Protein 2ODF (pdb70)

Organism: Agrobacterium fabrum (strain C58 / ATCC 33970) (NCBI:txid176299)

B-factor: mean 30.16, std 9.43, range [5.62, 86.73]

CATH classification: 3.40.630.40

Radius of gyration: 50.32 Å; Cα contacts (8 Å, |Δi|>4): 4072; chains: 8; bounding box: 111×157×95 Å

Foldseek 3Di:
DQADPVLDAFKDKDLLVFPFQEAEEEAQQELDDGPVCPCLPDDPVCSPDCQFGFALFVVLSVLLCVLRSYMYMYTHGTQCLARLLADLPDCSRNDQADQPGGRNSSPPDDPVSSVVSCVRHRCVRLVVLQVSLVVCVVVVGAHEYEYTGEDEQDDPNDGDQAFKEKEDDPDCLLVVLLVVLCVPPPGRYYYQPPHYVVVSRCSSCVSRCVVVVHHYIYMYGHNVQRNDNVSSNVVSVVVSVRSVVSVVVSVD/DLCVVQADVVLPAFKDKDLLVFPFQEAEEEQQQELADGVVCPCLPDDPVCSPDCQFGFPLQNVLSVLLCVLRSYMYMYGHGTCCLARLLADLVDCSRNDQADVPGGRNSSPPDDPVSSVSCCVRHRPVRLVVLQVSLVVCVVVVGRHEYEYTGEDEDPDPVAAAKEKEDDPQCQLVVLLVVLCVPPPGRYYYQPPHYVVVSRCSSCVSRCPVVPHHYIYIYGHSVQSVDSVSSNVVSVVVSVSSVVSVVVSD/DADVVLPAFKDKPLLVFPFQEAEEEAQQELDDGPVLPQLPDDPVCSPDCQFGFAQQNVLSVLLCVLRVYMYMYTHGTCCLARLLADLVDCSRNDQDDQHGGRNSSPPDDPVSSVVSCVRHRCVSLVVLQVSLVVCVVVVGAHEYEYTGEDEQAHPRRGDQQFKEKEDDPDCLLVVLLVVLCVVPPHHYYYQPPHYVVVSRCSSCVSRCPVVVHHYIYMYGHNVQRVDNVSSNVVSVVVSVSSVVSVVVD/DADPVLDAFKDKDLLVFPFQEAEEEQQAELADGVVLPPLPDDPVCSPDCLFGFPQFNVLSVLLCVLRSYMYMYGHGTCCCARLLADLVDCSGNDCARVPGGRNSSPPDDPVSSVVSCVRHRPVRLVVLQVSLVVCVVVVHAHEYEYTGEDEQDDPRDGDQAFKEKEDDPLCLLVVLLVVLCVVPPGHYYYQPPHYVVVSRCSSCVSHCPVVVHHYIYMYGHNVQRVDNVSSNVVSVVVSVSSVVSVVVSD/DLADPVLDAFKDKDLLVFPFQEAEEEQQQELADGPVCPCLPDDPVCSPDCQFGFPLQNVLSVLLCVLRSYMYMYGHGTCCLARLLADLPDCSRNDCDDQPGGRNSSPPQDPVSSVVSCVRHRVVRLVVLQVSVVVCVVVVGAHEYEYTGEDEQADPNDGNQQFKEKEDDPDCLLVVLLVVLCPPPPHHYYYQPPHYVVVSRCSSCVSHCPVVPHHYIYMYGHNVQRVDNVSSNVVSVVVSVSSVVSVVVSD/DQADPVLDAFKDKDLLVFPFQEAEEEQQQELAAGPVQPPLPDDPVCSPDCQWGFAQQNVLSVLLCVLRSYMYMYTHGTQCLARLLADLVDCSRNDQADPVGGRNSSPPDDPVSSVSSCVRHRCVRLVVLQVSLVVCVVVVGAHAYEYTGEDEQDDPNDGDQQFKEKEDDPQCLLVVLLVVLCVPPPGRYYYQPPHYVVVSRCSSCVSRCPVVPHHYIYMYGHNVQRNDNVSSNVVSVVVSVRSVSSVVVSD/DADPVLDAFKDKDLLVFPFQEAEEEEQAELDDGPVCPCLPDDVVCSPDVQFGFPLFVLLSVLLCVLRSYMYMYTHGTCCCARLLADLVDCSGNPQADPVGGRNNSPPDDPVSSCVSCVRHRPVRLVSLQVSLVVCVVVVGHHEYEYTGEDEQADPRHGDQAFKEKEDDPDCLLVVLLVVLCVVPPGRYYYQPPHYVVVSRCSSCVSRCPVVVHHYIYMYGHNVQRNDNVSSNVVSVVCSVSSVVSVVVSD/DQADPVLDAFKDKDLLVFPFQEAEEEQQAELADGPVCPCLPDDPDCSPDCLFGFALFNVLSVLLCVLRSYMYMYTHGTQCLARLLDDLVDCSGNPQADVVGGRNSSPPDDPVSSCVSCVRHRCVRLVSLQVSLVVCVVVVGHHEYEYTGEDEQADPRRGDQAFKEKEDDPDCLLVVLLVVLCPPPPGRYDYQPPHYVVRSRCSSCVSHPVVVVHHYIYMYGHNVQRNDDVSSNVVSVVVSVSSVVSVVVSD

Secondary structure (DSSP, 8-state):
--S-TTT--SEEEESTT---SEEEEETT---PPPGGGTTTT--HHHHTSTTSS-TTHHHHHHHHHHHHT--EEEE-S-TTT--TTS-TTSTTSS-SEETTEE-GGGTT--HHHHHHHIIIIIHHHHHHHHHHHHHHHHTT---EEEEEEEE-SEETTEE----EEEE-SS--HHHHHHHHHTTT-SS-EEET-S--GGGTTTHHHHHHTGGGT-EEEEEEEEGGGGSSHHHHHHHHHHHHHHHHHHHHHHH-/-HHHHHS-TTT--SEEEESTT---SEEEEETT---PPPGGGTTTT--HHHHTSTTTS-TTHHHHHHHHHHHHT-EEEEE-S-TTT--TTS-TTSTTTS-SEETTEE-GGGTT--HHHHHHHIIIIIHHHHHHHHHHHHHHHHTT---EEEEEEEE--------SEEEE-SS--HHHHHHHHHTTT-SS-EEET-S--GGGTTTHHHHHHTGGGT--EEEEEEEGGGSSSHHHHHHHHHHHHHHHHHHHHHH-/---TTT--SEEEESTT---SEEEEETT---PPPGGGTTTT--HHHHTSTTTS-TTHHHHHHHHHHHTT-EEEEESS-TTT--TTS-TTSGGGS-SEETTEE-GGGTT--HHHHHHHIIIIIHHHHHHHHHHHHHHHHTT---EEEEEEEE-SEETTEE---SEEEE-SS--HHHHHHHHHTTT-SS-EEET-S--GGGTTTHHHHHHTTTTT-EEEEEEEEGGGGSSHHHHHHHHHHHHHHHHHHHHH-/---TTT--SEEEESTT---SEEEEETT---PPPGGGTTTT--HHHHTSTTTS-TTHHHHHHHHHHHHT-EEEEE-S-TTT--TTS-TTSTTSS-SEETTEE-GGGTT--HHHHHHHIIIIIHHHHHHHHHHHHHHHHTT---EEEEEEEE-SEETTEE---SEEEE-SS--HHHHHHHHHTTT-SS-EEET-S--GGGTTTHHHHHHTGGGT-EEEEEEEEGGGGSSHHHHHHHHHHHHHHHHHHHHHH-/--S-TTT--SEEEESTT---SEEEEETT---PPPGGGTTTT--HHHHTSTTTS-TTHHHHHHHHHHHTT-EEEEE-S-TTT--TTS-TTSTTSS-SEETTEE-GGGSS--HHHHHHHIIIIIHHHHHHHHHHHHHHHHTT---EEEEEEEE-SEETTEE----EEEE-SS--HHHHHHHHHTTT-SS-EEET-S--GGGTTTHHHHHHTTTTT--EEEEEEEGGGGSSHHHHHHHHHHHHHHHHHHHHHH-/--S-TTT--SEEEESTT---SEEEEETT---PPPGGGTTTT--HHHHTSTTTS-TTHHHHHHHHHHHTT-EEEEE-S-TTT--TTS-TTSTTSS-SEETTEE-GGGTT--HHHHHHHIIIIIHHHHHHHHHHHHHHHHTT---EEEEEEEE-SEETTEE----EEEE-SS--HHHHHHHHHTTT-SS-EEET-S--GGGTTTHHHHHHTTTTT-EEEEEEEEGGGGSSHHHHHHHHHHHHHHHHHHHHHH-/---TTT--SEEEESTT---SEEEEETT---PPPGGGTTTT--TTGGGSTTT--TTHHHHHHHHHHHHT-EEEEE-S-TTT--TTS-TTSTTSS-SEETTEE-GGGTT--HHHHHHHIIIIIHHHHHHHHHHHHHHHHTT---EEEEEEEE-SEETTEE---SEEEE-SS--HHHHHHHHHTTT-SS-EEET-S--GGGTTTHHHHHHTTTTT--EEEEEEEGGGGSSHHHHHHHHHHHHHHHHHHHHHH-/--S-TTT--SEEEESTT---SEEEEETT---PPPGGGTTTT--HHHHTSTTSS-TTHHHHHHHHHHHHT-EEEEE-S-TTT--TTS-TTSTTSS-SEETTEE-GGGTT--HHHHHHHIIIIIHHHHHHHHHHHHHHHHTT---EEEEEEEE-SEETTEEP--SEEEE-SS--HHHHHHHHHTTT-SS-EEET-S--GGGT--HHHHHHTGGGT-EEEEEEEEGGGGSSHHHHHHHHHHHHHHHHHHHHHH-

Sequence (2006 aa):
RFFTEAEGKAVGVENAAAKGDVLLVCEHASATIPQKYGTLGLSADVLSSHAAWDPGALAVARLLSEKFHATLVYQRFSRLVYDCNRPPESPSAMPVKSEIYDIPGNFDLDEAERFARTSALYVPFHDRVSEIIAERQAAGRKVVVVTIHSFTPVYHGRFREVEIGILHDNDSRLADAMLAGAEGASLTVRRNDPYGPEDGVTHTLRLHALPDGLLNVMIEIRNDLIANEGEQAAIAGFLHELMGKALSSIEETVRSRFFTEAEGKAVGVENAAAKGDVLLVCEHASATIPQKYGTLGLSADVLSSHAAWDPGALAVARLLSEKFHATLVYQRFSRLVYDCNRPPESPSAMPVKSEIYDIPGNFDLDEAERFARTSALYVPFHDRVSEIIAERQAAGRKVVVVTIHSFTPVYFREVEIGILHDNDSRLADAMLAGAEGASLTVRRNDPYGPEDGVTHTLRLHALPDGLLNVMIEIRNDLIANEGEQAAIAGFLHELMGKALSSIEFFTEAEGKAVGVENAAAKGDVLLVCEHASATIPQKYGTLGLSADVLSSHAAWDPGALAVARLLSEKFHATLVYQRFSRLVYDCNRPPESPSAMPVKSEIYDIPGNFDLDEAERFARTSALYVPFHDRVSEIIAERQAAGRKVVVVTIHSFTPVYHGRFREVEIGILHDNDSRLADAMLAGAEGASLTVRRNDPYGPEDGVTHTLRLHALPDGLLNVMIEIRNDLIANEGEQAAIAGFLHELMGKALSSIFFTEAEGKAVGVENAAAKGDVLLVCEHASATIPQKYGTLGLSADVLSSHAAWDPGALAVARLLSEKFHATLVYQRFSRLVYDCNRPPESPSAMPVKSEIYDIPGNFDLDEAERFARTSALYVPFHDRVSEIIAERQAAGRKVVVVTIHSFTPVYHGRFREVEIGILHDNDSRLADAMLAGAEGASLTVRRNDPYGPEDGVTHTLRLHALPDGLLNVMIEIRNDLIANEGEQAAIAGFLHELMGKALSSIERFFTEAEGKAVGVENAAAKGDVLLVCEHASATIPQKYGTLGLSADVLSSHAAWDPGALAVARLLSEKFHATLVYQRFSRLVYDCNRPPESPSAMPVKSEIYDIPGNFDLDEAERFARTSALYVPFHDRVSEIIAERQAAGRKVVVVTIHSFTPVYHGRFREVEIGILHDNDSRLADAMLAGAEGASLTVRRNDPYGPEDGVTHTLRLHALPDGLLNVMIEIRNDLIANEGEQAAIAGFLHELMGKALSSIERFFTEAEGKAVGVENAAAKGDVLLVCEHASATIPQKYGTLGLSADVLSSHAAWDPGALAVARLLSEKFHATLVYQRFSRLVYDCNRPPESPSAMPVKSEIYDIPGNFDLDEAERFARTSALYVPFHDRVSEIIAERQAAGRKVVVVTIHSFTPVYHGRFREVEIGILHDNDSRLADAMLAGAEGASLTVRRNDPYGPEDGVTHTLRLHALPDGLLNVMIEIRNDLIANEGEQAAIAGFLHELMGKALSSIEFFTEAEGKAVGVENAAAKGDVLLVCEHASATIPQKYGTLGLSADVLSSHAAWDPGALAVARLLSEKFHATLVYQRFSRLVYDCNRPPESPSAMPVKSEIYDIPGNFDLDEAERFARTSALYVPFHDRVSEIIAERQAAGRKVVVVTIHSFTPVYHGRFREVEIGILHDNDSRLADAMLAGAEGASLTVRRNDPYGPEDGVTHTLRLHALPDGLLNVMIEIRNDLIANEGEQAAIAGFLHELMGKALSSIERFFTEAEGKAVGVENAAAKGDVLLVCEHASATIPQKYGTLGLSADVLSSHAAWDPGALAVARLLSEKFHATLVYQRFSRLVYDCNRPPESPSAMPVKSEIYDIPGNFDLDEAERFARTSALYVPFHDRVSEIIAERQAAGRKVVVVTIHSFTPVYHGRFREVEIGILHDNDSRLADAMLAGAEGASLTVRRNDPYGPEDGVTHTLRLHALPDGLLNVMIEIRNDLIANEGEQAAIAGFLHELMGKALSSIE

Structure (mmCIF, N/CA/C/O backbone):
data_2ODF
#
_entry.id   2ODF
#
_cell.length_a   110.523
_cell.length_b   89.765
_cell.length_c   120.365
_cell.angle_alpha   90.00
_cell.angle_beta   91.35
_cell.angle_gamma   90.00
#
_symmetry.space_group_name_H-M   'P 1 21 1'
#
loop_
_entity.id
_entity.type
_entity.pdbx_description
1 polymer 'Hypothetical protein Atu2144'
2 non-polymer 'SULFATE ION'
3 water water
#
loop_
_atom_site.group_PDB
_atom_site.id
_atom_site.type_symbol
_atom_site.label_atom_id
_atom_site.label_alt_id
_atom_site.label_comp_id
_atom_site.label_asym_id
_atom_site.label_entity_id
_atom_site.label_seq_id
_atom_site.pdbx_PDB_ins_code
_atom_site.Cartn_x
_atom_site.Cartn_y
_atom_site.Cartn_z
_atom_site.occupancy
_atom_site.B_iso_or_equiv
_atom_site.auth_seq_id
_atom_site.auth_comp_id
_atom_site.auth_asym_id
_atom_site.auth_atom_id
_atom_site.pdbx_PDB_model_num
ATOM 1 N N . ARG A 1 6 ? 21.089 90.890 3.070 1.00 40.53 6 ARG A N 1
ATOM 2 C CA . ARG A 1 6 ? 20.345 91.569 4.182 1.00 39.50 6 ARG A CA 1
ATOM 3 C C . ARG A 1 6 ? 19.223 92.448 3.609 1.00 38.42 6 ARG A C 1
ATOM 4 O O . ARG A 1 6 ? 18.698 92.186 2.509 1.00 39.67 6 ARG A O 1
ATOM 12 N N . PHE A 1 7 ? 18.855 93.486 4.356 1.00 35.72 7 PHE A N 1
ATOM 13 C CA . PHE A 1 7 ? 17.719 94.304 4.020 1.00 33.05 7 PHE A CA 1
ATOM 14 C C . PHE A 1 7 ? 18.036 95.265 2.884 1.00 31.00 7 PHE A C 1
ATOM 15 O O . PHE A 1 7 ? 17.238 95.402 1.951 1.00 31.06 7 PHE A O 1
ATOM 23 N N . PHE A 1 8 ? 19.187 95.930 2.988 1.00 29.66 8 PHE A N 1
ATOM 24 C CA . PHE A 1 8 ? 19.630 96.947 2.030 1.00 28.66 8 PHE A CA 1
ATOM 25 C C . PHE A 1 8 ? 20.879 96.507 1.274 1.00 28.45 8 PHE A C 1
ATOM 26 O O . PHE A 1 8 ? 21.777 95.877 1.841 1.00 28.54 8 PHE A O 1
ATOM 34 N N . THR A 1 9 ? 20.959 96.887 0.009 1.00 28.13 9 THR A N 1
ATOM 35 C CA . THR A 1 9 ? 22.223 96.803 -0.721 1.00 28.90 9 THR A CA 1
ATOM 36 C C . THR A 1 9 ? 23.162 97.888 -0.185 1.00 29.56 9 THR A C 1
ATOM 37 O O . THR A 1 9 ? 22.712 98.868 0.426 1.00 28.80 9 THR A O 1
ATOM 41 N N . GLU A 1 10 ? 24.461 97.727 -0.413 1.00 30.34 10 GLU A N 1
ATOM 42 C CA . GLU A 1 10 ? 25.425 98.799 -0.108 1.00 30.77 10 GLU A CA 1
ATOM 43 C C . GLU A 1 10 ? 25.044 100.123 -0.759 1.00 29.81 10 GLU A C 1
ATOM 44 O O . GLU A 1 10 ? 24.976 101.135 -0.078 1.00 29.52 10 GLU A O 1
ATOM 50 N N . ALA A 1 11 ? 24.782 100.111 -2.070 1.00 29.05 11 ALA A N 1
ATOM 51 C CA . ALA A 1 11 ? 24.476 101.329 -2.809 1.00 28.78 11 ALA A CA 1
ATOM 52 C C . ALA A 1 11 ? 23.202 102.045 -2.320 1.00 28.42 11 ALA A C 1
ATOM 53 O O . ALA A 1 11 ? 23.072 103.256 -2.480 1.00 27.47 11 ALA A O 1
ATOM 55 N N . GLU A 1 12 ? 22.274 101.296 -1.738 1.00 27.01 12 GLU A N 1
ATOM 56 C CA . GLU A 1 12 ? 21.009 101.857 -1.273 1.00 26.80 12 GLU A CA 1
ATOM 57 C C . GLU A 1 12 ? 21.152 102.764 -0.076 1.00 26.73 12 GLU A C 1
ATOM 58 O O . GLU A 1 12 ? 20.277 103.615 0.172 1.00 27.35 12 GLU A O 1
ATOM 64 N N . GLY A 1 13 ? 22.226 102.559 0.674 1.00 26.57 13 GLY A N 1
ATOM 65 C CA . GLY A 1 13 ? 22.513 103.362 1.856 1.00 25.86 13 GLY A CA 1
ATOM 66 C C . GLY A 1 13 ? 21.648 102.982 3.034 1.00 24.99 13 GLY A C 1
ATOM 67 O O . GLY A 1 13 ? 21.263 101.811 3.205 1.00 25.29 13 GLY A O 1
ATOM 68 N N . LYS A 1 14 ? 21.327 103.997 3.840 1.00 23.38 14 LYS A N 1
ATOM 69 C CA . LYS A 1 14 ? 20.730 103.821 5.131 1.00 22.57 14 LYS A CA 1
ATOM 70 C C . LYS A 1 14 ? 19.242 104.258 5.165 1.00 21.01 14 LYS A C 1
ATOM 71 O O . LYS A 1 14 ? 18.798 105.069 4.366 1.00 20.32 14 LYS A O 1
ATOM 77 N N . ALA A 1 15 ? 18.465 103.661 6.065 1.00 20.07 15 ALA A N 1
ATOM 78 C CA . ALA A 1 15 ? 17.042 103.983 6.209 1.00 19.72 15 ALA A CA 1
ATOM 79 C C . ALA A 1 15 ? 16.770 105.476 6.439 1.00 18.75 15 ALA A C 1
ATOM 80 O O . ALA A 1 15 ? 15.838 106.021 5.911 1.00 18.89 15 ALA A O 1
ATOM 82 N N . VAL A 1 16 ? 17.596 106.114 7.252 1.00 19.06 16 VAL A N 1
ATOM 83 C CA . VAL A 1 16 ? 17.305 107.447 7.790 1.00 19.15 16 VAL A CA 1
ATOM 84 C C . VAL A 1 16 ? 18.265 108.475 7.208 1.00 19.10 16 VAL A C 1
ATOM 85 O O . VAL A 1 16 ? 19.454 108.243 7.170 1.00 18.34 16 VAL A O 1
ATOM 89 N N . GLY A 1 17 ? 17.713 109.565 6.675 1.00 19.13 17 GLY A N 1
ATOM 90 C CA . GLY A 1 17 ? 18.486 110.715 6.244 1.00 19.37 17 GLY A CA 1
ATOM 91 C C . GLY A 1 17 ? 18.397 111.839 7.253 1.00 19.17 17 GLY A C 1
ATOM 92 O O . GLY A 1 17 ? 17.355 112.034 7.890 1.00 17.80 17 GLY A O 1
ATOM 93 N N . VAL A 1 18 ? 19.498 112.551 7.457 1.00 19.58 18 VAL A N 1
ATOM 94 C CA . VAL A 1 18 ? 19.459 113.732 8.324 1.00 19.89 18 VAL A CA 1
ATOM 95 C C . VAL A 1 18 ? 20.220 114.824 7.601 1.00 20.85 18 VAL A C 1
ATOM 96 O O . VAL A 1 18 ? 21.322 114.581 7.121 1.00 19.74 18 VAL A O 1
ATOM 100 N N . GLU A 1 19 ? 19.598 115.981 7.493 1.00 20.36 19 GLU A N 1
ATOM 101 C CA . GLU A 1 19 ? 20.194 117.131 6.879 1.00 21.82 19 GLU A CA 1
ATOM 102 C C . GLU A 1 19 ? 20.201 118.301 7.848 1.00 21.67 19 GLU A C 1
ATOM 103 O O . GLU A 1 19 ? 19.345 118.427 8.661 1.00 20.87 19 GLU A O 1
ATOM 109 N N . ASN A 1 20 ? 21.245 119.101 7.776 1.00 22.56 20 ASN A N 1
ATOM 110 C CA . ASN A 1 20 ? 21.387 120.212 8.691 1.00 23.05 20 ASN A CA 1
ATOM 111 C C . ASN A 1 20 ? 21.423 119.714 10.141 1.00 22.21 20 ASN A C 1
ATOM 112 O O . ASN A 1 20 ? 20.853 120.296 10.983 1.00 21.87 20 ASN A O 1
ATOM 117 N N . ALA A 1 21 ? 22.127 118.614 10.377 1.00 22.84 21 ALA A N 1
ATOM 118 C CA . ALA A 1 21 ? 22.235 117.988 11.711 1.00 23.13 21 ALA A CA 1
ATOM 119 C C . ALA A 1 21 ? 22.646 119.003 12.783 1.00 23.91 21 ALA A C 1
ATOM 120 O O . ALA A 1 21 ? 22.092 119.047 13.899 1.00 23.67 21 ALA A O 1
ATOM 122 N N . ALA A 1 22 ? 23.596 119.857 12.433 1.00 23.78 22 ALA A N 1
ATOM 123 C CA . ALA A 1 22 ? 24.081 120.860 13.356 1.00 24.56 22 ALA A CA 1
ATOM 124 C C . ALA A 1 22 ? 23.388 122.220 13.213 1.00 24.47 22 ALA A C 1
ATOM 125 O O . ALA A 1 22 ? 23.965 123.216 13.536 1.00 26.19 22 ALA A O 1
ATOM 127 N N . ALA A 1 23 ? 22.141 122.270 12.769 1.00 24.62 23 ALA A N 1
ATOM 128 C CA . ALA A 1 23 ? 21.413 123.545 12.700 1.00 24.45 23 ALA A CA 1
ATOM 129 C C . ALA A 1 23 ? 21.207 124.178 14.089 1.00 24.28 23 ALA A C 1
ATOM 130 O O . ALA A 1 23 ? 21.049 123.485 15.088 1.00 23.45 23 ALA A O 1
ATOM 132 N N . LYS A 1 24 ? 21.178 125.503 14.112 1.00 24.36 24 LYS A N 1
ATOM 133 C CA . LYS A 1 24 ? 20.947 126.285 15.326 1.00 24.69 24 LYS A CA 1
ATOM 134 C C . LYS A 1 24 ? 19.472 126.494 15.615 1.00 24.49 24 LYS A C 1
ATOM 135 O O . LYS A 1 24 ? 19.126 126.995 16.676 1.00 24.34 24 LYS A O 1
ATOM 141 N N . GLY A 1 25 ? 18.613 126.206 14.640 1.00 24.12 25 GLY A N 1
ATOM 142 C CA . GLY A 1 25 ? 17.181 126.500 14.752 1.00 23.48 25 GLY A CA 1
ATOM 143 C C . GLY A 1 25 ? 16.420 125.635 15.747 1.00 22.80 25 GLY A C 1
ATOM 144 O O . GLY A 1 25 ? 16.753 124.475 15.938 1.00 22.23 25 GLY A O 1
ATOM 145 N N . ASP A 1 26 ? 15.385 126.213 16.363 1.00 22.54 26 ASP A N 1
ATOM 146 C CA . ASP A 1 26 ? 14.527 125.497 17.313 1.00 21.89 26 ASP A CA 1
ATOM 147 C C . ASP A 1 26 ? 13.632 124.436 16.627 1.00 21.08 26 ASP A C 1
ATOM 148 O O . ASP A 1 26 ? 13.254 123.438 17.250 1.00 21.40 26 ASP A O 1
ATOM 153 N N . VAL A 1 27 ? 13.286 124.637 15.356 1.00 20.26 27 VAL A N 1
ATOM 154 C CA . VAL A 1 27 ? 12.397 123.711 14.656 1.00 19.21 27 VAL A CA 1
ATOM 155 C C . VAL A 1 27 ? 13.137 122.408 14.238 1.00 18.61 27 VAL A C 1
ATOM 156 O O . VAL A 1 27 ? 14.267 122.445 13.749 1.00 18.22 27 VAL A O 1
ATOM 160 N N . LEU A 1 28 ? 12.511 121.264 14.512 1.00 17.62 28 LEU A N 1
ATOM 161 C CA . LEU A 1 28 ? 13.003 119.952 14.058 1.00 17.12 28 LEU A CA 1
ATOM 162 C C . LEU A 1 28 ? 11.991 119.422 13.060 1.00 16.44 28 LEU A C 1
ATOM 163 O O . LEU A 1 28 ? 10.830 119.120 13.417 1.00 15.02 28 LEU A O 1
ATOM 168 N N . LEU A 1 29 ? 12.408 119.386 11.798 1.00 15.76 29 LEU A N 1
ATOM 169 C CA . LEU A 1 29 ? 11.560 118.972 10.709 1.00 15.50 29 LEU A CA 1
ATOM 170 C C . LEU A 1 29 ? 11.667 117.462 10.535 1.00 15.53 29 LEU A C 1
ATOM 171 O O . LEU A 1 29 ? 12.778 116.901 10.596 1.00 14.65 29 LEU A O 1
ATOM 176 N N . VAL A 1 30 ? 10.508 116.827 10.334 1.00 14.30 30 VAL A N 1
ATOM 177 C CA . VAL A 1 30 ? 10.379 115.364 10.183 1.00 15.11 30 VAL A CA 1
ATOM 178 C C . VAL A 1 30 ? 9.513 115.048 8.954 1.00 15.66 30 VAL A C 1
ATOM 179 O O . VAL A 1 30 ? 8.416 115.593 8.797 1.00 16.52 30 VAL A O 1
ATOM 183 N N . CYS A 1 31 ? 10.004 114.171 8.093 1.00 15.63 31 CYS A N 1
ATOM 184 C CA . CYS A 1 31 ? 9.296 113.806 6.869 1.00 15.29 31 CYS A CA 1
ATOM 185 C C . CYS A 1 31 ? 9.313 112.292 6.674 1.00 15.49 31 CYS A C 1
ATOM 186 O O . CYS A 1 31 ? 10.248 111.734 6.095 1.00 15.26 31 CYS A O 1
ATOM 189 N N . GLU A 1 32 ? 8.271 111.633 7.190 1.00 15.45 32 GLU A N 1
ATOM 190 C CA . GLU A 1 32 ? 8.150 110.176 7.137 1.00 16.30 32 GLU A CA 1
ATOM 191 C C . GLU A 1 32 ? 7.887 109.644 5.708 1.00 16.88 32 GLU A C 1
ATOM 192 O O . GLU A 1 32 ? 8.343 108.554 5.350 1.00 16.76 32 GLU A O 1
ATOM 198 N N . HIS A 1 33 ? 7.208 110.439 4.883 1.00 17.07 33 HIS A N 1
ATOM 199 C CA . HIS A 1 33 ? 6.825 110.001 3.533 1.00 16.66 33 HIS A CA 1
ATOM 200 C C . HIS A 1 33 ? 7.639 110.658 2.438 1.00 16.21 33 HIS A C 1
ATOM 201 O O . HIS A 1 33 ? 7.149 110.871 1.332 1.00 15.83 33 HIS A O 1
ATOM 208 N N . ALA A 1 34 ? 8.913 110.894 2.742 1.00 15.92 34 ALA A N 1
ATOM 209 C CA . ALA A 1 34 ? 9.830 111.680 1.940 1.00 16.08 34 ALA A CA 1
ATOM 210 C C . ALA A 1 34 ? 10.195 111.013 0.621 1.00 16.00 34 ALA A C 1
ATOM 211 O O . ALA A 1 34 ? 10.454 111.703 -0.368 1.00 16.72 34 ALA A O 1
ATOM 213 N N . SER A 1 35 ? 10.248 109.681 0.623 1.00 15.63 35 SER A N 1
ATOM 214 C CA . SER A 1 35 ? 10.881 108.942 -0.478 1.00 16.70 35 SER A CA 1
ATOM 215 C C . SER A 1 35 ? 10.076 107.758 -0.973 1.00 16.79 35 SER A C 1
ATOM 216 O O . SER A 1 35 ? 9.522 106.998 -0.196 1.00 17.35 35 SER A O 1
ATOM 219 N N . ALA A 1 36 ? 10.054 107.606 -2.290 1.00 17.26 36 ALA A N 1
ATOM 220 C CA . ALA A 1 36 ? 9.305 106.564 -2.973 1.00 17.30 36 ALA A CA 1
ATOM 221 C C . ALA A 1 36 ? 10.148 105.307 -3.225 1.00 17.65 36 ALA A C 1
ATOM 222 O O . ALA A 1 36 ? 9.626 104.311 -3.749 1.00 17.76 36 ALA A O 1
ATOM 224 N N . THR A 1 37 ? 11.419 105.340 -2.821 1.00 17.36 37 THR A N 1
ATOM 225 C CA . THR A 1 37 ? 12.356 104.261 -3.085 1.00 17.95 37 THR A CA 1
ATOM 226 C C . THR A 1 37 ? 11.917 102.924 -2.436 1.00 18.29 37 THR A C 1
ATOM 227 O O . THR A 1 37 ? 11.552 102.869 -1.268 1.00 17.82 37 THR A O 1
ATOM 231 N N . ILE A 1 38 ? 11.922 101.875 -3.245 1.00 19.27 38 ILE A N 1
ATOM 232 C CA . ILE A 1 38 ? 11.641 100.513 -2.788 1.00 19.30 38 ILE A CA 1
ATOM 233 C C . ILE A 1 38 ? 12.998 99.820 -2.709 1.00 19.83 38 ILE A C 1
ATOM 234 O O . ILE A 1 38 ? 13.735 99.789 -3.710 1.00 19.15 38 ILE A O 1
ATOM 239 N N . PRO A 1 39 ? 13.341 99.246 -1.536 1.00 19.28 39 PRO A N 1
ATOM 240 C CA . PRO A 1 39 ? 14.580 98.489 -1.457 1.00 19.74 39 PRO A CA 1
ATOM 241 C C . PRO A 1 39 ? 14.599 97.393 -2.520 1.00 19.30 39 PRO A C 1
ATOM 242 O O . PRO A 1 39 ? 13.555 96.832 -2.832 1.00 17.68 39 PRO A O 1
ATOM 246 N N . GLN A 1 40 ? 15.778 97.151 -3.077 1.00 20.85 40 GLN A N 1
ATOM 247 C CA . GLN A 1 40 ? 15.978 96.222 -4.186 1.00 22.42 40 GLN A CA 1
ATOM 248 C C . GLN A 1 40 ? 15.335 94.875 -3.866 1.00 22.58 40 GLN A C 1
ATOM 249 O O . GLN A 1 40 ? 14.669 94.295 -4.707 1.00 23.61 40 GLN A O 1
ATOM 255 N N . LYS A 1 41 ? 15.481 94.399 -2.636 1.00 22.83 41 LYS A N 1
ATOM 256 C CA . LYS A 1 41 ? 14.970 93.076 -2.293 1.00 23.29 41 LYS A CA 1
ATOM 257 C C . LYS A 1 41 ? 13.467 92.902 -2.601 1.00 21.96 41 LYS A C 1
ATOM 258 O O . LYS A 1 41 ? 13.010 91.787 -2.831 1.00 21.18 41 LYS A O 1
ATOM 264 N N . TYR A 1 42 ? 12.708 93.996 -2.625 1.00 20.72 42 TYR A N 1
ATOM 265 C CA . TYR A 1 42 ? 11.260 93.918 -2.812 1.00 20.56 42 TYR A CA 1
ATOM 266 C C . TYR A 1 42 ? 10.812 93.988 -4.248 1.00 19.92 42 TYR A C 1
ATOM 267 O O . TYR A 1 42 ? 9.656 93.751 -4.530 1.00 19.73 42 TYR A O 1
ATOM 276 N N . GLY A 1 43 ? 11.717 94.312 -5.166 1.00 20.64 43 GLY A N 1
ATOM 277 C CA . GLY A 1 43 ? 11.333 94.498 -6.546 1.00 20.39 43 GLY A CA 1
ATOM 278 C C . GLY A 1 43 ? 10.258 95.551 -6.692 1.00 20.35 43 GLY A C 1
ATOM 279 O O . GLY A 1 43 ? 10.416 96.640 -6.189 1.00 20.69 43 GLY A O 1
ATOM 280 N N . THR A 1 44 ? 9.169 95.215 -7.385 1.00 20.16 44 THR A N 1
ATOM 281 C CA . THR A 1 44 ? 8.042 96.125 -7.603 1.00 20.46 44 THR A CA 1
ATOM 282 C C . THR A 1 44 ? 6.943 96.045 -6.514 1.00 19.87 44 THR A C 1
ATOM 283 O O . THR A 1 44 ? 5.929 96.706 -6.620 1.00 19.51 44 THR A O 1
ATOM 287 N N . LEU A 1 45 ? 7.124 95.195 -5.507 1.00 20.00 45 LEU A N 1
ATOM 288 C CA . LEU A 1 45 ? 6.023 94.802 -4.599 1.00 19.95 45 LEU A CA 1
ATOM 289 C C . LEU A 1 45 ? 4.774 94.279 -5.324 1.00 19.46 45 LEU A C 1
ATOM 290 O O . LEU A 1 45 ? 3.686 94.249 -4.758 1.00 18.01 45 LEU A O 1
ATOM 295 N N . GLY A 1 46 ? 4.950 93.863 -6.577 1.00 19.94 46 GLY A N 1
ATOM 296 C CA . GLY A 1 46 ? 3.842 93.424 -7.408 1.00 20.36 46 GLY A CA 1
ATOM 297 C C . GLY A 1 46 ? 2.994 94.540 -7.972 1.00 20.92 46 GLY A C 1
ATOM 298 O O . GLY A 1 46 ? 1.886 94.282 -8.445 1.00 20.35 46 GLY A O 1
ATOM 299 N N . LEU A 1 47 ? 3.524 95.773 -7.968 1.00 21.28 47 LEU A N 1
ATOM 300 C CA . LEU A 1 47 ? 2.794 96.957 -8.442 1.00 21.94 47 LEU A CA 1
ATOM 301 C C . LEU A 1 47 ? 3.270 97.444 -9.812 1.00 22.51 47 LEU A C 1
ATOM 302 O O . LEU A 1 47 ? 4.406 97.192 -10.241 1.00 21.29 47 LEU A O 1
ATOM 307 N N . SER A 1 48 ? 2.375 98.150 -10.488 1.00 23.61 48 SER A N 1
ATOM 308 C CA . SER A 1 48 ? 2.675 98.729 -11.793 1.00 24.90 48 SER A CA 1
ATOM 309 C C . SER A 1 48 ? 3.599 99.934 -11.669 1.00 25.82 48 SER A C 1
ATOM 310 O O . SER A 1 48 ? 3.643 100.590 -10.634 1.00 26.41 48 SER A O 1
ATOM 313 N N . ALA A 1 49 ? 4.337 100.218 -12.736 1.00 26.26 49 ALA A N 1
ATOM 314 C CA . ALA A 1 49 ? 5.213 101.390 -12.791 1.00 26.13 49 ALA A CA 1
ATOM 315 C C . ALA A 1 49 ? 4.460 102.693 -12.444 1.00 26.11 49 ALA A C 1
ATOM 316 O O . ALA A 1 49 ? 4.986 103.538 -11.710 1.00 26.28 49 ALA A O 1
ATOM 318 N N . ASP A 1 50 ? 3.229 102.842 -12.932 1.00 26.21 50 ASP A N 1
ATOM 319 C CA . ASP A 1 50 ? 2.381 103.990 -12.583 1.00 26.93 50 ASP A CA 1
ATOM 320 C C . ASP A 1 50 ? 2.084 104.110 -11.087 1.00 26.40 50 ASP A C 1
ATOM 321 O O . ASP A 1 50 ? 2.121 105.203 -10.540 1.00 27.20 50 ASP A O 1
ATOM 326 N N . VAL A 1 51 ? 1.726 103.011 -10.436 1.00 25.51 51 VAL A N 1
ATOM 327 C CA . VAL A 1 51 ? 1.395 103.072 -9.016 1.00 24.75 51 VAL A CA 1
ATOM 328 C C . VAL A 1 51 ? 2.687 103.378 -8.253 1.00 23.82 51 VAL A C 1
ATOM 329 O O . VAL A 1 51 ? 2.674 104.132 -7.283 1.00 24.45 51 VAL A O 1
ATOM 333 N N . LEU A 1 52 ? 3.805 102.836 -8.714 1.00 22.84 52 LEU A N 1
ATOM 334 C CA . LEU A 1 52 ? 5.084 103.021 -8.005 1.00 23.47 52 LEU A CA 1
ATOM 335 C C . LEU A 1 52 ? 5.598 104.458 -8.095 1.00 23.90 52 LEU A C 1
ATOM 336 O O . LEU A 1 52 ? 6.368 104.899 -7.244 1.00 23.23 52 LEU A O 1
ATOM 341 N N . SER A 1 53 ? 5.165 105.173 -9.135 1.00 24.62 53 SER A N 1
ATOM 342 C CA . SER A 1 53 ? 5.563 106.578 -9.339 1.00 24.95 53 SER A CA 1
ATOM 343 C C . SER A 1 53 ? 4.473 107.530 -8.828 1.00 25.22 53 SER A C 1
ATOM 344 O O . SER A 1 53 ? 4.550 108.763 -9.007 1.00 26.14 53 SER A O 1
ATOM 347 N N . SER A 1 54 ? 3.467 106.970 -8.165 1.00 24.72 54 SER A N 1
ATOM 348 C CA . SER A 1 54 ? 2.331 107.757 -7.701 1.00 24.56 54 SER A CA 1
ATOM 349 C C . SER A 1 54 ? 2.476 108.095 -6.232 1.00 23.95 54 SER A C 1
ATOM 350 O O . SER A 1 54 ? 3.432 107.697 -5.587 1.00 22.24 54 SER A O 1
ATOM 353 N N . HIS A 1 55 ? 1.472 108.805 -5.725 1.00 24.28 55 HIS A N 1
ATOM 354 C CA . HIS A 1 55 ? 1.348 109.110 -4.300 1.00 23.48 55 HIS A CA 1
ATOM 355 C C . HIS A 1 55 ? 1.150 107.899 -3.385 1.00 23.07 55 HIS A C 1
ATOM 356 O O . HIS A 1 55 ? 1.221 108.072 -2.173 1.00 23.35 55 HIS A O 1
ATOM 363 N N . ALA A 1 56 ? 0.901 106.684 -3.928 1.00 21.83 56 ALA A N 1
ATOM 364 C CA . ALA A 1 56 ? 0.890 105.462 -3.100 1.00 20.70 56 ALA A CA 1
ATOM 365 C C . ALA A 1 56 ? 2.244 105.254 -2.395 1.00 19.23 56 ALA A C 1
ATOM 366 O O . ALA A 1 56 ? 2.293 104.791 -1.253 1.00 18.73 56 ALA A O 1
ATOM 368 N N . ALA A 1 57 ? 3.323 105.598 -3.102 1.00 18.75 57 ALA A N 1
ATOM 369 C CA . ALA A 1 57 ? 4.691 105.321 -2.672 1.00 18.53 57 ALA A CA 1
ATOM 370 C C . ALA A 1 57 ? 5.342 106.401 -1.829 1.00 18.18 57 ALA A C 1
ATOM 371 O O . ALA A 1 57 ? 6.327 106.118 -1.158 1.00 18.20 57 ALA A O 1
ATOM 373 N N . TRP A 1 58 ? 4.819 107.618 -1.864 1.00 17.76 58 TRP A N 1
ATOM 374 C CA . TRP A 1 58 ? 5.417 108.747 -1.160 1.00 18.45 58 TRP A CA 1
ATOM 375 C C . TRP A 1 58 ? 4.460 109.937 -1.123 1.00 18.25 58 TRP A C 1
ATOM 376 O O . TRP A 1 58 ? 3.373 109.886 -1.701 1.00 18.75 58 TRP A O 1
ATOM 387 N N . ASP A 1 59 ? 4.849 110.978 -0.395 1.00 17.12 59 ASP A N 1
ATOM 388 C CA . ASP A 1 59 ? 4.159 112.280 -0.422 1.00 17.51 59 ASP A CA 1
ATOM 389 C C . ASP A 1 59 ? 4.943 113.153 -1.399 1.00 17.29 59 ASP A C 1
ATOM 390 O O . ASP A 1 59 ? 5.976 113.751 -1.029 1.00 17.26 59 ASP A O 1
ATOM 395 N N . PRO A 1 60 ? 4.465 113.254 -2.652 1.00 17.77 60 PRO A N 1
ATOM 396 C CA . PRO A 1 60 ? 5.175 114.097 -3.620 1.00 18.09 60 PRO A CA 1
ATOM 397 C C . PRO A 1 60 ? 5.233 115.540 -3.157 1.00 18.10 60 PRO A C 1
ATOM 398 O O . PRO A 1 60 ? 4.231 116.075 -2.665 1.00 18.60 60 PRO A O 1
ATOM 402 N N . GLY A 1 61 ? 6.409 116.137 -3.273 1.00 18.41 61 GLY A N 1
ATOM 403 C CA . GLY A 1 61 ? 6.613 117.528 -2.899 1.00 18.19 61 GLY A CA 1
ATOM 404 C C . GLY A 1 61 ? 7.061 117.721 -1.460 1.00 18.15 61 GLY A C 1
ATOM 405 O O . GLY A 1 61 ? 7.632 118.737 -1.149 1.00 16.66 61 GLY A O 1
ATOM 406 N N . ALA A 1 62 ? 6.757 116.762 -0.582 1.00 17.00 62 ALA A N 1
ATOM 407 C CA . ALA A 1 62 ? 6.912 116.972 0.861 1.00 17.04 62 ALA A CA 1
ATOM 408 C C . ALA A 1 62 ? 8.377 117.132 1.304 1.00 16.25 62 ALA A C 1
ATOM 409 O O . ALA A 1 62 ? 8.690 118.027 2.086 1.00 16.50 62 ALA A O 1
ATOM 411 N N . LEU A 1 63 ? 9.269 116.263 0.836 1.00 15.24 63 LEU A N 1
ATOM 412 C CA . LEU A 1 63 ? 10.690 116.367 1.161 1.00 15.26 63 LEU A CA 1
ATOM 413 C C . LEU A 1 63 ? 11.271 117.665 0.561 1.00 15.52 63 LEU A C 1
ATOM 414 O O . LEU A 1 63 ? 12.114 118.317 1.168 1.00 14.53 63 LEU A O 1
ATOM 419 N N . ALA A 1 64 ? 10.772 118.046 -0.614 1.00 15.46 64 ALA A N 1
ATOM 420 C CA . ALA A 1 64 ? 11.295 119.203 -1.326 1.00 16.75 64 ALA A CA 1
ATOM 421 C C . ALA A 1 64 ? 10.975 120.450 -0.528 1.00 16.96 64 ALA A C 1
ATOM 422 O O . ALA A 1 64 ? 11.848 121.302 -0.330 1.00 18.68 64 ALA A O 1
ATOM 424 N N . VAL A 1 65 ? 9.714 120.537 -0.078 1.00 17.98 65 VAL A N 1
ATOM 425 C CA . VAL A 1 65 ? 9.252 121.608 0.798 1.00 18.10 65 VAL A CA 1
ATOM 426 C C . VAL A 1 65 ? 9.996 121.584 2.125 1.00 18.27 65 VAL A C 1
ATOM 427 O O . VAL A 1 65 ? 10.429 122.615 2.597 1.00 17.65 65 VAL A O 1
ATOM 431 N N . ALA A 1 66 ? 10.150 120.396 2.715 1.00 18.37 66 ALA A N 1
ATOM 432 C CA . ALA A 1 66 ? 10.911 120.236 3.971 1.00 17.83 66 ALA A CA 1
ATOM 433 C C . ALA A 1 66 ? 12.362 120.727 3.884 1.00 17.75 66 ALA A C 1
ATOM 434 O O . ALA A 1 66 ? 12.872 121.335 4.823 1.00 16.98 66 ALA A O 1
ATOM 436 N N . ARG A 1 67 ? 13.010 120.432 2.783 1.00 17.55 67 ARG A N 1
ATOM 437 C CA . ARG A 1 67 ? 14.339 120.938 2.537 1.00 17.81 67 ARG A CA 1
ATOM 438 C C . ARG A 1 67 ? 14.396 122.465 2.506 1.00 17.33 67 ARG A C 1
ATOM 439 O O . ARG A 1 67 ? 15.247 123.042 3.092 1.00 17.29 67 ARG A O 1
ATOM 447 N N . LEU A 1 68 ? 13.426 123.051 1.830 1.00 17.46 68 LEU A N 1
ATOM 448 C CA . LEU A 1 68 ? 13.367 124.508 1.716 1.00 17.82 68 LEU A CA 1
ATOM 449 C C . LEU A 1 68 ? 13.125 125.119 3.077 1.00 18.07 68 LEU A C 1
ATOM 450 O O . LEU A 1 68 ? 13.769 126.102 3.431 1.00 18.12 68 LEU A O 1
ATOM 455 N N . LEU A 1 69 ? 12.218 124.534 3.853 1.00 18.07 69 LEU A N 1
ATOM 456 C CA . LEU A 1 69 ? 12.015 124.936 5.254 1.00 18.28 69 LEU A CA 1
ATOM 457 C C . LEU A 1 69 ? 13.235 124.744 6.166 1.00 18.31 69 LEU A C 1
ATOM 458 O O . LEU A 1 69 ? 13.436 125.496 7.103 1.00 18.00 69 LEU A O 1
ATOM 463 N N . SER A 1 70 ? 14.044 123.730 5.896 1.00 18.88 70 SER A N 1
ATOM 464 C CA . SER A 1 70 ? 15.276 123.487 6.640 1.00 19.93 70 SER A CA 1
ATOM 465 C C . SER A 1 70 ? 16.264 124.676 6.482 1.00 20.67 70 SER A C 1
ATOM 466 O O . SER A 1 70 ? 16.898 125.102 7.459 1.00 20.88 70 SER A O 1
ATOM 469 N N . GLU A 1 71 ? 16.340 125.206 5.270 1.00 22.17 71 GLU A N 1
ATOM 470 C CA . GLU A 1 71 ? 17.118 126.415 4.928 1.00 23.90 71 GLU A CA 1
ATOM 471 C C . GLU A 1 71 ? 16.500 127.645 5.613 1.00 23.95 71 GLU A C 1
ATOM 472 O O . GLU A 1 71 ? 17.183 128.372 6.318 1.00 24.33 71 GLU A O 1
ATOM 478 N N . LYS A 1 72 ? 15.204 127.857 5.424 1.00 23.07 72 LYS A N 1
ATOM 479 C CA . LYS A 1 72 ? 14.546 129.046 5.961 1.00 23.57 72 LYS A CA 1
ATOM 480 C C . LYS A 1 72 ? 14.525 129.106 7.491 1.00 23.45 72 LYS A C 1
ATOM 481 O O . LYS A 1 72 ? 14.717 130.168 8.059 1.00 22.36 72 LYS A O 1
ATOM 487 N N . PHE A 1 73 ? 14.296 127.973 8.152 1.00 22.46 73 PHE A N 1
ATOM 488 C CA . PHE A 1 73 ? 14.271 127.930 9.614 1.00 22.28 73 PHE A CA 1
ATOM 489 C C . PHE A 1 73 ? 15.602 127.585 10.268 1.00 22.34 73 PHE A C 1
ATOM 490 O O . PHE A 1 73 ? 15.670 127.528 11.511 1.00 23.38 73 PHE A O 1
ATOM 498 N N . HIS A 1 74 ? 16.644 127.350 9.465 1.00 21.42 74 HIS A N 1
ATOM 499 C CA . HIS A 1 74 ? 17.938 126.837 9.954 1.00 21.95 74 HIS A CA 1
ATOM 500 C C . HIS A 1 74 ? 17.663 125.649 10.860 1.00 21.48 74 HIS A C 1
ATOM 501 O O . HIS A 1 74 ? 18.047 125.600 12.030 1.00 21.82 74 HIS A O 1
ATOM 508 N N . ALA A 1 75 ? 16.972 124.683 10.281 1.00 20.02 75 ALA A N 1
ATOM 509 C CA . ALA A 1 75 ? 16.388 123.593 11.059 1.00 19.91 75 ALA A CA 1
ATOM 510 C C . ALA A 1 75 ? 16.826 122.225 10.529 1.00 19.41 75 ALA A C 1
ATOM 511 O O . ALA A 1 75 ? 16.736 121.940 9.341 1.00 19.19 75 ALA A O 1
ATOM 513 N N . THR A 1 76 ? 17.271 121.382 11.445 1.00 19.09 76 THR A N 1
ATOM 514 C CA . THR A 1 76 ? 17.521 119.982 11.168 1.00 18.05 76 THR A CA 1
ATOM 515 C C . THR A 1 76 ? 16.284 119.295 10.559 1.00 18.35 76 THR A C 1
ATOM 516 O O . THR A 1 76 ? 15.127 119.560 10.936 1.00 16.79 76 THR A O 1
ATOM 520 N N . LEU A 1 77 ? 16.561 118.410 9.610 1.00 17.21 77 LEU A N 1
ATOM 521 C CA . LEU A 1 77 ? 15.530 117.645 8.917 1.00 17.70 77 LEU A CA 1
ATOM 522 C C . LEU A 1 77 ? 15.896 116.180 9.003 1.00 17.26 77 LEU A C 1
ATOM 523 O O . LEU A 1 77 ? 16.985 115.807 8.592 1.00 18.23 77 LEU A O 1
ATOM 528 N N . VAL A 1 78 ? 14.989 115.385 9.550 1.00 17.61 78 VAL A N 1
ATOM 529 C CA . VAL A 1 78 ? 15.110 113.929 9.599 1.00 17.39 78 VAL A CA 1
ATOM 530 C C . VAL A 1 78 ? 14.062 113.350 8.685 1.00 17.60 78 VAL A C 1
ATOM 531 O O . VAL A 1 78 ? 12.878 113.681 8.799 1.00 16.70 78 VAL A O 1
ATOM 535 N N . TYR A 1 79 ? 14.497 112.484 7.772 1.00 17.54 79 TYR A N 1
ATOM 536 C CA . TYR A 1 79 ? 13.594 111.937 6.786 1.00 18.08 79 TYR A CA 1
ATOM 537 C C . TYR A 1 79 ? 13.895 110.448 6.527 1.00 18.08 79 TYR A C 1
ATOM 538 O O . TYR A 1 79 ? 15.014 109.956 6.749 1.00 17.87 79 TYR A O 1
ATOM 547 N N . GLN A 1 80 ? 12.853 109.758 6.100 1.00 18.42 80 GLN A N 1
ATOM 548 C CA . GLN A 1 80 ? 12.907 108.341 5.762 1.00 18.80 80 GLN A CA 1
ATOM 549 C C . GLN A 1 80 ? 13.269 108.211 4.298 1.00 18.93 80 GLN A C 1
ATOM 550 O O . GLN A 1 80 ? 12.664 108.878 3.442 1.00 19.72 80 GLN A O 1
ATOM 556 N N . ARG A 1 81 ? 14.272 107.386 4.003 1.00 18.88 81 ARG A N 1
ATOM 557 C CA . ARG A 1 81 ? 14.774 107.239 2.632 1.00 18.56 81 ARG A CA 1
ATOM 558 C C . ARG A 1 81 ? 14.074 106.161 1.782 1.00 18.50 81 ARG A C 1
ATOM 559 O O . ARG A 1 81 ? 14.378 106.032 0.612 1.00 17.74 81 ARG A O 1
ATOM 567 N N . PHE A 1 82 ? 13.140 105.411 2.370 1.00 17.73 82 PHE A N 1
ATOM 568 C CA . PHE A 1 82 ? 12.388 104.379 1.667 1.00 17.80 82 PHE A CA 1
ATOM 569 C C . PHE A 1 82 ? 10.898 104.502 1.863 1.00 17.10 82 PHE A C 1
ATOM 570 O O . PHE A 1 82 ? 10.430 105.137 2.824 1.00 16.57 82 PHE A O 1
ATOM 578 N N . SER A 1 83 ? 10.165 103.890 0.925 1.00 16.68 83 SER A N 1
ATOM 579 C CA . SER A 1 83 ? 8.743 104.090 0.759 1.00 16.79 83 SER A CA 1
ATOM 580 C C . SER A 1 83 ? 7.899 103.632 1.926 1.00 17.02 83 SER A C 1
ATOM 581 O O . SER A 1 83 ? 8.153 102.553 2.534 1.00 17.47 83 SER A O 1
ATOM 584 N N . ARG A 1 84 ? 6.861 104.428 2.176 1.00 16.77 84 ARG A N 1
ATOM 585 C CA . ARG A 1 84 ? 5.803 104.112 3.136 1.00 17.13 84 ARG A CA 1
ATOM 586 C C . ARG A 1 84 ? 5.064 102.809 2.760 1.00 17.23 84 ARG A C 1
ATOM 587 O O . ARG A 1 84 ? 4.298 102.272 3.575 1.00 16.66 84 ARG A O 1
ATOM 595 N N . LEU A 1 85 ? 5.210 102.368 1.509 1.00 17.57 85 LEU A N 1
ATOM 596 C CA . LEU A 1 85 ? 4.625 101.074 1.102 1.00 17.60 85 LEU A CA 1
ATOM 597 C C . LEU A 1 85 ? 5.276 99.894 1.799 1.00 17.41 85 LEU A C 1
ATOM 598 O O . LEU A 1 85 ? 4.595 98.887 2.048 1.00 17.64 85 LEU A O 1
ATOM 603 N N . VAL A 1 86 ? 6.567 100.007 2.119 1.00 16.54 86 VAL A N 1
ATOM 604 C CA . VAL A 1 86 ? 7.278 98.967 2.829 1.00 17.44 86 VAL A CA 1
ATOM 605 C C . VAL A 1 86 ? 6.992 99.065 4.339 1.00 17.72 86 VAL A C 1
ATOM 606 O O . VAL A 1 86 ? 6.618 98.085 4.987 1.00 17.41 86 VAL A O 1
ATOM 610 N N . TYR A 1 87 ? 7.120 100.267 4.885 1.00 17.13 87 TYR A N 1
ATOM 611 C CA . TYR A 1 87 ? 6.726 100.520 6.271 1.00 16.62 87 TYR A CA 1
ATOM 612 C C . TYR A 1 87 ? 6.345 101.994 6.377 1.00 16.57 87 TYR A C 1
ATOM 613 O O . TYR A 1 87 ? 7.175 102.876 6.078 1.00 17.86 87 TYR A O 1
ATOM 622 N N . ASP A 1 88 ? 5.109 102.259 6.797 1.00 16.22 88 ASP A N 1
ATOM 623 C CA . ASP A 1 88 ? 4.643 103.627 7.020 1.00 15.71 88 ASP A CA 1
ATOM 624 C C . ASP A 1 88 ? 5.105 104.063 8.401 1.00 15.50 88 ASP A C 1
ATOM 625 O O . ASP A 1 88 ? 4.520 103.690 9.412 1.00 14.59 88 ASP A O 1
ATOM 630 N N . CYS A 1 89 ? 6.181 104.842 8.435 1.00 15.87 89 CYS A N 1
ATOM 631 C CA . CYS A 1 89 ? 6.795 105.215 9.710 1.00 16.21 89 CYS A CA 1
ATOM 632 C C . CYS A 1 89 ? 5.911 106.116 10.573 1.00 16.75 89 CYS A C 1
ATOM 633 O O . CYS A 1 89 ? 6.227 106.345 11.739 1.00 18.05 89 CYS A O 1
ATOM 636 N N . ASN A 1 90 ? 4.809 106.612 10.019 1.00 16.03 90 ASN A N 1
ATOM 637 C CA . ASN A 1 90 ? 3.824 107.339 10.813 1.00 16.76 90 ASN A CA 1
ATOM 638 C C . ASN A 1 90 ? 2.739 106.396 11.344 1.00 15.50 90 ASN A C 1
ATOM 639 O O . ASN A 1 90 ? 1.650 106.838 11.633 1.00 15.37 90 ASN A O 1
ATOM 644 N N . ARG A 1 91 ? 3.045 105.101 11.457 1.00 15.82 91 ARG A N 1
ATOM 645 C CA . ARG A 1 91 ? 2.125 104.100 12.015 1.00 16.49 91 ARG A CA 1
ATOM 646 C C . ARG A 1 91 ? 2.880 103.116 12.924 1.00 16.29 91 ARG A C 1
ATOM 647 O O . ARG A 1 91 ? 3.994 102.727 12.593 1.00 15.11 91 ARG A O 1
ATOM 655 N N . PRO A 1 92 ? 2.281 102.717 14.058 1.00 16.29 92 PRO A N 1
ATOM 656 C CA . PRO A 1 92 ? 2.901 101.687 14.871 1.00 17.06 92 PRO A CA 1
ATOM 657 C C . PRO A 1 92 ? 2.718 100.301 14.224 1.00 18.04 92 PRO A C 1
ATOM 658 O O . PRO A 1 92 ? 1.805 100.120 13.392 1.00 16.57 92 PRO A O 1
ATOM 662 N N . PRO A 1 93 ? 3.591 99.336 14.561 1.00 19.02 93 PRO A N 1
ATOM 663 C CA . PRO A 1 93 ? 3.540 98.058 13.897 1.00 20.42 93 PRO A CA 1
ATOM 664 C C . PRO A 1 93 ? 2.263 97.250 14.138 1.00 22.14 93 PRO A C 1
ATOM 665 O O . PRO A 1 93 ? 1.984 96.360 13.349 1.00 22.77 93 PRO A O 1
ATOM 669 N N . GLU A 1 94 ? 1.501 97.599 15.177 1.00 23.52 94 GLU A N 1
ATOM 670 C CA . GLU A 1 94 ? 0.184 97.020 15.475 1.00 23.96 94 GLU A CA 1
ATOM 671 C C . GLU A 1 94 ? -0.894 97.484 14.480 1.00 24.77 94 GLU A C 1
ATOM 672 O O . GLU A 1 94 ? -1.898 96.799 14.289 1.00 25.65 94 GLU A O 1
ATOM 678 N N . SER A 1 95 ? -0.699 98.636 13.833 1.00 22.93 95 SER A N 1
ATOM 679 C CA . SER A 1 95 ? -1.701 99.157 12.897 1.00 22.33 95 SER A CA 1
ATOM 680 C C . SER A 1 95 ? -1.687 98.424 11.557 1.00 21.48 95 SER A C 1
ATOM 681 O O . SER A 1 95 ? -0.618 98.166 11.014 1.00 20.43 95 SER A O 1
ATOM 684 N N . PRO A 1 96 ? -2.877 98.126 10.991 1.00 21.34 96 PRO A N 1
ATOM 685 C CA . PRO A 1 96 ? -2.911 97.559 9.641 1.00 21.60 96 PRO A CA 1
ATOM 686 C C . PRO A 1 96 ? -2.333 98.463 8.570 1.00 20.78 96 PRO A C 1
ATOM 687 O O . PRO A 1 96 ? -1.965 97.989 7.494 1.00 21.21 96 PRO A O 1
ATOM 691 N N . SER A 1 97 ? -2.266 99.765 8.834 1.00 20.04 97 SER A N 1
ATOM 692 C CA . SER A 1 97 ? -1.726 100.698 7.849 1.00 19.00 97 SER A CA 1
ATOM 693 C C . SER A 1 97 ? -0.205 100.734 7.880 1.00 17.27 97 SER A C 1
ATOM 694 O O . SER A 1 97 ? 0.383 101.331 7.014 1.00 17.00 97 SER A O 1
ATOM 697 N N . ALA A 1 98 ? 0.448 100.103 8.850 1.00 16.53 98 ALA A N 1
ATOM 698 C CA . ALA A 1 98 ? 1.921 100.150 8.902 1.00 17.04 98 ALA A CA 1
ATOM 699 C C . ALA A 1 98 ? 2.570 99.492 7.676 1.00 17.08 98 ALA A C 1
ATOM 700 O O . ALA A 1 98 ? 3.611 99.953 7.165 1.00 16.62 98 ALA A O 1
ATOM 702 N N . MET A 1 99 ? 1.963 98.401 7.269 1.00 17.13 99 MET A N 1
ATOM 703 C CA . MET A 1 99 ? 2.393 97.617 6.156 1.00 16.79 99 MET A CA 1
ATOM 704 C C . MET A 1 99 ? 1.154 97.310 5.369 1.00 17.75 99 MET A C 1
ATOM 705 O O . MET A 1 99 ? 0.551 96.325 5.580 1.00 16.79 99 MET A O 1
ATOM 710 N N . PRO A 1 100 ? 0.720 98.266 4.567 1.00 19.24 100 PRO A N 1
ATOM 711 C CA . PRO A 1 100 ? -0.649 98.202 4.086 1.00 20.55 100 PRO A CA 1
ATOM 712 C C . PRO A 1 100 ? -0.887 97.182 2.966 1.00 21.02 100 PRO A C 1
ATOM 713 O O . PRO A 1 100 ? -0.110 97.108 2.010 1.00 20.66 100 PRO A O 1
ATOM 717 N N . VAL A 1 101 ? -1.978 96.434 3.087 1.00 22.09 101 VAL A N 1
ATOM 718 C CA . VAL A 1 101 ? -2.332 95.443 2.071 1.00 23.54 101 VAL A CA 1
ATOM 719 C C . VAL A 1 101 ? -2.913 96.067 0.779 1.00 24.48 101 VAL A C 1
ATOM 720 O O . VAL A 1 101 ? -2.874 95.438 -0.285 1.00 22.91 101 VAL A O 1
ATOM 724 N N . LYS A 1 102 ? -3.399 97.300 0.882 1.00 26.50 102 LYS A N 1
ATOM 725 C CA . LYS A 1 102 ? -3.973 98.030 -0.246 1.00 27.59 102 LYS A CA 1
ATOM 726 C C . LYS A 1 102 ? -3.546 99.509 -0.180 1.00 27.72 102 LYS A C 1
ATOM 727 O O . LYS A 1 102 ? -3.334 100.025 0.906 1.00 26.79 102 LYS A O 1
ATOM 733 N N . SER A 1 103 ? -3.364 100.141 -1.342 1.00 28.33 103 SER A N 1
ATOM 734 C CA . SER A 1 103 ? -3.341 101.608 -1.466 1.00 29.72 103 SER A CA 1
ATOM 735 C C . SER A 1 103 ? -4.517 102.008 -2.341 1.00 30.46 103 SER A C 1
ATOM 736 O O . SER A 1 103 ? -4.474 101.839 -3.570 1.00 30.96 103 SER A O 1
ATOM 739 N N . GLU A 1 104 ? -5.571 102.507 -1.699 1.00 31.69 104 GLU A N 1
ATOM 740 C CA . GLU A 1 104 ? -6.797 102.936 -2.367 1.00 32.37 104 GLU A CA 1
ATOM 741 C C . GLU A 1 104 ? -7.417 101.751 -3.106 1.00 32.17 104 GLU A C 1
ATOM 742 O O . GLU A 1 104 ? -7.783 100.766 -2.472 1.00 32.46 104 GLU A O 1
ATOM 748 N N . ILE A 1 105 ? -7.507 101.811 -4.431 1.00 32.00 105 ILE A N 1
ATOM 749 C CA . ILE A 1 105 ? -8.059 100.680 -5.193 1.00 31.94 105 ILE A CA 1
ATOM 750 C C . ILE A 1 105 ? -7.004 99.616 -5.552 1.00 31.51 105 ILE A C 1
ATOM 751 O O . ILE A 1 105 ? -7.339 98.589 -6.151 1.00 31.89 105 ILE A O 1
ATOM 756 N N . TYR A 1 106 ? -5.747 99.848 -5.175 1.00 30.29 106 TYR A N 1
ATOM 757 C CA . TYR A 1 106 ? -4.640 98.980 -5.589 1.00 28.91 106 TYR A CA 1
ATOM 758 C C . TYR A 1 106 ? -4.198 98.000 -4.518 1.00 27.79 106 TYR A C 1
ATOM 759 O O . TYR A 1 106 ? -3.709 98.405 -3.476 1.00 26.62 106 TYR A O 1
ATOM 768 N N . ASP A 1 107 ? -4.389 96.709 -4.802 1.00 26.14 107 ASP A N 1
ATOM 769 C CA . ASP A 1 107 ? -3.827 95.636 -4.020 1.00 24.78 107 ASP A CA 1
ATOM 770 C C . ASP A 1 107 ? -2.289 95.623 -4.112 1.00 22.99 107 ASP A C 1
ATOM 771 O O . ASP A 1 107 ? -1.706 95.925 -5.160 1.00 23.08 107 ASP A O 1
ATOM 776 N N . ILE A 1 108 ? -1.632 95.308 -2.997 1.00 21.49 108 ILE A N 1
ATOM 777 C CA . ILE A 1 108 ? -0.168 95.276 -2.941 1.00 20.97 108 ILE A CA 1
ATOM 778 C C . ILE A 1 108 ? 0.311 93.857 -2.646 1.00 20.12 108 ILE A C 1
ATOM 779 O O . ILE A 1 108 ? 0.463 93.494 -1.466 1.00 19.83 108 ILE A O 1
ATOM 784 N N . PRO A 1 109 ? 0.543 93.047 -3.699 1.00 19.32 109 PRO A N 1
ATOM 785 C CA . PRO A 1 109 ? 0.974 91.658 -3.445 1.00 19.43 109 PRO A CA 1
ATOM 786 C C . PRO A 1 109 ? 2.179 91.532 -2.536 1.00 18.92 109 PRO A C 1
ATOM 787 O O . PRO A 1 109 ? 2.242 90.600 -1.736 1.00 19.77 109 PRO A O 1
ATOM 791 N N . GLY A 1 110 ? 3.106 92.488 -2.615 1.00 18.42 110 GLY A N 1
ATOM 792 C CA . GLY A 1 110 ? 4.266 92.491 -1.752 1.00 17.76 110 GLY A CA 1
ATOM 793 C C . GLY A 1 110 ? 3.951 92.630 -0.287 1.00 17.04 110 GLY A C 1
ATOM 794 O O . GLY A 1 110 ? 4.808 92.351 0.542 1.00 17.61 110 GLY A O 1
ATOM 795 N N . ASN A 1 111 ? 2.737 93.070 0.035 1.00 17.14 111 ASN A N 1
ATOM 796 C CA . ASN A 1 111 ? 2.297 93.192 1.429 1.00 17.54 111 ASN A CA 1
ATOM 797 C C . ASN A 1 111 ? 1.242 92.185 1.860 1.00 17.62 111 ASN A C 1
ATOM 798 O O . ASN A 1 111 ? 0.626 92.316 2.937 1.00 18.57 111 ASN A O 1
ATOM 803 N N . PHE A 1 112 ? 1.047 91.166 1.047 1.00 17.47 112 PHE A N 1
ATOM 804 C CA . PHE A 1 112 ? 0.079 90.135 1.346 1.00 17.89 112 PHE A CA 1
ATOM 805 C C . PHE A 1 112 ? 0.425 89.391 2.615 1.00 18.10 112 PHE A C 1
ATOM 806 O O . PHE A 1 112 ? 1.476 88.892 2.724 1.00 17.56 112 PHE A O 1
ATOM 814 N N . ASP A 1 113 ? -0.506 89.370 3.549 1.00 19.20 113 ASP A N 1
ATOM 815 C CA . ASP A 1 113 ? -0.440 88.551 4.740 1.00 19.09 113 ASP A CA 1
ATOM 816 C C . ASP A 1 113 ? 0.994 88.270 5.209 1.00 19.39 113 ASP A C 1
ATOM 817 O O . ASP A 1 113 ? 1.482 87.209 5.110 1.00 19.12 113 ASP A O 1
ATOM 822 N N . LEU A 1 114 ? 1.663 89.289 5.691 1.00 18.18 114 LEU A N 1
ATOM 823 C CA . LEU A 1 114 ? 3.069 89.223 5.943 1.00 18.59 114 LEU A CA 1
ATOM 824 C C . LEU A 1 114 ? 3.399 88.290 7.117 1.00 18.29 114 LEU A C 1
ATOM 825 O O . LEU A 1 114 ? 2.808 88.386 8.136 1.00 18.13 114 LEU A O 1
ATOM 830 N N . ASP A 1 115 ? 4.397 87.461 6.952 1.00 17.63 115 ASP A N 1
ATOM 831 C CA . ASP A 1 115 ? 4.761 86.542 8.019 1.00 19.04 115 ASP A CA 1
ATOM 832 C C . ASP A 1 115 ? 5.590 87.241 9.095 1.00 18.66 115 ASP A C 1
ATOM 833 O O . ASP A 1 115 ? 5.969 88.420 8.976 1.00 17.43 115 ASP A O 1
ATOM 838 N N . GLU A 1 116 ? 5.797 86.526 10.187 1.00 18.34 116 GLU A N 1
ATOM 839 C CA . GLU A 1 116 ? 6.411 87.125 11.342 1.00 18.37 116 GLU A CA 1
ATOM 840 C C . GLU A 1 116 ? 7.835 87.595 11.082 1.00 17.87 116 GLU A C 1
ATOM 841 O O . GLU A 1 116 ? 8.209 88.677 11.552 1.00 18.42 116 GLU A O 1
ATOM 847 N N . ALA A 1 117 ? 8.616 86.835 10.317 1.00 16.89 117 ALA A N 1
ATOM 848 C CA . ALA A 1 117 ? 9.985 87.268 10.044 1.00 17.62 117 ALA A CA 1
ATOM 849 C C . ALA A 1 117 ? 9.976 88.572 9.229 1.00 17.13 117 ALA A C 1
ATOM 850 O O . ALA A 1 117 ? 10.839 89.429 9.418 1.00 17.27 117 ALA A O 1
ATOM 852 N N . GLU A 1 118 ? 9.014 88.703 8.324 1.00 17.05 118 GLU A N 1
ATOM 853 C CA . GLU A 1 118 ? 8.982 89.865 7.412 1.00 17.52 118 GLU A CA 1
ATOM 854 C C . GLU A 1 118 ? 8.517 91.158 8.117 1.00 17.26 118 GLU A C 1
ATOM 855 O O . GLU A 1 118 ? 9.081 92.234 7.882 1.00 18.14 118 GLU A O 1
ATOM 861 N N . ARG A 1 119 ? 7.504 91.053 8.974 1.00 16.75 119 ARG A N 1
ATOM 862 C CA . ARG A 1 119 ? 7.079 92.150 9.824 1.00 17.27 119 ARG A CA 1
ATOM 863 C C . ARG A 1 119 ? 8.210 92.601 10.742 1.00 16.79 119 ARG A C 1
ATOM 864 O O . ARG A 1 119 ? 8.444 93.800 10.899 1.00 17.38 119 ARG A O 1
ATOM 872 N N . PHE A 1 120 ? 8.931 91.652 11.315 1.00 16.17 120 PHE A N 1
ATOM 873 C CA . PHE A 1 120 ? 10.036 92.007 12.172 1.00 16.35 120 PHE A CA 1
ATOM 874 C C . PHE A 1 120 ? 11.119 92.718 11.328 1.00 16.12 120 PHE A C 1
ATOM 875 O O . PHE A 1 120 ? 11.625 93.727 11.744 1.00 15.35 120 PHE A O 1
ATOM 883 N N . ALA A 1 121 ? 11.453 92.159 10.169 1.00 15.54 121 ALA A N 1
ATOM 884 C CA . ALA A 1 121 ? 12.492 92.697 9.300 1.00 16.32 121 ALA A CA 1
ATOM 885 C C . ALA A 1 121 ? 12.243 94.178 8.996 1.00 16.78 121 ALA A C 1
ATOM 886 O O . ALA A 1 121 ? 13.136 95.026 9.179 1.00 16.08 121 ALA A O 1
ATOM 888 N N . ARG A 1 122 ? 11.013 94.496 8.583 1.00 17.16 122 ARG A N 1
ATOM 889 C CA . ARG A 1 122 ? 10.664 95.878 8.227 1.00 17.13 122 ARG A CA 1
ATOM 890 C C . ARG A 1 122 ? 10.638 96.783 9.436 1.00 16.71 122 ARG A C 1
ATOM 891 O O . ARG A 1 122 ? 11.092 97.900 9.381 1.00 15.92 122 ARG A O 1
ATOM 899 N N . THR A 1 123 ? 10.077 96.293 10.536 1.00 17.55 123 THR A N 1
ATOM 900 C CA . THR A 1 123 ? 10.019 97.056 11.769 1.00 16.59 123 THR A CA 1
ATOM 901 C C . THR A 1 123 ? 11.416 97.430 12.284 1.00 16.51 123 THR A C 1
ATOM 902 O O . THR A 1 123 ? 11.661 98.563 12.719 1.00 16.91 123 THR A O 1
ATOM 906 N N . SER A 1 124 ? 12.338 96.482 12.194 1.00 16.34 124 SER A N 1
ATOM 907 C CA . SER A 1 124 ? 13.700 96.648 12.688 1.00 16.45 124 SER A CA 1
ATOM 908 C C . SER A 1 124 ? 14.561 97.559 11.841 1.00 16.42 124 SER A C 1
ATOM 909 O O . SER A 1 124 ? 15.432 98.227 12.371 1.00 16.90 124 SER A O 1
ATOM 912 N N . ALA A 1 125 ? 14.348 97.509 10.539 1.00 16.58 125 ALA A N 1
ATOM 913 C CA . ALA A 1 125 ? 15.220 98.146 9.545 1.00 16.97 125 ALA A CA 1
ATOM 914 C C . ALA A 1 125 ? 14.773 99.560 9.200 1.00 16.82 125 ALA A C 1
ATOM 915 O O . ALA A 1 125 ? 15.620 100.416 8.931 1.00 17.54 125 ALA A O 1
ATOM 917 N N . LEU A 1 126 ? 13.452 99.789 9.200 1.00 16.70 126 LEU A N 1
ATOM 918 C CA . LEU A 1 126 ? 12.878 101.062 8.790 1.00 16.76 126 LEU A CA 1
ATOM 919 C C . LEU A 1 126 ? 12.282 101.859 9.922 1.00 16.38 126 LEU A C 1
ATOM 920 O O . LEU A 1 126 ? 12.610 103.013 10.045 1.00 16.67 126 LEU A O 1
ATOM 925 N N . TYR A 1 127 ? 11.430 101.246 10.755 1.00 15.21 127 TYR A N 1
ATOM 926 C CA . TYR A 1 127 ? 10.617 101.994 11.705 1.00 15.02 127 TYR A CA 1
ATOM 927 C C . TYR A 1 127 ? 11.399 102.375 12.948 1.00 15.45 127 TYR A C 1
ATOM 928 O O . TYR A 1 127 ? 11.430 103.557 13.335 1.00 14.00 127 TYR A O 1
ATOM 937 N N . VAL A 1 128 ? 12.079 101.399 13.548 1.00 15.15 128 VAL A N 1
ATOM 938 C CA . VAL A 1 128 ? 12.787 101.662 14.798 1.00 16.37 128 VAL A CA 1
ATOM 939 C C . VAL A 1 128 ? 13.981 102.615 14.574 1.00 15.94 128 VAL A C 1
ATOM 940 O O . VAL A 1 128 ? 14.154 103.545 15.352 1.00 18.68 128 VAL A O 1
ATOM 944 N N . PRO A 1 129 ? 14.820 102.400 13.541 1.00 16.35 129 PRO A N 1
ATOM 945 C CA . PRO A 1 129 ? 15.912 103.342 13.295 1.00 16.53 129 PRO A CA 1
ATOM 946 C C . PRO A 1 129 ? 15.441 104.780 13.087 1.00 16.53 129 PRO A C 1
ATOM 947 O O . PRO A 1 129 ? 16.029 105.689 13.672 1.00 17.92 129 PRO A O 1
ATOM 951 N N . PHE A 1 130 ? 14.347 104.972 12.358 1.00 15.53 130 PHE A N 1
ATOM 952 C CA . PHE A 1 130 ? 13.809 106.282 12.091 1.00 16.12 130 PHE A CA 1
ATOM 953 C C . PHE A 1 130 ? 13.423 107.003 13.399 1.00 16.56 130 PHE A C 1
ATOM 954 O O . PHE A 1 130 ? 13.924 108.097 13.681 1.00 16.94 130 PHE A O 1
ATOM 962 N N . HIS A 1 131 ? 12.577 106.383 14.187 1.00 16.92 131 HIS A N 1
ATOM 963 C CA . HIS A 1 131 ? 12.144 106.951 15.411 1.00 17.11 131 HIS A CA 1
ATOM 964 C C . HIS A 1 131 ? 13.234 107.077 16.447 1.00 18.06 131 HIS A C 1
ATOM 965 O O . HIS A 1 131 ? 13.231 107.983 17.197 1.00 18.62 131 HIS A O 1
ATOM 972 N N . ASP A 1 132 ? 14.165 106.150 16.463 1.00 17.71 132 ASP A N 1
ATOM 973 C CA . ASP A 1 132 ? 15.264 106.202 17.390 1.00 18.41 132 ASP A CA 1
ATOM 974 C C . ASP A 1 132 ? 16.131 107.455 17.110 1.00 18.29 132 ASP A C 1
ATOM 975 O O . ASP A 1 132 ? 16.634 108.049 17.979 1.00 17.85 132 ASP A O 1
ATOM 980 N N . ARG A 1 133 ? 16.313 107.771 15.858 1.00 19.27 133 ARG A N 1
ATOM 981 C CA . ARG A 1 133 ? 17.154 108.878 15.503 1.00 19.14 133 ARG A CA 1
ATOM 982 C C . ARG A 1 133 ? 16.473 110.182 15.880 1.00 19.14 133 ARG A C 1
ATOM 983 O O . ARG A 1 133 ? 17.078 111.040 16.369 1.00 17.96 133 ARG A O 1
ATOM 991 N N . VAL A 1 134 ? 15.185 110.285 15.628 1.00 18.46 134 VAL A N 1
ATOM 992 C CA . VAL A 1 134 ? 14.424 111.445 16.015 1.00 18.04 134 VAL A CA 1
ATOM 993 C C . VAL A 1 134 ? 14.534 111.608 17.523 1.00 18.19 134 VAL A C 1
ATOM 994 O O . VAL A 1 134 ? 14.875 112.619 18.011 1.00 19.58 134 VAL A O 1
ATOM 998 N N . SER A 1 135 ? 14.301 110.546 18.250 1.00 18.47 135 SER A N 1
ATOM 999 C CA . SER A 1 135 ? 14.423 110.571 19.680 1.00 19.54 135 SER A CA 1
ATOM 1000 C C . SER A 1 135 ? 15.830 110.970 20.190 1.00 20.07 135 SER A C 1
ATOM 1001 O O . SER A 1 135 ? 15.980 111.654 21.156 1.00 19.80 135 SER A O 1
ATOM 1004 N N . GLU A 1 136 ? 16.845 110.485 19.527 1.00 21.09 136 GLU A N 1
ATOM 1005 C CA . GLU A 1 136 ? 18.231 110.769 19.928 1.00 21.59 136 GLU A CA 1
ATOM 1006 C C . GLU A 1 136 ? 18.549 112.268 19.781 1.00 20.52 136 GLU A C 1
ATOM 1007 O O . GLU A 1 136 ? 19.150 112.880 20.675 1.00 19.56 136 GLU A O 1
ATOM 1013 N N . ILE A 1 137 ? 18.088 112.848 18.675 1.00 20.36 137 ILE A N 1
ATOM 1014 C CA . ILE A 1 137 ? 18.264 114.263 18.387 1.00 20.20 137 ILE A CA 1
ATOM 1015 C C . ILE A 1 137 ? 17.509 115.115 19.416 1.00 19.84 137 ILE A C 1
ATOM 1016 O O . ILE A 1 137 ? 18.048 116.088 19.962 1.00 19.33 137 ILE A O 1
ATOM 1021 N N . ILE A 1 138 ? 16.259 114.775 19.668 1.00 19.78 138 ILE A N 1
ATOM 1022 C CA . ILE A 1 138 ? 15.481 115.490 20.687 1.00 20.07 138 ILE A CA 1
ATOM 1023 C C . ILE A 1 138 ? 16.134 115.415 22.083 1.00 21.33 138 ILE A C 1
ATOM 1024 O O . ILE A 1 138 ? 16.240 116.451 22.767 1.00 20.91 138 ILE A O 1
ATOM 1029 N N . ALA A 1 139 ? 16.587 114.225 22.496 1.00 21.63 139 ALA A N 1
ATOM 1030 C CA . ALA A 1 139 ? 17.256 114.074 23.786 1.00 23.29 139 ALA A CA 1
ATOM 1031 C C . ALA A 1 139 ? 18.499 114.975 23.848 1.00 24.44 139 ALA A C 1
ATOM 1032 O O . ALA A 1 139 ? 18.755 115.642 24.836 1.00 25.17 139 ALA A O 1
ATOM 1034 N N . GLU A 1 140 ? 19.258 115.001 22.768 1.00 25.42 140 GLU A N 1
ATOM 1035 C CA . GLU A 1 140 ? 20.468 115.773 22.717 1.00 26.52 140 GLU A CA 1
ATOM 1036 C C . GLU A 1 140 ? 20.141 117.279 22.845 1.00 26.39 140 GLU A C 1
ATOM 1037 O O . GLU A 1 140 ? 20.747 118.001 23.660 1.00 26.24 140 GLU A O 1
ATOM 1043 N N . ARG A 1 141 ? 19.174 117.746 22.063 1.00 26.10 141 ARG A N 1
ATOM 1044 C CA . ARG A 1 141 ? 18.719 119.151 22.168 1.00 26.39 141 ARG A CA 1
ATOM 1045 C C . ARG A 1 141 ? 18.309 119.495 23.616 1.00 26.66 141 ARG A C 1
ATOM 1046 O O . ARG A 1 141 ? 18.664 120.551 24.174 1.00 26.68 141 ARG A O 1
ATOM 1054 N N . GLN A 1 142 ? 17.572 118.598 24.249 1.00 27.34 142 GLN A N 1
ATOM 1055 C CA . GLN A 1 142 ? 17.078 118.883 25.586 1.00 28.62 142 GLN A CA 1
ATOM 1056 C C . GLN A 1 142 ? 18.223 118.960 26.591 1.00 29.11 142 GLN A C 1
ATOM 1057 O O . GLN A 1 142 ? 18.183 119.773 27.532 1.00 28.80 142 GLN A O 1
ATOM 1063 N N . ALA A 1 143 ? 19.251 118.143 26.361 1.00 28.96 143 ALA A N 1
ATOM 1064 C CA . ALA A 1 143 ? 20.448 118.141 27.196 1.00 29.06 143 ALA A CA 1
ATOM 1065 C C . ALA A 1 143 ? 21.254 119.461 27.100 1.00 29.25 143 ALA A C 1
ATOM 1066 O O . ALA A 1 143 ? 21.968 119.822 28.033 1.00 29.86 143 ALA A O 1
ATOM 1068 N N . ALA A 1 144 ? 21.143 120.156 25.970 1.00 28.48 144 ALA A N 1
ATOM 1069 C CA . ALA A 1 144 ? 21.782 121.438 25.762 1.00 28.55 144 ALA A CA 1
ATOM 1070 C C . ALA A 1 144 ? 20.856 122.590 26.152 1.00 28.70 144 ALA A C 1
ATOM 1071 O O . ALA A 1 144 ? 21.182 123.760 25.910 1.00 29.06 144 ALA A O 1
ATOM 1073 N N . GLY A 1 145 ? 19.706 122.251 26.735 1.00 28.57 145 GLY A N 1
ATOM 1074 C CA . GLY A 1 145 ? 18.705 123.219 27.146 1.00 28.34 145 GLY A CA 1
ATOM 1075 C C . GLY A 1 145 ? 17.950 123.925 26.039 1.00 28.21 145 GLY A C 1
ATOM 1076 O O . GLY A 1 145 ? 17.339 124.969 26.286 1.00 28.34 145 GLY A O 1
ATOM 1077 N N . ARG A 1 146 ? 17.938 123.373 24.846 1.00 27.48 146 ARG A N 1
ATOM 1078 C CA . ARG A 1 146 ? 17.408 124.051 23.692 1.00 27.32 146 ARG A CA 1
ATOM 1079 C C . ARG A 1 146 ? 15.944 123.791 23.523 1.00 26.74 146 ARG A C 1
ATOM 1080 O O . ARG A 1 146 ? 15.479 122.756 23.829 1.00 26.84 146 ARG A O 1
ATOM 1088 N N . LYS A 1 147 ? 15.238 124.763 23.009 1.00 25.94 147 LYS A N 1
ATOM 1089 C CA . LYS A 1 147 ? 13.857 124.596 22.603 1.00 24.97 147 LYS A CA 1
ATOM 1090 C C . LYS A 1 147 ? 13.794 123.631 21.404 1.00 23.47 147 LYS A C 1
ATOM 1091 O O . LYS A 1 147 ? 14.670 123.650 20.534 1.00 23.29 147 LYS A O 1
ATOM 1097 N N . VAL A 1 148 ? 12.815 122.728 21.423 1.00 21.59 148 VAL A N 1
ATOM 1098 C CA . VAL A 1 148 ? 12.521 121.843 20.284 1.00 20.98 148 VAL A CA 1
ATOM 1099 C C . VAL A 1 148 ? 11.063 121.998 19.883 1.00 18.94 148 VAL A C 1
ATOM 1100 O O . VAL A 1 148 ? 10.177 121.947 20.738 1.00 19.18 148 VAL A O 1
ATOM 1104 N N . VAL A 1 149 ? 10.830 122.262 18.602 1.00 17.64 149 VAL A N 1
ATOM 1105 C CA . VAL A 1 149 ? 9.492 122.411 18.053 1.00 17.41 149 VAL A CA 1
ATOM 1106 C C . VAL A 1 149 ? 9.399 121.340 16.955 1.00 16.86 149 VAL A C 1
ATOM 1107 O O . VAL A 1 149 ? 10.141 121.373 15.958 1.00 15.55 149 VAL A O 1
ATOM 1111 N N . VAL A 1 150 ? 8.519 120.367 17.162 1.00 16.31 150 VAL A N 1
ATOM 1112 C CA . VAL A 1 150 ? 8.466 119.198 16.270 1.00 16.72 150 VAL A CA 1
ATOM 1113 C C . VAL A 1 150 ? 7.495 119.488 15.160 1.00 16.07 150 VAL A C 1
ATOM 1114 O O . VAL A 1 150 ? 6.313 119.667 15.399 1.00 16.61 150 VAL A O 1
ATOM 1118 N N . VAL A 1 151 ? 7.988 119.493 13.927 1.00 16.18 151 VAL A N 1
ATOM 1119 C CA . VAL A 1 151 ? 7.147 119.867 12.800 1.00 16.75 151 VAL A CA 1
ATOM 1120 C C . VAL A 1 151 ? 7.269 118.774 11.768 1.00 16.98 151 VAL A C 1
ATOM 1121 O O . VAL A 1 151 ? 8.355 118.556 11.246 1.00 17.44 151 VAL A O 1
ATOM 1125 N N . THR A 1 152 ? 6.174 118.077 11.488 1.00 16.88 152 THR A N 1
ATOM 1126 C CA . THR A 1 152 ? 6.167 117.075 10.419 1.00 17.09 152 THR A CA 1
ATOM 1127 C C . THR A 1 152 ? 5.532 117.633 9.130 1.00 16.90 152 THR A C 1
ATOM 1128 O O . THR A 1 152 ? 4.600 118.456 9.157 1.00 16.07 152 THR A O 1
ATOM 1132 N N . ILE A 1 153 ? 6.071 117.183 8.001 1.00 15.90 153 ILE A N 1
ATOM 1133 C CA . ILE A 1 153 ? 5.680 117.704 6.685 1.00 16.64 153 ILE A CA 1
ATOM 1134 C C . ILE A 1 153 ? 5.153 116.587 5.805 1.00 16.62 153 ILE A C 1
ATOM 1135 O O . ILE A 1 153 ? 5.859 115.600 5.531 1.00 16.92 153 ILE A O 1
ATOM 1140 N N . HIS A 1 154 ? 3.923 116.768 5.334 1.00 16.26 154 HIS A N 1
ATOM 1141 C CA . HIS A 1 154 ? 3.203 115.782 4.547 1.00 16.96 154 HIS A CA 1
ATOM 1142 C C . HIS A 1 154 ? 2.537 116.462 3.337 1.00 16.73 154 HIS A C 1
ATOM 1143 O O . HIS A 1 154 ? 2.280 117.684 3.354 1.00 16.90 154 HIS A O 1
ATOM 1150 N N . SER A 1 155 ? 2.236 115.670 2.312 1.00 16.91 155 SER A N 1
ATOM 1151 C CA . SER A 1 155 ? 1.339 116.111 1.245 1.00 17.07 155 SER A CA 1
ATOM 1152 C C . SER A 1 155 ? 0.238 115.102 1.052 1.00 18.04 155 SER A C 1
ATOM 1153 O O . SER A 1 155 ? 0.348 113.915 1.459 1.00 17.61 155 SER A O 1
ATOM 1156 N N . PHE A 1 156 ? -0.847 115.584 0.459 1.00 19.06 156 PHE A N 1
ATOM 1157 C CA . PHE A 1 156 ? -2.024 114.786 0.245 1.00 19.91 156 PHE A CA 1
ATOM 1158 C C . PHE A 1 156 ? -2.568 114.998 -1.149 1.00 20.73 156 PHE A C 1
ATOM 1159 O O . PHE A 1 156 ? -2.367 116.032 -1.783 1.00 20.27 156 PHE A O 1
ATOM 1167 N N . THR A 1 157 ? -3.226 113.960 -1.625 1.00 21.67 157 THR A N 1
ATOM 1168 C CA . THR A 1 157 ? -3.751 113.900 -2.974 1.00 22.66 157 THR A CA 1
ATOM 1169 C C . THR A 1 157 ? -5.030 114.766 -3.101 1.00 22.81 157 THR A C 1
ATOM 1170 O O . THR A 1 157 ? -5.862 114.799 -2.202 1.00 22.37 157 THR A O 1
ATOM 1174 N N . PRO A 1 158 ? -5.166 115.518 -4.208 1.00 23.95 158 PRO A N 1
ATOM 1175 C CA . PRO A 1 158 ? -6.356 116.370 -4.353 1.00 25.42 158 PRO A CA 1
ATOM 1176 C C . PRO A 1 158 ? -7.702 115.643 -4.473 1.00 26.45 158 PRO A C 1
ATOM 1177 O O . PRO A 1 158 ? -8.705 116.195 -4.070 1.00 27.37 158 PRO A O 1
ATOM 1181 N N . VAL A 1 159 ? -7.730 114.446 -5.057 1.00 28.39 159 VAL A N 1
ATOM 1182 C CA . VAL A 1 159 ? -8.975 113.662 -5.141 1.00 29.89 159 VAL A CA 1
ATOM 1183 C C . VAL A 1 159 ? -8.868 112.427 -4.242 1.00 31.80 159 VAL A C 1
ATOM 1184 O O . VAL A 1 159 ? -7.922 111.641 -4.377 1.00 31.91 159 VAL A O 1
ATOM 1188 N N . TYR A 1 160 ? -9.834 112.279 -3.338 1.00 34.51 160 TYR A N 1
ATOM 1189 C CA . TYR A 1 160 ? -9.898 111.148 -2.417 1.00 36.09 160 TYR A CA 1
ATOM 1190 C C . TYR A 1 160 ? -11.330 110.604 -2.394 1.00 37.28 160 TYR A C 1
ATOM 1191 O O . TYR A 1 160 ? -12.272 111.339 -2.093 1.00 37.95 160 TYR A O 1
ATOM 1200 N N . HIS A 1 161 ? -11.479 109.332 -2.764 1.00 38.48 161 HIS A N 1
ATOM 1201 C CA . HIS A 1 161 ? -12.780 108.644 -2.758 1.00 38.63 161 HIS A CA 1
ATOM 1202 C C . HIS A 1 161 ? -13.887 109.456 -3.425 1.00 38.54 161 HIS A C 1
ATOM 1203 O O . HIS A 1 161 ? -14.942 109.684 -2.833 1.00 39.09 161 HIS A O 1
ATOM 1210 N N . GLY A 1 162 ? -13.625 109.933 -4.642 1.00 38.35 162 GLY A N 1
ATOM 1211 C CA . GLY A 1 162 ? -14.654 110.596 -5.465 1.00 37.58 162 GLY A CA 1
ATOM 1212 C C . GLY A 1 162 ? -14.988 112.018 -5.067 1.00 37.34 162 GLY A C 1
ATOM 1213 O O . GLY A 1 162 ? -15.903 112.644 -5.617 1.00 37.35 162 GLY A O 1
ATOM 1214 N N . ARG A 1 163 ? -14.235 112.529 -4.102 1.00 36.99 163 ARG A N 1
ATOM 1215 C CA . ARG A 1 163 ? -14.408 113.859 -3.580 1.00 36.41 163 ARG A CA 1
ATOM 1216 C C . ARG A 1 163 ? -13.127 114.623 -3.909 1.00 35.15 163 ARG A C 1
ATOM 1217 O O . ARG A 1 163 ? -12.016 114.104 -3.746 1.00 34.72 163 ARG A O 1
ATOM 1225 N N . PHE A 1 164 ? -13.300 115.838 -4.407 1.00 33.29 164 PHE A N 1
ATOM 1226 C CA . PHE A 1 164 ? -12.220 116.779 -4.573 1.00 32.66 164 PHE A CA 1
ATOM 1227 C C . PHE A 1 164 ? -12.056 117.557 -3.253 1.00 31.69 164 PHE A C 1
ATOM 1228 O O . PHE A 1 164 ? -13.038 118.036 -2.684 1.00 31.16 164 PHE A O 1
ATOM 1236 N N . ARG A 1 165 ? -10.819 117.664 -2.772 1.00 30.34 165 ARG A N 1
ATOM 1237 C CA . ARG A 1 165 ? -10.541 118.313 -1.505 1.00 29.75 165 ARG A CA 1
ATOM 1238 C C . ARG A 1 165 ? -10.202 119.780 -1.714 1.00 28.85 165 ARG A C 1
ATOM 1239 O O . ARG A 1 165 ? -9.220 120.125 -2.350 1.00 28.81 165 ARG A O 1
ATOM 1247 N N . GLU A 1 166 ? -11.071 120.650 -1.226 1.00 27.96 166 GLU A N 1
ATOM 1248 C CA . GLU A 1 166 ? -10.844 122.076 -1.388 1.00 27.67 166 GLU A CA 1
ATOM 1249 C C . GLU A 1 166 ? -9.828 122.595 -0.341 1.00 25.70 166 GLU A C 1
ATOM 1250 O O . GLU A 1 166 ? -9.250 123.673 -0.525 1.00 24.42 166 GLU A O 1
ATOM 1256 N N . VAL A 1 167 ? -9.577 121.817 0.722 1.00 23.99 167 VAL A N 1
ATOM 1257 C CA . VAL A 1 167 ? -8.542 122.191 1.714 1.00 23.30 167 VAL A CA 1
ATOM 1258 C C . VAL A 1 167 ? -7.180 122.175 1.043 1.00 22.17 167 VAL A C 1
ATOM 1259 O O . VAL A 1 167 ? -6.872 121.275 0.235 1.00 20.74 167 VAL A O 1
ATOM 1263 N N . GLU A 1 168 ? -6.386 123.209 1.335 1.00 20.34 168 GLU A N 1
ATOM 1264 C CA . GLU A 1 168 ? -5.107 123.397 0.669 1.00 19.92 168 GLU A CA 1
ATOM 1265 C C . GLU A 1 168 ? -3.953 123.120 1.628 1.00 18.74 168 GLU A C 1
ATOM 1266 O O . GLU A 1 168 ? -3.010 122.442 1.275 1.00 18.54 168 GLU A O 1
ATOM 1272 N N . ILE A 1 169 ? -4.084 123.643 2.839 1.00 18.74 169 ILE A N 1
ATOM 1273 C CA . ILE A 1 169 ? -3.158 123.409 3.922 1.00 18.06 169 ILE A CA 1
ATOM 1274 C C . ILE A 1 169 ? -3.979 122.911 5.104 1.00 17.42 169 ILE A C 1
ATOM 1275 O O . ILE A 1 169 ? -4.874 123.608 5.581 1.00 16.68 169 ILE A O 1
ATOM 1280 N N . GLY A 1 170 ? -3.636 121.716 5.607 1.00 17.13 170 GLY A N 1
ATOM 1281 C CA . GLY A 1 170 ? -4.125 121.255 6.889 1.00 16.98 170 GLY A CA 1
ATOM 1282 C C . GLY A 1 170 ? -3.119 121.484 8.006 1.00 16.85 170 GLY A C 1
ATOM 1283 O O . GLY A 1 170 ? -1.913 121.234 7.838 1.00 17.93 170 GLY A O 1
ATOM 1284 N N . ILE A 1 171 ? -3.628 121.974 9.132 1.00 17.14 171 ILE A N 1
ATOM 1285 C CA . ILE A 1 171 ? -2.861 122.203 10.350 1.00 17.01 171 ILE A CA 1
ATOM 1286 C C . ILE A 1 171 ? -3.326 121.104 11.323 1.00 16.85 171 ILE A C 1
ATOM 1287 O O . ILE A 1 171 ? -4.410 121.164 11.900 1.00 17.47 171 ILE A O 1
ATOM 1292 N N . LEU A 1 172 ? -2.499 120.083 11.480 1.00 17.27 172 LEU A N 1
ATOM 1293 C CA . LEU A 1 172 ? -2.888 118.896 12.241 1.00 16.70 172 LEU A CA 1
ATOM 1294 C C . LEU A 1 172 ? -2.234 118.870 13.621 1.00 17.08 172 LEU A C 1
ATOM 1295 O O . LEU A 1 172 ? -1.094 119.320 13.814 1.00 17.24 172 LEU A O 1
ATOM 1300 N N . HIS A 1 173 ? -2.962 118.349 14.595 1.00 17.47 173 HIS A N 1
ATOM 1301 C CA . HIS A 1 173 ? -2.446 118.298 15.950 1.00 16.85 173 HIS A CA 1
ATOM 1302 C C . HIS A 1 173 ? -3.177 117.225 16.717 1.00 16.93 173 HIS A C 1
ATOM 1303 O O . HIS A 1 173 ? -4.244 116.794 16.307 1.00 16.36 173 HIS A O 1
ATOM 1310 N N . ASP A 1 174 ? -2.565 116.787 17.814 1.00 17.56 174 ASP A N 1
ATOM 1311 C CA . ASP A 1 174 ? -3.152 115.829 18.743 1.00 18.44 174 ASP A CA 1
ATOM 1312 C C . ASP A 1 174 ? -3.598 116.611 19.999 1.00 19.01 174 ASP A C 1
ATOM 1313 O O . ASP A 1 174 ? -4.122 117.739 19.884 1.00 19.40 174 ASP A O 1
ATOM 1318 N N . ASN A 1 175 ? -3.354 116.072 21.189 1.00 19.95 175 ASN A N 1
ATOM 1319 C CA . ASN A 1 175 ? -3.881 116.665 22.427 1.00 20.26 175 ASN A CA 1
ATOM 1320 C C . ASN A 1 175 ? -3.209 117.971 22.859 1.00 20.53 175 ASN A C 1
ATOM 1321 O O . ASN A 1 175 ? -3.617 118.591 23.863 1.00 21.48 175 ASN A O 1
ATOM 1326 N N . ASP A 1 176 ? -2.174 118.385 22.121 1.00 19.11 176 ASP A N 1
ATOM 1327 C CA . ASP A 1 176 ? -1.556 119.669 22.291 1.00 19.39 176 ASP A CA 1
ATOM 1328 C C . ASP A 1 176 ? -1.828 120.538 21.073 1.00 18.99 176 ASP A C 1
ATOM 1329 O O . ASP A 1 176 ? -1.238 120.324 19.990 1.00 19.20 176 ASP A O 1
ATOM 1334 N N . SER A 1 177 ? -2.689 121.532 21.248 1.00 18.07 177 SER A N 1
ATOM 1335 C CA . SER A 1 177 ? -3.089 122.406 20.128 1.00 18.43 177 SER A CA 1
ATOM 1336 C C . SER A 1 177 ? -2.384 123.760 20.055 1.00 17.89 177 SER A C 1
ATOM 1337 O O . SER A 1 177 ? -2.794 124.610 19.268 1.00 17.34 177 SER A O 1
ATOM 1340 N N . ARG A 1 178 ? -1.357 123.975 20.871 1.00 17.89 178 ARG A N 1
ATOM 1341 C CA . ARG A 1 178 ? -0.835 125.323 21.078 1.00 17.80 178 ARG A CA 1
ATOM 1342 C C . ARG A 1 178 ? -0.292 125.922 19.770 1.00 17.45 178 ARG A C 1
ATOM 1343 O O . ARG A 1 178 ? -0.700 127.004 19.360 1.00 16.91 178 ARG A O 1
ATOM 1351 N N . LEU A 1 179 ? 0.647 125.240 19.136 1.00 16.85 179 LEU A N 1
ATOM 1352 C CA . LEU A 1 179 ? 1.185 125.742 17.864 1.00 17.47 179 LEU A CA 1
ATOM 1353 C C . LEU A 1 179 ? 0.120 125.786 16.784 1.00 17.57 179 LEU A C 1
ATOM 1354 O O . LEU A 1 179 ? 0.031 126.756 16.036 1.00 17.34 179 LEU A O 1
ATOM 1359 N N . ALA A 1 180 ? -0.701 124.747 16.705 1.00 18.25 180 ALA A N 1
ATOM 1360 C CA . ALA A 1 180 ? -1.746 124.680 15.703 1.00 18.33 180 ALA A CA 1
ATOM 1361 C C . ALA A 1 180 ? -2.684 125.883 15.822 1.00 18.47 180 ALA A C 1
ATOM 1362 O O . ALA A 1 180 ? -3.024 126.511 14.825 1.00 18.42 180 ALA A O 1
ATOM 1364 N N . ASP A 1 181 ? -3.138 126.149 17.046 1.00 19.47 181 ASP A N 1
ATOM 1365 C CA . ASP A 1 181 ? -4.039 127.268 17.328 1.00 19.48 181 ASP A CA 1
ATOM 1366 C C . ASP A 1 181 ? -3.430 128.582 16.865 1.00 19.56 181 ASP A C 1
ATOM 1367 O O . ASP A 1 181 ? -4.112 129.396 16.256 1.00 19.65 181 ASP A O 1
ATOM 1372 N N . ALA A 1 182 ? -2.159 128.798 17.192 1.00 19.25 182 ALA A N 1
ATOM 1373 C CA . ALA A 1 182 ? -1.437 129.993 16.795 1.00 19.51 182 ALA A CA 1
ATOM 1374 C C . ALA A 1 182 ? -1.377 130.114 15.264 1.00 20.04 182 ALA A C 1
ATOM 1375 O O . ALA A 1 182 ? -1.572 131.204 14.719 1.00 20.71 182 ALA A O 1
ATOM 1377 N N . MET A 1 183 ? -1.092 129.012 14.574 1.00 19.49 183 MET A N 1
ATOM 1378 C CA . MET A 1 183 ? -1.006 129.008 13.107 1.00 18.61 183 MET A CA 1
ATOM 1379 C C . MET A 1 183 ? -2.381 129.192 12.446 1.00 19.95 183 MET A C 1
ATOM 1380 O O . MET A 1 183 ? -2.521 129.918 11.435 1.00 19.94 183 MET A O 1
ATOM 1385 N N . LEU A 1 184 ? -3.407 128.571 13.010 1.00 19.72 184 LEU A N 1
ATOM 1386 C CA . LEU A 1 184 ? -4.719 128.709 12.434 1.00 20.53 184 LEU A CA 1
ATOM 1387 C C . LEU A 1 184 ? -5.234 130.159 12.602 1.00 21.89 184 LEU A C 1
ATOM 1388 O O . LEU A 1 184 ? -5.886 130.697 11.717 1.00 20.72 184 LEU A O 1
ATOM 1393 N N . ALA A 1 185 ? -4.910 130.780 13.732 1.00 22.28 185 ALA A N 1
ATOM 1394 C CA . ALA A 1 185 ? -5.320 132.175 13.976 1.00 23.03 185 ALA A CA 1
ATOM 1395 C C . ALA A 1 185 ? -4.554 133.097 13.045 1.00 23.35 185 ALA A C 1
ATOM 1396 O O . ALA A 1 185 ? -5.101 134.050 12.488 1.00 24.10 185 ALA A O 1
ATOM 1398 N N . GLY A 1 186 ? -3.286 132.780 12.851 1.00 22.92 186 GLY A N 1
ATOM 1399 C CA . GLY A 1 186 ? -2.441 133.532 11.955 1.00 23.12 186 GLY A CA 1
ATOM 1400 C C . GLY A 1 186 ? -2.812 133.378 10.497 1.00 22.78 186 GLY A C 1
ATOM 1401 O O . GLY A 1 186 ? -2.452 134.206 9.679 1.00 22.45 186 GLY A O 1
ATOM 1402 N N . ALA A 1 187 ? -3.527 132.322 10.170 1.00 22.52 187 ALA A N 1
ATOM 1403 C CA . ALA A 1 187 ? -3.893 132.046 8.800 1.00 22.55 187 ALA A CA 1
ATOM 1404 C C . ALA A 1 187 ? -5.238 132.649 8.454 1.00 22.44 187 ALA A C 1
ATOM 1405 O O . ALA A 1 187 ? -5.676 132.528 7.305 1.00 22.78 187 ALA A O 1
ATOM 1407 N N . GLU A 1 188 ? -5.919 133.291 9.408 1.00 23.10 188 GLU A N 1
ATOM 1408 C CA . GLU A 1 188 ? -7.155 134.007 9.072 1.00 22.84 188 GLU A CA 1
ATOM 1409 C C . GLU A 1 188 ? -6.797 135.084 8.046 1.00 21.86 188 GLU A C 1
ATOM 1410 O O . GLU A 1 188 ? -5.875 135.850 8.254 1.00 21.59 188 GLU A O 1
ATOM 1416 N N . GLY A 1 189 ? -7.511 135.066 6.925 1.00 21.59 189 GLY A N 1
ATOM 1417 C CA . GLY A 1 189 ? -7.345 136.040 5.852 1.00 21.52 189 GLY A CA 1
ATOM 1418 C C . GLY A 1 189 ? -6.342 135.608 4.798 1.00 21.07 189 GLY A C 1
ATOM 1419 O O . GLY A 1 189 ? -6.107 136.330 3.850 1.00 20.24 189 GLY A O 1
ATOM 1420 N N . ALA A 1 190 ? -5.720 134.441 4.958 1.00 20.14 190 ALA A N 1
ATOM 1421 C CA . ALA A 1 190 ? -4.725 133.990 3.987 1.00 19.64 190 ALA A CA 1
ATOM 1422 C C . ALA A 1 190 ? -5.458 133.624 2.700 1.00 18.52 190 ALA A C 1
ATOM 1423 O O . ALA A 1 190 ? -6.626 133.253 2.742 1.00 18.91 190 ALA A O 1
ATOM 1425 N N . SER A 1 191 ? -4.768 133.693 1.577 1.00 19.49 191 SER A N 1
ATOM 1426 C CA . SER A 1 191 ? -5.333 133.298 0.276 1.00 19.89 191 SER A CA 1
ATOM 1427 C C . SER A 1 191 ? -5.561 131.780 0.152 1.00 20.12 191 SER A C 1
ATOM 1428 O O . SER A 1 191 ? -6.385 131.350 -0.635 1.00 19.70 191 SER A O 1
ATOM 1431 N N . LEU A 1 192 ? -4.814 130.985 0.922 1.00 20.00 192 LEU A N 1
ATOM 1432 C CA . LEU A 1 192 ? -4.982 129.539 0.928 1.00 20.05 192 LEU A CA 1
ATOM 1433 C C . LEU A 1 192 ? -6.122 129.152 1.841 1.00 20.05 192 LEU A C 1
ATOM 1434 O O . LEU A 1 192 ? -6.371 129.841 2.821 1.00 20.52 192 LEU A O 1
ATOM 1439 N N . THR A 1 193 ? -6.810 128.063 1.507 1.00 20.15 193 THR A N 1
ATOM 1440 C CA . THR A 1 193 ? -7.777 127.405 2.377 1.00 20.03 193 THR A CA 1
ATOM 1441 C C . THR A 1 193 ? -7.016 126.542 3.375 1.00 20.59 193 THR A C 1
ATOM 1442 O O . THR A 1 193 ? -6.409 125.520 3.010 1.00 17.65 193 THR A O 1
ATOM 1446 N N . VAL A 1 194 ? -7.064 126.990 4.624 1.00 20.58 194 VAL A N 1
ATOM 1447 C CA . VAL A 1 194 ? -6.275 126.446 5.725 1.00 21.27 194 VAL A CA 1
ATOM 1448 C C . VAL A 1 194 ? -7.239 125.957 6.780 1.00 21.76 194 VAL A C 1
ATOM 1449 O O . VAL A 1 194 ? -8.113 126.703 7.210 1.00 22.01 194 VAL A O 1
ATOM 1453 N N . ARG A 1 195 ? -7.133 124.688 7.168 1.00 21.47 195 ARG A N 1
ATOM 1454 C CA . ARG A 1 195 ? -8.110 124.096 8.067 1.00 21.99 195 ARG A CA 1
ATOM 1455 C C . ARG A 1 195 ? -7.459 123.189 9.102 1.00 21.90 195 ARG A C 1
ATOM 1456 O O . ARG A 1 195 ? -6.414 122.606 8.849 1.00 21.10 195 ARG A O 1
ATOM 1464 N N . ARG A 1 196 ? -8.100 123.104 10.264 1.00 21.07 196 ARG A N 1
ATOM 1465 C CA . ARG A 1 196 ? -7.638 122.320 11.387 1.00 20.89 196 ARG A CA 1
ATOM 1466 C C . ARG A 1 196 ? -8.015 120.860 11.155 1.00 20.85 196 ARG A C 1
ATOM 1467 O O . ARG A 1 196 ? -9.184 120.547 10.849 1.00 20.44 196 ARG A O 1
ATOM 1475 N N . ASN A 1 197 ? -7.041 119.983 11.336 1.00 20.68 197 ASN A N 1
ATOM 1476 C CA . ASN A 1 197 ? -7.241 118.541 11.236 1.00 20.88 197 ASN A CA 1
ATOM 1477 C C . ASN A 1 197 ? -8.107 118.156 10.049 1.00 21.03 197 ASN A C 1
ATOM 1478 O O . ASN A 1 197 ? -9.103 117.451 10.188 1.00 19.99 197 ASN A O 1
ATOM 1483 N N . ASP A 1 198 ? -7.658 118.589 8.880 1.00 22.18 198 ASP A N 1
ATOM 1484 C CA . ASP A 1 198 ? -8.348 118.378 7.634 1.00 23.17 198 ASP A CA 1
ATOM 1485 C C . ASP A 1 198 ? -7.238 118.409 6.601 1.00 24.14 198 ASP A C 1
ATOM 1486 O O . ASP A 1 198 ? -6.535 119.402 6.526 1.00 23.73 198 ASP A O 1
ATOM 1491 N N . PRO A 1 199 ? -7.095 117.351 5.770 1.00 25.25 199 PRO A N 1
ATOM 1492 C CA . PRO A 1 199 ? -8.010 116.243 5.485 1.00 26.48 199 PRO A CA 1
ATOM 1493 C C . PRO A 1 199 ? -7.989 115.071 6.452 1.00 27.01 199 PRO A C 1
ATOM 1494 O O . PRO A 1 199 ? -8.801 114.149 6.315 1.00 26.74 199 PRO A O 1
ATOM 1498 N N . TYR A 1 200 ? -7.048 115.084 7.386 1.00 27.24 200 TYR A N 1
ATOM 1499 C CA . TYR A 1 200 ? -6.971 114.044 8.378 1.00 28.40 200 TYR A CA 1
ATOM 1500 C C . TYR A 1 200 ? -6.702 114.673 9.728 1.00 28.81 200 TYR A C 1
ATOM 1501 O O . TYR A 1 200 ? -6.211 115.789 9.808 1.00 28.48 200 TYR A O 1
ATOM 1510 N N . GLY A 1 201 ? -7.034 113.934 10.781 1.00 29.60 201 GLY A N 1
ATOM 1511 C CA . GLY A 1 201 ? -6.739 114.330 12.153 1.00 30.50 201 GLY A CA 1
ATOM 1512 C C . GLY A 1 201 ? -6.359 113.115 12.991 1.00 31.20 201 GLY A C 1
ATOM 1513 O O . GLY A 1 201 ? -6.244 111.990 12.464 1.00 30.24 201 GLY A O 1
ATOM 1514 N N . PRO A 1 202 ? -6.150 113.327 14.303 1.00 32.32 202 PRO A N 1
ATOM 1515 C CA . PRO A 1 202 ? -5.751 112.218 15.185 1.00 33.26 202 PRO A CA 1
ATOM 1516 C C . PRO A 1 202 ? -6.753 111.057 15.171 1.00 33.73 202 PRO A C 1
ATOM 1517 O O . PRO A 1 202 ? -6.386 109.909 15.431 1.00 33.96 202 PRO A O 1
ATOM 1521 N N . GLU A 1 203 ? -7.991 111.357 14.802 1.00 34.66 203 GLU A N 1
ATOM 1522 C CA . GLU A 1 203 ? -9.014 110.337 14.643 1.00 35.66 203 GLU A CA 1
ATOM 1523 C C . GLU A 1 203 ? -8.656 109.296 13.586 1.00 35.20 203 GLU A C 1
ATOM 1524 O O . GLU A 1 203 ? -9.095 108.157 13.685 1.00 35.38 203 GLU A O 1
ATOM 1530 N N . ASP A 1 204 ? -7.849 109.692 12.594 1.00 34.14 204 ASP A N 1
ATOM 1531 C CA . ASP A 1 204 ? -7.447 108.827 11.473 1.00 32.77 204 ASP A CA 1
ATOM 1532 C C . ASP A 1 204 ? -6.136 108.065 11.688 1.00 31.84 204 ASP A C 1
ATOM 1533 O O . ASP A 1 204 ? -5.673 107.346 10.805 1.00 32.30 204 ASP A O 1
ATOM 1538 N N . GLY A 1 205 ? -5.539 108.202 12.863 1.00 29.95 205 GLY A N 1
ATOM 1539 C CA . GLY A 1 205 ? -4.269 107.543 13.147 1.00 28.46 205 GLY A CA 1
ATOM 1540 C C . GLY A 1 205 ? -3.076 108.221 12.479 1.00 26.89 205 GLY A C 1
ATOM 1541 O O . GLY A 1 205 ? -2.017 107.622 12.323 1.00 28.04 205 GLY A O 1
ATOM 1542 N N . VAL A 1 206 ? -3.199 109.493 12.117 1.00 24.39 206 VAL A N 1
ATOM 1543 C CA . VAL A 1 206 ? -2.092 110.145 11.427 1.00 22.79 206 VAL A CA 1
ATOM 1544 C C . VAL A 1 206 ? -1.191 110.988 12.344 1.00 21.13 206 VAL A C 1
ATOM 1545 O O . VAL A 1 206 ? -0.279 111.620 11.844 1.00 19.79 206 VAL A O 1
ATOM 1549 N N . THR A 1 207 ? -1.432 110.997 13.655 1.00 19.18 207 THR A N 1
ATOM 1550 C CA . THR A 1 207 ? -0.571 111.766 14.568 1.00 19.03 207 THR A CA 1
ATOM 1551 C C . THR A 1 207 ? 0.399 110.885 15.378 1.00 18.05 207 THR A C 1
ATOM 1552 O O . THR A 1 207 ? 0.889 111.299 16.417 1.00 17.36 207 THR A O 1
ATOM 1556 N N . HIS A 1 208 ? 0.731 109.694 14.865 1.00 17.30 208 HIS A N 1
ATOM 1557 C CA . HIS A 1 208 ? 1.654 108.776 15.574 1.00 16.41 208 HIS A CA 1
ATOM 1558 C C . HIS A 1 208 ? 2.972 109.416 15.941 1.00 15.69 208 HIS A C 1
ATOM 1559 O O . HIS A 1 208 ? 3.405 109.385 17.100 1.00 14.96 208 HIS A O 1
ATOM 1566 N N . THR A 1 209 ? 3.658 109.987 14.957 1.00 16.23 209 THR A N 1
ATOM 1567 C CA . THR A 1 209 ? 4.948 110.635 15.185 1.00 15.56 209 THR A CA 1
ATOM 1568 C C . THR A 1 209 ? 4.892 111.736 16.284 1.00 15.03 209 THR A C 1
ATOM 1569 O O . THR A 1 209 ? 5.800 111.862 17.110 1.00 14.64 209 THR A O 1
ATOM 1573 N N . LEU A 1 210 ? 3.835 112.533 16.278 1.00 14.09 210 LEU A N 1
ATOM 1574 C CA . LEU A 1 210 ? 3.606 113.528 17.329 1.00 15.47 210 LEU A CA 1
ATOM 1575 C C . LEU A 1 210 ? 3.435 112.825 18.713 1.00 14.52 210 LEU A C 1
ATOM 1576 O O . LEU A 1 210 ? 4.027 113.244 19.716 1.00 15.39 210 LEU A O 1
ATOM 1581 N N . ARG A 1 211 ? 2.650 111.760 18.735 1.00 15.52 211 ARG A N 1
ATOM 1582 C CA . ARG A 1 211 ? 2.451 110.957 19.947 1.00 16.26 211 ARG A CA 1
ATOM 1583 C C . ARG A 1 211 ? 3.756 110.360 20.479 1.00 16.82 211 ARG A C 1
ATOM 1584 O O . ARG A 1 211 ? 3.930 110.285 21.697 1.00 16.57 211 ARG A O 1
ATOM 1592 N N . LEU A 1 212 ? 4.670 109.951 19.593 1.00 17.08 212 LEU A N 1
ATOM 1593 C CA . LEU A 1 212 ? 5.955 109.384 20.020 1.00 17.38 212 LEU A CA 1
ATOM 1594 C C . LEU A 1 212 ? 6.954 110.402 20.541 1.00 17.32 212 LEU A C 1
ATOM 1595 O O . LEU A 1 212 ? 7.690 110.119 21.487 1.00 17.67 212 LEU A O 1
ATOM 1600 N N . HIS A 1 213 ? 7.002 111.575 19.928 1.00 17.34 213 HIS A N 1
ATOM 1601 C CA . HIS A 1 213 ? 8.132 112.493 20.121 1.00 17.66 213 HIS A CA 1
ATOM 1602 C C . HIS A 1 213 ? 7.814 113.850 20.744 1.00 18.54 213 HIS A C 1
ATOM 1603 O O . HIS A 1 213 ? 8.678 114.413 21.407 1.00 20.46 213 HIS A O 1
ATOM 1610 N N . ALA A 1 214 ? 6.641 114.416 20.455 1.00 18.07 214 ALA A N 1
ATOM 1611 C CA . ALA A 1 214 ? 6.282 115.746 20.944 1.00 18.03 214 ALA A CA 1
ATOM 1612 C C . ALA A 1 214 ? 5.544 115.684 22.282 1.00 17.65 214 ALA A C 1
ATOM 1613 O O . ALA A 1 214 ? 5.931 116.331 23.263 1.00 17.27 214 ALA A O 1
ATOM 1615 N N . LEU A 1 215 ? 4.482 114.904 22.324 1.00 17.12 215 LEU A N 1
ATOM 1616 C CA . LEU A 1 215 ? 3.580 114.921 23.488 1.00 17.82 215 LEU A CA 1
ATOM 1617 C C . LEU A 1 215 ? 4.266 114.448 24.791 1.00 17.48 215 LEU A C 1
ATOM 1618 O O . LEU A 1 215 ? 4.080 115.060 25.847 1.00 18.41 215 LEU A O 1
ATOM 1623 N N . PRO A 1 216 ? 5.076 113.372 24.723 1.00 18.33 216 PRO A N 1
ATOM 1624 C CA . PRO A 1 216 ? 5.664 112.877 25.976 1.00 19.06 216 PRO A CA 1
ATOM 1625 C C . PRO A 1 216 ? 6.627 113.847 26.633 1.00 19.33 216 PRO A C 1
ATOM 1626 O O . PRO A 1 216 ? 6.880 113.713 27.818 1.00 19.05 216 PRO A O 1
ATOM 1630 N N . ASP A 1 217 ? 7.138 114.835 25.882 1.00 19.62 217 ASP A N 1
ATOM 1631 C CA . ASP A 1 217 ? 8.057 115.804 26.418 1.00 19.98 217 ASP A CA 1
ATOM 1632 C C . ASP A 1 217 ? 7.477 117.230 26.450 1.00 19.29 217 ASP A C 1
ATOM 1633 O O . ASP A 1 217 ? 8.203 118.160 26.711 1.00 18.50 217 ASP A O 1
ATOM 1638 N N . GLY A 1 218 ? 6.191 117.398 26.155 1.00 18.64 218 GLY A N 1
ATOM 1639 C CA . GLY A 1 218 ? 5.533 118.709 26.246 1.00 18.68 218 GLY A CA 1
ATOM 1640 C C . GLY A 1 218 ? 5.957 119.724 25.208 1.00 18.80 218 GLY A C 1
ATOM 1641 O O . GLY A 1 218 ? 5.820 120.944 25.395 1.00 18.40 218 GLY A O 1
ATOM 1642 N N . LEU A 1 219 ? 6.474 119.219 24.088 1.00 18.10 219 LEU A N 1
ATOM 1643 C CA . LEU A 1 219 ? 7.072 120.056 23.075 1.00 17.42 219 LEU A CA 1
ATOM 1644 C C . LEU A 1 219 ? 6.001 120.626 22.145 1.00 17.67 219 LEU A C 1
ATOM 1645 O O . LEU A 1 219 ? 5.035 119.931 21.787 1.00 16.27 219 LEU A O 1
ATOM 1650 N N . LEU A 1 220 ? 6.187 121.881 21.743 1.00 16.77 220 LEU A N 1
ATOM 1651 C CA . LEU A 1 220 ? 5.344 122.465 20.727 1.00 17.47 220 LEU A CA 1
ATOM 1652 C C . LEU A 1 220 ? 5.469 121.600 19.476 1.00 17.17 220 LEU A C 1
ATOM 1653 O O . LEU A 1 220 ? 6.547 121.065 19.158 1.00 16.49 220 LEU A O 1
ATOM 1658 N N . ASN A 1 221 ? 4.375 121.467 18.752 1.00 16.97 221 ASN A N 1
ATOM 1659 C CA . ASN A 1 221 ? 4.380 120.589 17.616 1.00 16.67 221 ASN A CA 1
ATOM 1660 C C . ASN A 1 221 ? 3.235 120.831 16.679 1.00 16.05 221 ASN A C 1
ATOM 1661 O O . ASN A 1 221 ? 2.204 121.330 17.062 1.00 17.04 221 ASN A O 1
ATOM 1666 N N . VAL A 1 222 ? 3.424 120.433 15.442 1.00 16.43 222 VAL A N 1
ATOM 1667 C CA . VAL A 1 222 ? 2.347 120.481 14.477 1.00 16.00 222 VAL A CA 1
ATOM 1668 C C . VAL A 1 222 ? 2.680 119.542 13.328 1.00 15.58 222 VAL A C 1
ATOM 1669 O O . VAL A 1 222 ? 3.829 119.255 13.029 1.00 15.71 222 VAL A O 1
ATOM 1673 N N . MET A 1 223 ? 1.643 119.089 12.661 1.00 15.76 223 MET A N 1
ATOM 1674 C CA . MET A 1 223 ? 1.787 118.316 11.447 1.00 15.44 223 MET A CA 1
ATOM 1675 C C . MET A 1 223 ? 1.148 119.136 10.351 1.00 15.43 223 MET A C 1
ATOM 1676 O O . MET A 1 223 ? 0.026 119.591 10.495 1.00 16.24 223 MET A O 1
ATOM 1681 N N . ILE A 1 224 ? 1.901 119.363 9.281 1.00 16.37 224 ILE A N 1
ATOM 1682 C CA . ILE A 1 224 ? 1.471 120.187 8.182 1.00 16.79 224 ILE A CA 1
ATOM 1683 C C . ILE A 1 224 ? 1.180 119.296 6.963 1.00 16.27 224 ILE A C 1
ATOM 1684 O O . ILE A 1 224 ? 2.038 118.545 6.507 1.00 17.19 224 ILE A O 1
ATOM 1689 N N . GLU A 1 225 ? -0.029 119.424 6.446 1.00 16.77 225 GLU A N 1
ATOM 1690 C CA . GLU A 1 225 ? -0.480 118.757 5.239 1.00 17.10 225 GLU A CA 1
ATOM 1691 C C . GLU A 1 225 ? -0.619 119.796 4.117 1.00 17.23 225 GLU A C 1
ATOM 1692 O O . GLU A 1 225 ? -1.249 120.829 4.312 1.00 18.50 225 GLU A O 1
ATOM 1698 N N . ILE A 1 226 ? -0.036 119.507 2.958 1.00 16.89 226 ILE A N 1
ATOM 1699 C CA . ILE A 1 226 ? -0.095 120.375 1.789 1.00 17.26 226 ILE A CA 1
ATOM 1700 C C . ILE A 1 226 ? -0.696 119.597 0.635 1.00 17.52 226 ILE A C 1
ATOM 1701 O O . ILE A 1 226 ? -0.203 118.517 0.284 1.00 18.84 226 ILE A O 1
ATOM 1706 N N . ARG A 1 227 ? -1.736 120.125 -0.007 1.00 18.29 227 ARG A N 1
ATOM 1707 C CA . ARG A 1 227 ? -2.318 119.423 -1.150 1.00 18.88 227 ARG A CA 1
ATOM 1708 C C . ARG A 1 227 ? -1.271 119.352 -2.272 1.00 19.37 227 ARG A C 1
ATOM 1709 O O . ARG A 1 227 ? -0.652 120.364 -2.617 1.00 19.77 227 ARG A O 1
ATOM 1717 N N . ASN A 1 228 ? -1.047 118.162 -2.846 1.00 19.14 228 ASN A N 1
ATOM 1718 C CA . ASN A 1 228 ? 0.233 117.955 -3.546 1.00 19.58 228 ASN A CA 1
ATOM 1719 C C . ASN A 1 228 ? 0.361 118.717 -4.869 1.00 19.33 228 ASN A C 1
ATOM 1720 O O . ASN A 1 228 ? 1.464 118.983 -5.307 1.00 18.41 228 ASN A O 1
ATOM 1725 N N . ASP A 1 229 ? -0.768 119.092 -5.470 1.00 20.49 229 ASP A N 1
ATOM 1726 C CA . ASP A 1 229 ? -0.756 119.941 -6.682 1.00 20.85 229 ASP A CA 1
ATOM 1727 C C . ASP A 1 229 ? -0.150 121.325 -6.471 1.00 21.45 229 ASP A C 1
ATOM 1728 O O . ASP A 1 229 ? 0.319 121.953 -7.424 1.00 22.56 229 ASP A O 1
ATOM 1733 N N . LEU A 1 230 ? -0.110 121.779 -5.223 1.00 21.35 230 LEU A N 1
ATOM 1734 C CA . LEU A 1 230 ? 0.428 123.081 -4.886 1.00 21.42 230 LEU A CA 1
ATOM 1735 C C . LEU A 1 230 ? 1.946 123.049 -4.793 1.00 21.00 230 LEU A C 1
ATOM 1736 O O . LEU A 1 230 ? 2.594 124.084 -4.702 1.00 20.45 230 LEU A O 1
ATOM 1741 N N . ILE A 1 231 ? 2.530 121.861 -4.788 1.00 21.36 231 ILE A N 1
ATOM 1742 C CA . ILE A 1 231 ? 3.980 121.762 -4.640 1.00 21.33 231 ILE A CA 1
ATOM 1743 C C . ILE A 1 231 ? 4.593 120.836 -5.667 1.00 22.12 231 ILE A C 1
ATOM 1744 O O . ILE A 1 231 ? 5.489 120.032 -5.356 1.00 21.53 231 ILE A O 1
ATOM 1749 N N . ALA A 1 232 ? 4.147 120.991 -6.911 1.00 22.78 232 ALA A N 1
ATOM 1750 C CA . ALA A 1 232 ? 4.504 120.037 -7.960 1.00 23.51 232 ALA A CA 1
ATOM 1751 C C . ALA A 1 232 ? 5.801 120.371 -8.698 1.00 24.33 232 ALA A C 1
ATOM 1752 O O . ALA A 1 232 ? 6.343 119.511 -9.378 1.00 25.18 232 ALA A O 1
ATOM 1754 N N . ASN A 1 233 ? 6.304 121.596 -8.587 1.00 23.84 233 ASN A N 1
ATOM 1755 C CA . ASN A 1 233 ? 7.596 121.956 -9.171 1.00 24.59 233 ASN A CA 1
ATOM 1756 C C . ASN A 1 233 ? 8.385 122.841 -8.217 1.00 24.56 233 ASN A C 1
ATOM 1757 O O . ASN A 1 233 ? 7.896 123.178 -7.143 1.00 23.91 233 ASN A O 1
ATOM 1762 N N . GLU A 1 234 ? 9.605 123.196 -8.594 1.00 24.93 234 GLU A N 1
ATOM 1763 C CA . GLU A 1 234 ? 10.475 123.971 -7.720 1.00 25.89 234 GLU A CA 1
ATOM 1764 C C . GLU A 1 234 ? 9.935 125.339 -7.328 1.00 25.34 234 GLU A C 1
ATOM 1765 O O . GLU A 1 234 ? 10.095 125.740 -6.194 1.00 25.19 234 GLU A O 1
ATOM 1771 N N . GLY A 1 235 ? 9.320 126.058 -8.261 1.00 25.49 235 GLY A N 1
ATOM 1772 C CA . GLY A 1 235 ? 8.772 127.395 -7.954 1.00 24.88 235 GLY A CA 1
ATOM 1773 C C . GLY A 1 235 ? 7.633 127.353 -6.957 1.00 24.17 235 GLY A C 1
ATOM 1774 O O . GLY A 1 235 ? 7.597 128.156 -6.007 1.00 24.76 235 GLY A O 1
ATOM 1775 N N . GLU A 1 236 ? 6.723 126.402 -7.162 1.00 23.92 236 GLU A N 1
ATOM 1776 C CA . GLU A 1 236 ? 5.571 126.179 -6.272 1.00 23.98 236 GLU A CA 1
ATOM 1777 C C . GLU A 1 236 ? 6.04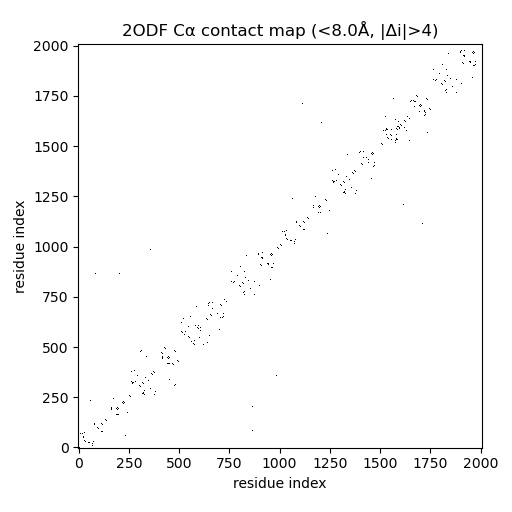4 125.760 -4.904 1.00 22.91 236 GLU A C 1
ATOM 1778 O O . GLU A 1 236 ? 5.498 126.204 -3.895 1.00 23.65 236 GLU A O 1
ATOM 1784 N N . GLN A 1 237 ? 7.050 124.899 -4.867 1.00 22.00 237 GLN A N 1
ATOM 1785 C CA . GLN A 1 237 ? 7.660 124.469 -3.600 1.00 21.71 237 GLN A CA 1
ATOM 1786 C C . GLN A 1 237 ? 8.238 125.641 -2.817 1.00 21.06 237 GLN A C 1
ATOM 1787 O O . GLN A 1 237 ? 7.967 125.809 -1.603 1.00 20.20 237 GLN A O 1
ATOM 1793 N N . ALA A 1 238 ? 9.003 126.475 -3.513 1.00 20.91 238 ALA A N 1
ATOM 1794 C CA . ALA A 1 238 ? 9.597 127.681 -2.909 1.00 20.88 238 ALA A CA 1
ATOM 1795 C C . ALA A 1 238 ? 8.511 128.615 -2.382 1.00 20.50 238 ALA A C 1
ATOM 1796 O O . ALA A 1 238 ? 8.629 129.173 -1.284 1.00 20.82 238 ALA A O 1
ATOM 1798 N N . ALA A 1 239 ? 7.462 128.798 -3.175 1.00 19.87 239 ALA A N 1
ATOM 1799 C CA . ALA A 1 239 ? 6.352 129.654 -2.798 1.00 19.35 239 ALA A CA 1
ATOM 1800 C C . ALA A 1 239 ? 5.689 129.159 -1.502 1.00 18.96 239 ALA A C 1
ATOM 1801 O O . ALA A 1 239 ? 5.575 129.878 -0.529 1.00 18.05 239 ALA A O 1
ATOM 1803 N N . ILE A 1 240 ? 5.248 127.916 -1.505 1.00 18.39 240 ILE A N 1
ATOM 1804 C CA . ILE A 1 240 ? 4.571 127.337 -0.346 1.00 18.86 240 ILE A CA 1
ATOM 1805 C C . ILE A 1 240 ? 5.492 127.308 0.881 1.00 19.13 240 ILE A C 1
ATOM 1806 O O . ILE A 1 240 ? 5.029 127.558 2.022 1.00 19.38 240 ILE A O 1
ATOM 1811 N N . ALA A 1 241 ? 6.779 127.021 0.671 1.00 19.24 241 ALA A N 1
ATOM 1812 C CA . ALA A 1 241 ? 7.760 127.061 1.772 1.00 19.16 241 ALA A CA 1
ATOM 1813 C C . ALA A 1 241 ? 7.872 128.459 2.401 1.00 19.59 241 ALA A C 1
ATOM 1814 O O . ALA A 1 241 ? 8.022 128.594 3.619 1.00 17.77 241 ALA A O 1
ATOM 1816 N N . GLY A 1 242 ? 7.821 129.501 1.568 1.00 19.66 242 GLY A N 1
ATOM 1817 C CA . GLY A 1 242 ? 7.809 130.874 2.083 1.00 19.42 242 GLY A CA 1
ATOM 1818 C C . GLY A 1 242 ? 6.536 131.204 2.839 1.00 19.32 242 GLY A C 1
ATOM 1819 O O . GLY A 1 242 ? 6.592 131.831 3.899 1.00 20.75 242 GLY A O 1
ATOM 1820 N N . PHE A 1 243 ? 5.389 130.797 2.307 1.00 19.30 243 PHE A N 1
ATOM 1821 C CA . PHE A 1 243 ? 4.124 131.001 2.996 1.00 19.44 243 PHE A CA 1
ATOM 1822 C C . PHE A 1 243 ? 4.168 130.423 4.410 1.00 19.52 243 PHE A C 1
ATOM 1823 O O . PHE A 1 243 ? 3.730 131.047 5.370 1.00 19.60 243 PHE A O 1
ATOM 1831 N N . LEU A 1 244 ? 4.664 129.190 4.510 1.00 19.53 244 LEU A N 1
ATOM 1832 C CA . LEU A 1 244 ? 4.661 128.455 5.769 1.00 19.28 244 LEU A CA 1
ATOM 1833 C C . LEU A 1 244 ? 5.719 128.992 6.726 1.00 19.42 244 LEU A C 1
ATOM 1834 O O . LEU A 1 244 ? 5.507 128.989 7.927 1.00 18.86 244 LEU A O 1
ATOM 1839 N N . HIS A 1 245 ? 6.848 129.456 6.191 1.00 20.54 245 HIS A N 1
ATOM 1840 C CA . HIS A 1 245 ? 7.866 130.100 7.003 1.00 21.04 245 HIS A CA 1
ATOM 1841 C C . HIS A 1 245 ? 7.300 131.376 7.647 1.00 21.27 245 HIS A C 1
ATOM 1842 O O . HIS A 1 245 ? 7.495 131.613 8.834 1.00 20.28 245 HIS A O 1
ATOM 1849 N N . GLU A 1 246 ? 6.566 132.163 6.867 1.00 21.92 246 GLU A N 1
ATOM 1850 C CA . GLU A 1 246 ? 5.904 133.369 7.386 1.00 21.92 246 GLU A CA 1
ATOM 1851 C C . GLU A 1 246 ? 4.905 133.038 8.486 1.00 21.60 246 GLU A C 1
ATOM 1852 O O . GLU A 1 246 ? 5.006 133.582 9.569 1.00 22.06 246 GLU A O 1
ATOM 1858 N N . LEU A 1 247 ? 3.978 132.123 8.193 1.00 20.77 247 LEU A N 1
ATOM 1859 C CA . LEU A 1 247 ? 2.925 131.676 9.107 1.00 20.42 247 LEU A CA 1
ATOM 1860 C C . LEU A 1 247 ? 3.431 131.066 10.416 1.00 20.28 247 LEU A C 1
ATOM 1861 O O . LEU A 1 247 ? 3.026 131.482 11.512 1.00 17.64 247 LEU A O 1
ATOM 1866 N N . MET A 1 248 ? 4.319 130.078 10.307 1.00 20.60 248 MET A N 1
ATOM 1867 C CA . MET A 1 248 ? 4.804 129.408 11.493 1.00 20.82 248 MET A CA 1
ATOM 1868 C C . MET A 1 248 ? 5.788 130.279 12.276 1.00 20.85 248 MET A C 1
ATOM 1869 O O . MET A 1 248 ? 5.753 130.278 13.496 1.00 20.50 248 MET A O 1
ATOM 1874 N N . GLY A 1 249 ? 6.628 131.062 11.601 1.00 22.46 249 GLY A N 1
ATOM 1875 C CA . GLY A 1 249 ? 7.507 131.996 12.307 1.00 23.06 249 GLY A CA 1
ATOM 1876 C C . GLY A 1 249 ? 6.742 133.012 13.154 1.00 23.72 249 GLY A C 1
ATOM 1877 O O . GLY A 1 249 ? 7.066 133.228 14.319 1.00 23.63 249 GLY A O 1
ATOM 1878 N N . LYS A 1 250 ? 5.717 133.627 12.566 1.00 24.31 250 LYS A N 1
ATOM 1879 C CA . LYS A 1 250 ? 4.877 134.565 13.300 1.00 24.80 250 LYS A CA 1
ATOM 1880 C C . LYS A 1 250 ? 4.161 133.874 14.440 1.00 24.03 250 LYS A C 1
ATOM 1881 O O . LYS A 1 250 ? 4.060 134.436 15.541 1.00 23.34 250 LYS A O 1
ATOM 1887 N N . ALA A 1 251 ? 3.693 132.644 14.186 1.00 23.16 251 ALA A N 1
ATOM 1888 C CA . ALA A 1 251 ? 2.973 131.862 15.183 1.00 22.95 251 ALA A CA 1
ATOM 1889 C C . ALA A 1 251 ? 3.845 131.630 16.401 1.00 22.24 251 ALA A C 1
ATOM 1890 O O . ALA A 1 251 ? 3.401 131.802 17.538 1.00 21.96 251 ALA A O 1
ATOM 1892 N N . LEU A 1 252 ? 5.093 131.230 16.157 1.00 22.15 252 LEU A N 1
ATOM 1893 C CA . LEU A 1 252 ? 6.012 130.913 17.243 1.00 22.79 252 LEU A CA 1
ATOM 1894 C C . LEU A 1 252 ? 6.332 132.162 18.050 1.00 23.93 252 LEU A C 1
ATOM 1895 O O . LEU A 1 252 ? 6.449 132.108 19.282 1.00 24.53 252 LEU A O 1
ATOM 1900 N N . SER A 1 253 ? 6.445 133.290 17.353 1.00 25.24 253 SER A N 1
ATOM 1901 C CA . SER A 1 253 ? 6.672 134.567 18.034 1.00 25.85 253 SER A CA 1
ATOM 1902 C C . SER A 1 253 ? 5.503 134.983 18.911 1.00 26.15 253 SER A C 1
ATOM 1903 O O . SER A 1 253 ? 5.713 135.519 19.988 1.00 26.15 253 SER A O 1
ATOM 1906 N N . SER A 1 254 ? 4.278 134.766 18.453 1.00 27.07 254 SER A N 1
ATOM 1907 C CA . SER A 1 254 ? 3.125 135.074 19.277 1.00 28.81 254 SER A CA 1
ATOM 1908 C C . SER A 1 254 ? 3.087 134.240 20.535 1.00 29.24 254 SER A C 1
ATOM 1909 O O . SER A 1 254 ? 2.657 134.738 21.565 1.00 28.42 254 SER A O 1
ATOM 1912 N N . ILE A 1 255 ? 3.505 132.973 20.450 1.00 30.43 255 ILE A N 1
ATOM 1913 C CA . ILE A 1 255 ? 3.400 132.045 21.579 1.00 32.22 255 ILE A CA 1
ATOM 1914 C C . ILE A 1 255 ? 4.411 132.375 22.654 1.00 33.71 255 ILE A C 1
ATOM 1915 O O . ILE A 1 255 ? 4.159 132.153 23.831 1.00 33.94 255 ILE A O 1
ATOM 1920 N N . GLU A 1 256 ? 5.563 132.889 22.257 1.00 35.82 256 GLU A N 1
ATOM 1921 C CA . GLU A 1 256 ? 6.594 133.197 23.242 1.00 38.34 256 GLU A CA 1
ATOM 1922 C C . GLU A 1 256 ? 6.283 134.492 24.012 1.00 39.67 256 GLU A C 1
ATOM 1923 O O . GLU A 1 256 ? 6.883 134.745 25.068 1.00 40.86 256 GLU A O 1
ATOM 1929 N N . GLU A 1 257 ? 5.354 135.303 23.493 1.00 41.06 257 GLU A N 1
ATOM 1930 C CA . GLU A 1 257 ? 4.841 136.467 24.221 1.00 41.96 257 GLU A CA 1
ATOM 1931 C C . GLU A 1 257 ? 4.201 136.007 25.530 1.00 42.87 257 GLU A C 1
ATOM 1932 O O . GLU A 1 257 ? 4.180 136.759 26.508 1.00 44.10 257 GLU A O 1
ATOM 1938 N N . THR B 1 2 ? 21.666 71.684 65.453 1.00 56.51 2 THR B N 1
ATOM 1939 C CA . THR B 1 2 ? 22.200 72.891 64.740 1.00 56.59 2 THR B CA 1
ATOM 1940 C C . THR B 1 2 ? 22.803 72.494 63.377 1.00 56.25 2 THR B C 1
ATOM 1941 O O . THR B 1 2 ? 22.464 73.088 62.344 1.00 55.94 2 THR B O 1
ATOM 1945 N N . VAL B 1 3 ? 23.660 71.475 63.361 1.00 55.91 3 VAL B N 1
ATOM 1946 C CA . VAL B 1 3 ? 24.151 70.932 62.090 1.00 55.66 3 VAL B CA 1
ATOM 1947 C C . VAL B 1 3 ? 22.955 70.384 61.292 1.00 55.35 3 VAL B C 1
ATOM 1948 O O . VAL B 1 3 ? 22.748 70.767 60.136 1.00 55.21 3 VAL B O 1
ATOM 1952 N N . ARG B 1 4 ? 22.165 69.513 61.925 1.00 54.74 4 ARG B N 1
ATOM 1953 C CA . ARG B 1 4 ? 20.982 68.927 61.275 1.00 54.60 4 ARG B CA 1
ATOM 1954 C C . ARG B 1 4 ? 20.010 70.004 60.772 1.00 53.55 4 ARG B C 1
ATOM 1955 O O . ARG B 1 4 ? 19.502 69.906 59.654 1.00 53.50 4 ARG B O 1
ATOM 1963 N N . SER B 1 5 ? 19.786 71.035 61.596 1.00 52.56 5 SER B N 1
ATOM 1964 C CA . SER B 1 5 ? 18.916 72.171 61.256 1.00 51.36 5 SER B CA 1
ATOM 1965 C C . SER B 1 5 ? 19.317 72.839 59.952 1.00 50.16 5 SER B C 1
ATOM 1966 O O . SER B 1 5 ? 18.454 73.234 59.166 1.00 50.21 5 SER B O 1
ATOM 1969 N N . ARG B 1 6 ? 20.625 72.968 59.726 1.00 48.49 6 ARG B N 1
ATOM 1970 C CA . ARG B 1 6 ? 21.130 73.596 58.498 1.00 46.86 6 ARG B CA 1
ATOM 1971 C C . ARG B 1 6 ? 20.894 72.694 57.268 1.00 45.04 6 ARG B C 1
ATOM 1972 O O . ARG B 1 6 ? 20.495 73.173 56.203 1.00 45.13 6 ARG B O 1
ATOM 1980 N N . PHE B 1 7 ? 21.065 71.385 57.450 1.00 41.84 7 PHE B N 1
ATOM 1981 C CA . PHE B 1 7 ? 21.123 70.422 56.340 1.00 40.44 7 PHE B CA 1
ATOM 1982 C C . PHE B 1 7 ? 19.780 69.735 56.008 1.00 38.77 7 PHE B C 1
ATOM 1983 O O . PHE B 1 7 ? 19.493 69.439 54.850 1.00 37.88 7 PHE B O 1
ATOM 1991 N N . PHE B 1 8 ? 18.982 69.459 57.040 1.00 37.71 8 PHE B N 1
ATOM 1992 C CA . PHE B 1 8 ? 17.715 68.742 56.891 1.00 37.25 8 PHE B CA 1
ATOM 1993 C C . PHE B 1 8 ? 16.526 69.645 57.167 1.00 36.88 8 PHE B C 1
ATOM 1994 O O . PHE B 1 8 ? 16.665 70.631 57.875 1.00 37.66 8 PHE B O 1
ATOM 2002 N N . THR B 1 9 ? 15.368 69.281 56.617 1.00 36.90 9 THR B N 1
ATOM 2003 C CA . THR B 1 9 ? 14.065 69.832 57.039 1.00 37.45 9 THR B CA 1
ATOM 2004 C C . THR B 1 9 ? 13.617 69.124 58.318 1.00 37.45 9 THR B C 1
ATOM 2005 O O . THR B 1 9 ? 14.092 68.034 58.618 1.00 36.94 9 THR B O 1
ATOM 2009 N N . GLU B 1 10 ? 12.704 69.717 59.041 1.00 38.44 10 GLU B N 1
ATOM 2010 C CA . GLU B 1 10 ? 12.142 69.097 60.244 1.00 38.29 10 GLU B CA 1
ATOM 2011 C C . GLU B 1 10 ? 11.496 67.733 59.952 1.00 38.08 10 GLU B C 1
ATOM 2012 O O . GLU B 1 10 ? 11.765 66.749 60.655 1.00 37.76 10 GLU B O 1
ATOM 2018 N N . ALA B 1 11 ? 10.641 67.712 58.939 1.00 37.34 11 ALA B N 1
ATOM 2019 C CA . ALA B 1 11 ? 9.899 66.503 58.582 1.00 36.65 11 ALA B CA 1
ATOM 2020 C C . ALA B 1 11 ? 10.817 65.295 58.356 1.00 36.04 11 ALA B C 1
ATOM 2021 O O . ALA B 1 11 ? 10.523 64.180 58.793 1.00 36.05 11 ALA B O 1
ATOM 2023 N N . GLU B 1 12 ? 11.915 65.497 57.645 1.00 34.98 12 GLU B N 1
ATOM 2024 C CA . GLU B 1 12 ? 12.736 64.350 57.260 1.00 34.29 12 GLU B CA 1
ATOM 2025 C C . GLU B 1 12 ? 13.621 63.817 58.399 1.00 33.54 12 GLU B C 1
ATOM 2026 O O . GLU B 1 12 ? 14.201 62.747 58.247 1.00 33.93 12 GLU B O 1
ATOM 2032 N N . GLY B 1 13 ? 13.714 64.543 59.515 1.00 32.50 13 GLY B N 1
ATOM 2033 C CA . GLY B 1 13 ? 14.289 63.998 60.749 1.00 32.69 13 GLY B CA 1
ATOM 2034 C C . GLY B 1 13 ? 15.805 64.047 60.842 1.00 32.06 13 GLY B C 1
ATOM 2035 O O . GLY B 1 13 ? 16.425 64.967 60.319 1.00 32.34 13 GLY B O 1
ATOM 2036 N N . LYS B 1 14 ? 16.382 63.056 61.529 1.00 31.52 14 LYS B N 1
ATOM 2037 C CA . LYS B 1 14 ? 17.820 62.991 61.834 1.00 30.99 14 LYS B CA 1
ATOM 2038 C C . LYS B 1 14 ? 18.561 62.021 60.912 1.00 29.31 14 LYS B C 1
ATOM 2039 O O . LYS B 1 14 ? 17.964 61.092 60.371 1.00 27.83 14 LYS B O 1
ATOM 2045 N N . ALA B 1 15 ? 19.864 62.215 60.743 1.00 27.60 15 ALA B N 1
ATOM 2046 C CA . ALA B 1 15 ? 20.660 61.303 59.910 1.00 26.77 15 ALA B CA 1
ATOM 2047 C C . ALA B 1 15 ? 20.675 59.867 60.456 1.00 25.37 15 ALA B C 1
ATOM 2048 O O . ALA B 1 15 ? 20.705 58.911 59.702 1.00 24.59 15 ALA B O 1
ATOM 2050 N N . VAL B 1 16 ? 20.674 59.732 61.776 1.00 25.10 16 VAL B N 1
ATOM 2051 C CA . VAL B 1 16 ? 20.906 58.451 62.416 1.00 24.35 16 VAL B CA 1
ATOM 2052 C C . VAL B 1 16 ? 19.658 57.960 63.104 1.00 23.50 16 VAL B C 1
ATOM 2053 O O . VAL B 1 16 ? 19.077 58.668 63.909 1.00 23.30 16 VAL B O 1
ATOM 2057 N N . GLY B 1 17 ? 19.275 56.732 62.791 1.00 23.71 17 GLY B N 1
ATOM 2058 C CA . GLY B 1 17 ? 18.256 56.004 63.550 1.00 23.67 17 GLY B CA 1
ATOM 2059 C C . GLY B 1 17 ? 18.900 55.020 64.504 1.00 23.49 17 GLY B C 1
ATOM 2060 O O . GLY B 1 17 ? 19.895 54.357 64.169 1.00 23.02 17 GLY B O 1
ATOM 2061 N N . VAL B 1 18 ? 18.329 54.919 65.704 1.00 23.13 18 VAL B N 1
ATOM 2062 C CA . VAL B 1 18 ? 18.721 53.891 66.644 1.00 23.06 18 VAL B CA 1
ATOM 2063 C C . VAL B 1 18 ? 17.455 53.243 67.166 1.00 24.24 18 VAL B C 1
ATOM 2064 O O . VAL B 1 18 ? 16.486 53.927 67.565 1.00 22.81 18 VAL B O 1
ATOM 2068 N N . GLU B 1 19 ? 17.435 51.921 67.115 1.00 24.73 19 GLU B N 1
ATOM 2069 C CA . GLU B 1 19 ? 16.307 51.208 67.662 1.00 26.68 19 GLU B CA 1
ATOM 2070 C C . GLU B 1 19 ? 16.840 50.336 68.759 1.00 26.95 19 GLU B C 1
ATOM 2071 O O . GLU B 1 19 ? 17.965 49.816 68.655 1.00 25.54 19 GLU B O 1
ATOM 2077 N N . ASN B 1 20 ? 16.092 50.274 69.840 1.00 27.02 20 ASN B N 1
ATOM 2078 C CA . ASN B 1 20 ? 16.434 49.421 70.929 1.00 27.67 20 ASN B CA 1
ATOM 2079 C C . ASN B 1 20 ? 17.740 49.893 71.537 1.00 27.41 20 ASN B C 1
ATOM 2080 O O . ASN B 1 20 ? 18.594 49.130 71.762 1.00 26.43 20 ASN B O 1
ATOM 2085 N N . ALA B 1 21 ? 17.861 51.178 71.793 1.00 26.60 21 ALA B N 1
ATOM 2086 C CA . ALA B 1 21 ? 19.111 51.795 72.269 1.00 26.37 21 ALA B CA 1
ATOM 2087 C C . ALA B 1 21 ? 19.620 51.232 73.589 1.00 26.05 21 ALA B C 1
ATOM 2088 O O . ALA B 1 21 ? 20.808 50.994 73.743 1.00 25.72 21 ALA B O 1
ATOM 2090 N N . ALA B 1 22 ? 18.729 51.035 74.552 1.00 25.66 22 ALA B N 1
ATOM 2091 C CA . ALA B 1 22 ? 19.150 50.533 75.851 1.00 26.15 22 ALA B CA 1
ATOM 2092 C C . ALA B 1 22 ? 19.039 49.002 75.929 1.00 26.48 22 ALA B C 1
ATOM 2093 O O . ALA B 1 22 ? 18.697 48.485 76.969 1.00 28.61 22 ALA B O 1
ATOM 2095 N N . ALA B 1 23 ? 19.350 48.276 74.857 1.00 26.33 23 ALA B N 1
ATOM 2096 C CA . ALA B 1 23 ? 19.226 46.807 74.866 1.00 25.84 23 ALA B CA 1
ATOM 2097 C C . ALA B 1 23 ? 20.307 46.111 75.705 1.00 25.62 23 ALA B C 1
ATOM 2098 O O . ALA B 1 23 ? 21.422 46.603 75.825 1.00 25.68 23 ALA B O 1
ATOM 2100 N N . LYS B 1 24 ? 19.966 44.948 76.260 1.00 25.71 24 LYS B N 1
ATOM 2101 C CA . LYS B 1 24 ? 20.928 44.136 77.007 1.00 25.76 24 LYS B CA 1
ATOM 2102 C C . LYS B 1 24 ? 21.860 43.309 76.127 1.00 26.01 24 LYS B C 1
ATOM 2103 O O . LYS B 1 24 ? 22.909 42.849 76.600 1.00 26.62 24 LYS B O 1
ATOM 2109 N N . GLY B 1 25 ? 21.484 43.112 74.868 1.00 25.21 25 GLY B N 1
ATOM 2110 C CA . GLY B 1 25 ? 22.168 42.143 74.005 1.00 24.37 25 GLY B CA 1
ATOM 2111 C C . GLY B 1 25 ? 23.591 42.562 73.700 1.00 23.56 25 GLY B C 1
ATOM 2112 O O . GLY B 1 25 ? 23.866 43.744 73.590 1.00 22.75 25 GLY B O 1
ATOM 2113 N N . ASP B 1 26 ? 24.477 41.575 73.592 1.00 23.21 26 ASP B N 1
ATOM 2114 C CA . ASP B 1 26 ? 25.892 41.786 73.299 1.00 23.52 26 ASP B CA 1
ATOM 2115 C C . ASP B 1 26 ? 26.116 42.232 71.843 1.00 22.37 26 ASP B C 1
ATOM 2116 O O . ASP B 1 26 ? 27.086 42.925 71.531 1.00 22.27 26 ASP B O 1
ATOM 2121 N N . VAL B 1 27 ? 25.248 41.766 70.946 1.00 21.54 27 VAL B N 1
ATOM 2122 C CA . VAL B 1 27 ? 25.366 42.082 69.528 1.00 21.43 27 VAL B CA 1
ATOM 2123 C C . VAL B 1 27 ? 24.952 43.544 69.295 1.00 21.51 27 VAL B C 1
ATOM 2124 O O . VAL B 1 27 ? 23.903 43.989 69.774 1.00 21.87 27 VAL B O 1
ATOM 2128 N N . LEU B 1 28 ? 25.780 44.287 68.562 1.00 20.83 28 LEU B N 1
ATOM 2129 C CA . LEU B 1 28 ? 25.416 45.628 68.092 1.00 20.24 28 LEU B CA 1
ATOM 2130 C C . LEU B 1 28 ? 25.280 45.597 66.588 1.00 20.03 28 LEU B C 1
ATOM 2131 O O . LEU B 1 28 ? 26.263 45.384 65.874 1.00 19.57 28 LEU B O 1
ATOM 2136 N N . LEU B 1 29 ? 24.053 45.814 66.119 1.00 19.28 29 LEU B N 1
ATOM 2137 C CA . LEU B 1 29 ? 23.739 45.772 64.716 1.00 19.05 29 LEU B CA 1
ATOM 2138 C C . LEU B 1 29 ? 23.848 47.144 64.071 1.00 18.59 29 LEU B C 1
ATOM 2139 O O . LEU B 1 29 ? 23.389 48.155 64.607 1.00 18.02 29 LEU B O 1
ATOM 2144 N N . VAL B 1 30 ? 24.493 47.165 62.909 1.00 18.92 30 VAL B N 1
ATOM 2145 C CA . VAL B 1 30 ? 24.767 48.403 62.191 1.00 19.14 30 VAL B CA 1
ATOM 2146 C C . VAL B 1 30 ? 24.337 48.213 60.754 1.00 19.03 30 VAL B C 1
ATOM 2147 O O . VAL B 1 30 ? 24.711 47.222 60.113 1.00 19.15 30 VAL B O 1
ATOM 2151 N N . CYS B 1 31 ? 23.574 49.162 60.225 1.00 19.92 31 CYS B N 1
ATOM 2152 C CA . CYS B 1 31 ? 23.104 49.068 58.848 1.00 19.91 31 CYS B CA 1
ATOM 2153 C C . CYS B 1 31 ? 23.293 50.395 58.096 1.00 20.51 31 CYS B C 1
ATOM 2154 O O . CYS B 1 31 ? 22.449 51.293 58.166 1.00 20.58 31 CYS B O 1
ATOM 2157 N N . GLU B 1 32 ? 24.419 50.505 57.386 1.00 20.58 32 GLU B N 1
ATOM 2158 C CA . GLU B 1 32 ? 24.823 51.734 56.691 1.00 21.28 32 GLU B CA 1
ATOM 2159 C C . GLU B 1 32 ? 23.954 52.052 55.478 1.00 21.78 32 GLU B C 1
ATOM 2160 O O . GLU B 1 32 ? 23.721 53.223 55.156 1.00 21.55 32 GLU B O 1
ATOM 2166 N N . HIS B 1 33 ? 23.500 51.007 54.798 1.00 21.65 33 HIS B N 1
ATOM 2167 C CA . HIS B 1 33 ? 22.750 51.184 53.560 1.00 22.30 33 HIS B CA 1
ATOM 2168 C C . HIS B 1 33 ? 21.276 50.904 53.782 1.00 21.93 33 HIS B C 1
ATOM 2169 O O . HIS B 1 33 ? 20.606 50.365 52.920 1.00 22.61 33 HIS B O 1
ATOM 2176 N N . ALA B 1 34 ? 20.780 51.294 54.952 1.00 21.51 34 ALA B N 1
ATOM 2177 C CA . ALA B 1 34 ? 19.419 50.971 55.379 1.00 22.25 34 ALA B CA 1
ATOM 2178 C C . ALA B 1 34 ? 18.331 51.679 54.565 1.00 22.60 34 ALA B C 1
ATOM 2179 O O . ALA B 1 34 ? 17.264 51.117 54.360 1.00 23.83 34 ALA B O 1
ATOM 2181 N N . SER B 1 35 ? 18.592 52.899 54.111 1.00 22.87 35 SER B N 1
ATOM 2182 C CA . SER B 1 35 ? 17.536 53.785 53.626 1.00 23.37 35 SER B CA 1
ATOM 2183 C C . SER B 1 35 ? 17.849 54.414 52.272 1.00 23.81 35 SER B C 1
ATOM 2184 O O . SER B 1 35 ? 18.983 54.810 52.004 1.00 22.80 35 SER B O 1
ATOM 2187 N N . ALA B 1 36 ? 16.813 54.529 51.446 1.00 23.76 36 ALA B N 1
ATOM 2188 C CA . ALA B 1 36 ? 16.914 55.133 50.124 1.00 24.21 36 ALA B CA 1
ATOM 2189 C C . ALA B 1 36 ? 16.605 56.640 50.087 1.00 24.19 36 ALA B C 1
ATOM 2190 O O . ALA B 1 36 ? 16.733 57.300 49.049 1.00 25.32 36 ALA B O 1
ATOM 2192 N N . THR B 1 37 ? 16.203 57.201 51.211 1.00 24.57 37 THR B N 1
ATOM 2193 C CA . THR B 1 37 ? 15.768 58.569 51.261 1.00 24.81 37 THR B CA 1
ATOM 2194 C C . THR B 1 37 ? 16.854 59.578 50.852 1.00 25.26 37 THR B C 1
ATOM 2195 O O . THR B 1 37 ? 17.977 59.570 51.359 1.00 24.07 37 THR B O 1
ATOM 2199 N N . ILE B 1 38 ? 16.480 60.460 49.934 1.00 26.54 38 ILE B N 1
ATOM 2200 C CA . ILE B 1 38 ? 17.302 61.589 49.552 1.00 26.71 38 ILE B CA 1
ATOM 2201 C C . ILE B 1 38 ? 16.819 62.803 50.321 1.00 27.38 38 ILE B C 1
ATOM 2202 O O . ILE B 1 38 ? 15.617 63.106 50.311 1.00 28.00 38 ILE B O 1
ATOM 2207 N N . PRO B 1 39 ? 17.733 63.512 51.004 1.00 27.21 39 PRO B N 1
ATOM 2208 C CA . PRO B 1 39 ? 17.315 64.727 51.695 1.00 28.22 39 PRO B CA 1
ATOM 2209 C C . PRO B 1 39 ? 16.725 65.725 50.708 1.00 28.94 39 PRO B C 1
ATOM 2210 O O . PRO B 1 39 ? 17.152 65.762 49.557 1.00 27.69 39 PRO B O 1
ATOM 2214 N N . GLN B 1 40 ? 15.754 66.510 51.163 1.00 30.58 40 GLN B N 1
ATOM 2215 C CA . GLN B 1 40 ? 14.975 67.406 50.278 1.00 31.22 40 GLN B CA 1
ATOM 2216 C C . GLN B 1 40 ? 15.840 68.365 49.469 1.00 31.55 40 GLN B C 1
ATOM 2217 O O . GLN B 1 40 ? 15.554 68.639 48.307 1.00 31.59 40 GLN B O 1
ATOM 2223 N N . LYS B 1 41 ? 16.903 68.845 50.101 1.00 32.08 41 LYS B N 1
ATOM 2224 C CA . LYS B 1 41 ? 17.916 69.698 49.488 1.00 32.42 41 LYS B CA 1
ATOM 2225 C C . LYS B 1 41 ? 18.439 69.215 48.130 1.00 31.93 41 LYS B C 1
ATOM 2226 O O . LYS B 1 41 ? 18.797 70.044 47.290 1.00 32.63 41 LYS B O 1
ATOM 2232 N N . TYR B 1 42 ? 18.510 67.902 47.915 1.00 30.94 42 TYR B N 1
ATOM 2233 C CA . TYR B 1 42 ? 19.054 67.360 46.657 1.00 31.11 42 TYR B CA 1
ATOM 2234 C C . TYR B 1 42 ? 17.976 66.880 45.686 1.00 30.63 42 TYR B C 1
ATOM 2235 O O . TYR B 1 42 ? 18.275 66.497 44.551 1.00 31.16 42 TYR B O 1
ATOM 2244 N N . GLY B 1 43 ? 16.723 66.907 46.122 1.00 30.36 43 GLY B N 1
ATOM 2245 C CA . GLY B 1 43 ? 15.627 66.437 45.292 1.00 30.51 43 GLY B CA 1
ATOM 2246 C C . GLY B 1 43 ? 15.870 65.020 44.820 1.00 30.35 43 GLY B C 1
ATOM 2247 O O . GLY B 1 43 ? 15.959 64.091 45.618 1.00 30.02 43 GLY B O 1
ATOM 2248 N N . THR B 1 44 ? 16.027 64.869 43.511 1.00 30.26 44 THR B N 1
ATOM 2249 C CA . THR B 1 44 ? 16.247 63.588 42.904 1.00 30.10 44 THR B CA 1
ATOM 2250 C C . THR B 1 44 ? 17.721 63.265 42.751 1.00 29.91 44 THR B C 1
ATOM 2251 O O . THR B 1 44 ? 18.037 62.186 42.272 1.00 29.78 44 THR B O 1
ATOM 2255 N N . LEU B 1 45 ? 18.612 64.208 43.083 1.00 30.30 45 LEU B N 1
ATOM 2256 C CA . LEU B 1 45 ? 20.046 64.060 42.810 1.00 30.56 45 LEU B CA 1
ATOM 2257 C C . LEU B 1 45 ? 20.322 63.914 41.291 1.00 31.12 45 LEU B C 1
ATOM 2258 O O . LEU B 1 45 ? 21.395 63.439 40.865 1.00 31.28 45 LEU B O 1
ATOM 2263 N N . GLY B 1 46 ? 19.349 64.347 40.480 1.00 31.15 46 GLY B N 1
ATOM 2264 C CA . GLY B 1 46 ? 19.411 64.219 39.035 1.00 31.13 46 GLY B CA 1
ATOM 2265 C C . GLY B 1 46 ? 19.216 62.813 38.510 1.00 31.28 46 GLY B C 1
ATOM 2266 O O . GLY B 1 46 ? 19.571 62.525 37.376 1.00 31.33 46 GLY B O 1
ATOM 2267 N N . LEU B 1 47 ? 18.665 61.927 39.336 1.00 31.66 47 LEU B N 1
ATOM 2268 C CA . LEU B 1 47 ? 18.489 60.529 38.961 1.00 31.70 47 LEU B CA 1
ATOM 2269 C C . LEU B 1 47 ? 17.039 60.238 38.623 1.00 31.87 47 LEU B C 1
ATOM 2270 O O . LEU B 1 47 ? 16.132 60.901 39.134 1.00 31.08 47 LEU B O 1
ATOM 2275 N N . SER B 1 48 ? 16.842 59.197 37.812 1.00 32.70 48 SER B N 1
ATOM 2276 C CA . SER B 1 48 ? 15.507 58.742 37.445 1.00 33.47 48 SER B CA 1
ATOM 2277 C C . SER B 1 48 ? 14.848 58.070 38.648 1.00 34.05 48 SER B C 1
ATOM 2278 O O . SER B 1 48 ? 15.532 57.465 39.481 1.00 33.62 48 SER B O 1
ATOM 2281 N N . ALA B 1 49 ? 13.520 58.161 38.725 1.00 34.77 49 ALA B N 1
ATOM 2282 C CA . ALA B 1 49 ? 12.759 57.542 39.827 1.00 34.56 49 ALA B CA 1
ATOM 2283 C C . ALA B 1 49 ? 13.035 56.046 39.920 1.00 34.85 49 ALA B C 1
ATOM 2284 O O . ALA B 1 49 ? 13.053 55.466 41.010 1.00 35.98 49 ALA B O 1
ATOM 2286 N N . ASP B 1 50 ? 13.276 55.415 38.776 1.00 34.50 50 ASP B N 1
ATOM 2287 C CA . ASP B 1 50 ? 13.631 54.013 38.749 1.00 33.69 50 ASP B CA 1
ATOM 2288 C C . ASP B 1 50 ? 14.967 53.778 39.461 1.00 33.14 50 ASP B C 1
ATOM 2289 O O . ASP B 1 50 ? 15.102 52.847 40.245 1.00 32.82 50 ASP B O 1
ATOM 2294 N N . VAL B 1 51 ? 15.966 54.604 39.174 1.00 32.49 51 VAL B N 1
ATOM 2295 C CA . VAL B 1 51 ? 17.271 54.407 39.787 1.00 31.91 51 VAL B CA 1
ATOM 2296 C C . VAL B 1 51 ? 17.143 54.649 41.292 1.00 31.27 51 VAL B C 1
ATOM 2297 O O . VAL B 1 51 ? 17.672 53.889 42.085 1.00 31.60 51 VAL B O 1
ATOM 2301 N N . LEU B 1 52 ? 16.385 55.670 41.671 1.00 31.32 52 LEU B N 1
ATOM 2302 C CA . LEU B 1 52 ? 16.192 56.025 43.081 1.00 30.93 52 LEU B CA 1
ATOM 2303 C C . LEU B 1 52 ? 15.475 54.967 43.914 1.00 31.70 52 LEU B C 1
ATOM 2304 O O . LEU B 1 52 ? 15.525 55.014 45.149 1.00 31.72 52 LEU B O 1
ATOM 2309 N N . SER B 1 53 ? 14.805 54.022 43.256 1.00 32.12 53 SER B N 1
ATOM 2310 C CA . SER B 1 53 ? 14.135 52.917 43.960 1.00 32.36 53 SER B CA 1
ATOM 2311 C C . SER B 1 53 ? 14.886 51.600 43.787 1.00 32.19 53 SER B C 1
ATOM 2312 O O . SER B 1 53 ? 14.366 50.546 44.134 1.00 33.75 53 SER B O 1
ATOM 2315 N N . SER B 1 54 ? 16.103 51.644 43.249 1.00 31.77 54 SER B N 1
ATOM 2316 C CA . SER B 1 54 ? 16.891 50.431 42.994 1.00 31.12 54 SER B CA 1
ATOM 2317 C C . SER B 1 54 ? 17.987 50.255 44.034 1.00 31.08 54 SER B C 1
ATOM 2318 O O . SER B 1 54 ? 18.194 51.119 44.880 1.00 30.59 54 SER B O 1
ATOM 2321 N N . HIS B 1 55 ? 18.745 49.171 43.905 1.00 30.96 55 HIS B N 1
ATOM 2322 C CA . HIS B 1 55 ? 19.840 48.898 44.809 1.00 31.40 55 HIS B CA 1
ATOM 2323 C C . HIS B 1 55 ? 20.971 49.934 44.737 1.00 31.21 55 HIS B C 1
ATOM 2324 O O . HIS B 1 55 ? 21.897 49.899 45.547 1.00 32.57 55 HIS B O 1
ATOM 2331 N N . ALA B 1 56 ? 20.913 50.844 43.768 1.00 30.27 56 ALA B N 1
ATOM 2332 C CA . ALA B 1 56 ? 21.831 51.976 43.742 1.00 28.97 56 ALA B CA 1
ATOM 2333 C C . ALA B 1 56 ? 21.644 52.846 44.978 1.00 28.12 56 ALA B C 1
ATOM 2334 O O . ALA B 1 56 ? 22.620 53.400 45.484 1.00 27.41 56 ALA B O 1
ATOM 2336 N N . ALA B 1 57 ? 20.401 52.943 45.466 1.00 26.37 57 ALA B N 1
ATOM 2337 C CA . ALA B 1 57 ? 20.019 53.898 46.500 1.00 26.30 57 ALA B CA 1
ATOM 2338 C C . ALA B 1 57 ? 20.105 53.362 47.920 1.00 25.54 57 ALA B C 1
ATOM 2339 O O . ALA B 1 57 ? 20.133 54.136 48.889 1.00 25.49 57 ALA B O 1
ATOM 2341 N N . TRP B 1 58 ? 20.089 52.044 48.041 1.00 25.78 58 TRP B N 1
ATOM 2342 C CA . TRP B 1 58 ? 20.000 51.386 49.324 1.00 26.38 58 TRP B CA 1
ATOM 2343 C C . TRP B 1 58 ? 20.220 49.893 49.135 1.00 26.58 58 TRP B C 1
ATOM 2344 O O . TRP B 1 58 ? 20.318 49.399 48.002 1.00 27.68 58 TRP B O 1
ATOM 2355 N N . ASP B 1 59 ? 20.336 49.183 50.252 1.00 26.49 59 ASP B N 1
ATOM 2356 C CA . ASP B 1 59 ? 20.415 47.735 50.258 1.00 26.22 59 ASP B CA 1
ATOM 2357 C C . ASP B 1 59 ? 19.000 47.224 50.551 1.00 25.69 59 ASP B C 1
ATOM 2358 O O . ASP B 1 59 ? 18.611 47.151 51.718 1.00 25.63 59 ASP B O 1
ATOM 2363 N N . PRO B 1 60 ? 18.220 46.878 49.509 1.00 26.11 60 PRO B N 1
ATOM 2364 C CA . PRO B 1 60 ? 16.862 46.394 49.804 1.00 25.87 60 PRO B CA 1
ATOM 2365 C C . PRO B 1 60 ? 16.829 45.127 50.668 1.00 25.31 60 PRO B C 1
ATOM 2366 O O . PRO B 1 60 ? 17.618 44.175 50.481 1.00 25.70 60 PRO B O 1
ATOM 2370 N N . GLY B 1 61 ? 15.946 45.160 51.650 1.00 25.11 61 GLY B N 1
ATOM 2371 C CA . GLY B 1 61 ? 15.781 44.065 52.611 1.00 24.41 61 GLY B CA 1
ATOM 2372 C C . GLY B 1 61 ? 16.753 44.053 53.778 1.00 24.19 61 GLY B C 1
ATOM 2373 O O . GLY B 1 61 ? 16.516 43.354 54.768 1.00 23.39 61 GLY B O 1
ATOM 2374 N N . ALA B 1 62 ? 17.849 44.810 53.672 1.00 23.55 62 ALA B N 1
ATOM 2375 C CA . ALA B 1 62 ? 18.880 44.838 54.733 1.00 23.23 62 ALA B CA 1
ATOM 2376 C C . ALA B 1 62 ? 18.352 45.306 56.092 1.00 22.85 62 ALA B C 1
ATOM 2377 O O . ALA B 1 62 ? 18.547 44.648 57.103 1.00 21.90 62 ALA B O 1
ATOM 2379 N N . LEU B 1 63 ? 17.672 46.438 56.093 1.00 22.89 63 LEU B N 1
ATOM 2380 C CA . LEU B 1 63 ? 17.112 47.002 57.299 1.00 22.91 63 LEU B CA 1
ATOM 2381 C C . LEU B 1 63 ? 16.039 46.120 57.906 1.00 23.16 63 LEU B C 1
ATOM 2382 O O . LEU B 1 63 ? 16.003 45.925 59.125 1.00 23.54 63 LEU B O 1
ATOM 2387 N N . ALA B 1 64 ? 15.157 45.604 57.055 1.00 23.86 64 ALA B N 1
ATOM 2388 C CA . ALA B 1 64 ? 14.131 44.625 57.461 1.00 23.77 64 ALA B CA 1
ATOM 2389 C C . ALA B 1 64 ? 14.726 43.447 58.209 1.00 22.97 64 ALA B C 1
ATOM 2390 O O . ALA B 1 64 ? 14.287 43.118 59.283 1.00 23.25 64 ALA B O 1
ATOM 2392 N N . VAL B 1 65 ? 15.721 42.788 57.624 1.00 24.07 65 VAL B N 1
ATOM 2393 C CA . VAL B 1 65 ? 16.407 41.693 58.306 1.00 24.36 65 VAL B CA 1
ATOM 2394 C C . VAL B 1 65 ? 17.098 42.168 59.591 1.00 24.36 65 VAL B C 1
ATOM 2395 O O . VAL B 1 65 ? 17.011 41.508 60.629 1.00 23.66 65 VAL B O 1
ATOM 2399 N N . ALA B 1 66 ? 17.747 43.331 59.544 1.00 24.29 66 ALA B N 1
ATOM 2400 C CA . ALA B 1 66 ? 18.443 43.842 60.721 1.00 24.05 66 ALA B CA 1
ATOM 2401 C C . ALA B 1 66 ? 17.464 44.012 61.875 1.00 24.15 66 ALA B C 1
ATOM 2402 O O . ALA B 1 66 ? 17.791 43.691 63.035 1.00 23.80 66 ALA B O 1
ATOM 2404 N N . ARG B 1 67 ? 16.279 44.481 61.551 1.00 24.19 67 ARG B N 1
ATOM 2405 C CA . ARG B 1 67 ? 15.238 44.723 62.540 1.00 25.59 67 ARG B CA 1
ATOM 2406 C C . ARG B 1 67 ? 14.733 43.428 63.190 1.00 25.34 67 ARG B C 1
ATOM 2407 O O . ARG B 1 67 ? 14.504 43.368 64.362 1.00 25.54 67 ARG B O 1
ATOM 2415 N N . LEU B 1 68 ? 14.599 42.396 62.385 1.00 25.53 68 LEU B N 1
ATOM 2416 C CA . LEU B 1 68 ? 14.288 41.094 62.896 1.00 25.69 68 LEU B CA 1
ATOM 2417 C C . LEU B 1 68 ? 15.388 40.513 63.762 1.00 25.65 68 LEU B C 1
ATOM 2418 O O . LEU B 1 68 ? 15.123 39.951 64.786 1.00 25.84 68 LEU B O 1
ATOM 2423 N N . LEU B 1 69 ? 16.618 40.658 63.323 1.00 24.58 69 LEU B N 1
ATOM 2424 C CA . LEU B 1 69 ? 17.771 40.320 64.147 1.00 24.60 69 LEU B CA 1
ATOM 2425 C C . LEU B 1 69 ? 17.824 41.134 65.442 1.00 24.07 69 LEU B C 1
ATOM 2426 O O . LEU B 1 69 ? 18.221 40.602 66.469 1.00 24.06 69 LEU B O 1
ATOM 2431 N N . SER B 1 70 ? 17.443 42.415 65.402 1.00 24.31 70 SER B N 1
ATOM 2432 C CA . SER B 1 70 ? 17.412 43.256 66.613 1.00 25.56 70 SER B CA 1
ATOM 2433 C C . SER B 1 70 ? 16.479 42.633 67.677 1.00 26.29 70 SER B C 1
ATOM 2434 O O . SER B 1 70 ? 16.788 42.625 68.881 1.00 25.52 70 SER B O 1
ATOM 2437 N N . GLU B 1 71 ? 15.342 42.120 67.229 1.00 27.66 71 GLU B N 1
ATOM 2438 C CA . GLU B 1 71 ? 14.415 41.455 68.155 1.00 28.37 71 GLU B CA 1
ATOM 2439 C C . GLU B 1 71 ? 14.924 40.096 68.621 1.00 28.12 71 GLU B C 1
ATOM 2440 O O . GLU B 1 71 ? 14.840 39.802 69.803 1.00 28.23 71 GLU B O 1
ATOM 2446 N N . LYS B 1 72 ? 15.465 39.288 67.712 1.00 28.15 72 LYS B N 1
ATOM 2447 C CA . LYS B 1 72 ? 15.956 37.945 68.051 1.00 28.38 72 LYS B CA 1
ATOM 2448 C C . LYS B 1 72 ? 17.154 37.966 69.012 1.00 28.48 72 LYS B C 1
ATOM 2449 O O . LYS B 1 72 ? 17.269 37.090 69.888 1.00 28.44 72 LYS B O 1
ATOM 2455 N N . PHE B 1 73 ? 18.036 38.955 68.851 1.00 26.78 73 PHE B N 1
ATOM 2456 C CA . PHE B 1 73 ? 19.234 39.088 69.683 1.00 26.80 73 PHE B CA 1
ATOM 2457 C C . PHE B 1 73 ? 19.089 40.023 70.870 1.00 26.37 73 PHE B C 1
ATOM 2458 O O . PHE B 1 73 ? 20.049 40.166 71.659 1.00 27.39 73 PHE B O 1
ATOM 2466 N N . HIS B 1 74 ? 17.925 40.665 71.012 1.00 25.60 74 HIS B N 1
ATOM 2467 C CA . HIS B 1 74 ? 17.738 41.744 71.985 1.00 25.77 74 HIS B CA 1
ATOM 2468 C C . HIS B 1 74 ? 18.832 42.801 71.839 1.00 24.99 74 HIS B C 1
ATOM 2469 O O . HIS B 1 74 ? 19.487 43.165 72.802 1.00 23.40 74 HIS B O 1
ATOM 2476 N N . ALA B 1 75 ? 19.004 43.278 70.605 1.00 23.92 75 ALA B N 1
ATOM 2477 C CA . ALA B 1 75 ? 20.189 44.008 70.208 1.00 23.39 75 ALA B CA 1
ATOM 2478 C C . ALA B 1 75 ? 19.803 45.394 69.744 1.00 23.41 75 ALA B C 1
ATOM 2479 O O . ALA B 1 75 ? 18.758 45.591 69.106 1.00 24.26 75 ALA B O 1
ATOM 2481 N N . THR B 1 76 ? 20.660 46.345 70.077 1.00 22.26 76 THR B N 1
ATOM 2482 C CA . THR B 1 76 ? 20.582 47.690 69.548 1.00 21.77 76 THR B CA 1
ATOM 2483 C C . THR B 1 76 ? 20.903 47.648 68.059 1.00 21.37 76 THR B C 1
ATOM 2484 O O . THR B 1 76 ? 21.767 46.875 67.614 1.00 21.46 76 THR B O 1
ATOM 2488 N N . LEU B 1 77 ? 20.174 48.463 67.306 1.00 21.44 77 LEU B N 1
ATOM 2489 C CA . LEU B 1 77 ? 20.377 48.629 65.865 1.00 20.40 77 LEU B CA 1
ATOM 2490 C C . LEU B 1 77 ? 20.554 50.104 65.533 1.00 20.07 77 LEU B C 1
ATOM 2491 O O . LEU B 1 77 ? 19.654 50.915 65.768 1.00 20.16 77 LEU B O 1
ATOM 2496 N N . VAL B 1 78 ? 21.698 50.428 64.936 1.00 19.84 78 VAL B N 1
ATOM 2497 C CA . VAL B 1 78 ? 21.993 51.751 64.423 1.00 19.76 78 VAL B CA 1
ATOM 2498 C C . VAL B 1 78 ? 21.964 51.709 62.913 1.00 20.43 78 VAL B C 1
ATOM 2499 O O . VAL B 1 78 ? 22.648 50.877 62.319 1.00 19.62 78 VAL B O 1
ATOM 2503 N N . TYR B 1 79 ? 21.189 52.620 62.307 1.00 20.74 79 TYR B N 1
ATOM 2504 C CA . TYR B 1 79 ? 21.054 52.666 60.852 1.00 21.30 79 TYR B CA 1
ATOM 2505 C C . TYR B 1 79 ? 21.061 54.082 60.288 1.00 21.27 79 TYR B C 1
ATOM 2506 O O . TYR B 1 79 ? 20.743 55.063 60.977 1.00 21.20 79 TYR B O 1
ATOM 2515 N N . GLN B 1 80 ? 21.504 54.184 59.041 1.00 21.95 80 GLN B N 1
ATOM 2516 C CA . GLN B 1 80 ? 21.563 55.461 58.346 1.00 22.09 80 GLN B CA 1
ATOM 2517 C C . GLN B 1 80 ? 20.213 55.703 57.666 1.00 22.12 80 GLN B C 1
ATOM 2518 O O . GLN B 1 80 ? 19.687 54.819 57.021 1.00 22.70 80 GLN B O 1
ATOM 2524 N N . ARG B 1 81 ? 19.650 56.890 57.846 1.00 22.45 81 ARG B N 1
ATOM 2525 C CA . ARG B 1 81 ? 18.307 57.192 57.364 1.00 22.57 81 ARG B CA 1
ATOM 2526 C C . ARG B 1 81 ? 18.251 57.819 55.960 1.00 23.21 81 ARG B C 1
ATOM 2527 O O . ARG B 1 81 ? 17.166 58.094 55.450 1.00 24.12 81 ARG B O 1
ATOM 2535 N N . PHE B 1 82 ? 19.417 58.042 55.346 1.00 22.91 82 PHE B N 1
ATOM 2536 C CA . PHE B 1 82 ? 19.512 58.675 54.038 1.00 21.91 82 PHE B CA 1
ATOM 2537 C C . PHE B 1 82 ? 20.412 57.841 53.162 1.00 21.59 82 PHE B C 1
ATOM 2538 O O . PHE B 1 82 ? 21.252 57.047 53.635 1.00 21.28 82 PHE B O 1
ATOM 2546 N N . SER B 1 83 ? 20.225 58.006 51.861 1.00 21.32 83 SER B N 1
ATOM 2547 C CA . SER B 1 83 ? 20.850 57.169 50.879 1.00 20.87 83 SER B CA 1
ATOM 2548 C C . SER B 1 83 ? 22.384 57.262 50.806 1.00 21.12 83 SER B C 1
ATOM 2549 O O . SER B 1 83 ? 22.961 58.348 50.893 1.00 20.63 83 SER B O 1
ATOM 2552 N N . ARG B 1 84 ? 23.000 56.116 50.542 1.00 21.32 84 ARG B N 1
ATOM 2553 C CA . ARG B 1 84 ? 24.412 55.989 50.272 1.00 22.11 84 ARG B CA 1
ATOM 2554 C C . ARG B 1 84 ? 24.866 56.779 49.015 1.00 22.56 84 ARG B C 1
ATOM 2555 O O . ARG B 1 84 ? 26.068 56.964 48.787 1.00 21.12 84 ARG B O 1
ATOM 2563 N N . LEU B 1 85 ? 23.903 57.203 48.197 1.00 23.13 85 LEU B N 1
ATOM 2564 C CA . LEU B 1 85 ? 24.201 58.048 47.037 1.00 23.40 85 LEU B CA 1
ATOM 2565 C C . LEU B 1 85 ? 24.635 59.450 47.437 1.00 22.84 85 LEU B C 1
ATOM 2566 O O . LEU B 1 85 ? 25.410 60.099 46.726 1.00 23.17 85 LEU B O 1
ATOM 2571 N N . VAL B 1 86 ? 24.086 59.951 48.541 1.00 22.62 86 VAL B N 1
ATOM 2572 C CA . VAL B 1 86 ? 24.405 61.293 49.013 1.00 21.75 86 VAL B CA 1
ATOM 2573 C C . VAL B 1 86 ? 25.751 61.222 49.760 1.00 21.33 86 VAL B C 1
ATOM 2574 O O . VAL B 1 86 ? 26.633 62.041 49.521 1.00 21.86 86 VAL B O 1
ATOM 2578 N N . TYR B 1 87 ? 25.878 60.251 50.654 1.00 20.91 87 TYR B N 1
ATOM 2579 C CA . TYR B 1 87 ? 27.160 59.876 51.281 1.00 20.64 87 TYR B CA 1
ATOM 2580 C C . TYR B 1 87 ? 27.101 58.413 51.669 1.00 20.20 87 TYR B C 1
ATOM 2581 O O . TYR B 1 87 ? 26.249 58.018 52.454 1.00 20.34 87 TYR B O 1
ATOM 2590 N N . ASP B 1 88 ? 27.996 57.607 51.124 1.00 20.13 88 ASP B N 1
ATOM 2591 C CA . ASP B 1 88 ? 28.094 56.210 51.489 1.00 20.49 88 ASP B CA 1
ATOM 2592 C C . ASP B 1 88 ? 28.877 56.077 52.805 1.00 20.08 88 ASP B C 1
ATOM 2593 O O . ASP B 1 88 ? 30.109 56.169 52.814 1.00 19.21 88 ASP B O 1
ATOM 2598 N N . CYS B 1 89 ? 28.142 55.872 53.905 1.00 20.67 89 CYS B N 1
ATOM 2599 C CA . CYS B 1 89 ? 28.728 55.812 55.264 1.00 20.23 89 CYS B CA 1
ATOM 2600 C C . CYS B 1 89 ? 29.699 54.665 55.526 1.00 20.47 89 CYS B C 1
ATOM 2601 O O . CYS B 1 89 ? 30.431 54.678 56.542 1.00 20.17 89 CYS B O 1
ATOM 2604 N N . ASN B 1 90 ? 29.740 53.691 54.617 1.00 19.81 90 ASN B N 1
ATOM 2605 C CA . ASN B 1 90 ? 30.763 52.655 54.639 1.00 20.09 90 ASN B CA 1
ATOM 2606 C C . ASN B 1 90 ? 31.995 53.000 53.780 1.00 20.12 90 ASN B C 1
ATOM 2607 O O . ASN B 1 90 ? 32.721 52.105 53.342 1.00 19.69 90 ASN B O 1
ATOM 2612 N N . ARG B 1 91 ? 32.236 54.298 53.571 1.00 20.67 91 ARG B N 1
ATOM 2613 C CA . ARG B 1 91 ? 33.409 54.786 52.874 1.00 20.81 91 ARG B CA 1
ATOM 2614 C C . ARG B 1 91 ? 33.946 56.032 53.573 1.00 20.68 91 ARG B C 1
ATOM 2615 O O . ARG B 1 91 ? 33.154 56.871 54.034 1.00 20.00 91 ARG B O 1
ATOM 2623 N N . PRO B 1 92 ? 35.275 56.160 53.655 1.00 21.12 92 PRO B N 1
ATOM 2624 C CA . PRO B 1 92 ? 35.866 57.421 54.142 1.00 21.70 92 PRO B CA 1
ATOM 2625 C C . PRO B 1 92 ? 35.847 58.490 53.072 1.00 22.13 92 PRO B C 1
ATOM 2626 O O . PRO B 1 92 ? 35.795 58.150 51.885 1.00 21.90 92 PRO B O 1
ATOM 2630 N N . PRO B 1 93 ? 35.866 59.785 53.467 1.00 23.30 93 PRO B N 1
ATOM 2631 C CA . PRO B 1 93 ? 35.722 60.869 52.493 1.00 24.30 93 PRO B CA 1
ATOM 2632 C C . PRO B 1 93 ? 36.790 60.898 51.399 1.00 25.16 93 PRO B C 1
ATOM 2633 O O . PRO B 1 93 ? 36.522 61.411 50.319 1.00 25.18 93 PRO B O 1
ATOM 2637 N N . GLU B 1 94 ? 37.946 60.303 51.647 1.00 25.86 94 GLU B N 1
ATOM 2638 C CA . GLU B 1 94 ? 39.024 60.209 50.687 1.00 27.05 94 GLU B CA 1
ATOM 2639 C C . GLU B 1 94 ? 38.605 59.341 49.510 1.00 27.55 94 GLU B C 1
ATOM 2640 O O . GLU B 1 94 ? 39.054 59.519 48.415 1.00 27.38 94 GLU B O 1
ATOM 2646 N N . SER B 1 95 ? 37.752 58.378 49.768 1.00 27.47 95 SER B N 1
ATOM 2647 C CA . SER B 1 95 ? 37.372 57.419 48.731 1.00 27.97 95 SER B CA 1
ATOM 2648 C C . SER B 1 95 ? 36.506 58.053 47.640 1.00 28.20 95 SER B C 1
ATOM 2649 O O . SER B 1 95 ? 35.572 58.811 47.932 1.00 27.85 95 SER B O 1
ATOM 2652 N N . PRO B 1 96 ? 36.764 57.685 46.373 1.00 28.91 96 PRO B N 1
ATOM 2653 C CA . PRO B 1 96 ? 35.911 58.147 45.276 1.00 28.83 96 PRO B CA 1
ATOM 2654 C C . PRO B 1 96 ? 34.442 57.700 45.421 1.00 28.66 96 PRO B C 1
ATOM 2655 O O . PRO B 1 96 ? 33.546 58.348 44.883 1.00 29.29 96 PRO B O 1
ATOM 2659 N N . SER B 1 97 ? 34.197 56.628 46.163 1.00 27.92 97 SER B N 1
ATOM 2660 C CA . SER B 1 97 ? 32.837 56.102 46.330 1.00 27.27 97 SER B CA 1
ATOM 2661 C C . SER B 1 97 ? 32.095 56.627 47.585 1.00 25.68 97 SER B C 1
ATOM 2662 O O . SER B 1 97 ? 30.969 56.225 47.859 1.00 23.76 97 SER B O 1
ATOM 2665 N N . ALA B 1 98 ? 32.724 57.526 48.339 1.00 24.42 98 ALA B N 1
ATOM 2666 C CA . ALA B 1 98 ? 32.036 58.201 49.432 1.00 24.43 98 ALA B CA 1
ATOM 2667 C C . ALA B 1 98 ? 30.875 59.027 48.883 1.00 23.82 98 ALA B C 1
ATOM 2668 O O . ALA B 1 98 ? 29.764 58.960 49.385 1.00 23.14 98 ALA B O 1
ATOM 2670 N N . MET B 1 99 ? 31.158 59.828 47.867 1.00 23.85 99 MET B N 1
ATOM 2671 C CA . MET B 1 99 ? 30.153 60.662 47.226 1.00 23.64 99 MET B CA 1
ATOM 2672 C C . MET B 1 99 ? 30.263 60.387 45.713 1.00 24.76 99 MET B C 1
ATOM 2673 O O . MET B 1 99 ? 30.849 61.181 44.968 1.00 24.30 99 MET B O 1
ATOM 2678 N N . PRO B 1 100 ? 29.702 59.255 45.276 1.00 25.16 100 PRO B N 1
ATOM 2679 C CA . PRO B 1 100 ? 30.037 58.687 43.974 1.00 26.42 100 PRO B CA 1
ATOM 2680 C C . PRO B 1 100 ? 29.440 59.449 42.784 1.00 27.37 100 PRO B C 1
ATOM 2681 O O . PRO B 1 100 ? 28.285 59.909 42.851 1.00 28.21 100 PRO B O 1
ATOM 2685 N N . VAL B 1 101 ? 30.239 59.602 41.721 1.00 27.89 101 VAL B N 1
ATOM 2686 C CA . VAL B 1 101 ? 29.802 60.295 40.509 1.00 27.96 101 VAL B CA 1
ATOM 2687 C C . VAL B 1 101 ? 29.090 59.341 39.555 1.00 28.39 101 VAL B C 1
ATOM 2688 O O . VAL B 1 101 ? 28.421 59.782 38.617 1.00 27.27 101 VAL B O 1
ATOM 2692 N N . LYS B 1 102 ? 29.225 58.044 39.811 1.00 29.95 102 LYS B N 1
ATOM 2693 C CA . LYS B 1 102 ? 28.556 57.015 39.021 1.00 31.41 102 LYS B CA 1
ATOM 2694 C C . LYS B 1 102 ? 28.214 55.845 39.935 1.00 32.25 102 LYS B C 1
ATOM 2695 O O . LYS B 1 102 ? 28.909 55.596 40.915 1.00 32.00 102 LYS B O 1
ATOM 2701 N N . SER B 1 103 ? 27.131 55.152 39.619 1.00 33.34 103 SER B N 1
ATOM 2702 C CA . SER B 1 103 ? 26.807 53.869 40.233 1.00 34.56 103 SER B CA 1
ATOM 2703 C C . SER B 1 103 ? 26.518 52.898 39.108 1.00 35.44 103 SER B C 1
ATOM 2704 O O . SER B 1 103 ? 25.514 53.053 38.411 1.00 35.64 103 SER B O 1
ATOM 2707 N N . GLU B 1 104 ? 27.400 51.921 38.921 1.00 36.64 104 GLU B N 1
ATOM 2708 C CA . GLU B 1 104 ? 27.316 51.013 37.777 1.00 37.03 104 GLU B CA 1
ATOM 2709 C C . GLU B 1 104 ? 27.224 51.827 36.481 1.00 37.11 104 GLU B C 1
ATOM 2710 O O . GLU B 1 104 ? 28.094 52.664 36.222 1.00 36.85 104 GLU B O 1
ATOM 2716 N N . ILE B 1 105 ? 26.164 51.642 35.693 1.00 36.96 105 ILE B N 1
ATOM 2717 C CA . ILE B 1 105 ? 26.070 52.325 34.400 1.00 37.09 105 ILE B CA 1
ATOM 2718 C C . ILE B 1 105 ? 25.526 53.757 34.495 1.00 36.72 105 ILE B C 1
ATOM 2719 O O . ILE B 1 105 ? 25.512 54.487 33.494 1.00 36.94 105 ILE B O 1
ATOM 2724 N N . TYR B 1 106 ? 25.125 54.178 35.695 1.00 36.29 106 TYR B N 1
ATOM 2725 C CA . TYR B 1 106 ? 24.402 55.445 35.874 1.00 35.71 106 TYR B CA 1
ATOM 2726 C C . TYR B 1 106 ? 25.240 56.585 36.442 1.00 35.13 106 TYR B C 1
ATOM 2727 O O . TYR B 1 106 ? 25.819 56.462 37.525 1.00 34.54 106 TYR B O 1
ATOM 2736 N N . ASP B 1 107 ? 25.281 57.709 35.733 1.00 33.85 107 ASP B N 1
ATOM 2737 C CA . ASP B 1 107 ? 25.912 58.904 36.291 1.00 33.13 107 ASP B CA 1
ATOM 2738 C C . ASP B 1 107 ? 25.017 59.449 37.421 1.00 31.91 107 ASP B C 1
ATOM 2739 O O . ASP B 1 107 ? 23.796 59.223 37.425 1.00 30.46 107 ASP B O 1
ATOM 2744 N N . ILE B 1 108 ? 25.615 60.154 38.383 1.00 30.01 108 ILE B N 1
ATOM 2745 C CA . ILE B 1 108 ? 24.848 60.781 39.461 1.00 29.41 108 ILE B CA 1
ATOM 2746 C C . ILE B 1 108 ? 25.111 62.285 39.342 1.00 28.55 108 ILE B C 1
ATOM 2747 O O . ILE B 1 108 ? 26.063 62.808 39.954 1.00 26.51 108 ILE B O 1
ATOM 2752 N N . PRO B 1 109 ? 24.293 62.988 38.522 1.00 27.70 109 PRO B N 1
ATOM 2753 C CA . PRO B 1 109 ? 24.586 64.393 38.267 1.00 27.46 109 PRO B CA 1
ATOM 2754 C C . PRO B 1 109 ? 24.576 65.264 39.522 1.00 26.65 109 PRO B C 1
ATOM 2755 O O . PRO B 1 109 ? 25.300 66.231 39.576 1.00 25.56 109 PRO B O 1
ATOM 2759 N N . GLY B 1 110 ? 23.782 64.909 40.528 1.00 26.20 110 GLY B N 1
ATOM 2760 C CA . GLY B 1 110 ? 23.788 65.639 41.792 1.00 25.72 110 GLY B CA 1
ATOM 2761 C C . GLY B 1 110 ? 25.115 65.517 42.538 1.00 25.48 110 GLY B C 1
ATOM 2762 O O . GLY B 1 110 ? 25.358 66.258 43.492 1.00 24.22 110 GLY B O 1
ATOM 2763 N N . ASN B 1 111 ? 25.959 64.580 42.096 1.00 24.93 111 ASN B N 1
ATOM 2764 C CA . ASN B 1 111 ? 27.284 64.392 42.656 1.00 25.69 111 ASN B CA 1
ATOM 2765 C C . ASN B 1 111 ? 28.440 64.867 41.774 1.00 26.60 111 ASN B C 1
ATOM 2766 O O . ASN B 1 111 ? 29.595 64.677 42.130 1.00 26.62 111 ASN B O 1
ATOM 2771 N N . PHE B 1 112 ? 28.137 65.521 40.657 1.00 28.04 112 PHE B N 1
ATOM 2772 C CA . PHE B 1 112 ? 29.196 66.009 39.758 1.00 28.76 112 PHE B CA 1
ATOM 2773 C C . PHE B 1 112 ? 30.037 67.106 40.380 1.00 29.17 112 PHE B C 1
ATOM 2774 O O . PHE B 1 112 ? 29.496 68.100 40.832 1.00 29.74 112 PHE B O 1
ATOM 2782 N N . ASP B 1 113 ? 31.354 66.921 40.384 1.00 30.22 113 ASP B N 1
ATOM 2783 C CA . ASP B 1 113 ? 32.295 67.991 40.707 1.00 29.69 113 ASP B CA 1
ATOM 2784 C C . ASP B 1 113 ? 31.853 68.791 41.935 1.00 29.13 113 ASP B C 1
ATOM 2785 O O . ASP B 1 113 ? 31.673 70.000 41.881 1.00 29.02 113 ASP B O 1
ATOM 2790 N N . LEU B 1 114 ? 31.663 68.096 43.049 1.00 28.61 114 LEU B N 1
ATOM 2791 C CA . LEU B 1 114 ? 31.241 68.746 44.277 1.00 27.49 114 LEU B CA 1
ATOM 2792 C C . LEU B 1 114 ? 32.368 69.656 44.809 1.00 27.01 114 LEU B C 1
ATOM 2793 O O . LEU B 1 114 ? 33.534 69.267 44.828 1.00 26.18 114 LEU B O 1
ATOM 2798 N N . ASP B 1 115 ? 32.008 70.866 45.215 1.00 26.22 115 ASP B N 1
ATOM 2799 C CA . ASP B 1 115 ? 32.971 71.789 45.766 1.00 26.56 115 ASP B CA 1
ATOM 2800 C C . ASP B 1 115 ? 33.200 71.469 47.237 1.00 25.70 115 ASP B C 1
ATOM 2801 O O . ASP B 1 115 ? 32.532 70.603 47.824 1.00 24.16 115 ASP B O 1
ATOM 2806 N N . GLU B 1 116 ? 34.145 72.183 47.818 1.00 25.13 116 GLU B N 1
ATOM 2807 C CA . GLU B 1 116 ? 34.607 71.873 49.160 1.00 25.38 116 GLU B CA 1
ATOM 2808 C C . GLU B 1 116 ? 33.532 72.082 50.207 1.00 24.77 116 GLU B C 1
ATOM 2809 O O . GLU B 1 116 ? 33.417 71.289 51.157 1.00 23.92 116 GLU B O 1
ATOM 2815 N N . ALA B 1 117 ? 32.716 73.118 50.017 1.00 24.33 117 ALA B N 1
ATOM 2816 C CA . ALA B 1 117 ? 31.648 73.408 50.968 1.00 24.40 117 ALA B CA 1
ATOM 2817 C C . ALA B 1 117 ? 30.657 72.260 51.018 1.00 24.11 117 ALA B C 1
ATOM 2818 O O . ALA B 1 117 ? 30.210 71.868 52.106 1.00 25.04 117 ALA B O 1
ATOM 2820 N N . GLU B 1 118 ? 30.348 71.692 49.855 1.00 24.23 118 GLU B N 1
ATOM 2821 C CA . GLU B 1 118 ? 29.345 70.629 49.741 1.00 23.68 118 GLU B CA 1
ATOM 2822 C C . GLU B 1 118 ? 29.866 69.289 50.268 1.00 23.23 118 GLU B C 1
ATOM 2823 O O . GLU B 1 118 ? 29.149 68.572 50.955 1.00 21.44 118 GLU B O 1
ATOM 2829 N N . ARG B 1 119 ? 31.123 68.970 49.964 1.00 22.80 119 ARG B N 1
ATOM 2830 C CA . ARG B 1 119 ? 31.735 67.749 50.499 1.00 22.91 119 ARG B CA 1
ATOM 2831 C C . ARG B 1 119 ? 31.749 67.825 52.027 1.00 22.26 119 ARG B C 1
ATOM 2832 O O . ARG B 1 119 ? 31.388 66.871 52.708 1.00 22.12 119 ARG B O 1
ATOM 2840 N N . PHE B 1 120 ? 32.122 68.972 52.556 1.00 21.73 120 PHE B N 1
ATOM 2841 C CA . PHE B 1 120 ? 32.114 69.151 53.993 1.00 21.55 120 PHE B CA 1
ATOM 2842 C C . PHE B 1 120 ? 30.702 68.981 54.561 1.00 20.95 120 PHE B C 1
ATOM 2843 O O . PHE B 1 120 ? 30.511 68.295 55.561 1.00 19.46 120 PHE B O 1
ATOM 2851 N N . ALA B 1 121 ? 29.728 69.602 53.905 1.00 21.17 121 ALA B N 1
ATOM 2852 C CA . ALA B 1 121 ? 28.326 69.571 54.355 1.00 21.52 121 ALA B CA 1
ATOM 2853 C C . ALA B 1 121 ? 27.852 68.130 54.567 1.00 20.76 121 ALA B C 1
ATOM 2854 O O . ALA B 1 121 ? 27.257 67.793 55.598 1.00 20.74 121 ALA B O 1
ATOM 2856 N N . ARG B 1 122 ? 28.126 67.280 53.593 1.00 21.22 122 ARG B N 1
ATOM 2857 C CA . ARG B 1 122 ? 27.659 65.906 53.666 1.00 21.31 122 ARG B CA 1
ATOM 2858 C C . ARG B 1 122 ? 28.468 65.077 54.654 1.00 20.77 122 ARG B C 1
ATOM 2859 O O . ARG B 1 122 ? 27.919 64.225 55.354 1.00 21.57 122 ARG B O 1
ATOM 2867 N N . THR B 1 123 ? 29.774 65.297 54.682 1.00 20.45 123 THR B N 1
ATOM 2868 C CA . THR B 1 123 ? 30.642 64.664 55.664 1.00 20.18 123 THR B CA 1
ATOM 2869 C C . THR B 1 123 ? 30.176 64.993 57.083 1.00 19.39 123 THR B C 1
ATOM 2870 O O . THR B 1 123 ? 30.072 64.110 57.918 1.00 17.65 123 THR B O 1
ATOM 2874 N N . SER B 1 124 ? 29.862 66.264 57.329 1.00 19.31 124 SER B N 1
ATOM 2875 C CA . SER B 1 124 ? 29.440 66.735 58.641 1.00 19.61 124 SER B CA 1
ATOM 2876 C C . SER B 1 124 ? 28.016 66.279 59.049 1.00 19.30 124 SER B C 1
ATOM 2877 O O . SER B 1 124 ? 27.761 65.970 60.211 1.00 19.34 124 SER B O 1
ATOM 2880 N N . ALA B 1 125 ? 27.091 66.263 58.102 1.00 18.88 125 ALA B N 1
ATOM 2881 C CA . ALA B 1 125 ? 25.669 65.998 58.431 1.00 19.01 125 ALA B CA 1
ATOM 2882 C C . ALA B 1 125 ? 25.332 64.502 58.449 1.00 18.73 125 ALA B C 1
ATOM 2883 O O . ALA B 1 125 ? 24.525 64.060 59.266 1.00 18.26 125 ALA B O 1
ATOM 2885 N N . LEU B 1 126 ? 25.947 63.723 57.556 1.00 18.64 126 LEU B N 1
ATOM 2886 C CA . LEU B 1 126 ? 25.630 62.304 57.439 1.00 19.48 126 LEU B CA 1
ATOM 2887 C C . LEU B 1 126 ? 26.682 61.348 58.020 1.00 19.32 126 LEU B C 1
ATOM 2888 O O . LEU B 1 126 ? 26.372 60.463 58.807 1.00 20.63 126 LEU B O 1
ATOM 2893 N N . TYR B 1 127 ? 27.919 61.498 57.607 1.00 18.54 127 TYR B N 1
ATOM 2894 C CA . TYR B 1 127 ? 28.942 60.490 57.886 1.00 18.31 127 TYR B CA 1
ATOM 2895 C C . TYR B 1 127 ? 29.409 60.524 59.349 1.00 17.64 127 TYR B C 1
ATOM 2896 O O . TYR B 1 127 ? 29.349 59.519 60.056 1.00 16.98 127 TYR B O 1
ATOM 2905 N N . VAL B 1 128 ? 29.834 61.692 59.809 1.00 18.61 128 VAL B N 1
ATOM 2906 C CA . VAL B 1 128 ? 30.423 61.801 61.152 1.00 18.48 128 VAL B CA 1
ATOM 2907 C C . VAL B 1 128 ? 29.410 61.494 62.266 1.00 18.65 128 VAL B C 1
ATOM 2908 O O . VAL B 1 128 ? 29.763 60.795 63.231 1.00 18.91 128 VAL B O 1
ATOM 2912 N N . PRO B 1 129 ? 28.180 62.015 62.176 1.00 18.50 129 PRO B N 1
ATOM 2913 C CA . PRO B 1 129 ? 27.149 61.670 63.185 1.00 18.98 129 PRO B CA 1
ATOM 2914 C C . PRO B 1 129 ? 26.824 60.204 63.310 1.00 18.93 129 PRO B C 1
ATOM 2915 O O . PRO B 1 129 ? 26.609 59.718 64.447 1.00 19.24 129 PRO B O 1
ATOM 2919 N N . PHE B 1 130 ? 26.766 59.525 62.170 1.00 17.81 130 PHE B N 1
ATOM 2920 C CA . PHE B 1 130 ? 26.523 58.087 62.103 1.00 18.07 130 PHE B CA 1
ATOM 2921 C C . PHE B 1 130 ? 27.599 57.327 62.870 1.00 17.73 130 PHE B C 1
ATOM 2922 O O . PHE B 1 130 ? 27.280 56.578 63.786 1.00 17.63 130 PHE B O 1
ATOM 2930 N N . HIS B 1 131 ? 28.871 57.534 62.530 1.00 17.38 131 HIS B N 1
ATOM 2931 C CA . HIS B 1 131 ? 29.925 56.790 63.182 1.00 17.59 131 HIS B CA 1
ATOM 2932 C C . HIS B 1 131 ? 30.205 57.227 64.599 1.00 17.48 131 HIS B C 1
ATOM 2933 O O . HIS B 1 131 ? 30.603 56.403 65.408 1.00 18.12 131 HIS B O 1
ATOM 2940 N N . ASP B 1 132 ? 30.017 58.517 64.897 1.00 17.58 132 ASP B N 1
ATOM 2941 C CA . ASP B 1 132 ? 30.127 58.995 66.267 1.00 17.83 132 ASP B CA 1
ATOM 2942 C C . ASP B 1 132 ? 29.112 58.279 67.146 1.00 17.61 132 ASP B C 1
ATOM 2943 O O . ASP B 1 132 ? 29.436 57.892 68.245 1.00 18.40 132 ASP B O 1
ATOM 2948 N N . ARG B 1 133 ? 27.893 58.099 66.659 1.00 18.04 133 ARG B N 1
ATOM 2949 C CA . ARG B 1 133 ? 26.870 57.415 67.465 1.00 18.10 133 ARG B CA 1
ATOM 2950 C C . ARG B 1 133 ? 27.282 55.969 67.758 1.00 17.89 133 ARG B C 1
ATOM 2951 O O . ARG B 1 133 ? 27.183 55.503 68.893 1.00 17.25 133 ARG B O 1
ATOM 2959 N N . VAL B 1 134 ? 27.717 55.242 66.726 1.00 17.92 134 VAL B N 1
ATOM 2960 C CA . VAL B 1 134 ? 28.196 53.859 66.916 1.00 17.62 134 VAL B CA 1
ATOM 2961 C C . VAL B 1 134 ? 29.329 53.805 67.944 1.00 17.85 134 VAL B C 1
ATOM 2962 O O . VAL B 1 134 ? 29.306 52.998 68.860 1.00 16.91 134 VAL B O 1
ATOM 2966 N N . SER B 1 135 ? 30.315 54.667 67.767 1.00 18.65 135 SER B N 1
ATOM 2967 C CA . SER B 1 135 ? 31.407 54.795 68.696 1.00 19.41 135 SER B CA 1
ATOM 2968 C C . SER B 1 135 ? 30.989 55.084 70.138 1.00 20.46 135 SER B C 1
ATOM 2969 O O . SER B 1 135 ? 31.527 54.476 71.045 1.00 19.83 135 SER B O 1
ATOM 2972 N N . GLU B 1 136 ? 30.065 56.033 70.336 1.00 21.16 136 GLU B N 1
ATOM 2973 C CA . GLU B 1 136 ? 29.542 56.349 71.674 1.00 22.09 136 GLU B CA 1
ATOM 2974 C C . GLU B 1 136 ? 28.939 55.126 72.357 1.00 21.66 136 GLU B C 1
ATOM 2975 O O . GLU B 1 136 ? 29.198 54.864 73.537 1.00 21.44 136 GLU B O 1
ATOM 2981 N N . ILE B 1 137 ? 28.134 54.383 71.601 1.00 21.05 137 ILE B N 1
ATOM 2982 C CA . ILE B 1 137 ? 27.459 53.199 72.134 1.00 21.14 137 ILE B CA 1
ATOM 2983 C C . ILE B 1 137 ? 28.497 52.186 72.552 1.00 20.84 137 ILE B C 1
ATOM 2984 O O . ILE B 1 137 ? 28.478 51.706 73.685 1.00 20.87 137 ILE B O 1
ATOM 2989 N N . ILE B 1 138 ? 29.447 51.922 71.655 1.00 20.23 138 ILE B N 1
ATOM 2990 C CA . ILE B 1 138 ? 30.531 50.984 71.933 1.00 20.62 138 ILE B CA 1
ATOM 2991 C C . ILE B 1 138 ? 31.364 51.403 73.147 1.00 20.96 138 ILE B C 1
ATOM 2992 O O . ILE B 1 138 ? 31.635 50.562 74.015 1.00 21.19 138 ILE B O 1
ATOM 2997 N N . ALA B 1 139 ? 31.749 52.679 73.212 1.00 21.54 139 ALA B N 1
ATOM 2998 C CA . ALA B 1 139 ? 32.535 53.199 74.339 1.00 22.31 139 ALA B CA 1
ATOM 2999 C C . ALA B 1 139 ? 31.813 53.048 75.667 1.00 23.02 139 ALA B C 1
ATOM 3000 O O . ALA B 1 139 ? 32.417 52.665 76.681 1.00 23.08 139 ALA B O 1
ATOM 3002 N N . GLU B 1 140 ? 30.527 53.364 75.674 1.00 24.28 140 GLU B N 1
ATOM 3003 C CA . GLU B 1 140 ? 29.697 53.241 76.895 1.00 25.65 140 GLU B CA 1
ATOM 3004 C C . GLU B 1 140 ? 29.673 51.839 77.429 1.00 25.11 140 GLU B C 1
ATOM 3005 O O . GLU B 1 140 ? 29.820 51.609 78.621 1.00 25.47 140 GLU B O 1
ATOM 3011 N N . ARG B 1 141 ? 29.444 50.894 76.534 1.00 25.51 141 ARG B N 1
ATOM 3012 C CA . ARG B 1 141 ? 29.291 49.497 76.916 1.00 25.72 141 ARG B CA 1
ATOM 3013 C C . ARG B 1 141 ? 30.591 48.928 77.405 1.00 26.05 141 ARG B C 1
ATOM 3014 O O . ARG B 1 141 ? 30.620 48.187 78.370 1.00 24.94 141 ARG B O 1
ATOM 3022 N N . GLN B 1 142 ? 31.672 49.307 76.752 1.00 26.90 142 GLN B N 1
ATOM 3023 C CA . GLN B 1 142 ? 32.987 48.936 77.220 1.00 28.59 142 GLN B CA 1
ATOM 3024 C C . GLN B 1 142 ? 33.266 49.480 78.610 1.00 28.58 142 GLN B C 1
ATOM 3025 O O . GLN B 1 142 ? 33.780 48.755 79.439 1.00 29.40 142 GLN B O 1
ATOM 3031 N N . ALA B 1 143 ? 32.866 50.713 78.875 1.00 28.99 143 ALA B N 1
ATOM 3032 C CA . ALA B 1 143 ? 32.955 51.293 80.223 1.00 29.11 143 ALA B CA 1
ATOM 3033 C C . ALA B 1 143 ? 32.156 50.526 81.303 1.00 29.52 143 ALA B C 1
ATOM 3034 O O . ALA B 1 143 ? 32.605 50.442 82.458 1.00 30.36 143 ALA B O 1
ATOM 3036 N N . ALA B 1 144 ? 30.997 49.965 80.931 1.00 28.95 144 ALA B N 1
ATOM 3037 C CA . ALA B 1 144 ? 30.179 49.126 81.828 1.00 28.41 144 ALA B CA 1
ATOM 3038 C C . ALA B 1 144 ? 30.693 47.692 81.945 1.00 28.02 144 ALA B C 1
ATOM 3039 O O . ALA B 1 144 ? 30.070 46.875 82.610 1.00 28.86 144 ALA B O 1
ATOM 3041 N N . GLY B 1 145 ? 31.797 47.385 81.267 1.00 27.92 145 GLY B N 1
ATOM 3042 C CA . GLY B 1 145 ? 32.413 46.063 81.261 1.00 27.73 145 GLY B CA 1
ATOM 3043 C C . GLY B 1 145 ? 31.688 45.067 80.385 1.00 27.50 145 GLY B C 1
ATOM 3044 O O . GLY B 1 145 ? 31.821 43.855 80.570 1.00 26.99 145 GLY B O 1
ATOM 3045 N N . ARG B 1 146 ? 30.904 45.566 79.430 1.00 26.87 146 ARG B N 1
ATOM 3046 C CA . ARG B 1 146 ? 30.071 44.686 78.592 1.00 26.69 146 ARG B CA 1
ATOM 3047 C C . ARG B 1 146 ? 30.776 44.166 77.348 1.00 26.62 146 ARG B C 1
ATOM 3048 O O . ARG B 1 146 ? 31.624 44.836 76.790 1.00 25.97 146 ARG B O 1
ATOM 3056 N N . LYS B 1 147 ? 30.383 42.966 76.932 1.00 27.02 147 LYS B N 1
ATOM 3057 C CA . LYS B 1 147 ? 30.773 42.394 75.647 1.00 26.93 147 LYS B CA 1
ATOM 3058 C C . LYS B 1 147 ? 30.064 43.159 74.544 1.00 26.38 147 LYS B C 1
ATOM 3059 O O . LYS B 1 147 ? 28.884 43.499 74.683 1.00 26.77 147 LYS B O 1
ATOM 3065 N N . VAL B 1 148 ? 30.801 43.484 73.482 1.00 24.68 148 VAL B N 1
ATOM 3066 C CA . VAL B 1 148 ? 30.206 44.072 72.296 1.00 23.69 148 VAL B CA 1
ATOM 3067 C C . VAL B 1 148 ? 30.670 43.295 71.090 1.00 22.73 148 VAL B C 1
ATOM 3068 O O . VAL B 1 148 ? 31.868 43.104 70.885 1.00 23.45 148 VAL B O 1
ATOM 3072 N N . VAL B 1 149 ? 29.713 42.886 70.274 1.00 21.72 149 VAL B N 1
ATOM 3073 C CA . VAL B 1 149 ? 29.971 42.174 69.041 1.00 21.18 149 VAL B CA 1
ATOM 3074 C C . VAL B 1 149 ? 29.413 43.039 67.925 1.00 20.23 149 VAL B C 1
ATOM 3075 O O . VAL B 1 149 ? 28.216 43.307 67.900 1.00 18.92 149 VAL B O 1
ATOM 3079 N N . VAL B 1 150 ? 30.281 43.514 67.032 1.00 19.71 150 VAL B N 1
ATOM 3080 C CA . VAL B 1 150 ? 29.860 44.428 65.962 1.00 19.88 150 VAL B CA 1
ATOM 3081 C C . VAL B 1 150 ? 29.434 43.629 64.746 1.00 19.59 150 VAL B C 1
ATOM 3082 O O . VAL B 1 150 ? 30.226 42.867 64.179 1.00 19.70 150 VAL B O 1
ATOM 3086 N N . VAL B 1 151 ? 28.198 43.845 64.306 1.00 19.61 151 VAL B N 1
ATOM 3087 C CA . VAL B 1 151 ? 27.633 43.103 63.196 1.00 20.61 151 VAL B CA 1
ATOM 3088 C C . VAL B 1 151 ? 26.936 44.012 62.185 1.00 20.83 151 VAL B C 1
ATOM 3089 O O . VAL B 1 151 ? 25.945 44.668 62.505 1.00 21.48 151 VAL B O 1
ATOM 3093 N N . THR B 1 152 ? 27.456 44.064 60.970 1.00 21.21 152 THR B N 1
ATOM 3094 C CA . THR B 1 152 ? 26.827 44.865 59.935 1.00 21.92 152 THR B CA 1
ATOM 3095 C C . THR B 1 152 ? 26.000 43.985 58.996 1.00 22.30 152 THR B C 1
ATOM 3096 O O . THR B 1 152 ? 26.315 42.808 58.735 1.00 21.79 152 THR B O 1
ATOM 3100 N N . ILE B 1 153 ? 24.912 44.563 58.502 1.00 22.66 153 ILE B N 1
ATOM 3101 C CA . ILE B 1 153 ? 23.967 43.828 57.701 1.00 22.95 153 ILE B CA 1
ATOM 3102 C C . ILE B 1 153 ? 23.844 44.560 56.367 1.00 22.65 153 ILE B C 1
ATOM 3103 O O . ILE B 1 153 ? 23.424 45.726 56.336 1.00 20.57 153 ILE B O 1
ATOM 3108 N N . HIS B 1 154 ? 24.219 43.859 55.290 1.00 23.46 154 HIS B N 1
ATOM 3109 C CA . HIS B 1 154 ? 24.084 44.361 53.913 1.00 23.99 154 HIS B CA 1
ATOM 3110 C C . HIS B 1 154 ? 23.330 43.387 53.019 1.00 24.33 154 HIS B C 1
ATOM 3111 O O . HIS B 1 154 ? 23.188 42.208 53.343 1.00 24.53 154 HIS B O 1
ATOM 3118 N N . SER B 1 155 ? 22.858 43.891 51.886 1.00 24.61 155 SER B N 1
ATOM 3119 C CA . SER B 1 155 ? 22.405 42.997 50.812 1.00 26.38 155 SER B CA 1
ATOM 3120 C C . SER B 1 155 ? 23.078 43.391 49.501 1.00 27.74 155 SER B C 1
ATOM 3121 O O . SER B 1 155 ? 23.604 44.510 49.373 1.00 27.50 155 SER B O 1
ATOM 3124 N N . PHE B 1 156 ? 23.066 42.474 48.537 1.00 29.50 156 PHE B N 1
ATOM 3125 C CA . PHE B 1 156 ? 23.666 42.726 47.227 1.00 30.53 156 PHE B CA 1
ATOM 3126 C C . PHE B 1 156 ? 22.877 42.084 46.074 1.00 32.06 156 PHE B C 1
ATOM 3127 O O . PHE B 1 156 ? 22.177 41.077 46.241 1.00 31.74 156 PHE B O 1
ATOM 3135 N N . THR B 1 157 ? 23.027 42.687 44.904 1.00 33.75 157 THR B N 1
ATOM 3136 C CA . THR B 1 157 ? 22.339 42.266 43.699 1.00 35.25 157 THR B CA 1
ATOM 3137 C C . THR B 1 157 ? 23.151 41.096 43.127 1.00 35.97 157 THR B C 1
ATOM 3138 O O . THR B 1 157 ? 24.384 41.150 43.116 1.00 35.68 157 THR B O 1
ATOM 3142 N N . PRO B 1 158 ? 22.482 39.999 42.719 1.00 37.10 158 PRO B N 1
ATOM 3143 C CA . PRO B 1 158 ? 23.246 38.875 42.161 1.00 37.88 158 PRO B CA 1
ATOM 3144 C C . PRO B 1 158 ? 24.211 39.295 41.043 1.00 38.43 158 PRO B C 1
ATOM 3145 O O . PRO B 1 158 ? 23.878 40.131 40.218 1.00 38.06 158 PRO B O 1
ATOM 3149 N N . VAL B 1 159 ? 25.413 38.735 41.059 1.00 39.86 159 VAL B N 1
ATOM 3150 C CA . VAL B 1 159 ? 26.430 39.032 40.038 1.00 40.73 159 VAL B CA 1
ATOM 3151 C C . VAL B 1 159 ? 26.339 38.037 38.878 1.00 41.69 159 VAL B C 1
ATOM 3152 O O . VAL B 1 159 ? 26.450 38.449 37.717 1.00 41.87 159 VAL B O 1
ATOM 3156 N N . TYR B 1 160 ? 26.132 36.758 39.233 1.00 42.74 160 TYR B N 1
ATOM 3157 C CA . TYR B 1 160 ? 26.165 35.562 38.358 1.00 43.39 160 TYR B CA 1
ATOM 3158 C C . TYR B 1 160 ? 27.563 34.943 38.221 1.00 43.47 160 TYR B C 1
ATOM 3159 O O . TYR B 1 160 ? 28.453 35.158 39.066 1.00 43.35 160 TYR B O 1
ATOM 3168 N N . PHE B 1 164 ? 26.176 29.628 37.526 1.00 48.29 164 PHE B N 1
ATOM 3169 C CA . PHE B 1 164 ? 25.830 30.000 38.893 1.00 47.81 164 PHE B CA 1
ATOM 3170 C C . PHE B 1 164 ? 26.635 29.188 39.940 1.00 47.56 164 PHE B C 1
ATOM 3171 O O . PHE B 1 164 ? 27.842 29.014 39.782 1.00 48.16 164 PHE B O 1
ATOM 3179 N N . ARG B 1 165 ? 25.992 28.699 40.997 1.00 46.47 165 ARG B N 1
ATOM 3180 C CA . ARG B 1 165 ? 26.697 28.358 42.234 1.00 45.42 165 ARG B CA 1
ATOM 3181 C C . ARG B 1 165 ? 27.113 29.630 42.989 1.00 44.68 165 ARG B C 1
ATOM 3182 O O . ARG B 1 165 ? 27.966 29.573 43.882 1.00 45.02 165 ARG B O 1
ATOM 3184 N N . GLU B 1 166 ? 26.509 30.768 42.647 1.00 43.17 166 GLU B N 1
ATOM 3185 C CA . GLU B 1 166 ? 26.868 32.041 43.270 1.00 42.03 166 GLU B CA 1
ATOM 3186 C C . GLU B 1 166 ? 26.570 32.023 44.776 1.00 40.98 166 GLU B C 1
ATOM 3187 O O . GLU B 1 166 ? 25.597 31.412 45.222 1.00 40.83 166 GLU B O 1
ATOM 3193 N N . VAL B 1 167 ? 27.442 32.681 45.544 1.00 39.56 167 VAL B N 1
ATOM 3194 C CA . VAL B 1 167 ? 27.248 32.919 46.985 1.00 38.39 167 VAL B CA 1
ATOM 3195 C C . VAL B 1 167 ? 25.852 33.448 47.296 1.00 37.07 167 VAL B C 1
ATOM 3196 O O . VAL B 1 167 ? 25.324 34.286 46.570 1.00 36.28 167 VAL B O 1
ATOM 3200 N N . GLU B 1 168 ? 25.262 32.950 48.376 1.00 36.01 168 GLU B N 1
ATOM 3201 C CA . GLU B 1 168 ? 23.957 33.439 48.839 1.00 35.57 168 GLU B CA 1
ATOM 3202 C C . GLU B 1 168 ? 24.111 34.292 50.107 1.00 34.35 168 GLU B C 1
ATOM 3203 O O . GLU B 1 168 ? 23.524 35.374 50.210 1.00 34.34 168 GLU B O 1
ATOM 3209 N N . ILE B 1 169 ? 24.896 33.782 51.056 1.00 33.34 169 ILE B N 1
ATOM 3210 C CA . ILE B 1 169 ? 25.285 34.517 52.258 1.00 32.81 169 ILE B CA 1
ATOM 3211 C C . ILE B 1 169 ? 26.803 34.705 52.285 1.00 32.09 169 ILE B C 1
ATOM 3212 O O . ILE B 1 169 ? 27.566 33.737 52.377 1.00 32.11 169 ILE B O 1
ATOM 3217 N N . GLY B 1 170 ? 27.241 35.957 52.187 1.00 31.39 170 GLY B N 1
ATOM 3218 C CA . GLY B 1 170 ? 28.654 36.294 52.317 1.00 30.59 170 GLY B CA 1
ATOM 3219 C C . GLY B 1 170 ? 29.015 36.564 53.772 1.00 30.05 170 GLY B C 1
ATOM 3220 O O . GLY B 1 170 ? 28.322 37.320 54.479 1.00 29.85 170 GLY B O 1
ATOM 3221 N N . ILE B 1 171 ? 30.095 35.947 54.226 1.00 28.97 171 ILE B N 1
ATOM 3222 C CA . ILE B 1 171 ? 30.602 36.168 55.568 1.00 28.90 171 ILE B CA 1
ATOM 3223 C C . ILE B 1 171 ? 31.875 36.986 55.401 1.00 28.45 171 ILE B C 1
ATOM 3224 O O . ILE B 1 171 ? 32.930 36.444 55.068 1.00 28.07 171 ILE B O 1
ATOM 3229 N N . LEU B 1 172 ? 31.762 38.297 55.602 1.00 27.82 172 LEU B N 1
ATOM 3230 C CA . LEU B 1 172 ? 32.886 39.206 55.336 1.00 27.44 172 LEU B CA 1
ATOM 3231 C C . LEU B 1 172 ? 33.573 39.638 56.613 1.00 27.08 172 LEU B C 1
ATOM 3232 O O . LEU B 1 172 ? 32.941 39.795 57.674 1.00 26.45 172 LEU B O 1
ATOM 3237 N N . HIS B 1 173 ? 34.876 39.841 56.506 1.00 26.32 173 HIS B N 1
ATOM 3238 C CA . HIS B 1 173 ? 35.685 40.212 57.649 1.00 27.00 173 HIS B CA 1
ATOM 3239 C C . HIS B 1 173 ? 36.992 40.850 57.194 1.00 26.98 173 HIS B C 1
ATOM 3240 O O . HIS B 1 173 ? 37.388 40.737 56.027 1.00 26.70 173 HIS B O 1
ATOM 3247 N N . ASP B 1 174 ? 37.648 41.508 58.137 1.00 27.29 174 ASP B N 1
ATOM 3248 C CA . ASP B 1 174 ? 38.940 42.136 57.920 1.00 27.81 174 ASP B CA 1
ATOM 3249 C C . ASP B 1 174 ? 39.997 41.273 58.620 1.00 27.99 174 ASP B C 1
ATOM 3250 O O . ASP B 1 174 ? 39.844 40.054 58.687 1.00 28.07 174 ASP B O 1
ATOM 3255 N N . ASN B 1 175 ? 41.048 41.866 59.182 1.00 28.90 175 ASN B N 1
ATOM 3256 C CA . ASN B 1 175 ? 42.116 41.061 59.791 1.00 28.88 175 ASN B CA 1
ATOM 3257 C C . ASN B 1 175 ? 41.632 40.106 60.897 1.00 29.12 175 ASN B C 1
ATOM 3258 O O . ASN B 1 175 ? 42.165 39.010 61.051 1.00 29.91 175 ASN B O 1
ATOM 3263 N N . ASP B 1 176 ? 40.565 40.474 61.603 1.00 28.72 176 ASP B N 1
ATOM 3264 C CA . ASP B 1 176 ? 40.054 39.646 62.687 1.00 28.38 176 ASP B CA 1
ATOM 3265 C C . ASP B 1 176 ? 38.975 38.703 62.143 1.00 28.66 176 ASP B C 1
ATOM 3266 O O . ASP B 1 176 ? 37.818 39.104 61.950 1.00 28.15 176 ASP B O 1
ATOM 3271 N N . SER B 1 177 ? 39.375 37.448 61.910 1.00 28.23 177 SER B N 1
ATOM 3272 C CA . SER B 1 177 ? 38.517 36.430 61.321 1.00 27.58 177 SER B CA 1
ATOM 3273 C C . SER B 1 177 ? 37.757 35.566 62.323 1.00 27.60 177 SER B C 1
ATOM 3274 O O . SER B 1 177 ? 37.116 34.607 61.911 1.00 28.32 177 SER B O 1
ATOM 3277 N N . ARG B 1 178 ? 37.834 35.860 63.621 1.00 27.15 178 ARG B N 1
ATOM 3278 C CA . ARG B 1 178 ? 37.312 34.929 64.634 1.00 26.81 178 ARG B CA 1
ATOM 3279 C C . ARG B 1 178 ? 35.838 34.576 64.456 1.00 26.86 178 ARG B C 1
ATOM 3280 O O . ARG B 1 178 ? 35.501 33.404 64.269 1.00 26.56 178 ARG B O 1
ATOM 3288 N N . LEU B 1 179 ? 34.958 35.573 64.516 1.00 26.14 179 LEU B N 1
ATOM 3289 C CA . LEU B 1 179 ? 33.519 35.305 64.351 1.00 26.16 179 LEU B CA 1
ATOM 3290 C C . LEU B 1 179 ? 33.220 34.720 62.978 1.00 26.01 179 LEU B C 1
ATOM 3291 O O . LEU B 1 179 ? 32.424 33.785 62.853 1.00 25.42 179 LEU B O 1
ATOM 3296 N N . ALA B 1 180 ? 33.839 35.296 61.952 1.00 26.23 180 ALA B N 1
ATOM 3297 C CA . ALA B 1 180 ? 33.718 34.804 60.572 1.00 27.15 180 ALA B CA 1
ATOM 3298 C C . ALA B 1 180 ? 34.048 33.311 60.469 1.00 27.82 180 ALA B C 1
ATOM 3299 O O . ALA B 1 180 ? 33.286 32.529 59.856 1.00 28.08 180 ALA B O 1
ATOM 3301 N N . ASP B 1 181 ? 35.180 32.924 61.056 1.00 28.97 181 ASP B N 1
ATOM 3302 C CA . ASP B 1 181 ? 35.617 31.500 61.092 1.00 29.32 181 ASP B CA 1
ATOM 3303 C C . ASP B 1 181 ? 34.589 30.586 61.778 1.00 29.75 181 ASP B C 1
ATOM 3304 O O . ASP B 1 181 ? 34.285 29.488 61.303 1.00 30.19 181 ASP B O 1
ATOM 3309 N N . ALA B 1 182 ? 34.083 31.012 62.923 1.00 29.53 182 ALA B N 1
ATOM 3310 C CA . ALA B 1 182 ? 33.105 30.219 63.657 1.00 29.36 182 ALA B CA 1
ATOM 3311 C C . ALA B 1 182 ? 31.796 30.018 62.847 1.00 29.73 182 ALA B C 1
ATOM 3312 O O . ALA B 1 182 ? 31.229 28.918 62.824 1.00 29.40 182 ALA B O 1
ATOM 3314 N N . MET B 1 183 ? 31.342 31.067 62.163 1.00 29.87 183 MET B N 1
ATOM 3315 C CA . MET B 1 183 ? 30.094 31.024 61.394 1.00 29.30 183 MET B CA 1
ATOM 3316 C C . MET B 1 183 ? 30.273 30.156 60.147 1.00 31.02 183 MET B C 1
ATOM 3317 O O . MET B 1 183 ? 29.361 29.400 59.764 1.00 31.04 183 MET B O 1
ATOM 3322 N N . LEU B 1 184 ? 31.448 30.248 59.526 1.00 32.26 184 LEU B N 1
ATOM 3323 C CA . LEU B 1 184 ? 31.750 29.459 58.326 1.00 33.72 184 LEU B CA 1
ATOM 3324 C C . LEU B 1 184 ? 31.878 27.971 58.647 1.00 34.90 184 LEU B C 1
ATOM 3325 O O . LEU B 1 184 ? 31.367 27.136 57.918 1.00 36.32 184 LEU B O 1
ATOM 3330 N N . ALA B 1 185 ? 32.562 27.652 59.735 1.00 36.27 185 ALA B N 1
ATOM 3331 C CA . ALA B 1 185 ? 32.624 26.279 60.228 1.00 36.80 185 ALA B CA 1
ATOM 3332 C C . ALA B 1 185 ? 31.224 25.795 60.592 1.00 37.98 185 ALA B C 1
ATOM 3333 O O . ALA B 1 185 ? 30.883 24.625 60.392 1.00 38.06 185 ALA B O 1
ATOM 3335 N N . GLY B 1 186 ? 30.410 26.699 61.130 1.00 38.55 186 GLY B N 1
ATOM 3336 C CA . GLY B 1 186 ? 29.041 26.367 61.524 1.00 38.94 186 GLY B CA 1
ATOM 3337 C C . GLY B 1 186 ? 28.081 26.228 60.362 1.00 39.30 186 GLY B C 1
ATOM 3338 O O . GLY B 1 186 ? 26.999 25.682 60.519 1.00 38.93 186 GLY B O 1
ATOM 3339 N N . ALA B 1 187 ? 28.459 26.742 59.197 1.00 40.40 187 ALA B N 1
ATOM 3340 C CA . ALA B 1 187 ? 27.596 26.673 58.028 1.00 41.75 187 ALA B CA 1
ATOM 3341 C C . ALA B 1 187 ? 27.912 25.433 57.190 1.00 42.75 187 ALA B C 1
ATOM 3342 O O . ALA B 1 187 ? 27.365 25.276 56.106 1.00 43.11 187 ALA B O 1
ATOM 3344 N N . GLU B 1 188 ? 28.820 24.583 57.682 1.00 44.14 188 GLU B N 1
ATOM 3345 C CA . GLU B 1 188 ? 29.061 23.254 57.099 1.00 44.88 188 GLU B CA 1
ATOM 3346 C C . GLU B 1 188 ? 27.742 22.505 56.962 1.00 45.17 188 GLU B C 1
ATOM 3347 O O . GLU B 1 188 ? 27.068 22.237 57.960 1.00 45.46 188 GLU B O 1
ATOM 3353 N N . GLY B 1 189 ? 27.366 22.191 55.729 1.00 45.28 189 GLY B N 1
ATOM 3354 C CA . GLY B 1 189 ? 26.150 21.428 55.470 1.00 45.15 189 GLY B CA 1
ATOM 3355 C C . GLY B 1 189 ? 24.854 22.223 55.481 1.00 45.26 189 GLY B C 1
ATOM 3356 O O . GLY B 1 189 ? 23.764 21.637 55.508 1.00 45.45 189 GLY B O 1
ATOM 3357 N N . ALA B 1 190 ? 24.961 23.550 55.454 1.00 44.66 190 ALA B N 1
ATOM 3358 C CA . ALA B 1 190 ? 23.796 24.420 55.313 1.00 44.10 190 ALA B CA 1
ATOM 3359 C C . ALA B 1 190 ? 23.242 24.308 53.898 1.00 43.54 190 ALA B C 1
ATOM 3360 O O . ALA B 1 190 ? 23.982 24.020 52.958 1.00 43.03 190 ALA B O 1
ATOM 3362 N N . SER B 1 191 ? 21.945 24.544 53.744 1.00 42.99 191 SER B N 1
ATOM 3363 C CA . SER B 1 191 ? 21.332 24.542 52.412 1.00 42.97 191 SER B CA 1
ATOM 3364 C C . SER B 1 191 ? 21.748 25.757 51.597 1.00 42.65 191 SER B C 1
ATOM 3365 O O . SER B 1 191 ? 21.812 25.699 50.358 1.00 43.20 191 SER B O 1
ATOM 3368 N N . LEU B 1 192 ? 22.037 26.850 52.300 1.00 41.75 192 LEU B N 1
ATOM 3369 C CA . LEU B 1 192 ? 22.437 28.096 51.662 1.00 40.46 192 LEU B CA 1
ATOM 3370 C C . LEU B 1 192 ? 23.918 28.068 51.277 1.00 39.21 192 LEU B C 1
ATOM 3371 O O . LEU B 1 192 ? 24.725 27.471 51.975 1.00 38.40 192 LEU B O 1
ATOM 3376 N N . THR B 1 193 ? 24.251 28.687 50.142 1.00 38.35 193 THR B N 1
ATOM 3377 C CA . THR B 1 193 ? 25.635 28.868 49.720 1.00 38.21 193 THR B CA 1
ATOM 3378 C C . THR B 1 193 ? 26.292 30.013 50.521 1.00 37.68 193 THR B C 1
ATOM 3379 O O . THR B 1 193 ? 26.107 31.203 50.204 1.00 37.24 193 THR B O 1
ATOM 3383 N N . VAL B 1 194 ? 27.066 29.636 51.535 1.00 37.05 194 VAL B N 1
ATOM 3384 C CA . VAL B 1 194 ? 27.704 30.584 52.447 1.00 37.04 194 VAL B CA 1
ATOM 3385 C C . VAL B 1 194 ? 29.203 30.655 52.135 1.00 37.32 194 VAL B C 1
ATOM 3386 O O . VAL B 1 194 ? 29.905 29.635 52.138 1.00 37.49 194 VAL B O 1
ATOM 3390 N N . ARG B 1 195 ? 29.689 31.860 51.858 1.00 36.90 195 ARG B N 1
ATOM 3391 C CA . ARG B 1 195 ? 31.051 32.056 51.370 1.00 36.83 195 ARG B CA 1
ATOM 3392 C C . ARG B 1 195 ? 31.790 33.161 52.120 1.00 36.18 195 ARG B C 1
ATOM 3393 O O . ARG B 1 195 ? 31.189 34.138 52.557 1.00 35.67 195 ARG B O 1
ATOM 3401 N N . ARG B 1 196 ? 33.103 32.999 52.208 1.00 35.51 196 ARG B N 1
ATOM 3402 C CA . ARG B 1 196 ? 33.980 33.909 52.919 1.00 35.42 196 ARG B CA 1
ATOM 3403 C C . ARG B 1 196 ? 34.386 35.029 51.979 1.00 35.16 196 ARG B C 1
ATOM 3404 O O . ARG B 1 196 ? 34.851 34.761 50.871 1.00 34.97 196 ARG B O 1
ATOM 3412 N N . ASN B 1 197 ? 34.212 36.281 52.409 1.00 34.14 197 ASN B N 1
ATOM 3413 C CA . ASN B 1 197 ? 34.657 37.442 51.624 1.00 33.65 197 ASN B CA 1
ATOM 3414 C C . ASN B 1 197 ? 34.267 37.352 50.134 1.00 33.44 197 ASN B C 1
ATOM 3415 O O . ASN B 1 197 ? 35.087 37.509 49.209 1.00 33.03 197 ASN B O 1
ATOM 3420 N N . ASP B 1 198 ? 32.976 37.134 49.933 1.00 32.83 198 ASP B N 1
ATOM 3421 C CA . ASP B 1 198 ? 32.376 37.070 48.616 1.00 32.80 198 ASP B CA 1
ATOM 3422 C C . ASP B 1 198 ? 30.965 37.521 48.813 1.00 31.10 198 ASP B C 1
ATOM 3423 O O . ASP B 1 198 ? 30.307 37.012 49.696 1.00 31.03 198 ASP B O 1
ATOM 3428 N N . PRO B 1 199 ? 30.478 38.467 48.000 1.00 30.76 199 PRO B N 1
ATOM 3429 C CA . PRO B 1 199 ? 31.028 39.068 46.778 1.00 30.86 199 PRO B CA 1
ATOM 3430 C C . PRO B 1 199 ? 32.169 40.100 46.922 1.00 31.24 199 PRO B C 1
ATOM 3431 O O . PRO B 1 199 ? 32.761 40.487 45.910 1.00 31.44 199 PRO B O 1
ATOM 3435 N N . TYR B 1 200 ? 32.456 40.571 48.137 1.00 31.12 200 TYR B N 1
ATOM 3436 C CA . TYR B 1 200 ? 33.492 41.575 48.333 1.00 30.62 200 TYR B CA 1
ATOM 3437 C C . TYR B 1 200 ? 34.329 41.204 49.524 1.00 30.30 200 TYR B C 1
ATOM 3438 O O . TYR B 1 200 ? 33.962 40.314 50.280 1.00 30.29 200 TYR B O 1
ATOM 3447 N N . GLY B 1 201 ? 35.455 41.896 49.677 1.00 29.96 201 GLY B N 1
ATOM 3448 C CA . GLY B 1 201 ? 36.378 41.711 50.801 1.00 29.84 201 GLY B CA 1
ATOM 3449 C C . GLY B 1 201 ? 37.019 43.030 51.219 1.00 29.43 201 GLY B C 1
ATOM 3450 O O . GLY B 1 201 ? 36.695 44.092 50.655 1.00 29.15 201 GLY B O 1
ATOM 3451 N N . PRO B 1 202 ? 37.937 42.982 52.208 1.00 29.56 202 PRO B N 1
ATOM 3452 C CA . PRO B 1 202 ? 38.536 44.205 52.779 1.00 29.85 202 PRO B CA 1
ATOM 3453 C C . PRO B 1 202 ? 39.325 45.018 51.765 1.00 30.29 202 PRO B C 1
ATOM 3454 O O . PRO B 1 202 ? 39.341 46.251 51.827 1.00 29.16 202 PRO B O 1
ATOM 3458 N N . GLU B 1 203 ? 39.897 44.325 50.778 1.00 30.87 203 GLU B N 1
ATOM 3459 C CA . GLU B 1 203 ? 40.589 44.973 49.658 1.00 31.23 203 GLU B CA 1
ATOM 3460 C C . GLU B 1 203 ? 39.668 45.903 48.854 1.00 31.19 203 GLU B C 1
ATOM 3461 O O . GLU B 1 203 ? 40.144 46.862 48.231 1.00 31.66 203 GLU B O 1
ATOM 3467 N N . ASP B 1 204 ? 38.357 45.653 48.883 1.00 30.09 204 ASP B N 1
ATOM 3468 C CA . ASP B 1 204 ? 37.385 46.488 48.129 1.00 29.69 204 ASP B CA 1
ATOM 3469 C C . ASP B 1 204 ? 36.779 47.691 48.870 1.00 29.15 204 ASP B C 1
ATOM 3470 O O . ASP B 1 204 ? 35.865 48.339 48.364 1.00 29.45 204 ASP B O 1
ATOM 3475 N N . GLY B 1 205 ? 37.298 48.000 50.050 1.00 28.56 205 GLY B N 1
ATOM 3476 C CA . GLY B 1 205 ? 36.781 49.134 50.839 1.00 28.05 205 GLY B CA 1
ATOM 3477 C C . GLY B 1 205 ? 35.491 48.850 51.578 1.00 27.24 205 GLY B C 1
ATOM 3478 O O . GLY B 1 205 ? 34.917 49.761 52.194 1.00 27.63 205 GLY B O 1
ATOM 3479 N N . VAL B 1 206 ? 35.018 47.595 51.575 1.00 26.48 206 VAL B N 1
ATOM 3480 C CA . VAL B 1 206 ? 33.722 47.325 52.204 1.00 25.08 206 VAL B CA 1
ATOM 3481 C C . VAL B 1 206 ? 33.755 47.033 53.710 1.00 24.15 206 VAL B C 1
ATOM 3482 O O . VAL B 1 206 ? 32.696 46.918 54.302 1.00 23.49 206 VAL B O 1
ATOM 3486 N N . THR B 1 207 ? 34.939 46.899 54.328 1.00 23.88 207 THR B N 1
ATOM 3487 C CA . THR B 1 207 ? 35.022 46.684 55.770 1.00 22.91 207 THR B CA 1
ATOM 3488 C C . THR B 1 207 ? 35.295 47.970 56.583 1.00 21.46 207 THR B C 1
ATOM 3489 O O . THR B 1 207 ? 35.692 47.889 57.731 1.00 20.52 207 THR B O 1
ATOM 3493 N N . HIS B 1 208 ? 35.060 49.132 55.992 1.00 21.19 208 HIS B N 1
ATOM 3494 C CA . HIS B 1 208 ? 35.327 50.441 56.632 1.00 20.71 208 HIS B CA 1
ATOM 3495 C C . HIS B 1 208 ? 34.717 50.538 58.036 1.00 20.03 208 HIS B C 1
ATOM 3496 O O . HIS B 1 208 ? 35.402 50.867 59.011 1.00 19.10 208 HIS B O 1
ATOM 3503 N N . THR B 1 209 ? 33.439 50.196 58.146 1.00 19.12 209 THR B N 1
ATOM 3504 C CA . THR B 1 209 ? 32.738 50.243 59.442 1.00 19.41 209 THR B CA 1
ATOM 3505 C C . THR B 1 209 ? 33.379 49.308 60.474 1.00 19.13 209 THR B C 1
ATOM 3506 O O . THR B 1 209 ? 33.571 49.701 61.612 1.00 19.47 209 THR B O 1
ATOM 3510 N N . LEU B 1 210 ? 33.784 48.102 60.055 1.00 18.96 210 LEU B N 1
ATOM 3511 C CA . LEU B 1 210 ? 34.507 47.182 60.935 1.00 19.00 210 LEU B CA 1
ATOM 3512 C C . LEU B 1 210 ? 35.869 47.732 61.375 1.00 18.63 210 LEU B C 1
ATOM 3513 O O . LEU B 1 210 ? 36.246 47.610 62.529 1.00 17.59 210 LEU B O 1
ATOM 3518 N N . ARG B 1 211 ? 36.600 48.342 60.440 1.00 19.16 211 ARG B N 1
ATOM 3519 C CA . ARG B 1 211 ? 37.878 48.970 60.726 1.00 19.56 211 ARG B CA 1
ATOM 3520 C C . ARG B 1 211 ? 37.734 50.118 61.717 1.00 19.74 211 ARG B C 1
ATOM 3521 O O . ARG B 1 211 ? 38.562 50.278 62.615 1.00 18.32 211 ARG B O 1
ATOM 3529 N N . LEU B 1 212 ? 36.679 50.915 61.567 1.00 19.33 212 LEU B N 1
ATOM 3530 C CA . LEU B 1 212 ? 36.456 52.000 62.490 1.00 19.44 212 LEU B CA 1
ATOM 3531 C C . LEU B 1 212 ? 36.100 51.554 63.893 1.00 19.97 212 LEU B C 1
ATOM 3532 O O . LEU B 1 212 ? 36.565 52.162 64.852 1.00 20.19 212 LEU B O 1
ATOM 3537 N N . HIS B 1 213 ? 35.244 50.532 64.013 1.00 20.50 213 HIS B N 1
ATOM 3538 C CA . HIS B 1 213 ? 34.544 50.260 65.264 1.00 20.14 213 HIS B CA 1
ATOM 3539 C C . HIS B 1 213 ? 34.936 48.962 65.987 1.00 20.64 213 HIS B C 1
ATOM 3540 O O . HIS B 1 213 ? 34.779 48.864 67.206 1.00 20.59 213 HIS B O 1
ATOM 3547 N N . ALA B 1 214 ? 35.414 47.949 65.273 1.00 20.86 214 ALA B N 1
ATOM 3548 C CA . ALA B 1 214 ? 35.664 46.670 65.937 1.00 21.75 214 ALA B CA 1
ATOM 3549 C C . ALA B 1 214 ? 37.156 46.461 66.162 1.00 23.00 214 ALA B C 1
ATOM 3550 O O . ALA B 1 214 ? 37.596 46.097 67.248 1.00 23.44 214 ALA B O 1
ATOM 3552 N N . LEU B 1 215 ? 37.940 46.743 65.133 1.00 24.56 215 LEU B N 1
ATOM 3553 C CA . LEU B 1 215 ? 39.356 46.406 65.144 1.00 24.91 215 LEU B CA 1
ATOM 3554 C C . LEU B 1 215 ? 40.175 47.115 66.209 1.00 25.31 215 LEU B C 1
ATOM 3555 O O . LEU B 1 215 ? 40.999 46.467 66.841 1.00 25.45 215 LEU B O 1
ATOM 3560 N N . PRO B 1 216 ? 39.946 48.427 66.436 1.00 26.56 216 PRO B N 1
ATOM 3561 C CA . PRO B 1 216 ? 40.705 49.100 67.494 1.00 26.79 216 PRO B CA 1
ATOM 3562 C C . PRO B 1 216 ? 40.660 48.463 68.894 1.00 27.89 216 PRO B C 1
ATOM 3563 O O . PRO B 1 216 ? 41.667 48.539 69.601 1.00 28.49 216 PRO B O 1
ATOM 3567 N N . ASP B 1 217 ? 39.542 47.855 69.303 1.00 27.90 217 ASP B N 1
ATOM 3568 C CA . ASP B 1 217 ? 39.463 47.240 70.641 1.00 27.33 217 ASP B CA 1
ATOM 3569 C C . ASP B 1 217 ? 39.461 45.718 70.547 1.00 26.31 217 ASP B C 1
ATOM 3570 O O . ASP B 1 217 ? 39.260 45.041 71.554 1.00 27.56 217 ASP B O 1
ATOM 3575 N N . GLY B 1 218 ? 39.663 45.174 69.357 1.00 25.29 218 GLY B N 1
ATOM 3576 C CA . GLY B 1 218 ? 39.641 43.743 69.155 1.00 24.98 218 GLY B CA 1
ATOM 3577 C C . GLY B 1 218 ? 38.288 43.118 69.441 1.00 24.48 218 GLY B C 1
ATOM 3578 O O . GLY B 1 218 ? 38.223 42.039 70.001 1.00 24.22 218 GLY B O 1
ATOM 3579 N N . LEU B 1 219 ? 37.204 43.782 69.039 1.00 23.71 219 LEU B N 1
ATOM 3580 C CA . LEU B 1 219 ? 35.867 43.234 69.252 1.00 23.54 219 LEU B CA 1
ATOM 3581 C C . LEU B 1 219 ? 35.590 42.195 68.187 1.00 22.99 219 LEU B C 1
ATOM 3582 O O . LEU B 1 219 ? 35.990 42.358 67.046 1.00 23.17 219 LEU B O 1
ATOM 3587 N N . LEU B 1 220 ? 34.940 41.103 68.581 1.00 22.04 220 LEU B N 1
ATOM 3588 C CA . LEU B 1 220 ? 34.371 40.156 67.641 1.00 22.13 220 LEU B CA 1
ATOM 3589 C C . LEU B 1 220 ? 33.465 40.922 66.683 1.00 21.72 220 LEU B C 1
ATOM 3590 O O . LEU B 1 220 ? 32.740 41.850 67.082 1.00 21.24 220 LEU B O 1
ATOM 3595 N N . ASN B 1 221 ? 33.512 40.564 65.418 1.00 21.54 221 ASN B N 1
ATOM 3596 C CA . ASN B 1 221 ? 32.830 41.354 64.419 1.00 21.46 221 ASN B CA 1
ATOM 3597 C C . ASN B 1 221 ? 32.659 40.584 63.152 1.00 21.77 221 ASN B C 1
ATOM 3598 O O . ASN B 1 221 ? 33.419 39.679 62.849 1.00 22.32 221 ASN B O 1
ATOM 3603 N N . VAL B 1 222 ? 31.647 40.945 62.406 1.00 22.06 222 VAL B N 1
ATOM 3604 C CA . VAL B 1 222 ? 31.426 40.305 61.134 1.00 22.13 222 VAL B CA 1
ATOM 3605 C C . VAL B 1 222 ? 30.556 41.209 60.305 1.00 21.88 222 VAL B C 1
ATOM 3606 O O . VAL B 1 222 ? 29.776 42.002 60.850 1.00 21.07 222 VAL B O 1
ATOM 3610 N N . MET B 1 223 ? 30.732 41.129 58.989 1.00 21.18 223 MET B N 1
ATOM 3611 C CA . MET B 1 223 ? 29.822 41.766 58.040 1.00 21.20 223 MET B CA 1
ATOM 3612 C C . MET B 1 223 ? 29.059 40.669 57.305 1.00 22.11 223 MET B C 1
ATOM 3613 O O . MET B 1 223 ? 29.665 39.708 56.829 1.00 22.76 223 MET B O 1
ATOM 3618 N N . ILE B 1 224 ? 27.740 40.811 57.208 1.00 22.76 224 ILE B N 1
ATOM 3619 C CA . ILE B 1 224 ? 26.895 39.806 56.552 1.00 23.13 224 ILE B CA 1
ATOM 3620 C C . ILE B 1 224 ? 26.350 40.393 55.268 1.00 23.25 224 ILE B C 1
ATOM 3621 O O . ILE B 1 224 ? 25.726 41.435 55.286 1.00 22.46 224 ILE B O 1
ATOM 3626 N N . GLU B 1 225 ? 26.621 39.719 54.156 1.00 24.22 225 GLU B N 1
ATOM 3627 C CA . GLU B 1 225 ? 26.095 40.103 52.847 1.00 25.19 225 GLU B CA 1
ATOM 3628 C C . GLU B 1 225 ? 25.021 39.107 52.432 1.00 26.55 225 GLU B C 1
ATOM 3629 O O . GLU B 1 225 ? 25.302 37.910 52.271 1.00 26.49 225 GLU B O 1
ATOM 3635 N N . ILE B 1 226 ? 23.802 39.615 52.255 1.00 27.55 226 ILE B N 1
ATOM 3636 C CA . ILE B 1 226 ? 22.653 38.780 51.905 1.00 28.04 226 ILE B CA 1
ATOM 3637 C C . ILE B 1 226 ? 22.255 39.081 50.468 1.00 28.64 226 ILE B C 1
ATOM 3638 O O . ILE B 1 226 ? 21.914 40.220 50.135 1.00 27.75 226 ILE B O 1
ATOM 3643 N N . ARG B 1 227 ? 22.269 38.062 49.605 1.00 29.62 227 ARG B N 1
ATOM 3644 C CA . ARG B 1 227 ? 21.860 38.281 48.217 1.00 30.49 227 ARG B CA 1
ATOM 3645 C C . ARG B 1 227 ? 20.410 38.721 48.253 1.00 30.80 227 ARG B C 1
ATOM 3646 O O . ARG B 1 227 ? 19.611 38.081 48.916 1.00 30.84 227 ARG B O 1
ATOM 3654 N N . ASN B 1 228 ? 20.082 39.806 47.556 1.00 31.48 228 ASN B N 1
ATOM 3655 C CA . ASN B 1 228 ? 18.812 40.505 47.806 1.00 32.62 228 ASN B CA 1
ATOM 3656 C C . ASN B 1 228 ? 17.584 39.800 47.246 1.00 33.44 228 ASN B C 1
ATOM 3657 O O . ASN B 1 228 ? 16.453 40.135 47.610 1.00 33.67 228 ASN B O 1
ATOM 3662 N N . ASP B 1 229 ? 17.816 38.812 46.387 1.00 34.52 229 ASP B N 1
ATOM 3663 C CA . ASP B 1 229 ? 16.732 37.973 45.858 1.00 35.13 229 ASP B CA 1
ATOM 3664 C C . ASP B 1 229 ? 16.233 36.966 46.886 1.00 35.37 229 ASP B C 1
ATOM 3665 O O . ASP B 1 229 ? 15.173 36.362 46.696 1.00 36.57 229 ASP B O 1
ATOM 3670 N N . LEU B 1 230 ? 16.981 36.783 47.973 1.00 34.97 230 LEU B N 1
ATOM 3671 C CA . LEU B 1 230 ? 16.594 35.876 49.050 1.00 34.54 230 LEU B CA 1
ATOM 3672 C C . LEU B 1 230 ? 15.812 36.531 50.202 1.00 34.17 230 LEU B C 1
ATOM 3673 O O . LEU B 1 230 ? 15.436 35.852 51.162 1.00 33.55 230 LEU B O 1
ATOM 3678 N N . ILE B 1 231 ? 15.597 37.845 50.117 1.00 34.49 231 ILE B N 1
ATOM 3679 C CA . ILE B 1 231 ? 14.929 38.611 51.190 1.00 34.55 231 ILE B CA 1
ATOM 3680 C C . ILE B 1 231 ? 13.945 39.583 50.565 1.00 35.07 231 ILE B C 1
ATOM 3681 O O . ILE B 1 231 ? 13.764 40.706 51.041 1.00 34.80 231 ILE B O 1
ATOM 3686 N N . ALA B 1 232 ? 13.306 39.119 49.489 1.00 35.86 232 ALA B N 1
ATOM 3687 C CA . ALA B 1 232 ? 12.361 39.919 48.700 1.00 35.88 232 ALA B CA 1
ATOM 3688 C C . ALA B 1 232 ? 11.058 40.205 49.444 1.00 36.14 232 ALA B C 1
ATOM 3689 O O . ALA B 1 232 ? 10.383 41.185 49.158 1.00 36.33 232 ALA B O 1
ATOM 3691 N N . ASN B 1 233 ? 10.715 39.365 50.413 1.00 36.31 233 ASN B N 1
ATOM 3692 C CA . ASN B 1 233 ? 9.455 39.516 51.141 1.00 36.30 233 ASN B CA 1
ATOM 3693 C C . ASN B 1 233 ? 9.605 39.234 52.625 1.00 36.01 233 ASN B C 1
ATOM 3694 O O . ASN B 1 233 ? 10.615 38.691 53.059 1.00 34.89 233 ASN B O 1
ATOM 3699 N N . GLU B 1 234 ? 8.563 39.557 53.387 1.00 36.21 234 GLU B N 1
ATOM 3700 C CA . GLU B 1 234 ? 8.599 39.416 54.835 1.00 36.77 234 GLU B CA 1
ATOM 3701 C C . GLU B 1 234 ? 8.852 37.985 55.294 1.00 36.69 234 GLU B C 1
ATOM 3702 O O . GLU B 1 234 ? 9.601 37.764 56.236 1.00 36.77 234 GLU B O 1
ATOM 3708 N N . GLY B 1 235 ? 8.233 37.010 54.629 1.00 36.52 235 GLY B N 1
ATOM 3709 C CA . GLY B 1 235 ? 8.437 35.613 54.962 1.00 36.01 235 GLY B CA 1
ATOM 3710 C C . GLY B 1 235 ? 9.875 35.179 54.766 1.00 35.75 235 GLY B C 1
ATOM 3711 O O . GLY B 1 235 ? 10.466 34.568 55.647 1.00 35.41 235 GLY B O 1
ATOM 3712 N N . GLU B 1 236 ? 10.441 35.508 53.609 1.00 35.80 236 GLU B N 1
ATOM 3713 C CA . GLU B 1 236 ? 11.852 35.225 53.315 1.00 35.85 236 GLU B CA 1
ATOM 3714 C C . GLU B 1 236 ? 12.809 35.941 54.277 1.00 35.05 236 GLU B C 1
ATOM 3715 O O . GLU B 1 236 ? 13.832 35.394 54.682 1.00 34.96 236 GLU B O 1
ATOM 3721 N N . GLN B 1 237 ? 12.481 37.189 54.585 1.00 34.29 237 GLN B N 1
ATOM 3722 C CA . GLN B 1 237 ? 13.220 37.971 55.560 1.00 33.35 237 GLN B CA 1
ATOM 3723 C C . GLN B 1 237 ? 13.266 37.261 56.899 1.0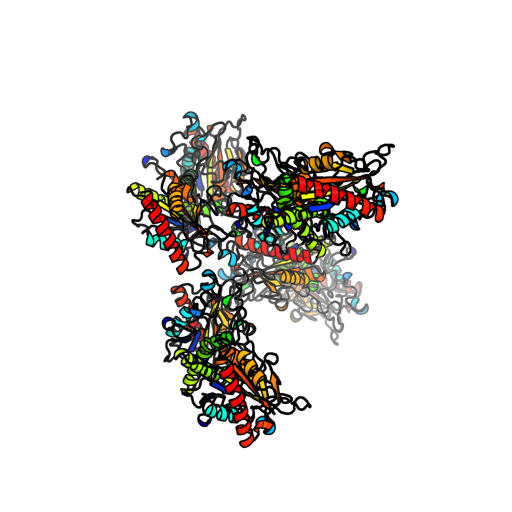0 32.90 237 GLN B C 1
ATOM 3724 O O . GLN B 1 237 ? 14.332 37.134 57.509 1.00 32.78 237 GLN B O 1
ATOM 3730 N N . ALA B 1 238 ? 12.104 36.785 57.348 1.00 32.51 238 ALA B N 1
ATOM 3731 C CA . ALA B 1 238 ? 12.009 36.039 58.607 1.00 31.97 238 ALA B CA 1
ATOM 3732 C C . ALA B 1 238 ? 12.825 34.754 58.553 1.00 31.47 238 ALA B C 1
ATOM 3733 O O . ALA B 1 238 ? 13.507 34.391 59.523 1.00 30.44 238 ALA B O 1
ATOM 3735 N N . ALA B 1 239 ? 12.770 34.075 57.408 1.00 31.24 239 ALA B N 1
ATOM 3736 C CA . ALA B 1 239 ? 13.484 32.803 57.233 1.00 31.33 239 ALA B CA 1
ATOM 3737 C C . ALA B 1 239 ? 14.991 33.014 57.316 1.00 31.11 239 ALA B C 1
ATOM 3738 O O . ALA B 1 239 ? 15.687 32.298 58.031 1.00 31.06 239 ALA B O 1
ATOM 3740 N N . ILE B 1 240 ? 15.487 34.000 56.570 1.00 31.38 240 ILE B N 1
ATOM 3741 C CA . ILE B 1 240 ? 16.914 34.340 56.578 1.00 30.97 240 ILE B CA 1
ATOM 3742 C C . ILE B 1 240 ? 17.366 34.845 57.946 1.00 30.38 240 ILE B C 1
ATOM 3743 O O . ILE B 1 240 ? 18.421 34.449 58.421 1.00 30.75 240 ILE B O 1
ATOM 3748 N N . ALA B 1 241 ? 16.555 35.677 58.593 1.00 30.17 241 ALA B N 1
ATOM 3749 C CA . ALA B 1 241 ? 16.902 36.208 59.917 1.00 30.22 241 ALA B CA 1
ATOM 3750 C C . ALA B 1 241 ? 17.017 35.067 60.920 1.00 30.27 241 ALA B C 1
ATOM 3751 O O . ALA B 1 241 ? 17.959 35.019 61.720 1.00 29.86 241 ALA B O 1
ATOM 3753 N N . GLY B 1 242 ? 16.074 34.124 60.844 1.00 30.54 242 GLY B N 1
ATOM 3754 C CA . GLY B 1 242 ? 16.188 32.846 61.562 1.00 30.33 242 GLY B CA 1
ATOM 3755 C C . GLY B 1 242 ? 17.483 32.104 61.296 1.00 29.79 242 GLY B C 1
ATOM 3756 O O . GLY B 1 242 ? 18.173 31.737 62.221 1.00 30.45 242 GLY B O 1
ATOM 3757 N N . PHE B 1 243 ? 17.814 31.879 60.032 1.00 30.43 243 PHE B N 1
ATOM 3758 C CA . PHE B 1 243 ? 19.061 31.188 59.678 1.00 30.67 243 PHE B CA 1
ATOM 3759 C C . PHE B 1 243 ? 20.286 31.889 60.317 1.00 30.50 243 PHE B C 1
ATOM 3760 O O . PHE B 1 243 ? 21.133 31.245 60.944 1.00 31.24 243 PHE B O 1
ATOM 3768 N N . LEU B 1 244 ? 20.353 33.208 60.189 1.00 30.03 244 LEU B N 1
ATOM 3769 C CA . LEU B 1 244 ? 21.506 33.977 60.693 1.00 30.25 244 LEU B CA 1
ATOM 3770 C C . LEU B 1 244 ? 21.564 34.024 62.218 1.00 30.19 244 LEU B C 1
ATOM 3771 O O . LEU B 1 244 ? 22.647 33.990 62.807 1.00 30.82 244 LEU B O 1
ATOM 3776 N N . HIS B 1 245 ? 20.410 34.093 62.860 1.00 30.85 245 HIS B N 1
ATOM 3777 C CA . HIS B 1 245 ? 20.365 34.092 64.319 1.00 31.57 245 HIS B CA 1
ATOM 3778 C C . HIS B 1 245 ? 20.949 32.803 64.914 1.00 31.99 245 HIS B C 1
ATOM 3779 O O . HIS B 1 245 ? 21.717 32.830 65.878 1.00 32.15 245 HIS B O 1
ATOM 3786 N N . GLU B 1 246 ? 20.529 31.680 64.353 1.00 32.60 246 GLU B N 1
ATOM 3787 C CA . GLU B 1 246 ? 21.024 30.375 64.743 1.00 33.13 246 GLU B CA 1
ATOM 3788 C C . GLU B 1 246 ? 22.503 30.223 64.418 1.00 32.53 246 GLU B C 1
ATOM 3789 O O . GLU B 1 246 ? 23.299 29.815 65.281 1.00 32.96 246 GLU B O 1
ATOM 3795 N N . LEU B 1 247 ? 22.873 30.577 63.193 1.00 32.13 247 LEU B N 1
ATOM 3796 C CA . LEU B 1 247 ? 24.261 30.479 62.767 1.00 31.58 247 LEU B CA 1
ATOM 3797 C C . LEU B 1 247 ? 25.192 31.335 63.608 1.00 31.21 247 LEU B C 1
ATOM 3798 O O . LEU B 1 247 ? 26.197 30.830 64.116 1.00 30.30 247 LEU B O 1
ATOM 3803 N N . MET B 1 248 ? 24.872 32.624 63.751 1.00 31.00 248 MET B N 1
ATOM 3804 C CA . MET B 1 248 ? 25.724 33.530 64.532 1.00 30.90 248 MET B CA 1
ATOM 3805 C C . MET B 1 248 ? 25.635 33.190 66.011 1.00 31.11 248 MET B C 1
ATOM 3806 O O . MET B 1 248 ? 26.642 33.189 66.736 1.00 30.81 248 MET B O 1
ATOM 3811 N N . GLY B 1 249 ? 24.426 32.872 66.462 1.00 31.64 249 GLY B N 1
ATOM 3812 C CA . GLY B 1 249 ? 24.201 32.554 67.875 1.00 32.08 249 GLY B CA 1
ATOM 3813 C C . GLY B 1 249 ? 25.016 31.358 68.337 1.00 32.39 249 GLY B C 1
ATOM 3814 O O . GLY B 1 249 ? 25.687 31.411 69.376 1.00 31.70 249 GLY B O 1
ATOM 3815 N N . LYS B 1 250 ? 24.972 30.286 67.557 1.00 32.76 250 LYS B N 1
ATOM 3816 C CA . LYS B 1 250 ? 25.797 29.109 67.840 1.00 33.71 250 LYS B CA 1
ATOM 3817 C C . LYS B 1 250 ? 27.297 29.389 67.696 1.00 33.38 250 LYS B C 1
ATOM 3818 O O . LYS B 1 250 ? 28.082 28.902 68.493 1.00 34.07 250 LYS B O 1
ATOM 3824 N N . ALA B 1 251 ? 27.678 30.168 66.683 1.00 33.31 251 ALA B N 1
ATOM 3825 C CA . ALA B 1 251 ? 29.069 30.597 66.476 1.00 33.09 251 ALA B CA 1
ATOM 3826 C C . ALA B 1 251 ? 29.635 31.258 67.733 1.00 32.89 251 ALA B C 1
ATOM 3827 O O . ALA B 1 251 ? 30.728 30.899 68.198 1.00 32.38 251 ALA B O 1
ATOM 3829 N N . LEU B 1 252 ? 28.872 32.201 68.291 1.00 32.81 252 LEU B N 1
ATOM 3830 C CA . LEU B 1 252 ? 29.296 32.979 69.457 1.00 33.45 252 LEU B CA 1
ATOM 3831 C C . LEU B 1 252 ? 29.464 32.104 70.685 1.00 34.38 252 LEU B C 1
ATOM 3832 O O . LEU B 1 252 ? 30.410 32.273 71.471 1.00 34.18 252 LEU B O 1
ATOM 3837 N N . SER B 1 253 ? 28.518 31.187 70.859 1.00 35.80 253 SER B N 1
ATOM 3838 C CA . SER B 1 253 ? 28.560 30.242 71.970 1.00 37.33 253 SER B CA 1
ATOM 3839 C C . SER B 1 253 ? 29.792 29.367 71.915 1.00 38.24 253 SER B C 1
ATOM 3840 O O . SER B 1 253 ? 30.442 29.154 72.935 1.00 38.78 253 SER B O 1
ATOM 3843 N N . SER B 1 254 ? 30.115 28.875 70.725 1.00 39.63 254 SER B N 1
ATOM 3844 C CA . SER B 1 254 ? 31.269 28.009 70.554 1.00 41.40 254 SER B CA 1
ATOM 3845 C C . SER B 1 254 ? 32.606 28.754 70.712 1.00 42.69 254 SER B C 1
ATOM 3846 O O . SER B 1 254 ? 33.603 28.147 71.104 1.00 43.02 254 SER B O 1
ATOM 3849 N N . ILE B 1 255 ? 32.630 30.057 70.424 1.00 43.87 255 ILE B N 1
ATOM 3850 C CA . ILE B 1 255 ? 33.812 30.896 70.693 1.00 44.72 255 ILE B CA 1
ATOM 3851 C C . ILE B 1 255 ? 33.928 31.211 72.188 1.00 45.70 255 ILE B C 1
ATOM 3852 O O . ILE B 1 255 ? 35.009 31.555 72.660 1.00 46.55 255 ILE B O 1
ATOM 3857 N N . GLU B 1 256 ? 32.804 31.115 72.904 1.00 47.16 256 GLU B N 1
ATOM 3858 C CA . GLU B 1 256 ? 32.675 31.377 74.353 1.00 47.51 256 GLU B CA 1
ATOM 3859 C C . GLU B 1 256 ? 31.889 32.657 74.588 1.00 48.27 256 GLU B C 1
ATOM 3860 O O . GLU B 1 256 ? 30.853 32.643 75.263 1.00 49.48 256 GLU B O 1
ATOM 3866 N N . PHE C 1 7 ? -9.846 20.240 43.189 1.00 29.25 7 PHE C N 1
ATOM 3867 C CA . PHE C 1 7 ? -9.288 21.599 42.863 1.00 29.54 7 PHE C CA 1
ATOM 3868 C C . PHE C 1 7 ? -8.734 22.274 44.112 1.00 29.21 7 PHE C C 1
ATOM 3869 O O . PHE C 1 7 ? -7.600 22.745 44.102 1.00 29.91 7 PHE C O 1
ATOM 3877 N N . PHE C 1 8 ? -9.544 22.336 45.167 1.00 29.27 8 PHE C N 1
ATOM 3878 C CA . PHE C 1 8 ? -9.134 22.933 46.442 1.00 30.10 8 PHE C CA 1
ATOM 3879 C C . PHE C 1 8 ? -9.045 21.871 47.541 1.00 30.86 8 PHE C C 1
ATOM 3880 O O . PHE C 1 8 ? -9.825 20.920 47.549 1.00 30.22 8 PHE C O 1
ATOM 3888 N N . THR C 1 9 ? -8.118 22.069 48.474 1.00 31.72 9 THR C N 1
ATOM 3889 C CA . THR C 1 9 ? -8.172 21.383 49.756 1.00 32.99 9 THR C CA 1
ATOM 3890 C C . THR C 1 9 ? -9.295 22.000 50.580 1.00 34.20 9 THR C C 1
ATOM 3891 O O . THR C 1 9 ? -9.698 23.139 50.325 1.00 34.20 9 THR C O 1
ATOM 3895 N N . GLU C 1 10 ? -9.797 21.259 51.574 1.00 35.01 10 GLU C N 1
ATOM 3896 C CA . GLU C 1 10 ? -10.824 21.801 52.479 1.00 35.24 10 GLU C CA 1
ATOM 3897 C C . GLU C 1 10 ? -10.344 23.052 53.243 1.00 35.03 10 GLU C C 1
ATOM 3898 O O . GLU C 1 10 ? -11.124 23.986 53.431 1.00 34.91 10 GLU C O 1
ATOM 3904 N N . ALA C 1 11 ? -9.072 23.064 53.661 1.00 34.44 11 ALA C N 1
ATOM 3905 C CA . ALA C 1 11 ? -8.480 24.212 54.382 1.00 34.10 11 ALA C CA 1
ATOM 3906 C C . ALA C 1 11 ? -8.333 25.467 53.515 1.00 33.94 11 ALA C C 1
ATOM 3907 O O . ALA C 1 11 ? -8.295 26.577 54.042 1.00 33.99 11 ALA C O 1
ATOM 3909 N N . GLU C 1 12 ? -8.205 25.276 52.201 1.00 33.01 12 GLU C N 1
ATOM 3910 C CA . GLU C 1 12 ? -8.063 26.391 51.255 1.00 32.45 12 GLU C CA 1
ATOM 3911 C C . GLU C 1 12 ? -9.321 27.228 51.102 1.00 32.15 12 GLU C C 1
ATOM 3912 O O . GLU C 1 12 ? -9.238 28.422 50.811 1.00 33.33 12 GLU C O 1
ATOM 3918 N N . GLY C 1 13 ? -10.477 26.614 51.288 1.00 32.13 13 GLY C N 1
ATOM 3919 C CA . GLY C 1 13 ? -11.729 27.348 51.286 1.00 31.44 13 GLY C CA 1
ATOM 3920 C C . GLY C 1 13 ? -12.348 27.416 49.910 1.00 31.17 13 GLY C C 1
ATOM 3921 O O . GLY C 1 13 ? -12.118 26.529 49.074 1.00 31.15 13 GLY C O 1
ATOM 3922 N N . LYS C 1 14 ? -13.138 28.474 49.699 1.00 30.01 14 LYS C N 1
ATOM 3923 C CA . LYS C 1 14 ? -13.858 28.728 48.456 1.00 29.75 14 LYS C CA 1
ATOM 3924 C C . LYS C 1 14 ? -13.114 29.722 47.554 1.00 27.89 14 LYS C C 1
ATOM 3925 O O . LYS C 1 14 ? -12.327 30.531 48.036 1.00 26.35 14 LYS C O 1
ATOM 3931 N N . ALA C 1 15 ? -13.393 29.671 46.252 1.00 26.63 15 ALA C N 1
ATOM 3932 C CA . ALA C 1 15 ? -12.824 30.621 45.299 1.00 26.61 15 ALA C CA 1
ATOM 3933 C C . ALA C 1 15 ? -13.211 32.066 45.624 1.00 25.76 15 ALA C C 1
ATOM 3934 O O . ALA C 1 15 ? -12.369 32.955 45.587 1.00 25.67 15 ALA C O 1
ATOM 3936 N N . VAL C 1 16 ? -14.491 32.283 45.931 1.00 25.56 16 VAL C N 1
ATOM 3937 C CA . VAL C 1 16 ? -15.048 33.633 46.085 1.00 25.25 16 VAL C CA 1
ATOM 3938 C C . VAL C 1 16 ? -15.171 34.064 47.543 1.00 25.54 16 VAL C C 1
ATOM 3939 O O . VAL C 1 16 ? -15.778 33.369 48.375 1.00 24.33 16 VAL C O 1
ATOM 3943 N N . GLY C 1 17 ? -14.590 35.216 47.861 1.00 25.38 17 GLY C N 1
ATOM 3944 C CA . GLY C 1 17 ? -14.798 35.834 49.144 1.00 25.37 17 GLY C CA 1
ATOM 3945 C C . GLY C 1 17 ? -15.811 36.952 48.999 1.00 25.53 17 GLY C C 1
ATOM 3946 O O . GLY C 1 17 ? -15.826 37.673 48.004 1.00 24.73 17 GLY C O 1
ATOM 3947 N N . VAL C 1 18 ? -16.684 37.082 49.985 1.00 25.86 18 VAL C N 1
ATOM 3948 C CA . VAL C 1 18 ? -17.621 38.206 50.025 1.00 25.78 18 VAL C CA 1
ATOM 3949 C C . VAL C 1 18 ? -17.653 38.743 51.435 1.00 26.41 18 VAL C C 1
ATOM 3950 O O . VAL C 1 18 ? -17.942 38.003 52.386 1.00 26.10 18 VAL C O 1
ATOM 3954 N N . GLU C 1 19 ? -17.395 40.034 51.583 1.00 26.77 19 GLU C N 1
ATOM 3955 C CA . GLU C 1 19 ? -17.511 40.681 52.870 1.00 28.10 19 GLU C CA 1
ATOM 3956 C C . GLU C 1 19 ? -18.635 41.707 52.869 1.00 27.86 19 GLU C C 1
ATOM 3957 O O . GLU C 1 19 ? -18.977 42.282 51.831 1.00 27.12 19 GLU C O 1
ATOM 3963 N N . ASN C 1 20 ? -19.270 41.843 54.011 1.00 28.44 20 ASN C N 1
ATOM 3964 C CA . ASN C 1 20 ? -20.334 42.802 54.156 1.00 29.04 20 ASN C CA 1
ATOM 3965 C C . ASN C 1 20 ? -21.447 42.519 53.185 1.00 28.70 20 ASN C C 1
ATOM 3966 O O . ASN C 1 20 ? -21.967 43.399 52.565 1.00 28.14 20 ASN C O 1
ATOM 3971 N N . ALA C 1 21 ? -21.778 41.253 53.039 1.00 28.62 21 ALA C N 1
ATOM 3972 C CA . ALA C 1 21 ? -22.716 40.846 52.018 1.00 29.10 21 ALA C CA 1
ATOM 3973 C C . ALA C 1 21 ? -24.064 41.557 52.038 1.00 29.08 21 ALA C C 1
ATOM 3974 O O . ALA C 1 21 ? -24.602 41.855 51.045 1.00 30.29 21 ALA C O 1
ATOM 3976 N N . ALA C 1 22 ? -24.610 41.748 53.206 1.00 29.53 22 ALA C N 1
ATOM 3977 C CA . ALA C 1 22 ? -25.912 42.391 53.399 1.00 30.09 22 ALA C CA 1
ATOM 3978 C C . ALA C 1 22 ? -25.762 43.889 53.626 1.00 30.37 22 ALA C C 1
ATOM 3979 O O . ALA C 1 22 ? -26.426 44.443 54.483 1.00 30.78 22 ALA C O 1
ATOM 3981 N N . ALA C 1 23 ? -24.867 44.551 52.879 1.00 30.66 23 ALA C N 1
ATOM 3982 C CA . ALA C 1 23 ? -24.599 45.969 53.090 1.00 30.36 23 ALA C CA 1
ATOM 3983 C C . ALA C 1 23 ? -25.697 46.836 52.495 1.00 30.28 23 ALA C C 1
ATOM 3984 O O . ALA C 1 23 ? -26.271 46.504 51.473 1.00 29.49 23 ALA C O 1
ATOM 3986 N N . LYS C 1 24 ? -25.975 47.964 53.148 1.00 31.12 24 LYS C N 1
ATOM 3987 C CA . LYS C 1 24 ? -26.909 48.962 52.623 1.00 31.64 24 LYS C CA 1
ATOM 3988 C C . LYS C 1 24 ? -26.365 49.850 51.478 1.00 31.62 24 LYS C C 1
ATOM 3989 O O . LYS C 1 24 ? -27.149 50.460 50.733 1.00 31.84 24 LYS C O 1
ATOM 3995 N N . GLY C 1 25 ? -25.037 49.917 51.327 1.00 31.37 25 GLY C N 1
ATOM 3996 C CA . GLY C 1 25 ? -24.413 50.840 50.341 1.00 30.69 25 GLY C CA 1
ATOM 3997 C C . GLY C 1 25 ? -24.770 50.560 48.902 1.00 30.11 25 GLY C C 1
ATOM 3998 O O . GLY C 1 25 ? -25.048 49.413 48.550 1.00 30.01 25 GLY C O 1
ATOM 3999 N N . ASP C 1 26 ? -24.738 51.605 48.065 1.00 29.43 26 ASP C N 1
ATOM 4000 C CA . ASP C 1 26 ? -25.056 51.489 46.639 1.00 29.25 26 ASP C CA 1
ATOM 4001 C C . ASP C 1 26 ? -23.838 50.990 45.878 1.00 28.25 26 ASP C C 1
ATOM 4002 O O . ASP C 1 26 ? -23.974 50.460 44.775 1.00 28.80 26 ASP C O 1
ATOM 4007 N N . VAL C 1 27 ? -22.658 51.211 46.452 1.00 27.21 27 VAL C N 1
ATOM 4008 C CA . VAL C 1 27 ? -21.393 50.810 45.847 1.00 26.55 27 VAL C CA 1
ATOM 4009 C C . VAL C 1 27 ? -21.174 49.321 46.086 1.00 26.08 27 VAL C C 1
ATOM 4010 O O . VAL C 1 27 ? -21.211 48.855 47.235 1.00 26.09 27 VAL C O 1
ATOM 4014 N N . LEU C 1 28 ? -20.929 48.599 44.998 1.00 25.34 28 LEU C N 1
ATOM 4015 C CA . LEU C 1 28 ? -20.499 47.197 45.034 1.00 24.56 28 LEU C CA 1
ATOM 4016 C C . LEU C 1 28 ? -19.004 47.116 44.651 1.00 24.19 28 LEU C C 1
ATOM 4017 O O . LEU C 1 28 ? -18.649 47.352 43.485 1.00 24.51 28 LEU C O 1
ATOM 4022 N N . LEU C 1 29 ? -18.145 46.807 45.629 1.00 23.45 29 LEU C N 1
ATOM 4023 C CA . LEU C 1 29 ? -16.698 46.753 45.411 1.00 22.93 29 LEU C CA 1
ATOM 4024 C C . LEU C 1 29 ? -16.320 45.370 44.892 1.00 23.19 29 LEU C C 1
ATOM 4025 O O . LEU C 1 29 ? -16.846 44.349 45.378 1.00 23.05 29 LEU C O 1
ATOM 4030 N N . VAL C 1 30 ? -15.413 45.335 43.920 1.00 22.33 30 VAL C N 1
ATOM 4031 C CA . VAL C 1 30 ? -14.938 44.078 43.331 1.00 22.06 30 VAL C CA 1
ATOM 4032 C C . VAL C 1 30 ? -13.407 44.111 43.235 1.00 21.95 30 VAL C C 1
ATOM 4033 O O . VAL C 1 30 ? -12.825 45.108 42.787 1.00 21.19 30 VAL C O 1
ATOM 4037 N N . CYS C 1 31 ? -12.765 43.022 43.650 1.00 21.40 31 CYS C N 1
ATOM 4038 C CA . CYS C 1 31 ? -11.313 42.949 43.673 1.00 21.25 31 CYS C CA 1
ATOM 4039 C C . CYS C 1 31 ? -10.848 41.604 43.112 1.00 21.10 31 CYS C C 1
ATOM 4040 O O . CYS C 1 31 ? -10.738 40.615 43.833 1.00 19.09 31 CYS C O 1
ATOM 4043 N N . GLU C 1 32 ? -10.613 41.586 41.796 1.00 20.90 32 GLU C N 1
ATOM 4044 C CA . GLU C 1 32 ? -10.298 40.369 41.098 1.00 21.14 32 GLU C CA 1
ATOM 4045 C C . GLU C 1 32 ? -8.919 39.834 41.445 1.00 20.88 32 GLU C C 1
ATOM 4046 O O . GLU C 1 32 ? -8.687 38.624 41.391 1.00 20.52 32 GLU C O 1
ATOM 4052 N N . HIS C 1 33 ? -7.996 40.754 41.747 1.00 21.29 33 HIS C N 1
ATOM 4053 C CA . HIS C 1 33 ? -6.609 40.405 41.991 1.00 20.78 33 HIS C CA 1
ATOM 4054 C C . HIS C 1 33 ? -6.249 40.556 43.478 1.00 20.97 33 HIS C C 1
ATOM 4055 O O . HIS C 1 33 ? -5.142 40.971 43.796 1.00 20.96 33 HIS C O 1
ATOM 4062 N N . ALA C 1 34 ? -7.179 40.151 44.357 1.00 20.02 34 ALA C N 1
ATOM 4063 C CA . ALA C 1 34 ? -7.059 40.398 45.796 1.00 20.32 34 ALA C CA 1
ATOM 4064 C C . ALA C 1 34 ? -5.998 39.542 46.447 1.00 20.12 34 ALA C C 1
ATOM 4065 O O . ALA C 1 34 ? -5.379 39.967 47.422 1.00 20.83 34 ALA C O 1
ATOM 4067 N N . SER C 1 35 ? -5.758 38.344 45.913 1.00 20.11 35 SER C N 1
ATOM 4068 C CA . SER C 1 35 ? -4.977 37.348 46.632 1.00 21.32 35 SER C CA 1
ATOM 4069 C C . SER C 1 35 ? -3.899 36.658 45.804 1.00 21.44 35 SER C C 1
ATOM 4070 O O . SER C 1 35 ? -4.117 36.295 44.653 1.00 20.39 35 SER C O 1
ATOM 4073 N N . ALA C 1 36 ? -2.749 36.446 46.428 1.00 22.41 36 ALA C N 1
ATOM 4074 C CA . ALA C 1 36 ? -1.620 35.736 45.813 1.00 22.51 36 ALA C CA 1
ATOM 4075 C C . ALA C 1 36 ? -1.673 34.211 45.964 1.00 22.97 36 ALA C C 1
ATOM 4076 O O . ALA C 1 36 ? -0.814 33.515 45.420 1.00 23.59 36 ALA C O 1
ATOM 4078 N N . THR C 1 37 ? -2.677 33.679 46.665 1.00 23.38 37 THR C N 1
ATOM 4079 C CA . THR C 1 37 ? -2.704 32.253 47.030 1.00 24.09 37 THR C CA 1
ATOM 4080 C C . THR C 1 37 ? -2.771 31.319 45.834 1.00 24.19 37 THR C C 1
ATOM 4081 O O . THR C 1 37 ? -3.609 31.463 44.939 1.00 23.52 37 THR C O 1
ATOM 4085 N N . ILE C 1 38 ? -1.855 30.361 45.816 1.00 24.48 38 ILE C N 1
ATOM 4086 C CA . ILE C 1 38 ? -1.904 29.296 44.847 1.00 24.98 38 ILE C CA 1
ATOM 4087 C C . ILE C 1 38 ? -2.544 28.078 45.480 1.00 25.53 38 ILE C C 1
ATOM 4088 O O . ILE C 1 38 ? -2.103 27.637 46.542 1.00 25.98 38 ILE C O 1
ATOM 4093 N N . PRO C 1 39 ? -3.580 27.506 44.839 1.00 25.62 39 PRO C N 1
ATOM 4094 C CA . PRO C 1 39 ? -4.059 26.259 45.399 1.00 26.17 39 PRO C CA 1
ATOM 4095 C C . PRO C 1 39 ? -2.947 25.218 45.486 1.00 26.64 39 PRO C C 1
ATOM 4096 O O . PRO C 1 39 ? -2.102 25.157 44.613 1.00 25.13 39 PRO C O 1
ATOM 4100 N N . GLN C 1 40 ? -2.961 24.425 46.558 1.00 27.46 40 GLN C N 1
ATOM 4101 C CA . GLN C 1 40 ? -1.940 23.398 46.821 1.00 28.31 40 GLN C CA 1
ATOM 4102 C C . GLN C 1 40 ? -1.638 22.537 45.590 1.00 28.11 40 GLN C C 1
ATOM 4103 O O . GLN C 1 40 ? -0.487 22.184 45.315 1.00 28.02 40 GLN C O 1
ATOM 4109 N N . LYS C 1 41 ? -2.703 22.189 44.882 1.00 28.32 41 LYS C N 1
ATOM 4110 C CA . LYS C 1 41 ? -2.662 21.462 43.604 1.00 28.84 41 LYS C CA 1
ATOM 4111 C C . LYS C 1 41 ? -1.632 21.957 42.591 1.00 28.12 41 LYS C C 1
ATOM 4112 O O . LYS C 1 41 ? -1.099 21.155 41.825 1.00 27.30 41 LYS C O 1
ATOM 4118 N N . TYR C 1 42 ? -1.353 23.259 42.580 1.00 27.38 42 TYR C N 1
ATOM 4119 C CA . TYR C 1 42 ? -0.451 23.869 41.574 1.00 27.60 42 TYR C CA 1
ATOM 4120 C C . TYR C 1 42 ? 0.997 24.069 42.027 1.00 27.67 42 TYR C C 1
ATOM 4121 O O . TYR C 1 42 ? 1.864 24.460 41.228 1.00 27.69 42 TYR C O 1
ATOM 4130 N N . GLY C 1 43 ? 1.268 23.781 43.293 1.00 27.85 43 GLY C N 1
ATOM 4131 C CA . GLY C 1 43 ? 2.613 23.958 43.834 1.00 28.01 43 GLY C CA 1
ATOM 4132 C C . GLY C 1 43 ? 3.062 25.393 43.664 1.00 27.79 43 GLY C C 1
ATOM 4133 O O . GLY C 1 43 ? 2.386 26.320 44.112 1.00 28.39 43 GLY C O 1
ATOM 4134 N N . THR C 1 44 ? 4.177 25.572 42.966 1.00 27.71 44 THR C N 1
ATOM 4135 C CA . THR C 1 44 ? 4.784 26.887 42.789 1.00 27.45 44 THR C CA 1
ATOM 4136 C C . THR C 1 44 ? 4.533 27.445 41.387 1.00 26.78 44 THR C C 1
ATOM 4137 O O . THR C 1 44 ? 5.059 28.493 41.045 1.00 25.13 44 THR C O 1
ATOM 4141 N N . LEU C 1 45 ? 3.780 26.701 40.577 1.00 27.11 45 LEU C N 1
ATOM 4142 C CA . LEU C 1 45 ? 3.627 26.982 39.145 1.00 27.10 45 LEU C CA 1
ATOM 4143 C C . LEU C 1 45 ? 4.965 27.125 38.421 1.00 27.23 45 LEU C C 1
ATOM 4144 O O . LEU C 1 45 ? 5.039 27.790 37.389 1.00 27.15 45 LEU C O 1
ATOM 4149 N N . GLY C 1 46 ? 6.012 26.488 38.947 1.00 27.82 46 GLY C N 1
ATOM 4150 C CA . GLY C 1 46 ? 7.346 26.615 38.393 1.00 28.10 46 GLY C CA 1
ATOM 4151 C C . GLY C 1 46 ? 8.000 27.968 38.622 1.00 28.50 46 GLY C C 1
ATOM 4152 O O . GLY C 1 46 ? 8.949 28.329 37.924 1.00 28.16 46 GLY C O 1
ATOM 4153 N N . LEU C 1 47 ? 7.500 28.726 39.596 1.00 28.61 47 LEU C N 1
ATOM 4154 C CA . LEU C 1 47 ? 7.991 30.076 39.852 1.00 29.11 47 LEU C CA 1
ATOM 4155 C C . LEU C 1 47 ? 8.883 30.130 41.114 1.00 29.96 47 LEU C C 1
ATOM 4156 O O . LEU C 1 47 ? 8.744 29.285 42.012 1.00 29.68 47 LEU C O 1
ATOM 4161 N N . SER C 1 48 ? 9.801 31.113 41.153 1.00 31.44 48 SER C N 1
ATOM 4162 C CA . SER C 1 48 ? 10.544 31.522 42.372 1.00 32.14 48 SER C CA 1
ATOM 4163 C C . SER C 1 48 ? 9.611 32.021 43.440 1.00 32.46 48 SER C C 1
ATOM 4164 O O . SER C 1 48 ? 8.568 32.594 43.114 1.00 32.76 48 SER C O 1
ATOM 4167 N N . ALA C 1 49 ? 10.036 31.908 44.702 1.00 32.59 49 ALA C N 1
ATOM 4168 C CA . ALA C 1 49 ? 9.304 32.502 45.826 1.00 32.96 49 ALA C CA 1
ATOM 4169 C C . ALA C 1 49 ? 9.220 34.021 45.682 1.00 32.93 49 ALA C C 1
ATOM 4170 O O . ALA C 1 49 ? 8.240 34.638 46.076 1.00 33.16 49 ALA C O 1
ATOM 4172 N N . ASP C 1 50 ? 10.270 34.595 45.110 1.00 33.25 50 ASP C N 1
ATOM 4173 C CA . ASP C 1 50 ? 10.348 35.997 44.723 1.00 33.13 50 ASP C CA 1
ATOM 4174 C C . ASP C 1 50 ? 9.196 36.441 43.796 1.00 32.82 50 ASP C C 1
ATOM 4175 O O . ASP C 1 50 ? 8.496 37.430 44.074 1.00 32.68 50 ASP C O 1
ATOM 4180 N N . VAL C 1 51 ? 9.008 35.718 42.694 1.00 31.50 51 VAL C N 1
ATOM 4181 C CA . VAL C 1 51 ? 7.924 36.038 41.755 1.00 30.98 51 VAL C CA 1
ATOM 4182 C C . VAL C 1 51 ? 6.550 35.784 42.370 1.00 30.04 51 VAL C C 1
ATOM 4183 O O . VAL C 1 51 ? 5.608 36.563 42.162 1.00 29.98 51 VAL C O 1
ATOM 4187 N N . LEU C 1 52 ? 6.456 34.720 43.158 1.00 29.79 52 LEU C N 1
ATOM 4188 C CA . LEU C 1 52 ? 5.210 34.350 43.833 1.00 30.04 52 LEU C CA 1
ATOM 4189 C C . LEU C 1 52 ? 4.710 35.386 44.849 1.00 29.74 52 LEU C C 1
ATOM 4190 O O . LEU C 1 52 ? 3.510 35.407 45.151 1.00 28.83 52 LEU C O 1
ATOM 4195 N N . SER C 1 53 ? 5.609 36.240 45.349 1.00 29.79 53 SER C N 1
ATOM 4196 C CA . SER C 1 53 ? 5.241 37.338 46.255 1.00 30.05 53 SER C CA 1
ATOM 4197 C C . SER C 1 53 ? 5.110 38.684 45.548 1.00 30.29 53 SER C C 1
ATOM 4198 O O . SER C 1 53 ? 4.719 39.680 46.160 1.00 31.63 53 SER C O 1
ATOM 4201 N N . SER C 1 54 ? 5.415 38.711 44.259 1.00 28.51 54 SER C N 1
ATOM 4202 C CA . SER C 1 54 ? 5.498 39.936 43.513 1.00 27.56 54 SER C CA 1
ATOM 4203 C C . SER C 1 54 ? 4.138 40.295 42.963 1.00 27.00 54 SER C C 1
ATOM 4204 O O . SER C 1 54 ? 3.165 39.542 43.093 1.00 26.24 54 SER C O 1
ATOM 4207 N N . HIS C 1 55 ? 4.083 41.431 42.298 1.00 26.56 55 HIS C N 1
ATOM 4208 C CA . HIS C 1 55 ? 2.840 41.884 41.691 1.00 25.88 55 HIS C CA 1
ATOM 4209 C C . HIS C 1 55 ? 2.341 40.979 40.551 1.00 25.17 55 HIS C C 1
ATOM 4210 O O . HIS C 1 55 ? 1.225 41.160 40.064 1.00 24.70 55 HIS C O 1
ATOM 4217 N N . ALA C 1 56 ? 3.156 40.015 40.126 1.00 24.35 56 ALA C N 1
ATOM 4218 C CA . ALA C 1 56 ? 2.705 39.004 39.166 1.00 24.36 56 ALA C CA 1
ATOM 4219 C C . ALA C 1 56 ? 1.544 38.168 39.709 1.00 23.67 56 ALA C C 1
ATOM 4220 O O . ALA C 1 56 ? 0.689 37.713 38.942 1.00 23.71 56 ALA C O 1
ATOM 4222 N N . ALA C 1 57 ? 1.511 37.967 41.025 1.00 23.42 57 ALA C N 1
ATOM 4223 C CA . ALA C 1 57 ? 0.612 36.990 41.646 1.00 23.21 57 ALA C CA 1
ATOM 4224 C C . ALA C 1 57 ? -0.658 37.635 42.181 1.00 23.36 57 ALA C C 1
ATOM 4225 O O . ALA C 1 57 ? -1.667 36.941 42.358 1.00 22.91 57 ALA C O 1
ATOM 4227 N N . TRP C 1 58 ? -0.572 38.945 42.456 1.00 23.13 58 TRP C N 1
ATOM 4228 C CA . TRP C 1 58 ? -1.662 39.733 43.031 1.00 23.68 58 TRP C CA 1
ATOM 4229 C C . TRP C 1 58 ? -1.395 41.231 42.928 1.00 23.15 58 TRP C C 1
ATOM 4230 O O . TRP C 1 58 ? -0.335 41.631 42.482 1.00 23.83 58 TRP C O 1
ATOM 4241 N N . ASP C 1 59 ? -2.380 42.040 43.328 1.00 23.04 59 ASP C N 1
ATOM 4242 C CA . ASP C 1 59 ? -2.251 43.490 43.413 1.00 22.99 59 ASP C CA 1
ATOM 4243 C C . ASP C 1 59 ? -1.974 43.799 44.878 1.00 23.47 59 ASP C C 1
ATOM 4244 O O . ASP C 1 59 ? -2.929 43.893 45.671 1.00 22.90 59 ASP C O 1
ATOM 4249 N N . PRO C 1 60 ? -0.682 43.968 45.260 1.00 23.60 60 PRO C N 1
ATOM 4250 C CA . PRO C 1 60 ? -0.399 44.298 46.659 1.00 23.49 60 PRO C CA 1
ATOM 4251 C C . PRO C 1 60 ? -1.215 45.498 47.127 1.00 23.58 60 PRO C C 1
ATOM 4252 O O . PRO C 1 60 ? -1.255 46.506 46.441 1.00 24.15 60 PRO C O 1
ATOM 4256 N N . GLY C 1 61 ? -1.910 45.368 48.255 1.00 23.23 61 GLY C N 1
ATOM 4257 C CA . GLY C 1 61 ? -2.574 46.521 48.854 1.00 23.10 61 GLY C CA 1
ATOM 4258 C C . GLY C 1 61 ? -4.001 46.750 48.378 1.00 23.02 61 GLY C C 1
ATOM 4259 O O . GLY C 1 61 ? -4.757 47.483 49.031 1.00 23.23 61 GLY C O 1
ATOM 4260 N N . ALA C 1 62 ? -4.376 46.132 47.251 1.00 22.52 62 ALA C N 1
ATOM 4261 C CA . ALA C 1 62 ? -5.699 46.335 46.662 1.00 22.05 62 ALA C CA 1
ATOM 4262 C C . ALA C 1 62 ? -6.851 45.856 47.574 1.00 21.92 62 ALA C C 1
ATOM 4263 O O . ALA C 1 62 ? -7.833 46.594 47.779 1.00 20.68 62 ALA C O 1
ATOM 4265 N N . LEU C 1 63 ? -6.731 44.637 48.089 1.00 21.66 63 LEU C N 1
ATOM 4266 C CA . LEU C 1 63 ? -7.721 44.080 49.006 1.00 22.08 63 LEU C CA 1
ATOM 4267 C C . LEU C 1 63 ? -7.787 44.852 50.327 1.00 21.88 63 LEU C C 1
ATOM 4268 O O . LEU C 1 63 ? -8.870 45.116 50.810 1.00 22.08 63 LEU C O 1
ATOM 4273 N N . ALA C 1 64 ? -6.616 45.157 50.898 1.00 21.78 64 ALA C N 1
ATOM 4274 C CA . ALA C 1 64 ? -6.486 46.018 52.062 1.00 22.74 64 ALA C CA 1
ATOM 4275 C C . ALA C 1 64 ? -7.296 47.311 51.885 1.00 23.06 64 ALA C C 1
ATOM 4276 O O . ALA C 1 64 ? -8.115 47.645 52.732 1.00 22.98 64 ALA C O 1
ATOM 4278 N N . VAL C 1 65 ? -7.086 48.031 50.788 1.00 23.85 65 VAL C N 1
ATOM 4279 C CA . VAL C 1 65 ? -7.839 49.277 50.522 1.00 24.16 65 VAL C CA 1
ATOM 4280 C C . VAL C 1 65 ? -9.354 49.024 50.286 1.00 24.38 65 VAL C C 1
ATOM 4281 O O . VAL C 1 65 ? -10.222 49.773 50.787 1.00 23.84 65 VAL C O 1
ATOM 4285 N N . ALA C 1 66 ? -9.667 47.972 49.524 1.00 24.31 66 ALA C N 1
ATOM 4286 C CA . ALA C 1 66 ? -11.049 47.594 49.232 1.00 24.79 66 ALA C CA 1
ATOM 4287 C C . ALA C 1 66 ? -11.857 47.358 50.528 1.00 25.43 66 ALA C C 1
ATOM 4288 O O . ALA C 1 66 ? -13.010 47.773 50.635 1.00 25.01 66 ALA C O 1
ATOM 4290 N N . ARG C 1 67 ? -11.206 46.697 51.482 1.00 24.93 67 ARG C N 1
ATOM 4291 C CA . ARG C 1 67 ? -11.758 46.417 52.808 1.00 25.64 67 ARG C CA 1
ATOM 4292 C C . ARG C 1 67 ? -12.020 47.688 53.609 1.00 26.05 67 ARG C C 1
ATOM 4293 O O . ARG C 1 67 ? -13.056 47.831 54.256 1.00 25.30 67 ARG C O 1
ATOM 4301 N N . LEU C 1 68 ? -11.082 48.618 53.562 1.00 26.24 68 LEU C N 1
ATOM 4302 C CA . LEU C 1 68 ? -11.310 49.912 54.182 1.00 26.55 68 LEU C CA 1
ATOM 4303 C C . LEU C 1 68 ? -12.472 50.646 53.503 1.00 26.76 68 LEU C C 1
ATOM 4304 O O . LEU C 1 68 ? -13.348 51.192 54.163 1.00 27.21 68 LEU C O 1
ATOM 4309 N N . LEU C 1 69 ? -12.504 50.630 52.182 1.00 27.41 69 LEU C N 1
ATOM 4310 C CA . LEU C 1 69 ? -13.600 51.230 51.433 1.00 27.36 69 LEU C CA 1
ATOM 4311 C C . LEU C 1 69 ? -14.971 50.546 51.667 1.00 27.39 69 LEU C C 1
ATOM 4312 O O . LEU C 1 69 ? -16.026 51.190 51.596 1.00 26.44 69 LEU C O 1
ATOM 4317 N N . SER C 1 70 ? -14.954 49.243 51.914 1.00 27.81 70 SER C N 1
ATOM 4318 C CA . SER C 1 70 ? -16.171 48.520 52.294 1.00 28.61 70 SER C CA 1
ATOM 4319 C C . SER C 1 70 ? -16.777 49.143 53.556 1.00 29.00 70 SER C C 1
ATOM 4320 O O . SER C 1 70 ? -17.978 49.350 53.642 1.00 29.04 70 SER C O 1
ATOM 4323 N N . GLU C 1 71 ? -15.928 49.422 54.537 1.00 30.99 71 GLU C N 1
ATOM 4324 C CA . GLU C 1 71 ? -16.380 50.045 55.789 1.00 31.13 71 GLU C CA 1
ATOM 4325 C C . GLU C 1 71 ? -16.914 51.458 55.524 1.00 31.21 71 GLU C C 1
ATOM 4326 O O . GLU C 1 71 ? -18.003 51.816 55.967 1.00 31.10 71 GLU C O 1
ATOM 4332 N N . LYS C 1 72 ? -16.153 52.240 54.766 1.00 30.71 72 LYS C N 1
ATOM 4333 C CA . LYS C 1 72 ? -16.436 53.657 54.567 1.00 30.65 72 LYS C CA 1
ATOM 4334 C C . LYS C 1 72 ? -17.682 53.895 53.746 1.00 30.52 72 LYS C C 1
ATOM 4335 O O . LYS C 1 72 ? -18.452 54.802 54.031 1.00 31.16 72 LYS C O 1
ATOM 4341 N N . PHE C 1 73 ? -17.882 53.079 52.722 1.00 29.87 73 PHE C N 1
ATOM 4342 C CA . PHE C 1 73 ? -19.064 53.190 51.895 1.00 29.97 73 PHE C CA 1
ATOM 4343 C C . PHE C 1 73 ? -20.216 52.277 52.352 1.00 29.59 73 PHE C C 1
ATOM 4344 O O . PHE C 1 73 ? -21.260 52.258 51.707 1.00 29.70 73 PHE C O 1
ATOM 4352 N N . HIS C 1 74 ? -20.023 51.562 53.458 1.00 30.09 74 HIS C N 1
ATOM 4353 C CA . HIS C 1 74 ? -20.912 50.457 53.859 1.00 30.14 74 HIS C CA 1
ATOM 4354 C C . HIS C 1 74 ? -21.306 49.649 52.623 1.00 29.67 74 HIS C C 1
ATOM 4355 O O . HIS C 1 74 ? -22.471 49.581 52.240 1.00 29.79 74 HIS C O 1
ATOM 4362 N N . ALA C 1 75 ? -20.278 49.080 51.982 1.00 28.43 75 ALA C N 1
ATOM 4363 C CA . ALA C 1 75 ? -20.399 48.475 50.651 1.00 27.27 75 ALA C CA 1
ATOM 4364 C C . ALA C 1 75 ? -19.959 47.027 50.727 1.00 25.75 75 ALA C C 1
ATOM 4365 O O . ALA C 1 75 ? -18.963 46.711 51.378 1.00 24.74 75 ALA C O 1
ATOM 4367 N N . THR C 1 76 ? -20.722 46.172 50.066 1.00 25.26 76 THR C N 1
ATOM 4368 C CA . THR C 1 76 ? -20.334 44.782 49.812 1.00 25.36 76 THR C CA 1
ATOM 4369 C C . THR C 1 76 ? -19.038 44.721 48.999 1.00 25.22 76 THR C C 1
ATOM 4370 O O . THR C 1 76 ? -18.865 45.489 48.035 1.00 25.83 76 THR C O 1
ATOM 4374 N N . LEU C 1 77 ? -18.153 43.808 49.400 1.00 24.35 77 LEU C N 1
ATOM 4375 C CA . LEU C 1 77 ? -16.906 43.506 48.694 1.00 23.49 77 LEU C CA 1
ATOM 4376 C C . LEU C 1 77 ? -16.902 42.052 48.248 1.00 23.16 77 LEU C C 1
ATOM 4377 O O . LEU C 1 77 ? -16.995 41.143 49.094 1.00 22.14 77 LEU C O 1
ATOM 4382 N N . VAL C 1 78 ? -16.780 41.837 46.934 1.00 22.30 78 VAL C N 1
ATOM 4383 C CA . VAL C 1 78 ? -16.582 40.503 46.360 1.00 22.26 78 VAL C CA 1
ATOM 4384 C C . VAL C 1 78 ? -15.140 40.462 45.860 1.00 22.41 78 VAL C C 1
ATOM 4385 O O . VAL C 1 78 ? -14.706 41.355 45.122 1.00 21.19 78 VAL C O 1
ATOM 4389 N N . TYR C 1 79 ? -14.398 39.453 46.300 1.00 21.88 79 TYR C N 1
ATOM 4390 C CA . TYR C 1 79 ? -12.993 39.331 45.950 1.00 22.08 79 TYR C CA 1
ATOM 4391 C C . TYR C 1 79 ? -12.642 37.884 45.672 1.00 21.74 79 TYR C C 1
ATOM 4392 O O . TYR C 1 79 ? -13.244 36.965 46.234 1.00 21.28 79 TYR C O 1
ATOM 4401 N N . GLN C 1 80 ? -11.651 37.713 44.796 1.00 22.31 80 GLN C N 1
ATOM 4402 C CA . GLN C 1 80 ? -11.139 36.403 44.425 1.00 22.14 80 GLN C CA 1
ATOM 4403 C C . GLN C 1 80 ? -10.049 35.985 45.431 1.00 22.00 80 GLN C C 1
ATOM 4404 O O . GLN C 1 80 ? -9.185 36.778 45.759 1.00 21.92 80 GLN C O 1
ATOM 4410 N N . ARG C 1 81 ? -10.126 34.757 45.946 1.00 21.59 81 ARG C N 1
ATOM 4411 C CA . ARG C 1 81 ? -9.234 34.290 47.012 1.00 21.33 81 ARG C CA 1
ATOM 4412 C C . ARG C 1 81 ? -7.987 33.546 46.511 1.00 20.84 81 ARG C C 1
ATOM 4413 O O . ARG C 1 81 ? -7.131 33.137 47.315 1.00 19.31 81 ARG C O 1
ATOM 4421 N N . PHE C 1 82 ? -7.872 33.405 45.192 1.00 19.40 82 PHE C N 1
ATOM 4422 C CA . PHE C 1 82 ? -6.731 32.724 44.570 1.00 20.01 82 PHE C CA 1
ATOM 4423 C C . PHE C 1 82 ? -6.137 33.570 43.445 1.00 19.15 82 PHE C C 1
ATOM 4424 O O . PHE C 1 82 ? -6.799 34.436 42.880 1.00 18.46 82 PHE C O 1
ATOM 4432 N N . SER C 1 83 ? -4.868 33.335 43.177 1.00 19.66 83 SER C N 1
ATOM 4433 C CA . SER C 1 83 ? -4.054 34.174 42.295 1.00 19.46 83 SER C CA 1
ATOM 4434 C C . SER C 1 83 ? -4.532 34.238 40.844 1.00 19.60 83 SER C C 1
ATOM 4435 O O . SER C 1 83 ? -4.896 33.222 40.246 1.00 19.30 83 SER C O 1
ATOM 4438 N N . ARG C 1 84 ? -4.462 35.451 40.295 1.00 19.32 84 ARG C N 1
ATOM 4439 C CA . ARG C 1 84 ? -4.575 35.704 38.865 1.00 19.29 84 ARG C CA 1
ATOM 4440 C C . ARG C 1 84 ? -3.622 34.877 37.994 1.00 19.40 84 ARG C C 1
ATOM 4441 O O . ARG C 1 84 ? -3.809 34.847 36.788 1.00 19.35 84 ARG C O 1
ATOM 4449 N N . LEU C 1 85 ? -2.580 34.277 38.582 1.00 19.17 85 LEU C N 1
ATOM 4450 C CA . LEU C 1 85 ? -1.679 33.382 37.835 1.00 19.37 85 LEU C CA 1
ATOM 4451 C C . LEU C 1 85 ? -2.367 32.083 37.420 1.00 19.10 85 LEU C C 1
ATOM 4452 O O . LEU C 1 85 ? -2.025 31.494 36.384 1.00 18.48 85 LEU C O 1
ATOM 4457 N N . VAL C 1 86 ? -3.298 31.604 38.241 1.00 18.13 86 VAL C N 1
ATOM 4458 C CA . VAL C 1 86 ? -4.022 30.387 37.932 1.00 18.48 86 VAL C CA 1
ATOM 4459 C C . VAL C 1 86 ? -5.151 30.693 36.924 1.00 18.99 86 VAL C C 1
ATOM 4460 O O . VAL C 1 86 ? -5.274 30.018 35.888 1.00 19.82 86 VAL C O 1
ATOM 4464 N N . TYR C 1 87 ? -5.972 31.687 37.250 1.00 19.42 87 TYR C N 1
ATOM 4465 C CA . TYR C 1 87 ? -6.968 32.253 36.318 1.00 18.90 87 TYR C CA 1
ATOM 4466 C C . TYR C 1 87 ? -7.092 33.742 36.608 1.00 18.88 87 TYR C C 1
ATOM 4467 O O . TYR C 1 87 ? -7.362 34.150 37.752 1.00 18.86 87 TYR C O 1
ATOM 4476 N N . ASP C 1 88 ? -6.899 34.575 35.583 1.00 18.95 88 ASP C N 1
ATOM 4477 C CA . ASP C 1 88 ? -7.061 36.003 35.740 1.00 18.69 88 ASP C CA 1
ATOM 4478 C C . ASP C 1 88 ? -8.538 36.336 35.563 1.00 18.68 88 ASP C C 1
ATOM 4479 O O . ASP C 1 88 ? -9.028 36.389 34.460 1.00 16.82 88 ASP C O 1
ATOM 4484 N N . CYS C 1 89 ? -9.254 36.521 36.674 1.00 18.34 89 CYS C N 1
ATOM 4485 C CA . CYS C 1 89 ? -10.714 36.674 36.602 1.00 19.19 89 CYS C CA 1
ATOM 4486 C C . CYS C 1 89 ? -11.186 37.922 35.838 1.00 19.34 89 CYS C C 1
ATOM 4487 O O . CYS C 1 89 ? -12.355 38.026 35.498 1.00 19.36 89 CYS C O 1
ATOM 4490 N N . ASN C 1 90 ? -10.271 38.836 35.535 1.00 19.89 90 ASN C N 1
ATOM 4491 C CA . ASN C 1 90 ? -10.591 40.015 34.721 1.00 19.71 90 ASN C CA 1
ATOM 4492 C C . ASN C 1 90 ? -10.243 39.785 33.240 1.00 19.61 90 ASN C C 1
ATOM 4493 O O . ASN C 1 90 ? -9.945 40.740 32.528 1.00 20.05 90 ASN C O 1
ATOM 4498 N N . ARG C 1 91 ? -10.255 38.527 32.802 1.00 19.70 91 ARG C N 1
ATOM 4499 C CA . ARG C 1 91 ? -10.120 38.155 31.391 1.00 19.94 91 ARG C CA 1
ATOM 4500 C C . ARG C 1 91 ? -11.066 36.998 31.039 1.00 20.68 91 ARG C C 1
ATOM 4501 O O . ARG C 1 91 ? -11.268 36.084 31.840 1.00 19.05 91 ARG C O 1
ATOM 4509 N N . PRO C 1 92 ? -11.619 37.014 29.813 1.00 21.04 92 PRO C N 1
ATOM 4510 C CA . PRO C 1 92 ? -12.443 35.900 29.366 1.00 21.50 92 PRO C CA 1
ATOM 4511 C C . PRO C 1 92 ? -11.548 34.718 28.969 1.00 21.52 92 PRO C C 1
ATOM 4512 O O . PRO C 1 92 ? -10.350 34.905 28.750 1.00 20.81 92 PRO C O 1
ATOM 4516 N N . PRO C 1 93 ? -12.099 33.503 28.899 1.00 22.33 93 PRO C N 1
ATOM 4517 C CA . PRO C 1 93 ? -11.278 32.313 28.579 1.00 23.36 93 PRO C CA 1
ATOM 4518 C C . PRO C 1 93 ? -10.549 32.333 27.232 1.00 24.28 93 PRO C C 1
ATOM 4519 O O . PRO C 1 93 ? -9.544 31.635 27.095 1.00 25.94 93 PRO C O 1
ATOM 4523 N N . GLU C 1 94 ? -11.037 33.105 26.258 1.00 25.04 94 GLU C N 1
ATOM 4524 C CA . GLU C 1 94 ? -10.389 33.157 24.922 1.00 25.38 94 GLU C CA 1
ATOM 4525 C C . GLU C 1 94 ? -9.202 34.117 24.862 1.00 25.95 94 GLU C C 1
ATOM 4526 O O . GLU C 1 94 ? -8.514 34.202 23.829 1.00 27.12 94 GLU C O 1
ATOM 4532 N N . SER C 1 95 ? -8.992 34.871 25.937 1.00 23.90 95 SER C N 1
ATOM 4533 C CA . SER C 1 95 ? -7.844 35.728 26.022 1.00 24.06 95 SER C CA 1
ATOM 4534 C C . SER C 1 95 ? -6.634 34.903 26.464 1.00 23.02 95 SER C C 1
ATOM 4535 O O . SER C 1 95 ? -6.728 34.099 27.394 1.00 22.98 95 SER C O 1
ATOM 4538 N N . PRO C 1 96 ? -5.495 35.089 25.786 1.00 22.78 96 PRO C N 1
ATOM 4539 C CA . PRO C 1 96 ? -4.243 34.483 26.261 1.00 22.73 96 PRO C CA 1
ATOM 4540 C C . PRO C 1 96 ? -3.923 34.806 27.731 1.00 21.85 96 PRO C C 1
ATOM 4541 O O . PRO C 1 96 ? -3.329 33.987 28.422 1.00 22.26 96 PRO C O 1
ATOM 4545 N N . SER C 1 97 ? -4.342 35.980 28.183 1.00 21.86 97 SER C N 1
ATOM 4546 C CA . SER C 1 97 ? -4.073 36.459 29.530 1.00 21.53 97 SER C CA 1
ATOM 4547 C C . SER C 1 97 ? -4.897 35.753 30.614 1.00 20.25 97 SER C C 1
ATOM 4548 O O . SER C 1 97 ? -4.593 35.928 31.789 1.00 19.49 97 SER C O 1
ATOM 4551 N N . ALA C 1 98 ? -5.944 35.015 30.241 1.00 19.58 98 ALA C N 1
ATOM 4552 C CA . ALA C 1 98 ? -6.782 34.340 31.230 1.00 19.63 98 ALA C CA 1
ATOM 4553 C C . ALA C 1 98 ? -5.947 33.357 32.040 1.00 18.95 98 ALA C C 1
ATOM 4554 O O . ALA C 1 98 ? -6.008 33.332 33.275 1.00 18.91 98 ALA C O 1
ATOM 4556 N N . MET C 1 99 ? -5.142 32.565 31.343 1.00 19.50 99 MET C N 1
ATOM 4557 C CA . MET C 1 99 ? -4.272 31.578 31.981 1.00 19.18 99 MET C CA 1
ATOM 4558 C C . MET C 1 99 ? -2.885 31.811 31.373 1.00 20.14 99 MET C C 1
ATOM 4559 O O . MET C 1 99 ? -2.493 31.129 30.397 1.00 18.39 99 MET C O 1
ATOM 4564 N N . PRO C 1 100 ? -2.161 32.768 31.910 1.00 20.08 100 PRO C N 1
ATOM 4565 C CA . PRO C 1 100 ? -1.074 33.382 31.180 1.00 20.29 100 PRO C CA 1
ATOM 4566 C C . PRO C 1 100 ? 0.181 32.526 31.190 1.00 20.92 100 PRO C C 1
ATOM 4567 O O . PRO C 1 100 ? 0.547 32.047 32.201 1.00 19.29 100 PRO C O 1
ATOM 4571 N N . VAL C 1 101 ? 0.824 32.378 30.058 1.00 21.54 101 VAL C N 1
ATOM 4572 C CA . VAL C 1 101 ? 2.131 31.742 30.011 1.00 22.99 101 VAL C CA 1
ATOM 4573 C C . VAL C 1 101 ? 3.294 32.641 30.431 1.00 23.91 101 VAL C C 1
ATOM 4574 O O . VAL C 1 101 ? 4.354 32.188 30.689 1.00 23.83 101 VAL C O 1
ATOM 4578 N N . LYS C 1 102 ? 3.029 33.928 30.477 1.00 25.45 102 LYS C N 1
ATOM 4579 C CA . LYS C 1 102 ? 3.980 34.932 30.869 1.00 27.92 102 LYS C CA 1
ATOM 4580 C C . LYS C 1 102 ? 3.276 36.071 31.586 1.00 28.76 102 LYS C C 1
ATOM 4581 O O . LYS C 1 102 ? 2.282 36.511 31.156 1.00 27.77 102 LYS C O 1
ATOM 4587 N N . SER C 1 103 ? 3.844 36.556 32.666 1.00 31.01 103 SER C N 1
ATOM 4588 C CA . SER C 1 103 ? 3.405 37.811 33.246 1.00 33.26 103 SER C CA 1
ATOM 4589 C C . SER C 1 103 ? 4.468 38.821 33.061 1.00 34.57 103 SER C C 1
ATOM 4590 O O . SER C 1 103 ? 5.558 38.608 33.495 1.00 35.95 103 SER C O 1
ATOM 4593 N N . GLU C 1 104 ? 4.122 39.940 32.477 1.00 36.00 104 GLU C N 1
ATOM 4594 C CA . GLU C 1 104 ? 5.077 40.980 32.140 1.00 37.25 104 GLU C CA 1
ATOM 4595 C C . GLU C 1 104 ? 6.458 40.448 31.805 1.00 37.66 104 GLU C C 1
ATOM 4596 O O . GLU C 1 104 ? 6.733 40.184 30.696 1.00 38.86 104 GLU C O 1
ATOM 4602 N N . ILE C 1 105 ? 7.286 40.263 32.798 1.00 37.67 105 ILE C N 1
ATOM 4603 C CA . ILE C 1 105 ? 8.636 39.805 32.604 1.00 37.44 105 ILE C CA 1
ATOM 4604 C C . ILE C 1 105 ? 8.866 38.319 32.753 1.00 36.87 105 ILE C C 1
ATOM 4605 O O . ILE C 1 105 ? 9.835 37.815 32.247 1.00 37.61 105 ILE C O 1
ATOM 4610 N N . TYR C 1 106 ? 8.020 37.646 33.519 1.00 35.48 106 TYR C N 1
ATOM 4611 C CA . TYR C 1 106 ? 8.296 36.306 33.967 1.00 34.24 106 TYR C CA 1
ATOM 4612 C C . TYR C 1 106 ? 7.474 35.246 33.259 1.00 32.68 106 TYR C C 1
ATOM 4613 O O . TYR C 1 106 ? 6.302 35.340 33.205 1.00 30.53 106 TYR C O 1
ATOM 4622 N N . ASP C 1 107 ? 8.145 34.230 32.751 1.00 30.89 107 ASP C N 1
ATOM 4623 C CA . ASP C 1 107 ? 7.495 33.040 32.253 1.00 29.72 107 ASP C CA 1
ATOM 4624 C C . ASP C 1 107 ? 6.816 32.309 33.400 1.00 27.56 107 ASP C C 1
ATOM 4625 O O . ASP C 1 107 ? 7.323 32.301 34.527 1.00 25.18 107 ASP C O 1
ATOM 4630 N N . ILE C 1 108 ? 5.669 31.704 33.104 1.00 25.40 108 ILE C N 1
ATOM 4631 C CA . ILE C 1 108 ? 4.940 30.911 34.086 1.00 24.96 108 ILE C CA 1
ATOM 4632 C C . ILE C 1 108 ? 4.898 29.455 33.606 1.00 23.69 108 ILE C C 1
ATOM 4633 O O . ILE C 1 108 ? 3.959 29.061 32.921 1.00 21.51 108 ILE C O 1
ATOM 4638 N N . PRO C 1 109 ? 5.960 28.656 33.924 1.00 23.36 109 PRO C N 1
ATOM 4639 C CA . PRO C 1 109 ? 6.046 27.288 33.443 1.00 22.61 109 PRO C CA 1
ATOM 4640 C C . PRO C 1 109 ? 4.823 26.417 33.731 1.00 21.81 109 PRO C C 1
ATOM 4641 O O . PRO C 1 109 ? 4.453 25.585 32.908 1.00 20.60 109 PRO C O 1
ATOM 4645 N N . GLY C 1 110 ? 4.220 26.601 34.907 1.00 20.29 110 GLY C N 1
ATOM 4646 C CA . GLY C 1 110 ? 3.076 25.850 35.311 1.00 19.91 110 GLY C CA 1
ATOM 4647 C C . GLY C 1 110 ? 1.848 26.061 34.437 1.00 18.97 110 GLY C C 1
ATOM 4648 O O . GLY C 1 110 ? 0.909 25.315 34.558 1.00 19.89 110 GLY C O 1
ATOM 4649 N N . ASN C 1 111 ? 1.848 27.106 33.612 1.00 18.86 111 ASN C N 1
ATOM 4650 C CA . ASN C 1 111 ? 0.765 27.412 32.684 1.00 18.69 111 ASN C CA 1
ATOM 4651 C C . ASN C 1 111 ? 1.117 27.046 31.247 1.00 19.48 111 ASN C C 1
ATOM 4652 O O . ASN C 1 111 ? 0.318 27.253 30.333 1.00 19.07 111 ASN C O 1
ATOM 4657 N N . PHE C 1 112 ? 2.305 26.481 31.014 1.00 19.99 112 PHE C N 1
ATOM 4658 C CA . PHE C 1 112 ? 2.673 26.112 29.630 1.00 19.64 112 PHE C CA 1
ATOM 4659 C C . PHE C 1 112 ? 1.787 24.961 29.147 1.00 19.50 112 PHE C C 1
ATOM 4660 O O . PHE C 1 112 ? 1.607 23.965 29.840 1.00 18.89 112 PHE C O 1
ATOM 4668 N N . ASP C 1 113 ? 1.255 25.104 27.935 1.00 19.76 113 ASP C N 1
ATOM 4669 C CA . ASP C 1 113 ? 0.581 24.009 27.260 1.00 20.02 113 ASP C CA 1
ATOM 4670 C C . ASP C 1 113 ? -0.482 23.313 28.120 1.00 20.10 113 ASP C C 1
ATOM 4671 O O . ASP C 1 113 ? -0.451 22.087 28.256 1.00 20.49 113 ASP C O 1
ATOM 4676 N N . LEU C 1 114 ? -1.419 24.071 28.677 1.00 19.19 114 LEU C N 1
ATOM 4677 C CA . LEU C 1 114 ? -2.514 23.456 29.432 1.00 19.60 114 LEU C CA 1
ATOM 4678 C C . LEU C 1 114 ? -3.473 22.700 28.521 1.00 19.47 114 LEU C C 1
ATOM 4679 O O . LEU C 1 114 ? -3.959 23.250 27.527 1.00 20.16 114 LEU C O 1
ATOM 4684 N N . ASP C 1 115 ? -3.787 21.466 28.884 1.00 19.47 115 ASP C N 1
ATOM 4685 C CA . ASP C 1 115 ? -4.753 20.686 28.117 1.00 20.56 115 ASP C CA 1
ATOM 4686 C C . ASP C 1 115 ? -6.187 21.171 28.382 1.00 20.23 115 ASP C C 1
ATOM 4687 O O . ASP C 1 115 ? -6.419 22.052 29.225 1.00 19.36 115 ASP C O 1
ATOM 4692 N N . GLU C 1 116 ? -7.127 20.615 27.620 1.00 20.91 116 GLU C N 1
ATOM 4693 C CA . GLU C 1 116 ? -8.501 21.062 27.629 1.00 21.35 116 GLU C CA 1
ATOM 4694 C C . GLU C 1 116 ? -9.165 20.819 28.990 1.00 20.93 116 GLU C C 1
ATOM 4695 O O . GLU C 1 116 ? -9.914 21.665 29.472 1.00 21.19 116 GLU C O 1
ATOM 4701 N N . ALA C 1 117 ? -8.856 19.692 29.621 1.00 19.84 117 ALA C N 1
ATOM 4702 C CA . ALA C 1 117 ? -9.407 19.398 30.934 1.00 20.31 117 ALA C CA 1
ATOM 4703 C C . ALA C 1 117 ? -8.935 20.430 31.965 1.00 20.01 117 ALA C C 1
ATOM 4704 O O . ALA C 1 117 ? -9.704 20.848 32.821 1.00 19.09 117 ALA C O 1
ATOM 4706 N N . GLU C 1 118 ? -7.673 20.839 31.870 1.00 21.15 118 GLU C N 1
ATOM 4707 C CA . GLU C 1 118 ? -7.116 21.802 32.824 1.00 20.52 118 GLU C CA 1
ATOM 4708 C C . GLU C 1 118 ? -7.659 23.215 32.612 1.00 20.12 118 GLU C C 1
ATOM 4709 O O . GLU C 1 118 ? -7.968 23.946 33.573 1.00 19.70 118 GLU C O 1
ATOM 4715 N N . ARG C 1 119 ? -7.815 23.603 31.360 1.00 19.00 119 ARG C N 1
ATOM 4716 C CA . ARG C 1 119 ? -8.400 24.881 31.058 1.00 19.39 119 ARG C CA 1
ATOM 4717 C C . ARG C 1 119 ? -9.818 24.910 31.613 1.00 18.93 119 ARG C C 1
ATOM 4718 O O . ARG C 1 119 ? -10.206 25.888 32.218 1.00 17.76 119 ARG C O 1
ATOM 4726 N N . PHE C 1 120 ? -10.557 23.816 31.430 1.00 19.36 120 PHE C N 1
ATOM 4727 C CA . PHE C 1 120 ? -11.949 23.771 31.876 1.00 19.59 120 PHE C CA 1
ATOM 4728 C C . PHE C 1 120 ? -11.973 23.869 33.388 1.00 19.47 120 PHE C C 1
ATOM 4729 O O . PHE C 1 120 ? -12.741 24.633 33.956 1.00 19.81 120 PHE C O 1
ATOM 4737 N N . ALA C 1 121 ? -11.115 23.083 34.025 1.00 19.31 121 ALA C N 1
ATOM 4738 C CA . ALA C 1 121 ? -11.026 23.039 35.491 1.00 19.50 121 ALA C CA 1
ATOM 4739 C C . ALA C 1 121 ? -10.857 24.415 36.095 1.00 19.42 121 ALA C C 1
ATOM 4740 O O . ALA C 1 121 ? -11.530 24.741 37.068 1.00 19.28 121 ALA C O 1
ATOM 4742 N N . ARG C 1 122 ? -9.966 25.231 35.518 1.00 19.12 122 ARG C N 1
ATOM 4743 C CA . ARG C 1 122 ? -9.713 26.574 36.029 1.00 19.17 122 ARG C CA 1
ATOM 4744 C C . ARG C 1 122 ? -10.854 27.524 35.759 1.00 18.78 122 ARG C C 1
ATOM 4745 O O . ARG C 1 122 ? -11.209 28.325 36.595 1.00 19.85 122 ARG C O 1
ATOM 4753 N N . THR C 1 123 ? -11.413 27.446 34.562 1.00 19.39 123 THR C N 1
ATOM 4754 C CA . THR C 1 123 ? -12.550 28.268 34.171 1.00 18.99 123 THR C CA 1
ATOM 4755 C C . THR C 1 123 ? -13.745 27.959 35.090 1.00 18.84 123 THR C C 1
ATOM 4756 O O . THR C 1 123 ? -14.395 28.890 35.600 1.00 18.69 123 THR C O 1
ATOM 4760 N N . SER C 1 124 ? -13.985 26.671 35.345 1.00 17.18 124 SER C N 1
ATOM 4761 C CA . SER C 1 124 ? -15.100 26.246 36.205 1.00 18.38 124 SER C CA 1
ATOM 4762 C C . SER C 1 124 ? -14.931 26.565 37.702 1.00 18.26 124 SER C C 1
ATOM 4763 O O . SER C 1 124 ? -15.899 26.879 38.396 1.00 17.40 124 SER C O 1
ATOM 4766 N N . ALA C 1 125 ? -13.712 26.446 38.193 1.00 18.56 125 ALA C N 1
ATOM 4767 C CA . ALA C 1 125 ? -13.435 26.586 39.609 1.00 18.65 125 ALA C CA 1
ATOM 4768 C C . ALA C 1 125 ? -13.313 28.035 40.063 1.00 18.90 125 ALA C C 1
ATOM 4769 O O . ALA C 1 125 ? -13.729 28.371 41.185 1.00 18.17 125 ALA C O 1
ATOM 4771 N N . LEU C 1 126 ? -12.716 28.877 39.221 1.00 18.67 126 LEU C N 1
ATOM 4772 C CA . LEU C 1 126 ? -12.321 30.233 39.628 1.00 19.04 126 LEU C CA 1
ATOM 4773 C C . LEU C 1 126 ? -13.134 31.331 38.938 1.00 19.49 126 LEU C C 1
ATOM 4774 O O . LEU C 1 126 ? -13.705 32.199 39.591 1.00 19.33 126 LEU C O 1
ATOM 4779 N N . TYR C 1 127 ? -13.226 31.250 37.623 1.00 19.16 127 TYR C N 1
ATOM 4780 C CA . TYR C 1 127 ? -13.785 32.330 36.803 1.00 19.37 127 TYR C CA 1
ATOM 4781 C C . TYR C 1 127 ? -15.301 32.422 36.897 1.00 19.24 127 TYR C C 1
ATOM 4782 O O . TYR C 1 127 ? -15.832 33.478 37.267 1.00 17.37 127 TYR C O 1
ATOM 4791 N N . VAL C 1 128 ? -15.982 31.317 36.582 1.00 20.08 128 VAL C N 1
ATOM 4792 C CA . VAL C 1 128 ? -17.431 31.321 36.528 1.00 20.81 128 VAL C CA 1
ATOM 4793 C C . VAL C 1 128 ? -18.067 31.577 37.915 1.00 20.85 128 VAL C C 1
ATOM 4794 O O . VAL C 1 128 ? -18.966 32.398 38.011 1.00 20.17 128 VAL C O 1
ATOM 4798 N N . PRO C 1 129 ? -17.590 30.911 38.992 1.00 21.24 129 PRO C N 1
ATOM 4799 C CA . PRO C 1 129 ? -18.156 31.225 40.314 1.00 20.91 129 PRO C CA 1
ATOM 4800 C C . PRO C 1 129 ? -18.043 32.709 40.723 1.00 21.01 129 PRO C C 1
ATOM 4801 O O . PRO C 1 129 ? -18.983 33.269 41.277 1.00 20.10 129 PRO C O 1
ATOM 4805 N N . PHE C 1 130 ? -16.892 33.325 40.442 1.00 20.59 130 PHE C N 1
ATOM 4806 C CA . PHE C 1 130 ? -16.626 34.702 40.799 1.00 20.87 130 PHE C CA 1
ATOM 4807 C C . PHE C 1 130 ? -17.614 35.621 40.104 1.00 20.75 130 PHE C C 1
ATOM 4808 O O . PHE C 1 130 ? -18.294 36.394 40.774 1.00 20.77 130 PHE C O 1
ATOM 4816 N N . HIS C 1 131 ? -17.730 35.502 38.778 1.00 21.54 131 HIS C N 1
ATOM 4817 C CA . HIS C 1 131 ? -18.634 36.369 38.012 1.00 21.03 131 HIS C CA 1
ATOM 4818 C C . HIS C 1 131 ? -20.107 36.038 38.208 1.00 21.46 131 HIS C C 1
ATOM 4819 O O . HIS C 1 131 ? -20.930 36.958 38.254 1.00 20.03 131 HIS C O 1
ATOM 4826 N N . ASP C 1 132 ? -20.426 34.761 38.437 1.00 21.27 132 ASP C N 1
ATOM 4827 C CA . ASP C 1 132 ? -21.780 34.381 38.847 1.00 21.44 132 ASP C CA 1
ATOM 4828 C C . ASP C 1 132 ? -22.210 35.068 40.141 1.00 21.68 132 ASP C C 1
ATOM 4829 O O . ASP C 1 132 ? -23.358 35.513 40.256 1.00 21.62 132 ASP C O 1
ATOM 4834 N N . ARG C 1 133 ? -21.309 35.121 41.121 1.00 21.46 133 ARG C N 1
ATOM 4835 C CA . ARG C 1 133 ? -21.626 35.750 42.405 1.00 21.83 133 ARG C CA 1
ATOM 4836 C C . ARG C 1 133 ? -21.875 37.270 42.277 1.00 21.88 133 ARG C C 1
ATOM 4837 O O . ARG C 1 133 ? -22.833 37.807 42.841 1.00 20.26 133 ARG C O 1
ATOM 4845 N N . VAL C 1 134 ? -20.985 37.953 41.548 1.00 21.92 134 VAL C N 1
ATOM 4846 C CA . VAL C 1 134 ? -21.178 39.369 41.259 1.00 22.37 134 VAL C CA 1
ATOM 4847 C C . VAL C 1 134 ? -22.518 39.587 40.529 1.00 22.54 134 VAL C C 1
ATOM 4848 O O . VAL C 1 134 ? -23.300 40.481 40.897 1.00 23.13 134 VAL C O 1
ATOM 4852 N N . SER C 1 135 ? -22.786 38.780 39.516 1.00 23.17 135 SER C N 1
ATOM 4853 C CA . SER C 1 135 ? -24.039 38.907 38.769 1.00 24.74 135 SER C CA 1
ATOM 4854 C C . SER C 1 135 ? -25.285 38.699 39.644 1.00 25.51 135 SER C C 1
ATOM 4855 O O . SER C 1 135 ? -26.285 39.434 39.519 1.00 25.36 135 SER C O 1
ATOM 4858 N N . GLU C 1 136 ? -25.222 37.728 40.534 1.00 27.12 136 GLU C N 1
ATOM 4859 C CA . GLU C 1 136 ? -26.317 37.441 41.431 1.00 27.22 136 GLU C CA 1
ATOM 4860 C C . GLU C 1 136 ? -26.567 38.603 42.375 1.00 27.77 136 GLU C C 1
ATOM 4861 O O . GLU C 1 136 ? -27.673 39.003 42.575 1.00 27.17 136 GLU C O 1
ATOM 4867 N N . ILE C 1 137 ? -25.514 39.121 42.968 1.00 27.15 137 ILE C N 1
ATOM 4868 C CA . ILE C 1 137 ? -25.653 40.274 43.858 1.00 27.65 137 ILE C CA 1
ATOM 4869 C C . ILE C 1 137 ? -26.292 41.440 43.096 1.00 28.13 137 ILE C C 1
ATOM 4870 O O . ILE C 1 137 ? -27.256 42.057 43.590 1.00 28.39 137 ILE C O 1
ATOM 4875 N N . ILE C 1 138 ? -25.802 41.718 41.881 1.00 28.35 138 ILE C N 1
ATOM 4876 C CA . ILE C 1 138 ? -26.336 42.832 41.068 1.00 28.29 138 ILE C CA 1
ATOM 4877 C C . ILE C 1 138 ? -27.825 42.630 40.758 1.00 28.53 138 ILE C C 1
ATOM 4878 O O . ILE C 1 138 ? -28.637 43.545 40.985 1.00 27.98 138 ILE C O 1
ATOM 4883 N N . ALA C 1 139 ? -28.184 41.421 40.328 1.00 29.16 139 ALA C N 1
ATOM 4884 C CA . ALA C 1 139 ? -29.574 41.080 40.007 1.00 30.20 139 ALA C CA 1
ATOM 4885 C C . ALA C 1 139 ? -30.496 41.254 41.212 1.00 30.79 139 ALA C C 1
ATOM 4886 O O . ALA C 1 139 ? -31.554 41.878 41.092 1.00 31.48 139 ALA C O 1
ATOM 4888 N N . GLU C 1 140 ? -30.088 40.724 42.359 1.00 31.85 140 GLU C N 1
ATOM 4889 C CA . GLU C 1 140 ? -30.848 40.866 43.610 1.00 32.62 140 GLU C CA 1
ATOM 4890 C C . GLU C 1 140 ? -31.104 42.328 43.976 1.00 32.19 140 GLU C C 1
ATOM 4891 O O . GLU C 1 140 ? -32.248 42.730 44.250 1.00 29.60 140 GLU C O 1
ATOM 4897 N N . ARG C 1 141 ? -30.021 43.114 44.014 1.00 32.19 141 ARG C N 1
ATOM 4898 C CA . ARG C 1 141 ? -30.123 44.531 44.355 1.00 32.98 141 ARG C CA 1
ATOM 4899 C C . ARG C 1 141 ? -31.118 45.203 43.418 1.00 33.31 141 ARG C C 1
ATOM 4900 O O . ARG C 1 141 ? -32.009 45.920 43.867 1.00 33.94 141 ARG C O 1
ATOM 4908 N N . GLN C 1 142 ? -30.992 44.939 42.126 1.00 33.49 142 GLN C N 1
ATOM 4909 C CA . GLN C 1 142 ? -31.901 45.503 41.141 1.00 34.23 142 GLN C CA 1
ATOM 4910 C C . GLN C 1 142 ? -33.351 45.073 41.374 1.00 34.26 142 GLN C C 1
ATOM 4911 O O . GLN C 1 142 ? -34.265 45.883 41.211 1.00 33.99 142 GLN C O 1
ATOM 4917 N N . ALA C 1 143 ? -33.562 43.811 41.749 1.00 33.96 143 ALA C N 1
ATOM 4918 C CA . ALA C 1 143 ? -34.906 43.335 42.093 1.00 34.09 143 ALA C CA 1
ATOM 4919 C C . ALA C 1 143 ? -35.500 44.102 43.293 1.00 34.25 143 ALA C C 1
ATOM 4920 O O . ALA C 1 143 ? -36.722 44.346 43.349 1.00 34.96 143 ALA C O 1
ATOM 4922 N N . ALA C 1 144 ? -34.647 44.471 44.245 1.00 33.66 144 ALA C N 1
ATOM 4923 C CA . ALA C 1 144 ? -35.048 45.290 45.395 1.00 33.90 144 ALA C CA 1
ATOM 4924 C C . ALA C 1 144 ? -35.205 46.799 45.091 1.00 33.72 144 ALA C C 1
ATOM 4925 O O . ALA C 1 144 ? -35.531 47.579 45.981 1.00 33.92 144 ALA C O 1
ATOM 4927 N N . GLY C 1 145 ? -34.971 47.200 43.845 1.00 34.29 145 GLY C N 1
ATOM 4928 C CA . GLY C 1 145 ? -35.097 48.600 43.423 1.00 34.88 145 GLY C CA 1
ATOM 4929 C C . GLY C 1 145 ? -33.872 49.419 43.758 1.00 35.47 145 GLY C C 1
ATOM 4930 O O . GLY C 1 145 ? -33.888 50.651 43.636 1.00 36.10 145 GLY C O 1
ATOM 4931 N N . ARG C 1 146 ? -32.795 48.739 44.156 1.00 35.11 146 ARG C N 1
ATOM 4932 C CA . ARG C 1 146 ? -31.621 49.414 44.670 1.00 34.66 146 ARG C CA 1
ATOM 4933 C C . ARG C 1 146 ? -30.701 49.912 43.548 1.00 34.63 146 ARG C C 1
ATOM 4934 O O . ARG C 1 146 ? -30.661 49.338 42.446 1.00 34.57 146 ARG C O 1
ATOM 4942 N N . LYS C 1 147 ? -29.985 51.005 43.841 1.00 33.90 147 LYS C N 1
ATOM 4943 C CA . LYS C 1 147 ? -28.952 51.529 42.940 1.00 33.07 147 LYS C CA 1
ATOM 4944 C C . LYS C 1 147 ? -27.707 50.682 43.115 1.00 31.74 147 LYS C C 1
ATOM 4945 O O . LYS C 1 147 ? -27.340 50.359 44.247 1.00 32.04 147 LYS C O 1
ATOM 4951 N N . VAL C 1 148 ? -27.050 50.346 42.003 1.00 30.23 148 VAL C N 1
ATOM 4952 C CA . VAL C 1 148 ? -25.773 49.630 42.051 1.00 28.58 148 VAL C CA 1
ATOM 4953 C C . VAL C 1 148 ? -24.700 50.449 41.316 1.00 26.73 148 VAL C C 1
ATOM 4954 O O . VAL C 1 148 ? -24.890 50.826 40.176 1.00 26.11 148 VAL C O 1
ATOM 4958 N N . VAL C 1 149 ? -23.603 50.722 42.000 1.00 25.84 149 VAL C N 1
ATOM 4959 C CA . VAL C 1 149 ? -22.422 51.354 41.390 1.00 26.09 149 VAL C CA 1
ATOM 4960 C C . VAL C 1 149 ? -21.285 50.300 41.427 1.00 25.64 149 VAL C C 1
ATOM 4961 O O . VAL C 1 149 ? -20.843 49.891 42.504 1.00 25.58 149 VAL C O 1
ATOM 4965 N N . VAL C 1 150 ? -20.845 49.851 40.254 1.00 25.27 150 VAL C N 1
ATOM 4966 C CA . VAL C 1 150 ? -19.802 48.801 40.169 1.00 24.83 150 VAL C CA 1
ATOM 4967 C C . VAL C 1 150 ? -18.412 49.430 40.195 1.00 24.70 150 VAL C C 1
ATOM 4968 O O . VAL C 1 150 ? -18.032 50.148 39.260 1.00 23.51 150 VAL C O 1
ATOM 4972 N N . VAL C 1 151 ? -17.668 49.164 41.272 1.00 23.93 151 VAL C N 1
ATOM 4973 C CA . VAL C 1 151 ? -16.363 49.754 41.472 1.00 24.32 151 VAL C CA 1
ATOM 4974 C C . VAL C 1 151 ? -15.302 48.665 41.662 1.00 23.80 151 VAL C C 1
ATOM 4975 O O . VAL C 1 151 ? -15.378 47.889 42.602 1.00 23.27 151 VAL C O 1
ATOM 4979 N N . THR C 1 152 ? -14.324 48.593 40.768 1.00 23.48 152 THR C N 1
ATOM 4980 C CA . THR C 1 152 ? -13.240 47.629 40.955 1.00 23.04 152 THR C CA 1
ATOM 4981 C C . THR C 1 152 ? -11.989 48.330 41.492 1.00 22.99 152 THR C C 1
ATOM 4982 O O . THR C 1 152 ? -11.759 49.522 41.225 1.00 22.66 152 THR C O 1
ATOM 4986 N N . ILE C 1 153 ? -11.214 47.579 42.260 1.00 21.58 153 ILE C N 1
ATOM 4987 C CA . ILE C 1 153 ? -10.076 48.101 43.010 1.00 21.93 153 ILE C CA 1
ATOM 4988 C C . ILE C 1 153 ? -8.837 47.276 42.649 1.00 21.70 153 ILE C C 1
ATOM 4989 O O . ILE C 1 153 ? -8.759 46.071 42.936 1.00 20.72 153 ILE C O 1
ATOM 4994 N N . HIS C 1 154 ? -7.878 47.950 42.014 1.00 21.96 154 HIS C N 1
ATOM 4995 C CA . HIS C 1 154 ? -6.613 47.344 41.590 1.00 22.19 154 HIS C CA 1
ATOM 4996 C C . HIS C 1 154 ? -5.449 48.182 42.118 1.00 22.85 154 HIS C C 1
ATOM 4997 O O . HIS C 1 154 ? -5.624 49.356 42.504 1.00 23.73 154 HIS C O 1
ATOM 5004 N N . SER C 1 155 ? -4.259 47.591 42.130 1.00 22.58 155 SER C N 1
ATOM 5005 C CA . SER C 1 155 ? -3.026 48.354 42.308 1.00 22.92 155 SER C CA 1
ATOM 5006 C C . SER C 1 155 ? -2.070 48.025 41.168 1.00 23.03 155 SER C C 1
ATOM 5007 O O . SER C 1 155 ? -2.189 46.970 40.526 1.00 22.21 155 SER C O 1
ATOM 5010 N N . PHE C 1 156 ? -1.149 48.951 40.896 1.00 23.64 156 PHE C N 1
ATOM 5011 C CA . PHE C 1 156 ? -0.189 48.755 39.834 1.00 24.54 156 PHE C CA 1
ATOM 5012 C C . PHE C 1 156 ? 1.219 49.071 40.317 1.00 25.32 156 PHE C C 1
ATOM 5013 O O . PHE C 1 156 ? 1.413 49.826 41.260 1.00 25.38 156 PHE C O 1
ATOM 5021 N N . THR C 1 157 ? 2.189 48.445 39.667 1.00 27.01 157 THR C N 1
ATOM 5022 C CA . THR C 1 157 ? 3.584 48.534 40.067 1.00 28.44 157 THR C CA 1
ATOM 5023 C C . THR C 1 157 ? 4.145 49.883 39.603 1.00 29.35 157 THR C C 1
ATOM 5024 O O . THR C 1 157 ? 3.788 50.356 38.527 1.00 29.06 157 THR C O 1
ATOM 5028 N N . PRO C 1 158 ? 4.994 50.528 40.425 1.00 30.62 158 PRO C N 1
ATOM 5029 C CA . PRO C 1 158 ? 5.530 51.839 40.057 1.00 31.92 158 PRO C CA 1
ATOM 5030 C C . PRO C 1 158 ? 6.340 51.901 38.762 1.00 32.79 158 PRO C C 1
ATOM 5031 O O . PRO C 1 158 ? 6.231 52.882 38.024 1.00 32.95 158 PRO C O 1
ATOM 5035 N N . VAL C 1 159 ? 7.137 50.876 38.491 1.00 34.43 159 VAL C N 1
ATOM 5036 C CA . VAL C 1 159 ? 8.055 50.936 37.362 1.00 35.66 159 VAL C CA 1
ATOM 5037 C C . VAL C 1 159 ? 7.645 49.910 36.322 1.00 36.88 159 VAL C C 1
ATOM 5038 O O . VAL C 1 159 ? 7.418 48.745 36.641 1.00 37.92 159 VAL C O 1
ATOM 5042 N N . TYR C 1 160 ? 7.528 50.353 35.078 1.00 38.34 160 TYR C N 1
ATOM 5043 C CA . TYR C 1 160 ? 7.134 49.478 33.981 1.00 38.92 160 TYR C CA 1
ATOM 5044 C C . TYR C 1 160 ? 8.114 49.639 32.806 1.00 39.66 160 TYR C C 1
ATOM 5045 O O . TYR C 1 160 ? 8.345 50.759 32.319 1.00 38.59 160 TYR C O 1
ATOM 5054 N N . HIS C 1 161 ? 8.670 48.513 32.353 1.00 40.35 161 HIS C N 1
ATOM 5055 C CA . HIS C 1 161 ? 9.730 48.514 31.347 1.00 41.58 161 HIS C CA 1
ATOM 5056 C C . HIS C 1 161 ? 10.760 49.581 31.733 1.00 41.70 161 HIS C C 1
ATOM 5057 O O . HIS C 1 161 ? 11.015 50.523 30.979 1.00 41.49 161 HIS C O 1
ATOM 5064 N N . GLY C 1 162 ? 11.285 49.448 32.949 1.00 42.14 162 GLY C N 1
ATOM 5065 C CA . GLY C 1 162 ? 12.304 50.351 33.481 1.00 42.33 162 GLY C CA 1
ATOM 5066 C C . GLY C 1 162 ? 11.980 51.832 33.499 1.00 42.51 162 GLY C C 1
ATOM 5067 O O . GLY C 1 162 ? 12.885 52.657 33.444 1.00 43.83 162 GLY C O 1
ATOM 5068 N N . ARG C 1 163 ? 10.702 52.181 33.570 1.00 42.54 163 ARG C N 1
ATOM 5069 C CA . ARG C 1 163 ? 10.283 53.564 33.757 1.00 42.22 163 ARG C CA 1
ATOM 5070 C C . ARG C 1 163 ? 9.322 53.641 34.937 1.00 41.57 163 ARG C C 1
ATOM 5071 O O . ARG C 1 163 ? 8.306 52.935 34.953 1.00 40.34 163 ARG C O 1
ATOM 5079 N N . PHE C 1 164 ? 9.630 54.501 35.906 1.00 40.13 164 PHE C N 1
ATOM 5080 C CA . PHE C 1 164 ? 8.716 54.773 37.023 1.00 39.34 164 PHE C CA 1
ATOM 5081 C C . PHE C 1 164 ? 7.484 55.567 36.535 1.00 38.10 164 PHE C C 1
ATOM 5082 O O . PHE C 1 164 ? 7.630 56.516 35.786 1.00 38.08 164 PHE C O 1
ATOM 5090 N N . ARG C 1 165 ? 6.278 55.177 36.964 1.00 36.07 165 ARG C N 1
ATOM 5091 C CA . ARG C 1 165 ? 5.014 55.845 36.558 1.00 34.96 165 ARG C CA 1
ATOM 5092 C C . ARG C 1 165 ? 4.596 56.960 37.505 1.00 33.46 165 ARG C C 1
ATOM 5093 O O . ARG C 1 165 ? 4.426 56.701 38.690 1.00 32.71 165 ARG C O 1
ATOM 5101 N N . GLU C 1 166 ? 4.384 58.173 36.970 1.00 32.32 166 GLU C N 1
ATOM 5102 C CA . GLU C 1 166 ? 3.980 59.354 37.778 1.00 31.70 166 GLU C CA 1
ATOM 5103 C C . GLU C 1 166 ? 2.513 59.370 38.180 1.00 30.23 166 GLU C C 1
ATOM 5104 O O . GLU C 1 166 ? 2.149 60.008 39.174 1.00 29.73 166 GLU C O 1
ATOM 5110 N N . VAL C 1 167 ? 1.658 58.721 37.387 1.00 29.34 167 VAL C N 1
ATOM 5111 C CA . VAL C 1 167 ? 0.256 58.566 37.769 1.00 28.71 167 VAL C CA 1
ATOM 5112 C C . VAL C 1 167 ? 0.203 57.827 39.113 1.00 27.98 167 VAL C C 1
ATOM 5113 O O . VAL C 1 167 ? 0.861 56.811 39.300 1.00 26.54 167 VAL C O 1
ATOM 5117 N N . GLU C 1 168 ? -0.566 58.385 40.043 1.00 28.13 168 GLU C N 1
ATOM 5118 C CA . GLU C 1 168 ? -0.729 57.827 41.384 1.00 28.27 168 GLU C CA 1
ATOM 5119 C C . GLU C 1 168 ? -2.074 57.117 41.509 1.00 27.53 168 GLU C C 1
ATOM 5120 O O . GLU C 1 168 ? -2.145 56.010 42.046 1.00 27.54 168 GLU C O 1
ATOM 5126 N N . ILE C 1 169 ? -3.132 57.751 41.020 1.00 26.71 169 ILE C N 1
ATOM 5127 C CA . ILE C 1 169 ? -4.452 57.114 40.982 1.00 27.31 169 ILE C CA 1
ATOM 5128 C C . ILE C 1 169 ? -4.913 57.116 39.537 1.00 27.14 169 ILE C C 1
ATOM 5129 O O . ILE C 1 169 ? -4.949 58.165 38.887 1.00 26.79 169 ILE C O 1
ATOM 5134 N N . GLY C 1 170 ? -5.242 55.937 39.034 1.00 26.15 170 GLY C N 1
ATOM 5135 C CA . GLY C 1 170 ? -5.804 55.789 37.717 1.00 26.19 170 GLY C CA 1
ATOM 5136 C C . GLY C 1 170 ? -7.302 55.660 37.791 1.00 26.02 170 GLY C C 1
ATOM 5137 O O . GLY C 1 170 ? -7.825 54.912 38.627 1.00 25.99 170 GLY C O 1
ATOM 5138 N N . ILE C 1 171 ? -7.985 56.349 36.888 1.00 25.63 171 ILE C N 1
ATOM 5139 C CA . ILE C 1 171 ? -9.439 56.308 36.777 1.00 25.71 171 ILE C CA 1
ATOM 5140 C C . ILE C 1 171 ? -9.742 55.667 35.431 1.00 25.83 171 ILE C C 1
ATOM 5141 O O . ILE C 1 171 ? -9.563 56.287 34.377 1.00 24.80 171 ILE C O 1
ATOM 5146 N N . LEU C 1 172 ? -10.138 54.389 35.472 1.00 25.18 172 LEU C N 1
ATOM 5147 C CA . LEU C 1 172 ? -10.300 53.597 34.263 1.00 25.22 172 LEU C CA 1
ATOM 5148 C C . LEU C 1 172 ? -11.771 53.311 33.981 1.00 25.35 172 LEU C C 1
ATOM 5149 O O . LEU C 1 172 ? -12.587 53.140 34.892 1.00 24.35 172 LEU C O 1
ATOM 5154 N N . HIS C 1 173 ? -12.121 53.259 32.706 1.00 25.58 173 HIS C N 1
ATOM 5155 C CA . HIS C 1 173 ? -13.501 53.102 32.347 1.00 26.41 173 HIS C CA 1
ATOM 5156 C C . HIS C 1 173 ? -13.608 52.671 30.918 1.00 27.78 173 HIS C C 1
ATOM 5157 O O . HIS C 1 173 ? -12.672 52.835 30.115 1.00 27.89 173 HIS C O 1
ATOM 5164 N N . ASP C 1 174 ? -14.753 52.089 30.618 1.00 28.80 174 ASP C N 1
ATOM 5165 C CA . ASP C 1 174 ? -15.080 51.676 29.294 1.00 30.67 174 ASP C CA 1
ATOM 5166 C C . ASP C 1 174 ? -15.940 52.787 28.632 1.00 31.34 174 ASP C C 1
ATOM 5167 O O . ASP C 1 174 ? -15.790 53.966 28.967 1.00 31.05 174 ASP C O 1
ATOM 5172 N N . ASN C 1 175 ? -16.830 52.421 27.710 1.00 32.25 175 ASN C N 1
ATOM 5173 C CA . ASN C 1 175 ? -17.683 53.399 27.011 1.00 32.86 175 ASN C CA 1
ATOM 5174 C C . ASN C 1 175 ? -18.418 54.389 27.898 1.00 32.71 175 ASN C C 1
ATOM 5175 O O . ASN C 1 175 ? -18.584 55.545 27.525 1.00 33.53 175 ASN C O 1
ATOM 5180 N N . ASP C 1 176 ? -18.851 53.944 29.073 1.00 32.03 176 ASP C N 1
ATOM 5181 C CA . ASP C 1 176 ? -19.576 54.798 29.995 1.00 31.83 176 ASP C CA 1
ATOM 5182 C C . ASP C 1 176 ? -18.577 55.513 30.900 1.00 31.62 176 ASP C C 1
ATOM 5183 O O . ASP C 1 176 ? -17.861 54.874 31.693 1.00 30.57 176 ASP C O 1
ATOM 5188 N N . SER C 1 177 ? -18.538 56.846 30.790 1.00 31.39 177 SER C N 1
ATOM 5189 C CA . SER C 1 177 ? -17.554 57.662 31.514 1.00 30.96 177 SER C CA 1
ATOM 5190 C C . SER C 1 177 ? -18.165 58.546 32.575 1.00 30.67 177 SER C C 1
ATOM 5191 O O . SER C 1 177 ? -17.496 59.431 33.102 1.00 31.41 177 SER C O 1
ATOM 5194 N N . ARG C 1 178 ? -19.428 58.322 32.913 1.00 30.33 178 ARG C N 1
ATOM 5195 C CA . ARG C 1 178 ? -20.130 59.258 33.776 1.00 29.92 178 ARG C CA 1
ATOM 5196 C C . ARG C 1 178 ? -19.457 59.403 35.116 1.00 29.70 178 ARG C C 1
ATOM 5197 O O . ARG C 1 178 ? -19.138 60.510 35.519 1.00 30.00 178 ARG C O 1
ATOM 5205 N N . LEU C 1 179 ? -19.174 58.286 35.787 1.00 28.85 179 LEU C N 1
ATOM 5206 C CA . LEU C 1 179 ? -18.489 58.357 37.080 1.00 28.54 179 LEU C CA 1
ATOM 5207 C C . LEU C 1 179 ? -17.012 58.756 36.924 1.00 27.88 179 LEU C C 1
ATOM 5208 O O . LEU C 1 179 ? -16.500 59.503 37.747 1.00 28.51 179 LEU C O 1
ATOM 5213 N N . ALA C 1 180 ? -16.338 58.244 35.893 1.00 27.45 180 ALA C N 1
ATOM 5214 C CA . ALA C 1 180 ? -14.933 58.581 35.654 1.00 27.93 180 ALA C CA 1
ATOM 5215 C C . ALA C 1 180 ? -14.772 60.105 35.485 1.00 27.75 180 ALA C C 1
ATOM 5216 O O . ALA C 1 180 ? -13.906 60.704 36.121 1.00 27.76 180 ALA C O 1
ATOM 5218 N N . ASP C 1 181 ? -15.629 60.691 34.637 1.00 28.27 181 ASP C N 1
ATOM 5219 C CA . ASP C 1 181 ? -15.632 62.150 34.346 1.00 28.13 181 ASP C CA 1
ATOM 5220 C C . ASP C 1 181 ? -15.798 63.002 35.596 1.00 28.02 181 ASP C C 1
ATOM 5221 O O . ASP C 1 181 ? -15.073 63.970 35.788 1.00 28.99 181 ASP C O 1
ATOM 5226 N N . ALA C 1 182 ? -16.755 62.644 36.449 1.00 27.94 182 ALA C N 1
ATOM 5227 C CA . ALA C 1 182 ? -16.964 63.348 37.725 1.00 26.87 182 ALA C CA 1
ATOM 5228 C C . ALA C 1 182 ? -15.794 63.219 38.693 1.00 26.77 182 ALA C C 1
ATOM 5229 O O . ALA C 1 182 ? -15.525 64.160 39.430 1.00 25.53 182 ALA C O 1
ATOM 5231 N N . MET C 1 183 ? -15.110 62.064 38.710 1.00 26.00 183 MET C N 1
ATOM 5232 C CA . MET C 1 183 ? -13.979 61.839 39.652 1.00 25.25 183 MET C CA 1
ATOM 5233 C C . MET C 1 183 ? -12.715 62.591 39.171 1.00 26.22 183 MET C C 1
ATOM 5234 O O . MET C 1 183 ? -11.952 63.144 39.973 1.00 26.24 183 MET C O 1
ATOM 5239 N N . LEU C 1 184 ? -12.524 62.615 37.850 1.00 26.75 184 LEU C N 1
ATOM 5240 C CA . LEU C 1 184 ? -11.440 63.344 37.214 1.00 27.26 184 LEU C CA 1
ATOM 5241 C C . LEU C 1 184 ? -11.600 64.863 37.411 1.00 28.22 184 LEU C C 1
ATOM 5242 O O . LEU C 1 184 ? -10.646 65.547 37.765 1.00 29.07 184 LEU C O 1
ATOM 5247 N N . ALA C 1 185 ? -12.814 65.368 37.207 1.00 29.58 185 ALA C N 1
ATOM 5248 C CA . ALA C 1 185 ? -13.174 66.750 37.567 1.00 29.39 185 ALA C CA 1
ATOM 5249 C C . ALA C 1 185 ? -12.921 67.017 39.048 1.00 29.83 185 ALA C C 1
ATOM 5250 O O . ALA C 1 185 ? -12.286 68.008 39.406 1.00 30.10 185 ALA C O 1
ATOM 5252 N N . GLY C 1 186 ? -13.359 66.102 39.911 1.00 29.85 186 GLY C N 1
ATOM 5253 C CA . GLY C 1 186 ? -13.113 66.228 41.347 1.00 30.09 186 GLY C CA 1
ATOM 5254 C C . GLY C 1 186 ? -11.664 66.184 41.785 1.00 30.22 186 GLY C C 1
ATOM 5255 O O . GLY C 1 186 ? -11.343 66.637 42.876 1.00 30.14 186 GLY C O 1
ATOM 5256 N N . ALA C 1 187 ? -10.784 65.636 40.954 1.00 30.92 187 ALA C N 1
ATOM 5257 C CA . ALA C 1 187 ? -9.342 65.583 41.274 1.00 32.00 187 ALA C CA 1
ATOM 5258 C C . ALA C 1 187 ? -8.646 66.937 41.050 1.00 32.37 187 ALA C C 1
ATOM 5259 O O . ALA C 1 187 ? -7.475 67.089 41.355 1.00 33.36 187 ALA C O 1
ATOM 5261 N N . GLU C 1 188 ? -9.367 67.911 40.515 1.00 33.65 188 GLU C N 1
ATOM 5262 C CA . GLU C 1 188 ? -8.821 69.268 40.352 1.00 34.59 188 GLU C CA 1
ATOM 5263 C C . GLU C 1 188 ? -8.486 69.852 41.714 1.00 34.68 188 GLU C C 1
ATOM 5264 O O . GLU C 1 188 ? -9.342 69.955 42.574 1.00 35.69 188 GLU C O 1
ATOM 5270 N N . GLY C 1 189 ? -7.212 70.154 41.939 1.00 35.12 189 GLY C N 1
ATOM 5271 C CA . GLY C 1 189 ? -6.760 70.668 43.235 1.00 34.70 189 GLY C CA 1
ATOM 5272 C C . GLY C 1 189 ? -6.268 69.622 44.222 1.00 35.14 189 GLY C C 1
ATOM 5273 O O . GLY C 1 189 ? -5.723 69.971 45.292 1.00 35.67 189 GLY C O 1
ATOM 5274 N N . ALA C 1 190 ? -6.454 68.343 43.885 1.00 34.53 190 ALA C N 1
ATOM 5275 C CA . ALA C 1 190 ? -6.015 67.244 44.749 1.00 33.66 190 ALA C CA 1
ATOM 5276 C C . ALA C 1 190 ? -4.503 67.177 44.782 1.00 33.16 190 ALA C C 1
ATOM 5277 O O . ALA C 1 190 ? -3.847 67.451 43.772 1.00 32.02 190 ALA C O 1
ATOM 5279 N N . SER C 1 191 ? -3.960 66.798 45.938 1.00 32.84 191 SER C N 1
ATOM 5280 C CA . SER C 1 191 ? -2.528 66.615 46.097 1.00 32.98 191 SER C CA 1
ATOM 5281 C C . SER C 1 191 ? -1.996 65.465 45.225 1.00 32.47 191 SER C C 1
ATOM 5282 O O . SER C 1 191 ? -0.844 65.486 44.786 1.00 32.44 191 SER C O 1
ATOM 5285 N N . LEU C 1 192 ? -2.852 64.481 44.946 1.00 31.64 192 LEU C N 1
ATOM 5286 C CA . LEU C 1 192 ? -2.451 63.312 44.184 1.00 31.13 192 LEU C CA 1
ATOM 5287 C C . LEU C 1 192 ? -2.588 63.534 42.684 1.00 30.33 192 LEU C C 1
ATOM 5288 O O . LEU C 1 192 ? -3.429 64.301 42.234 1.00 30.55 192 LEU C O 1
ATOM 5293 N N . THR C 1 193 ? -1.772 62.825 41.916 1.00 30.26 193 THR C N 1
ATOM 5294 C CA . THR C 1 193 ? -1.889 62.829 40.467 1.00 29.97 193 THR C CA 1
ATOM 5295 C C . THR C 1 193 ? -2.862 61.729 40.022 1.00 29.66 193 THR C C 1
ATOM 5296 O O . THR C 1 193 ? -2.579 60.532 40.200 1.00 28.38 193 THR C O 1
ATOM 5300 N N . VAL C 1 194 ? -4.000 62.148 39.456 1.00 29.12 194 VAL C N 1
ATOM 5301 C CA . VAL C 1 194 ? -5.053 61.220 39.010 1.00 28.74 194 VAL C CA 1
ATOM 5302 C C . VAL C 1 194 ? -5.343 61.405 37.518 1.00 28.60 194 VAL C C 1
ATOM 5303 O O . VAL C 1 194 ? -5.532 62.537 37.048 1.00 28.77 194 VAL C O 1
ATOM 5307 N N . ARG C 1 195 ? -5.274 60.298 36.775 1.00 27.25 195 ARG C N 1
ATOM 5308 C CA . ARG C 1 195 ? -5.359 60.326 35.322 1.00 27.43 195 ARG C CA 1
ATOM 5309 C C . ARG C 1 195 ? -6.306 59.264 34.775 1.00 27.38 195 ARG C C 1
ATOM 5310 O O . ARG C 1 195 ? -6.448 58.177 35.355 1.00 26.84 195 ARG C O 1
ATOM 5318 N N . ARG C 1 196 ? -6.946 59.613 33.658 1.00 26.75 196 ARG C N 1
ATOM 5319 C CA . ARG C 1 196 ? -7.867 58.747 32.922 1.00 26.83 196 ARG C CA 1
ATOM 5320 C C . ARG C 1 196 ? -7.168 57.605 32.165 1.00 26.69 196 ARG C C 1
ATOM 5321 O O . ARG C 1 196 ? -6.196 57.827 31.426 1.00 26.07 196 ARG C O 1
ATOM 5329 N N . ASN C 1 197 ? -7.693 56.393 32.328 1.00 25.94 197 ASN C N 1
ATOM 5330 C CA . ASN C 1 197 ? -7.203 55.200 31.625 1.00 26.50 197 ASN C CA 1
ATOM 5331 C C . ASN C 1 197 ? -5.689 55.143 31.542 1.00 26.67 197 ASN C C 1
ATOM 5332 O O . ASN C 1 197 ? -5.101 55.019 30.483 1.00 25.18 197 ASN C O 1
ATOM 5337 N N . ASP C 1 198 ? -5.092 55.197 32.722 1.00 27.78 198 ASP C N 1
ATOM 5338 C CA . ASP C 1 198 ? -3.666 55.304 32.903 1.00 28.00 198 ASP C CA 1
ATOM 5339 C C . ASP C 1 198 ? -3.414 54.605 34.237 1.00 28.07 198 ASP C C 1
ATOM 5340 O O . ASP C 1 198 ? -3.989 54.999 35.259 1.00 28.35 198 ASP C O 1
ATOM 5345 N N . PRO C 1 199 ? -2.544 53.594 34.255 1.00 27.85 199 PRO C N 1
ATOM 5346 C CA . PRO C 1 199 ? -1.624 53.093 33.235 1.00 27.95 199 PRO C CA 1
ATOM 5347 C C . PRO C 1 199 ? -2.201 52.156 32.170 1.00 27.92 199 PRO C C 1
ATOM 5348 O O . PRO C 1 199 ? -1.453 51.710 31.298 1.00 26.84 199 PRO C O 1
ATOM 5352 N N . TYR C 1 200 ? -3.485 51.822 32.244 1.00 27.42 200 TYR C N 1
ATOM 5353 C CA . TYR C 1 200 ? -4.101 50.941 31.230 1.00 28.14 200 TYR C CA 1
ATOM 5354 C C . TYR C 1 200 ? -5.481 51.418 30.898 1.00 27.80 200 TYR C C 1
ATOM 5355 O O . TYR C 1 200 ? -6.054 52.213 31.641 1.00 27.48 200 TYR C O 1
ATOM 5364 N N . GLY C 1 201 ? -6.001 50.903 29.789 1.00 28.00 201 GLY C N 1
ATOM 5365 C CA . GLY C 1 201 ? -7.360 51.189 29.337 1.00 28.49 201 GLY C CA 1
ATOM 5366 C C . GLY C 1 201 ? -8.040 49.989 28.702 1.00 29.02 201 GLY C C 1
ATOM 5367 O O . GLY C 1 201 ? -7.489 48.898 28.673 1.00 28.32 201 GLY C O 1
ATOM 5368 N N . PRO C 1 202 ? -9.266 50.187 28.195 1.00 29.39 202 PRO C N 1
ATOM 5369 C CA . PRO C 1 202 ? -10.048 49.102 27.607 1.00 30.03 202 PRO C CA 1
ATOM 5370 C C . PRO C 1 202 ? -9.270 48.286 26.591 1.00 30.34 202 PRO C C 1
ATOM 5371 O O . PRO C 1 202 ? -9.400 47.074 26.557 1.00 30.06 202 PRO C O 1
ATOM 5375 N N . GLU C 1 203 ? -8.449 48.967 25.790 1.00 31.11 203 GLU C N 1
ATOM 5376 C CA . GLU C 1 203 ? -7.608 48.339 24.772 1.00 31.24 203 GLU C CA 1
ATOM 5377 C C . GLU C 1 203 ? -6.653 47.267 25.325 1.00 30.78 203 GLU C C 1
ATOM 5378 O O . GLU C 1 203 ? -6.252 46.337 24.616 1.00 31.41 203 GLU C O 1
ATOM 5384 N N . ASP C 1 204 ? -6.312 47.387 26.596 1.00 29.43 204 ASP C N 1
ATOM 5385 C CA . ASP C 1 204 ? -5.411 46.453 27.249 1.00 28.81 204 ASP C CA 1
ATOM 5386 C C . ASP C 1 204 ? -6.139 45.236 27.857 1.00 27.77 204 ASP C C 1
ATOM 5387 O O . ASP C 1 204 ? -5.499 44.354 28.429 1.00 27.70 204 ASP C O 1
ATOM 5392 N N . GLY C 1 205 ? -7.461 45.170 27.709 1.00 27.38 205 GLY C N 1
ATOM 5393 C CA . GLY C 1 205 ? -8.226 44.015 28.183 1.00 26.55 205 GLY C CA 1
ATOM 5394 C C . GLY C 1 205 ? -8.638 44.138 29.631 1.00 25.70 205 GLY C C 1
ATOM 5395 O O . GLY C 1 205 ? -9.262 43.223 30.177 1.00 26.37 205 GLY C O 1
ATOM 5396 N N . VAL C 1 206 ? -8.361 45.287 30.237 1.00 24.45 206 VAL C N 1
ATOM 5397 C CA . VAL C 1 206 ? -8.523 45.445 31.674 1.00 24.34 206 VAL C CA 1
ATOM 5398 C C . VAL C 1 206 ? -9.926 45.834 32.132 1.00 23.94 206 VAL C C 1
ATOM 5399 O O . VAL C 1 206 ? -10.152 45.934 33.328 1.00 23.88 206 VAL C O 1
ATOM 5403 N N . THR C 1 207 ? -10.878 46.006 31.215 1.00 23.75 207 THR C N 1
ATOM 5404 C CA . THR C 1 207 ? -12.247 46.382 31.627 1.00 23.54 207 THR C CA 1
ATOM 5405 C C . THR C 1 207 ? -13.270 45.253 31.509 1.00 22.76 207 THR C C 1
ATOM 5406 O O . THR C 1 207 ? -14.476 45.516 31.437 1.00 23.26 207 THR C O 1
ATOM 5410 N N . HIS C 1 208 ? -12.794 44.008 31.518 1.00 22.49 208 HIS C N 1
ATOM 5411 C CA . HIS C 1 208 ? -13.651 42.836 31.319 1.00 22.51 208 HIS C CA 1
ATOM 5412 C C . HIS C 1 208 ? -14.786 42.810 32.352 1.00 22.26 208 HIS C C 1
ATOM 5413 O O . HIS C 1 208 ? -15.964 42.652 31.989 1.00 22.45 208 HIS C O 1
ATOM 5420 N N . THR C 1 209 ? -14.431 42.983 33.613 1.00 22.07 209 THR C N 1
ATOM 5421 C CA . THR C 1 209 ? -15.407 42.964 34.720 1.00 22.78 209 THR C CA 1
ATOM 5422 C C . THR C 1 209 ? -16.467 44.055 34.534 1.00 23.59 209 THR C C 1
ATOM 5423 O O . THR C 1 209 ? -17.671 43.808 34.740 1.00 24.07 209 THR C O 1
ATOM 5427 N N . LEU C 1 210 ? -16.047 45.215 34.027 1.00 23.17 210 LEU C N 1
ATOM 5428 C CA . LEU C 1 210 ? -16.975 46.302 33.790 1.00 23.16 210 LEU C CA 1
ATOM 5429 C C . LEU C 1 210 ? -17.904 45.966 32.630 1.00 23.07 210 LEU C C 1
ATOM 5430 O O . LEU C 1 210 ? -19.101 46.242 32.687 1.00 22.58 210 LEU C O 1
ATOM 5435 N N . ARG C 1 211 ? -17.341 45.391 31.580 1.00 22.63 211 ARG C N 1
ATOM 5436 C CA . ARG C 1 211 ? -18.128 44.994 30.431 1.00 23.26 211 ARG C CA 1
ATOM 5437 C C . ARG C 1 211 ? -19.162 43.908 30.770 1.00 23.06 211 ARG C C 1
ATOM 5438 O O . ARG C 1 211 ? -20.254 43.872 30.186 1.00 22.75 211 ARG C O 1
ATOM 5446 N N . LEU C 1 212 ? -18.784 42.987 31.644 1.00 23.26 212 LEU C N 1
ATOM 5447 C CA . LEU C 1 212 ? -19.681 41.901 32.032 1.00 23.79 212 LEU C CA 1
ATOM 5448 C C . LEU C 1 212 ? -20.819 42.423 32.886 1.00 24.14 212 LEU C C 1
ATOM 5449 O O . LEU C 1 212 ? -21.957 42.018 32.694 1.00 25.32 212 LEU C O 1
ATOM 5454 N N . HIS C 1 213 ? -20.512 43.293 33.834 1.00 24.19 213 HIS C N 1
ATOM 5455 C CA . HIS C 1 213 ? -21.425 43.587 34.938 1.00 25.10 213 HIS C CA 1
ATOM 5456 C C . HIS C 1 213 ? -22.064 44.964 34.975 1.00 26.38 213 HIS C C 1
ATOM 5457 O O . HIS C 1 213 ? -23.111 45.140 35.630 1.00 26.79 213 HIS C O 1
ATOM 5464 N N . ALA C 1 214 ? -21.438 45.952 34.342 1.00 26.50 214 ALA C N 1
ATOM 5465 C CA . ALA C 1 214 ? -21.899 47.338 34.480 1.00 27.29 214 ALA C CA 1
ATOM 5466 C C . ALA C 1 214 ? -22.589 47.834 33.230 1.00 27.82 214 ALA C C 1
ATOM 5467 O O . ALA C 1 214 ? -23.592 48.553 33.306 1.00 28.29 214 ALA C O 1
ATOM 5469 N N . LEU C 1 215 ? -22.025 47.491 32.086 1.00 29.09 215 LEU C N 1
ATOM 5470 C CA . LEU C 1 215 ? -22.494 48.032 30.821 1.00 30.47 215 LEU C CA 1
ATOM 5471 C C . LEU C 1 215 ? -23.884 47.536 30.411 1.00 31.64 215 LEU C C 1
ATOM 5472 O O . LEU C 1 215 ? -24.698 48.342 29.958 1.00 31.66 215 LEU C O 1
ATOM 5477 N N . PRO C 1 216 ? -24.166 46.222 30.555 1.00 31.98 216 PRO C N 1
ATOM 5478 C CA . PRO C 1 216 ? -25.472 45.735 30.119 1.00 32.40 216 PRO C CA 1
ATOM 5479 C C . PRO C 1 216 ? -26.666 46.516 30.681 1.00 32.74 216 PRO C C 1
ATOM 5480 O O . PRO C 1 216 ? -27.599 46.786 29.945 1.00 34.12 216 PRO C O 1
ATOM 5484 N N . ASP C 1 217 ? -26.635 46.887 31.954 1.00 32.58 217 ASP C N 1
ATOM 5485 C CA . ASP C 1 217 ? -27.733 47.644 32.541 1.00 32.30 217 ASP C CA 1
ATOM 5486 C C . ASP C 1 217 ? -27.435 49.145 32.710 1.00 31.52 217 ASP C C 1
ATOM 5487 O O . ASP C 1 217 ? -28.125 49.826 33.454 1.00 30.22 217 ASP C O 1
ATOM 5492 N N . GLY C 1 218 ? -26.434 49.654 31.996 1.00 30.61 218 GLY C N 1
ATOM 5493 C CA . GLY C 1 218 ? -26.030 51.052 32.123 1.00 30.34 218 GLY C CA 1
ATOM 5494 C C . GLY C 1 218 ? -25.771 51.486 33.553 1.00 29.68 218 GLY C C 1
ATOM 5495 O O . GLY C 1 218 ? -26.157 52.586 33.937 1.00 29.93 218 GLY C O 1
ATOM 5496 N N . LEU C 1 219 ? -25.135 50.633 34.356 1.00 28.88 219 LEU C N 1
ATOM 5497 C CA . LEU C 1 219 ? -24.784 50.996 35.741 1.00 28.65 219 LEU C CA 1
ATOM 5498 C C . LEU C 1 219 ? -23.572 51.942 35.797 1.00 28.67 219 LEU C C 1
ATOM 5499 O O . LEU C 1 219 ? -22.664 51.845 34.980 1.00 28.85 219 LEU C O 1
ATOM 5504 N N . LEU C 1 220 ? -23.596 52.868 36.752 1.00 28.31 220 LEU C N 1
ATOM 5505 C CA . LEU C 1 220 ? -22.461 53.724 37.057 1.00 28.60 220 LEU C CA 1
ATOM 5506 C C . LEU C 1 220 ? -21.302 52.811 37.440 1.00 28.67 220 LEU C C 1
ATOM 5507 O O . LEU C 1 220 ? -21.495 51.846 38.201 1.00 28.35 220 LEU C O 1
ATOM 5512 N N . ASN C 1 221 ? -20.113 53.095 36.920 1.00 27.48 221 ASN C N 1
ATOM 5513 C CA . ASN C 1 221 ? -18.983 52.204 37.145 1.00 27.38 221 ASN C CA 1
ATOM 5514 C C . ASN C 1 221 ? -17.615 52.851 36.971 1.00 27.48 221 ASN C C 1
ATOM 5515 O O . ASN C 1 221 ? -17.444 53.855 36.229 1.00 26.92 221 ASN C O 1
ATOM 5520 N N . VAL C 1 222 ? -16.645 52.298 37.693 1.00 26.32 222 VAL C N 1
ATOM 5521 C CA . VAL C 1 222 ? -15.261 52.736 37.560 1.00 25.68 222 VAL C CA 1
ATOM 5522 C C . VAL C 1 222 ? -14.283 51.660 38.068 1.00 24.98 222 VAL C C 1
ATOM 5523 O O . VAL C 1 222 ? -14.598 50.891 38.979 1.00 24.40 222 VAL C O 1
ATOM 5527 N N . MET C 1 223 ? -13.122 51.586 37.429 1.00 23.33 223 MET C N 1
ATOM 5528 C CA . MET C 1 223 ? -12.030 50.740 37.888 1.00 22.55 223 MET C CA 1
ATOM 5529 C C . MET C 1 223 ? -10.978 51.709 38.470 1.00 23.22 223 MET C C 1
ATOM 5530 O O . MET C 1 223 ? -10.537 52.649 37.786 1.00 24.13 223 MET C O 1
ATOM 5535 N N . ILE C 1 224 ? -10.629 51.526 39.736 1.00 23.23 224 ILE C N 1
ATOM 5536 C CA . ILE C 1 224 ? -9.639 52.384 40.385 1.00 23.61 224 ILE C CA 1
ATOM 5537 C C . ILE C 1 224 ? -8.315 51.624 40.325 1.00 23.71 224 ILE C C 1
ATOM 5538 O O . ILE C 1 224 ? -8.274 50.431 40.641 1.00 23.42 224 ILE C O 1
ATOM 5543 N N . GLU C 1 225 ? -7.266 52.297 39.852 1.00 23.24 225 GLU C N 1
ATOM 5544 C CA . GLU C 1 225 ? -5.892 51.840 39.945 1.00 23.51 225 GLU C CA 1
ATOM 5545 C C . GLU C 1 225 ? -5.097 52.726 40.918 1.00 23.97 225 GLU C C 1
ATOM 5546 O O . GLU C 1 225 ? -5.177 53.949 40.826 1.00 25.04 225 GLU C O 1
ATOM 5552 N N . ILE C 1 226 ? -4.347 52.110 41.826 1.00 23.07 226 ILE C N 1
ATOM 5553 C CA . ILE C 1 226 ? -3.535 52.787 42.837 1.00 23.41 226 ILE C CA 1
ATOM 5554 C C . ILE C 1 226 ? -2.102 52.297 42.726 1.00 23.54 226 ILE C C 1
ATOM 5555 O O . ILE C 1 226 ? -1.849 51.101 42.780 1.00 22.70 226 ILE C O 1
ATOM 5560 N N . ARG C 1 227 ? -1.153 53.216 42.584 1.00 24.36 227 ARG C N 1
ATOM 5561 C CA . ARG C 1 227 ? 0.243 52.834 42.518 1.00 25.10 227 ARG C CA 1
ATOM 5562 C C . ARG C 1 227 ? 0.632 52.197 43.839 1.00 24.84 227 ARG C C 1
ATOM 5563 O O . ARG C 1 227 ? 0.417 52.782 44.914 1.00 24.97 227 ARG C O 1
ATOM 5571 N N . ASN C 1 228 ? 1.198 51.001 43.775 1.00 25.09 228 ASN C N 1
ATOM 5572 C CA . ASN C 1 228 ? 1.211 50.161 44.977 1.00 26.29 228 ASN C CA 1
ATOM 5573 C C . ASN C 1 228 ? 2.169 50.633 46.073 1.00 26.43 228 ASN C C 1
ATOM 5574 O O . ASN C 1 228 ? 2.089 50.167 47.190 1.00 26.32 228 ASN C O 1
ATOM 5579 N N . ASP C 1 229 ? 3.054 51.579 45.759 1.00 27.33 229 ASP C N 1
ATOM 5580 C CA . ASP C 1 229 ? 3.905 52.175 46.811 1.00 27.74 229 ASP C CA 1
ATOM 5581 C C . ASP C 1 229 ? 3.118 53.162 47.699 1.00 27.97 229 ASP C C 1
ATOM 5582 O O . ASP C 1 229 ? 3.542 53.500 48.804 1.00 29.27 229 ASP C O 1
ATOM 5587 N N . LEU C 1 230 ? 1.968 53.612 47.228 1.00 27.08 230 LEU C N 1
ATOM 5588 C CA . LEU C 1 230 ? 1.133 54.510 48.010 1.00 27.15 230 LEU C CA 1
ATOM 5589 C C . LEU C 1 230 ? 0.305 53.787 49.090 1.00 27.02 230 LEU C C 1
ATOM 5590 O O . LEU C 1 230 ? -0.336 54.437 49.896 1.00 27.09 230 LEU C O 1
ATOM 5595 N N . ILE C 1 231 ? 0.302 52.457 49.073 1.00 27.16 231 ILE C N 1
ATOM 5596 C CA . ILE C 1 231 ? -0.533 51.640 49.983 1.00 27.85 231 ILE C CA 1
ATOM 5597 C C . ILE C 1 231 ? 0.259 50.456 50.543 1.00 28.14 231 ILE C C 1
ATOM 5598 O O . ILE C 1 231 ? -0.245 49.322 50.634 1.00 28.53 231 ILE C O 1
ATOM 5603 N N . ALA C 1 232 ? 1.501 50.744 50.934 1.00 29.05 232 ALA C N 1
ATOM 5604 C CA . ALA C 1 232 ? 2.459 49.722 51.339 1.00 29.48 232 ALA C CA 1
ATOM 5605 C C . ALA C 1 232 ? 2.296 49.333 52.796 1.00 30.38 232 ALA C C 1
ATOM 5606 O O . ALA C 1 232 ? 2.782 48.285 53.222 1.00 31.72 232 ALA C O 1
ATOM 5608 N N . ASN C 1 233 ? 1.612 50.167 53.570 1.00 31.22 233 ASN C N 1
ATOM 5609 C CA . ASN C 1 233 ? 1.378 49.874 54.984 1.00 31.14 233 ASN C CA 1
ATOM 5610 C C . ASN C 1 233 ? 0.001 50.353 55.395 1.00 31.16 233 ASN C C 1
ATOM 5611 O O . ASN C 1 233 ? -0.718 50.945 54.591 1.00 30.79 233 ASN C O 1
ATOM 5616 N N . GLU C 1 234 ? -0.381 50.076 56.635 1.00 31.62 234 GLU C N 1
ATOM 5617 C CA . GLU C 1 234 ? -1.736 50.385 57.097 1.00 32.21 234 GLU C CA 1
ATOM 5618 C C . GLU C 1 234 ? -2.093 51.875 57.121 1.00 31.50 234 GLU C C 1
ATOM 5619 O O . GLU C 1 234 ? -3.209 52.259 56.755 1.00 31.61 234 GLU C O 1
ATOM 5625 N N . GLY C 1 235 ? -1.159 52.720 57.530 1.00 31.38 235 GLY C N 1
ATOM 5626 C CA . GLY C 1 235 ? -1.385 54.167 57.467 1.00 31.45 235 GLY C CA 1
ATOM 5627 C C . GLY C 1 235 ? -1.601 54.692 56.051 1.00 31.15 235 GLY C C 1
ATOM 5628 O O . GLY C 1 235 ? -2.509 55.511 55.783 1.00 31.02 235 GLY C O 1
ATOM 5629 N N . GLU C 1 236 ? -0.757 54.236 55.135 1.00 31.02 236 GLU C N 1
ATOM 5630 C CA . GLU C 1 236 ? -0.874 54.654 53.739 1.00 30.90 236 GLU C CA 1
ATOM 5631 C C . GLU C 1 236 ? -2.232 54.183 53.163 1.00 29.96 236 GLU C C 1
ATOM 5632 O O . GLU C 1 236 ? -2.934 54.937 52.466 1.00 29.50 236 GLU C O 1
ATOM 5638 N N . GLN C 1 237 ? -2.602 52.944 53.495 1.00 29.47 237 GLN C N 1
ATOM 5639 C CA . GLN C 1 237 ? -3.880 52.362 53.106 1.00 28.83 237 GLN C CA 1
ATOM 5640 C C . GLN C 1 237 ? -5.067 53.196 53.574 1.00 28.48 237 GLN C C 1
ATOM 5641 O O . GLN C 1 237 ? -5.977 53.491 52.799 1.00 28.01 237 GLN C O 1
ATOM 5647 N N . ALA C 1 238 ? -5.040 53.607 54.839 1.00 28.72 238 ALA C N 1
ATOM 5648 C CA . ALA C 1 238 ? -6.110 54.442 55.394 1.00 28.19 238 ALA C CA 1
ATOM 5649 C C . ALA C 1 238 ? -6.160 55.799 54.685 1.00 27.87 238 ALA C C 1
ATOM 5650 O O . ALA C 1 238 ? -7.238 56.276 54.303 1.00 27.77 238 ALA C O 1
ATOM 5652 N N . ALA C 1 239 ? -4.987 56.399 54.479 1.00 27.55 239 ALA C N 1
ATOM 5653 C CA . ALA C 1 239 ? -4.904 57.714 53.829 1.00 27.26 239 ALA C CA 1
ATOM 5654 C C . ALA C 1 239 ? -5.483 57.655 52.412 1.00 26.84 239 ALA C C 1
ATOM 5655 O O . ALA C 1 239 ? -6.310 58.486 52.027 1.00 25.65 239 ALA C O 1
ATOM 5657 N N . ILE C 1 240 ? -5.061 56.662 51.637 1.00 26.79 240 ILE C N 1
ATOM 5658 C CA . ILE C 1 240 ? -5.580 56.501 50.273 1.00 26.83 240 ILE C CA 1
ATOM 5659 C C . ILE C 1 240 ? -7.084 56.175 50.255 1.00 26.44 240 ILE C C 1
ATOM 5660 O O . ILE C 1 240 ? -7.859 56.701 49.405 1.00 26.21 240 ILE C O 1
ATOM 5665 N N . ALA C 1 241 ? -7.513 55.324 51.194 1.00 26.37 241 ALA C N 1
ATOM 5666 C CA . ALA C 1 241 ? -8.935 54.965 51.292 1.00 26.78 241 ALA C CA 1
ATOM 5667 C C . ALA C 1 241 ? -9.772 56.211 51.596 1.00 26.73 241 ALA C C 1
ATOM 5668 O O . ALA C 1 241 ? -10.814 56.427 50.972 1.00 27.17 241 ALA C O 1
ATOM 5670 N N . GLY C 1 242 ? -9.293 57.040 52.526 1.00 27.48 242 GLY C N 1
ATOM 5671 C CA . GLY C 1 242 ? -9.937 58.313 52.830 1.00 27.80 242 GLY C CA 1
ATOM 5672 C C . GLY C 1 242 ? -10.045 59.179 51.587 1.00 28.27 242 GLY C C 1
ATOM 5673 O O . GLY C 1 242 ? -11.128 59.680 51.253 1.00 28.03 242 GLY C O 1
ATOM 5674 N N . PHE C 1 243 ? -8.921 59.342 50.890 1.00 28.74 243 PHE C N 1
ATOM 5675 C CA . PHE C 1 243 ? -8.911 60.138 49.655 1.00 28.78 243 PHE C CA 1
ATOM 5676 C C . PHE C 1 243 ? -9.975 59.645 48.687 1.00 28.88 243 PHE C C 1
ATOM 5677 O O . PHE C 1 243 ? -10.787 60.429 48.196 1.00 28.40 243 PHE C O 1
ATOM 5685 N N . LEU C 1 244 ? -9.991 58.330 48.421 1.00 28.89 244 LEU C N 1
ATOM 5686 C CA . LEU C 1 244 ? -10.910 57.774 47.420 1.00 28.85 244 LEU C CA 1
ATOM 5687 C C . LEU C 1 244 ? -12.396 57.862 47.808 1.00 28.97 244 LEU C C 1
ATOM 5688 O O . LEU C 1 244 ? -13.264 58.039 46.957 1.00 28.33 244 LEU C O 1
ATOM 5693 N N . HIS C 1 245 ? -12.676 57.728 49.090 1.00 29.45 245 HIS C N 1
ATOM 5694 C CA . HIS C 1 245 ? -14.030 57.882 49.600 1.00 30.21 245 HIS C CA 1
ATOM 5695 C C . HIS C 1 245 ? -14.562 59.322 49.395 1.00 30.68 245 HIS C C 1
ATOM 5696 O O . HIS C 1 245 ? -15.684 59.534 48.906 1.00 31.34 245 HIS C O 1
ATOM 5703 N N . GLU C 1 246 ? -13.734 60.296 49.762 1.00 31.72 246 GLU C N 1
ATOM 5704 C CA . GLU C 1 246 ? -14.016 61.718 49.523 1.00 31.95 246 GLU C CA 1
ATOM 5705 C C . GLU C 1 246 ? -14.224 61.944 48.017 1.00 31.18 246 GLU C C 1
ATOM 5706 O O . GLU C 1 246 ? -15.225 62.499 47.587 1.00 31.04 246 GLU C O 1
ATOM 5712 N N . LEU C 1 247 ? -13.282 61.462 47.218 1.00 30.66 247 LEU C N 1
ATOM 5713 C CA . LEU C 1 247 ? -13.326 61.670 45.786 1.00 30.38 247 LEU C CA 1
ATOM 5714 C C . LEU C 1 247 ? -14.545 61.006 45.159 1.00 30.24 247 LEU C C 1
ATOM 5715 O O . LEU C 1 247 ? -15.311 61.673 44.461 1.00 29.56 247 LEU C O 1
ATOM 5720 N N . MET C 1 248 ? -14.737 59.695 45.393 1.00 29.95 248 MET C N 1
ATOM 5721 C CA . MET C 1 248 ? -15.876 58.995 44.776 1.00 29.90 248 MET C CA 1
ATOM 5722 C C . MET C 1 248 ? -17.222 59.453 45.337 1.00 30.32 248 MET C C 1
ATOM 5723 O O . MET C 1 248 ? -18.197 59.575 44.601 1.00 30.42 248 MET C O 1
ATOM 5728 N N . GLY C 1 249 ? -17.279 59.708 46.629 1.00 31.16 249 GLY C N 1
ATOM 5729 C CA . GLY C 1 249 ? -18.532 60.124 47.257 1.00 31.55 249 GLY C CA 1
ATOM 5730 C C . GLY C 1 249 ? -19.056 61.459 46.718 1.00 32.40 249 GLY C C 1
ATOM 5731 O O . GLY C 1 249 ? -20.241 61.589 46.371 1.00 31.83 249 GLY C O 1
ATOM 5732 N N . LYS C 1 250 ? -18.160 62.442 46.623 1.00 33.13 250 LYS C N 1
ATOM 5733 C CA . LYS C 1 250 ? -18.512 63.757 46.072 1.00 33.63 250 LYS C CA 1
ATOM 5734 C C . LYS C 1 250 ? -18.900 63.647 44.621 1.00 33.51 250 LYS C C 1
ATOM 5735 O O . LYS C 1 250 ? -19.840 64.301 44.174 1.00 33.02 250 LYS C O 1
ATOM 5741 N N . ALA C 1 251 ? -18.164 62.812 43.886 1.00 33.48 251 ALA C N 1
ATOM 5742 C CA . ALA C 1 251 ? -18.464 62.547 42.483 1.00 33.70 251 ALA C CA 1
ATOM 5743 C C . ALA C 1 251 ? -19.880 61.982 42.310 1.00 33.76 251 ALA C C 1
ATOM 5744 O O . ALA C 1 251 ? -20.653 62.460 41.478 1.00 33.74 251 ALA C O 1
ATOM 5746 N N . LEU C 1 252 ? -20.218 60.959 43.094 1.00 34.29 252 LEU C N 1
ATOM 5747 C CA . LEU C 1 252 ? -21.549 60.367 43.039 1.00 34.79 252 LEU C CA 1
ATOM 5748 C C . LEU C 1 252 ? -22.604 61.389 43.435 1.00 35.53 252 LEU C C 1
ATOM 5749 O O . LEU C 1 252 ? -23.654 61.465 42.809 1.00 36.29 252 LEU C O 1
ATOM 5754 N N . SER C 1 253 ? -22.335 62.174 44.459 1.00 36.44 253 SER C N 1
ATOM 5755 C CA . SER C 1 253 ? -23.267 63.251 44.830 1.00 37.90 253 SER C CA 1
ATOM 5756 C C . SER C 1 253 ? -23.442 64.233 43.690 1.00 38.74 253 SER C C 1
ATOM 5757 O O . SER C 1 253 ? -24.555 64.651 43.410 1.00 39.25 253 SER C O 1
ATOM 5760 N N . SER C 1 254 ? -22.346 64.572 43.015 1.00 39.97 254 SER C N 1
ATOM 5761 C CA . SER C 1 254 ? -22.376 65.567 41.939 1.00 40.54 254 SER C CA 1
ATOM 5762 C C . SER C 1 254 ? -23.196 65.121 40.739 1.00 41.33 254 SER C C 1
ATOM 5763 O O . SER C 1 254 ? -23.809 65.947 40.071 1.00 41.99 254 SER C O 1
ATOM 5766 N N . ILE C 1 255 ? -23.208 63.825 40.456 1.00 41.88 255 ILE C N 1
ATOM 5767 C CA . ILE C 1 255 ? -23.945 63.317 39.305 1.00 41.88 255 ILE C CA 1
ATOM 5768 C C . ILE C 1 255 ? -25.220 62.613 39.768 1.00 42.31 255 ILE C C 1
ATOM 5769 O O . ILE C 1 255 ? -26.238 62.647 39.084 1.00 42.20 255 ILE C O 1
ATOM 5774 N N . PHE D 1 7 ? 15.622 104.486 29.819 1.00 31.75 7 PHE D N 1
ATOM 5775 C CA . PHE D 1 7 ? 14.917 103.187 30.005 1.00 31.33 7 PHE D CA 1
ATOM 5776 C C . PHE D 1 7 ? 15.575 102.423 31.143 1.00 31.48 7 PHE D C 1
ATOM 5777 O O . PHE D 1 7 ? 14.897 102.067 32.114 1.00 31.90 7 PHE D O 1
ATOM 5785 N N . PHE D 1 8 ? 16.891 102.202 31.044 1.00 31.53 8 PHE D N 1
ATOM 5786 C CA . PHE D 1 8 ? 17.641 101.440 32.057 1.00 32.16 8 PHE D CA 1
ATOM 5787 C C . PHE D 1 8 ? 18.491 102.357 32.921 1.00 32.77 8 PHE D C 1
ATOM 5788 O O . PHE D 1 8 ? 18.947 103.394 32.448 1.00 32.92 8 PHE D O 1
ATOM 5796 N N . THR D 1 9 ? 18.718 101.943 34.168 1.00 33.47 9 THR D N 1
ATOM 5797 C CA . THR D 1 9 ? 19.751 102.548 35.004 1.00 34.12 9 THR D CA 1
ATOM 5798 C C . THR D 1 9 ? 21.097 101.961 34.581 1.00 34.73 9 THR D C 1
ATOM 5799 O O . THR D 1 9 ? 21.162 100.855 34.040 1.00 34.41 9 THR D O 1
ATOM 5803 N N . GLU D 1 10 ? 22.175 102.698 34.832 1.00 35.74 10 GLU D N 1
ATOM 5804 C CA . GLU D 1 10 ? 23.525 102.189 34.574 1.00 35.84 10 GLU D CA 1
ATOM 5805 C C . GLU D 1 10 ? 23.768 100.832 35.257 1.00 35.26 10 GLU D C 1
ATOM 5806 O O . GLU D 1 10 ? 24.285 99.921 34.638 1.00 35.64 10 GLU D O 1
ATOM 5812 N N . ALA D 1 11 ? 23.371 100.685 36.513 1.00 34.78 11 ALA D N 1
ATOM 5813 C CA . ALA D 1 11 ? 23.577 99.416 37.223 1.00 34.19 11 ALA D CA 1
ATOM 5814 C C . ALA D 1 11 ? 22.813 98.252 36.576 1.00 33.88 11 ALA D C 1
ATOM 5815 O O . ALA D 1 11 ? 23.246 97.099 36.655 1.00 32.73 11 ALA D O 1
ATOM 5817 N N . GLU D 1 12 ? 21.682 98.556 35.941 1.00 33.00 12 GLU D N 1
ATOM 5818 C CA . GLU D 1 12 ? 20.819 97.511 35.364 1.00 32.42 12 GLU D CA 1
ATOM 5819 C C . GLU D 1 12 ? 21.411 96.794 34.163 1.00 31.96 12 GLU D C 1
ATOM 5820 O O . GLU D 1 12 ? 21.059 95.649 33.902 1.00 32.14 12 GLU D O 1
ATOM 5826 N N . GLY D 1 13 ? 22.271 97.487 33.424 1.00 31.21 13 GLY D N 1
ATOM 5827 C CA . GLY D 1 13 ? 22.991 96.891 32.322 1.00 30.88 13 GLY D CA 1
ATOM 5828 C C . GLY D 1 13 ? 22.163 96.915 31.051 1.00 30.57 13 GLY D C 1
ATOM 5829 O O . GLY D 1 13 ? 21.287 97.784 30.897 1.00 31.62 13 GLY D O 1
ATOM 5830 N N . LYS D 1 14 ? 22.432 95.954 30.162 1.00 29.04 14 LYS D N 1
ATOM 5831 C CA . LYS D 1 14 ? 21.859 95.930 28.812 1.00 28.40 14 LYS D CA 1
ATOM 5832 C C . LYS D 1 14 ? 20.685 94.953 28.730 1.00 26.39 14 LYS D C 1
ATOM 5833 O O . LYS D 1 14 ? 20.567 94.024 29.525 1.00 25.57 14 LYS D O 1
ATOM 5839 N N . ALA D 1 15 ? 19.809 95.143 27.750 1.00 24.29 15 ALA D N 1
ATOM 5840 C CA . ALA D 1 15 ? 18.675 94.226 27.603 1.00 23.79 15 ALA D CA 1
ATOM 5841 C C . ALA D 1 15 ? 19.137 92.823 27.228 1.00 22.45 15 ALA D C 1
ATOM 5842 O O . ALA D 1 15 ? 18.597 91.834 27.711 1.00 21.83 15 ALA D O 1
ATOM 5844 N N . VAL D 1 16 ? 20.120 92.749 26.340 1.00 21.97 16 VAL D N 1
ATOM 5845 C CA . VAL D 1 16 ? 20.529 91.477 25.760 1.00 21.83 16 VAL D CA 1
ATOM 5846 C C . VAL D 1 16 ? 21.790 90.920 26.444 1.00 21.92 16 VAL D C 1
ATOM 5847 O O . VAL D 1 16 ? 22.813 91.607 26.558 1.00 20.85 16 VAL D O 1
ATOM 5851 N N . GLY D 1 17 ? 21.706 89.674 26.882 1.00 21.29 17 GLY D N 1
ATOM 5852 C CA . GLY D 1 17 ? 22.854 88.944 27.363 1.00 21.54 17 GLY D CA 1
ATOM 5853 C C . GLY D 1 17 ? 23.334 88.007 26.284 1.00 21.67 17 GLY D C 1
ATOM 5854 O O . GLY D 1 17 ? 22.527 87.379 25.600 1.00 19.46 17 GLY D O 1
ATOM 5855 N N . VAL D 1 18 ? 24.648 87.895 26.128 1.00 21.24 18 VAL D N 1
ATOM 5856 C CA . VAL D 1 18 ? 25.204 86.899 25.218 1.00 22.33 18 VAL D CA 1
ATOM 5857 C C . VAL D 1 18 ? 26.348 86.231 25.958 1.00 23.44 18 VAL D C 1
ATOM 5858 O O . VAL D 1 18 ? 27.184 86.925 26.576 1.00 22.28 18 VAL D O 1
ATOM 5862 N N . GLU D 1 19 ? 26.358 84.904 25.933 1.00 23.59 19 GLU D N 1
ATOM 5863 C CA . GLU D 1 19 ? 27.432 84.128 26.538 1.00 24.73 19 GLU D CA 1
ATOM 5864 C C . GLU D 1 19 ? 28.035 83.251 25.462 1.00 24.66 19 GLU D C 1
ATOM 5865 O O . GLU D 1 19 ? 27.325 82.796 24.559 1.00 23.30 19 GLU D O 1
ATOM 5871 N N . ASN D 1 20 ? 29.347 83.055 25.519 1.00 25.48 20 ASN D N 1
ATOM 5872 C CA . ASN D 1 20 ? 30.075 82.321 24.492 1.00 25.90 20 ASN D CA 1
ATOM 5873 C C . ASN D 1 20 ? 29.821 82.852 23.111 1.00 25.98 20 ASN D C 1
ATOM 5874 O O . ASN D 1 20 ? 29.519 82.134 22.253 1.00 26.86 20 ASN D O 1
ATOM 5879 N N . ALA D 1 21 ? 29.961 84.134 22.908 1.00 26.82 21 ALA D N 1
ATOM 5880 C CA . ALA D 1 21 ? 29.629 84.785 21.645 1.00 27.03 21 ALA D CA 1
ATOM 5881 C C . ALA D 1 21 ? 30.410 84.165 20.503 1.00 27.27 21 ALA D C 1
ATOM 5882 O O . ALA D 1 21 ? 29.851 83.898 19.448 1.00 27.67 21 ALA D O 1
ATOM 5884 N N . ALA D 1 22 ? 31.697 83.922 20.713 1.00 27.80 22 ALA D N 1
ATOM 5885 C CA . ALA D 1 22 ? 32.543 83.374 19.643 1.00 28.29 22 ALA D CA 1
ATOM 5886 C C . ALA D 1 22 ? 32.693 81.841 19.743 1.00 28.89 22 ALA D C 1
ATOM 5887 O O . ALA D 1 22 ? 33.783 81.311 19.635 1.00 30.53 22 ALA D O 1
ATOM 5889 N N . ALA D 1 23 ? 31.582 81.127 19.900 1.00 29.20 23 ALA D N 1
ATOM 5890 C CA . ALA D 1 23 ? 31.616 79.676 20.077 1.00 28.44 23 ALA D CA 1
ATOM 5891 C C . ALA D 1 23 ? 31.721 78.971 18.742 1.00 28.30 23 ALA D C 1
ATOM 5892 O O . ALA D 1 23 ? 31.212 79.472 17.750 1.00 27.88 23 ALA D O 1
ATOM 5894 N N . LYS D 1 24 ? 32.368 77.795 18.737 1.00 28.08 24 LYS D N 1
ATOM 5895 C CA . LYS D 1 24 ? 32.535 76.991 17.531 1.00 28.33 24 LYS D CA 1
ATOM 5896 C C . LYS D 1 24 ? 31.345 76.087 17.262 1.00 28.27 24 LYS D C 1
ATOM 5897 O O . LYS D 1 24 ? 31.264 75.466 16.205 1.00 28.74 24 LYS D O 1
ATOM 5903 N N . GLY D 1 25 ? 30.450 75.961 18.233 1.00 27.93 25 GLY D N 1
ATOM 5904 C CA . GLY D 1 25 ? 29.334 75.040 18.106 1.00 27.19 25 GLY D CA 1
ATOM 5905 C C . GLY D 1 25 ? 28.311 75.505 17.098 1.00 26.88 25 GLY D C 1
ATOM 5906 O O . GLY D 1 25 ? 28.141 76.698 16.868 1.00 26.89 25 GLY D O 1
ATOM 5907 N N . ASP D 1 26 ? 27.608 74.534 16.526 1.00 26.17 26 ASP D N 1
ATOM 5908 C CA . ASP D 1 26 ? 26.566 74.778 15.542 1.00 25.46 26 ASP D CA 1
ATOM 5909 C C . ASP D 1 26 ? 25.245 75.195 16.150 1.00 24.71 26 ASP D C 1
ATOM 5910 O O . ASP D 1 26 ? 24.424 75.804 15.458 1.00 24.34 26 ASP D O 1
ATOM 5915 N N . VAL D 1 27 ? 25.007 74.808 17.402 1.00 23.80 27 VAL D N 1
ATOM 5916 C CA . VAL D 1 27 ? 23.766 75.141 18.096 1.00 22.77 27 VAL D CA 1
ATOM 5917 C C . VAL D 1 27 ? 23.847 76.587 18.612 1.00 22.90 27 VAL D C 1
ATOM 5918 O O . VAL D 1 27 ? 24.876 77.034 19.171 1.00 21.90 27 VAL D O 1
ATOM 5922 N N . LEU D 1 28 ? 22.767 77.326 18.384 1.00 21.71 28 LEU D N 1
ATOM 5923 C CA . LEU D 1 28 ? 22.608 78.676 18.913 1.00 21.42 28 LEU D CA 1
ATOM 5924 C C . LEU D 1 28 ? 21.441 78.620 19.874 1.00 20.89 28 LEU D C 1
ATOM 5925 O O . LEU D 1 28 ? 20.302 78.389 19.464 1.00 20.26 28 LEU D O 1
ATOM 5930 N N . LEU D 1 29 ? 21.758 78.769 21.162 1.00 20.64 29 LEU D N 1
ATOM 5931 C CA . LEU D 1 29 ? 20.760 78.747 22.222 1.00 19.88 29 LEU D CA 1
ATOM 5932 C C . LEU D 1 29 ? 20.132 80.121 22.434 1.00 18.81 29 LEU D C 1
ATOM 5933 O O . LEU D 1 29 ? 20.843 81.135 22.470 1.00 17.81 29 LEU D O 1
ATOM 5938 N N . VAL D 1 30 ? 18.801 80.133 22.581 1.00 19.10 30 VAL D N 1
ATOM 5939 C CA . VAL D 1 30 ? 17.996 81.355 22.791 1.00 18.71 30 VAL D CA 1
ATOM 5940 C C . VAL D 1 30 ? 17.073 81.145 24.000 1.00 18.66 30 VAL D C 1
ATOM 5941 O O . VAL D 1 30 ? 16.426 80.094 24.132 1.00 18.26 30 VAL D O 1
ATOM 5945 N N . CYS D 1 31 ? 17.054 82.124 24.905 1.00 19.08 31 CYS D N 1
ATOM 5946 C CA . CYS D 1 31 ? 16.284 82.053 26.138 1.00 18.59 31 CYS D CA 1
ATOM 5947 C C . CYS D 1 31 ? 15.577 83.389 26.368 1.00 19.13 31 CYS D C 1
ATOM 5948 O O . CYS D 1 31 ? 16.101 84.292 27.008 1.00 19.50 31 CYS D O 1
ATOM 5951 N N . GLU D 1 32 ? 14.364 83.507 25.819 1.00 18.90 32 GLU D N 1
ATOM 5952 C CA . GLU D 1 32 ? 13.578 84.726 25.912 1.00 19.59 32 GLU D CA 1
ATOM 5953 C C . GLU D 1 32 ? 13.081 85.052 27.326 1.00 19.79 32 GLU D C 1
ATOM 5954 O O . GLU D 1 32 ? 12.939 86.227 27.701 1.00 19.94 32 GLU D O 1
ATOM 5960 N N . HIS D 1 33 ? 12.775 84.012 28.091 1.00 19.58 33 HIS D N 1
ATOM 5961 C CA . HIS D 1 33 ? 12.185 84.183 29.419 1.00 19.33 33 HIS D CA 1
ATOM 5962 C C . HIS D 1 33 ? 13.196 83.863 30.536 1.00 19.57 33 HIS D C 1
ATOM 5963 O O . HIS D 1 33 ? 12.832 83.363 31.611 1.00 19.02 33 HIS D O 1
ATOM 5970 N N . ALA D 1 34 ? 14.440 84.255 30.275 1.00 18.66 34 ALA D N 1
ATOM 5971 C CA . ALA D 1 34 ? 15.580 83.981 31.125 1.00 19.10 34 ALA D CA 1
ATOM 5972 C C . ALA D 1 34 ? 15.536 84.675 32.474 1.00 19.45 34 ALA D C 1
ATOM 5973 O O . ALA D 1 34 ? 15.977 84.096 33.464 1.00 19.53 34 ALA D O 1
ATOM 5975 N N . SER D 1 35 ? 14.985 85.892 32.529 1.00 19.35 35 SER D N 1
ATOM 5976 C CA . SER D 1 35 ? 15.127 86.719 33.721 1.00 19.78 35 SER D CA 1
ATOM 5977 C C . SER D 1 35 ? 13.839 87.355 34.233 1.00 19.22 35 SER D C 1
ATOM 5978 O O . SER D 1 35 ? 13.014 87.804 33.456 1.00 19.29 35 SER D O 1
ATOM 5981 N N . ALA D 1 36 ? 13.671 87.393 35.556 1.00 19.74 36 ALA D N 1
ATOM 5982 C CA . ALA D 1 36 ? 12.517 88.045 36.200 1.00 19.43 36 ALA D CA 1
ATOM 5983 C C . ALA D 1 36 ? 12.712 89.537 36.471 1.00 19.68 36 ALA D C 1
ATOM 5984 O O . ALA D 1 36 ? 11.810 90.194 36.997 1.00 18.76 36 ALA D O 1
ATOM 5986 N N . THR D 1 37 ? 13.879 90.079 36.127 1.00 20.14 37 THR D N 1
ATOM 5987 C CA . THR D 1 37 ? 14.212 91.473 36.448 1.00 20.98 37 THR D CA 1
ATOM 5988 C C . THR D 1 37 ? 13.253 92.487 35.818 1.00 21.82 37 THR D C 1
ATOM 5989 O O . THR D 1 37 ? 13.003 92.479 34.605 1.00 20.50 37 THR D O 1
ATOM 5993 N N . ILE D 1 38 ? 12.709 93.342 36.685 1.00 22.41 38 ILE D N 1
ATOM 5994 C CA . ILE D 1 38 ? 11.920 94.475 36.274 1.00 23.72 38 ILE D CA 1
ATOM 5995 C C . ILE D 1 38 ? 12.846 95.679 36.267 1.00 24.35 38 ILE D C 1
ATOM 5996 O O . ILE D 1 38 ? 13.502 95.961 37.285 1.00 24.44 38 ILE D O 1
ATOM 6001 N N . PRO D 1 39 ? 12.926 96.398 35.132 1.00 25.15 39 PRO D N 1
ATOM 6002 C CA . PRO D 1 39 ? 13.698 97.641 35.152 1.00 25.68 39 PRO D CA 1
ATOM 6003 C C . PRO D 1 39 ? 13.175 98.616 36.209 1.00 25.87 39 PRO D C 1
ATOM 6004 O O . PRO D 1 39 ? 11.980 98.664 36.468 1.00 25.38 39 PRO D O 1
ATOM 6008 N N . GLN D 1 40 ? 14.083 99.357 36.832 1.00 26.89 40 GLN D N 1
ATOM 6009 C CA . GLN D 1 40 ? 13.759 100.204 37.998 1.00 27.60 40 GLN D CA 1
ATOM 6010 C C . GLN D 1 40 ? 12.617 101.138 37.709 1.00 27.15 40 GLN D C 1
ATOM 6011 O O . GLN D 1 40 ? 11.772 101.402 38.559 1.00 27.11 40 GLN D O 1
ATOM 6017 N N . LYS D 1 41 ? 12.647 101.685 36.504 1.00 27.15 41 LYS D N 1
ATOM 6018 C CA . LYS D 1 41 ? 11.610 102.558 35.999 1.00 27.38 41 LYS D CA 1
ATOM 6019 C C . LYS D 1 41 ? 10.171 102.049 36.231 1.00 26.96 41 LYS D C 1
ATOM 6020 O O . LYS D 1 41 ? 9.253 102.849 36.396 1.00 26.27 41 LYS D O 1
ATOM 6026 N N . TYR D 1 42 ? 9.967 100.731 36.234 1.00 25.80 42 TYR D N 1
ATOM 6027 C CA . TYR D 1 42 ? 8.607 100.191 36.310 1.00 25.25 42 TYR D CA 1
ATOM 6028 C C . TYR D 1 42 ? 8.211 99.751 37.699 1.00 25.18 42 TYR D C 1
ATOM 6029 O O . TYR D 1 42 ? 7.074 99.339 37.906 1.00 25.80 42 TYR D O 1
ATOM 6038 N N . GLY D 1 43 ? 9.134 99.810 38.654 1.00 24.99 43 GLY D N 1
ATOM 6039 C CA . GLY D 1 43 ? 8.790 99.423 40.036 1.00 25.05 43 GLY D CA 1
ATOM 6040 C C . GLY D 1 43 ? 8.308 97.985 40.097 1.00 24.79 43 GLY D C 1
ATOM 6041 O O . GLY D 1 43 ? 8.966 97.080 39.572 1.00 25.42 43 GLY D O 1
ATOM 6042 N N . THR D 1 44 ? 7.143 97.784 40.703 1.00 24.40 44 THR D N 1
ATOM 6043 C CA . THR D 1 44 ? 6.544 96.476 40.852 1.00 24.43 44 THR D CA 1
ATOM 6044 C C . THR D 1 44 ? 5.531 96.115 39.746 1.00 23.45 44 THR D C 1
ATOM 6045 O O . THR D 1 44 ? 4.955 95.024 39.780 1.00 22.72 44 THR D O 1
ATOM 6049 N N . LEU D 1 45 ? 5.297 97.038 38.812 1.00 23.31 45 LEU D N 1
ATOM 6050 C CA . LEU D 1 45 ? 4.178 96.972 37.834 1.00 23.56 45 LEU D CA 1
ATOM 6051 C C . LEU D 1 45 ? 2.803 96.796 38.482 1.00 23.99 45 LEU D C 1
ATOM 6052 O O . LEU D 1 45 ? 1.843 96.342 37.833 1.00 23.36 45 LEU D O 1
ATOM 6057 N N . GLY D 1 46 ? 2.698 97.169 39.762 1.00 24.46 46 GLY D N 1
ATOM 6058 C CA . GLY D 1 46 ? 1.475 96.990 40.525 1.00 24.43 46 GLY D CA 1
ATOM 6059 C C . GLY D 1 46 ? 1.228 95.575 40.987 1.00 24.65 46 GLY D C 1
ATOM 6060 O O . GLY D 1 46 ? 0.107 95.239 41.333 1.00 25.88 46 GLY D O 1
ATOM 6061 N N . LEU D 1 47 ? 2.260 94.727 40.983 1.00 24.87 47 LEU D N 1
ATOM 6062 C CA . LEU D 1 47 ? 2.103 93.319 41.289 1.00 25.02 47 LEU D CA 1
ATOM 6063 C C . LEU D 1 47 ? 2.649 93.036 42.689 1.00 25.82 47 LEU D C 1
ATOM 6064 O O . LEU D 1 47 ? 3.481 93.790 43.213 1.00 25.27 47 LEU D O 1
ATOM 6069 N N . SER D 1 48 ? 2.203 91.915 43.240 1.00 27.24 48 SER D N 1
ATOM 6070 C CA . SER D 1 48 ? 2.660 91.409 44.535 1.00 28.01 48 SER D CA 1
ATOM 6071 C C . SER D 1 48 ? 4.020 90.742 44.425 1.00 29.21 48 SER D C 1
ATOM 6072 O O . SER D 1 48 ? 4.438 90.280 43.344 1.00 29.45 48 SER D O 1
ATOM 6075 N N . ALA D 1 49 ? 4.706 90.666 45.567 1.00 29.86 49 ALA D N 1
ATOM 6076 C CA . ALA D 1 49 ? 5.987 89.974 45.664 1.00 29.22 49 ALA D CA 1
ATOM 6077 C C . ALA D 1 49 ? 5.894 88.528 45.189 1.00 29.18 49 ALA D C 1
ATOM 6078 O O . ALA D 1 49 ? 6.769 88.045 44.472 1.00 29.15 49 ALA D O 1
ATOM 6080 N N . ASP D 1 50 ? 4.814 87.852 45.557 1.00 29.47 50 ASP D N 1
ATOM 6081 C CA . ASP D 1 50 ? 4.639 86.462 45.199 1.00 29.55 50 ASP D CA 1
ATOM 6082 C C . ASP D 1 50 ? 4.512 86.309 43.694 1.00 29.11 50 ASP D C 1
ATOM 6083 O O . ASP D 1 50 ? 5.195 85.467 43.115 1.00 29.53 50 ASP D O 1
ATOM 6088 N N . VAL D 1 51 ? 3.717 87.164 43.048 1.00 27.77 51 VAL D N 1
ATOM 6089 C CA . VAL D 1 51 ? 3.644 87.137 41.586 1.00 26.91 51 VAL D CA 1
ATOM 6090 C C . VAL D 1 51 ? 5.004 87.492 40.928 1.00 25.89 51 VAL D C 1
ATOM 6091 O O . VAL D 1 51 ? 5.394 86.869 39.960 1.00 25.23 51 VAL D O 1
ATOM 6095 N N . LEU D 1 52 ? 5.714 88.482 41.457 1.00 25.44 52 LEU D N 1
ATOM 6096 C CA . LEU D 1 52 ? 6.980 88.925 40.871 1.00 25.67 52 LEU D CA 1
ATOM 6097 C C . LEU D 1 52 ? 8.074 87.854 40.923 1.00 25.70 52 LEU D C 1
ATOM 6098 O O . LEU D 1 52 ? 9.015 87.895 40.138 1.00 25.30 52 LEU D O 1
ATOM 6103 N N . SER D 1 53 ? 7.925 86.898 41.840 1.00 26.17 53 SER D N 1
ATOM 6104 C CA . SER D 1 53 ? 8.879 85.791 42.039 1.00 26.90 53 SER D CA 1
ATOM 6105 C C . SER D 1 53 ? 8.333 84.494 41.482 1.00 26.89 53 SER D C 1
ATOM 6106 O O . SER D 1 53 ? 8.948 83.443 41.631 1.00 28.76 53 SER D O 1
ATOM 6109 N N . SER D 1 54 ? 7.187 84.564 40.808 1.00 26.16 54 SER D N 1
ATOM 6110 C CA . SER D 1 54 ? 6.592 83.397 40.198 1.00 24.91 54 SER D CA 1
ATOM 6111 C C . SER D 1 54 ? 6.969 83.233 38.731 1.00 24.12 54 SER D C 1
ATOM 6112 O O . SER D 1 54 ? 7.623 84.098 38.123 1.00 23.55 54 SER D O 1
ATOM 6115 N N . HIS D 1 55 ? 6.503 82.129 38.157 1.00 23.58 55 HIS D N 1
ATOM 6116 C CA . HIS D 1 55 ? 6.638 81.878 36.724 1.00 22.79 55 HIS D CA 1
ATOM 6117 C C . HIS D 1 55 ? 5.961 82.912 35.807 1.00 21.89 55 HIS D C 1
ATOM 6118 O O . HIS D 1 55 ? 6.203 82.899 34.593 1.00 20.92 55 HIS D O 1
ATOM 6125 N N . ALA D 1 56 ? 5.117 83.777 36.359 1.00 21.56 56 ALA D N 1
ATOM 6126 C CA . ALA D 1 56 ? 4.586 84.900 35.594 1.00 21.10 56 ALA D CA 1
ATOM 6127 C C . ALA D 1 56 ? 5.718 85.779 35.055 1.00 20.73 56 ALA D C 1
ATOM 6128 O O . ALA D 1 56 ? 5.597 86.349 33.965 1.00 20.09 56 ALA D O 1
ATOM 6130 N N . ALA D 1 57 ? 6.814 85.888 35.808 1.00 19.83 57 ALA D N 1
ATOM 6131 C CA . ALA D 1 57 ? 7.856 86.870 35.520 1.00 19.32 57 ALA D CA 1
ATOM 6132 C C . ALA D 1 57 ? 9.040 86.306 34.708 1.00 19.20 57 ALA D C 1
ATOM 6133 O O . ALA D 1 57 ? 9.825 87.072 34.123 1.00 19.39 57 ALA D O 1
ATOM 6135 N N . TRP D 1 58 ? 9.193 84.987 34.724 1.00 18.90 58 TRP D N 1
ATOM 6136 C CA . TRP D 1 58 ? 10.318 84.291 34.091 1.00 19.10 58 TRP D CA 1
ATOM 6137 C C . TRP D 1 58 ? 10.041 82.791 34.046 1.00 18.51 58 TRP D C 1
ATOM 6138 O O . TRP D 1 58 ? 9.091 82.336 34.645 1.00 16.90 58 TRP D O 1
ATOM 6149 N N . ASP D 1 59 ? 10.865 82.055 33.297 1.00 18.30 59 ASP D N 1
ATOM 6150 C CA . ASP D 1 59 ? 10.857 80.602 33.309 1.00 19.49 59 ASP D CA 1
ATOM 6151 C C . ASP D 1 59 ? 11.905 80.110 34.332 1.00 19.24 59 ASP D C 1
ATOM 6152 O O . ASP D 1 59 ? 13.068 80.016 33.987 1.00 19.74 59 ASP D O 1
ATOM 6157 N N . PRO D 1 60 ? 11.509 79.798 35.589 1.00 20.44 60 PRO D N 1
ATOM 6158 C CA . PRO D 1 60 ? 12.533 79.280 36.527 1.00 20.25 60 PRO D CA 1
ATOM 6159 C C . PRO D 1 60 ? 13.321 78.126 35.940 1.00 20.17 60 PRO D C 1
ATOM 6160 O O . PRO D 1 60 ? 12.719 77.218 35.384 1.00 20.11 60 PRO D O 1
ATOM 6164 N N . GLY D 1 61 ? 14.647 78.192 36.014 1.00 19.05 61 GLY D N 1
ATOM 6165 C CA . GLY D 1 61 ? 15.509 77.078 35.652 1.00 19.66 61 GLY D CA 1
ATOM 6166 C C . GLY D 1 61 ? 15.992 77.076 34.217 1.00 19.23 61 GLY D C 1
ATOM 6167 O O . GLY D 1 61 ? 16.987 76.388 33.877 1.00 20.41 61 GLY D O 1
ATOM 6168 N N . ALA D 1 62 ? 15.293 77.831 33.366 1.00 18.62 62 ALA D N 1
ATOM 6169 C CA . ALA D 1 62 ? 15.534 77.775 31.940 1.00 18.43 62 ALA D CA 1
ATOM 6170 C C . ALA D 1 62 ? 16.934 78.312 31.623 1.00 17.40 62 ALA D C 1
ATOM 6171 O O . ALA D 1 62 ? 17.721 77.666 30.935 1.00 17.02 62 ALA D O 1
ATOM 6173 N N . LEU D 1 63 ? 17.235 79.511 32.099 1.00 18.16 63 LEU D N 1
ATOM 6174 C CA . LEU D 1 63 ? 18.584 80.083 31.896 1.00 18.20 63 LEU D CA 1
ATOM 6175 C C . LEU D 1 63 ? 19.681 79.156 32.478 1.00 18.46 63 LEU D C 1
ATOM 6176 O O . LEU D 1 63 ? 20.727 78.952 31.864 1.00 18.13 63 LEU D O 1
ATOM 6181 N N . ALA D 1 64 ? 19.413 78.557 33.632 1.00 19.37 64 ALA D N 1
ATOM 6182 C CA . ALA D 1 64 ? 20.389 77.659 34.266 1.00 20.11 64 ALA D CA 1
ATOM 6183 C C . ALA D 1 64 ? 20.725 76.464 33.348 1.00 20.73 64 ALA D C 1
ATOM 6184 O O . ALA D 1 64 ? 21.916 76.168 33.096 1.00 20.42 64 ALA D O 1
ATOM 6186 N N . VAL D 1 65 ? 19.684 75.815 32.818 1.00 20.81 65 VAL D N 1
ATOM 6187 C CA . VAL D 1 65 ? 19.842 74.709 31.844 1.00 20.95 65 VAL D CA 1
ATOM 6188 C C . VAL D 1 65 ? 20.495 75.203 30.550 1.00 20.80 65 VAL D C 1
ATOM 6189 O O . VAL D 1 65 ? 21.431 74.574 30.039 1.00 20.27 65 VAL D O 1
ATOM 6193 N N . ALA D 1 66 ? 20.032 76.346 30.022 1.00 20.78 66 ALA D N 1
ATOM 6194 C CA . ALA D 1 66 ? 20.648 76.932 28.831 1.00 21.15 66 ALA D CA 1
ATOM 6195 C C . ALA D 1 66 ? 22.148 77.149 29.015 1.00 21.18 66 ALA D C 1
ATOM 6196 O O . ALA D 1 66 ? 22.927 76.873 28.117 1.00 21.35 66 ALA D O 1
ATOM 6198 N N . ARG D 1 67 ? 22.541 77.649 30.179 1.00 21.86 67 ARG D N 1
ATOM 6199 C CA . ARG D 1 67 ? 23.962 77.856 30.471 1.00 22.79 67 ARG D CA 1
ATOM 6200 C C . ARG D 1 67 ? 24.761 76.539 30.473 1.00 23.27 67 ARG D C 1
ATOM 6201 O O . ARG D 1 67 ? 25.885 76.483 29.971 1.00 22.00 67 ARG D O 1
ATOM 6209 N N . LEU D 1 68 ? 24.159 75.467 30.993 1.00 23.84 68 LEU D N 1
ATOM 6210 C CA . LEU D 1 68 ? 24.802 74.157 30.968 1.00 23.80 68 LEU D CA 1
ATOM 6211 C C . LEU D 1 68 ? 24.887 73.616 29.552 1.00 24.55 68 LEU D C 1
ATOM 6212 O O . LEU D 1 68 ? 25.902 73.002 29.189 1.00 24.57 68 LEU D O 1
ATOM 6217 N N . LEU D 1 69 ? 23.834 73.838 28.754 1.00 23.97 69 LEU D N 1
ATOM 6218 C CA . LEU D 1 69 ? 23.844 73.432 27.346 1.00 24.20 69 LEU D CA 1
ATOM 6219 C C . LEU D 1 69 ? 24.858 74.219 26.548 1.00 24.01 69 LEU D C 1
ATOM 6220 O O . LEU D 1 69 ? 25.512 73.671 25.657 1.00 24.85 69 LEU D O 1
ATOM 6225 N N . SER D 1 70 ? 25.005 75.501 26.861 1.00 24.97 70 SER D N 1
ATOM 6226 C CA . SER D 1 70 ? 26.041 76.322 26.236 1.00 26.01 70 SER D CA 1
ATOM 6227 C C . SER D 1 70 ? 27.426 75.676 26.388 1.00 26.38 70 SER D C 1
ATOM 6228 O O . SER D 1 70 ? 28.189 75.563 25.421 1.00 25.64 70 SER D O 1
ATOM 6231 N N . GLU D 1 71 ? 27.715 75.255 27.611 1.00 28.12 71 GLU D N 1
ATOM 6232 C CA . GLU D 1 71 ? 28.952 74.523 27.948 1.00 29.27 71 GLU D CA 1
ATOM 6233 C C . GLU D 1 71 ? 29.040 73.209 27.146 1.00 29.16 71 GLU D C 1
ATOM 6234 O O . GLU D 1 71 ? 30.010 72.972 26.430 1.00 29.97 71 GLU D O 1
ATOM 6240 N N . LYS D 1 72 ? 27.999 72.394 27.201 1.00 28.92 72 LYS D N 1
ATOM 6241 C CA . LYS D 1 72 ? 28.024 71.070 26.565 1.00 28.81 72 LYS D CA 1
ATOM 6242 C C . LYS D 1 72 ? 28.106 71.091 25.028 1.00 28.61 72 LYS D C 1
ATOM 6243 O O . LYS D 1 72 ? 28.793 70.244 24.413 1.00 27.14 72 LYS D O 1
ATOM 6249 N N . PHE D 1 73 ? 27.416 72.056 24.414 1.00 27.83 73 PHE D N 1
ATOM 6250 C CA . PHE D 1 73 ? 27.384 72.182 22.960 1.00 27.54 73 PHE D CA 1
ATOM 6251 C C . PHE D 1 73 ? 28.465 73.101 22.417 1.00 27.21 73 PHE D C 1
ATOM 6252 O O . PHE D 1 73 ? 28.604 73.201 21.214 1.00 27.14 73 PHE D O 1
ATOM 6260 N N . HIS D 1 74 ? 29.258 73.715 23.296 1.00 26.94 74 HIS D N 1
ATOM 6261 C CA . HIS D 1 74 ? 30.154 74.835 22.942 1.00 27.20 74 HIS D CA 1
ATOM 6262 C C . HIS D 1 74 ? 29.387 75.795 22.070 1.00 26.49 74 HIS D C 1
ATOM 6263 O O . HIS D 1 74 ? 29.806 76.109 20.957 1.00 26.09 74 HIS D O 1
ATOM 6270 N N . ALA D 1 75 ? 28.238 76.217 22.599 1.00 25.28 75 ALA D N 1
ATOM 6271 C CA . ALA D 1 75 ? 27.257 76.996 21.866 1.00 24.68 75 ALA D CA 1
ATOM 6272 C C . ALA D 1 75 ? 27.071 78.380 22.483 1.00 23.74 75 ALA D C 1
ATOM 6273 O O . ALA D 1 75 ? 27.106 78.570 23.721 1.00 23.82 75 ALA D O 1
ATOM 6275 N N . THR D 1 76 ? 26.903 79.350 21.595 1.00 22.89 76 THR D N 1
ATOM 6276 C CA . THR D 1 76 ? 26.544 80.707 21.985 1.00 21.98 76 THR D CA 1
ATOM 6277 C C . THR D 1 76 ? 25.158 80.672 22.604 1.00 21.50 76 THR D C 1
ATOM 6278 O O . THR D 1 76 ? 24.272 79.950 22.115 1.00 21.85 76 THR D O 1
ATOM 6282 N N . LEU D 1 77 ? 24.970 81.450 23.670 1.00 19.70 77 LEU D N 1
ATOM 6283 C CA . LEU D 1 77 ? 23.665 81.620 24.262 1.00 19.18 77 LEU D CA 1
ATOM 6284 C C . LEU D 1 77 ? 23.249 83.103 24.226 1.00 19.12 77 LEU D C 1
ATOM 6285 O O . LEU D 1 77 ? 23.987 84.003 24.662 1.00 18.93 77 LEU D O 1
ATOM 6290 N N . VAL D 1 78 ? 22.069 83.362 23.663 1.00 18.76 78 VAL D N 1
ATOM 6291 C CA . VAL D 1 78 ? 21.498 84.706 23.678 1.00 18.25 78 VAL D CA 1
ATOM 6292 C C . VAL D 1 78 ? 20.315 84.703 24.619 1.00 18.49 78 VAL D C 1
ATOM 6293 O O . VAL D 1 78 ? 19.420 83.868 24.483 1.00 19.27 78 VAL D O 1
ATOM 6297 N N . TYR D 1 79 ? 20.309 85.613 25.580 1.00 18.31 79 TYR D N 1
ATOM 6298 C CA . TYR D 1 79 ? 19.213 85.679 26.538 1.00 18.99 79 TYR D CA 1
ATOM 6299 C C . TYR D 1 79 ? 18.781 87.094 26.898 1.00 19.45 79 TYR D C 1
ATOM 6300 O O . TYR D 1 79 ? 19.543 88.059 26.829 1.00 19.14 79 TYR D O 1
ATOM 6309 N N . GLN D 1 80 ? 17.529 87.196 27.289 1.00 19.59 80 GLN D N 1
ATOM 6310 C CA . GLN D 1 80 ? 16.928 88.469 27.615 1.00 19.60 80 GLN D CA 1
ATOM 6311 C C . GLN D 1 80 ? 17.089 88.654 29.127 1.00 19.28 80 GLN D C 1
ATOM 6312 O O . GLN D 1 80 ? 16.830 87.731 29.892 1.00 19.51 80 GLN D O 1
ATOM 6318 N N . ARG D 1 81 ? 17.527 89.838 29.531 1.00 19.28 81 ARG D N 1
ATOM 6319 C CA . ARG D 1 81 ? 17.918 90.120 30.913 1.00 19.69 81 ARG D CA 1
ATOM 6320 C C . ARG D 1 81 ? 16.803 90.774 31.733 1.00 19.64 81 ARG D C 1
ATOM 6321 O O . ARG D 1 81 ? 16.971 90.997 32.922 1.00 19.78 81 ARG D O 1
ATOM 6329 N N . PHE D 1 82 ? 15.652 91.030 31.113 1.00 19.72 82 PHE D N 1
ATOM 6330 C CA . PHE D 1 82 ? 14.503 91.635 31.787 1.00 18.64 82 PHE D CA 1
ATOM 6331 C C . PHE D 1 82 ? 13.231 90.812 31.521 1.00 18.33 82 PHE D C 1
ATOM 6332 O O . PHE D 1 82 ? 13.154 90.099 30.512 1.00 17.53 82 PHE D O 1
ATOM 6340 N N . SER D 1 83 ? 12.272 90.934 32.450 1.00 17.11 83 SER D N 1
ATOM 6341 C CA . SER D 1 83 ? 11.053 90.130 32.511 1.00 17.18 83 SER D CA 1
ATOM 6342 C C . SER D 1 83 ? 10.151 90.250 31.303 1.00 16.89 83 SER D C 1
ATOM 6343 O O . SER D 1 83 ? 9.917 91.342 30.807 1.00 16.56 83 SER D O 1
ATOM 6346 N N . ARG D 1 84 ? 9.575 89.113 30.942 1.00 17.02 84 ARG D N 1
ATOM 6347 C CA . ARG D 1 84 ? 8.516 88.997 29.945 1.00 17.35 84 ARG D CA 1
ATOM 6348 C C . ARG D 1 84 ? 7.258 89.795 30.307 1.00 17.55 84 ARG D C 1
ATOM 6349 O O . ARG D 1 84 ? 6.386 89.979 29.472 1.00 17.85 84 ARG D O 1
ATOM 6357 N N . LEU D 1 85 ? 7.162 90.237 31.566 1.00 17.52 85 LEU D N 1
ATOM 6358 C CA . LEU D 1 85 ? 6.048 91.090 32.015 1.00 17.89 85 LEU D CA 1
ATOM 6359 C C . LEU D 1 85 ? 6.090 92.491 31.428 1.00 17.71 85 LEU D C 1
ATOM 6360 O O . LEU D 1 85 ? 5.057 93.134 31.257 1.00 19.85 85 LEU D O 1
ATOM 6365 N N . VAL D 1 86 ? 7.285 92.974 31.115 1.00 18.31 86 VAL D N 1
ATOM 6366 C CA . VAL D 1 86 ? 7.467 94.282 30.458 1.00 18.19 86 VAL D CA 1
ATOM 6367 C C . VAL D 1 86 ? 7.322 94.193 28.931 1.00 16.87 86 VAL D C 1
ATOM 6368 O O . VAL D 1 86 ? 6.544 94.932 28.324 1.00 16.78 86 VAL D O 1
ATOM 6372 N N . TYR D 1 87 ? 8.127 93.341 28.314 1.00 17.54 87 TYR D N 1
ATOM 6373 C CA . TYR D 1 87 ? 7.898 92.929 26.940 1.00 17.55 87 TYR D CA 1
ATOM 6374 C C . TYR D 1 87 ? 8.159 91.429 26.873 1.00 17.51 87 TYR D C 1
ATOM 6375 O O . TYR D 1 87 ? 9.249 90.965 27.229 1.00 18.65 87 TYR D O 1
ATOM 6384 N N . ASP D 1 88 ? 7.173 90.666 26.420 1.00 17.73 88 ASP D N 1
ATOM 6385 C CA . ASP D 1 88 ? 7.389 89.245 26.171 1.00 17.71 88 ASP D CA 1
ATOM 6386 C C . ASP D 1 88 ? 8.068 89.105 24.834 1.00 17.86 88 ASP D C 1
ATOM 6387 O O . ASP D 1 88 ? 7.386 89.153 23.810 1.00 17.79 88 ASP D O 1
ATOM 6392 N N . CYS D 1 89 ? 9.387 88.899 24.833 1.00 17.15 89 CYS D N 1
ATOM 6393 C CA . CYS D 1 89 ? 10.148 88.857 23.571 1.00 18.01 89 CYS D CA 1
ATOM 6394 C C . CYS D 1 89 ? 9.788 87.700 22.654 1.00 17.71 89 CYS D C 1
ATOM 6395 O O . CYS D 1 89 ? 10.210 87.707 21.492 1.00 18.40 89 CYS D O 1
ATOM 6398 N N . ASN D 1 90 ? 9.026 86.721 23.149 1.00 16.81 90 ASN D N 1
ATOM 6399 C CA . ASN D 1 90 ? 8.532 85.654 22.279 1.00 16.80 90 ASN D CA 1
ATOM 6400 C C . ASN D 1 90 ? 7.173 85.979 21.641 1.00 15.97 90 ASN D C 1
ATOM 6401 O O . ASN D 1 90 ? 6.446 85.076 21.231 1.00 16.36 90 ASN D O 1
ATOM 6406 N N . ARG D 1 91 ? 6.854 87.267 21.541 1.00 15.86 91 ARG D N 1
ATOM 6407 C CA . ARG D 1 91 ? 5.606 87.731 20.946 1.00 16.10 91 ARG D CA 1
ATOM 6408 C C . ARG D 1 91 ? 5.868 88.963 20.067 1.00 16.04 91 ARG D C 1
ATOM 6409 O O . ARG D 1 91 ? 6.658 89.822 20.439 1.00 15.67 91 ARG D O 1
ATOM 6417 N N . PRO D 1 92 ? 5.148 89.096 18.945 1.00 16.82 92 PRO D N 1
ATOM 6418 C CA . PRO D 1 92 ? 5.227 90.331 18.158 1.00 16.79 92 PRO D CA 1
ATOM 6419 C C . PRO D 1 92 ? 4.375 91.423 18.788 1.00 16.92 92 PRO D C 1
ATOM 6420 O O . PRO D 1 92 ? 3.418 91.115 19.500 1.00 17.39 92 PRO D O 1
ATOM 6424 N N . PRO D 1 93 ? 4.694 92.699 18.508 1.00 17.75 93 PRO D N 1
ATOM 6425 C CA . PRO D 1 93 ? 3.997 93.804 19.142 1.00 18.13 93 PRO D CA 1
ATOM 6426 C C . PRO D 1 93 ? 2.478 93.814 18.915 1.00 18.81 93 PRO D C 1
ATOM 6427 O O . PRO D 1 93 ? 1.734 94.318 19.761 1.00 18.88 93 PRO D O 1
ATOM 6431 N N . GLU D 1 94 ? 1.993 93.253 17.814 1.00 19.38 94 GLU D N 1
ATOM 6432 C CA . GLU D 1 94 ? 0.538 93.239 17.592 1.00 20.08 94 GLU D CA 1
ATOM 6433 C C . GLU D 1 94 ? -0.251 92.260 18.460 1.00 20.65 94 GLU D C 1
ATOM 6434 O O . GLU D 1 94 ? -1.456 92.412 18.623 1.00 21.29 94 GLU D O 1
ATOM 6440 N N . SER D 1 95 ? 0.437 91.278 19.032 1.00 20.45 95 SER D N 1
ATOM 6441 C CA . SER D 1 95 ? -0.172 90.354 19.982 1.00 20.64 95 SER D CA 1
ATOM 6442 C C . SER D 1 95 ? -0.479 91.014 21.328 1.00 20.35 95 SER D C 1
ATOM 6443 O O . SER D 1 95 ? 0.397 91.611 21.941 1.00 18.35 95 SER D O 1
ATOM 6446 N N . PRO D 1 96 ? -1.713 90.847 21.819 1.00 20.59 96 PRO D N 1
ATOM 6447 C CA . PRO D 1 96 ? -2.064 91.330 23.153 1.00 20.84 96 PRO D CA 1
ATOM 6448 C C . PRO D 1 96 ? -1.111 90.818 24.256 1.00 20.61 96 PRO D C 1
ATOM 6449 O O . PRO D 1 96 ? -0.967 91.464 25.281 1.00 21.28 96 PRO D O 1
ATOM 6453 N N . SER D 1 97 ? -0.427 89.703 24.010 1.00 20.23 97 SER D N 1
ATOM 6454 C CA . SER D 1 97 ? 0.514 89.115 24.979 1.00 19.48 97 SER D CA 1
ATOM 6455 C C . SER D 1 97 ? 1.913 89.737 25.004 1.00 18.92 97 SER D C 1
ATOM 6456 O O . SER D 1 97 ? 2.716 89.391 25.888 1.00 19.00 97 SER D O 1
ATOM 6459 N N . ALA D 1 98 ? 2.222 90.614 24.049 1.00 18.21 98 ALA D N 1
ATOM 6460 C CA . ALA D 1 98 ? 3.541 91.271 24.012 1.00 18.34 98 ALA D CA 1
ATOM 6461 C C . ALA D 1 98 ? 3.787 92.143 25.226 1.00 17.14 98 ALA D C 1
ATOM 6462 O O . ALA D 1 98 ? 4.854 92.087 25.826 1.00 16.49 98 ALA D O 1
ATOM 6464 N N . MET D 1 99 ? 2.793 92.952 25.570 1.00 17.46 99 MET D N 1
ATOM 6465 C CA . MET D 1 99 ? 2.824 93.836 26.731 1.00 17.46 99 MET D CA 1
ATOM 6466 C C . MET D 1 99 ? 1.534 93.577 27.496 1.00 17.66 99 MET D C 1
ATOM 6467 O O . MET D 1 99 ? 0.555 94.328 27.366 1.00 17.49 99 MET D O 1
ATOM 6472 N N . PRO D 1 100 ? 1.505 92.465 28.247 1.00 18.92 100 PRO D N 1
ATOM 6473 C CA . PRO D 1 100 ? 0.225 91.887 28.681 1.00 19.28 100 PRO D CA 1
ATOM 6474 C C . PRO D 1 100 ? -0.483 92.655 29.823 1.00 19.85 100 PRO D C 1
ATOM 6475 O O . PRO D 1 100 ? 0.137 93.003 30.822 1.00 19.14 100 PRO D O 1
ATOM 6479 N N . VAL D 1 101 ? -1.775 92.907 29.663 1.00 21.31 101 VAL D N 1
ATOM 6480 C CA . VAL D 1 101 ? -2.534 93.580 30.703 1.00 21.76 101 VAL D CA 1
ATOM 6481 C C . VAL D 1 101 ? -2.915 92.564 31.768 1.00 22.32 101 VAL D C 1
ATOM 6482 O O . VAL D 1 101 ? -3.335 92.927 32.868 1.00 22.02 101 VAL D O 1
ATOM 6486 N N . LYS D 1 102 ? -2.775 91.286 31.412 1.00 23.33 102 LYS D N 1
ATOM 6487 C CA . LYS D 1 102 ? -3.075 90.161 32.278 1.00 23.88 102 LYS D CA 1
ATOM 6488 C C . LYS D 1 102 ? -2.157 88.983 31.907 1.00 25.08 102 LYS D C 1
ATOM 6489 O O . LYS D 1 102 ? -1.970 88.657 30.714 1.00 24.70 102 LYS D O 1
ATOM 6495 N N . SER D 1 103 ? -1.590 88.345 32.931 1.00 26.23 103 SER D N 1
ATOM 6496 C CA . SER D 1 103 ? -0.767 87.156 32.741 1.00 26.91 103 SER D CA 1
ATOM 6497 C C . SER D 1 103 ? -1.484 86.009 33.432 1.00 27.16 103 SER D C 1
ATOM 6498 O O . SER D 1 103 ? -1.590 85.967 34.666 1.00 26.85 103 SER D O 1
ATOM 6501 N N . GLU D 1 104 ? -2.054 85.121 32.623 1.00 27.68 104 GLU D N 1
ATOM 6502 C CA . GLU D 1 104 ? -2.881 84.038 33.128 1.00 28.19 104 GLU D CA 1
ATOM 6503 C C . GLU D 1 104 ? -3.950 84.609 34.083 1.00 28.80 104 GLU D C 1
ATOM 6504 O O . GLU D 1 104 ? -4.791 85.417 33.640 1.00 29.15 104 GLU D O 1
ATOM 6510 N N . ILE D 1 105 ? -3.933 84.281 35.370 1.00 28.82 105 ILE D N 1
ATOM 6511 C CA . ILE D 1 105 ? -4.970 84.809 36.275 1.00 28.48 105 ILE D CA 1
ATOM 6512 C C . ILE D 1 105 ? -4.673 86.168 36.916 1.00 28.18 105 ILE D C 1
ATOM 6513 O O . ILE D 1 105 ? -5.502 86.705 37.647 1.00 28.57 105 ILE D O 1
ATOM 6518 N N . TYR D 1 106 ? -3.507 86.737 36.635 1.00 27.16 106 TYR D N 1
ATOM 6519 C CA . TYR D 1 106 ? -3.086 87.964 37.303 1.00 26.27 106 TYR D CA 1
ATOM 6520 C C . TYR D 1 106 ? -3.152 89.198 36.413 1.00 24.87 106 TYR D C 1
ATOM 6521 O O . TYR D 1 106 ? -2.483 89.256 35.386 1.00 24.16 106 TYR D O 1
ATOM 6530 N N . ASP D 1 107 ? -3.927 90.196 36.832 1.00 23.82 107 ASP D N 1
ATOM 6531 C CA . ASP D 1 107 ? -3.885 91.506 36.193 1.00 24.09 107 ASP D CA 1
ATOM 6532 C C . ASP D 1 107 ? -2.527 92.149 36.421 1.00 23.01 107 ASP D C 1
ATOM 6533 O O . ASP D 1 107 ? -1.914 91.945 37.474 1.00 22.47 107 ASP D O 1
ATOM 6538 N N . ILE D 1 108 ? -2.062 92.926 35.438 1.00 22.31 108 ILE D N 1
ATOM 6539 C CA . ILE D 1 108 ? -0.812 93.654 35.537 1.00 21.97 108 ILE D CA 1
ATOM 6540 C C . ILE D 1 108 ? -1.105 95.169 35.385 1.00 21.56 108 ILE D C 1
ATOM 6541 O O . ILE D 1 108 ? -1.064 95.722 34.293 1.00 19.90 108 ILE D O 1
ATOM 6546 N N . PRO D 1 109 ? -1.458 95.836 36.502 1.00 21.16 109 PRO D N 1
ATOM 6547 C CA . PRO D 1 109 ? -1.847 97.237 36.494 1.00 20.56 109 PRO D CA 1
ATOM 6548 C C . PRO D 1 109 ? -0.840 98.173 35.814 1.00 20.14 109 PRO D C 1
ATOM 6549 O O . PRO D 1 109 ? -1.240 99.163 35.201 1.00 19.55 109 PRO D O 1
ATOM 6553 N N . GLY D 1 110 ? 0.447 97.844 35.931 1.00 18.35 110 GLY D N 1
ATOM 6554 C CA . GLY D 1 110 ? 1.497 98.607 35.291 1.00 19.03 110 GLY D CA 1
ATOM 6555 C C . GLY D 1 110 ? 1.477 98.567 33.772 1.00 17.93 110 GLY D C 1
ATOM 6556 O O . GLY D 1 110 ? 2.171 99.363 33.127 1.00 17.68 110 GLY D O 1
ATOM 6557 N N . ASN D 1 111 ? 0.701 97.641 33.202 1.00 17.62 111 ASN D N 1
ATOM 6558 C CA . ASN D 1 111 ? 0.585 97.531 31.746 1.00 17.83 111 ASN D CA 1
ATOM 6559 C C . ASN D 1 111 ? -0.767 97.993 31.234 1.00 17.50 111 ASN D C 1
ATOM 6560 O O . ASN D 1 111 ? -1.058 97.837 30.049 1.00 17.57 111 ASN D O 1
ATOM 6565 N N . PHE D 1 112 ? -1.609 98.532 32.110 1.00 17.38 112 PHE D N 1
ATOM 6566 C CA . PHE D 1 112 ? -2.916 99.044 31.674 1.00 17.84 112 PHE D CA 1
ATOM 6567 C C . PHE D 1 112 ? -2.731 100.287 30.788 1.00 18.06 112 PHE D C 1
ATOM 6568 O O . PHE D 1 112 ? -1.963 101.188 31.131 1.00 16.66 112 PHE D O 1
ATOM 6576 N N . ASP D 1 113 ? -3.431 100.304 29.646 1.00 18.69 113 ASP D N 1
ATOM 6577 C CA . ASP D 1 113 ? -3.563 101.452 28.790 1.00 18.59 113 ASP D CA 1
ATOM 6578 C C . ASP D 1 113 ? -2.228 102.128 28.453 1.00 18.31 113 ASP D C 1
ATOM 6579 O O . ASP D 1 113 ? -2.057 103.302 28.685 1.00 17.19 113 ASP D O 1
ATOM 6584 N N . LEU D 1 114 ? -1.266 101.366 27.938 1.00 18.84 114 LEU D N 1
ATOM 6585 C CA . LEU D 1 114 ? 0.023 101.938 27.526 1.00 18.09 114 LEU D CA 1
ATOM 6586 C C . LEU D 1 114 ? -0.195 102.853 26.311 1.00 17.95 114 LEU D C 1
ATOM 6587 O O . LEU D 1 114 ? -0.853 102.451 25.321 1.00 17.37 114 LEU D O 1
ATOM 6592 N N . ASP D 1 115 ? 0.327 104.078 26.377 1.00 17.61 115 ASP D N 1
ATOM 6593 C CA . ASP D 1 115 ? 0.210 105.003 25.243 1.00 17.85 115 ASP D CA 1
ATOM 6594 C C . ASP D 1 115 ? 1.240 104.639 24.194 1.00 17.69 115 ASP D C 1
ATOM 6595 O O . ASP D 1 115 ? 2.009 103.697 24.387 1.00 17.13 115 ASP D O 1
ATOM 6600 N N . GLU D 1 116 ? 1.229 105.367 23.072 1.00 17.24 116 GLU D N 1
ATOM 6601 C CA . GLU D 1 116 ? 2.066 105.000 21.929 1.00 17.17 116 GLU D CA 1
ATOM 6602 C C . GLU D 1 116 ? 3.546 105.123 22.209 1.00 16.25 116 GLU D C 1
ATOM 6603 O O . GLU D 1 116 ? 4.338 104.266 21.803 1.00 15.51 116 GLU D O 1
ATOM 6609 N N . ALA D 1 117 ? 3.922 106.179 22.915 1.00 15.49 117 ALA D N 1
ATOM 6610 C CA . ALA D 1 117 ? 5.306 106.390 23.267 1.00 16.12 117 ALA D CA 1
ATOM 6611 C C . ALA D 1 117 ? 5.825 105.252 24.144 1.00 16.63 117 ALA D C 1
ATOM 6612 O O . ALA D 1 117 ? 6.949 104.793 23.942 1.00 16.16 117 ALA D O 1
ATOM 6614 N N . GLU D 1 118 ? 5.006 104.793 25.098 1.00 17.06 118 GLU D N 1
ATOM 6615 C CA . GLU D 1 118 ? 5.426 103.695 25.980 1.00 16.69 118 GLU D CA 1
ATOM 6616 C C . GLU D 1 118 ? 5.559 102.360 25.255 1.00 16.45 118 GLU D C 1
ATOM 6617 O O . GLU D 1 118 ? 6.528 101.648 25.486 1.00 16.82 118 GLU D O 1
ATOM 6623 N N . ARG D 1 119 ? 4.650 102.059 24.343 1.00 15.18 119 ARG D N 1
ATOM 6624 C CA . ARG D 1 119 ? 4.752 100.862 23.511 1.00 16.05 119 ARG D CA 1
ATOM 6625 C C . ARG D 1 119 ? 6.021 100.872 22.650 1.00 14.69 119 ARG D C 1
ATOM 6626 O O . ARG D 1 119 ? 6.688 99.829 22.487 1.00 14.42 119 ARG D O 1
ATOM 6634 N N . PHE D 1 120 ? 6.377 102.034 22.137 1.00 14.52 120 PHE D N 1
ATOM 6635 C CA . PHE D 1 120 ? 7.562 102.144 21.289 1.00 14.94 120 PHE D CA 1
ATOM 6636 C C . PHE D 1 120 ? 8.798 101.950 22.148 1.00 15.36 120 PHE D C 1
ATOM 6637 O O . PHE D 1 120 ? 9.750 101.250 21.765 1.00 14.55 120 PHE D O 1
ATOM 6645 N N . ALA D 1 121 ? 8.768 102.577 23.320 1.00 15.40 121 ALA D N 1
ATOM 6646 C CA . ALA D 1 121 ? 9.896 102.525 24.250 1.00 15.45 121 ALA D CA 1
ATOM 6647 C C . ALA D 1 121 ? 10.270 101.047 24.574 1.00 15.29 121 ALA D C 1
ATOM 6648 O O . ALA D 1 121 ? 11.434 100.664 24.485 1.00 16.15 121 ALA D O 1
ATOM 6650 N N . ARG D 1 122 ? 9.273 100.265 24.990 1.00 14.97 122 ARG D N 1
ATOM 6651 C CA . ARG D 1 122 ? 9.459 98.858 25.288 1.00 15.69 122 ARG D CA 1
ATOM 6652 C C . ARG D 1 122 ? 9.858 98.058 24.058 1.00 15.50 122 ARG D C 1
ATOM 6653 O O . ARG D 1 122 ? 10.734 97.190 24.128 1.00 17.64 122 ARG D O 1
ATOM 6661 N N . THR D 1 123 ? 9.278 98.384 22.917 1.00 15.51 123 THR D N 1
ATOM 6662 C CA . THR D 1 123 ? 9.597 97.665 21.680 1.00 16.28 123 THR D CA 1
ATOM 6663 C C . THR D 1 123 ? 11.046 97.920 21.258 1.00 16.23 123 THR D C 1
ATOM 6664 O O . THR D 1 123 ? 11.788 96.994 21.020 1.00 16.26 123 THR D O 1
ATOM 6668 N N . SER D 1 124 ? 11.450 99.188 21.245 1.00 16.07 124 SER D N 1
ATOM 6669 C CA . SER D 1 124 ? 12.796 99.609 20.896 1.00 16.38 124 SER D CA 1
ATOM 6670 C C . SER D 1 124 ? 13.886 99.174 21.899 1.00 16.31 124 SER D C 1
ATOM 6671 O O . SER D 1 124 ? 15.008 98.860 21.474 1.00 15.76 124 SER D O 1
ATOM 6674 N N . ALA D 1 125 ? 13.566 99.139 23.199 1.00 17.08 125 ALA D N 1
ATOM 6675 C CA . ALA D 1 125 ? 14.561 98.805 24.253 1.00 17.15 125 ALA D CA 1
ATOM 6676 C C . ALA D 1 125 ? 14.788 97.324 24.481 1.00 17.00 125 ALA D C 1
ATOM 6677 O O . ALA D 1 125 ? 15.950 96.867 24.756 1.00 15.81 125 ALA D O 1
ATOM 6679 N N . LEU D 1 126 ? 13.707 96.557 24.421 1.00 16.77 126 LEU D N 1
ATOM 6680 C CA . LEU D 1 126 ? 13.760 95.136 24.772 1.00 16.89 126 LEU D CA 1
ATOM 6681 C C . LEU D 1 126 ? 13.656 94.181 23.595 1.00 17.33 126 LEU D C 1
ATOM 6682 O O . LEU D 1 126 ? 14.521 93.335 23.398 1.00 18.16 126 LEU D O 1
ATOM 6687 N N . TYR D 1 127 ? 12.612 94.346 22.799 1.00 17.46 127 TYR D N 1
ATOM 6688 C CA . TYR D 1 127 ? 12.270 93.406 21.749 1.00 17.03 127 TYR D CA 1
ATOM 6689 C C . TYR D 1 127 ? 13.202 93.453 20.533 1.00 17.38 127 TYR D C 1
ATOM 6690 O O . TYR D 1 127 ? 13.810 92.441 20.121 1.00 16.73 127 TYR D O 1
ATOM 6699 N N . VAL D 1 128 ? 13.324 94.627 19.939 1.00 17.36 128 VAL D N 1
ATOM 6700 C CA . VAL D 1 128 ? 14.105 94.731 18.731 1.00 16.63 128 VAL D CA 1
ATOM 6701 C C . VAL D 1 128 ? 15.614 94.431 18.966 1.00 16.78 128 VAL D C 1
ATOM 6702 O O . VAL D 1 128 ? 16.204 93.733 18.188 1.00 17.64 128 VAL D O 1
ATOM 6706 N N . PRO D 1 129 ? 16.243 94.953 20.035 1.00 17.25 129 PRO D N 1
ATOM 6707 C CA . PRO D 1 129 ? 17.664 94.590 20.274 1.00 17.52 129 PRO D CA 1
ATOM 6708 C C . PRO D 1 129 ? 17.912 93.085 20.452 1.00 17.14 129 PRO D C 1
ATOM 6709 O O . PRO D 1 129 ? 18.958 92.556 20.011 1.00 17.73 129 PRO D O 1
ATOM 6713 N N . PHE D 1 130 ? 16.978 92.417 21.115 1.00 16.60 130 PHE D N 1
ATOM 6714 C CA . PHE D 1 130 ? 17.071 90.983 21.374 1.00 16.86 130 PHE D CA 1
ATOM 6715 C C . PHE D 1 130 ? 17.111 90.168 20.083 1.00 16.60 130 PHE D C 1
ATOM 6716 O O . PHE D 1 130 ? 18.041 89.394 19.845 1.00 18.12 130 PHE D O 1
ATOM 6724 N N . HIS D 1 131 ? 16.114 90.366 19.239 1.00 16.41 131 HIS D N 1
ATOM 6725 C CA . HIS D 1 131 ? 16.035 89.668 17.987 1.00 16.11 131 HIS D CA 1
ATOM 6726 C C . HIS D 1 131 ? 17.062 90.134 16.967 1.00 16.78 131 HIS D C 1
ATOM 6727 O O . HIS D 1 131 ? 17.550 89.328 16.178 1.00 17.10 131 HIS D O 1
ATOM 6734 N N . ASP D 1 132 ? 17.380 91.432 16.953 1.00 17.22 132 ASP D N 1
ATOM 6735 C CA . ASP D 1 132 ? 18.488 91.910 16.107 1.00 17.32 132 ASP D CA 1
ATOM 6736 C C . ASP D 1 132 ? 19.795 91.182 16.407 1.00 17.30 132 ASP D C 1
ATOM 6737 O O . ASP D 1 132 ? 20.551 90.837 15.498 1.00 17.62 132 ASP D O 1
ATOM 6742 N N . ARG D 1 133 ? 20.066 90.969 17.659 1.00 18.02 133 ARG D N 1
ATOM 6743 C CA . ARG D 1 133 ? 21.264 90.260 18.051 1.00 18.20 133 ARG D CA 1
ATOM 6744 C C . ARG D 1 133 ? 21.280 88.801 17.576 1.00 18.10 133 ARG D C 1
ATOM 6745 O O . ARG D 1 133 ? 22.236 88.372 17.018 1.00 17.84 133 ARG D O 1
ATOM 6753 N N . VAL D 1 134 ? 20.169 88.109 17.775 1.00 17.70 134 VAL D N 1
ATOM 6754 C CA . VAL D 1 134 ? 20.020 86.733 17.306 1.00 18.55 134 VAL D CA 1
ATOM 6755 C C . VAL D 1 134 ? 20.209 86.683 15.785 1.00 19.84 134 VAL D C 1
ATOM 6756 O O . VAL D 1 134 ? 20.981 85.855 15.280 1.00 19.64 134 VAL D O 1
ATOM 6760 N N . SER D 1 135 ? 19.532 87.591 15.067 1.00 20.38 135 SER D N 1
ATOM 6761 C CA . SER D 1 135 ? 19.639 87.676 13.608 1.00 21.48 135 SER D CA 1
ATOM 6762 C C . SER D 1 135 ? 21.073 87.962 13.115 1.00 22.21 135 SER D C 1
ATOM 6763 O O . SER D 1 135 ? 21.513 87.401 12.098 1.00 21.62 135 SER D O 1
ATOM 6766 N N . GLU D 1 136 ? 21.776 88.855 13.813 1.00 23.29 136 GLU D N 1
ATOM 6767 C CA . GLU D 1 136 ? 23.157 89.237 13.476 1.00 23.80 136 GLU D CA 1
ATOM 6768 C C . GLU D 1 136 ? 24.065 88.018 13.571 1.00 23.68 136 GLU D C 1
ATOM 6769 O O . GLU D 1 136 ? 24.843 87.732 12.655 1.00 22.42 136 GLU D O 1
ATOM 6775 N N . ILE D 1 137 ? 23.955 87.316 14.700 1.00 23.17 137 ILE D N 1
ATOM 6776 C CA . ILE D 1 137 ? 24.736 86.111 14.962 1.00 23.37 137 ILE D CA 1
ATOM 6777 C C . ILE D 1 137 ? 24.490 85.073 13.858 1.00 23.42 137 ILE D C 1
ATOM 6778 O O . ILE D 1 137 ? 25.439 84.515 13.297 1.00 23.68 137 ILE D O 1
ATOM 6783 N N . ILE D 1 138 ? 23.226 84.851 13.512 1.00 23.54 138 ILE D N 1
ATOM 6784 C CA . ILE D 1 138 ? 22.869 83.889 12.478 1.00 23.63 138 ILE D CA 1
ATOM 6785 C C . ILE D 1 138 ? 23.427 84.287 11.109 1.00 24.50 138 ILE D C 1
ATOM 6786 O O . ILE D 1 138 ? 23.983 83.447 10.393 1.00 24.93 138 ILE D O 1
ATOM 6791 N N . ALA D 1 139 ? 23.314 85.563 10.768 1.00 24.81 139 ALA D N 1
ATOM 6792 C CA . ALA D 1 139 ? 23.813 86.065 9.500 1.00 25.90 139 ALA D CA 1
ATOM 6793 C C . ALA D 1 139 ? 25.336 85.955 9.387 1.00 26.66 139 ALA D C 1
ATOM 6794 O O . ALA D 1 139 ? 25.843 85.638 8.320 1.00 27.19 139 ALA D O 1
ATOM 6796 N N . GLU D 1 140 ? 26.049 86.238 10.477 1.00 27.66 140 GLU D N 1
ATOM 6797 C CA . GLU D 1 140 ? 27.507 86.108 10.555 1.00 28.80 140 GLU D CA 1
ATOM 6798 C C . GLU D 1 140 ? 28.000 84.654 10.368 1.00 28.58 140 GLU D C 1
ATOM 6799 O O . GLU D 1 140 ? 28.979 84.409 9.653 1.00 28.29 140 GLU D O 1
ATOM 6805 N N . ARG D 1 141 ? 27.315 83.711 11.016 1.00 27.93 141 ARG D N 1
ATOM 6806 C CA . ARG D 1 141 ? 27.602 82.282 10.885 1.00 28.63 141 ARG D CA 1
ATOM 6807 C C . ARG D 1 141 ? 27.381 81.809 9.462 1.00 29.11 141 ARG D C 1
ATOM 6808 O O . ARG D 1 141 ? 28.200 81.071 8.922 1.00 29.84 141 ARG D O 1
ATOM 6816 N N . GLN D 1 142 ? 26.290 82.248 8.842 1.00 29.26 142 GLN D N 1
ATOM 6817 C CA . GLN D 1 142 ? 25.994 81.863 7.454 1.00 30.43 142 GLN D CA 1
ATOM 6818 C C . GLN D 1 142 ? 27.009 82.434 6.483 1.00 30.81 142 GLN D C 1
ATOM 6819 O O . GLN D 1 142 ? 27.382 81.764 5.519 1.00 31.52 142 GLN D O 1
ATOM 6825 N N . ALA D 1 143 ? 27.441 83.669 6.742 1.00 30.89 143 ALA D N 1
ATOM 6826 C CA . ALA D 1 143 ? 28.486 84.334 5.950 1.00 31.62 143 ALA D CA 1
ATOM 6827 C C . ALA D 1 143 ? 29.823 83.590 6.045 1.00 32.06 143 ALA D C 1
ATOM 6828 O O . ALA D 1 143 ? 30.642 83.665 5.121 1.00 33.73 143 ALA D O 1
ATOM 6830 N N . ALA D 1 144 ? 30.052 82.905 7.165 1.00 32.13 144 ALA D N 1
ATOM 6831 C CA . ALA D 1 144 ? 31.239 82.066 7.343 1.00 31.88 144 ALA D CA 1
ATOM 6832 C C . ALA D 1 144 ? 31.046 80.643 6.801 1.00 31.92 144 ALA D C 1
ATOM 6833 O O . ALA D 1 144 ? 31.947 79.813 6.927 1.00 32.09 144 ALA D O 1
ATOM 6835 N N . GLY D 1 145 ? 29.880 80.360 6.223 1.00 31.28 145 GLY D N 1
ATOM 6836 C CA . GLY D 1 145 ? 29.554 79.042 5.706 1.00 31.32 145 GLY D CA 1
ATOM 6837 C C . GLY D 1 145 ? 29.194 78.039 6.782 1.00 31.44 145 GLY D C 1
ATOM 6838 O O . GLY D 1 145 ? 29.215 76.833 6.536 1.00 31.91 145 GLY D O 1
ATOM 6839 N N . ARG D 1 146 ? 28.822 78.516 7.971 1.00 31.01 146 ARG D N 1
ATOM 6840 C CA . ARG D 1 146 ? 28.549 77.660 9.114 1.00 30.54 146 ARG D CA 1
ATOM 6841 C C . ARG D 1 146 ? 27.125 77.156 9.221 1.00 30.18 146 ARG D C 1
ATOM 6842 O O . ARG D 1 146 ? 26.206 77.830 8.845 1.00 30.59 146 ARG D O 1
ATOM 6850 N N . LYS D 1 147 ? 26.981 75.949 9.741 1.00 29.36 147 LYS D N 1
ATOM 6851 C CA . LYS D 1 147 ? 25.685 75.408 10.121 1.00 28.89 147 LYS D CA 1
ATOM 6852 C C . LYS D 1 147 ? 25.166 76.219 11.306 1.00 27.47 147 LYS D C 1
ATOM 6853 O O . LYS D 1 147 ? 25.950 76.664 12.147 1.00 28.38 147 LYS D O 1
ATOM 6859 N N . VAL D 1 148 ? 23.860 76.428 11.340 1.00 25.73 148 VAL D N 1
ATOM 6860 C CA . VAL D 1 148 ? 23.190 77.055 12.481 1.00 24.70 148 VAL D CA 1
ATOM 6861 C C . VAL D 1 148 ? 21.969 76.224 12.817 1.00 23.06 148 VAL D C 1
ATOM 6862 O O . VAL D 1 148 ? 21.111 75.980 11.969 1.00 22.51 148 VAL D O 1
ATOM 6866 N N . VAL D 1 149 ? 21.893 75.786 14.065 1.00 21.96 149 VAL D N 1
ATOM 6867 C CA . VAL D 1 149 ? 20.705 75.128 14.583 1.00 21.27 149 VAL D CA 1
ATOM 6868 C C . VAL D 1 149 ? 20.088 76.029 15.664 1.00 20.88 149 VAL D C 1
ATOM 6869 O O . VAL D 1 149 ? 20.700 76.268 16.702 1.00 21.19 149 VAL D O 1
ATOM 6873 N N . VAL D 1 150 ? 18.880 76.523 15.444 1.00 19.64 150 VAL D N 1
ATOM 6874 C CA . VAL D 1 150 ? 18.240 77.453 16.424 1.00 19.33 150 VAL D CA 1
ATOM 6875 C C . VAL D 1 150 ? 17.480 76.692 17.512 1.00 18.54 150 VAL D C 1
ATOM 6876 O O . VAL D 1 150 ? 16.504 76.008 17.241 1.00 19.50 150 VAL D O 1
ATOM 6880 N N . VAL D 1 151 ? 17.882 76.860 18.764 1.00 18.67 151 VAL D N 1
ATOM 6881 C CA . VAL D 1 151 ? 17.267 76.109 19.832 1.00 19.42 151 VAL D CA 1
ATOM 6882 C C . VAL D 1 151 ? 16.841 77.017 20.957 1.00 19.21 151 VAL D C 1
ATOM 6883 O O . VAL D 1 151 ? 17.676 77.700 21.547 1.00 20.00 151 VAL D O 1
ATOM 6887 N N . THR D 1 152 ? 15.555 77.033 21.260 1.00 18.87 152 THR D N 1
ATOM 6888 C CA . THR D 1 152 ? 15.092 77.865 22.343 1.00 19.51 152 THR D CA 1
ATOM 6889 C C . THR D 1 152 ? 14.799 77.030 23.593 1.00 19.31 152 THR D C 1
ATOM 6890 O O . THR D 1 152 ? 14.422 75.854 23.492 1.00 20.15 152 THR D O 1
ATOM 6894 N N . ILE D 1 153 ? 14.975 77.646 24.764 1.00 18.44 153 ILE D N 1
ATOM 6895 C CA . ILE D 1 153 ? 14.899 76.937 26.049 1.00 18.24 153 ILE D CA 1
ATOM 6896 C C . ILE D 1 153 ? 13.931 77.615 27.001 1.00 17.85 153 ILE D C 1
ATOM 6897 O O . ILE D 1 153 ? 14.147 78.750 27.413 1.00 17.27 153 ILE D O 1
ATOM 6902 N N . HIS D 1 154 ? 12.875 76.880 27.359 1.00 17.69 154 HIS D N 1
ATOM 6903 C CA . HIS D 1 154 ? 11.793 77.348 28.232 1.00 17.97 154 HIS D CA 1
ATOM 6904 C C . HIS D 1 154 ? 11.565 76.344 29.365 1.00 18.02 154 HIS D C 1
ATOM 6905 O O . HIS D 1 154 ? 11.894 75.160 29.233 1.00 17.40 154 HIS D O 1
ATOM 6912 N N . SER D 1 155 ? 10.947 76.818 30.441 1.00 17.78 155 SER D N 1
ATOM 6913 C CA . SER D 1 155 ? 10.391 75.943 31.446 1.00 19.28 155 SER D CA 1
ATOM 6914 C C . SER D 1 155 ? 8.918 76.261 31.615 1.00 19.94 155 SER D C 1
ATOM 6915 O O . SER D 1 155 ? 8.464 77.352 31.254 1.00 19.71 155 SER D O 1
ATOM 6918 N N . PHE D 1 156 ? 8.180 75.287 32.138 1.00 19.93 156 PHE D N 1
ATOM 6919 C CA . PHE D 1 156 ? 6.750 75.454 32.390 1.00 20.75 156 PHE D CA 1
ATOM 6920 C C . PHE D 1 156 ? 6.344 74.930 33.764 1.00 21.22 156 PHE D C 1
ATOM 6921 O O . PHE D 1 156 ? 6.976 74.029 34.316 1.00 20.73 156 PHE D O 1
ATOM 6929 N N . THR D 1 157 ? 5.279 75.515 34.293 1.00 22.35 157 THR D N 1
ATOM 6930 C CA . THR D 1 157 ? 4.809 75.217 35.619 1.00 23.71 157 THR D CA 1
ATOM 6931 C C . THR D 1 157 ? 4.123 73.829 35.627 1.00 24.38 157 THR D C 1
ATOM 6932 O O . THR D 1 157 ? 3.502 73.448 34.631 1.00 23.61 157 THR D O 1
ATOM 6936 N N . PRO D 1 158 ? 4.302 73.040 36.716 1.00 25.65 158 PRO D N 1
ATOM 6937 C CA . PRO D 1 158 ? 3.797 71.640 36.727 1.00 26.57 158 PRO D CA 1
ATOM 6938 C C . PRO D 1 158 ? 2.279 71.439 36.757 1.00 26.84 158 PRO D C 1
ATOM 6939 O O . PRO D 1 158 ? 1.812 70.405 36.302 1.00 27.38 158 PRO D O 1
ATOM 6943 N N . VAL D 1 159 ? 1.535 72.414 37.269 1.00 28.06 159 VAL D N 1
ATOM 6944 C CA . VAL D 1 159 ? 0.085 72.333 37.388 1.00 28.68 159 VAL D CA 1
ATOM 6945 C C . VAL D 1 159 ? -0.673 73.305 36.458 1.00 29.71 159 VAL D C 1
ATOM 6946 O O . VAL D 1 159 ? -0.315 74.481 36.310 1.00 28.85 159 VAL D O 1
ATOM 6950 N N . TYR D 1 160 ? -1.738 72.796 35.851 1.00 30.79 160 TYR D N 1
ATOM 6951 C CA . TYR D 1 160 ? -2.613 73.602 35.018 1.00 31.20 160 TYR D CA 1
ATOM 6952 C C . TYR D 1 160 ? -4.051 73.179 35.290 1.00 31.86 160 TYR D C 1
ATOM 6953 O O . TYR D 1 160 ? -4.388 71.993 35.175 1.00 31.73 160 TYR D O 1
ATOM 6962 N N . HIS D 1 161 ? -4.883 74.153 35.663 1.00 32.35 161 HIS D N 1
ATOM 6963 C CA . HIS D 1 161 ? -6.287 73.914 36.019 1.00 32.58 161 HIS D CA 1
ATOM 6964 C C . HIS D 1 161 ? -6.423 72.806 37.088 1.00 32.36 161 HIS D C 1
ATOM 6965 O O . HIS D 1 161 ? -7.266 71.911 36.987 1.00 32.53 161 HIS D O 1
ATOM 6972 N N . GLY D 1 162 ? -5.561 72.874 38.095 1.00 31.58 162 GLY D N 1
ATOM 6973 C CA . GLY D 1 162 ? -5.585 71.935 39.204 1.00 31.44 162 GLY D CA 1
ATOM 6974 C C . GLY D 1 162 ? -5.326 70.478 38.864 1.00 30.67 162 GLY D C 1
ATOM 6975 O O . GLY D 1 162 ? -5.742 69.615 39.605 1.00 31.21 162 GLY D O 1
ATOM 6976 N N . ARG D 1 163 ? -4.640 70.211 37.751 1.00 30.02 163 ARG D N 1
ATOM 6977 C CA . ARG D 1 163 ? -4.191 68.872 37.420 1.00 29.07 163 ARG D CA 1
ATOM 6978 C C . ARG D 1 163 ? -2.703 68.895 37.072 1.00 28.63 163 ARG D C 1
ATOM 6979 O O . ARG D 1 163 ? -2.182 69.847 36.475 1.00 28.38 163 ARG D O 1
ATOM 6987 N N . PHE D 1 164 ? -2.002 67.849 37.469 1.00 27.64 164 PHE D N 1
ATOM 6988 C CA . PHE D 1 164 ? -0.573 67.752 37.194 1.00 27.08 164 PHE D CA 1
ATOM 6989 C C . PHE D 1 164 ? -0.315 67.406 35.734 1.00 26.61 164 PHE D C 1
ATOM 6990 O O . PHE D 1 164 ? -0.838 66.424 35.220 1.00 25.33 164 PHE D O 1
ATOM 6998 N N . ARG D 1 165 ? 0.486 68.228 35.060 1.00 25.84 165 ARG D N 1
ATOM 6999 C CA . ARG D 1 165 ? 0.782 67.992 33.675 1.00 26.12 165 ARG D CA 1
ATOM 7000 C C . ARG D 1 165 ? 1.601 66.718 33.542 1.00 25.78 165 ARG D C 1
ATOM 7001 O O . ARG D 1 165 ? 2.520 66.463 34.319 1.00 26.24 165 ARG D O 1
ATOM 7009 N N . GLU D 1 166 ? 1.254 65.924 32.544 1.00 25.78 166 GLU D N 1
ATOM 7010 C CA . GLU D 1 166 ? 1.889 64.632 32.314 1.00 25.64 166 GLU D CA 1
ATOM 7011 C C . GLU D 1 166 ? 3.231 64.836 31.658 1.00 24.78 166 GLU D C 1
ATOM 7012 O O . GLU D 1 166 ? 4.208 64.192 32.016 1.00 23.59 166 GLU D O 1
ATOM 7018 N N . VAL D 1 167 ? 3.266 65.733 30.671 1.00 24.24 167 VAL D N 1
ATOM 7019 C CA . VAL D 1 167 ? 4.502 65.993 29.931 1.00 23.90 167 VAL D CA 1
ATOM 7020 C C . VAL D 1 167 ? 5.635 66.473 30.861 1.00 23.53 167 VAL D C 1
ATOM 7021 O O . VAL D 1 167 ? 5.412 67.261 31.785 1.00 24.44 167 VAL D O 1
ATOM 7025 N N . GLU D 1 168 ? 6.842 65.969 30.604 1.00 23.40 168 GLU D N 1
ATOM 7026 C CA . GLU D 1 168 ? 8.040 66.370 31.310 1.00 23.01 168 GLU D CA 1
ATOM 7027 C C . GLU D 1 168 ? 8.955 67.215 30.422 1.00 22.22 168 GLU D C 1
ATOM 7028 O O . GLU D 1 168 ? 9.425 68.263 30.840 1.00 21.83 168 GLU D O 1
ATOM 7034 N N . ILE D 1 169 ? 9.186 66.757 29.198 1.00 22.04 169 ILE D N 1
ATOM 7035 C CA . ILE D 1 169 ? 9.921 67.526 28.183 1.00 21.25 169 ILE D CA 1
ATOM 7036 C C . ILE D 1 169 ? 8.968 67.676 26.976 1.00 21.08 169 ILE D C 1
ATOM 7037 O O . ILE D 1 169 ? 8.575 66.680 26.365 1.00 21.31 169 ILE D O 1
ATOM 7042 N N . GLY D 1 170 ? 8.584 68.913 26.665 1.00 20.69 170 GLY D N 1
ATOM 7043 C CA . GLY D 1 170 ? 7.929 69.245 25.392 1.00 19.99 170 GLY D CA 1
ATOM 7044 C C . GLY D 1 170 ? 8.924 69.573 24.297 1.00 19.94 170 GLY D C 1
ATOM 7045 O O . GLY D 1 170 ? 9.877 70.361 24.501 1.00 20.63 170 GLY D O 1
ATOM 7046 N N . ILE D 1 171 ? 8.694 68.976 23.133 1.00 19.79 171 ILE D N 1
ATOM 7047 C CA . ILE D 1 171 ? 9.458 69.187 21.925 1.00 20.43 171 ILE D CA 1
ATOM 7048 C C . ILE D 1 171 ? 8.488 69.977 21.022 1.00 21.37 171 ILE D C 1
ATOM 7049 O O . ILE D 1 171 ? 7.504 69.419 20.511 1.00 22.35 171 ILE D O 1
ATOM 7054 N N . LEU D 1 172 ? 8.747 71.278 20.920 1.00 20.47 172 LEU D N 1
ATOM 7055 C CA . LEU D 1 172 ? 7.866 72.243 20.257 1.00 20.73 172 LEU D CA 1
ATOM 7056 C C . LEU D 1 172 ? 8.464 72.706 18.930 1.00 20.83 172 LEU D C 1
ATOM 7057 O O . LEU D 1 172 ? 9.684 72.920 18.804 1.00 20.53 172 LEU D O 1
ATOM 7062 N N . HIS D 1 173 ? 7.599 72.869 17.942 1.00 21.60 173 HIS D N 1
ATOM 7063 C CA . HIS D 1 173 ? 8.018 73.200 16.603 1.00 22.61 173 HIS D CA 1
ATOM 7064 C C . HIS D 1 173 ? 6.858 73.798 15.790 1.00 22.35 173 HIS D C 1
ATOM 7065 O O . HIS D 1 173 ? 5.691 73.622 16.107 1.00 21.70 173 HIS D O 1
ATOM 7072 N N . ASP D 1 174 ? 7.243 74.499 14.742 1.00 23.29 174 ASP D N 1
ATOM 7073 C CA . ASP D 1 174 ? 6.325 75.093 13.781 1.00 24.17 174 ASP D CA 1
ATOM 7074 C C . ASP D 1 174 ? 6.296 74.186 12.529 1.00 25.00 174 ASP D C 1
ATOM 7075 O O . ASP D 1 174 ? 6.429 72.981 12.662 1.00 25.25 174 ASP D O 1
ATOM 7080 N N . ASN D 1 175 ? 6.157 74.743 11.326 1.00 25.25 175 ASN D N 1
ATOM 7081 C CA . ASN D 1 175 ? 6.015 73.920 10.107 1.00 25.87 175 ASN D CA 1
ATOM 7082 C C . ASN D 1 175 ? 7.223 73.023 9.810 1.00 26.37 175 ASN D C 1
ATOM 7083 O O . ASN D 1 175 ? 7.091 71.978 9.184 1.00 27.23 175 ASN D O 1
ATOM 7088 N N . ASP D 1 176 ? 8.406 73.430 10.254 1.00 26.19 176 ASP D N 1
ATOM 7089 C CA . ASP D 1 176 ? 9.588 72.620 10.083 1.00 25.88 176 ASP D CA 1
ATOM 7090 C C . ASP D 1 176 ? 9.721 71.676 11.280 1.00 26.24 176 ASP D C 1
ATOM 7091 O O . ASP D 1 176 ? 10.170 72.087 12.358 1.00 24.85 176 ASP D O 1
ATOM 7096 N N . SER D 1 177 ? 9.318 70.416 11.091 1.00 26.10 177 SER D N 1
ATOM 7097 C CA . SER D 1 177 ? 9.334 69.435 12.192 1.00 25.94 177 SER D CA 1
ATOM 7098 C C . SER D 1 177 ? 10.609 68.577 12.214 1.00 25.60 177 SER D C 1
ATOM 7099 O O . SER D 1 177 ? 10.727 67.692 13.031 1.00 26.78 177 SER D O 1
ATOM 7102 N N . ARG D 1 178 ? 11.579 68.860 11.359 1.00 25.63 178 ARG D N 1
ATOM 7103 C CA . ARG D 1 178 ? 12.669 67.932 11.126 1.00 25.50 178 ARG D CA 1
ATOM 7104 C C . ARG D 1 178 ? 13.421 67.567 12.407 1.00 26.36 178 ARG D C 1
ATOM 7105 O O . ARG D 1 178 ? 13.523 66.374 12.744 1.00 26.35 178 ARG D O 1
ATOM 7113 N N . LEU D 1 179 ? 13.980 68.571 13.092 1.00 25.52 179 LEU D N 1
ATOM 7114 C CA . LEU D 1 179 ? 14.695 68.307 14.358 1.00 25.51 179 LEU D CA 1
ATOM 7115 C C . LEU D 1 179 ? 13.774 67.711 15.427 1.00 25.22 179 LEU D C 1
ATOM 7116 O O . LEU D 1 179 ? 14.169 66.786 16.119 1.00 24.84 179 LEU D O 1
ATOM 7121 N N . ALA D 1 180 ? 12.549 68.223 15.553 1.00 24.98 180 ALA D N 1
ATOM 7122 C CA . ALA D 1 180 ? 11.598 67.733 16.553 1.00 25.36 180 ALA D CA 1
ATOM 7123 C C . ALA D 1 180 ? 11.266 66.249 16.373 1.00 26.02 180 ALA D C 1
ATOM 7124 O O . ALA D 1 180 ? 11.184 65.507 17.353 1.00 26.43 180 ALA D O 1
ATOM 7126 N N . ASP D 1 181 ? 10.980 65.863 15.122 1.00 26.20 181 ASP D N 1
ATOM 7127 C CA . ASP D 1 181 ? 10.748 64.465 14.732 1.00 26.26 181 ASP D CA 1
ATOM 7128 C C . ASP D 1 181 ? 11.863 63.531 15.179 1.00 26.38 181 ASP D C 1
ATOM 7129 O O . ASP D 1 181 ? 11.595 62.445 15.745 1.00 26.83 181 ASP D O 1
ATOM 7134 N N . ALA D 1 182 ? 13.094 63.948 14.906 1.00 26.21 182 ALA D N 1
ATOM 7135 C CA . ALA D 1 182 ? 14.283 63.160 15.196 1.00 25.78 182 ALA D CA 1
ATOM 7136 C C . ALA D 1 182 ? 14.486 63.002 16.700 1.00 26.29 182 ALA D C 1
ATOM 7137 O O . ALA D 1 182 ? 14.857 61.910 17.167 1.00 26.70 182 ALA D O 1
ATOM 7139 N N . MET D 1 183 ? 14.200 64.063 17.465 1.00 25.09 183 MET D N 1
ATOM 7140 C CA . MET D 1 183 ? 14.325 64.029 18.918 1.00 24.25 183 MET D CA 1
ATOM 7141 C C . MET D 1 183 ? 13.232 63.188 19.543 1.00 25.55 183 MET D C 1
ATOM 7142 O O . MET D 1 183 ? 13.496 62.439 20.504 1.00 26.55 183 MET D O 1
ATOM 7147 N N . LEU D 1 184 ? 12.014 63.290 19.009 1.00 25.39 184 LEU D N 1
ATOM 7148 C CA . LEU D 1 184 ? 10.909 62.472 19.467 1.00 26.29 184 LEU D CA 1
ATOM 7149 C C . LEU D 1 184 ? 11.149 60.974 19.177 1.00 27.53 184 LEU D C 1
ATOM 7150 O O . LEU D 1 184 ? 10.881 60.133 20.030 1.00 27.57 184 LEU D O 1
ATOM 7155 N N . ALA D 1 185 ? 11.643 60.647 17.982 1.00 28.41 185 ALA D N 1
ATOM 7156 C CA . ALA D 1 185 ? 12.049 59.272 17.660 1.00 29.53 185 ALA D CA 1
ATOM 7157 C C . ALA D 1 185 ? 13.137 58.784 18.631 1.00 30.28 185 ALA D C 1
ATOM 7158 O O . ALA D 1 185 ? 13.096 57.659 19.128 1.00 30.91 185 ALA D O 1
ATOM 7160 N N . GLY D 1 186 ? 14.119 59.642 18.878 1.00 30.69 186 GLY D N 1
ATOM 7161 C CA . GLY D 1 186 ? 15.197 59.359 19.803 1.00 31.56 186 GLY D CA 1
ATOM 7162 C C . GLY D 1 186 ? 14.794 59.177 21.258 1.00 32.07 186 GLY D C 1
ATOM 7163 O O . GLY D 1 186 ? 15.502 58.525 22.010 1.00 32.93 186 GLY D O 1
ATOM 7164 N N . ALA D 1 187 ? 13.677 59.754 21.669 1.00 32.80 187 ALA D N 1
ATOM 7165 C CA . ALA D 1 187 ? 13.237 59.666 23.061 1.00 33.23 187 ALA D CA 1
ATOM 7166 C C . ALA D 1 187 ? 12.405 58.403 23.348 1.00 34.19 187 ALA D C 1
ATOM 7167 O O . ALA D 1 187 ? 11.918 58.220 24.465 1.00 33.47 187 ALA D O 1
ATOM 7169 N N . GLU D 1 188 ? 12.224 57.543 22.352 1.00 35.56 188 GLU D N 1
ATOM 7170 C CA . GLU D 1 188 ? 11.474 56.309 22.577 1.00 35.73 188 GLU D CA 1
ATOM 7171 C C . GLU D 1 188 ? 12.162 55.509 23.692 1.00 35.80 188 GLU D C 1
ATOM 7172 O O . GLU D 1 188 ? 13.391 55.316 23.670 1.00 35.07 188 GLU D O 1
ATOM 7178 N N . GLY D 1 189 ? 11.362 55.112 24.686 1.00 36.30 189 GLY D N 1
ATOM 7179 C CA . GLY D 1 189 ? 11.857 54.419 25.880 1.00 36.21 189 GLY D CA 1
ATOM 7180 C C . GLY D 1 189 ? 12.689 55.253 26.845 1.00 36.63 189 GLY D C 1
ATOM 7181 O O . GLY D 1 189 ? 13.385 54.692 27.691 1.00 36.69 189 GLY D O 1
ATOM 7182 N N . ALA D 1 190 ? 12.638 56.587 26.735 1.00 36.15 190 ALA D N 1
ATOM 7183 C CA . ALA D 1 190 ? 13.363 57.458 27.660 1.00 35.56 190 ALA D CA 1
ATOM 7184 C C . ALA D 1 190 ? 12.677 57.399 29.019 1.00 35.17 190 ALA D C 1
ATOM 7185 O O . ALA D 1 190 ? 11.492 57.128 29.098 1.00 34.88 190 ALA D O 1
ATOM 7187 N N . SER D 1 191 ? 13.410 57.690 30.087 1.00 35.13 191 SER D N 1
ATOM 7188 C CA . SER D 1 191 ? 12.824 57.686 31.431 1.00 35.05 191 SER D CA 1
ATOM 7189 C C . SER D 1 191 ? 11.943 58.916 31.670 1.00 34.88 191 SER D C 1
ATOM 7190 O O . SER D 1 191 ? 11.153 58.951 32.620 1.00 36.12 191 SER D O 1
ATOM 7193 N N . LEU D 1 192 ? 12.083 59.938 30.835 1.00 33.47 192 LEU D N 1
ATOM 7194 C CA . LEU D 1 192 ? 11.168 61.082 30.913 1.00 31.79 192 LEU D CA 1
ATOM 7195 C C . LEU D 1 192 ? 10.057 60.974 29.872 1.00 30.27 192 LEU D C 1
ATOM 7196 O O . LEU D 1 192 ? 10.256 60.405 28.804 1.00 29.42 192 LEU D O 1
ATOM 7201 N N . THR D 1 193 ? 8.904 61.543 30.198 1.00 28.80 193 THR D N 1
ATOM 7202 C CA . THR D 1 193 ? 7.811 61.738 29.247 1.00 28.23 193 THR D CA 1
ATOM 7203 C C . THR D 1 193 ? 8.064 62.949 28.328 1.00 26.75 193 THR D C 1
ATOM 7204 O O . THR D 1 193 ? 7.962 64.109 28.741 1.00 24.65 193 THR D O 1
ATOM 7208 N N . VAL D 1 194 ? 8.393 62.630 27.087 1.00 25.99 194 VAL D N 1
ATOM 7209 C CA . VAL D 1 194 ? 8.702 63.587 26.038 1.00 26.11 194 VAL D CA 1
ATOM 7210 C C . VAL D 1 194 ? 7.488 63.607 25.107 1.00 26.07 194 VAL D C 1
ATOM 7211 O O . VAL D 1 194 ? 7.054 62.542 24.637 1.00 25.57 194 VAL D O 1
ATOM 7215 N N . ARG D 1 195 ? 6.944 64.801 24.843 1.00 25.29 195 ARG D N 1
ATOM 7216 C CA . ARG D 1 195 ? 5.747 64.957 24.005 1.00 25.71 195 ARG D CA 1
ATOM 7217 C C . ARG D 1 195 ? 5.896 66.070 22.960 1.00 25.33 195 ARG D C 1
ATOM 7218 O O . ARG D 1 195 ? 6.536 67.072 23.225 1.00 23.49 195 ARG D O 1
ATOM 7226 N N . ARG D 1 196 ? 5.296 65.869 21.780 1.00 24.66 196 ARG D N 1
ATOM 7227 C CA . ARG D 1 196 ? 5.274 66.881 20.715 1.00 24.01 196 ARG D CA 1
AT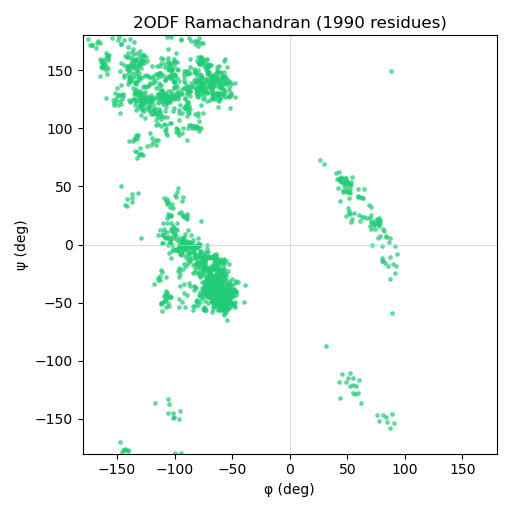OM 7228 C C . ARG D 1 196 ? 4.287 67.994 21.061 1.00 23.07 196 ARG D C 1
ATOM 7229 O O . ARG D 1 196 ? 3.157 67.724 21.417 1.00 22.86 196 ARG D O 1
ATOM 7237 N N . ASN D 1 197 ? 4.739 69.243 20.960 1.00 23.08 197 ASN D N 1
ATOM 7238 C CA . ASN D 1 197 ? 3.904 70.440 21.136 1.00 23.32 197 ASN D CA 1
ATOM 7239 C C . ASN D 1 197 ? 2.929 70.386 22.294 1.00 23.33 197 ASN D C 1
ATOM 7240 O O . ASN D 1 197 ? 1.731 70.602 22.131 1.00 22.73 197 ASN D O 1
ATOM 7245 N N . ASP D 1 198 ? 3.486 70.148 23.474 1.00 22.85 198 ASP D N 1
ATOM 7246 C CA . ASP D 1 198 ? 2.726 70.018 24.704 1.00 22.96 198 ASP D CA 1
ATOM 7247 C C . ASP D 1 198 ? 3.699 70.534 25.747 1.00 22.42 198 ASP D C 1
ATOM 7248 O O . ASP D 1 198 ? 4.820 70.069 25.782 1.00 22.82 198 ASP D O 1
ATOM 7253 N N . PRO D 1 199 ? 3.288 71.475 26.610 1.00 22.73 199 PRO D N 1
ATOM 7254 C CA . PRO D 1 199 ? 1.949 71.980 26.908 1.00 22.70 199 PRO D CA 1
ATOM 7255 C C . PRO D 1 199 ? 1.427 73.105 25.986 1.00 23.05 199 PRO D C 1
ATOM 7256 O O . PRO D 1 199 ? 0.321 73.602 26.213 1.00 22.85 199 PRO D O 1
ATOM 7260 N N . TYR D 1 200 ? 2.218 73.494 24.985 1.00 22.33 200 TYR D N 1
ATOM 7261 C CA . TYR D 1 200 ? 1.819 74.522 24.022 1.00 23.25 200 TYR D CA 1
ATOM 7262 C C . TYR D 1 200 ? 2.276 74.151 22.630 1.00 23.54 200 TYR D C 1
ATOM 7263 O O . TYR D 1 200 ? 3.179 73.311 22.454 1.00 23.61 200 TYR D O 1
ATOM 7272 N N . GLY D 1 201 ? 1.660 74.788 21.644 1.00 23.92 201 GLY D N 1
ATOM 7273 C CA . GLY D 1 201 ? 2.027 74.608 20.244 1.00 24.54 201 GLY D CA 1
ATOM 7274 C C . GLY D 1 201 ? 1.987 75.931 19.489 1.00 25.03 201 GLY D C 1
ATOM 7275 O O . GLY D 1 201 ? 1.723 76.971 20.078 1.00 24.91 201 GLY D O 1
ATOM 7276 N N . PRO D 1 202 ? 2.260 75.901 18.174 1.00 25.61 202 PRO D N 1
ATOM 7277 C CA . PRO D 1 202 ? 2.291 77.134 17.374 1.00 26.37 202 PRO D CA 1
ATOM 7278 C C . PRO D 1 202 ? 1.018 77.990 17.487 1.00 26.83 202 PRO D C 1
ATOM 7279 O O . PRO D 1 202 ? 1.116 79.218 17.473 1.00 25.86 202 PRO D O 1
ATOM 7283 N N . GLU D 1 203 ? -0.146 77.347 17.643 1.00 26.87 203 GLU D N 1
ATOM 7284 C CA . GLU D 1 203 ? -1.424 78.050 17.810 1.00 28.43 203 GLU D CA 1
ATOM 7285 C C . GLU D 1 203 ? -1.461 78.927 19.055 1.00 27.48 203 GLU D C 1
ATOM 7286 O O . GLU D 1 203 ? -2.257 79.839 19.140 1.00 27.61 203 GLU D O 1
ATOM 7292 N N . ASP D 1 204 ? -0.605 78.637 20.027 1.00 26.57 204 ASP D N 1
ATOM 7293 C CA . ASP D 1 204 ? -0.549 79.424 21.249 1.00 25.68 204 ASP D CA 1
ATOM 7294 C C . ASP D 1 204 ? 0.375 80.637 21.174 1.00 24.68 204 ASP D C 1
ATOM 7295 O O . ASP D 1 204 ? 0.525 81.348 22.173 1.00 25.22 204 ASP D O 1
ATOM 7300 N N . GLY D 1 205 ? 1.009 80.873 20.020 1.00 23.35 205 GLY D N 1
ATOM 7301 C CA . GLY D 1 205 ? 1.950 81.990 19.843 1.00 22.60 205 GLY D CA 1
ATOM 7302 C C . GLY D 1 205 ? 3.380 81.761 20.291 1.00 21.34 205 GLY D C 1
ATOM 7303 O O . GLY D 1 205 ? 4.218 82.674 20.239 1.00 20.68 205 GLY D O 1
ATOM 7304 N N . VAL D 1 206 ? 3.705 80.525 20.669 1.00 20.88 206 VAL D N 1
ATOM 7305 C CA . VAL D 1 206 ? 4.969 80.259 21.338 1.00 19.32 206 VAL D CA 1
ATOM 7306 C C . VAL D 1 206 ? 6.109 79.955 20.388 1.00 19.38 206 VAL D C 1
ATOM 7307 O O . VAL D 1 206 ? 7.254 79.816 20.836 1.00 19.17 206 VAL D O 1
ATOM 7311 N N . THR D 1 207 ? 5.838 79.893 19.078 1.00 17.88 207 THR D N 1
ATOM 7312 C CA . THR D 1 207 ? 6.899 79.654 18.107 1.00 17.97 207 THR D CA 1
ATOM 7313 C C . THR D 1 207 ? 7.363 80.917 17.381 1.00 17.05 207 THR D C 1
ATOM 7314 O O . THR D 1 207 ? 8.054 80.840 16.380 1.00 18.42 207 THR D O 1
ATOM 7318 N N . HIS D 1 208 ? 7.018 82.077 17.905 1.00 17.04 208 HIS D N 1
ATOM 7319 C CA . HIS D 1 208 ? 7.473 83.362 17.331 1.00 17.02 208 HIS D CA 1
ATOM 7320 C C . HIS D 1 208 ? 8.972 83.420 17.021 1.00 16.23 208 HIS D C 1
ATOM 7321 O O . HIS D 1 208 ? 9.373 83.761 15.913 1.00 16.27 208 HIS D O 1
ATOM 7328 N N . THR D 1 209 ? 9.823 83.117 18.003 1.00 16.59 209 THR D N 1
ATOM 7329 C CA . THR D 1 209 ? 11.268 83.199 17.810 1.00 16.76 209 THR D CA 1
ATOM 7330 C C . THR D 1 209 ? 11.752 82.266 16.692 1.00 16.98 209 THR D C 1
ATOM 7331 O O . THR D 1 209 ? 12.557 82.657 15.851 1.00 17.85 209 THR D O 1
ATOM 7335 N N . LEU D 1 210 ? 11.172 81.077 16.630 1.00 17.11 210 LEU D N 1
ATOM 7336 C CA . LEU D 1 210 ? 11.478 80.112 15.570 1.00 17.64 210 LEU D CA 1
ATOM 7337 C C . LEU D 1 210 ? 11.070 80.654 14.205 1.00 17.26 210 LEU D C 1
ATOM 7338 O O . LEU D 1 210 ? 11.852 80.572 13.257 1.00 18.42 210 LEU D O 1
ATOM 7343 N N . ARG D 1 211 ? 9.868 81.235 14.143 1.00 17.38 211 ARG D N 1
ATOM 7344 C CA . ARG D 1 211 ? 9.338 81.850 12.937 1.00 18.95 211 ARG D CA 1
ATOM 7345 C C . ARG D 1 211 ? 10.187 83.010 12.478 1.00 19.33 211 ARG D C 1
ATOM 7346 O O . ARG D 1 211 ? 10.376 83.172 11.275 1.00 18.48 211 ARG D O 1
ATOM 7354 N N . LEU D 1 212 ? 10.696 83.813 13.416 1.00 19.16 212 LEU D N 1
ATOM 7355 C CA . LEU D 1 212 ? 11.593 84.918 13.071 1.00 20.53 212 LEU D CA 1
ATOM 7356 C C . LEU D 1 212 ? 12.931 84.468 12.548 1.00 20.77 212 LEU D C 1
ATOM 7357 O O . LEU D 1 212 ? 13.444 85.070 11.610 1.00 21.19 212 LEU D O 1
ATOM 7362 N N . HIS D 1 213 ? 13.514 83.435 13.148 1.00 20.26 213 HIS D N 1
ATOM 7363 C CA . HIS D 1 213 ? 14.951 83.154 12.933 1.00 20.41 213 HIS D CA 1
ATOM 7364 C C . HIS D 1 213 ? 15.316 81.879 12.180 1.00 20.78 213 HIS D C 1
ATOM 7365 O O . HIS D 1 213 ? 16.376 81.825 11.537 1.00 21.67 213 HIS D O 1
ATOM 7372 N N . ALA D 1 214 ? 14.488 80.855 12.312 1.00 21.35 214 ALA D N 1
ATOM 7373 C CA . ALA D 1 214 ? 14.774 79.546 11.736 1.00 21.50 214 ALA D CA 1
ATOM 7374 C C . ALA D 1 214 ? 14.149 79.379 10.352 1.00 21.61 214 ALA D C 1
ATOM 7375 O O . ALA D 1 214 ? 14.811 78.979 9.403 1.00 21.21 214 ALA D O 1
ATOM 7377 N N . LEU D 1 215 ? 12.874 79.689 10.250 1.00 22.39 215 LEU D N 1
ATOM 7378 C CA . LEU D 1 215 ? 12.084 79.286 9.084 1.00 23.64 215 LEU D CA 1
ATOM 7379 C C . LEU D 1 215 ? 12.475 79.955 7.771 1.00 24.64 215 LEU D C 1
ATOM 7380 O O . LEU D 1 215 ? 12.556 79.250 6.737 1.00 25.60 215 LEU D O 1
ATOM 7385 N N . PRO D 1 216 ? 12.764 81.279 7.787 1.00 24.71 216 PRO D N 1
ATOM 7386 C CA . PRO D 1 216 ? 13.157 81.930 6.529 1.00 25.21 216 PRO D CA 1
ATOM 7387 C C . PRO D 1 216 ? 14.342 81.258 5.818 1.00 25.73 216 PRO D C 1
ATOM 7388 O O . PRO D 1 216 ? 14.362 81.195 4.585 1.00 25.64 216 PRO D O 1
ATOM 7392 N N . ASP D 1 217 ? 15.313 80.761 6.579 1.00 26.00 217 ASP D N 1
ATOM 7393 C CA . ASP D 1 217 ? 16.491 80.146 5.989 1.00 26.81 217 ASP D CA 1
ATOM 7394 C C . ASP D 1 217 ? 16.453 78.627 6.022 1.00 26.66 217 ASP D C 1
ATOM 7395 O O . ASP D 1 217 ? 17.385 78.002 5.541 1.00 27.38 217 ASP D O 1
ATOM 7400 N N . GLY D 1 218 ? 15.396 78.040 6.569 1.00 26.02 218 GLY D N 1
ATOM 7401 C CA . GLY D 1 218 ? 15.279 76.590 6.633 1.00 26.21 218 GLY D CA 1
ATOM 7402 C C . GLY D 1 218 ? 16.280 75.969 7.601 1.00 25.75 218 GLY D C 1
ATOM 7403 O O . GLY D 1 218 ? 16.777 74.869 7.371 1.00 25.60 218 GLY D O 1
ATOM 7404 N N . LEU D 1 219 ? 16.570 76.693 8.680 1.00 24.65 219 LEU D N 1
ATOM 7405 C CA . LEU D 1 219 ? 17.491 76.219 9.700 1.00 24.14 219 LEU D CA 1
ATOM 7406 C C . LEU D 1 219 ? 16.796 75.182 10.554 1.00 23.22 219 LEU D C 1
ATOM 7407 O O . LEU D 1 219 ? 15.608 75.316 10.879 1.00 23.13 219 LEU D O 1
ATOM 7412 N N . LEU D 1 220 ? 17.532 74.117 10.885 1.00 23.49 220 LEU D N 1
ATOM 7413 C CA . LEU D 1 220 ? 17.030 73.133 11.838 1.00 22.40 220 LEU D CA 1
ATOM 7414 C C . LEU D 1 220 ? 16.740 73.912 13.120 1.00 21.41 220 LEU D C 1
ATOM 7415 O O . LEU D 1 220 ? 17.490 74.811 13.484 1.00 20.23 220 LEU D O 1
ATOM 7420 N N . ASN D 1 221 ? 15.664 73.559 13.796 1.00 21.00 221 ASN D N 1
ATOM 7421 C CA . ASN D 1 221 ? 15.255 74.306 14.969 1.00 20.26 221 ASN D CA 1
ATOM 7422 C C . ASN D 1 221 ? 14.275 73.544 15.794 1.00 19.60 221 ASN D C 1
ATOM 7423 O O . ASN D 1 221 ? 13.556 72.672 15.294 1.00 20.24 221 ASN D O 1
ATOM 7428 N N . VAL D 1 222 ? 14.213 73.915 17.064 1.00 19.05 222 VAL D N 1
ATOM 7429 C CA . VAL D 1 222 ? 13.253 73.353 17.990 1.00 18.55 222 VAL D CA 1
ATOM 7430 C C . VAL D 1 222 ? 13.127 74.280 19.197 1.00 18.32 222 VAL D C 1
ATOM 7431 O O . VAL D 1 222 ? 14.057 75.026 19.495 1.00 18.63 222 VAL D O 1
ATOM 7435 N N . MET D 1 223 ? 11.994 74.217 19.884 1.00 17.49 223 MET D N 1
ATOM 7436 C CA . MET D 1 223 ? 11.781 74.855 21.173 1.00 17.64 223 MET D CA 1
ATOM 7437 C C . MET D 1 223 ? 11.625 73.757 22.209 1.00 17.58 223 MET D C 1
ATOM 7438 O O . MET D 1 223 ? 10.802 72.861 22.041 1.00 17.90 223 MET D O 1
ATOM 7443 N N . ILE D 1 224 ? 12.430 73.833 23.267 1.00 17.95 224 ILE D N 1
ATOM 7444 C CA . ILE D 1 224 ? 12.390 72.835 24.349 1.00 18.49 224 ILE D CA 1
ATOM 7445 C C . ILE D 1 224 ? 11.658 73.408 25.522 1.00 18.83 224 ILE D C 1
ATOM 7446 O O . ILE D 1 224 ? 11.980 74.489 25.993 1.00 18.25 224 ILE D O 1
ATOM 7451 N N .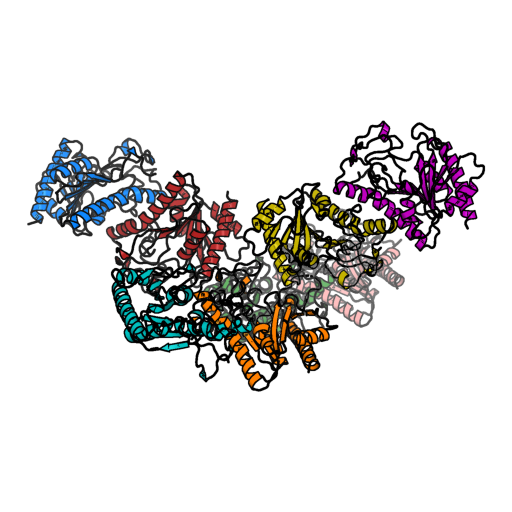 GLU D 1 225 ? 10.670 72.671 26.002 1.00 19.34 225 GLU D N 1
ATOM 7452 C CA . GLU D 1 225 ? 9.942 73.019 27.209 1.00 20.07 225 GLU D CA 1
ATOM 7453 C C . GLU D 1 225 ? 10.312 71.984 28.281 1.00 20.38 225 GLU D C 1
ATOM 7454 O O . GLU D 1 225 ? 10.234 70.794 28.040 1.00 21.15 225 GLU D O 1
ATOM 7460 N N . ILE D 1 226 ? 10.686 72.462 29.460 1.00 20.19 226 ILE D N 1
ATOM 7461 C CA . ILE D 1 226 ? 11.068 71.609 30.571 1.00 20.34 226 ILE D CA 1
ATOM 7462 C C . ILE D 1 226 ? 10.148 71.914 31.742 1.00 19.88 226 ILE D C 1
ATOM 7463 O O . ILE D 1 226 ? 10.053 73.043 32.175 1.00 19.37 226 ILE D O 1
ATOM 7468 N N . ARG D 1 227 ? 9.506 70.892 32.298 1.00 20.49 227 ARG D N 1
ATOM 7469 C CA . ARG D 1 227 ? 8.661 71.104 33.458 1.00 21.04 227 ARG D CA 1
ATOM 7470 C C . ARG D 1 227 ? 9.559 71.514 34.602 1.00 20.72 227 ARG D C 1
ATOM 7471 O O . ARG D 1 227 ? 10.596 70.839 34.856 1.00 19.73 227 ARG D O 1
ATOM 7479 N N . ASN D 1 228 ? 9.183 72.602 35.283 1.00 21.78 228 ASN D N 1
ATOM 7480 C CA . ASN D 1 228 ? 10.150 73.332 36.136 1.00 22.43 228 ASN D CA 1
ATOM 7481 C C . ASN D 1 228 ? 10.518 72.617 37.455 1.00 23.18 228 ASN D C 1
ATOM 7482 O O . ASN D 1 228 ? 11.506 72.966 38.100 1.00 22.34 228 ASN D O 1
ATOM 7487 N N . ASP D 1 229 ? 9.738 71.602 37.823 1.00 23.74 229 ASP D N 1
ATOM 7488 C CA . ASP D 1 229 ? 10.039 70.775 39.003 1.00 23.86 229 ASP D CA 1
ATOM 7489 C C . ASP D 1 229 ? 11.183 69.841 38.710 1.00 23.83 229 ASP D C 1
ATOM 7490 O O . ASP D 1 229 ? 11.841 69.376 39.617 1.00 25.14 229 ASP D O 1
ATOM 7495 N N . LEU D 1 230 ? 11.469 69.614 37.430 1.00 23.48 230 LEU D N 1
ATOM 7496 C CA . LEU D 1 230 ? 12.604 68.783 37.029 1.00 23.53 230 LEU D CA 1
ATOM 7497 C C . LEU D 1 230 ? 13.958 69.495 37.053 1.00 22.80 230 LEU D C 1
ATOM 7498 O O . LEU D 1 230 ? 14.994 68.876 36.757 1.00 22.43 230 LEU D O 1
ATOM 7503 N N . ILE D 1 231 ? 13.964 70.789 37.379 1.00 22.76 231 ILE D N 1
ATOM 7504 C CA . ILE D 1 231 ? 15.196 71.587 37.289 1.00 23.07 231 ILE D CA 1
ATOM 7505 C C . ILE D 1 231 ? 15.300 72.576 38.457 1.00 23.27 231 ILE D C 1
ATOM 7506 O O . ILE D 1 231 ? 15.750 73.722 38.305 1.00 22.40 231 ILE D O 1
ATOM 7511 N N . ALA D 1 232 ? 14.901 72.108 39.634 1.00 24.34 232 ALA D N 1
ATOM 7512 C CA . ALA D 1 232 ? 14.791 72.976 40.812 1.00 25.29 232 ALA D CA 1
ATOM 7513 C C . ALA D 1 232 ? 16.105 73.153 41.555 1.00 26.38 232 ALA D C 1
ATOM 7514 O O . ALA D 1 232 ? 16.169 73.935 42.479 1.00 27.66 232 ALA D O 1
ATOM 7516 N N . ASN D 1 233 ? 17.159 72.470 41.141 1.00 27.05 233 ASN D N 1
ATOM 7517 C CA . ASN D 1 233 ? 18.483 72.649 41.752 1.00 27.46 233 ASN D CA 1
ATOM 7518 C C . ASN D 1 233 ? 19.571 72.284 40.761 1.00 27.70 233 ASN D C 1
ATOM 7519 O O . ASN D 1 233 ? 19.264 71.862 39.646 1.00 26.89 233 ASN D O 1
ATOM 7524 N N . GLU D 1 234 ? 20.828 72.447 41.156 1.00 27.77 234 GLU D N 1
ATOM 7525 C CA . GLU D 1 234 ? 21.940 72.317 40.217 1.00 28.79 234 GLU D CA 1
ATOM 7526 C C . GLU D 1 234 ? 22.049 70.920 39.665 1.00 28.18 234 GLU D C 1
ATOM 7527 O O . GLU D 1 234 ? 22.317 70.755 38.475 1.00 28.51 234 GLU D O 1
ATOM 7533 N N . GLY D 1 235 ? 21.844 69.915 40.522 1.00 27.62 235 GLY D N 1
ATOM 7534 C CA . GLY D 1 235 ? 21.964 68.529 40.113 1.00 27.15 235 GLY D CA 1
ATOM 7535 C C . GLY D 1 235 ? 20.912 68.161 39.089 1.00 26.77 235 GLY D C 1
ATOM 7536 O O . GLY D 1 235 ? 21.191 67.499 38.083 1.00 26.04 235 GLY D O 1
ATOM 7537 N N . GLU D 1 236 ? 19.700 68.600 39.372 1.00 26.37 236 GLU D N 1
ATOM 7538 C CA . GLU D 1 236 ? 18.551 68.400 38.488 1.00 26.22 236 GLU D CA 1
ATOM 7539 C C . GLU D 1 236 ? 18.772 69.115 37.154 1.00 25.44 236 GLU D C 1
ATOM 7540 O O . GLU D 1 236 ? 18.511 68.545 36.098 1.00 25.73 236 GLU D O 1
ATOM 7546 N N . GLN D 1 237 ? 19.293 70.337 37.208 1.00 25.02 237 GLN D N 1
ATOM 7547 C CA . GLN D 1 237 ? 19.656 71.081 36.011 1.00 24.98 237 GLN D CA 1
ATOM 7548 C C . GLN D 1 237 ? 20.718 70.364 35.183 1.00 25.48 237 GLN D C 1
ATOM 7549 O O . GLN D 1 237 ? 20.588 70.244 33.953 1.00 24.62 237 GLN D O 1
ATOM 7555 N N . ALA D 1 238 ? 21.762 69.874 35.854 1.00 25.26 238 ALA D N 1
ATOM 7556 C CA . ALA D 1 238 ? 22.797 69.095 35.158 1.00 25.26 238 ALA D CA 1
ATOM 7557 C C . ALA D 1 238 ? 22.219 67.802 34.539 1.00 24.79 238 ALA D C 1
ATOM 7558 O O . ALA D 1 238 ? 22.597 67.414 33.444 1.00 25.16 238 ALA D O 1
ATOM 7560 N N . ALA D 1 239 ? 21.298 67.135 35.226 1.00 24.79 239 ALA D N 1
ATOM 7561 C CA . ALA D 1 239 ? 20.714 65.905 34.687 1.00 24.87 239 ALA D CA 1
ATOM 7562 C C . ALA D 1 239 ? 19.912 66.201 33.409 1.00 24.64 239 ALA D C 1
ATOM 7563 O O . ALA D 1 239 ? 20.006 65.487 32.426 1.00 24.59 239 ALA D O 1
ATOM 7565 N N . ILE D 1 240 ? 19.148 67.276 33.411 1.00 24.81 240 ILE D N 1
ATOM 7566 C CA . ILE D 1 240 ? 18.309 67.588 32.243 1.00 24.49 240 ILE D CA 1
ATOM 7567 C C . ILE D 1 240 ? 19.138 68.051 31.061 1.00 24.37 240 ILE D C 1
ATOM 7568 O O . ILE D 1 240 ? 18.856 67.665 29.921 1.00 24.82 240 ILE D O 1
ATOM 7573 N N . ALA D 1 241 ? 20.168 68.847 31.322 1.00 23.94 241 ALA D N 1
ATOM 7574 C CA . ALA D 1 241 ? 21.065 69.324 30.271 1.00 24.14 241 ALA D CA 1
ATOM 7575 C C . ALA D 1 241 ? 21.793 68.152 29.644 1.00 24.10 241 ALA D C 1
ATOM 7576 O O . ALA D 1 241 ? 21.988 68.137 28.437 1.00 23.82 241 ALA D O 1
ATOM 7578 N N . GLY D 1 242 ? 22.209 67.190 30.471 1.00 24.55 242 GLY D N 1
ATOM 7579 C CA . GLY D 1 242 ? 22.839 65.954 29.982 1.00 25.03 242 GLY D CA 1
ATOM 7580 C C . GLY D 1 242 ? 21.878 65.150 29.107 1.00 25.36 242 GLY D C 1
ATOM 7581 O O . GLY D 1 242 ? 22.251 64.712 28.032 1.00 26.44 242 GLY D O 1
ATOM 7582 N N . PHE D 1 243 ? 20.640 64.984 29.570 1.00 25.86 243 PHE D N 1
ATOM 7583 C CA . PHE D 1 243 ? 19.584 64.305 28.800 1.00 25.79 243 PHE D CA 1
ATOM 7584 C C . PHE D 1 243 ? 19.326 64.969 27.463 1.00 25.44 243 PHE D C 1
ATOM 7585 O O . PHE D 1 243 ? 19.244 64.289 26.420 1.00 24.98 243 PHE D O 1
ATOM 7593 N N . LEU D 1 244 ? 19.196 66.293 27.492 1.00 24.47 244 LEU D N 1
ATOM 7594 C CA . LEU D 1 244 ? 18.936 67.061 26.266 1.00 24.39 244 LEU D CA 1
ATOM 7595 C C . LEU D 1 244 ? 20.110 67.046 25.310 1.00 24.23 244 LEU D C 1
ATOM 7596 O O . LEU D 1 244 ? 19.910 66.955 24.098 1.00 24.00 244 LEU D O 1
ATOM 7601 N N . HIS D 1 245 ? 21.327 67.126 25.849 1.00 24.30 245 HIS D N 1
ATOM 7602 C CA . HIS D 1 245 ? 22.531 67.137 25.032 1.00 25.45 245 HIS D CA 1
ATOM 7603 C C . HIS D 1 245 ? 22.696 65.839 24.256 1.00 25.92 245 HIS D C 1
ATOM 7604 O O . HIS D 1 245 ? 23.070 65.843 23.067 1.00 24.65 245 HIS D O 1
ATOM 7611 N N . GLU D 1 246 ? 22.415 64.733 24.933 1.00 26.87 246 GLU D N 1
ATOM 7612 C CA . GLU D 1 246 ? 22.474 63.405 24.314 1.00 27.90 246 GLU D CA 1
ATOM 7613 C C . GLU D 1 246 ? 21.329 63.214 23.307 1.00 27.69 246 GLU D C 1
ATOM 7614 O O . GLU D 1 246 ? 21.553 62.716 22.184 1.00 27.88 246 GLU D O 1
ATOM 7620 N N . LEU D 1 247 ? 20.130 63.632 23.705 1.00 27.17 247 LEU D N 1
ATOM 7621 C CA . LEU D 1 247 ? 18.937 63.522 22.846 1.00 27.02 247 LEU D CA 1
ATOM 7622 C C . LEU D 1 247 ? 19.031 64.355 21.573 1.00 27.22 247 LEU D C 1
ATOM 7623 O O . LEU D 1 247 ? 18.760 63.848 20.447 1.00 27.00 247 LEU D O 1
ATOM 7628 N N . MET D 1 248 ? 19.404 65.629 21.726 1.00 27.13 248 MET D N 1
ATOM 7629 C CA . MET D 1 248 ? 19.528 66.495 20.557 1.00 26.88 248 MET D CA 1
ATOM 7630 C C . MET D 1 248 ? 20.763 66.155 19.740 1.00 27.36 248 MET D C 1
ATOM 7631 O O . MET D 1 248 ? 20.712 66.138 18.502 1.00 26.20 248 MET D O 1
ATOM 7636 N N . GLY D 1 249 ? 21.881 65.887 20.414 1.00 27.72 249 GLY D N 1
ATOM 7637 C CA . GLY D 1 249 ? 23.115 65.479 19.721 1.00 28.40 249 GLY D CA 1
ATOM 7638 C C . GLY D 1 249 ? 22.965 64.259 18.810 1.00 28.86 249 GLY D C 1
ATOM 7639 O O . GLY D 1 249 ? 23.418 64.260 17.654 1.00 29.32 249 GLY D O 1
ATOM 7640 N N . LYS D 1 250 ? 22.327 63.220 19.319 1.00 29.88 250 LYS D N 1
ATOM 7641 C CA . LYS D 1 250 ? 22.058 62.025 18.522 1.00 30.40 250 LYS D CA 1
ATOM 7642 C C . LYS D 1 250 ? 21.095 62.329 17.378 1.00 29.87 250 LYS D C 1
ATOM 7643 O O . LYS D 1 250 ? 21.303 61.886 16.224 1.00 29.39 250 LYS D O 1
ATOM 7649 N N . ALA D 1 251 ? 20.068 63.116 17.682 1.00 29.17 251 ALA D N 1
ATOM 7650 C CA . ALA D 1 251 ? 19.107 63.582 16.673 1.00 29.48 251 ALA D CA 1
ATOM 7651 C C . ALA D 1 251 ? 19.811 64.278 15.521 1.00 28.91 251 ALA D C 1
ATOM 7652 O O . ALA D 1 251 ? 19.631 63.914 14.372 1.00 28.86 251 ALA D O 1
ATOM 7654 N N . LEU D 1 252 ? 20.666 65.239 15.846 1.00 29.66 252 LEU D N 1
ATOM 7655 C CA . LEU D 1 252 ? 21.416 65.994 14.856 1.00 31.13 252 LEU D CA 1
ATOM 7656 C C . LEU D 1 252 ? 22.328 65.090 14.029 1.00 32.41 252 LEU D C 1
ATOM 7657 O O . LEU D 1 252 ? 22.390 65.197 12.807 1.00 32.79 252 LEU D O 1
ATOM 7662 N N . SER D 1 253 ? 23.041 64.201 14.703 1.00 33.92 253 SER D N 1
ATOM 7663 C CA . SER D 1 253 ? 23.856 63.202 14.006 1.00 35.47 253 SER D CA 1
ATOM 7664 C C . SER D 1 253 ? 23.040 62.391 13.011 1.00 36.38 253 SER D C 1
ATOM 7665 O O . SER D 1 253 ? 23.487 62.170 11.888 1.00 37.07 253 SER D O 1
ATOM 7668 N N . SER D 1 254 ? 21.852 61.957 13.418 1.00 37.92 254 SER D N 1
ATOM 7669 C CA . SER D 1 254 ? 21.019 61.109 12.574 1.00 39.24 254 SER D CA 1
ATOM 7670 C C . SER D 1 254 ? 20.470 61.820 11.330 1.00 40.65 254 SER D C 1
ATOM 7671 O O . SER D 1 254 ? 20.238 61.181 10.292 1.00 40.71 254 SER D O 1
ATOM 7674 N N . ILE D 1 255 ? 20.252 63.128 11.459 1.00 42.00 255 ILE D N 1
ATOM 7675 C CA . ILE D 1 255 ? 19.768 63.999 10.386 1.00 42.47 255 ILE D CA 1
ATOM 7676 C C . ILE D 1 255 ? 20.856 64.370 9.386 1.00 43.36 255 ILE D C 1
ATOM 7677 O O . ILE D 1 255 ? 20.552 64.665 8.227 1.00 43.27 255 ILE D O 1
ATOM 7682 N N . GLU D 1 256 ? 22.111 64.404 9.837 1.00 44.48 256 GLU D N 1
ATOM 7683 C CA . GLU D 1 256 ? 23.242 64.655 8.943 1.00 45.53 256 GLU D CA 1
ATOM 7684 C C . GLU D 1 256 ? 23.128 63.784 7.692 1.00 45.95 256 GLU D C 1
ATOM 7685 O O . GLU D 1 256 ? 23.107 62.553 7.798 1.00 46.34 256 GLU D O 1
ATOM 7691 N N . ARG E 1 6 ? 34.284 22.562 5.945 1.00 44.27 6 ARG E N 1
ATOM 7692 C CA . ARG E 1 6 ? 34.567 22.221 4.512 1.00 43.33 6 ARG E CA 1
ATOM 7693 C C . ARG E 1 6 ? 36.071 22.226 4.260 1.00 41.60 6 ARG E C 1
ATOM 7694 O O . ARG E 1 6 ? 36.581 22.950 3.397 1.00 41.85 6 ARG E O 1
ATOM 7702 N N . PHE E 1 7 ? 36.771 21.402 5.043 1.00 38.66 7 PHE E N 1
ATOM 7703 C CA . PHE E 1 7 ? 38.058 20.869 4.632 1.00 36.44 7 PHE E CA 1
ATOM 7704 C C . PHE E 1 7 ? 37.811 19.948 3.429 1.00 35.17 7 PHE E C 1
ATOM 7705 O O . PHE E 1 7 ? 38.637 19.887 2.506 1.00 34.60 7 PHE E O 1
ATOM 7713 N N . PHE E 1 8 ? 36.682 19.235 3.462 1.00 34.06 8 PHE E N 1
ATOM 7714 C CA . PHE E 1 8 ? 36.282 18.305 2.389 1.00 33.71 8 PHE E CA 1
ATOM 7715 C C . PHE E 1 8 ? 35.036 18.744 1.624 1.00 33.59 8 PHE E C 1
ATOM 7716 O O . PHE E 1 8 ? 34.052 19.183 2.194 1.00 33.39 8 PHE E O 1
ATOM 7724 N N . THR E 1 9 ? 35.088 18.566 0.319 1.00 33.86 9 THR E N 1
ATOM 7725 C CA . THR E 1 9 ? 33.901 18.511 -0.521 1.00 34.99 9 THR E CA 1
ATOM 7726 C C . THR E 1 9 ? 32.905 17.440 -0.016 1.00 34.91 9 THR E C 1
ATOM 7727 O O . THR E 1 9 ? 33.306 16.461 0.608 1.00 33.85 9 THR E O 1
ATOM 7731 N N . GLU E 1 10 ? 31.612 17.625 -0.283 1.00 35.44 10 GLU E N 1
ATOM 7732 C CA . GLU E 1 10 ? 30.611 16.586 0.048 1.00 35.63 10 GLU E CA 1
ATOM 7733 C C . GLU E 1 10 ? 30.885 15.283 -0.699 1.00 34.80 10 GLU E C 1
ATOM 7734 O O . GLU E 1 10 ? 30.874 14.207 -0.119 1.00 34.97 10 GLU E O 1
ATOM 7740 N N . ALA E 1 11 ? 31.134 15.402 -1.994 1.00 34.26 11 ALA E N 1
ATOM 7741 C CA . ALA E 1 11 ? 31.489 14.275 -2.834 1.00 34.14 11 ALA E CA 1
ATOM 7742 C C . ALA E 1 11 ? 32.750 13.553 -2.369 1.00 34.07 11 ALA E C 1
ATOM 7743 O O . ALA E 1 11 ? 32.865 12.355 -2.571 1.00 34.06 11 ALA E O 1
ATOM 7745 N N . GLU E 1 12 ? 33.695 14.287 -1.777 1.00 33.00 12 GLU E N 1
ATOM 7746 C CA . GLU E 1 12 ? 34.957 13.702 -1.305 1.00 32.81 12 GLU E CA 1
ATOM 7747 C C . GLU E 1 12 ? 34.825 12.648 -0.204 1.00 32.01 12 GLU E C 1
ATOM 7748 O O . GLU E 1 12 ? 35.687 11.794 -0.093 1.00 32.32 12 GLU E O 1
ATOM 7754 N N . GLY E 1 13 ? 33.759 12.713 0.584 1.00 31.22 13 GLY E N 1
ATOM 7755 C CA . GLY E 1 13 ? 33.529 11.758 1.644 1.00 31.07 13 GLY E CA 1
ATOM 7756 C C . GLY E 1 13 ? 34.325 12.093 2.896 1.00 31.10 13 GLY E C 1
ATOM 7757 O O . GLY E 1 13 ? 34.579 13.272 3.193 1.00 32.10 13 GLY E O 1
ATOM 7758 N N . LYS E 1 14 ? 34.739 11.046 3.608 1.00 30.30 14 LYS E N 1
ATOM 7759 C CA . LYS E 1 14 ? 35.341 11.151 4.928 1.00 29.37 14 LYS E CA 1
ATOM 7760 C C . LYS E 1 14 ? 36.837 10.907 4.822 1.00 27.66 14 LYS E C 1
ATOM 7761 O O . LYS E 1 14 ? 37.294 10.303 3.850 1.00 26.24 14 LYS E O 1
ATOM 7767 N N . ALA E 1 15 ? 37.598 11.395 5.801 1.00 26.22 15 ALA E N 1
ATOM 7768 C CA . ALA E 1 15 ? 39.052 11.136 5.853 1.00 26.17 15 ALA E CA 1
ATOM 7769 C C . ALA E 1 15 ? 39.350 9.642 6.078 1.00 25.44 15 ALA E C 1
ATOM 7770 O O . ALA E 1 15 ? 40.288 9.090 5.502 1.00 24.52 15 ALA E O 1
ATOM 7772 N N . VAL E 1 16 ? 38.569 9.003 6.940 1.00 24.57 16 VAL E N 1
ATOM 7773 C CA . VAL E 1 16 ? 38.858 7.638 7.343 1.00 24.73 16 VAL E CA 1
ATOM 7774 C C . VAL E 1 16 ? 37.939 6.639 6.647 1.00 25.05 16 VAL E C 1
ATOM 7775 O O . VAL E 1 16 ? 36.714 6.809 6.646 1.00 25.14 16 VAL E O 1
ATOM 7779 N N . GLY E 1 17 ? 38.536 5.616 6.035 1.00 24.43 17 GLY E N 1
ATOM 7780 C CA . GLY E 1 17 ? 37.802 4.501 5.467 1.00 24.79 17 GLY E CA 1
ATOM 7781 C C . GLY E 1 17 ? 37.961 3.288 6.373 1.00 24.82 17 GLY E C 1
ATOM 7782 O O . GLY E 1 17 ? 39.023 3.091 6.978 1.00 24.04 17 GLY E O 1
ATOM 7783 N N . VAL E 1 18 ? 36.902 2.500 6.506 1.00 25.23 18 VAL E N 1
ATOM 7784 C CA . VAL E 1 18 ? 36.936 1.285 7.326 1.00 26.18 18 VAL E CA 1
ATOM 7785 C C . VAL E 1 18 ? 36.178 0.223 6.557 1.00 27.56 18 VAL E C 1
ATOM 7786 O O . VAL E 1 18 ? 35.024 0.440 6.172 1.00 28.19 18 VAL E O 1
ATOM 7790 N N . GLU E 1 19 ? 36.837 -0.903 6.280 1.00 27.61 19 GLU E N 1
ATOM 7791 C CA . GLU E 1 19 ? 36.155 -2.044 5.693 1.00 28.46 19 GLU E CA 1
ATOM 7792 C C . GLU E 1 19 ? 36.127 -3.198 6.681 1.00 28.28 19 GLU E C 1
ATOM 7793 O O . GLU E 1 19 ? 37.045 -3.365 7.493 1.00 27.88 19 GLU E O 1
ATOM 7799 N N . ASN E 1 20 ? 35.060 -3.987 6.620 1.00 28.38 20 ASN E N 1
ATOM 7800 C CA . ASN E 1 20 ? 34.834 -5.053 7.586 1.00 28.59 20 ASN E CA 1
ATOM 7801 C C . ASN E 1 20 ? 34.973 -4.593 9.024 1.00 28.10 20 ASN E C 1
ATOM 7802 O O . ASN E 1 20 ? 35.671 -5.230 9.809 1.00 27.08 20 ASN E O 1
ATOM 7807 N N . ALA E 1 21 ? 34.328 -3.480 9.369 1.00 28.02 21 ALA E N 1
ATOM 7808 C CA . ALA E 1 21 ? 34.446 -2.935 10.728 1.00 28.26 21 ALA E CA 1
ATOM 7809 C C . ALA E 1 21 ? 33.976 -3.917 11.795 1.00 28.27 21 ALA E C 1
ATOM 7810 O O . ALA E 1 21 ? 34.499 -3.917 12.895 1.00 28.14 21 ALA E O 1
ATOM 7812 N N . ALA E 1 22 ? 32.995 -4.745 11.465 1.00 28.60 22 ALA E N 1
ATOM 7813 C CA . ALA E 1 22 ? 32.455 -5.713 12.427 1.00 28.95 22 ALA E CA 1
ATOM 7814 C C . ALA E 1 22 ? 33.047 -7.109 12.203 1.00 29.29 22 ALA E C 1
ATOM 7815 O O . ALA E 1 22 ? 32.317 -8.108 12.246 1.00 29.66 22 ALA E O 1
ATOM 7817 N N . ALA E 1 23 ? 34.366 -7.176 11.951 1.00 29.27 23 ALA E N 1
ATOM 7818 C CA . ALA E 1 23 ? 35.050 -8.447 11.621 1.00 29.11 23 ALA E CA 1
ATOM 7819 C C . ALA E 1 23 ? 35.316 -9.300 12.857 1.00 28.84 23 ALA E C 1
ATOM 7820 O O . ALA E 1 23 ? 35.563 -8.775 13.935 1.00 28.51 23 ALA E O 1
ATOM 7822 N N . LYS E 1 24 ? 35.270 -10.625 12.694 1.00 29.80 24 LYS E N 1
ATOM 7823 C CA . LYS E 1 24 ? 35.621 -11.563 13.780 1.00 29.67 24 LYS E CA 1
ATOM 7824 C C . LYS E 1 24 ? 37.137 -11.725 13.980 1.00 29.84 24 LYS E C 1
ATOM 7825 O O . LYS E 1 24 ? 37.581 -12.179 15.028 1.00 30.08 24 LYS E O 1
ATOM 7831 N N . GLY E 1 25 ? 37.928 -11.384 12.964 1.00 30.05 25 GLY E N 1
ATOM 7832 C CA . GLY E 1 25 ? 39.375 -11.624 13.000 1.00 29.31 25 GLY E CA 1
ATOM 7833 C C . GLY E 1 25 ? 40.131 -10.892 14.088 1.00 28.96 25 GLY E C 1
ATOM 7834 O O . GLY E 1 25 ? 39.766 -9.782 14.477 1.00 28.48 25 GLY E O 1
ATOM 7835 N N . ASP E 1 26 ? 41.201 -11.515 14.562 1.00 27.95 26 ASP E N 1
ATOM 7836 C CA . ASP E 1 26 ? 42.079 -10.888 15.536 1.00 28.72 26 ASP E CA 1
ATOM 7837 C C . ASP E 1 26 ? 43.001 -9.808 14.934 1.00 27.50 26 ASP E C 1
ATOM 7838 O O . ASP E 1 26 ? 43.484 -8.958 15.656 1.00 28.09 26 ASP E O 1
ATOM 7843 N N . VAL E 1 27 ? 43.306 -9.893 13.645 1.00 26.95 27 VAL E N 1
ATOM 7844 C CA . VAL E 1 27 ? 44.215 -8.922 13.021 1.00 26.97 27 VAL E CA 1
ATOM 7845 C C . VAL E 1 27 ? 43.445 -7.634 12.722 1.00 26.43 27 VAL E C 1
ATOM 7846 O O . VAL E 1 27 ? 42.360 -7.683 12.155 1.00 26.37 27 VAL E O 1
ATOM 7850 N N . LEU E 1 28 ? 44.024 -6.496 13.104 1.00 26.35 28 LEU E N 1
ATOM 7851 C CA . LEU E 1 28 ? 43.523 -5.174 12.715 1.00 25.17 28 LEU E CA 1
ATOM 7852 C C . LEU E 1 28 ? 44.527 -4.606 11.717 1.00 24.43 28 LEU E C 1
ATOM 7853 O O . LEU E 1 28 ? 45.660 -4.286 12.074 1.00 23.75 28 LEU E O 1
ATOM 7858 N N . LEU E 1 29 ? 44.107 -4.521 10.460 1.00 24.02 29 LEU E N 1
ATOM 7859 C CA . LEU E 1 29 ? 44.924 -3.987 9.386 1.00 23.89 29 LEU E CA 1
ATOM 7860 C C . LEU E 1 29 ? 44.808 -2.470 9.320 1.00 23.71 29 LEU E C 1
ATOM 7861 O O . LEU E 1 29 ? 43.696 -1.923 9.399 1.00 23.56 29 LEU E O 1
ATOM 7866 N N . VAL E 1 30 ? 45.945 -1.794 9.140 1.00 23.27 30 VAL E N 1
ATOM 7867 C CA . VAL E 1 30 ? 46.003 -0.334 9.093 1.00 23.15 30 VAL E CA 1
ATOM 7868 C C . VAL E 1 30 ? 46.852 0.094 7.888 1.00 23.77 30 VAL E C 1
ATOM 7869 O O . VAL E 1 30 ? 47.948 -0.423 7.703 1.00 23.07 30 VAL E O 1
ATOM 7873 N N . CYS E 1 31 ? 46.323 0.998 7.053 1.00 23.74 31 CYS E N 1
ATOM 7874 C CA . CYS E 1 31 ? 47.020 1.448 5.854 1.00 23.62 31 CYS E CA 1
ATOM 7875 C C . CYS E 1 31 ? 47.000 2.989 5.734 1.00 23.33 31 CYS E C 1
ATOM 7876 O O . CYS E 1 31 ? 46.084 3.569 5.150 1.00 22.86 31 CYS E O 1
ATOM 7879 N N . GLU E 1 32 ? 48.026 3.618 6.304 1.00 23.29 32 GLU E N 1
ATOM 7880 C CA . GLU E 1 32 ? 48.138 5.074 6.388 1.00 23.57 32 GLU E CA 1
ATOM 7881 C C . GLU E 1 32 ? 48.324 5.764 5.038 1.00 23.21 32 GLU E C 1
ATOM 7882 O O . GLU E 1 32 ? 47.823 6.877 4.834 1.00 23.47 32 GLU E O 1
ATOM 7888 N N . HIS E 1 33 ? 49.044 5.108 4.126 1.00 23.13 33 HIS E N 1
ATOM 7889 C CA . HIS E 1 33 ? 49.349 5.648 2.788 1.00 23.09 33 HIS E CA 1
ATOM 7890 C C . HIS E 1 33 ? 48.519 5.023 1.645 1.00 22.70 33 HIS E C 1
ATOM 7891 O O . HIS E 1 33 ? 48.950 4.943 0.497 1.00 22.67 33 HIS E O 1
ATOM 7898 N N . ALA E 1 34 ? 47.288 4.649 1.962 1.00 23.24 34 ALA E N 1
ATOM 7899 C CA . ALA E 1 34 ? 46.395 3.947 1.033 1.00 23.06 34 ALA E CA 1
ATOM 7900 C C . ALA E 1 34 ? 46.016 4.691 -0.252 1.00 23.25 34 ALA E C 1
ATOM 7901 O O . ALA E 1 34 ? 45.763 4.065 -1.293 1.00 22.92 34 ALA E O 1
ATOM 7903 N N . SER E 1 35 ? 45.941 6.018 -0.181 1.00 23.02 35 SER E N 1
ATOM 7904 C CA . SER E 1 35 ? 45.282 6.811 -1.218 1.00 23.49 35 SER E CA 1
ATOM 7905 C C . SER E 1 35 ? 46.105 8.022 -1.665 1.00 23.09 35 SER E C 1
ATOM 7906 O O . SER E 1 35 ? 46.697 8.733 -0.861 1.00 22.44 35 SER E O 1
ATOM 7909 N N . ALA E 1 36 ? 46.107 8.249 -2.979 1.00 23.56 36 ALA E N 1
ATOM 7910 C CA . ALA E 1 36 ? 46.781 9.373 -3.607 1.00 23.31 36 ALA E CA 1
ATOM 7911 C C . ALA E 1 36 ? 45.908 10.650 -3.630 1.00 23.25 36 ALA E C 1
ATOM 7912 O O . ALA E 1 36 ? 46.388 11.710 -4.050 1.00 23.09 36 ALA E O 1
ATOM 7914 N N . THR E 1 37 ? 44.645 10.550 -3.209 1.00 22.80 37 THR E N 1
ATOM 7915 C CA . THR E 1 37 ? 43.683 11.645 -3.383 1.00 23.43 37 THR E CA 1
ATOM 7916 C C . THR E 1 37 ? 44.086 12.923 -2.648 1.00 23.67 37 THR E C 1
ATOM 7917 O O . THR E 1 37 ? 44.427 12.885 -1.460 1.00 23.24 37 THR E O 1
ATOM 7921 N N . ILE E 1 38 ? 44.064 14.044 -3.372 1.00 23.91 38 ILE E N 1
ATOM 7922 C CA . ILE E 1 38 ? 44.288 15.358 -2.774 1.00 24.08 38 ILE E CA 1
ATOM 7923 C C . ILE E 1 38 ? 42.932 15.979 -2.645 1.00 24.69 38 ILE E C 1
ATOM 7924 O O . ILE E 1 38 ? 42.191 16.005 -3.625 1.00 24.19 38 ILE E O 1
ATOM 7929 N N . PRO E 1 39 ? 42.586 16.487 -1.453 1.00 25.16 39 PRO E N 1
ATOM 7930 C CA . PRO E 1 39 ? 41.304 17.192 -1.361 1.00 26.58 39 PRO E CA 1
ATOM 7931 C C . PRO E 1 39 ? 41.221 18.367 -2.339 1.00 27.11 39 PRO E C 1
ATOM 7932 O O . PRO E 1 39 ? 42.218 19.053 -2.559 1.00 25.94 39 PRO E O 1
ATOM 7936 N N . GLN E 1 40 ? 40.035 18.583 -2.907 1.00 29.09 40 GLN E N 1
ATOM 7937 C CA . GLN E 1 40 ? 39.796 19.661 -3.878 1.00 30.12 40 GLN E CA 1
ATOM 7938 C C . GLN E 1 40 ? 40.390 20.973 -3.388 1.00 29.89 40 GLN E C 1
ATOM 7939 O O . GLN E 1 40 ? 41.005 21.701 -4.146 1.00 30.14 40 GLN E O 1
ATOM 7945 N N . LYS E 1 41 ? 40.262 21.258 -2.103 1.00 30.13 41 LYS E N 1
ATOM 7946 C CA . LYS E 1 41 ? 40.717 22.547 -1.603 1.00 30.82 41 LYS E CA 1
ATOM 7947 C C . LYS E 1 41 ? 42.217 22.775 -1.780 1.00 30.81 41 LYS E C 1
ATOM 7948 O O . LYS E 1 41 ? 42.640 23.924 -1.813 1.00 31.48 41 LYS E O 1
ATOM 7954 N N . TYR E 1 42 ? 42.995 21.703 -1.953 1.00 30.31 42 TYR E N 1
ATOM 7955 C CA . TYR E 1 42 ? 44.452 21.793 -2.166 1.00 30.33 42 TYR E CA 1
ATOM 7956 C C . TYR E 1 42 ? 44.900 21.711 -3.636 1.00 30.60 42 TYR E C 1
ATOM 7957 O O . TYR E 1 42 ? 46.093 21.851 -3.934 1.00 30.22 42 TYR E O 1
ATOM 7966 N N . GLY E 1 43 ? 43.958 21.468 -4.544 1.00 30.61 43 GLY E N 1
ATOM 7967 C CA . GLY E 1 43 ? 44.272 21.329 -5.971 1.00 30.87 43 GLY E CA 1
ATOM 7968 C C . GLY E 1 43 ? 45.423 20.384 -6.262 1.00 30.83 43 GLY E C 1
ATOM 7969 O O . GLY E 1 43 ? 45.353 19.202 -5.953 1.00 30.77 43 GLY E O 1
ATOM 7970 N N . THR E 1 44 ? 46.483 20.920 -6.862 1.00 30.99 44 THR E N 1
ATOM 7971 C CA . THR E 1 44 ? 47.633 20.125 -7.276 1.00 31.42 44 THR E CA 1
ATOM 7972 C C . THR E 1 44 ? 48.709 20.104 -6.202 1.00 31.22 44 THR E C 1
ATOM 7973 O O . THR E 1 44 ? 49.680 19.383 -6.338 1.00 30.62 44 THR E O 1
ATOM 7977 N N . LEU E 1 45 ? 48.535 20.893 -5.139 1.00 31.33 45 LEU E N 1
ATOM 7978 C CA . LEU E 1 45 ? 49.627 21.206 -4.207 1.00 32.01 45 LEU E CA 1
ATOM 7979 C C . LEU E 1 45 ? 50.854 21.713 -4.929 1.00 32.05 45 LEU E C 1
ATOM 7980 O O . LEU E 1 45 ? 51.966 21.575 -4.420 1.00 32.10 45 LEU E O 1
ATOM 7985 N N . GLY E 1 46 ? 50.650 22.321 -6.098 1.00 32.86 46 GLY E N 1
ATOM 7986 C CA . GLY E 1 46 ? 51.761 22.838 -6.916 1.00 33.25 46 GLY E CA 1
ATOM 7987 C C . GLY E 1 46 ? 52.583 21.768 -7.626 1.00 33.66 46 GLY E C 1
ATOM 7988 O O . GLY E 1 46 ? 53.655 22.058 -8.141 1.00 33.75 46 GLY E O 1
ATOM 7989 N N . LEU E 1 47 ? 52.079 20.545 -7.666 1.00 33.82 47 LEU E N 1
ATOM 7990 C CA . LEU E 1 47 ? 52.808 19.415 -8.229 1.00 34.86 47 LEU E CA 1
ATOM 7991 C C . LEU E 1 47 ? 52.341 19.132 -9.647 1.00 35.50 47 LEU E C 1
ATOM 7992 O O . LEU E 1 47 ? 51.218 19.488 -10.031 1.00 35.88 47 LEU E O 1
ATOM 7997 N N . SER E 1 48 ? 53.212 18.479 -10.418 1.00 36.70 48 SER E N 1
ATOM 7998 C CA . SER E 1 48 ? 52.876 18.060 -11.771 1.00 37.18 48 SER E CA 1
ATOM 7999 C C . SER E 1 48 ? 51.977 16.828 -11.735 1.00 37.77 48 SER E C 1
ATOM 8000 O O . SER E 1 48 ? 51.941 16.116 -10.733 1.00 37.02 48 SER E O 1
ATOM 8003 N N . ALA E 1 49 ? 51.243 16.596 -12.826 1.00 38.37 49 ALA E N 1
ATOM 8004 C CA . ALA E 1 49 ? 50.489 15.352 -12.999 1.00 38.76 49 ALA E CA 1
ATOM 8005 C C . ALA E 1 49 ? 51.336 14.111 -12.686 1.00 39.11 49 ALA E C 1
ATOM 8006 O O . ALA E 1 49 ? 50.844 13.152 -12.070 1.00 39.51 49 ALA E O 1
ATOM 8008 N N . ASP E 1 50 ? 52.595 14.127 -13.119 1.00 39.55 50 ASP E N 1
ATOM 8009 C CA . ASP E 1 50 ? 53.498 12.983 -12.955 1.00 39.71 50 ASP E CA 1
ATOM 8010 C C . ASP E 1 50 ? 53.817 12.679 -11.495 1.00 39.32 50 ASP E C 1
ATOM 8011 O O . ASP E 1 50 ? 53.743 11.533 -11.069 1.00 39.50 50 ASP E O 1
ATOM 8016 N N . VAL E 1 51 ? 54.201 13.694 -10.737 1.00 38.72 51 VAL E N 1
ATOM 8017 C CA . VAL E 1 51 ? 54.483 13.496 -9.324 1.00 38.26 51 VAL E CA 1
ATOM 8018 C C . VAL E 1 51 ? 53.183 13.143 -8.586 1.00 37.62 51 VAL E C 1
ATOM 8019 O O . VAL E 1 51 ? 53.187 12.281 -7.718 1.00 37.45 51 VAL E O 1
ATOM 8023 N N . LEU E 1 52 ? 52.080 13.798 -8.948 1.00 37.71 52 LEU E N 1
ATOM 8024 C CA . LEU E 1 52 ? 50.762 13.498 -8.356 1.00 37.50 52 LEU E CA 1
ATOM 8025 C C . LEU E 1 52 ? 50.315 12.041 -8.577 1.00 37.61 52 LEU E C 1
ATOM 8026 O O . LEU E 1 52 ? 49.514 11.508 -7.796 1.00 36.57 52 LEU E O 1
ATOM 8031 N N . SER E 1 53 ? 50.843 11.397 -9.623 1.00 37.10 53 SER E N 1
ATOM 8032 C CA . SER E 1 53 ? 50.514 10.001 -9.935 1.00 36.89 53 SER E CA 1
ATOM 8033 C C . SER E 1 53 ? 51.589 9.014 -9.467 1.00 36.55 53 SER E C 1
ATOM 8034 O O . SER E 1 53 ? 51.519 7.839 -9.793 1.00 37.13 53 SER E O 1
ATOM 8037 N N . SER E 1 54 ? 52.559 9.480 -8.681 1.00 36.28 54 SER E N 1
ATOM 8038 C CA . SER E 1 54 ? 53.711 8.665 -8.287 1.00 35.53 54 SER E CA 1
ATOM 8039 C C . SER E 1 54 ? 53.610 8.239 -6.842 1.00 35.12 54 SER E C 1
ATOM 8040 O O . SER E 1 54 ? 52.684 8.630 -6.133 1.00 35.25 54 SER E O 1
ATOM 8043 N N . HIS E 1 55 ? 54.591 7.465 -6.396 1.00 33.93 55 HIS E N 1
ATOM 8044 C CA . HIS E 1 55 ? 54.637 7.042 -5.000 1.00 33.34 55 HIS E CA 1
ATOM 8045 C C . HIS E 1 55 ? 54.829 8.198 -4.007 1.00 32.38 55 HIS E C 1
ATOM 8046 O O . HIS E 1 55 ? 54.744 7.986 -2.803 1.00 32.76 55 HIS E O 1
ATOM 8053 N N . ALA E 1 56 ? 55.114 9.406 -4.492 1.00 31.25 56 ALA E N 1
ATOM 8054 C CA . ALA E 1 56 ? 55.167 10.563 -3.605 1.00 30.20 56 ALA E CA 1
ATOM 8055 C C . ALA E 1 56 ? 53.825 10.709 -2.873 1.00 29.14 56 ALA E C 1
ATOM 8056 O O . ALA E 1 56 ? 53.802 11.003 -1.681 1.00 28.76 56 ALA E O 1
ATOM 8058 N N . ALA E 1 57 ? 52.731 10.489 -3.604 1.00 28.38 57 ALA E N 1
ATOM 8059 C CA . ALA E 1 57 ? 51.365 10.734 -3.123 1.00 28.43 57 ALA E CA 1
ATOM 8060 C C . ALA E 1 57 ? 50.758 9.595 -2.302 1.00 27.74 57 ALA E C 1
ATOM 8061 O O . ALA E 1 57 ? 49.858 9.832 -1.510 1.00 27.49 57 ALA E O 1
ATOM 8063 N N . TRP E 1 58 ? 51.241 8.372 -2.504 1.00 27.73 58 TRP E N 1
ATOM 8064 C CA . TRP E 1 58 ? 50.675 7.183 -1.852 1.00 27.57 58 TRP E CA 1
ATOM 8065 C C . TRP E 1 58 ? 51.637 6.004 -1.976 1.00 27.50 58 TRP E C 1
ATOM 8066 O O . TRP E 1 58 ? 52.651 6.123 -2.659 1.00 26.86 58 TRP E O 1
ATOM 8077 N N . ASP E 1 59 ? 51.306 4.896 -1.311 1.00 26.54 59 ASP E N 1
ATOM 8078 C CA . ASP E 1 59 ? 52.014 3.608 -1.449 1.00 27.22 59 ASP E CA 1
ATOM 8079 C C . ASP E 1 59 ? 51.244 2.754 -2.458 1.00 27.31 59 ASP E C 1
ATOM 8080 O O . ASP E 1 59 ? 50.305 2.052 -2.078 1.00 26.72 59 ASP E O 1
ATOM 8085 N N . PRO E 1 60 ? 51.637 2.788 -3.747 1.00 27.36 60 PRO E N 1
ATOM 8086 C CA . PRO E 1 60 ? 50.855 2.029 -4.700 1.00 27.36 60 PRO E CA 1
ATOM 8087 C C . PRO E 1 60 ? 50.863 0.529 -4.370 1.00 27.27 60 PRO E C 1
ATOM 8088 O O . PRO E 1 60 ? 51.887 -0.016 -3.928 1.00 27.40 60 PRO E O 1
ATOM 8092 N N . GLY E 1 61 ? 49.687 -0.086 -4.512 1.00 27.20 61 GLY E N 1
ATOM 8093 C CA . GLY E 1 61 ? 49.469 -1.502 -4.187 1.00 26.91 61 GLY E CA 1
ATOM 8094 C C . GLY E 1 61 ? 49.137 -1.850 -2.748 1.00 26.60 61 GLY E C 1
ATOM 8095 O O . GLY E 1 61 ? 48.620 -2.944 -2.484 1.00 26.52 61 GLY E O 1
ATOM 8096 N N . ALA E 1 62 ? 49.434 -0.945 -1.812 1.00 25.66 62 ALA E N 1
ATOM 8097 C CA . ALA E 1 62 ? 49.346 -1.254 -0.382 1.00 25.93 62 ALA E CA 1
ATOM 8098 C C . ALA E 1 62 ? 47.892 -1.501 0.039 1.00 25.89 62 ALA E C 1
ATOM 8099 O O . ALA E 1 62 ? 47.582 -2.510 0.682 1.00 26.21 62 ALA E O 1
ATOM 8101 N N . LEU E 1 63 ? 47.005 -0.597 -0.368 1.00 26.08 63 LEU E N 1
ATOM 8102 C CA . LEU E 1 63 ? 45.571 -0.738 -0.092 1.00 26.18 63 LEU E CA 1
ATOM 8103 C C . LEU E 1 63 ? 45.007 -1.998 -0.717 1.00 26.73 63 LEU E C 1
ATOM 8104 O O . LEU E 1 63 ? 44.244 -2.724 -0.058 1.00 26.76 63 LEU E O 1
ATOM 8109 N N . ALA E 1 64 ? 45.390 -2.258 -1.980 1.00 27.10 64 ALA E N 1
ATOM 8110 C CA . ALA E 1 64 ? 44.917 -3.446 -2.727 1.00 26.87 64 ALA E CA 1
ATOM 8111 C C . ALA E 1 64 ? 45.228 -4.722 -1.970 1.00 27.29 64 ALA E C 1
ATOM 8112 O O . ALA E 1 64 ? 44.345 -5.552 -1.745 1.00 28.43 64 ALA E O 1
ATOM 8114 N N . VAL E 1 65 ? 46.477 -4.853 -1.535 1.00 27.32 65 VAL E N 1
ATOM 8115 C CA . VAL E 1 65 ? 46.919 -6.010 -0.740 1.00 26.50 65 VAL E CA 1
ATOM 8116 C C . VAL E 1 65 ? 46.197 -6.001 0.610 1.00 26.34 65 VAL E C 1
ATOM 8117 O O . VAL E 1 65 ? 45.747 -7.044 1.096 1.00 25.41 65 VAL E O 1
ATOM 8121 N N . ALA E 1 66 ? 46.099 -4.822 1.220 1.00 25.65 66 ALA E N 1
ATOM 8122 C CA . ALA E 1 66 ? 45.422 -4.679 2.512 1.00 25.41 66 ALA E CA 1
ATOM 8123 C C . ALA E 1 66 ? 44.002 -5.247 2.444 1.00 25.07 66 ALA E C 1
ATOM 8124 O O . ALA E 1 66 ? 43.551 -5.929 3.343 1.00 24.29 66 ALA E O 1
ATOM 8126 N N . ARG E 1 67 ? 43.316 -4.958 1.349 1.00 25.48 67 ARG E N 1
ATOM 8127 C CA . ARG E 1 67 ? 41.958 -5.423 1.133 1.00 25.89 67 ARG E CA 1
ATOM 8128 C C . ARG E 1 67 ? 41.886 -6.926 0.913 1.00 26.17 67 ARG E C 1
ATOM 8129 O O . ARG E 1 67 ? 40.936 -7.583 1.379 1.00 24.94 67 ARG E O 1
ATOM 8137 N N . LEU E 1 68 ? 42.901 -7.466 0.237 1.00 26.12 68 LEU E N 1
ATOM 8138 C CA . LEU E 1 68 ? 43.021 -8.917 0.097 1.00 26.56 68 LEU E CA 1
ATOM 8139 C C . LEU E 1 68 ? 43.275 -9.547 1.454 1.00 26.51 68 LEU E C 1
ATOM 8140 O O . LEU E 1 68 ? 42.641 -10.522 1.799 1.00 27.19 68 LEU E O 1
ATOM 8145 N N . LEU E 1 69 ? 44.172 -8.982 2.245 1.00 26.78 69 LEU E N 1
ATOM 8146 C CA . LEU E 1 69 ? 44.438 -9.526 3.551 1.00 27.51 69 LEU E CA 1
ATOM 8147 C C . LEU E 1 69 ? 43.203 -9.417 4.459 1.00 28.09 69 LEU E C 1
ATOM 8148 O O . LEU E 1 69 ? 42.998 -10.271 5.332 1.00 28.39 69 LEU E O 1
ATOM 8153 N N . SER E 1 70 ? 42.391 -8.379 4.259 1.00 28.99 70 SER E N 1
ATOM 8154 C CA . SER E 1 70 ? 41.128 -8.227 5.009 1.00 29.56 70 SER E CA 1
ATOM 8155 C C . SER E 1 70 ? 40.169 -9.382 4.746 1.00 29.98 70 SER E C 1
ATOM 8156 O O . SER E 1 70 ? 39.528 -9.856 5.690 1.00 29.53 70 SER E O 1
ATOM 8159 N N . GLU E 1 71 ? 40.037 -9.791 3.475 1.00 31.18 71 GLU E N 1
ATOM 8160 C CA . GLU E 1 71 ? 39.239 -10.980 3.104 1.00 32.18 71 GLU E CA 1
ATOM 8161 C C . GLU E 1 71 ? 39.857 -12.235 3.737 1.00 32.15 71 GLU E C 1
ATOM 8162 O O . GLU E 1 71 ? 39.177 -12.981 4.448 1.00 32.22 71 GLU E O 1
ATOM 8168 N N . LYS E 1 72 ? 41.162 -12.425 3.558 1.00 32.21 72 LYS E N 1
ATOM 8169 C CA . LYS E 1 72 ? 41.815 -13.643 4.013 1.00 31.60 72 LYS E CA 1
ATOM 8170 C C . LYS E 1 72 ? 41.823 -13.781 5.530 1.00 31.36 72 LYS E C 1
ATOM 8171 O O . LYS E 1 72 ? 41.573 -14.861 6.033 1.00 32.43 72 LYS E O 1
ATOM 8177 N N . PHE E 1 73 ? 42.091 -12.711 6.268 1.00 30.65 73 PHE E N 1
ATOM 8178 C CA . PHE E 1 73 ? 42.144 -12.794 7.731 1.00 30.51 73 PHE E CA 1
ATOM 8179 C C . PHE E 1 73 ? 40.779 -12.562 8.404 1.00 29.85 73 PHE E C 1
ATOM 8180 O O . PHE E 1 73 ? 40.697 -12.592 9.627 1.00 29.49 73 PHE E O 1
ATOM 8188 N N . HIS E 1 74 ? 39.733 -12.319 7.620 1.00 29.04 74 HIS E N 1
ATOM 8189 C CA . HIS E 1 74 ? 38.462 -11.783 8.149 1.00 29.89 74 HIS E CA 1
ATOM 8190 C C . HIS E 1 74 ? 38.726 -10.664 9.132 1.00 28.59 74 HIS E C 1
ATOM 8191 O O . HIS E 1 74 ? 38.308 -10.712 10.285 1.00 28.32 74 HIS E O 1
ATOM 8198 N N . ALA E 1 75 ? 39.457 -9.667 8.649 1.00 27.44 75 ALA E N 1
ATOM 8199 C CA . ALA E 1 75 ? 40.071 -8.669 9.493 1.00 26.13 75 ALA E CA 1
ATOM 8200 C C . ALA E 1 75 ? 39.549 -7.307 9.070 1.00 25.86 75 ALA E C 1
ATOM 8201 O O . ALA E 1 75 ? 39.381 -7.038 7.870 1.00 25.50 75 ALA E O 1
ATOM 8203 N N . THR E 1 76 ? 39.262 -6.466 10.059 1.00 24.61 76 THR E N 1
ATOM 8204 C CA . THR E 1 76 ? 38.930 -5.060 9.813 1.00 24.15 76 THR E CA 1
ATOM 8205 C C . THR E 1 76 ? 40.161 -4.353 9.232 1.00 23.60 76 THR E C 1
ATOM 8206 O O . THR E 1 76 ? 41.307 -4.641 9.634 1.00 22.99 76 THR E O 1
ATOM 8210 N N . LEU E 1 77 ? 39.905 -3.449 8.286 1.00 22.48 77 LEU E N 1
ATOM 8211 C CA . LEU E 1 77 ? 40.918 -2.604 7.668 1.00 22.74 77 LEU E CA 1
ATOM 8212 C C . LEU E 1 77 ? 40.545 -1.138 7.823 1.00 22.34 77 LEU E C 1
ATOM 8213 O O . LEU E 1 77 ? 39.479 -0.735 7.357 1.00 21.91 77 LEU E O 1
ATOM 8218 N N . VAL E 1 78 ? 41.431 -0.357 8.438 1.00 22.14 78 VAL E N 1
ATOM 8219 C CA . VAL E 1 78 ? 41.270 1.092 8.582 1.00 22.13 78 VAL E CA 1
ATOM 8220 C C . VAL E 1 78 ? 42.306 1.757 7.687 1.00 22.80 78 VAL E C 1
ATOM 8221 O O . VAL E 1 78 ? 43.482 1.475 7.809 1.00 22.08 78 VAL E O 1
ATOM 8225 N N . TYR E 1 79 ? 41.858 2.622 6.780 1.00 23.13 79 TYR E N 1
ATOM 8226 C CA . TYR E 1 79 ? 42.752 3.266 5.841 1.00 23.28 79 TYR E CA 1
ATOM 8227 C C . TYR E 1 79 ? 42.421 4.746 5.678 1.00 23.47 79 TYR E C 1
ATOM 8228 O O . TYR E 1 79 ? 41.295 5.183 5.916 1.00 22.95 79 TYR E O 1
ATOM 8237 N N . GLN E 1 80 ? 43.430 5.496 5.260 1.00 23.22 80 GLN E N 1
ATOM 8238 C CA . GLN E 1 80 ? 43.343 6.933 5.125 1.00 23.09 80 GLN E CA 1
ATOM 8239 C C . GLN E 1 80 ? 42.982 7.203 3.676 1.00 23.31 80 GLN E C 1
ATOM 8240 O O . GLN E 1 80 ? 43.609 6.641 2.771 1.00 24.47 80 GLN E O 1
ATOM 8246 N N . ARG E 1 81 ? 41.968 8.035 3.451 1.00 22.92 81 ARG E N 1
ATOM 8247 C CA . ARG E 1 81 ? 41.431 8.242 2.111 1.00 22.43 81 ARG E CA 1
ATOM 8248 C C . ARG E 1 81 ? 42.060 9.393 1.337 1.00 21.56 81 ARG E C 1
ATOM 8249 O O . ARG E 1 81 ? 41.669 9.648 0.208 1.00 20.35 81 ARG E O 1
ATOM 8257 N N . PHE E 1 82 ? 43.041 10.076 1.926 1.00 20.52 82 PHE E N 1
ATOM 8258 C CA . PHE E 1 82 ? 43.684 11.202 1.245 1.00 20.74 82 PHE E CA 1
ATOM 8259 C C . PHE E 1 82 ? 45.201 11.102 1.390 1.00 20.52 82 PHE E C 1
ATOM 8260 O O . PHE E 1 82 ? 45.676 10.414 2.275 1.00 20.40 82 PHE E O 1
ATOM 8268 N N . SER E 1 83 ? 45.930 11.776 0.502 1.00 20.57 83 SER E N 1
ATOM 8269 C CA . SER E 1 83 ? 47.382 11.663 0.376 1.00 20.58 83 SER E CA 1
ATOM 8270 C C . SER E 1 83 ? 48.205 12.058 1.594 1.00 20.58 83 SER E C 1
ATOM 8271 O O . SER E 1 83 ? 47.935 13.083 2.232 1.00 20.12 83 SER E O 1
ATOM 8274 N N . ARG E 1 84 ? 49.244 11.255 1.823 1.00 20.88 84 ARG E N 1
ATOM 8275 C CA . ARG E 1 84 ? 50.318 11.514 2.776 1.00 21.10 84 ARG E CA 1
ATOM 8276 C C . ARG E 1 84 ? 51.051 12.836 2.535 1.00 20.93 84 ARG E C 1
ATOM 8277 O O . ARG E 1 84 ? 51.807 13.289 3.410 1.00 21.26 84 ARG E O 1
ATOM 8285 N N . LEU E 1 85 ? 50.889 13.410 1.340 1.00 21.59 85 LEU E N 1
ATOM 8286 C CA . LEU E 1 85 ? 51.443 14.725 1.028 1.00 22.42 85 LEU E CA 1
ATOM 8287 C C . LEU E 1 85 ? 50.726 15.855 1.765 1.00 22.12 85 LEU E C 1
ATOM 8288 O O . LEU E 1 85 ? 51.318 16.904 1.988 1.00 22.95 85 LEU E O 1
ATOM 8293 N N . VAL E 1 86 ? 49.453 15.670 2.103 1.00 22.23 86 VAL E N 1
ATOM 8294 C CA . VAL E 1 86 ? 48.704 16.696 2.845 1.00 21.89 86 VAL E CA 1
ATOM 8295 C C . VAL E 1 86 ? 49.013 16.505 4.318 1.00 22.50 86 VAL E C 1
ATOM 8296 O O . VAL E 1 86 ? 49.450 17.429 5.019 1.00 23.23 86 VAL E O 1
ATOM 8300 N N . TYR E 1 87 ? 48.829 15.283 4.790 1.00 22.30 87 TYR E N 1
ATOM 8301 C CA . TYR E 1 87 ? 49.330 14.906 6.116 1.00 22.02 87 TYR E CA 1
ATOM 8302 C C . TYR E 1 87 ? 49.729 13.457 6.059 1.00 21.78 87 TYR E C 1
ATOM 8303 O O . TYR E 1 87 ? 48.924 12.618 5.655 1.00 22.29 87 TYR E O 1
ATOM 8312 N N . ASP E 1 88 ? 50.952 13.166 6.491 1.00 21.97 88 ASP E N 1
ATOM 8313 C CA . ASP E 1 88 ? 51.449 11.803 6.594 1.00 22.59 88 ASP E CA 1
ATOM 8314 C C . ASP E 1 88 ? 51.082 11.205 7.945 1.00 21.92 88 ASP E C 1
ATOM 8315 O O . ASP E 1 88 ? 51.726 11.489 8.950 1.00 21.77 88 ASP E O 1
ATOM 8320 N N . CYS E 1 89 ? 50.068 10.342 7.958 1.00 23.18 89 CYS E N 1
ATOM 8321 C CA . CYS E 1 89 ? 49.453 9.898 9.232 1.00 23.90 89 CYS E CA 1
ATOM 8322 C C . CYS E 1 89 ? 50.354 8.967 10.048 1.00 24.44 89 CYS E C 1
ATOM 8323 O O . CYS E 1 89 ? 50.067 8.680 11.209 1.00 24.87 89 CYS E O 1
ATOM 8326 N N . ASN E 1 90 ? 51.447 8.508 9.458 1.00 25.00 90 ASN E N 1
ATOM 8327 C CA . ASN E 1 90 ? 52.459 7.790 10.215 1.00 25.32 90 ASN E CA 1
ATOM 8328 C C . ASN E 1 90 ? 53.534 8.699 10.826 1.00 25.81 90 ASN E C 1
ATOM 8329 O O . ASN E 1 90 ? 54.651 8.238 11.089 1.00 25.94 90 ASN E O 1
ATOM 8334 N N . ARG E 1 91 ? 53.220 9.990 11.005 1.00 25.94 91 ARG E N 1
ATOM 8335 C CA . ARG E 1 91 ? 54.126 10.953 11.630 1.00 26.42 91 ARG E CA 1
ATOM 8336 C C . ARG E 1 91 ? 53.339 11.820 12.603 1.00 26.60 91 ARG E C 1
ATOM 8337 O O . ARG E 1 91 ? 52.239 12.261 12.272 1.00 25.67 91 ARG E O 1
ATOM 8345 N N . PRO E 1 92 ? 53.938 12.132 13.764 1.00 27.62 92 PRO E N 1
ATOM 8346 C CA . PRO E 1 92 ? 53.279 13.071 14.674 1.00 28.03 92 PRO E CA 1
ATOM 8347 C C . PRO E 1 92 ? 53.429 14.510 14.144 1.00 28.74 92 PRO E C 1
ATOM 8348 O O . PRO E 1 92 ? 54.293 14.761 13.295 1.00 27.69 92 PRO E O 1
ATOM 8352 N N . PRO E 1 93 ? 52.552 15.444 14.589 1.00 29.28 93 PRO E N 1
ATOM 8353 C CA . PRO E 1 93 ? 52.501 16.773 13.963 1.00 30.17 93 PRO E CA 1
ATOM 8354 C C . PRO E 1 93 ? 53.758 17.616 14.147 1.00 30.98 93 PRO E C 1
ATOM 8355 O O . PRO E 1 93 ? 53.944 18.576 13.430 1.00 31.37 93 PRO E O 1
ATOM 8359 N N . GLU E 1 94 ? 54.623 17.243 15.085 1.00 31.91 94 GLU E N 1
ATOM 8360 C CA . GLU E 1 94 ? 55.866 17.972 15.295 1.00 32.56 94 GLU E CA 1
ATOM 8361 C C . GLU E 1 94 ? 57.003 17.464 14.420 1.00 32.88 94 GLU E C 1
ATOM 8362 O O . GLU E 1 94 ? 58.079 18.056 14.417 1.00 34.10 94 GLU E O 1
ATOM 8368 N N . SER E 1 95 ? 56.784 16.378 13.696 1.00 32.60 95 SER E N 1
ATOM 8369 C CA . SER E 1 95 ? 57.795 15.878 12.786 1.00 32.06 95 SER E CA 1
ATOM 8370 C C . SER E 1 95 ? 57.805 16.722 11.531 1.00 32.00 95 SER E C 1
ATOM 8371 O O . SER E 1 95 ? 56.738 17.009 10.967 1.00 31.59 95 SER E O 1
ATOM 8374 N N . PRO E 1 96 ? 59.002 17.099 11.056 1.00 31.77 96 PRO E N 1
ATOM 8375 C CA . PRO E 1 96 ? 59.074 17.847 9.808 1.00 31.23 96 PRO E CA 1
ATOM 8376 C C . PRO E 1 96 ? 58.464 17.123 8.604 1.00 30.68 96 PRO E C 1
ATOM 8377 O O . PRO E 1 96 ? 58.092 17.786 7.641 1.00 31.23 96 PRO E O 1
ATOM 8381 N N . SER E 1 97 ? 58.379 15.796 8.649 1.00 29.72 97 SER E N 1
ATOM 8382 C CA . SER E 1 97 ? 57.781 15.030 7.541 1.00 28.99 97 SER E CA 1
ATOM 8383 C C . SER E 1 97 ? 56.255 14.775 7.651 1.00 27.87 97 SER E C 1
ATOM 8384 O O . SER E 1 97 ? 55.671 14.148 6.769 1.00 26.23 97 SER E O 1
ATOM 8387 N N . ALA E 1 98 ? 55.602 15.300 8.693 1.00 27.31 98 ALA E N 1
ATOM 8388 C CA . ALA E 1 98 ? 54.137 15.193 8.823 1.00 26.56 98 ALA E CA 1
ATOM 8389 C C . ALA E 1 98 ? 53.470 15.904 7.663 1.00 26.27 98 ALA E C 1
ATOM 8390 O O . ALA E 1 98 ? 52.518 15.389 7.053 1.00 26.22 98 ALA E O 1
ATOM 8392 N N . MET E 1 99 ? 54.004 17.074 7.330 1.00 26.11 99 MET E N 1
ATOM 8393 C CA . MET E 1 99 ? 53.496 17.916 6.237 1.00 25.97 99 MET E CA 1
ATOM 8394 C C . MET E 1 99 ? 54.713 18.330 5.414 1.00 26.89 99 MET E C 1
ATOM 8395 O O . MET E 1 99 ? 55.188 19.457 5.516 1.00 26.34 99 MET E O 1
ATOM 8400 N N . PRO E 1 100 ? 55.249 17.383 4.629 1.00 27.75 100 PRO E N 1
ATOM 8401 C CA . PRO E 1 100 ? 56.618 17.483 4.119 1.00 28.99 100 PRO E CA 1
ATOM 8402 C C . PRO E 1 100 ? 56.828 18.526 2.998 1.00 30.12 100 PRO E C 1
ATOM 8403 O O . PRO E 1 100 ? 55.999 18.639 2.093 1.00 29.29 100 PRO E O 1
ATOM 8407 N N . VAL E 1 101 ? 57.911 19.309 3.096 1.00 32.22 101 VAL E N 1
ATOM 8408 C CA . VAL E 1 101 ? 58.326 20.216 2.002 1.00 33.53 101 VAL E CA 1
ATOM 8409 C C . VAL E 1 101 ? 58.986 19.470 0.842 1.00 35.03 101 VAL E C 1
ATOM 8410 O O . VAL E 1 101 ? 59.038 19.981 -0.285 1.00 33.84 101 VAL E O 1
ATOM 8414 N N . LYS E 1 102 ? 59.508 18.279 1.105 1.00 37.22 102 LYS E N 1
ATOM 8415 C CA . LYS E 1 102 ? 59.871 17.407 0.001 1.00 39.64 102 LYS E CA 1
ATOM 8416 C C . LYS E 1 102 ? 59.700 15.925 0.279 1.00 41.05 102 LYS E C 1
ATOM 8417 O O . LYS E 1 102 ? 59.666 15.490 1.423 1.00 40.58 102 LYS E O 1
ATOM 8423 N N . SER E 1 103 ? 59.546 15.178 -0.813 1.00 43.26 103 SER E N 1
ATOM 8424 C CA . SER E 1 103 ? 59.610 13.720 -0.827 1.00 44.79 103 SER E CA 1
ATOM 8425 C C . SER E 1 103 ? 60.663 13.344 -1.867 1.00 46.47 103 SER E C 1
ATOM 8426 O O . SER E 1 103 ? 60.548 13.767 -3.032 1.00 47.33 103 SER E O 1
ATOM 8429 N N . GLU E 1 104 ? 61.669 12.562 -1.465 1.00 47.48 104 GLU E N 1
ATOM 8430 C CA . GLU E 1 104 ? 62.808 12.254 -2.338 1.00 48.37 104 GLU E CA 1
ATOM 8431 C C . GLU E 1 104 ? 63.264 13.537 -3.042 1.00 48.61 104 GLU E C 1
ATOM 8432 O O . GLU E 1 104 ? 63.401 14.562 -2.373 1.00 49.12 104 GLU E O 1
ATOM 8438 N N . ILE E 1 105 ? 63.484 13.527 -4.359 1.00 48.89 105 ILE E N 1
ATOM 8439 C CA . ILE E 1 105 ? 63.916 14.769 -5.035 1.00 48.85 105 ILE E CA 1
ATOM 8440 C C . ILE E 1 105 ? 62.784 15.767 -5.289 1.00 48.78 105 ILE E C 1
ATOM 8441 O O . ILE E 1 105 ? 63.051 16.891 -5.744 1.00 49.49 105 ILE E O 1
ATOM 8446 N N . TYR E 1 106 ? 61.538 15.387 -5.010 1.00 47.87 106 TYR E N 1
ATOM 8447 C CA . TYR E 1 106 ? 60.420 16.286 -5.309 1.00 47.15 106 TYR E CA 1
ATOM 8448 C C . TYR E 1 106 ? 60.069 17.230 -4.163 1.00 45.81 106 TYR E C 1
ATOM 8449 O O . TYR E 1 106 ? 59.750 16.808 -3.056 1.00 45.48 106 TYR E O 1
ATOM 8458 N N . ASP E 1 107 ? 60.163 18.522 -4.453 1.00 44.63 107 ASP E N 1
ATOM 8459 C CA . ASP E 1 107 ? 59.748 19.565 -3.529 1.00 43.63 107 ASP E CA 1
ATOM 8460 C C . ASP E 1 107 ? 58.237 19.723 -3.652 1.00 41.99 107 ASP E C 1
ATOM 8461 O O . ASP E 1 107 ? 57.687 19.628 -4.754 1.00 41.49 107 ASP E O 1
ATOM 8466 N N . ILE E 1 108 ? 57.561 19.925 -2.524 1.00 39.96 108 ILE E N 1
ATOM 8467 C CA . ILE E 1 108 ? 56.105 20.091 -2.536 1.00 39.09 108 ILE E CA 1
ATOM 8468 C C . ILE E 1 108 ? 55.813 21.559 -2.263 1.00 37.63 108 ILE E C 1
ATOM 8469 O O . ILE E 1 108 ? 55.794 21.984 -1.106 1.00 36.55 108 ILE E O 1
ATOM 8474 N N . PRO E 1 109 ? 55.615 22.343 -3.340 1.00 36.86 109 PRO E N 1
ATOM 8475 C CA . PRO E 1 109 ? 55.511 23.789 -3.170 1.00 36.39 109 PRO E CA 1
ATOM 8476 C C . PRO E 1 109 ? 54.324 24.187 -2.292 1.00 35.36 109 PRO E C 1
ATOM 8477 O O . PRO E 1 109 ? 54.444 25.119 -1.505 1.00 35.19 109 PRO E O 1
ATOM 8481 N N . GLY E 1 110 ? 53.214 23.453 -2.408 1.00 34.61 110 GLY E N 1
ATOM 8482 C CA . GLY E 1 110 ? 52.012 23.709 -1.596 1.00 33.91 110 GLY E CA 1
ATOM 8483 C C . GLY E 1 110 ? 52.193 23.520 -0.091 1.00 33.19 110 GLY E C 1
ATOM 8484 O O . GLY E 1 110 ? 51.308 23.898 0.691 1.00 32.75 110 GLY E O 1
ATOM 8485 N N . ASN E 1 111 ? 53.317 22.912 0.317 1.00 31.70 111 ASN E N 1
ATOM 8486 C CA . ASN E 1 111 ? 53.634 22.667 1.735 1.00 31.39 111 ASN E CA 1
ATOM 8487 C C . ASN E 1 111 ? 54.676 23.607 2.296 1.00 30.98 111 ASN E C 1
ATOM 8488 O O . ASN E 1 111 ? 55.088 23.441 3.444 1.00 30.14 111 ASN E O 1
ATOM 8493 N N . PHE E 1 112 ? 55.116 24.574 1.486 1.00 31.63 112 PHE E N 1
ATOM 8494 C CA . PHE E 1 112 ? 56.034 25.608 1.959 1.00 32.0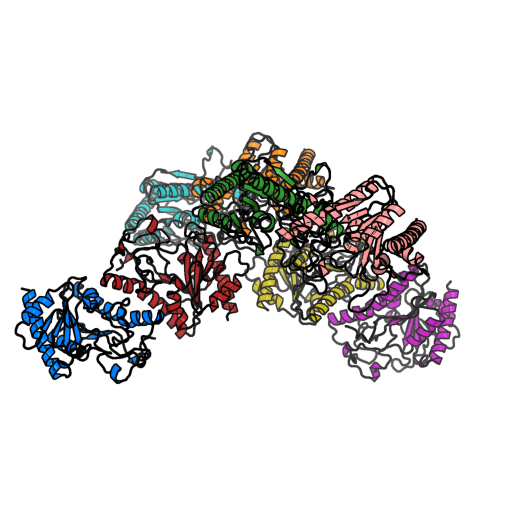2 112 PHE E CA 1
ATOM 8495 C C . PHE E 1 112 ? 55.281 26.649 2.777 1.00 32.15 112 PHE E C 1
ATOM 8496 O O . PHE E 1 112 ? 54.160 27.055 2.422 1.00 32.40 112 PHE E O 1
ATOM 8504 N N . ASP E 1 113 ? 55.914 27.050 3.876 1.00 32.47 113 ASP E N 1
ATOM 8505 C CA . ASP E 1 113 ? 55.448 28.145 4.744 1.00 31.97 113 ASP E CA 1
ATOM 8506 C C . ASP E 1 113 ? 53.996 27.946 5.223 1.00 31.76 113 ASP E C 1
ATOM 8507 O O . ASP E 1 113 ? 53.123 28.781 4.962 1.00 31.36 113 ASP E O 1
ATOM 8512 N N . LEU E 1 114 ? 53.766 26.819 5.900 1.00 31.08 114 LEU E N 1
ATOM 8513 C CA . LEU E 1 114 ? 52.466 26.498 6.480 1.00 30.87 114 LEU E CA 1
ATOM 8514 C C . LEU E 1 114 ? 52.277 27.297 7.761 1.00 30.12 114 LEU E C 1
ATOM 8515 O O . LEU E 1 114 ? 53.064 27.170 8.688 1.00 30.90 114 LEU E O 1
ATOM 8520 N N . ASP E 1 115 ? 51.248 28.125 7.807 1.00 29.32 115 ASP E N 1
ATOM 8521 C CA . ASP E 1 115 ? 50.984 28.908 9.009 1.00 28.80 115 ASP E CA 1
ATOM 8522 C C . ASP E 1 115 ? 50.331 28.047 10.089 1.00 28.18 115 ASP E C 1
ATOM 8523 O O . ASP E 1 115 ? 50.026 26.897 9.846 1.00 26.78 115 ASP E O 1
ATOM 8528 N N . GLU E 1 116 ? 50.150 28.587 11.289 1.00 27.67 116 GLU E N 1
ATOM 8529 C CA . GLU E 1 116 ? 49.604 27.791 12.391 1.00 27.39 116 GLU E CA 1
ATOM 8530 C C . GLU E 1 116 ? 48.195 27.268 12.107 1.00 25.82 116 GLU E C 1
ATOM 8531 O O . GLU E 1 116 ? 47.883 26.135 12.437 1.00 25.43 116 GLU E O 1
ATOM 8537 N N . ALA E 1 117 ? 47.366 28.074 11.454 1.00 25.41 117 ALA E N 1
ATOM 8538 C CA . ALA E 1 117 ? 46.001 27.658 11.123 1.00 25.02 117 ALA E CA 1
ATOM 8539 C C . ALA E 1 117 ? 46.004 26.471 10.174 1.00 24.74 117 ALA E C 1
ATOM 8540 O O . ALA E 1 117 ? 45.190 25.558 10.314 1.00 23.72 117 ALA E O 1
ATOM 8542 N N . GLU E 1 118 ? 46.926 26.487 9.210 1.00 24.18 118 GLU E N 1
ATOM 8543 C CA . GLU E 1 118 ? 46.980 25.443 8.211 1.00 23.77 118 GLU E CA 1
ATOM 8544 C C . GLU E 1 118 ? 47.480 24.151 8.848 1.00 22.67 118 GLU E C 1
ATOM 8545 O O . GLU E 1 118 ? 46.893 23.104 8.644 1.00 21.58 118 GLU E O 1
ATOM 8551 N N . ARG E 1 119 ? 48.529 24.224 9.657 1.00 22.17 119 ARG E N 1
ATOM 8552 C CA . ARG E 1 119 ? 48.989 23.042 10.349 1.00 22.09 119 ARG E CA 1
ATOM 8553 C C . ARG E 1 119 ? 47.882 22.457 11.230 1.00 21.55 119 ARG E C 1
ATOM 8554 O O . ARG E 1 119 ? 47.730 21.230 11.322 1.00 20.82 119 ARG E O 1
ATOM 8562 N N . PHE E 1 120 ? 47.111 23.318 11.899 1.00 20.82 120 PHE E N 1
ATOM 8563 C CA . PHE E 1 120 ? 46.043 22.810 12.751 1.00 20.67 120 PHE E CA 1
ATOM 8564 C C . PHE E 1 120 ? 44.968 22.133 11.887 1.00 20.32 120 PHE E C 1
ATOM 8565 O O . PHE E 1 120 ? 44.522 21.033 12.203 1.00 20.73 120 PHE E O 1
ATOM 8573 N N . ALA E 1 121 ? 44.585 22.763 10.779 1.00 20.73 121 ALA E N 1
ATOM 8574 C CA . ALA E 1 121 ? 43.493 22.226 9.925 1.00 20.14 121 ALA E CA 1
ATOM 8575 C C . ALA E 1 121 ? 43.783 20.798 9.452 1.00 19.93 121 ALA E C 1
ATOM 8576 O O . ALA E 1 121 ? 42.911 19.911 9.457 1.00 18.61 121 ALA E O 1
ATOM 8578 N N . ARG E 1 122 ? 45.016 20.581 9.019 1.00 21.08 122 ARG E N 1
ATOM 8579 C CA . ARG E 1 122 ? 45.410 19.259 8.522 1.00 21.30 122 ARG E CA 1
ATOM 8580 C C . ARG E 1 122 ? 45.522 18.236 9.640 1.00 21.85 122 ARG E C 1
ATOM 8581 O O . ARG E 1 122 ? 45.104 17.087 9.479 1.00 22.92 122 ARG E O 1
ATOM 8589 N N . THR E 1 123 ? 46.083 18.646 10.777 1.00 21.39 123 THR E N 1
ATOM 8590 C CA . THR E 1 123 ? 46.209 17.755 11.922 1.00 21.27 123 THR E CA 1
ATOM 8591 C C . THR E 1 123 ? 44.801 17.322 12.383 1.00 21.63 123 THR E C 1
ATOM 8592 O O . THR E 1 123 ? 44.549 16.133 12.616 1.00 20.97 123 THR E O 1
ATOM 8596 N N . SER E 1 124 ? 43.890 18.300 12.508 1.00 21.02 124 SER E N 1
ATOM 8597 C CA . SER E 1 124 ? 42.503 18.046 12.897 1.00 21.00 124 SER E CA 1
ATOM 8598 C C . SER E 1 124 ? 41.720 17.192 11.895 1.00 20.98 124 SER E C 1
ATOM 8599 O O . SER E 1 124 ? 40.953 16.331 12.292 1.00 20.88 124 SER E O 1
ATOM 8602 N N . ALA E 1 125 ? 41.893 17.440 10.600 1.00 21.22 125 ALA E N 1
ATOM 8603 C CA . ALA E 1 125 ? 41.023 16.828 9.583 1.00 20.98 125 ALA E CA 1
ATOM 8604 C C . ALA E 1 125 ? 41.458 15.418 9.193 1.00 20.83 125 ALA E C 1
ATOM 8605 O O . ALA E 1 125 ? 40.623 14.571 8.904 1.00 20.54 125 ALA E O 1
ATOM 8607 N N . LEU E 1 126 ? 42.763 15.179 9.156 1.00 20.87 126 LEU E N 1
ATOM 8608 C CA . LEU E 1 126 ? 43.274 13.919 8.649 1.00 21.09 126 LEU E CA 1
ATOM 8609 C C . LEU E 1 126 ? 43.897 13.019 9.723 1.00 21.11 126 LEU E C 1
ATOM 8610 O O . LEU E 1 126 ? 43.557 11.844 9.806 1.00 21.64 126 LEU E O 1
ATOM 8615 N N . TYR E 1 127 ? 44.799 13.575 10.529 1.00 21.37 127 TYR E N 1
ATOM 8616 C CA . TYR E 1 127 ? 45.626 12.810 11.466 1.00 20.91 127 TYR E CA 1
ATOM 8617 C C . TYR E 1 127 ? 44.824 12.315 12.674 1.00 20.89 127 TYR E C 1
ATOM 8618 O O . TYR E 1 127 ? 44.782 11.136 12.963 1.00 20.06 127 TYR E O 1
ATOM 8627 N N . VAL E 1 128 ? 44.164 13.229 13.362 1.00 21.00 128 VAL E N 1
ATOM 8628 C CA . VAL E 1 128 ? 43.442 12.849 14.571 1.00 21.04 128 VAL E CA 1
ATOM 8629 C C . VAL E 1 128 ? 42.305 11.879 14.294 1.00 21.16 128 VAL E C 1
ATOM 8630 O O . VAL E 1 128 ? 42.193 10.854 14.979 1.00 22.89 128 VAL E O 1
ATOM 8634 N N . PRO E 1 129 ? 41.427 12.179 13.314 1.00 21.39 129 PRO E N 1
ATOM 8635 C CA . PRO E 1 129 ? 40.337 11.221 13.114 1.00 21.28 129 PRO E CA 1
ATOM 8636 C C . PRO E 1 129 ? 40.792 9.800 12.783 1.00 21.30 129 PRO E C 1
ATOM 8637 O O . PRO E 1 129 ? 40.193 8.824 13.255 1.00 19.72 129 PRO E O 1
ATOM 8641 N N . PHE E 1 130 ? 41.825 9.685 11.960 1.00 21.51 130 PHE E N 1
ATOM 8642 C CA . PHE E 1 130 ? 42.390 8.386 11.612 1.00 21.90 130 PHE E CA 1
ATOM 8643 C C . PHE E 1 130 ? 42.810 7.605 12.840 1.00 21.82 130 PHE E C 1
ATOM 8644 O O . PHE E 1 130 ? 42.355 6.495 13.031 1.00 22.08 130 PHE E O 1
ATOM 8652 N N . HIS E 1 131 ? 43.678 8.189 13.666 1.00 21.91 131 HIS E N 1
ATOM 8653 C CA . HIS E 1 131 ? 44.157 7.477 14.832 1.00 22.09 131 HIS E CA 1
ATOM 8654 C C . HIS E 1 131 ? 43.089 7.345 15.919 1.00 22.53 131 HIS E C 1
ATOM 8655 O O . HIS E 1 131 ? 43.066 6.334 16.616 1.00 21.56 131 HIS E O 1
ATOM 8662 N N . ASP E 1 132 ? 42.179 8.319 16.031 1.00 22.41 132 ASP E N 1
ATOM 8663 C CA . ASP E 1 132 ? 41.044 8.138 16.951 1.00 23.29 132 ASP E CA 1
ATOM 8664 C C . ASP E 1 132 ? 40.235 6.872 16.626 1.00 23.74 132 ASP E C 1
ATOM 8665 O O . ASP E 1 132 ? 39.831 6.144 17.518 1.00 24.35 132 ASP E O 1
ATOM 8670 N N . ARG E 1 133 ? 39.999 6.617 15.344 1.00 25.15 133 ARG E N 1
ATOM 8671 C CA . ARG E 1 133 ? 39.214 5.471 14.914 1.00 24.88 133 ARG E CA 1
ATOM 8672 C C . ARG E 1 133 ? 39.940 4.157 15.227 1.00 24.99 133 ARG E C 1
ATOM 8673 O O . ARG E 1 133 ? 39.341 3.209 15.724 1.00 23.91 133 ARG E O 1
ATOM 8681 N N . VAL E 1 134 ? 41.226 4.096 14.889 1.00 24.76 134 VAL E N 1
ATOM 8682 C CA . VAL E 1 134 ? 42.033 2.927 15.202 1.00 24.84 134 VAL E CA 1
ATOM 8683 C C . VAL E 1 134 ? 41.961 2.687 16.713 1.00 24.95 134 VAL E C 1
ATOM 8684 O O . VAL E 1 134 ? 41.655 1.583 17.138 1.00 25.59 134 VAL E O 1
ATOM 8688 N N . SER E 1 135 ? 42.165 3.728 17.516 1.00 25.89 135 SER E N 1
ATOM 8689 C CA . SER E 1 135 ? 42.143 3.569 18.991 1.00 26.65 135 SER E CA 1
ATOM 8690 C C . SER E 1 135 ? 40.796 3.048 19.476 1.00 26.87 135 SER E C 1
ATOM 8691 O O . SER E 1 135 ? 40.739 2.219 20.350 1.00 26.67 135 SER E O 1
ATOM 8694 N N . GLU E 1 136 ? 39.719 3.565 18.896 1.00 28.25 136 GLU E N 1
ATOM 8695 C CA . GLU E 1 136 ? 38.344 3.188 19.248 1.00 28.33 136 GLU E CA 1
ATOM 8696 C C . GLU E 1 136 ? 38.068 1.706 18.967 1.00 27.44 136 GLU E C 1
ATOM 8697 O O . GLU E 1 136 ? 37.502 1.002 19.795 1.00 26.57 136 GLU E O 1
ATOM 8703 N N . ILE E 1 137 ? 38.457 1.234 17.784 1.00 27.37 137 ILE E N 1
ATOM 8704 C CA . ILE E 1 137 ? 38.257 -0.175 17.413 1.00 27.18 137 ILE E CA 1
ATOM 8705 C C . ILE E 1 137 ? 39.021 -1.051 18.399 1.00 27.25 137 ILE E C 1
ATOM 8706 O O . ILE E 1 137 ? 38.485 -2.031 18.913 1.00 26.73 137 ILE E O 1
ATOM 8711 N N . ILE E 1 138 ? 40.272 -0.681 18.672 1.00 27.32 138 ILE E N 1
ATOM 8712 C CA . ILE E 1 138 ? 41.108 -1.425 19.619 1.00 27.35 138 ILE E CA 1
ATOM 8713 C C . ILE E 1 138 ? 40.490 -1.437 21.036 1.00 27.75 138 ILE E C 1
ATOM 8714 O O . ILE E 1 138 ? 40.481 -2.484 21.683 1.00 28.35 138 ILE E O 1
ATOM 8719 N N . ALA E 1 139 ? 39.990 -0.301 21.511 1.00 28.17 139 ALA E N 1
ATOM 8720 C CA . ALA E 1 139 ? 39.372 -0.242 22.855 1.00 29.23 139 ALA E CA 1
ATOM 8721 C C . ALA E 1 139 ? 38.131 -1.144 22.914 1.00 29.93 139 ALA E C 1
ATOM 8722 O O . ALA E 1 139 ? 37.919 -1.874 23.893 1.00 30.67 139 ALA E O 1
ATOM 8724 N N . GLU E 1 140 ? 37.342 -1.135 21.849 1.00 30.64 140 GLU E N 1
ATOM 8725 C CA . GLU E 1 140 ? 36.129 -1.950 21.775 1.00 31.27 140 GLU E CA 1
ATOM 8726 C C . GLU E 1 140 ? 36.436 -3.449 21.841 1.00 31.23 140 GLU E C 1
ATOM 8727 O O . GLU E 1 140 ? 35.768 -4.218 22.550 1.00 30.77 140 GLU E O 1
ATOM 8733 N N . ARG E 1 141 ? 37.433 -3.865 21.069 1.00 31.12 141 ARG E N 1
ATOM 8734 C CA . ARG E 1 141 ? 37.834 -5.266 21.017 1.00 31.01 141 ARG E CA 1
ATOM 8735 C C . ARG E 1 141 ? 38.296 -5.721 22.395 1.00 30.94 141 ARG E C 1
ATOM 8736 O O . ARG E 1 141 ? 37.830 -6.722 22.897 1.00 31.14 141 ARG E O 1
ATOM 8744 N N . GLN E 1 142 ? 39.178 -4.945 23.015 1.00 31.59 142 GLN E N 1
ATOM 8745 C CA . GLN E 1 142 ? 39.667 -5.229 24.375 1.00 32.44 142 GLN E CA 1
ATOM 8746 C C . GLN E 1 142 ? 38.554 -5.280 25.440 1.00 32.73 142 GLN E C 1
ATOM 8747 O O . GLN E 1 142 ? 38.607 -6.101 26.376 1.00 32.78 142 GLN E O 1
ATOM 8753 N N . ALA E 1 143 ? 37.549 -4.422 25.302 1.00 32.67 143 ALA E N 1
ATOM 8754 C CA . ALA E 1 143 ? 36.379 -4.497 26.170 1.00 32.88 143 ALA E CA 1
ATOM 8755 C C . ALA E 1 143 ? 35.722 -5.874 26.062 1.00 33.14 143 ALA E C 1
ATOM 8756 O O . ALA E 1 143 ? 35.323 -6.442 27.079 1.00 33.75 143 ALA E O 1
ATOM 8758 N N . ALA E 1 144 ? 35.621 -6.407 24.844 1.00 32.95 144 ALA E N 1
ATOM 8759 C CA . ALA E 1 144 ? 35.012 -7.714 24.586 1.00 33.13 144 ALA E CA 1
ATOM 8760 C C . ALA E 1 144 ? 35.950 -8.895 24.893 1.00 33.11 144 ALA E C 1
ATOM 8761 O O . ALA E 1 144 ? 35.607 -10.043 24.616 1.00 32.39 144 ALA E O 1
ATOM 8763 N N . GLY E 1 145 ? 37.126 -8.612 25.450 1.00 33.33 145 GLY E N 1
ATOM 8764 C CA . GLY E 1 145 ? 38.097 -9.648 25.777 1.00 33.34 145 GLY E CA 1
ATOM 8765 C C . GLY E 1 145 ? 38.791 -10.210 24.551 1.00 33.83 145 GLY E C 1
ATOM 8766 O O . GLY E 1 145 ? 39.358 -11.310 24.602 1.00 33.73 145 GLY E O 1
ATOM 8767 N N . ARG E 1 146 ? 38.769 -9.465 23.446 1.00 33.40 146 ARG E N 1
ATOM 8768 C CA . ARG E 1 146 ? 39.313 -9.986 22.200 1.00 33.20 146 ARG E CA 1
ATOM 8769 C C . ARG E 1 146 ? 40.778 -9.645 22.004 1.00 33.27 146 ARG E C 1
ATOM 8770 O O . ARG E 1 146 ? 41.277 -8.615 22.466 1.00 33.29 146 ARG E O 1
ATOM 8778 N N . LYS E 1 147 ? 41.458 -10.551 21.313 1.00 33.48 147 LYS E N 1
ATOM 8779 C CA . LYS E 1 147 ? 42.844 -10.376 20.938 1.00 32.91 147 LYS E CA 1
ATOM 8780 C C . LYS E 1 147 ? 42.911 -9.370 19.774 1.00 32.06 147 LYS E C 1
ATOM 8781 O O . LYS E 1 147 ? 42.077 -9.408 18.848 1.00 32.28 147 LYS E O 1
ATOM 8787 N N . VAL E 1 148 ? 43.894 -8.477 19.839 1.00 30.21 148 VAL E N 1
ATOM 8788 C CA . VAL E 1 148 ? 44.170 -7.517 18.764 1.00 29.61 148 VAL E CA 1
ATOM 8789 C C . VAL E 1 148 ? 45.648 -7.560 18.377 1.00 28.58 148 VAL E C 1
ATOM 8790 O O . VAL E 1 148 ? 46.529 -7.403 19.225 1.00 28.49 148 VAL E O 1
ATOM 8794 N N . VAL E 1 149 ? 45.886 -7.788 17.089 1.00 28.27 149 VAL E N 1
ATOM 8795 C CA . VAL E 1 149 ? 47.213 -7.784 16.488 1.00 28.13 149 VAL E CA 1
ATOM 8796 C C . VAL E 1 149 ? 47.233 -6.639 15.462 1.00 27.56 149 VAL E C 1
ATOM 8797 O O . VAL E 1 149 ? 46.530 -6.694 14.461 1.00 26.20 149 VAL E O 1
ATOM 8801 N N . VAL E 1 150 ? 48.027 -5.609 15.732 1.00 27.36 150 VAL E N 1
ATOM 8802 C CA . VAL E 1 150 ? 48.055 -4.417 14.884 1.00 27.78 150 VAL E CA 1
ATOM 8803 C C . VAL E 1 150 ? 49.043 -4.626 13.752 1.00 27.92 150 VAL E C 1
ATOM 8804 O O . VAL E 1 150 ? 50.253 -4.786 14.007 1.00 28.15 150 VAL E O 1
ATOM 8808 N N . VAL E 1 151 ? 48.555 -4.625 12.510 1.00 28.13 151 VAL E N 1
ATOM 8809 C CA . VAL E 1 151 ? 49.451 -4.799 11.376 1.00 27.91 151 VAL E CA 1
ATOM 8810 C C . VAL E 1 151 ? 49.228 -3.745 10.311 1.00 27.67 151 VAL E C 1
ATOM 8811 O O . VAL E 1 151 ? 48.107 -3.543 9.814 1.00 26.65 151 VAL E O 1
ATOM 8815 N N . THR E 1 152 ? 50.307 -3.035 9.997 1.00 26.91 152 THR E N 1
ATOM 8816 C CA . THR E 1 152 ? 50.241 -1.941 9.039 1.00 27.06 152 THR E CA 1
ATOM 8817 C C . THR E 1 152 ? 50.808 -2.407 7.705 1.00 26.73 152 THR E C 1
ATOM 8818 O O . THR E 1 152 ? 51.733 -3.220 7.663 1.00 26.91 152 THR E O 1
ATOM 8822 N N . ILE E 1 153 ? 50.235 -1.910 6.620 1.00 26.38 153 ILE E N 1
ATOM 8823 C CA . ILE E 1 153 ? 50.637 -2.329 5.267 1.00 26.69 153 ILE E CA 1
ATOM 8824 C C . ILE E 1 153 ? 51.141 -1.129 4.452 1.00 26.48 153 ILE E C 1
ATOM 8825 O O . ILE E 1 153 ? 50.430 -0.118 4.286 1.00 26.25 153 ILE E O 1
ATOM 8830 N N . HIS E 1 154 ? 52.382 -1.259 3.968 1.00 25.91 154 HIS E N 1
ATOM 8831 C CA . HIS E 1 154 ? 53.088 -0.219 3.227 1.00 26.21 154 HIS E CA 1
ATOM 8832 C C . HIS E 1 154 ? 53.740 -0.825 1.977 1.00 25.82 154 HIS E C 1
ATOM 8833 O O . HIS E 1 154 ? 53.955 -2.039 1.902 1.00 24.85 154 HIS E O 1
ATOM 8840 N N . SER E 1 155 ? 54.025 0.026 0.997 1.00 26.18 155 SER E N 1
ATOM 8841 C CA . SER E 1 155 ? 54.891 -0.350 -0.117 1.00 27.24 155 SER E CA 1
ATOM 8842 C C . SER E 1 155 ? 56.007 0.686 -0.266 1.00 28.30 155 SER E C 1
ATOM 8843 O O . SER E 1 155 ? 55.889 1.833 0.201 1.00 27.06 155 SER E O 1
ATOM 8846 N N . PHE E 1 156 ? 57.098 0.258 -0.899 1.00 29.45 156 PHE E N 1
ATOM 8847 C CA . PHE E 1 156 ? 58.225 1.127 -1.153 1.00 30.76 156 PHE E CA 1
ATOM 8848 C C . PHE E 1 156 ? 58.698 1.015 -2.597 1.00 31.94 156 PHE E C 1
ATOM 8849 O O . PHE E 1 156 ? 58.499 -0.002 -3.263 1.00 31.96 156 PHE E O 1
ATOM 8857 N N . THR E 1 157 ? 59.305 2.093 -3.077 1.00 33.08 157 THR E N 1
ATOM 8858 C CA . THR E 1 157 ? 59.729 2.170 -4.466 1.00 33.88 157 THR E CA 1
ATOM 8859 C C . THR E 1 157 ? 61.017 1.330 -4.582 1.00 34.09 157 THR E C 1
ATOM 8860 O O . THR E 1 157 ? 61.853 1.339 -3.672 1.00 33.44 157 THR E O 1
ATOM 8864 N N . PRO E 1 158 ? 61.126 0.520 -5.644 1.00 35.02 158 PRO E N 1
ATOM 8865 C CA . PRO E 1 158 ? 62.294 -0.368 -5.798 1.00 36.01 158 PRO E CA 1
ATOM 8866 C C . PRO E 1 158 ? 63.629 0.355 -6.039 1.00 36.62 158 PRO E C 1
ATOM 8867 O O . PRO E 1 158 ? 64.663 -0.081 -5.525 1.00 36.42 158 PRO E O 1
ATOM 8871 N N . VAL E 1 159 ? 63.590 1.453 -6.794 1.00 37.97 159 VAL E N 1
ATOM 8872 C CA . VAL E 1 159 ? 64.792 2.196 -7.150 1.00 39.02 159 VAL E CA 1
ATOM 8873 C C . VAL E 1 159 ? 65.006 3.270 -6.107 1.00 39.98 159 VAL E C 1
ATOM 8874 O O . VAL E 1 159 ? 64.158 4.147 -5.938 1.00 39.88 159 VAL E O 1
ATOM 8878 N N . TYR E 1 160 ? 66.127 3.173 -5.400 1.00 41.30 160 TYR E N 1
ATOM 8879 C CA . TYR E 1 160 ? 66.510 4.136 -4.383 1.00 42.66 160 TYR E CA 1
ATOM 8880 C C . TYR E 1 160 ? 67.938 4.614 -4.641 1.00 43.35 160 TYR E C 1
ATOM 8881 O O . TYR E 1 160 ? 68.848 3.808 -4.770 1.00 43.57 160 TYR E O 1
ATOM 8890 N N . HIS E 1 161 ? 68.123 5.925 -4.741 1.00 44.18 161 HIS E N 1
ATOM 8891 C CA . HIS E 1 161 ? 69.443 6.507 -4.998 1.00 44.50 161 HIS E CA 1
ATOM 8892 C C . HIS E 1 161 ? 70.155 5.770 -6.136 1.00 44.28 161 HIS E C 1
ATOM 8893 O O . HIS E 1 161 ? 71.324 5.422 -6.022 1.00 44.25 161 HIS E O 1
ATOM 8900 N N . GLY E 1 162 ? 69.428 5.513 -7.220 1.00 43.94 162 GLY E N 1
ATOM 8901 C CA . GLY E 1 162 ? 69.993 4.867 -8.401 1.00 43.88 162 GLY E CA 1
ATOM 8902 C C . GLY E 1 162 ? 70.153 3.353 -8.361 1.00 43.69 162 GLY E C 1
ATOM 8903 O O . GLY E 1 162 ? 70.376 2.745 -9.399 1.00 43.47 162 GLY E O 1
ATOM 8904 N N . ARG E 1 163 ? 70.046 2.743 -7.185 1.00 43.46 163 ARG E N 1
ATOM 8905 C CA . ARG E 1 163 ? 70.131 1.276 -7.070 1.00 43.87 163 ARG E CA 1
ATOM 8906 C C . ARG E 1 163 ? 68.758 0.610 -6.890 1.00 42.89 163 ARG E C 1
ATOM 8907 O O . ARG E 1 163 ? 67.822 1.222 -6.362 1.00 42.89 163 ARG E O 1
ATOM 8915 N N . PHE E 1 164 ? 68.651 -0.629 -7.369 1.00 41.90 164 PHE E N 1
ATOM 8916 C CA . PHE E 1 164 ? 67.405 -1.413 -7.347 1.00 41.46 164 PHE E CA 1
ATOM 8917 C C . PHE E 1 164 ? 67.429 -2.302 -6.123 1.00 41.07 164 PHE E C 1
ATOM 8918 O O . PHE E 1 164 ? 68.165 -3.297 -6.094 1.00 41.12 164 PHE E O 1
ATOM 8926 N N . ARG E 1 165 ? 66.604 -1.939 -5.135 1.00 40.00 165 ARG E N 1
ATOM 8927 C CA . ARG E 1 165 ? 66.615 -2.538 -3.794 1.00 39.40 165 ARG E CA 1
ATOM 8928 C C . ARG E 1 165 ? 66.405 -4.030 -3.835 1.00 38.91 165 ARG E C 1
ATOM 8929 O O . ARG E 1 165 ? 65.496 -4.514 -4.519 1.00 38.90 165 ARG E O 1
ATOM 8937 N N . GLU E 1 166 ? 67.245 -4.740 -3.093 1.00 38.51 166 GLU E N 1
ATOM 8938 C CA . GLU E 1 166 ? 67.202 -6.197 -3.043 1.00 38.40 166 GLU E CA 1
ATOM 8939 C C . GLU E 1 166 ? 66.065 -6.648 -2.136 1.00 37.26 166 GLU E C 1
ATOM 8940 O O . GLU E 1 166 ? 65.374 -7.614 -2.450 1.00 37.21 166 GLU E O 1
ATOM 8946 N N . VAL E 1 167 ? 65.879 -5.962 -1.004 1.00 36.50 167 VAL E N 1
ATOM 8947 C CA . VAL E 1 167 ? 64.774 -6.310 -0.087 1.00 35.70 167 VAL E CA 1
ATOM 8948 C C . VAL E 1 167 ? 63.442 -6.265 -0.857 1.00 34.69 167 VAL E C 1
ATOM 8949 O O . VAL E 1 167 ? 63.158 -5.330 -1.608 1.00 34.86 167 VAL E O 1
ATOM 8953 N N . GLU E 1 168 ? 62.666 -7.321 -0.692 1.00 33.99 168 GLU E N 1
ATOM 8954 C CA . GLU E 1 168 ? 61.357 -7.444 -1.313 1.00 33.25 168 GLU E CA 1
ATOM 8955 C C . GLU E 1 168 ? 60.246 -7.290 -0.257 1.00 32.19 168 GLU E C 1
ATOM 8956 O O . GLU E 1 168 ? 59.255 -6.617 -0.522 1.00 31.34 168 GLU E O 1
ATOM 8962 N N . ILE E 1 169 ? 60.427 -7.900 0.922 1.00 30.88 169 ILE E N 1
ATOM 8963 C CA . ILE E 1 169 ? 59.475 -7.748 2.037 1.00 30.68 169 ILE E CA 1
ATOM 8964 C C . ILE E 1 169 ? 60.219 -7.326 3.278 1.00 30.59 169 ILE E C 1
ATOM 8965 O O . ILE E 1 169 ? 61.101 -8.044 3.770 1.00 30.13 169 ILE E O 1
ATOM 8970 N N . GLY E 1 170 ? 59.845 -6.169 3.814 1.00 30.17 170 GLY E N 1
ATOM 8971 C CA . GLY E 1 170 ? 60.414 -5.708 5.067 1.00 30.32 170 GLY E CA 1
ATOM 8972 C C . GLY E 1 170 ? 59.497 -5.995 6.233 1.00 30.19 170 GLY E C 1
ATOM 8973 O O . GLY E 1 170 ? 58.307 -5.654 6.189 1.00 29.79 170 GLY E O 1
ATOM 8974 N N . ILE E 1 171 ? 60.055 -6.592 7.281 1.00 30.10 171 ILE E N 1
ATOM 8975 C CA . ILE E 1 171 ? 59.337 -6.821 8.516 1.00 30.43 171 ILE E CA 1
ATOM 8976 C C . ILE E 1 171 ? 59.846 -5.792 9.490 1.00 30.37 171 ILE E C 1
ATOM 8977 O O . ILE E 1 171 ? 60.964 -5.892 9.973 1.00 30.14 171 ILE E O 1
ATOM 8982 N N . LEU E 1 172 ? 59.038 -4.763 9.745 1.00 30.39 172 LEU E N 1
ATOM 8983 C CA . LEU E 1 172 ? 59.471 -3.647 10.565 1.00 30.88 172 LEU E CA 1
ATOM 8984 C C . LEU E 1 172 ? 58.804 -3.720 11.933 1.00 30.97 172 LEU E C 1
ATOM 8985 O O . LEU E 1 172 ? 57.638 -4.136 12.052 1.00 30.79 172 LEU E O 1
ATOM 8990 N N . HIS E 1 173 ? 59.539 -3.301 12.952 1.00 31.24 173 HIS E N 1
ATOM 8991 C CA . HIS E 1 173 ? 59.034 -3.322 14.305 1.00 32.02 173 HIS E CA 1
ATOM 8992 C C . HIS E 1 173 ? 59.752 -2.326 15.193 1.00 33.26 173 HIS E C 1
ATOM 8993 O O . HIS E 1 173 ? 60.851 -1.824 14.878 1.00 33.42 173 HIS E O 1
ATOM 9000 N N . ASP E 1 174 ? 59.123 -2.046 16.322 1.00 34.20 174 ASP E N 1
ATOM 9001 C CA . ASP E 1 174 ? 59.709 -1.180 17.316 1.00 35.84 174 ASP E CA 1
ATOM 9002 C C . ASP E 1 174 ? 60.304 -2.078 18.422 1.00 36.18 174 ASP E C 1
ATOM 9003 O O . ASP E 1 174 ? 60.757 -3.191 18.153 1.00 35.82 174 ASP E O 1
ATOM 9008 N N . ASN E 1 175 ? 60.305 -1.592 19.656 1.00 37.07 175 ASN E N 1
ATOM 9009 C CA . ASN E 1 175 ? 60.829 -2.335 20.795 1.00 37.11 175 ASN E CA 1
ATOM 9010 C C . ASN E 1 175 ? 60.281 -3.767 20.914 1.00 37.21 175 ASN E C 1
ATOM 9011 O O . ASN E 1 175 ? 61.047 -4.724 21.116 1.00 37.47 175 ASN E O 1
ATOM 9016 N N . ASP E 1 176 ? 58.972 -3.923 20.752 1.00 36.52 176 ASP E N 1
ATOM 9017 C CA . ASP E 1 176 ? 58.356 -5.253 20.756 1.00 36.04 176 ASP E CA 1
ATOM 9018 C C . ASP E 1 176 ? 58.633 -5.982 19.431 1.00 35.66 176 ASP E C 1
ATOM 9019 O O . ASP E 1 176 ? 58.149 -5.584 18.368 1.00 35.49 176 ASP E O 1
ATOM 9024 N N . SER E 1 177 ? 59.411 -7.061 19.498 1.00 35.13 177 SER E N 1
ATOM 9025 C CA . SER E 1 177 ? 59.816 -7.779 18.288 1.00 34.90 177 SER E CA 1
ATOM 9026 C C . SER E 1 177 ? 59.167 -9.158 18.182 1.00 34.37 177 SER E C 1
ATOM 9027 O O . SER E 1 177 ? 59.503 -9.929 17.287 1.00 34.36 177 SER E O 1
ATOM 9030 N N . ARG E 1 178 ? 58.226 -9.461 19.071 1.00 34.25 178 ARG E N 1
ATOM 9031 C CA . ARG E 1 178 ? 57.684 -10.818 19.177 1.00 33.95 178 ARG E CA 1
ATOM 9032 C C . ARG E 1 178 ? 57.114 -11.358 17.850 1.00 33.64 178 ARG E C 1
ATOM 9033 O O . ARG E 1 178 ? 57.495 -12.435 17.398 1.00 33.43 178 ARG E O 1
ATOM 9041 N N . LEU E 1 179 ? 56.212 -10.614 17.218 1.00 32.85 179 LEU E N 1
ATOM 9042 C CA . LEU E 1 179 ? 55.620 -11.058 15.952 1.00 32.46 179 LEU E CA 1
ATOM 9043 C C . LEU E 1 179 ? 56.619 -10.977 14.795 1.00 32.17 179 LEU E C 1
ATOM 9044 O O . LEU E 1 179 ? 56.646 -11.853 13.920 1.00 31.26 179 LEU E O 1
ATOM 9049 N N . ALA E 1 180 ? 57.409 -9.904 14.772 1.00 32.22 180 ALA E N 1
ATOM 9050 C CA . ALA E 1 180 ? 58.451 -9.736 13.764 1.00 32.11 180 ALA E CA 1
ATOM 9051 C C . ALA E 1 180 ? 59.422 -10.938 13.772 1.00 32.29 180 ALA E C 1
ATOM 9052 O O . ALA E 1 180 ? 59.719 -11.486 12.719 1.00 31.73 180 ALA E O 1
ATOM 9054 N N . ASP E 1 181 ? 59.904 -11.318 14.954 1.00 32.29 181 ASP E N 1
ATOM 9055 C CA . ASP E 1 181 ? 60.866 -12.433 15.098 1.00 32.71 181 ASP E CA 1
ATOM 9056 C C . ASP E 1 181 ? 60.300 -13.748 14.524 1.00 33.20 181 ASP E C 1
ATOM 9057 O O . ASP E 1 181 ? 60.984 -14.482 13.789 1.00 33.96 181 ASP E O 1
ATOM 9062 N N . ALA E 1 182 ? 59.034 -14.021 14.836 1.00 33.19 182 ALA E N 1
ATOM 9063 C CA . ALA E 1 182 ? 58.338 -15.225 14.381 1.00 32.72 182 ALA E CA 1
ATOM 9064 C C . ALA E 1 182 ? 58.114 -15.231 12.879 1.00 33.09 182 ALA E C 1
ATOM 9065 O O . ALA E 1 182 ? 58.171 -16.293 12.251 1.00 33.35 182 ALA E O 1
ATOM 9067 N N . MET E 1 183 ? 57.838 -14.063 12.297 1.00 32.47 183 MET E N 1
ATOM 9068 C CA . MET E 1 183 ? 57.624 -13.976 10.846 1.00 32.11 183 MET E CA 1
ATOM 9069 C C . MET E 1 183 ? 58.957 -14.168 10.130 1.00 32.99 183 MET E C 1
ATOM 9070 O O . MET E 1 183 ? 59.033 -14.811 9.078 1.00 32.59 183 MET E O 1
ATOM 9075 N N . LEU E 1 184 ? 59.9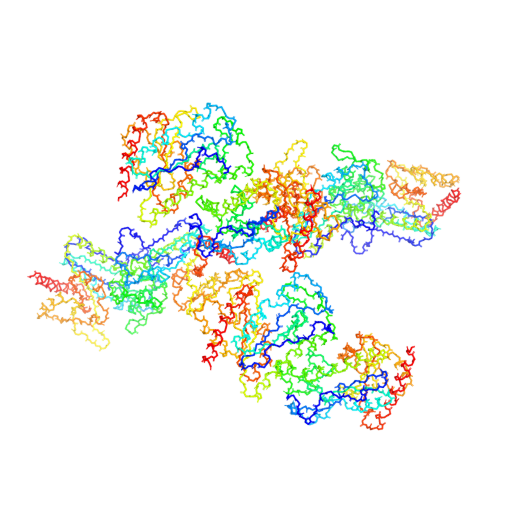98 -13.592 10.723 1.00 34.53 184 LEU E N 1
ATOM 9076 C CA . LEU E 1 184 ? 61.349 -13.626 10.171 1.00 35.70 184 LEU E CA 1
ATOM 9077 C C . LEU E 1 184 ? 61.884 -15.047 10.219 1.00 36.80 184 LEU E C 1
ATOM 9078 O O . LEU E 1 184 ? 62.367 -15.554 9.204 1.00 37.43 184 LEU E O 1
ATOM 9083 N N . ALA E 1 185 ? 61.776 -15.690 11.384 1.00 37.48 185 ALA E N 1
ATOM 9084 C CA . ALA E 1 185 ? 62.070 -17.125 11.500 1.00 38.35 185 ALA E CA 1
ATOM 9085 C C . ALA E 1 185 ? 61.251 -17.944 10.491 1.00 39.03 185 ALA E C 1
ATOM 9086 O O . ALA E 1 185 ? 61.772 -18.874 9.879 1.00 39.61 185 ALA E O 1
ATOM 9088 N N . GLY E 1 186 ? 59.982 -17.590 10.299 1.00 39.64 186 GLY E N 1
ATOM 9089 C CA . GLY E 1 186 ? 59.108 -18.325 9.383 1.00 40.19 186 GLY E CA 1
ATOM 9090 C C . GLY E 1 186 ? 59.337 -18.098 7.890 1.00 40.90 186 GLY E C 1
ATOM 9091 O O . GLY E 1 186 ? 58.808 -18.847 7.063 1.00 40.98 186 GLY E O 1
ATOM 9092 N N . ALA E 1 187 ? 60.110 -17.070 7.535 1.00 41.37 187 ALA E N 1
ATOM 9093 C CA . ALA E 1 187 ? 60.334 -16.732 6.121 1.00 42.37 187 ALA E CA 1
ATOM 9094 C C . ALA E 1 187 ? 61.509 -17.502 5.496 1.00 43.13 187 ALA E C 1
ATOM 9095 O O . ALA E 1 187 ? 61.789 -17.330 4.301 1.00 43.59 187 ALA E O 1
ATOM 9097 N N . GLU E 1 188 ? 62.183 -18.337 6.292 1.00 43.72 188 GLU E N 1
ATOM 9098 C CA . GLU E 1 188 ? 63.322 -19.145 5.823 1.00 44.21 188 GLU E CA 1
ATOM 9099 C C . GLU E 1 188 ? 63.044 -19.865 4.507 1.00 44.33 188 GLU E C 1
ATOM 9100 O O . GLU E 1 188 ? 62.044 -20.585 4.372 1.00 44.24 188 GLU E O 1
ATOM 9106 N N . GLY E 1 189 ? 63.938 -19.655 3.540 1.00 44.31 189 GLY E N 1
ATOM 9107 C CA . GLY E 1 189 ? 63.837 -20.299 2.239 1.00 43.99 189 GLY E CA 1
ATOM 9108 C C . GLY E 1 189 ? 62.710 -19.791 1.371 1.00 44.20 189 GLY E C 1
ATOM 9109 O O . GLY E 1 189 ? 62.381 -20.425 0.350 1.00 44.65 189 GLY E O 1
ATOM 9110 N N . ALA E 1 190 ? 62.107 -18.654 1.740 1.00 43.71 190 ALA E N 1
ATOM 9111 C CA . ALA E 1 190 ? 61.039 -18.096 0.910 1.00 43.39 190 ALA E CA 1
ATOM 9112 C C . ALA E 1 190 ? 61.695 -17.552 -0.342 1.00 42.98 190 ALA E C 1
ATOM 9113 O O . ALA E 1 190 ? 62.833 -17.084 -0.287 1.00 43.13 190 ALA E O 1
ATOM 9115 N N . SER E 1 191 ? 60.994 -17.630 -1.465 1.00 42.65 191 SER E N 1
ATOM 9116 C CA . SER E 1 191 ? 61.502 -17.088 -2.713 1.00 42.57 191 SER E CA 1
ATOM 9117 C C . SER E 1 191 ? 61.698 -15.575 -2.582 1.00 42.15 191 SER E C 1
ATOM 9118 O O . SER E 1 191 ? 62.700 -15.028 -3.047 1.00 42.02 191 SER E O 1
ATOM 9121 N N . LEU E 1 192 ? 60.765 -14.906 -1.908 1.00 41.43 192 LEU E N 1
ATOM 9122 C CA . LEU E 1 192 ? 60.898 -13.478 -1.631 1.00 40.94 192 LEU E CA 1
ATOM 9123 C C . LEU E 1 192 ? 62.026 -13.175 -0.631 1.00 40.26 192 LEU E C 1
ATOM 9124 O O . LEU E 1 192 ? 62.215 -13.907 0.339 1.00 40.44 192 LEU E O 1
ATOM 9129 N N . THR E 1 193 ? 62.774 -12.101 -0.881 1.00 39.49 193 THR E N 1
ATOM 9130 C CA . THR E 1 193 ? 63.817 -11.634 0.048 1.00 39.63 193 THR E CA 1
ATOM 9131 C C . THR E 1 193 ? 63.178 -10.848 1.206 1.00 39.14 193 THR E C 1
ATOM 9132 O O . THR E 1 193 ? 62.660 -9.743 0.998 1.00 38.91 193 THR E O 1
ATOM 9136 N N . VAL E 1 194 ? 63.256 -11.411 2.415 1.00 38.89 194 VAL E N 1
ATOM 9137 C CA . VAL E 1 194 ? 62.577 -10.880 3.595 1.00 38.50 194 VAL E CA 1
ATOM 9138 C C . VAL E 1 194 ? 63.603 -10.401 4.614 1.00 38.56 194 VAL E C 1
ATOM 9139 O O . VAL E 1 194 ? 64.450 -11.178 5.061 1.00 39.07 194 VAL E O 1
ATOM 9143 N N . ARG E 1 195 ? 63.528 -9.124 4.986 1.00 38.29 195 ARG E N 1
ATOM 9144 C CA . ARG E 1 195 ? 64.540 -8.504 5.841 1.00 38.28 195 ARG E CA 1
ATOM 9145 C C . ARG E 1 195 ? 63.932 -7.729 7.038 1.00 37.80 195 ARG E C 1
ATOM 9146 O O . ARG E 1 195 ? 62.844 -7.148 6.936 1.00 36.58 195 ARG E O 1
ATOM 9154 N N . ARG E 1 196 ? 64.651 -7.711 8.162 1.00 36.82 196 ARG E N 1
ATOM 9155 C CA . ARG E 1 196 ? 64.215 -6.985 9.347 1.00 36.68 196 ARG E CA 1
ATOM 9156 C C . ARG E 1 196 ? 64.503 -5.492 9.214 1.00 36.31 196 ARG E C 1
ATOM 9157 O O . ARG E 1 196 ? 65.632 -5.101 8.914 1.00 36.16 196 ARG E O 1
ATOM 9165 N N . ASN E 1 197 ? 63.493 -4.656 9.456 1.00 35.61 197 ASN E N 1
ATOM 9166 C CA . ASN E 1 197 ? 63.693 -3.220 9.517 1.00 35.32 197 ASN E CA 1
ATOM 9167 C C . ASN E 1 197 ? 64.523 -2.723 8.344 1.00 35.07 197 ASN E C 1
ATOM 9168 O O . ASN E 1 197 ? 65.509 -2.000 8.501 1.00 34.39 197 ASN E O 1
ATOM 9173 N N . ASP E 1 198 ? 64.087 -3.123 7.163 1.00 35.30 198 ASP E N 1
ATOM 9174 C CA . ASP E 1 198 ? 64.733 -2.791 5.916 1.00 35.51 198 ASP E CA 1
ATOM 9175 C C . ASP E 1 198 ? 63.576 -2.720 4.916 1.00 35.42 198 ASP E C 1
ATOM 9176 O O . ASP E 1 198 ? 62.793 -3.663 4.828 1.00 35.28 198 ASP E O 1
ATOM 9181 N N . PRO E 1 199 ? 63.467 -1.626 4.145 1.00 35.18 199 PRO E N 1
ATOM 9182 C CA . PRO E 1 199 ? 64.385 -0.502 3.947 1.00 35.17 199 PRO E CA 1
ATOM 9183 C C . PRO E 1 199 ? 64.337 0.650 4.962 1.00 35.53 199 PRO E C 1
ATOM 9184 O O . PRO E 1 199 ? 65.050 1.644 4.762 1.00 35.43 199 PRO E O 1
ATOM 9188 N N . TYR E 1 200 ? 63.519 0.527 6.018 1.00 35.48 200 TYR E N 1
ATOM 9189 C CA . TYR E 1 200 ? 63.408 1.549 7.059 1.00 35.48 200 TYR E CA 1
ATOM 9190 C C . TYR E 1 200 ? 63.259 0.894 8.411 1.00 35.49 200 TYR E C 1
ATOM 9191 O O . TYR E 1 200 ? 62.891 -0.266 8.484 1.00 35.34 200 TYR E O 1
ATOM 9200 N N . GLY E 1 201 ? 63.528 1.649 9.473 1.00 35.64 201 GLY E N 1
ATOM 9201 C CA . GLY E 1 201 ? 63.318 1.197 10.853 1.00 36.24 201 GLY E CA 1
ATOM 9202 C C . GLY E 1 201 ? 62.886 2.356 11.740 1.00 36.58 201 GLY E C 1
ATOM 9203 O O . GLY E 1 201 ? 62.731 3.471 11.254 1.00 36.35 201 GLY E O 1
ATOM 9204 N N . PRO E 1 202 ? 62.686 2.105 13.046 1.00 37.42 202 PRO E N 1
ATOM 9205 C CA . PRO E 1 202 ? 62.162 3.114 13.980 1.00 38.05 202 PRO E CA 1
ATOM 9206 C C . PRO E 1 202 ? 62.866 4.468 13.905 1.00 38.94 202 PRO E C 1
ATOM 9207 O O . PRO E 1 202 ? 62.221 5.517 14.017 1.00 39.40 202 PRO E O 1
ATOM 9211 N N . GLU E 1 203 ? 64.181 4.439 13.707 1.00 39.45 203 GLU E N 1
ATOM 9212 C CA . GLU E 1 203 ? 64.971 5.661 13.677 1.00 39.46 203 GLU E CA 1
ATOM 9213 C C . GLU E 1 203 ? 64.726 6.481 12.416 1.00 38.80 203 GLU E C 1
ATOM 9214 O O . GLU E 1 203 ? 65.172 7.630 12.341 1.00 39.14 203 GLU E O 1
ATOM 9220 N N . ASP E 1 204 ? 64.027 5.900 11.436 1.00 37.45 204 ASP E N 1
ATOM 9221 C CA . ASP E 1 204 ? 63.541 6.664 10.284 1.00 36.54 204 ASP E CA 1
ATOM 9222 C C . ASP E 1 204 ? 62.182 7.340 10.533 1.00 35.61 204 ASP E C 1
ATOM 9223 O O . ASP E 1 204 ? 61.667 8.038 9.660 1.00 34.76 204 ASP E O 1
ATOM 9228 N N . GLY E 1 205 ? 61.607 7.131 11.715 1.00 34.00 205 GLY E N 1
ATOM 9229 C CA . GLY E 1 205 ? 60.313 7.725 12.055 1.00 32.95 205 GLY E CA 1
ATOM 9230 C C . GLY E 1 205 ? 59.104 6.938 11.562 1.00 31.69 205 GLY E C 1
ATOM 9231 O O . GLY E 1 205 ? 57.954 7.382 11.735 1.00 31.16 205 GLY E O 1
ATOM 9232 N N . VAL E 1 206 ? 59.357 5.751 11.004 1.00 29.95 206 VAL E N 1
ATOM 9233 C CA . VAL E 1 206 ? 58.325 4.960 10.330 1.00 28.96 206 VAL E CA 1
ATOM 9234 C C . VAL E 1 206 ? 57.509 4.035 11.244 1.00 28.03 206 VAL E C 1
ATOM 9235 O O . VAL E 1 206 ? 56.610 3.379 10.762 1.00 26.63 206 VAL E O 1
ATOM 9239 N N . THR E 1 207 ? 57.801 3.988 12.548 1.00 27.38 207 THR E N 1
ATOM 9240 C CA . THR E 1 207 ? 56.989 3.180 13.477 1.00 27.38 207 THR E CA 1
ATOM 9241 C C . THR E 1 207 ? 56.012 4.000 14.341 1.00 26.64 207 THR E C 1
ATOM 9242 O O . THR E 1 207 ? 55.578 3.550 15.409 1.00 27.28 207 THR E O 1
ATOM 9246 N N . HIS E 1 208 ? 55.614 5.174 13.867 1.00 26.01 208 HIS E N 1
ATOM 9247 C CA . HIS E 1 208 ? 54.708 6.039 14.673 1.00 25.88 208 HIS E CA 1
ATOM 9248 C C . HIS E 1 208 ? 53.414 5.328 15.070 1.00 25.53 208 HIS E C 1
ATOM 9249 O O . HIS E 1 208 ? 53.049 5.274 16.242 1.00 25.30 208 HIS E O 1
ATOM 9256 N N . THR E 1 209 ? 52.729 4.782 14.081 1.00 25.14 209 THR E N 1
ATOM 9257 C CA . THR E 1 209 ? 51.464 4.082 14.316 1.00 25.50 209 THR E CA 1
ATOM 9258 C C . THR E 1 209 ? 51.602 2.919 15.311 1.00 25.76 209 THR E C 1
ATOM 9259 O O . THR E 1 209 ? 50.727 2.713 16.126 1.00 25.92 209 THR E O 1
ATOM 9263 N N . LEU E 1 210 ? 52.695 2.155 15.239 1.00 26.54 210 LEU E N 1
ATOM 9264 C CA . LEU E 1 210 ? 52.908 1.044 16.163 1.00 26.59 210 LEU E CA 1
ATOM 9265 C C . LEU E 1 210 ? 53.135 1.559 17.572 1.00 27.11 210 LEU E C 1
ATOM 9266 O O . LEU E 1 210 ? 52.609 0.998 18.541 1.00 26.29 210 LEU E O 1
ATOM 9271 N N . ARG E 1 211 ? 53.916 2.632 17.699 1.00 27.96 211 ARG E N 1
ATOM 9272 C CA . ARG E 1 211 ? 54.133 3.251 19.005 1.00 28.33 211 ARG E CA 1
ATOM 9273 C C . ARG E 1 211 ? 52.820 3.763 19.623 1.00 28.52 211 ARG E C 1
ATOM 9274 O O . ARG E 1 211 ? 52.614 3.656 20.825 1.00 27.18 211 ARG E O 1
ATOM 9282 N N . LEU E 1 212 ? 51.963 4.361 18.795 1.00 28.84 212 LEU E N 1
ATOM 9283 C CA . LEU E 1 212 ? 50.683 4.901 19.277 1.00 29.30 212 LEU E CA 1
ATOM 9284 C C . LEU E 1 212 ? 49.730 3.808 19.701 1.00 29.26 212 LEU E C 1
ATOM 9285 O O . LEU E 1 212 ? 49.019 3.947 20.707 1.00 29.70 212 LEU E O 1
ATOM 9290 N N . HIS E 1 213 ? 49.659 2.740 18.915 1.00 29.29 213 HIS E N 1
ATOM 9291 C CA . HIS E 1 213 ? 48.554 1.787 19.063 1.00 29.60 213 HIS E CA 1
ATOM 9292 C C . HIS E 1 213 ? 48.897 0.433 19.690 1.00 29.94 213 HIS E C 1
ATOM 9293 O O . HIS E 1 213 ? 48.026 -0.182 20.294 1.00 28.10 213 HIS E O 1
ATOM 9300 N N . ALA E 1 214 ? 50.143 -0.022 19.530 1.00 30.38 214 ALA E N 1
ATOM 9301 C CA . ALA E 1 214 ? 50.540 -1.389 19.935 1.00 31.53 214 ALA E CA 1
ATOM 9302 C C . ALA E 1 214 ? 51.353 -1.414 21.234 1.00 32.08 214 ALA E C 1
ATOM 9303 O O . ALA E 1 214 ? 51.118 -2.233 22.099 1.00 32.65 214 ALA E O 1
ATOM 9305 N N . LEU E 1 215 ? 52.315 -0.521 21.369 1.00 32.97 215 LEU E N 1
ATOM 9306 C CA . LEU E 1 215 ? 53.207 -0.584 22.526 1.00 34.03 215 LEU E CA 1
ATOM 9307 C C . LEU E 1 215 ? 52.527 -0.334 23.882 1.00 34.71 215 LEU E C 1
ATOM 9308 O O . LEU E 1 215 ? 52.895 -0.976 24.858 1.00 34.84 215 LEU E O 1
ATOM 9313 N N . PRO E 1 216 ? 51.546 0.588 23.958 1.00 35.34 216 PRO E N 1
ATOM 9314 C CA . PRO E 1 216 ? 51.026 0.866 25.307 1.00 35.57 216 PRO E CA 1
ATOM 9315 C C . PRO E 1 216 ? 50.426 -0.359 26.019 1.00 35.85 216 PRO E C 1
ATOM 9316 O O . PRO E 1 216 ? 50.727 -0.588 27.188 1.00 36.85 216 PRO E O 1
ATOM 9320 N N . ASP E 1 217 ? 49.610 -1.138 25.320 1.00 35.96 217 ASP E N 1
ATOM 9321 C CA . ASP E 1 217 ? 48.979 -2.336 25.895 1.00 35.62 217 ASP E CA 1
ATOM 9322 C C . ASP E 1 217 ? 49.718 -3.645 25.545 1.00 35.36 217 ASP E C 1
ATOM 9323 O O . ASP E 1 217 ? 49.169 -4.731 25.738 1.00 35.12 217 ASP E O 1
ATOM 9328 N N . GLY E 1 218 ? 50.934 -3.537 25.011 1.00 34.51 218 GLY E N 1
ATOM 9329 C CA . GLY E 1 218 ? 51.754 -4.712 24.688 1.00 34.11 218 GLY E CA 1
ATOM 9330 C C . GLY E 1 218 ? 51.110 -5.629 23.665 1.00 33.61 218 GLY E C 1
ATOM 9331 O O . GLY E 1 218 ? 51.171 -6.842 23.774 1.00 33.27 218 GLY E O 1
ATOM 9332 N N . LEU E 1 219 ? 50.490 -5.034 22.658 1.00 32.77 219 LEU E N 1
ATOM 9333 C CA . LEU E 1 219 ? 49.819 -5.797 21.625 1.00 32.08 219 LEU E CA 1
ATOM 9334 C C . LEU E 1 219 ? 50.829 -6.318 20.611 1.00 31.32 219 LEU E C 1
ATOM 9335 O O . LEU E 1 219 ? 51.760 -5.597 20.257 1.00 30.89 219 LEU E O 1
ATOM 9340 N N . LEU E 1 220 ? 50.636 -7.550 20.140 1.00 30.75 220 LEU E N 1
ATOM 9341 C CA . LEU E 1 220 ? 51.408 -8.078 19.024 1.00 30.69 220 LEU E CA 1
ATOM 9342 C C . LEU E 1 220 ? 51.255 -7.135 17.826 1.00 30.84 220 LEU E C 1
ATOM 9343 O O . LEU E 1 220 ? 50.160 -6.648 17.560 1.00 31.01 220 LEU E O 1
ATOM 9348 N N . ASN E 1 221 ? 52.339 -6.887 17.101 1.00 29.72 221 ASN E N 1
ATOM 9349 C CA . ASN E 1 221 ? 52.292 -5.881 16.057 1.00 28.82 221 ASN E CA 1
ATOM 9350 C C . ASN E 1 221 ? 53.425 -6.005 15.065 1.00 28.43 221 ASN E C 1
ATOM 9351 O O . ASN E 1 221 ? 54.493 -6.529 15.401 1.00 27.32 221 ASN E O 1
ATOM 9356 N N . VAL E 1 222 ? 53.197 -5.495 13.854 1.00 27.33 222 VAL E N 1
ATOM 9357 C CA . VAL E 1 222 ? 54.236 -5.484 12.828 1.00 26.80 222 VAL E CA 1
ATOM 9358 C C . VAL E 1 222 ? 53.855 -4.538 11.685 1.00 26.13 222 VAL E C 1
ATOM 9359 O O . VAL E 1 222 ? 52.670 -4.413 11.325 1.00 25.74 222 VAL E O 1
ATOM 9363 N N . MET E 1 223 ? 54.871 -3.883 11.125 1.00 25.02 223 MET E N 1
ATOM 9364 C CA . MET E 1 223 ? 54.723 -3.043 9.952 1.00 24.49 223 MET E CA 1
ATOM 9365 C C . MET E 1 223 ? 55.314 -3.813 8.764 1.00 25.37 223 MET E C 1
ATOM 9366 O O . MET E 1 223 ? 56.475 -4.193 8.783 1.00 25.40 223 MET E O 1
ATOM 9371 N N . ILE E 1 224 ? 54.515 -4.008 7.726 1.00 25.95 224 ILE E N 1
ATOM 9372 C CA . ILE E 1 224 ? 54.942 -4.743 6.539 1.00 26.83 224 ILE E CA 1
ATOM 9373 C C . ILE E 1 224 ? 55.211 -3.797 5.401 1.00 27.11 224 ILE E C 1
ATOM 9374 O O . ILE E 1 224 ? 54.361 -2.984 5.051 1.00 27.53 224 ILE E O 1
ATOM 9379 N N . GLU E 1 225 ? 56.407 -3.906 4.823 1.00 27.48 225 GLU E N 1
ATOM 9380 C CA . GLU E 1 225 ? 56.809 -3.128 3.656 1.00 27.75 225 GLU E CA 1
ATOM 9381 C C . GLU E 1 225 ? 56.971 -4.041 2.437 1.00 27.74 225 GLU E C 1
ATOM 9382 O O . GLU E 1 225 ? 57.617 -5.084 2.511 1.00 28.40 225 GLU E O 1
ATOM 9388 N N . ILE E 1 226 ? 56.407 -3.641 1.312 1.00 27.88 226 ILE E N 1
ATOM 9389 C CA . ILE E 1 226 ? 56.435 -4.470 0.119 1.00 28.52 226 ILE E CA 1
ATOM 9390 C C . ILE E 1 226 ? 56.987 -3.652 -1.036 1.00 29.20 226 ILE E C 1
ATOM 9391 O O . ILE E 1 226 ? 56.497 -2.554 -1.322 1.00 28.00 226 ILE E O 1
ATOM 9396 N N . ARG E 1 227 ? 57.984 -4.189 -1.738 1.00 29.61 227 ARG E N 1
ATOM 9397 C CA . ARG E 1 227 ? 58.546 -3.459 -2.870 1.00 29.91 227 ARG E CA 1
ATOM 9398 C C . ARG E 1 227 ? 57.466 -3.406 -3.939 1.00 30.41 227 ARG E C 1
ATOM 9399 O O . ARG E 1 227 ? 56.914 -4.441 -4.281 1.00 31.24 227 ARG E O 1
ATOM 9407 N N . ASN E 1 228 ? 57.147 -2.210 -4.440 1.00 30.99 228 ASN E N 1
ATOM 9408 C CA . ASN E 1 228 ? 55.872 -1.990 -5.156 1.00 31.76 228 ASN E CA 1
ATOM 9409 C C . ASN E 1 228 ? 55.748 -2.583 -6.569 1.00 32.27 228 ASN E C 1
ATOM 9410 O O . ASN E 1 228 ? 54.630 -2.753 -7.108 1.00 31.59 228 ASN E O 1
ATOM 9415 N N . ASP E 1 229 ? 56.885 -2.940 -7.160 1.00 32.78 229 ASP E N 1
ATOM 9416 C CA . ASP E 1 229 ? 56.871 -3.670 -8.441 1.00 33.04 229 ASP E CA 1
ATOM 9417 C C . ASP E 1 229 ? 56.226 -5.042 -8.281 1.00 33.22 229 ASP E C 1
ATOM 9418 O O . ASP E 1 229 ? 55.664 -5.588 -9.239 1.00 33.58 229 ASP E O 1
ATOM 9423 N N . LEU E 1 230 ? 56.296 -5.579 -7.065 1.00 33.15 230 LEU E N 1
ATOM 9424 C CA . LEU E 1 230 ? 55.740 -6.901 -6.756 1.00 32.86 230 LEU E CA 1
ATOM 9425 C C . LEU E 1 230 ? 54.230 -6.964 -6.569 1.00 32.74 230 LEU E C 1
ATOM 9426 O O . LEU E 1 230 ? 53.726 -8.030 -6.275 1.00 32.64 230 LEU E O 1
ATOM 9431 N N . ILE E 1 231 ? 53.530 -5.829 -6.684 1.00 32.76 231 ILE E N 1
ATOM 9432 C CA . ILE E 1 231 ? 52.066 -5.740 -6.462 1.00 32.79 231 ILE E CA 1
ATOM 9433 C C . ILE E 1 231 ? 51.461 -4.763 -7.455 1.00 33.36 231 ILE E C 1
ATOM 9434 O O . ILE E 1 231 ? 50.496 -4.037 -7.153 1.00 33.19 231 ILE E O 1
ATOM 9439 N N . ALA E 1 232 ? 52.046 -4.749 -8.652 1.00 33.83 232 ALA E N 1
ATOM 9440 C CA . ALA E 1 232 ? 51.674 -3.800 -9.687 1.00 34.18 232 ALA E CA 1
ATOM 9441 C C . ALA E 1 232 ? 50.360 -4.171 -10.368 1.00 34.52 232 ALA E C 1
ATOM 9442 O O . ALA E 1 232 ? 49.774 -3.350 -11.058 1.00 35.07 232 ALA E O 1
ATOM 9444 N N . ASN E 1 233 ? 49.891 -5.397 -10.175 1.00 34.71 233 ASN E N 1
ATOM 9445 C CA . ASN E 1 233 ? 48.626 -5.847 -10.777 1.00 35.12 233 ASN E CA 1
ATOM 9446 C C . ASN E 1 233 ? 47.909 -6.837 -9.864 1.00 34.87 233 ASN E C 1
ATOM 9447 O O . ASN E 1 233 ? 48.457 -7.288 -8.863 1.00 35.05 233 ASN E O 1
ATOM 9452 N N . GLU E 1 234 ? 46.691 -7.190 -10.236 1.00 35.57 234 GLU E N 1
ATOM 9453 C CA . GLU E 1 234 ? 45.827 -8.012 -9.384 1.00 36.28 234 GLU E CA 1
ATOM 9454 C C . GLU E 1 234 ? 46.396 -9.371 -8.981 1.00 35.99 234 GLU E C 1
ATOM 9455 O O . GLU E 1 234 ? 46.266 -9.781 -7.821 1.00 36.68 234 GLU E O 1
ATOM 9461 N N . GLY E 1 235 ? 47.038 -10.059 -9.920 1.00 35.92 235 GLY E N 1
ATOM 9462 C CA . GLY E 1 235 ? 47.613 -11.379 -9.639 1.00 35.43 235 GLY E CA 1
ATOM 9463 C C . GLY E 1 235 ? 48.795 -11.294 -8.702 1.00 35.21 235 GLY E C 1
ATOM 9464 O O . GLY E 1 235 ? 48.952 -12.124 -7.799 1.00 34.94 235 GLY E O 1
ATOM 9465 N N . GLU E 1 236 ? 49.627 -10.275 -8.929 1.00 34.80 236 GLU E N 1
ATOM 9466 C CA . GLU E 1 236 ? 50.797 -10.019 -8.100 1.00 34.48 236 GLU E CA 1
ATOM 9467 C C . GLU E 1 236 ? 50.339 -9.684 -6.687 1.00 33.06 236 GLU E C 1
ATOM 9468 O O . GLU E 1 236 ? 50.931 -10.149 -5.710 1.00 32.08 236 GLU E O 1
ATOM 9474 N N . GLN E 1 237 ? 49.292 -8.863 -6.601 1.00 31.94 237 GLN E N 1
ATOM 9475 C CA . GLN E 1 237 ? 48.679 -8.528 -5.312 1.00 32.01 237 GLN E CA 1
ATOM 9476 C C . GLN E 1 237 ? 48.176 -9.784 -4.571 1.00 31.46 237 GLN E C 1
ATOM 9477 O O . GLN E 1 237 ? 48.400 -9.934 -3.369 1.00 31.90 237 GLN E O 1
ATOM 9483 N N . ALA E 1 238 ? 47.518 -10.682 -5.301 1.00 31.40 238 ALA E N 1
ATOM 9484 C CA . ALA E 1 238 ? 46.991 -11.929 -4.732 1.00 31.55 238 ALA E CA 1
ATOM 9485 C C . ALA E 1 238 ? 48.110 -12.855 -4.270 1.00 31.31 238 ALA E C 1
ATOM 9486 O O . ALA E 1 238 ? 48.013 -13.465 -3.209 1.00 31.28 238 ALA E O 1
ATOM 9488 N N . ALA E 1 239 ? 49.169 -12.942 -5.077 1.00 31.47 239 ALA E N 1
ATOM 9489 C CA . ALA E 1 239 ? 50.365 -13.715 -4.748 1.00 31.11 239 ALA E CA 1
ATOM 9490 C C . ALA E 1 239 ? 51.017 -13.246 -3.455 1.00 30.90 239 ALA E C 1
ATOM 9491 O O . ALA E 1 239 ? 51.304 -14.039 -2.561 1.00 31.12 239 ALA E O 1
ATOM 9493 N N . ILE E 1 240 ? 51.270 -11.949 -3.363 1.00 30.81 240 ILE E N 1
ATOM 9494 C CA . ILE E 1 240 ? 51.924 -11.398 -2.191 1.00 30.66 240 ILE E CA 1
ATOM 9495 C C . ILE E 1 240 ? 51.002 -11.534 -0.991 1.00 30.42 240 ILE E C 1
ATOM 9496 O O . ILE E 1 240 ? 51.462 -11.825 0.106 1.00 30.71 240 ILE E O 1
ATOM 9501 N N . ALA E 1 241 ? 49.705 -11.353 -1.211 1.00 30.17 241 ALA E N 1
ATOM 9502 C CA . ALA E 1 241 ? 48.720 -11.447 -0.135 1.00 30.27 241 ALA E CA 1
ATOM 9503 C C . ALA E 1 241 ? 48.633 -12.876 0.427 1.00 30.39 241 ALA E C 1
ATOM 9504 O O . ALA E 1 241 ? 48.564 -13.059 1.642 1.00 30.36 241 ALA E O 1
ATOM 9506 N N . GLY E 1 242 ? 48.654 -13.880 -0.453 1.00 30.70 242 GLY E N 1
ATOM 9507 C CA . GLY E 1 242 ? 48.717 -15.289 -0.020 1.00 30.68 242 GLY E CA 1
ATOM 9508 C C . GLY E 1 242 ? 49.975 -15.567 0.776 1.00 30.99 242 GLY E C 1
ATOM 9509 O O . GLY E 1 242 ? 49.937 -16.186 1.849 1.00 30.94 242 GLY E O 1
ATOM 9510 N N . PHE E 1 243 ? 51.100 -15.062 0.282 1.00 31.18 243 PHE E N 1
ATOM 9511 C CA . PHE E 1 243 ? 52.367 -15.206 0.979 1.00 31.01 243 PHE E CA 1
ATOM 9512 C C . PHE E 1 243 ? 52.374 -14.593 2.391 1.00 31.13 243 PHE E C 1
ATOM 9513 O O . PHE E 1 243 ? 52.852 -15.204 3.363 1.00 30.76 243 PHE E O 1
ATOM 9521 N N . LEU E 1 244 ? 51.872 -13.371 2.498 1.00 30.26 244 LEU E N 1
ATOM 9522 C CA . LEU E 1 244 ? 51.788 -12.703 3.789 1.00 30.67 244 LEU E CA 1
ATOM 9523 C C . LEU E 1 244 ? 50.818 -13.379 4.739 1.00 30.11 244 LEU E C 1
ATOM 9524 O O . LEU E 1 244 ? 51.111 -13.504 5.921 1.00 29.51 244 LEU E O 1
ATOM 9529 N N . HIS E 1 245 ? 49.677 -13.811 4.216 1.00 31.25 245 HIS E N 1
ATOM 9530 C CA . HIS E 1 245 ? 48.664 -14.493 5.019 1.00 31.81 245 HIS E CA 1
ATOM 9531 C C . HIS E 1 245 ? 49.188 -15.782 5.651 1.00 32.51 245 HIS E C 1
ATOM 9532 O O . HIS E 1 245 ? 48.904 -16.088 6.810 1.00 32.41 245 HIS E O 1
ATOM 9539 N N . GLU E 1 246 ? 49.950 -16.540 4.868 1.00 33.03 246 GLU E N 1
ATOM 9540 C CA . GLU E 1 246 ? 50.578 -17.750 5.366 1.00 33.23 246 GLU E CA 1
ATOM 9541 C C . GLU E 1 246 ? 51.652 -17.440 6.365 1.00 33.06 246 GLU E C 1
ATOM 9542 O O . GLU E 1 246 ? 51.700 -18.053 7.430 1.00 33.27 246 GLU E O 1
ATOM 9548 N N . LEU E 1 247 ? 52.522 -16.500 6.016 1.00 32.52 247 LEU E N 1
ATOM 9549 C CA . LEU E 1 247 ? 53.662 -16.178 6.853 1.00 32.55 247 LEU E CA 1
ATOM 9550 C C . LEU E 1 247 ? 53.225 -15.665 8.230 1.00 32.85 247 LEU E C 1
ATOM 9551 O O . LEU E 1 247 ? 53.695 -16.149 9.258 1.00 32.85 247 LEU E O 1
ATOM 9556 N N . MET E 1 248 ? 52.318 -14.691 8.244 1.00 33.32 248 MET E N 1
ATOM 9557 C CA . MET E 1 248 ? 51.871 -14.098 9.503 1.00 33.78 248 MET E CA 1
ATOM 9558 C C . MET E 1 248 ? 50.961 -15.067 10.243 1.00 33.88 248 MET E C 1
ATOM 9559 O O . MET E 1 248 ? 51.034 -15.184 11.474 1.00 33.59 248 MET E O 1
ATOM 9564 N N . GLY E 1 249 ? 50.115 -15.758 9.493 1.00 34.03 249 GLY E N 1
ATOM 9565 C CA . GLY E 1 249 ? 49.240 -16.769 10.054 1.00 34.97 249 GLY E CA 1
ATOM 9566 C C . GLY E 1 249 ? 49.988 -17.814 10.866 1.00 35.56 249 GLY E C 1
ATOM 9567 O O . GLY E 1 249 ? 49.681 -18.026 12.050 1.00 35.84 249 GLY E O 1
ATOM 9568 N N . LYS E 1 250 ? 50.975 -18.453 10.235 1.00 35.83 250 LYS E N 1
ATOM 9569 C CA . LYS E 1 250 ? 51.806 -19.447 10.912 1.00 36.11 250 LYS E CA 1
ATOM 9570 C C . LYS E 1 250 ? 52.518 -18.833 12.100 1.00 36.32 250 LYS E C 1
ATOM 9571 O O . LYS E 1 250 ? 52.550 -19.430 13.176 1.00 36.49 250 LYS E O 1
ATOM 9577 N N . ALA E 1 251 ? 53.077 -17.634 11.901 1.00 36.02 251 ALA E N 1
ATOM 9578 C CA . ALA E 1 251 ? 53.794 -16.923 12.959 1.00 36.48 251 ALA E CA 1
ATOM 9579 C C . ALA E 1 251 ? 52.937 -16.727 14.213 1.00 36.53 251 ALA E C 1
ATOM 9580 O O . ALA E 1 251 ? 53.403 -16.913 15.326 1.00 35.47 251 ALA E O 1
ATOM 9582 N N . LEU E 1 252 ? 51.679 -16.340 14.028 1.00 37.51 252 LEU E N 1
ATOM 9583 C CA . LEU E 1 252 ? 50.785 -16.119 15.171 1.00 38.45 252 LEU E CA 1
ATOM 9584 C C . LEU E 1 252 ? 50.429 -17.436 15.860 1.00 39.21 252 LEU E C 1
ATOM 9585 O O . LEU E 1 252 ? 50.335 -17.486 17.086 1.00 39.20 252 LEU E O 1
ATOM 9590 N N . SER E 1 253 ? 50.223 -18.491 15.073 1.00 40.47 253 SER E N 1
ATOM 9591 C CA . SER E 1 253 ? 50.012 -19.828 15.641 1.00 41.65 253 SER E CA 1
ATOM 9592 C C . SER E 1 253 ? 51.192 -20.242 16.527 1.00 42.87 253 SER E C 1
ATOM 9593 O O . SER E 1 253 ? 50.994 -20.721 17.650 1.00 43.38 253 SER E O 1
ATOM 9596 N N . SER E 1 254 ? 52.409 -20.017 16.034 1.00 43.48 254 SER E N 1
ATOM 9597 C CA . SER E 1 254 ? 53.630 -20.358 16.767 1.00 44.63 254 SER E CA 1
ATOM 9598 C C . SER E 1 254 ? 53.844 -19.546 18.030 1.00 45.54 254 SER E C 1
ATOM 9599 O O . SER E 1 254 ? 54.537 -19.992 18.939 1.00 46.09 254 SER E O 1
ATOM 9602 N N . ILE E 1 255 ? 53.288 -18.342 18.064 1.00 46.44 255 ILE E N 1
ATOM 9603 C CA . ILE E 1 255 ? 53.400 -17.460 19.223 1.00 47.09 255 ILE E CA 1
ATOM 9604 C C . ILE E 1 255 ? 52.436 -17.861 20.347 1.00 47.67 255 ILE E C 1
ATOM 9605 O O . ILE E 1 255 ? 52.678 -17.552 21.513 1.00 48.17 255 ILE E O 1
ATOM 9610 N N . GLU E 1 256 ? 51.351 -18.546 19.994 1.00 48.39 256 GLU E N 1
ATOM 9611 C CA . GLU E 1 256 ? 50.298 -18.895 20.961 1.00 49.05 256 GLU E CA 1
ATOM 9612 C C . GLU E 1 256 ? 50.704 -20.008 21.921 1.00 49.24 256 GLU E C 1
ATOM 9613 O O . GLU E 1 256 ? 51.637 -20.767 21.654 1.00 50.01 256 GLU E O 1
ATOM 9619 N N . ARG F 1 6 ? 35.957 61.313 74.747 1.00 40.84 6 ARG F N 1
ATOM 9620 C CA . ARG F 1 6 ? 36.616 60.059 74.231 1.00 40.12 6 ARG F CA 1
ATOM 9621 C C . ARG F 1 6 ? 38.068 60.268 73.701 1.00 39.79 6 ARG F C 1
ATOM 9622 O O . ARG F 1 6 ? 38.953 59.409 73.912 1.00 40.43 6 ARG F O 1
ATOM 9630 N N . PHE F 1 7 ? 38.311 61.411 73.053 1.00 37.74 7 PHE F N 1
ATOM 9631 C CA . PHE F 1 7 ? 39.582 61.706 72.323 1.00 36.84 7 PHE F CA 1
ATOM 9632 C C . PHE F 1 7 ? 40.587 62.521 73.172 1.00 35.76 7 PHE F C 1
ATOM 9633 O O . PHE F 1 7 ? 41.808 62.450 72.972 1.00 35.27 7 PHE F O 1
ATOM 9641 N N . PHE F 1 8 ? 40.039 63.308 74.098 1.00 34.74 8 PHE F N 1
ATOM 9642 C CA . PHE F 1 8 ? 40.782 64.268 74.902 1.00 35.20 8 PHE F CA 1
ATOM 9643 C C . PHE F 1 8 ? 40.740 63.881 76.380 1.00 35.44 8 PHE F C 1
ATOM 9644 O O . PHE F 1 8 ? 39.807 63.218 76.815 1.00 36.40 8 PHE F O 1
ATOM 9652 N N . THR F 1 9 ? 41.747 64.294 77.146 1.00 36.12 9 THR F N 1
ATOM 9653 C CA . THR F 1 9 ? 41.651 64.235 78.596 1.00 36.81 9 THR F CA 1
ATOM 9654 C C . THR F 1 9 ? 40.782 65.417 79.025 1.00 37.71 9 THR F C 1
ATOM 9655 O O . THR F 1 9 ? 40.575 66.364 78.261 1.00 37.42 9 THR F O 1
ATOM 9659 N N . GLU F 1 10 ? 40.256 65.342 80.240 1.00 39.08 10 GLU F N 1
ATOM 9660 C CA . GLU F 1 10 ? 39.472 66.430 80.808 1.00 39.14 10 GLU F CA 1
ATOM 9661 C C . GLU F 1 10 ? 40.298 67.717 80.818 1.00 39.18 10 GLU F C 1
ATOM 9662 O O . GLU F 1 10 ? 39.811 68.788 80.438 1.00 39.16 10 GLU F O 1
ATOM 9668 N N . ALA F 1 11 ? 41.555 67.590 81.238 1.00 38.63 11 ALA F N 1
ATOM 9669 C CA . ALA F 1 11 ? 42.478 68.719 81.360 1.00 38.23 11 ALA F CA 1
ATOM 9670 C C . ALA F 1 11 ? 42.637 69.485 80.046 1.00 37.99 11 ALA F C 1
ATOM 9671 O O . ALA F 1 11 ? 42.735 70.721 80.030 1.00 37.26 11 ALA F O 1
ATOM 9673 N N . GLU F 1 12 ? 42.672 68.735 78.944 1.00 37.07 12 GLU F N 1
ATOM 9674 C CA . GLU F 1 12 ? 42.951 69.290 77.619 1.00 36.35 12 GLU F CA 1
ATOM 9675 C C . GLU F 1 12 ? 41.879 70.195 77.063 1.00 35.67 12 GLU F C 1
ATOM 9676 O O . GLU F 1 12 ? 42.144 70.949 76.141 1.00 35.61 12 GLU F O 1
ATOM 9682 N N . GLY F 1 13 ? 40.658 70.071 77.564 1.00 35.19 13 GLY F N 1
ATOM 9683 C CA . GLY F 1 13 ? 39.581 70.944 77.145 1.00 34.59 13 GLY F CA 1
ATOM 9684 C C . GLY F 1 13 ? 39.041 70.536 75.787 1.00 34.14 13 GLY F C 1
ATOM 9685 O O . GLY F 1 13 ? 39.122 69.376 75.400 1.00 34.66 13 GLY F O 1
ATOM 9686 N N . LYS F 1 14 ? 38.511 71.512 75.063 1.00 32.89 14 LYS F N 1
ATOM 9687 C CA . LYS F 1 14 ? 37.799 71.264 73.818 1.00 32.32 14 LYS F CA 1
ATOM 9688 C C . LYS F 1 14 ? 38.675 71.552 72.600 1.00 30.75 14 LYS F C 1
ATOM 9689 O O . LYS F 1 14 ? 39.670 72.270 72.699 1.00 29.48 14 LYS F O 1
ATOM 9695 N N . ALA F 1 15 ? 38.308 70.984 71.451 1.00 28.61 15 ALA F N 1
ATOM 9696 C CA . ALA F 1 15 ? 39.033 71.235 70.200 1.00 28.16 15 ALA F CA 1
ATOM 9697 C C . ALA F 1 15 ? 38.937 72.704 69.751 1.00 26.98 15 ALA F C 1
ATOM 9698 O O . ALA F 1 15 ? 39.897 73.271 69.248 1.00 25.85 15 ALA F O 1
ATOM 9700 N N . VAL F 1 16 ? 37.754 73.290 69.911 1.00 26.39 16 VAL F N 1
ATOM 9701 C CA . VAL F 1 16 ? 37.457 74.604 69.366 1.00 26.21 16 VAL F CA 1
ATOM 9702 C C . VAL F 1 16 ? 37.415 75.628 70.501 1.00 26.38 16 VAL F C 1
ATOM 9703 O O . VAL F 1 16 ? 36.686 75.444 71.480 1.00 25.77 16 VAL F O 1
ATOM 9707 N N . GLY F 1 17 ? 38.226 76.674 70.364 1.00 25.91 17 GLY F N 1
ATOM 9708 C CA . GLY F 1 17 ? 38.155 77.860 71.214 1.00 26.31 17 GLY F CA 1
ATOM 9709 C C . GLY F 1 17 ? 37.426 78.971 70.475 1.00 26.35 17 GLY F C 1
ATOM 9710 O O . GLY F 1 17 ? 37.555 79.130 69.244 1.00 24.47 17 GLY F O 1
ATOM 9711 N N . VAL F 1 18 ? 36.589 79.696 71.210 1.00 27.16 18 VAL F N 1
ATOM 9712 C CA . VAL F 1 18 ? 35.965 80.905 70.697 1.00 28.02 18 VAL F CA 1
ATOM 9713 C C . VAL F 1 18 ? 36.172 82.025 71.706 1.00 28.90 18 VAL F C 1
ATOM 9714 O O . VAL F 1 18 ? 35.881 81.862 72.886 1.00 28.65 18 VAL F O 1
ATOM 9718 N N . GLU F 1 19 ? 36.712 83.137 71.234 1.00 29.16 19 GLU F N 1
ATOM 9719 C CA . GLU F 1 19 ? 36.779 84.364 72.028 1.00 30.13 19 GLU F CA 1
ATOM 9720 C C . GLU F 1 19 ? 35.850 85.416 71.428 1.00 29.12 19 GLU F C 1
ATOM 9721 O O . GLU F 1 19 ? 35.623 85.466 70.214 1.00 27.55 19 GLU F O 1
ATOM 9727 N N . ASN F 1 20 ? 35.247 86.207 72.313 1.00 29.59 20 ASN F N 1
ATOM 9728 C CA . ASN F 1 20 ? 34.242 87.197 71.926 1.00 29.64 20 ASN F CA 1
ATOM 9729 C C . ASN F 1 20 ? 33.133 86.632 71.086 1.00 29.03 20 ASN F C 1
ATOM 9730 O O . ASN F 1 20 ? 32.784 87.212 70.065 1.00 28.08 20 ASN F O 1
ATOM 9735 N N . ALA F 1 21 ? 32.576 85.499 71.511 1.00 29.36 21 ALA F N 1
ATOM 9736 C CA . ALA F 1 21 ? 31.461 84.887 70.794 1.00 30.26 21 ALA F CA 1
ATOM 9737 C C . ALA F 1 21 ? 30.311 85.870 70.521 1.00 30.87 21 ALA F C 1
ATOM 9738 O O . ALA F 1 21 ? 29.745 85.886 69.434 1.00 31.14 21 ALA F O 1
ATOM 9740 N N . ALA F 1 22 ? 29.961 86.700 71.504 1.00 31.98 22 ALA F N 1
ATOM 9741 C CA . ALA F 1 22 ? 28.840 87.630 71.320 1.00 32.54 22 ALA F CA 1
ATOM 9742 C C . ALA F 1 22 ? 29.317 89.027 70.927 1.00 33.64 22 ALA F C 1
ATOM 9743 O O . ALA F 1 22 ? 28.827 90.012 71.477 1.00 34.28 22 ALA F O 1
ATOM 9745 N N . ALA F 1 23 ? 30.266 89.114 69.984 1.00 33.66 23 ALA F N 1
ATOM 9746 C CA . ALA F 1 23 ? 30.822 90.409 69.528 1.00 33.21 23 ALA F CA 1
ATOM 9747 C C . ALA F 1 23 ? 29.937 91.082 68.482 1.00 32.96 23 ALA F C 1
ATOM 9748 O O . ALA F 1 23 ? 29.301 90.394 67.682 1.00 32.36 23 ALA F O 1
ATOM 9750 N N . LYS F 1 24 ? 29.908 92.427 68.481 1.00 33.18 24 LYS F N 1
ATOM 9751 C CA . LYS F 1 24 ? 29.093 93.208 67.514 1.00 33.40 24 LYS F CA 1
ATOM 9752 C C . LYS F 1 24 ? 29.749 93.358 66.137 1.00 32.89 24 LYS F C 1
ATOM 9753 O O . LYS F 1 24 ? 29.070 93.644 65.155 1.00 32.13 24 LYS F O 1
ATOM 9759 N N . GLY F 1 25 ? 31.065 93.154 66.062 1.00 32.71 25 GLY F N 1
ATOM 9760 C CA . GLY F 1 25 ? 31.809 93.380 64.816 1.00 31.72 25 GLY F CA 1
ATOM 9761 C C . GLY F 1 25 ? 31.421 92.499 63.647 1.00 31.31 25 GLY F C 1
ATOM 9762 O O . GLY F 1 25 ? 31.061 91.336 63.817 1.00 30.33 25 GLY F O 1
ATOM 9763 N N . ASP F 1 26 ? 31.527 93.057 62.444 1.00 30.56 26 ASP F N 1
ATOM 9764 C CA . ASP F 1 26 ? 31.276 92.331 61.208 1.00 30.14 26 ASP F CA 1
ATOM 9765 C C . ASP F 1 26 ? 32.348 91.274 60.887 1.00 29.02 26 ASP F C 1
ATOM 9766 O O . ASP F 1 26 ? 32.053 90.269 60.235 1.00 29.58 26 ASP F O 1
ATOM 9771 N N . VAL F 1 27 ? 33.585 91.507 61.310 1.00 27.91 27 VAL F N 1
ATOM 9772 C CA . VAL F 1 27 ? 34.693 90.574 61.012 1.00 26.75 27 VAL F CA 1
ATOM 9773 C C . VAL F 1 27 ? 34.650 89.338 61.899 1.00 25.51 27 VAL F C 1
ATOM 9774 O O . VAL F 1 27 ? 34.482 89.447 63.127 1.00 25.11 27 VAL F O 1
ATOM 9778 N N . LEU F 1 28 ? 34.817 88.173 61.272 1.00 24.60 28 LEU F N 1
ATOM 9779 C CA . LEU F 1 28 ? 34.908 86.892 61.974 1.00 24.11 28 LEU F CA 1
ATOM 9780 C C . LEU F 1 28 ? 36.332 86.380 61.789 1.00 22.61 28 LEU F C 1
ATOM 9781 O O . LEU F 1 28 ? 36.722 86.072 60.689 1.00 22.74 28 LEU F O 1
ATOM 9786 N N . LEU F 1 29 ? 37.108 86.340 62.863 1.00 21.94 29 LEU F N 1
ATOM 9787 C CA . LEU F 1 29 ? 38.506 85.935 62.762 1.00 21.60 29 LEU F CA 1
ATOM 9788 C C . LEU F 1 29 ? 38.585 84.432 62.944 1.00 20.87 29 LEU F C 1
ATOM 9789 O O . LEU F 1 29 ? 37.940 83.880 63.832 1.00 19.75 29 LEU F O 1
ATOM 9794 N N . VAL F 1 30 ? 39.368 83.778 62.096 1.00 20.87 30 VAL F N 1
ATOM 9795 C CA . VAL F 1 30 ? 39.512 82.327 62.142 1.00 21.00 30 VAL F CA 1
ATOM 9796 C C . VAL F 1 30 ? 41.004 82.006 62.184 1.00 21.55 30 VAL F C 1
ATOM 9797 O O . VAL F 1 30 ? 41.774 82.560 61.399 1.00 21.68 30 VAL F O 1
ATOM 9801 N N . CYS F 1 31 ? 41.420 81.153 63.124 1.00 22.21 31 CYS F N 1
ATOM 9802 C CA . CYS F 1 31 ? 42.839 80.784 63.251 1.00 21.95 31 CYS F CA 1
ATOM 9803 C C . CYS F 1 31 ? 43.035 79.271 63.392 1.00 22.04 31 CYS F C 1
ATOM 9804 O O . CYS F 1 31 ? 42.963 78.710 64.500 1.00 22.54 31 CYS F O 1
ATOM 9807 N N . GLU F 1 32 ? 43.266 78.628 62.254 1.00 21.29 32 GLU F N 1
ATOM 9808 C CA . GLU F 1 32 ? 43.379 77.171 62.159 1.00 21.67 32 GLU F CA 1
ATOM 9809 C C . GLU F 1 32 ? 44.649 76.628 62.784 1.00 21.65 32 GLU F C 1
ATOM 9810 O O . GLU F 1 32 ? 44.640 75.561 63.389 1.00 21.85 32 GLU F O 1
ATOM 9816 N N . HIS F 1 33 ? 45.745 77.369 62.670 1.00 22.04 33 HIS F N 1
ATOM 9817 C CA . HIS F 1 33 ? 47.035 76.881 63.163 1.00 21.59 33 HIS F CA 1
ATOM 9818 C C . HIS F 1 33 ? 47.426 77.614 64.447 1.00 22.40 33 HIS F C 1
ATOM 9819 O O . HIS F 1 33 ? 48.594 77.928 64.676 1.00 22.76 33 HIS F O 1
ATOM 9826 N N . ALA F 1 34 ? 46.427 77.851 65.294 1.00 23.14 34 ALA F N 1
ATOM 9827 C CA . ALA F 1 34 ? 46.586 78.641 66.491 1.00 23.32 34 ALA F CA 1
ATOM 9828 C C . ALA F 1 34 ? 47.496 78.003 67.547 1.00 23.76 34 ALA F C 1
ATOM 9829 O O . ALA F 1 34 ? 48.190 78.708 68.298 1.00 23.94 34 ALA F O 1
ATOM 9831 N N . SER F 1 35 ? 47.512 76.673 67.609 1.00 23.79 35 SER F N 1
ATOM 9832 C CA . SER F 1 35 ? 48.067 75.981 68.763 1.00 24.79 35 SER F CA 1
ATOM 9833 C C . SER F 1 35 ? 48.948 74.798 68.386 1.00 25.12 35 SER F C 1
ATOM 9834 O O . SER F 1 35 ? 48.688 74.094 67.403 1.00 24.80 35 SER F O 1
ATOM 9837 N N . ALA F 1 36 ? 49.998 74.617 69.192 1.00 25.12 36 ALA F N 1
ATOM 9838 C CA . ALA F 1 36 ? 50.993 73.567 69.024 1.00 24.96 36 ALA F CA 1
ATOM 9839 C C . ALA F 1 36 ? 50.656 72.329 69.862 1.00 24.86 36 ALA F C 1
ATOM 9840 O O . ALA F 1 36 ? 51.318 71.334 69.728 1.00 24.46 36 ALA F O 1
ATOM 9842 N N . THR F 1 37 ? 49.638 72.406 70.721 1.00 25.23 37 THR F N 1
ATOM 9843 C CA . THR F 1 37 ? 49.311 71.330 71.662 1.00 25.74 37 THR F CA 1
ATOM 9844 C C . THR F 1 37 ? 49.025 70.022 70.919 1.00 26.38 37 THR F C 1
ATOM 9845 O O . THR F 1 37 ? 48.224 69.992 69.982 1.00 25.97 37 THR F O 1
ATOM 9849 N N . ILE F 1 38 ? 49.682 68.954 71.354 1.00 26.80 38 ILE F N 1
ATOM 9850 C CA . ILE F 1 38 ? 49.391 67.605 70.866 1.00 27.28 38 ILE F CA 1
ATOM 9851 C C . ILE F 1 38 ? 48.529 66.932 71.933 1.00 27.71 38 ILE F C 1
ATOM 9852 O O . ILE F 1 38 ? 48.931 66.889 73.097 1.00 27.67 38 ILE F O 1
ATOM 9857 N N . PRO F 1 39 ? 47.337 66.417 71.565 1.00 27.91 39 PRO F N 1
ATOM 9858 C CA . PRO F 1 39 ? 46.585 65.686 72.582 1.00 29.28 39 PRO F CA 1
ATOM 9859 C C . PRO F 1 39 ? 47.439 64.597 73.268 1.00 29.98 39 PRO F C 1
ATOM 9860 O O . PRO F 1 39 ? 48.233 63.916 72.596 1.00 29.06 39 PRO F O 1
ATOM 9864 N N . GLN F 1 40 ? 47.267 64.457 74.583 1.00 31.30 40 GLN F N 1
ATOM 9865 C CA . GLN F 1 40 ? 48.070 63.521 75.395 1.00 33.69 40 GLN F CA 1
ATOM 9866 C C . GLN F 1 40 ? 48.067 62.151 74.720 1.00 34.11 40 GLN F C 1
ATOM 9867 O O . GLN F 1 40 ? 49.105 61.507 74.617 1.00 34.33 40 GLN F O 1
ATOM 9873 N N . LYS F 1 41 ? 46.905 61.751 74.198 1.00 34.93 41 LYS F N 1
ATOM 9874 C CA . LYS F 1 41 ? 46.770 60.502 73.430 1.00 35.61 41 LYS F CA 1
ATOM 9875 C C . LYS F 1 41 ? 47.968 60.217 72.502 1.00 35.62 41 LYS F C 1
ATOM 9876 O O . LYS F 1 41 ? 48.339 59.067 72.324 1.00 35.85 41 LYS F O 1
ATOM 9882 N N . TYR F 1 42 ? 48.574 61.251 71.921 1.00 35.29 42 TYR F N 1
ATOM 9883 C CA . TYR F 1 42 ? 49.598 61.078 70.863 1.00 35.69 42 TYR F CA 1
ATOM 9884 C C . TYR F 1 42 ? 51.079 61.231 71.264 1.00 35.99 42 TYR F C 1
ATOM 9885 O O . TYR F 1 42 ? 51.953 61.065 70.433 1.00 35.68 42 TYR F O 1
ATOM 9894 N N . GLY F 1 43 ? 51.352 61.581 72.515 1.00 37.00 43 GLY F N 1
ATOM 9895 C CA . GLY F 1 43 ? 52.713 61.967 72.927 1.00 37.63 43 GLY F CA 1
ATOM 9896 C C . GLY F 1 43 ? 53.413 62.879 71.926 1.00 38.28 43 GLY F C 1
ATOM 9897 O O . GLY F 1 43 ? 52.952 63.981 71.631 1.00 39.09 43 GLY F O 1
ATOM 9898 N N . THR F 1 44 ? 54.517 62.404 71.375 1.00 38.39 44 THR F N 1
ATOM 9899 C CA . THR F 1 44 ? 55.415 63.233 70.598 1.00 38.33 44 THR F CA 1
ATOM 9900 C C . THR F 1 44 ? 55.133 63.181 69.115 1.00 38.33 44 THR F C 1
ATOM 9901 O O . THR F 1 44 ? 55.794 63.871 68.342 1.00 38.53 44 THR F O 1
ATOM 9905 N N . LEU F 1 45 ? 54.158 62.358 68.712 1.00 37.91 45 LEU F N 1
ATOM 9906 C CA . LEU F 1 45 ? 54.050 61.894 67.328 1.00 37.52 45 LEU F CA 1
ATOM 9907 C C . LEU F 1 45 ? 55.384 61.356 66.791 1.00 37.61 45 LEU F C 1
ATOM 9908 O O . LEU F 1 45 ? 55.606 61.334 65.568 1.00 36.58 45 LEU F O 1
ATOM 9913 N N . GLY F 1 46 ? 56.258 60.903 67.703 1.00 37.98 46 GLY F N 1
ATOM 9914 C CA . GLY F 1 46 ? 57.598 60.433 67.329 1.00 38.30 46 GLY F CA 1
ATOM 9915 C C . GLY F 1 46 ? 58.537 61.540 66.885 1.00 38.51 46 GLY F C 1
ATOM 9916 O O . GLY F 1 46 ? 59.487 61.295 66.124 1.00 39.14 46 GLY F O 1
ATOM 9917 N N . LEU F 1 47 ? 58.280 62.755 67.362 1.00 38.43 47 LEU F N 1
ATOM 9918 C CA . LEU F 1 47 ? 59.013 63.940 66.925 1.00 38.49 47 LEU F CA 1
ATOM 9919 C C . LEU F 1 47 ? 59.857 64.494 68.061 1.00 38.29 47 LEU F C 1
ATOM 9920 O O . LEU F 1 47 ? 59.535 64.308 69.243 1.00 37.69 47 LEU F O 1
ATOM 9925 N N . SER F 1 48 ? 60.929 65.184 67.684 1.00 38.67 48 SER F N 1
ATOM 9926 C CA . SER F 1 48 ? 61.827 65.828 68.639 1.00 39.16 48 SER F CA 1
ATOM 9927 C C . SER F 1 48 ? 61.165 67.049 69.233 1.00 39.35 48 SER F C 1
ATOM 9928 O O . SER F 1 48 ? 60.338 67.681 68.586 1.00 39.45 48 SER F O 1
ATOM 9931 N N . ALA F 1 49 ? 61.548 67.399 70.454 1.00 39.98 49 ALA F N 1
ATOM 9932 C CA . ALA F 1 49 ? 61.140 68.676 71.059 1.00 39.88 49 ALA F CA 1
ATOM 9933 C C . ALA F 1 49 ? 61.318 69.848 70.083 1.00 39.95 49 ALA F C 1
ATOM 9934 O O . ALA F 1 49 ? 60.442 70.717 69.962 1.00 40.06 49 ALA F O 1
ATOM 9936 N N . ASP F 1 50 ? 62.445 69.874 69.383 1.00 39.94 50 ASP F N 1
ATOM 9937 C CA . ASP F 1 50 ? 62.725 70.980 68.468 1.00 40.04 50 ASP F CA 1
ATOM 9938 C C . ASP F 1 50 ? 61.657 71.102 67.385 1.00 39.88 50 ASP F C 1
ATOM 9939 O O . ASP F 1 50 ? 61.129 72.200 67.140 1.00 38.74 50 ASP F O 1
ATOM 9944 N N . VAL F 1 51 ? 61.335 69.972 66.757 1.00 39.56 51 VAL F N 1
ATOM 9945 C CA . VAL F 1 51 ? 60.334 69.954 65.689 1.00 39.36 51 VAL F CA 1
ATOM 9946 C C . VAL F 1 51 ? 58.953 70.326 66.251 1.00 39.13 51 VAL F C 1
ATOM 9947 O O . VAL F 1 51 ? 58.222 71.099 65.636 1.00 38.69 51 VAL F O 1
ATOM 9951 N N . LEU F 1 52 ? 58.634 69.803 67.434 1.00 38.93 52 LEU F N 1
ATOM 9952 C CA . LEU F 1 52 ? 57.355 70.066 68.104 1.00 38.78 52 LEU F CA 1
ATOM 9953 C C . LEU F 1 52 ? 57.156 71.549 68.485 1.00 38.80 52 LEU F C 1
ATOM 9954 O O . LEU F 1 52 ? 56.022 72.030 68.566 1.00 38.79 52 LEU F O 1
ATOM 9959 N N . SER F 1 53 ? 58.249 72.281 68.697 1.00 38.61 53 SER F N 1
ATOM 9960 C CA . SER F 1 53 ? 58.156 73.702 69.059 1.00 38.29 53 SER F CA 1
ATOM 9961 C C . SER F 1 53 ? 58.438 74.638 67.871 1.00 37.53 53 SER F C 1
ATOM 9962 O O . SER F 1 53 ? 58.513 75.852 68.038 1.00 38.19 53 SER F O 1
ATOM 9965 N N . SER F 1 54 ? 58.568 74.065 66.678 1.00 36.29 54 SER F N 1
ATOM 9966 C CA . SER F 1 54 ? 58.800 74.822 65.442 1.00 35.42 54 SER F CA 1
ATOM 9967 C C . SER F 1 54 ? 57.491 75.125 64.706 1.00 34.68 54 SER F C 1
ATOM 9968 O O . SER F 1 54 ? 56.415 74.679 65.105 1.00 34.42 54 SER F O 1
ATOM 9971 N N . HIS F 1 55 ? 57.610 75.869 63.611 1.00 34.00 55 HIS F N 1
ATOM 9972 C CA . HIS F 1 55 ? 56.493 76.106 62.701 1.00 33.01 55 HIS F CA 1
ATOM 9973 C C . HIS F 1 55 ? 55.805 74.835 62.151 1.00 32.10 55 HIS F C 1
ATOM 9974 O O . HIS F 1 55 ? 54.712 74.933 61.563 1.00 30.94 55 HIS F O 1
ATOM 9981 N N . ALA F 1 56 ? 56.437 73.660 62.295 1.00 30.48 56 ALA F N 1
ATOM 9982 C CA . ALA F 1 56 ? 55.771 72.391 61.935 1.00 29.15 56 ALA F CA 1
ATOM 9983 C C . ALA F 1 56 ? 54.437 72.228 62.678 1.00 27.48 56 ALA F C 1
ATOM 9984 O O . ALA F 1 56 ? 53.478 71.756 62.110 1.00 26.87 56 ALA F O 1
ATOM 9986 N N . ALA F 1 57 ? 54.423 72.607 63.949 1.00 25.93 57 ALA F N 1
ATOM 9987 C CA . ALA F 1 57 ? 53.323 72.300 64.880 1.00 25.98 57 ALA F CA 1
ATOM 9988 C C . ALA F 1 57 ? 52.212 73.356 64.971 1.00 24.97 57 ALA F C 1
ATOM 9989 O O . ALA F 1 57 ? 51.137 73.089 65.508 1.00 24.74 57 ALA F O 1
ATOM 9991 N N . TRP F 1 58 ? 52.496 74.558 64.492 1.00 24.68 58 TRP F N 1
ATOM 9992 C CA . TRP F 1 58 ? 51.615 75.703 64.660 1.00 25.15 58 TRP F CA 1
ATOM 9993 C C . TRP F 1 58 ? 52.167 76.878 63.855 1.00 25.15 58 TRP F C 1
ATOM 9994 O O . TRP F 1 58 ? 53.289 76.805 63.324 1.00 24.59 58 TRP F O 1
ATOM 10005 N N . ASP F 1 59 ? 51.376 77.948 63.769 1.00 24.66 59 ASP F N 1
ATOM 10006 C CA . ASP F 1 59 ? 51.835 79.214 63.196 1.00 24.57 59 ASP F CA 1
ATOM 10007 C C . ASP F 1 59 ? 52.228 80.123 64.361 1.00 24.55 59 ASP F C 1
ATOM 10008 O O . ASP F 1 59 ? 51.360 80.737 65.004 1.00 24.27 59 ASP F O 1
ATOM 10013 N N . PRO F 1 60 ? 53.538 80.219 64.656 1.00 25.12 60 PRO F N 1
ATOM 10014 C CA . PRO F 1 60 ? 53.964 81.075 65.763 1.00 24.99 60 PRO F CA 1
ATOM 10015 C C . PRO F 1 60 ? 53.419 82.511 65.644 1.00 24.47 60 PRO F C 1
ATOM 10016 O O . PRO F 1 60 ? 53.464 83.085 64.570 1.00 25.05 60 PRO F O 1
ATOM 10020 N N . GLY F 1 61 ? 52.876 83.052 66.739 1.00 25.04 61 GLY F N 1
ATOM 10021 C CA . GLY F 1 61 ? 52.375 84.432 66.791 1.00 24.70 61 GLY F CA 1
ATOM 10022 C C . GLY F 1 61 ? 50.982 84.707 66.224 1.00 24.53 61 GLY F C 1
ATOM 10023 O O . GLY F 1 61 ? 50.407 85.768 66.489 1.00 23.61 61 GLY F O 1
ATOM 10024 N N . ALA F 1 62 ? 50.429 83.762 65.460 1.00 24.27 62 ALA F N 1
ATOM 10025 C CA . ALA F 1 62 ? 49.153 83.961 64.762 1.00 24.24 62 ALA F CA 1
ATOM 10026 C C . ALA F 1 62 ? 48.000 84.151 65.735 1.00 23.74 62 ALA F C 1
ATOM 10027 O O . ALA F 1 62 ? 47.255 85.124 65.616 1.00 24.69 62 ALA F O 1
ATOM 10029 N N . LEU F 1 63 ? 47.876 83.241 66.702 1.00 23.90 63 LEU F N 1
ATOM 10030 C CA . LEU F 1 63 ? 46.844 83.345 67.732 1.00 24.09 63 LEU F CA 1
ATOM 10031 C C . LEU F 1 63 ? 47.002 84.631 68.571 1.00 23.95 63 LEU F C 1
ATOM 10032 O O . LEU F 1 63 ? 45.996 85.299 68.904 1.00 23.49 63 LEU F O 1
ATOM 10037 N N . ALA F 1 64 ? 48.249 84.960 68.913 1.00 24.07 64 ALA F N 1
ATOM 10038 C CA . ALA F 1 64 ? 48.541 86.202 69.651 1.00 24.56 64 ALA F CA 1
ATOM 10039 C C . ALA F 1 64 ? 47.996 87.417 68.905 1.00 24.91 64 ALA F C 1
ATOM 10040 O O . ALA F 1 64 ? 47.298 88.260 69.476 1.00 25.98 64 ALA F O 1
ATOM 10042 N N . VAL F 1 65 ? 48.328 87.497 67.622 1.00 24.93 65 VAL F N 1
ATOM 10043 C CA . VAL F 1 65 ? 47.862 88.572 66.754 1.00 24.87 65 VAL F CA 1
ATOM 10044 C C . VAL F 1 65 ? 46.352 88.532 66.541 1.00 25.55 65 VAL F C 1
ATOM 10045 O O . VAL F 1 65 ? 45.698 89.577 66.592 1.00 25.30 65 VAL F O 1
ATOM 10049 N N . ALA F 1 66 ? 45.795 87.340 66.313 1.00 25.49 66 ALA F N 1
ATOM 10050 C CA . ALA F 1 66 ? 44.337 87.204 66.170 1.00 26.09 66 ALA F CA 1
ATOM 10051 C C . ALA F 1 66 ? 43.590 87.681 67.414 1.00 26.28 66 ALA F C 1
ATOM 10052 O O . ALA F 1 66 ? 42.510 88.263 67.314 1.00 27.14 66 ALA F O 1
ATOM 10054 N N . ARG F 1 67 ? 44.152 87.429 68.584 1.00 27.19 67 ARG F N 1
ATOM 10055 C CA . ARG F 1 67 ? 43.494 87.823 69.824 1.00 28.11 67 ARG F CA 1
ATOM 10056 C C . ARG F 1 67 ? 43.476 89.349 69.991 1.00 28.75 67 ARG F C 1
ATOM 10057 O O . ARG F 1 67 ? 42.494 89.916 70.471 1.00 28.76 67 ARG F O 1
ATOM 10065 N N . LEU F 1 68 ? 44.554 90.002 69.577 1.00 29.36 68 LEU F N 1
ATOM 10066 C CA . LEU F 1 68 ? 44.603 91.452 69.594 1.00 29.58 68 LEU F CA 1
ATOM 10067 C C . LEU F 1 68 ? 43.640 92.018 68.553 1.00 29.96 68 LEU F C 1
ATOM 10068 O O . LEU F 1 68 ? 42.918 92.971 68.835 1.00 30.22 68 LEU F O 1
ATOM 10073 N N . LEU F 1 69 ? 43.608 91.444 67.357 1.00 29.63 69 LEU F N 1
ATOM 10074 C CA . LEU F 1 69 ? 42.618 91.858 66.381 1.00 29.80 69 LEU F CA 1
ATOM 10075 C C . LEU F 1 69 ? 41.194 91.631 66.897 1.00 30.38 69 LEU F C 1
ATOM 10076 O O . LEU F 1 69 ? 40.296 92.411 66.576 1.00 30.84 69 LEU F O 1
ATOM 10081 N N . SER F 1 70 ? 40.988 90.603 67.718 1.00 30.89 70 SER F N 1
ATOM 10082 C CA . SER F 1 70 ? 39.659 90.343 68.281 1.00 31.63 70 SER F CA 1
ATOM 10083 C C . SER F 1 70 ? 39.192 91.509 69.178 1.00 32.19 70 SER F C 1
ATOM 10084 O O . SER F 1 70 ? 38.022 91.919 69.108 1.00 32.22 70 SER F O 1
ATOM 10087 N N . GLU F 1 71 ? 40.105 92.019 70.010 1.00 32.89 71 GLU F N 1
ATOM 10088 C CA . GLU F 1 71 ? 39.823 93.203 70.837 1.00 33.78 71 GLU F CA 1
ATOM 10089 C C . GLU F 1 71 ? 39.637 94.467 69.966 1.00 33.52 71 GLU F C 1
ATOM 10090 O O . GLU F 1 71 ? 38.664 95.205 70.144 1.00 33.34 71 GLU F O 1
ATOM 10096 N N . LYS F 1 72 ? 40.526 94.673 68.999 1.00 32.98 72 LYS F N 1
ATOM 10097 C CA . LYS F 1 72 ? 40.524 95.884 68.164 1.00 32.60 72 LYS F CA 1
ATOM 10098 C C . LYS F 1 72 ? 39.324 96.026 67.234 1.00 32.25 72 LYS F C 1
ATOM 10099 O O . LYS F 1 72 ? 38.805 97.124 67.035 1.00 30.72 72 LYS F O 1
ATOM 10105 N N . PHE F 1 73 ? 38.904 94.927 66.630 1.00 31.42 73 PHE F N 1
ATOM 10106 C CA . PHE F 1 73 ? 37.732 94.945 65.758 1.00 31.61 73 PHE F CA 1
ATOM 10107 C C . PHE F 1 73 ? 36.442 94.613 66.506 1.00 31.18 73 PHE F C 1
ATOM 10108 O O . PHE F 1 73 ? 35.387 94.575 65.886 1.00 32.07 73 PHE F O 1
ATOM 10116 N N . HIS F 1 74 ? 36.520 94.345 67.806 1.00 30.70 74 HIS F N 1
ATOM 10117 C CA . HIS F 1 74 ? 35.370 93.831 68.552 1.00 30.87 74 HIS F CA 1
ATOM 10118 C C . HIS F 1 74 ? 34.779 92.655 67.773 1.00 30.30 74 HIS F C 1
ATOM 10119 O O . HIS F 1 74 ? 33.607 92.647 67.378 1.00 30.33 74 HIS F O 1
ATOM 10126 N N . ALA F 1 75 ? 35.644 91.674 67.540 1.00 29.49 75 ALA F N 1
ATOM 10127 C CA . ALA F 1 75 ? 35.413 90.652 66.542 1.00 28.58 75 ALA F CA 1
ATOM 10128 C C . ALA F 1 75 ? 35.577 89.293 67.185 1.00 27.52 75 ALA F C 1
ATOM 10129 O O . ALA F 1 75 ? 36.504 89.058 67.984 1.00 27.05 75 ALA F O 1
ATOM 10131 N N . THR F 1 76 ? 34.639 88.420 66.851 1.00 25.81 76 THR F N 1
ATOM 10132 C CA . THR F 1 76 ? 34.672 87.038 67.282 1.00 25.63 76 THR F CA 1
ATOM 10133 C C . THR F 1 76 ? 35.872 86.339 66.650 1.00 24.40 76 THR F C 1
ATOM 10134 O O . THR F 1 76 ? 36.168 86.568 65.478 1.00 25.11 76 THR F O 1
ATOM 10138 N N . LEU F 1 77 ? 36.556 85.531 67.462 1.00 24.47 77 LEU F N 1
ATOM 10139 C CA . LEU F 1 77 ? 37.666 84.674 67.043 1.00 24.20 77 LEU F CA 1
ATOM 10140 C C . LEU F 1 77 ? 37.410 83.192 67.320 1.00 24.07 77 LEU F C 1
ATOM 10141 O O . LEU F 1 77 ? 37.243 82.785 68.484 1.00 24.89 77 LEU F O 1
ATOM 10146 N N . VAL F 1 78 ? 37.401 82.389 66.255 1.00 23.57 78 VAL F N 1
ATOM 10147 C CA . VAL F 1 78 ? 37.309 80.931 66.371 1.00 23.19 78 VAL F CA 1
ATOM 10148 C C . VAL F 1 78 ? 38.700 80.387 66.076 1.00 22.66 78 VAL F C 1
ATOM 10149 O O . VAL F 1 78 ? 39.290 80.721 65.036 1.00 21.91 78 VAL F O 1
ATOM 10153 N N . TYR F 1 79 ? 39.241 79.602 67.004 1.00 22.51 79 TYR F N 1
ATOM 10154 C CA . TYR F 1 79 ? 40.567 79.014 66.809 1.00 22.52 79 TYR F CA 1
ATOM 10155 C C . TYR F 1 79 ? 40.584 77.554 67.194 1.00 22.21 79 TYR F C 1
ATOM 10156 O O . TYR F 1 79 ? 39.768 77.089 68.013 1.00 21.90 79 TYR F O 1
ATOM 10165 N N . GLN F 1 80 ? 41.543 76.854 66.602 1.00 21.90 80 GLN F N 1
ATOM 10166 C CA . GLN F 1 80 ? 41.787 75.446 66.837 1.00 22.22 80 GLN F CA 1
ATOM 10167 C C . GLN F 1 80 ? 42.804 75.320 67.967 1.00 23.04 80 GLN F C 1
ATOM 10168 O O . GLN F 1 80 ? 43.850 75.954 67.928 1.00 22.85 80 GLN F O 1
ATOM 10174 N N . ARG F 1 81 ? 42.456 74.549 68.997 1.00 22.67 81 ARG F N 1
ATOM 10175 C CA . ARG F 1 81 ? 43.273 74.435 70.194 1.00 22.62 81 ARG F CA 1
ATOM 10176 C C . ARG F 1 81 ? 44.333 73.326 70.149 1.00 22.04 81 ARG F C 1
ATOM 10177 O O . ARG F 1 81 ? 45.072 73.148 71.119 1.00 22.41 81 ARG F O 1
ATOM 10185 N N . PHE F 1 82 ? 44.452 72.613 69.018 1.00 22.24 82 PHE F N 1
ATOM 10186 C CA . PHE F 1 82 ? 45.421 71.515 68.888 1.00 21.71 82 PHE F CA 1
ATOM 10187 C C . PHE F 1 82 ? 46.142 71.573 67.553 1.00 21.84 82 PHE F C 1
ATOM 10188 O O . PHE F 1 82 ? 45.653 72.184 66.592 1.00 22.05 82 PHE F O 1
ATOM 10196 N N . SER F 1 83 ? 47.310 70.938 67.509 1.00 21.14 83 SER F N 1
ATOM 10197 C CA . SER F 1 83 ? 48.247 71.088 66.393 1.00 20.79 83 SER F CA 1
ATOM 10198 C C . SER F 1 83 ? 47.760 70.630 65.017 1.00 21.22 83 SER F C 1
ATOM 10199 O O . SER F 1 83 ? 47.106 69.584 64.855 1.00 21.17 83 SER F O 1
ATOM 10202 N N . ARG F 1 84 ? 48.147 71.419 64.021 1.00 21.42 84 ARG F N 1
ATOM 10203 C CA . ARG F 1 84 ? 47.934 71.098 62.628 1.00 21.54 84 ARG F CA 1
ATOM 10204 C C . ARG F 1 84 ? 48.650 69.814 62.225 1.00 21.64 84 ARG F C 1
ATOM 10205 O O . ARG F 1 84 ? 48.355 69.248 61.161 1.00 20.69 84 ARG F O 1
ATOM 10213 N N . LEU F 1 85 ? 49.597 69.349 63.055 1.00 21.61 85 LEU F N 1
ATOM 10214 C CA . LEU F 1 85 ? 50.248 68.053 62.789 1.00 21.80 85 LEU F CA 1
ATOM 10215 C C . LEU F 1 85 ? 49.285 66.864 62.939 1.00 21.33 85 LEU F C 1
ATOM 10216 O O . LEU F 1 85 ? 49.461 65.862 62.296 1.00 21.58 85 LEU F O 1
ATOM 10221 N N . VAL F 1 86 ? 48.303 66.996 63.822 1.00 21.24 86 VAL F N 1
ATOM 10222 C CA . VAL F 1 86 ? 47.337 65.961 64.078 1.00 20.99 86 VAL F CA 1
ATOM 10223 C C . VAL F 1 86 ? 46.250 66.034 63.010 1.00 21.04 86 VAL F C 1
ATOM 10224 O O . VAL F 1 86 ? 45.916 65.032 62.406 1.00 21.65 86 VAL F O 1
ATOM 10228 N N . TYR F 1 87 ? 45.672 67.208 62.827 1.00 19.78 87 TYR F N 1
ATOM 10229 C CA . TYR F 1 87 ? 44.793 67.456 61.677 1.00 19.93 87 TYR F CA 1
ATOM 10230 C C . TYR F 1 87 ? 44.967 68.919 61.283 1.00 19.11 87 TYR F C 1
ATOM 10231 O O . TYR F 1 87 ? 44.785 69.816 62.098 1.00 19.73 87 TYR F O 1
ATOM 10240 N N . ASP F 1 88 ? 45.376 69.156 60.046 1.00 19.92 88 ASP F N 1
ATOM 10241 C CA . ASP F 1 88 ? 45.476 70.517 59.537 1.00 20.17 88 ASP F CA 1
ATOM 10242 C C . ASP F 1 88 ? 44.091 70.969 59.083 1.00 19.98 88 ASP F C 1
ATOM 10243 O O . ASP F 1 88 ? 43.633 70.658 57.974 1.00 19.99 88 ASP F O 1
ATOM 10248 N N . CYS F 1 89 ? 43.448 71.773 59.912 1.00 20.56 89 CYS F N 1
ATOM 10249 C CA . CYS F 1 89 ? 42.054 72.144 59.669 1.00 20.51 89 CYS F CA 1
ATOM 10250 C C . CYS F 1 89 ? 41.862 73.027 58.437 1.00 20.63 89 CYS F C 1
ATOM 10251 O O . CYS F 1 89 ? 40.744 73.234 58.007 1.00 20.99 89 CYS F O 1
ATOM 10254 N N . ASN F 1 90 ? 42.943 73.545 57.850 1.00 20.53 90 ASN F N 1
ATOM 10255 C CA . ASN F 1 90 ? 42.857 74.234 56.556 1.00 20.52 90 ASN F CA 1
ATOM 10256 C C . ASN F 1 90 ? 43.039 73.281 55.360 1.00 20.25 90 ASN F C 1
ATOM 10257 O O . ASN F 1 90 ? 43.408 73.716 54.266 1.00 19.73 90 ASN F O 1
ATOM 10262 N N . ARG F 1 91 ? 42.744 72.001 55.570 1.00 20.47 91 ARG F N 1
ATOM 10263 C CA . ARG F 1 91 ? 42.761 70.970 54.530 1.00 21.76 91 ARG F CA 1
ATOM 10264 C C . ARG F 1 91 ? 41.561 70.019 54.677 1.00 21.53 91 ARG F C 1
ATOM 10265 O O . ARG F 1 91 ? 41.187 69.685 55.794 1.00 21.98 91 ARG F O 1
ATOM 10273 N N . PRO F 1 92 ? 40.969 69.569 53.555 1.00 21.59 92 PRO F N 1
ATOM 10274 C CA . PRO F 1 92 ? 39.955 68.523 53.599 1.00 21.93 92 PRO F CA 1
ATOM 10275 C C . PRO F 1 92 ? 40.589 67.121 53.770 1.00 22.76 92 PRO F C 1
ATOM 10276 O O . PRO F 1 92 ? 41.768 66.920 53.436 1.00 21.64 92 PRO F O 1
ATOM 10280 N N . PRO F 1 93 ? 39.823 66.155 54.299 1.00 23.94 93 PRO F N 1
ATOM 10281 C CA . PRO F 1 93 ? 40.431 64.862 54.631 1.00 24.66 93 PRO F CA 1
ATOM 10282 C C . PRO F 1 93 ? 41.076 64.096 53.462 1.00 25.59 93 PRO F C 1
ATOM 10283 O O . PRO F 1 93 ? 41.912 63.246 53.699 1.00 26.06 93 PRO F O 1
ATOM 10287 N N . GLU F 1 94 ? 40.690 64.382 52.228 1.00 26.75 94 GLU F N 1
ATOM 10288 C CA . GLU F 1 94 ? 41.282 63.695 51.074 1.00 27.43 94 GLU F CA 1
ATOM 10289 C C . GLU F 1 94 ? 42.628 64.265 50.645 1.00 28.21 94 GLU F C 1
ATOM 10290 O O . GLU F 1 94 ? 43.315 63.695 49.774 1.00 28.23 94 GLU F O 1
ATOM 10296 N N . SER F 1 95 ? 42.984 65.415 51.217 1.00 27.44 95 SER F N 1
ATOM 10297 C CA . SER F 1 95 ? 44.277 66.019 50.966 1.00 27.38 95 SER F CA 1
ATOM 10298 C C . SER F 1 95 ? 45.346 65.265 51.749 1.00 27.11 95 SER F C 1
ATOM 10299 O O . SER F 1 95 ? 45.194 65.017 52.934 1.00 26.96 95 SER F O 1
ATOM 10302 N N . PRO F 1 96 ? 46.450 64.902 51.090 1.00 27.76 96 PRO F N 1
ATOM 10303 C CA . PRO F 1 96 ? 47.573 64.298 51.826 1.00 27.34 96 PRO F CA 1
ATOM 10304 C C . PRO F 1 96 ? 48.119 65.173 52.962 1.00 26.81 96 PRO F C 1
ATOM 10305 O O . PRO F 1 96 ? 48.759 64.659 53.881 1.00 27.17 96 PRO F O 1
ATOM 10309 N N . SER F 1 97 ? 47.861 66.476 52.897 1.00 26.07 97 SER F N 1
ATOM 10310 C CA . SER F 1 97 ? 48.295 67.414 53.910 1.00 25.79 97 SER F CA 1
ATOM 10311 C C . SER F 1 97 ? 47.397 67.499 55.142 1.00 24.79 97 SER F C 1
ATOM 10312 O O . SER F 1 97 ? 47.786 68.113 56.133 1.00 23.76 97 SER F O 1
ATOM 10315 N N . ALA F 1 98 ? 46.225 66.872 55.117 1.00 24.27 98 ALA F N 1
ATOM 10316 C CA . ALA F 1 98 ? 45.318 66.989 56.269 1.00 24.22 98 ALA F CA 1
ATOM 10317 C C . ALA F 1 98 ? 45.971 66.343 57.497 1.00 23.84 98 ALA F C 1
ATOM 10318 O O . ALA F 1 98 ? 45.921 66.868 58.616 1.00 22.95 98 ALA F O 1
ATOM 10320 N N . MET F 1 99 ? 46.603 65.199 57.269 1.00 23.84 99 MET F N 1
ATOM 10321 C CA . MET F 1 99 ? 47.270 64.457 58.326 1.00 23.92 99 MET F CA 1
ATOM 10322 C C . MET F 1 99 ? 48.644 64.095 57.765 1.00 25.70 99 MET F C 1
ATOM 10323 O O . MET F 1 99 ? 48.878 62.969 57.338 1.00 26.33 99 MET F O 1
ATOM 10328 N N . PRO F 1 100 ? 49.571 65.056 57.784 1.00 26.67 100 PRO F N 1
ATOM 10329 C CA . PRO F 1 100 ? 50.736 64.926 56.902 1.00 27.86 100 PRO F CA 1
ATOM 10330 C C . PRO F 1 100 ? 51.818 63.904 57.376 1.00 28.54 100 PRO F C 1
ATOM 10331 O O . PRO F 1 100 ? 52.131 63.816 58.570 1.00 27.62 100 PRO F O 1
ATOM 10335 N N . VAL F 1 101 ? 52.355 63.136 56.425 1.00 30.67 101 VAL F N 1
ATOM 10336 C CA . VAL F 1 101 ? 53.396 62.137 56.717 1.00 32.01 101 VAL F CA 1
ATOM 10337 C C . VAL F 1 101 ? 54.735 62.793 57.060 1.00 33.25 101 VAL F C 1
ATOM 10338 O O . VAL F 1 101 ? 55.534 62.237 57.822 1.00 33.37 101 VAL F O 1
ATOM 10342 N N . LYS F 1 102 ? 54.974 63.973 56.494 1.00 34.77 102 LYS F N 1
ATOM 10343 C CA . LYS F 1 102 ? 56.199 64.712 56.746 1.00 36.66 102 LYS F CA 1
ATOM 10344 C C . LYS F 1 102 ? 55.931 66.188 56.940 1.00 36.95 102 LYS F C 1
ATOM 10345 O O . LYS F 1 102 ? 54.940 66.721 56.448 1.00 37.13 102 LYS F O 1
ATOM 10351 N N . SER F 1 103 ? 56.833 66.829 57.669 1.00 37.96 103 SER F N 1
ATOM 10352 C CA . SER F 1 103 ? 56.941 68.283 57.699 1.00 39.01 103 SER F CA 1
ATOM 10353 C C . SER F 1 103 ? 58.307 68.667 57.157 1.00 39.67 103 SER F C 1
ATOM 10354 O O . SER F 1 103 ? 59.325 68.343 57.765 1.00 39.85 103 SER F O 1
ATOM 10357 N N . GLU F 1 104 ? 58.315 69.371 56.026 1.00 40.67 104 GLU F N 1
ATOM 10358 C CA . GLU F 1 104 ? 59.539 69.699 55.308 1.00 41.40 104 GLU F CA 1
ATOM 10359 C C . GLU F 1 104 ? 60.422 68.458 55.214 1.00 41.37 104 GLU F C 1
ATOM 10360 O O . GLU F 1 104 ? 60.033 67.494 54.536 1.00 41.69 104 GLU F O 1
ATOM 10366 N N . ILE F 1 105 ? 61.565 68.451 55.903 1.00 41.43 105 ILE F N 1
ATOM 10367 C CA . ILE F 1 105 ? 62.496 67.318 55.844 1.00 41.39 105 ILE F CA 1
ATOM 10368 C C . ILE F 1 105 ? 62.151 66.236 56.875 1.00 41.43 105 ILE F C 1
ATOM 10369 O O . ILE F 1 105 ? 62.686 65.130 56.818 1.00 41.88 105 ILE F O 1
ATOM 10374 N N . TYR F 1 106 ? 61.239 66.553 57.794 1.00 40.82 106 TYR F N 1
ATOM 10375 C CA . TYR F 1 106 ? 61.011 65.726 58.969 1.00 40.22 106 TYR F CA 1
ATOM 10376 C C . TYR F 1 106 ? 59.890 64.704 58.804 1.00 39.44 106 TYR F C 1
ATOM 10377 O O . TYR F 1 106 ? 58.777 65.018 58.404 1.00 38.23 106 TYR F O 1
ATOM 10386 N N . ASP F 1 107 ? 60.223 63.469 59.140 1.00 38.51 107 ASP F N 1
ATOM 10387 C CA . ASP F 1 107 ? 59.280 62.370 59.148 1.00 37.46 107 ASP F CA 1
ATOM 10388 C C . ASP F 1 107 ? 58.416 62.484 60.401 1.00 36.17 107 ASP F C 1
ATOM 10389 O O . ASP F 1 107 ? 58.898 62.904 61.451 1.00 35.55 107 ASP F O 1
ATOM 10394 N N . ILE F 1 108 ? 57.136 62.126 60.295 1.00 34.52 108 ILE F N 1
ATOM 10395 C CA . ILE F 1 108 ? 56.221 62.164 61.458 1.00 33.79 108 ILE F CA 1
ATOM 10396 C C . ILE F 1 108 ? 55.693 60.736 61.694 1.00 32.78 108 ILE F C 1
ATOM 10397 O O . ILE F 1 108 ? 54.712 60.337 61.072 1.00 31.52 108 ILE F O 1
ATOM 10402 N N . PRO F 1 109 ? 56.380 59.950 62.554 1.00 32.37 109 PRO F N 1
ATOM 10403 C CA . PRO F 1 109 ? 55.967 58.555 62.850 1.00 31.90 109 PRO F CA 1
ATOM 10404 C C . PRO F 1 109 ? 54.543 58.403 63.419 1.00 31.26 109 PRO F C 1
ATOM 10405 O O . PRO F 1 109 ? 53.862 57.396 63.166 1.00 30.98 109 PRO F O 1
ATOM 10409 N N . GLY F 1 110 ? 54.093 59.404 64.165 1.00 30.50 110 GLY F N 1
ATOM 10410 C CA . GLY F 1 110 ? 52.717 59.440 64.653 1.00 29.62 110 GLY F CA 1
ATOM 10411 C C . GLY F 1 110 ? 51.665 59.534 63.566 1.00 28.43 110 GLY F C 1
ATOM 10412 O O . GLY F 1 110 ? 50.491 59.216 63.817 1.00 29.10 110 GLY F O 1
ATOM 10413 N N . ASN F 1 111 ? 52.067 59.976 62.373 1.00 27.78 111 ASN F N 1
ATOM 10414 C CA . ASN F 1 111 ? 51.188 60.052 61.206 1.00 28.24 111 ASN F CA 1
ATOM 10415 C C . ASN F 1 111 ? 51.548 59.020 60.147 1.00 27.71 111 ASN F C 1
ATOM 10416 O O . ASN F 1 111 ? 51.166 59.138 58.999 1.00 26.45 111 ASN F O 1
ATOM 10421 N N . PHE F 1 112 ? 52.275 58.001 60.527 1.00 29.23 112 PHE F N 1
ATOM 10422 C CA . PHE F 1 112 ? 52.644 57.023 59.542 1.00 29.95 112 PHE F CA 1
ATOM 10423 C C . PHE F 1 112 ? 51.442 56.206 59.078 1.00 30.03 112 PHE F C 1
ATOM 10424 O O . PHE F 1 112 ? 50.765 55.643 59.870 1.00 31.28 112 PHE F O 1
ATOM 10432 N N . ASP F 1 113 ? 51.198 56.194 57.784 1.00 30.63 113 ASP F N 1
ATOM 10433 C CA . ASP F 1 113 ? 50.160 55.371 57.202 1.00 30.56 113 ASP F CA 1
ATOM 10434 C C . ASP F 1 113 ? 49.041 55.091 58.227 1.00 30.31 113 ASP F C 1
ATOM 10435 O O . ASP F 1 113 ? 48.941 54.039 58.775 1.00 30.53 113 ASP F O 1
ATOM 10440 N N . LEU F 1 114 ? 48.248 56.106 58.499 1.00 29.22 114 LEU F N 1
ATOM 10441 C CA . LEU F 1 114 ? 47.218 56.059 59.502 1.00 28.58 114 LEU F CA 1
ATOM 10442 C C . LEU F 1 114 ? 46.094 55.129 59.086 1.00 28.01 114 LEU F C 1
ATOM 10443 O O . LEU F 1 114 ? 45.695 55.127 57.964 1.00 28.43 114 LEU F O 1
ATOM 10448 N N . ASP F 1 115 ? 45.614 54.339 60.009 1.00 27.93 115 ASP F N 1
ATOM 10449 C CA . ASP F 1 115 ? 44.523 53.431 59.680 1.00 28.09 115 ASP F CA 1
ATOM 10450 C C . ASP F 1 115 ? 43.196 54.180 59.676 1.00 27.71 115 ASP F C 1
ATOM 10451 O O . ASP F 1 115 ? 43.130 55.372 60.014 1.00 26.96 115 ASP F O 1
ATOM 10456 N N . GLU F 1 116 ? 42.138 53.488 59.283 1.00 26.04 116 GLU F N 1
ATOM 10457 C CA . GLU F 1 116 ? 40.861 54.161 59.103 1.00 25.60 116 GLU F CA 1
ATOM 10458 C C . GLU F 1 116 ? 40.235 54.658 60.397 1.00 23.76 116 GLU F C 1
ATOM 10459 O O . GLU F 1 116 ? 39.643 55.738 60.390 1.00 23.12 116 GLU F O 1
ATOM 10465 N N . ALA F 1 117 ? 40.400 53.920 61.493 1.00 22.74 117 ALA F N 1
ATOM 10466 C CA . ALA F 1 117 ? 39.844 54.343 62.790 1.00 22.99 117 ALA F CA 1
ATOM 10467 C C . ALA F 1 117 ? 40.472 55.656 63.242 1.00 22.64 117 ALA F C 1
ATOM 10468 O O . ALA F 1 117 ? 39.786 56.513 63.815 1.00 21.44 117 ALA F O 1
ATOM 10470 N N . GLU F 1 118 ? 41.778 55.784 62.989 1.00 22.65 118 GLU F N 1
ATOM 10471 C CA . GLU F 1 118 ? 42.544 56.954 63.424 1.00 22.40 118 GLU F CA 1
ATOM 10472 C C . GLU F 1 118 ? 42.238 58.159 62.551 1.00 21.89 118 GLU F C 1
ATOM 10473 O O . GLU F 1 118 ? 42.065 59.260 63.064 1.00 22.44 118 GLU F O 1
ATOM 10479 N N . ARG F 1 119 ? 42.158 57.965 61.241 1.00 20.74 119 ARG F N 1
ATOM 10480 C CA . ARG F 1 119 ? 41.769 59.050 60.367 1.00 21.45 119 ARG F CA 1
ATOM 10481 C C . ARG F 1 119 ? 40.377 59.561 60.733 1.00 20.73 119 ARG F C 1
ATOM 10482 O O . ARG F 1 119 ? 40.163 60.771 60.764 1.00 19.68 119 ARG F O 1
ATOM 10490 N N . PHE F 1 120 ? 39.447 58.650 61.042 1.00 20.34 120 PHE F N 1
ATOM 10491 C CA . PHE F 1 120 ? 38.105 59.064 61.448 1.00 20.06 120 PHE F CA 1
ATOM 10492 C C . PHE F 1 120 ? 38.147 59.841 62.761 1.00 19.96 120 PHE F C 1
ATOM 10493 O O . PHE F 1 120 ? 37.525 60.904 62.893 1.00 19.76 120 PHE F O 1
ATOM 10501 N N . ALA F 1 121 ? 38.878 59.305 63.734 1.00 20.03 121 ALA F N 1
ATOM 10502 C CA . ALA F 1 121 ? 38.922 59.890 65.071 1.00 20.07 121 ALA F CA 1
ATOM 10503 C C . ALA F 1 121 ? 39.390 61.357 65.012 1.00 19.55 121 ALA F C 1
ATOM 10504 O O . ALA F 1 121 ? 38.805 62.226 65.660 1.00 19.15 121 ALA F O 1
ATOM 10506 N N . ARG F 1 122 ? 40.403 61.630 64.204 1.00 19.19 122 ARG F N 1
ATOM 10507 C CA . ARG F 1 122 ? 40.919 62.999 64.049 1.00 18.70 122 ARG F CA 1
ATOM 10508 C C . ARG F 1 122 ? 39.977 63.920 63.290 1.00 18.92 122 ARG F C 1
ATOM 10509 O O . ARG F 1 122 ? 39.873 65.117 63.604 1.00 20.05 122 ARG F O 1
ATOM 10517 N N . THR F 1 123 ? 39.319 63.379 62.270 1.00 18.82 123 THR F N 1
ATOM 10518 C CA . THR F 1 123 ? 38.383 64.135 61.467 1.00 18.28 123 THR F CA 1
ATOM 10519 C C . THR F 1 123 ? 37.161 64.505 62.302 1.00 19.18 123 THR F C 1
ATOM 10520 O O . THR F 1 123 ? 36.684 65.627 62.226 1.00 18.80 123 THR F O 1
ATOM 10524 N N . SER F 1 124 ? 36.682 63.552 63.106 1.00 18.86 124 SER F N 1
ATOM 10525 C CA . SER F 1 124 ? 35.532 63.768 63.985 1.00 19.42 124 SER F CA 1
ATOM 10526 C C . SER F 1 124 ? 35.822 64.694 65.167 1.00 19.53 124 SER F C 1
ATOM 10527 O O . SER F 1 124 ? 34.976 65.488 65.524 1.00 19.79 124 SER F O 1
ATOM 10530 N N . ALA F 1 125 ? 37.006 64.569 65.763 1.00 19.57 125 ALA F N 1
ATOM 10531 C CA . ALA F 1 125 ? 37.406 65.327 66.947 1.00 20.11 125 ALA F CA 1
ATOM 10532 C C . ALA F 1 125 ? 37.848 66.756 66.689 1.00 20.10 125 ALA F C 1
ATOM 10533 O O . ALA F 1 125 ? 37.483 67.656 67.455 1.00 19.99 125 ALA F O 1
ATOM 10535 N N . LEU F 1 126 ? 38.648 66.970 65.650 1.00 20.08 126 LEU F N 1
ATOM 10536 C CA . LEU F 1 126 ? 39.266 68.277 65.396 1.00 20.26 126 LEU F CA 1
ATOM 10537 C C . LEU F 1 126 ? 38.631 69.062 64.227 1.00 20.67 126 LEU F C 1
ATOM 10538 O O . LEU F 1 126 ? 38.224 70.224 64.387 1.00 21.80 126 LEU F O 1
ATOM 10543 N N . TYR F 1 127 ? 38.493 68.402 63.079 1.00 20.06 127 TYR F N 1
ATOM 10544 C CA . TYR F 1 127 ? 38.153 69.060 61.814 1.00 19.18 127 TYR F CA 1
ATOM 10545 C C . TYR F 1 127 ? 36.686 69.471 61.704 1.00 19.39 127 TYR F C 1
ATOM 10546 O O . TYR F 1 127 ? 36.367 70.643 61.460 1.00 17.77 127 TYR F O 1
ATOM 10555 N N . VAL F 1 128 ? 35.792 68.507 61.886 1.00 19.46 128 VAL F N 1
ATOM 10556 C CA . VAL F 1 128 ? 34.366 68.785 61.737 1.00 19.91 128 VAL F CA 1
ATOM 10557 C C . VAL F 1 128 ? 33.838 69.754 62.790 1.00 19.46 128 VAL F C 1
ATOM 10558 O O . VAL F 1 128 ? 33.103 70.671 62.455 1.00 19.40 128 VAL F O 1
ATOM 10562 N N . PRO F 1 129 ? 34.180 69.549 64.070 1.00 19.58 129 PRO F N 1
ATOM 10563 C CA . PRO F 1 129 ? 33.725 70.518 65.078 1.00 19.86 129 PRO F CA 1
ATOM 10564 C C . PRO F 1 129 ? 34.208 71.946 64.850 1.00 19.73 129 PRO F C 1
ATOM 10565 O O . PRO F 1 129 ? 33.492 72.894 65.191 1.00 18.72 129 PRO F O 1
ATOM 10569 N N . PHE F 1 130 ? 35.409 72.103 64.284 1.00 19.67 130 PHE F N 1
ATOM 10570 C CA . PHE F 1 130 ? 35.975 73.428 64.051 1.00 19.49 130 PHE F CA 1
ATOM 10571 C C . PHE F 1 130 ? 35.154 74.182 63.010 1.00 19.41 130 PHE F C 1
ATOM 10572 O O . PHE F 1 130 ? 34.641 75.253 63.276 1.00 18.96 130 PHE F O 1
ATOM 10580 N N . HIS F 1 131 ? 34.991 73.571 61.841 1.00 19.50 131 HIS F N 1
ATOM 10581 C CA . HIS F 1 131 ? 34.243 74.163 60.754 1.00 19.67 131 HIS F CA 1
ATOM 10582 C C . HIS F 1 131 ? 32.751 74.238 61.036 1.00 19.83 131 HIS F C 1
ATOM 10583 O O . HIS F 1 131 ? 32.104 75.207 60.621 1.00 20.01 131 HIS F O 1
ATOM 10590 N N . ASP F 1 132 ? 32.207 73.255 61.757 1.00 20.01 132 ASP F N 1
ATOM 10591 C CA . ASP F 1 132 ? 30.802 73.340 62.193 1.00 20.22 132 ASP F CA 1
ATOM 10592 C C . ASP F 1 132 ? 30.585 74.605 63.013 1.00 20.18 132 ASP F C 1
ATOM 10593 O O . ASP F 1 132 ? 29.564 75.238 62.858 1.00 20.99 132 ASP F O 1
ATOM 10598 N N . ARG F 1 133 ? 31.534 74.954 63.891 1.00 20.92 133 ARG F N 1
ATOM 10599 C CA . ARG F 1 133 ? 31.391 76.130 64.756 1.00 21.44 133 ARG F CA 1
ATOM 10600 C C . ARG F 1 133 ? 31.423 77.429 63.938 1.00 21.62 133 ARG F C 1
ATOM 10601 O O . ARG F 1 133 ? 30.572 78.327 64.134 1.00 21.11 133 ARG F O 1
ATOM 10609 N N . VAL F 1 134 ? 32.381 77.508 63.013 1.00 21.49 134 VAL F N 1
ATOM 10610 C CA . VAL F 1 134 ? 32.482 78.622 62.082 1.00 22.03 134 VAL F CA 1
ATOM 10611 C C . VAL F 1 134 ? 31.182 78.762 61.270 1.00 22.16 134 VAL F C 1
ATOM 10612 O O . VAL F 1 134 ? 30.648 79.861 61.181 1.00 22.34 134 VAL F O 1
ATOM 10616 N N . SER F 1 135 ? 30.661 77.654 60.744 1.00 23.16 135 SER F N 1
ATOM 10617 C CA . SER F 1 135 ? 29.423 77.650 59.928 1.00 23.77 135 SER F CA 1
ATOM 10618 C C . SER F 1 135 ? 28.201 78.102 60.707 1.00 24.32 135 SER F C 1
ATOM 10619 O O . SER F 1 135 ? 27.330 78.784 60.159 1.00 24.49 135 SER F O 1
ATOM 10622 N N . GLU F 1 136 ? 28.140 77.673 61.965 1.00 25.53 136 GLU F N 1
ATOM 10623 C CA . GLU F 1 136 ? 27.056 77.998 62.879 1.00 25.93 136 GLU F CA 1
ATOM 10624 C C . GLU F 1 136 ? 27.023 79.516 63.162 1.00 25.50 136 GLU F C 1
ATOM 10625 O O . GLU F 1 136 ? 25.961 80.151 63.088 1.00 24.30 136 GLU F O 1
ATOM 10631 N N . ILE F 1 137 ? 28.183 80.073 63.496 1.00 24.89 137 ILE F N 1
ATOM 10632 C CA . ILE F 1 137 ? 28.324 81.516 63.748 1.00 25.30 137 ILE F CA 1
ATOM 10633 C C . ILE F 1 137 ? 27.872 82.324 62.523 1.00 25.93 137 ILE F C 1
ATOM 10634 O O . ILE F 1 137 ? 27.067 83.253 62.636 1.00 26.13 137 ILE F O 1
ATOM 10639 N N . ILE F 1 138 ? 28.329 81.924 61.346 1.00 25.94 138 ILE F N 1
ATOM 10640 C CA . ILE F 1 138 ? 28.005 82.619 60.114 1.00 26.03 138 ILE F CA 1
ATOM 10641 C C . ILE F 1 138 ? 26.494 82.547 59.804 1.00 27.07 138 ILE F C 1
ATOM 10642 O O . ILE F 1 138 ? 25.866 83.551 59.430 1.00 26.83 138 ILE F O 1
ATOM 10647 N N . ALA F 1 139 ? 25.918 81.361 59.950 1.00 27.05 139 ALA F N 1
ATOM 10648 C CA . ALA F 1 139 ? 24.500 81.168 59.666 1.00 27.57 139 ALA F CA 1
ATOM 10649 C C . ALA F 1 139 ? 23.633 82.028 60.584 1.00 27.81 139 ALA F C 1
ATOM 10650 O O . ALA F 1 139 ? 22.675 82.635 60.121 1.00 27.76 139 ALA F O 1
ATOM 10652 N N . GLU F 1 140 ? 23.990 82.079 61.864 1.00 28.25 140 GLU F N 1
ATOM 10653 C CA . GLU F 1 140 ? 23.315 82.921 62.868 1.00 30.09 140 GLU F CA 1
ATOM 10654 C C . GLU F 1 140 ? 23.390 84.409 62.519 1.00 30.01 140 GLU F C 1
ATOM 10655 O O . GLU F 1 140 ? 22.394 85.144 62.572 1.00 29.18 140 GLU F O 1
ATOM 10661 N N . ARG F 1 141 ? 24.601 84.853 62.188 1.00 30.61 141 ARG F N 1
ATOM 10662 C CA . ARG F 1 141 ? 24.821 86.253 61.845 1.00 31.01 141 ARG F CA 1
ATOM 10663 C C . ARG F 1 141 ? 23.966 86.607 60.631 1.00 31.68 141 ARG F C 1
ATOM 10664 O O . ARG F 1 141 ? 23.277 87.633 60.615 1.00 32.38 141 ARG F O 1
ATOM 10672 N N . GLN F 1 142 ? 23.984 85.751 59.620 1.00 31.79 142 GLN F N 1
ATOM 10673 C CA . GLN F 1 142 ? 23.180 85.974 58.435 1.00 32.67 142 GLN F CA 1
ATOM 10674 C C . GLN F 1 142 ? 21.666 86.011 58.766 1.00 33.22 142 GLN F C 1
ATOM 10675 O O . GLN F 1 142 ? 20.954 86.888 58.288 1.00 32.38 142 GLN F O 1
ATOM 10681 N N . ALA F 1 143 ? 21.201 85.082 59.601 1.00 33.54 143 ALA F N 1
ATOM 10682 C CA . ALA F 1 143 ? 19.800 85.065 60.056 1.00 33.98 143 ALA F CA 1
ATOM 10683 C C . ALA F 1 143 ? 19.391 86.398 60.715 1.00 34.63 143 ALA F C 1
ATOM 10684 O O . ALA F 1 143 ? 18.249 86.856 60.553 1.00 35.51 143 ALA F O 1
ATOM 10686 N N . ALA F 1 144 ? 20.333 87.030 61.411 1.00 34.54 144 ALA F N 1
ATOM 10687 C CA . ALA F 1 144 ? 20.094 88.295 62.074 1.00 34.29 144 ALA F CA 1
ATOM 10688 C C . ALA F 1 144 ? 20.366 89.516 61.171 1.00 34.39 144 ALA F C 1
ATOM 10689 O O . ALA F 1 144 ? 20.403 90.650 61.667 1.00 34.83 144 ALA F O 1
ATOM 10691 N N . GLY F 1 145 ? 20.525 89.295 59.865 1.00 33.70 145 GLY F N 1
ATOM 10692 C CA . GLY F 1 145 ? 20.840 90.378 58.909 1.00 33.63 145 GLY F CA 1
ATOM 10693 C C . GLY F 1 145 ? 22.184 91.085 59.075 1.00 33.38 145 GLY F C 1
ATOM 10694 O O . GLY F 1 145 ? 22.360 92.227 58.627 1.00 33.41 145 GLY F O 1
ATOM 10695 N N . ARG F 1 146 ? 23.147 90.410 59.692 1.00 32.61 146 ARG F N 1
ATOM 10696 C CA . ARG F 1 146 ? 24.447 90.991 59.955 1.00 32.19 146 ARG F CA 1
ATOM 10697 C C . ARG F 1 146 ? 25.447 90.707 58.840 1.00 32.34 146 ARG F C 1
ATOM 10698 O O . ARG F 1 146 ? 25.407 89.644 58.196 1.00 32.54 146 ARG F O 1
ATOM 10706 N N . LYS F 1 147 ? 26.340 91.670 58.621 1.00 31.95 147 LYS F N 1
ATOM 10707 C CA . LYS F 1 147 ? 27.443 91.504 57.681 1.00 31.59 147 LYS F CA 1
ATOM 10708 C C . LYS F 1 147 ? 28.445 90.515 58.294 1.00 30.72 147 LYS F C 1
ATOM 10709 O O . LYS F 1 147 ? 28.682 90.537 59.501 1.00 31.23 147 LYS F O 1
ATOM 10715 N N . VAL F 1 148 ? 29.023 89.649 57.470 1.00 29.56 148 VAL F N 1
ATOM 10716 C CA . VAL F 1 148 ? 30.070 88.741 57.943 1.00 28.45 148 VAL F CA 1
ATOM 10717 C C . VAL F 1 148 ? 31.257 88.862 56.995 1.00 27.97 148 VAL F C 1
ATOM 10718 O O . VAL F 1 148 ? 31.102 88.717 55.776 1.00 27.74 148 VAL F O 1
ATOM 10722 N N . VAL F 1 149 ? 32.416 89.179 57.561 1.00 26.99 149 VAL F N 1
ATOM 10723 C CA . VAL F 1 149 ? 33.674 89.277 56.817 1.00 26.29 149 VAL F CA 1
ATOM 10724 C C . VAL F 1 149 ? 34.612 88.200 57.362 1.00 25.29 149 VAL F C 1
ATOM 10725 O O . VAL F 1 149 ? 35.029 88.248 58.522 1.00 25.36 149 VAL F O 1
ATOM 10729 N N . VAL F 1 150 ? 34.917 87.212 56.539 1.00 24.71 150 VAL F N 1
ATOM 10730 C CA . VAL F 1 150 ? 35.673 86.050 57.021 1.00 24.46 150 VAL F CA 1
ATOM 10731 C C . VAL F 1 150 ? 37.174 86.293 56.865 1.00 23.84 150 VAL F C 1
ATOM 10732 O O . VAL F 1 150 ? 37.668 86.405 55.764 1.00 23.46 150 VAL F O 1
ATOM 10736 N N . VAL F 1 151 ? 37.894 86.340 57.978 1.00 23.97 151 VAL F N 1
ATOM 10737 C CA . VAL F 1 151 ? 39.310 86.666 57.938 1.00 23.62 151 VAL F CA 1
ATOM 10738 C C . VAL F 1 151 ? 40.134 85.634 58.672 1.00 23.21 151 VAL F C 1
ATOM 10739 O O . VAL F 1 151 ? 39.984 85.451 59.876 1.00 22.18 151 VAL F O 1
ATOM 10743 N N . THR F 1 152 ? 41.008 84.946 57.935 1.00 23.25 152 THR F N 1
ATOM 10744 C CA . THR F 1 152 ? 41.891 83.959 58.547 1.00 23.32 152 THR F CA 1
ATOM 10745 C C . THR F 1 152 ? 43.278 84.565 58.822 1.00 23.17 152 THR F C 1
ATOM 10746 O O . THR F 1 152 ? 43.763 85.408 58.059 1.00 23.31 152 THR F O 1
ATOM 10750 N N . ILE F 1 153 ? 43.874 84.158 59.942 1.00 22.59 153 ILE F N 1
ATOM 10751 C CA . ILE F 1 153 ? 45.163 84.667 60.393 1.00 22.72 153 ILE F CA 1
ATOM 10752 C C . ILE F 1 153 ? 46.172 83.531 60.431 1.00 22.15 153 ILE F C 1
ATOM 10753 O O . ILE F 1 153 ? 45.994 82.550 61.171 1.00 21.14 153 ILE F O 1
ATOM 10758 N N . HIS F 1 154 ? 47.216 83.668 59.603 1.00 22.32 154 HIS F N 1
ATOM 10759 C CA . HIS F 1 154 ? 48.328 82.726 59.513 1.00 22.61 154 HIS F CA 1
ATOM 10760 C C . HIS F 1 154 ? 49.688 83.422 59.717 1.00 22.88 154 HIS F C 1
ATOM 10761 O O . HIS F 1 154 ? 49.814 84.632 59.572 1.00 22.15 154 HIS F O 1
ATOM 10768 N N . SER F 1 155 ? 50.702 82.625 60.042 1.00 22.27 155 SER F N 1
ATOM 10769 C CA . SER F 1 155 ? 52.081 83.068 60.008 1.00 22.92 155 SER F CA 1
ATOM 10770 C C . SER F 1 155 ? 52.886 82.065 59.209 1.00 23.71 155 SER F C 1
ATOM 10771 O O . SER F 1 155 ? 52.498 80.881 59.077 1.00 23.34 155 SER F O 1
ATOM 10774 N N . PHE F 1 156 ? 53.956 82.562 58.599 1.00 24.41 156 PHE F N 1
ATOM 10775 C CA . PHE F 1 156 ? 54.858 81.726 57.815 1.00 25.20 156 PHE F CA 1
ATOM 10776 C C . PHE F 1 156 ? 56.322 81.938 58.156 1.00 26.45 156 PHE F C 1
ATOM 10777 O O . PHE F 1 156 ? 56.736 82.956 58.734 1.00 25.69 156 PHE F O 1
ATOM 10785 N N . THR F 1 157 ? 57.112 80.945 57.786 1.00 28.24 157 THR F N 1
ATOM 10786 C CA . THR F 1 157 ? 58.501 80.919 58.171 1.00 29.62 157 THR F CA 1
ATOM 10787 C C . THR F 1 157 ? 59.326 81.805 57.203 1.00 29.48 157 THR F C 1
ATOM 10788 O O . THR F 1 157 ? 59.086 81.812 56.000 1.00 29.65 157 THR F O 1
ATOM 10792 N N . PRO F 1 158 ? 60.288 82.568 57.735 1.00 30.23 158 PRO F N 1
ATOM 10793 C CA . PRO F 1 158 ? 61.094 83.426 56.853 1.00 30.90 158 PRO F CA 1
ATOM 10794 C C . PRO F 1 158 ? 61.988 82.676 55.856 1.00 31.58 158 PRO F C 1
ATOM 10795 O O . PRO F 1 158 ? 62.252 83.194 54.776 1.00 31.92 158 PRO F O 1
ATOM 10799 N N . VAL F 1 159 ? 62.456 81.484 56.226 1.00 33.04 159 VAL F N 1
ATOM 10800 C CA . VAL F 1 159 ? 63.316 80.672 55.358 1.00 34.21 159 VAL F CA 1
ATOM 10801 C C . VAL F 1 159 ? 62.555 79.459 54.825 1.00 35.57 159 VAL F C 1
ATOM 10802 O O . VAL F 1 159 ? 61.960 78.695 55.591 1.00 35.14 159 VAL F O 1
ATOM 10806 N N . TYR F 1 160 ? 62.599 79.288 53.507 1.00 37.85 160 TYR F N 1
ATOM 10807 C CA . TYR F 1 160 ? 61.837 78.250 52.840 1.00 39.00 160 TYR F CA 1
ATOM 10808 C C . TYR F 1 160 ? 62.541 77.697 51.601 1.00 40.06 160 TYR F C 1
ATOM 10809 O O . TYR F 1 160 ? 62.717 78.412 50.600 1.00 40.54 160 TYR F O 1
ATOM 10818 N N . HIS F 1 161 ? 62.941 76.431 51.667 1.00 41.60 161 HIS F N 1
ATOM 10819 C CA . HIS F 1 161 ? 63.697 75.810 50.586 1.00 42.40 161 HIS F CA 1
ATOM 10820 C C . HIS F 1 161 ? 64.824 76.718 50.108 1.00 42.91 161 HIS F C 1
ATOM 10821 O O . HIS F 1 161 ? 65.006 76.919 48.907 1.00 42.72 161 HIS F O 1
ATOM 10828 N N . GLY F 1 162 ? 65.579 77.266 51.056 1.00 43.63 162 GLY F N 1
ATOM 10829 C CA . GLY F 1 162 ? 66.920 77.745 50.780 1.00 43.93 162 GLY F CA 1
ATOM 10830 C C . GLY F 1 162 ? 66.934 79.177 50.282 1.00 43.96 162 GLY F C 1
ATOM 10831 O O . GLY F 1 162 ? 67.896 79.912 50.503 1.00 45.02 162 GLY F O 1
ATOM 10832 N N . ARG F 1 163 ? 65.860 79.573 49.606 1.00 43.88 163 ARG F N 1
ATOM 10833 C CA . ARG F 1 163 ? 65.470 80.977 49.542 1.00 42.91 163 ARG F CA 1
ATOM 10834 C C . ARG F 1 163 ? 65.274 81.559 50.938 1.00 41.40 163 ARG F C 1
ATOM 10835 O O . ARG F 1 163 ? 65.077 80.824 51.906 1.00 40.84 163 ARG F O 1
ATOM 10843 N N . PHE F 1 164 ? 65.330 82.883 51.035 1.00 39.67 164 PHE F N 1
ATOM 10844 C CA . PHE F 1 164 ? 64.679 83.600 52.124 1.00 38.31 164 PHE F CA 1
ATOM 10845 C C . PHE F 1 164 ? 63.567 84.505 51.602 1.00 37.40 164 PHE F C 1
ATOM 10846 O O . PHE F 1 164 ? 63.660 85.046 50.501 1.00 37.22 164 PHE F O 1
ATOM 10854 N N . ARG F 1 165 ? 62.517 84.664 52.401 1.00 36.17 165 ARG F N 1
ATOM 10855 C CA . ARG F 1 165 ? 61.279 85.302 51.931 1.00 35.32 165 ARG F CA 1
ATOM 10856 C C . ARG F 1 165 ? 61.249 86.759 52.297 1.00 34.17 165 ARG F C 1
ATOM 10857 O O . ARG F 1 165 ? 61.157 87.100 53.471 1.00 34.06 165 ARG F O 1
ATOM 10865 N N . GLU F 1 166 ? 61.302 87.623 51.302 1.00 33.96 166 GLU F N 1
ATOM 10866 C CA . GLU F 1 166 ? 61.251 89.047 51.579 1.00 34.13 166 GLU F CA 1
ATOM 10867 C C . GLU F 1 166 ? 59.826 89.575 51.788 1.00 33.36 166 GLU F C 1
ATOM 10868 O O . GLU F 1 166 ? 59.646 90.616 52.434 1.00 32.95 166 GLU F O 1
ATOM 10874 N N . VAL F 1 167 ? 58.821 88.850 51.292 1.00 31.83 167 VAL F N 1
ATOM 10875 C CA . VAL F 1 167 ? 57.425 89.198 51.569 1.00 30.86 167 VAL F CA 1
ATOM 10876 C C . VAL F 1 167 ? 57.210 89.193 53.080 1.00 29.78 167 VAL F C 1
ATOM 10877 O O . VAL F 1 167 ? 57.668 88.290 53.772 1.00 28.78 167 VAL F O 1
ATOM 10881 N N . GLU F 1 168 ? 56.557 90.228 53.584 1.00 28.62 168 GLU F N 1
ATOM 10882 C CA . GLU F 1 168 ? 56.336 90.360 55.001 1.00 29.02 168 GLU F CA 1
ATOM 10883 C C . GLU F 1 168 ? 54.870 90.096 55.362 1.00 28.91 168 GLU F C 1
ATOM 10884 O O . GLU F 1 168 ? 54.589 89.473 56.401 1.00 29.15 168 GLU F O 1
ATOM 10890 N N . ILE F 1 169 ? 53.955 90.586 54.528 1.00 28.02 169 ILE F N 1
ATOM 10891 C CA . ILE F 1 169 ? 52.528 90.311 54.696 1.00 28.10 169 ILE F CA 1
ATOM 10892 C C . ILE F 1 169 ? 51.965 89.815 53.380 1.00 27.51 169 ILE F C 1
ATOM 10893 O O . ILE F 1 169 ? 52.089 90.486 52.353 1.00 27.59 169 ILE F O 1
ATOM 10898 N N . GLY F 1 170 ? 51.381 88.617 53.417 1.00 26.61 170 GLY F N 1
ATOM 10899 C CA . GLY F 1 170 ? 50.717 88.037 52.272 1.00 26.66 170 GLY F CA 1
ATOM 10900 C C . GLY F 1 170 ? 49.223 88.292 52.361 1.00 26.02 170 GLY F C 1
ATOM 10901 O O . GLY F 1 170 ? 48.622 88.112 53.417 1.00 25.33 170 GLY F O 1
ATOM 10902 N N . ILE F 1 171 ? 48.640 88.755 51.269 1.00 26.15 171 ILE F N 1
ATOM 10903 C CA . ILE F 1 171 ? 47.213 89.012 51.213 1.00 26.63 171 ILE F CA 1
ATOM 10904 C C . ILE F 1 171 ? 46.668 87.959 50.244 1.00 26.61 171 ILE F C 1
ATOM 10905 O O . ILE F 1 171 ? 46.837 88.071 49.025 1.00 26.22 171 ILE F O 1
ATOM 10910 N N . LEU F 1 172 ? 46.056 86.916 50.818 1.00 26.25 172 LEU F N 1
ATOM 10911 C CA . LEU F 1 172 ? 45.687 85.709 50.073 1.00 26.34 172 LEU F CA 1
ATOM 10912 C C . LEU F 1 172 ? 44.181 85.622 49.853 1.00 26.37 172 LEU F C 1
ATOM 10913 O O . LEU F 1 172 ? 43.396 85.984 50.732 1.00 26.02 172 LEU F O 1
ATOM 10918 N N . HIS F 1 173 ? 43.783 85.128 48.690 1.00 26.81 173 HIS F N 1
ATOM 10919 C CA . HIS F 1 173 ? 42.375 85.052 48.353 1.00 28.07 173 HIS F CA 1
ATOM 10920 C C . HIS F 1 173 ? 42.119 84.034 47.265 1.00 28.98 173 HIS F C 1
ATOM 10921 O O . HIS F 1 173 ? 43.027 83.627 46.536 1.00 28.80 173 HIS F O 1
ATOM 10928 N N . ASP F 1 174 ? 40.856 83.654 47.154 1.00 29.97 174 ASP F N 1
ATOM 10929 C CA . ASP F 1 174 ? 40.415 82.727 46.141 1.00 31.98 174 ASP F CA 1
ATOM 10930 C C . ASP F 1 174 ? 39.753 83.547 45.031 1.00 32.37 174 ASP F C 1
ATOM 10931 O O . ASP F 1 174 ? 40.121 84.704 44.803 1.00 32.05 174 ASP F O 1
ATOM 10936 N N . ASN F 1 175 ? 38.765 82.991 44.341 1.00 33.51 175 ASN F N 1
ATOM 10937 C CA . ASN F 1 175 ? 38.179 83.703 43.199 1.00 34.32 175 ASN F CA 1
ATOM 10938 C C . ASN F 1 175 ? 37.598 85.082 43.539 1.00 34.71 175 ASN F C 1
ATOM 10939 O O . ASN F 1 175 ? 37.567 85.968 42.673 1.00 35.63 175 ASN F O 1
ATOM 10944 N N . ASP F 1 176 ? 37.185 85.281 44.795 1.00 33.70 176 ASP F N 1
ATOM 10945 C CA . ASP F 1 176 ? 36.680 86.578 45.263 1.00 33.72 176 ASP F CA 1
ATOM 10946 C C . ASP F 1 176 ? 37.821 87.459 45.809 1.00 33.68 176 ASP F C 1
ATOM 10947 O O . ASP F 1 176 ? 38.372 87.180 46.877 1.00 33.36 176 ASP F O 1
ATOM 10952 N N . SER F 1 177 ? 38.147 88.529 45.082 1.00 33.81 177 SER F N 1
ATOM 10953 C CA . SER F 1 177 ? 39.315 89.368 45.406 1.00 33.76 177 SER F CA 1
ATOM 10954 C C . SER F 1 177 ? 38.933 90.739 45.945 1.00 33.89 177 SER F C 1
ATOM 10955 O O . SER F 1 177 ? 39.798 91.613 46.092 1.00 34.07 177 SER F O 1
ATOM 10958 N N . ARG F 1 178 ? 37.657 90.941 46.260 1.00 33.25 178 ARG F N 1
ATOM 10959 C CA . ARG F 1 178 ? 37.208 92.265 46.673 1.00 33.16 178 ARG F CA 1
ATOM 10960 C C . ARG F 1 178 ? 38.028 92.814 47.849 1.00 32.73 178 ARG F C 1
ATOM 10961 O O . ARG F 1 178 ? 38.736 93.802 47.680 1.00 33.17 178 ARG F O 1
ATOM 10969 N N . LEU F 1 179 ? 37.952 92.179 49.018 1.00 31.37 179 LEU F N 1
ATOM 10970 C CA . LEU F 1 179 ? 38.744 92.622 50.184 1.00 30.87 179 LEU F CA 1
ATOM 10971 C C . LEU F 1 179 ? 40.260 92.585 49.916 1.00 30.76 179 LEU F C 1
ATOM 10972 O O . LEU F 1 179 ? 40.981 93.510 50.333 1.00 30.22 179 LEU F O 1
ATOM 10977 N N . ALA F 1 180 ? 40.738 91.561 49.207 1.00 30.16 180 ALA F N 1
ATOM 10978 C CA . ALA F 1 180 ? 42.184 91.454 48.911 1.00 30.38 180 ALA F CA 1
ATOM 10979 C C . ALA F 1 180 ? 42.669 92.682 48.108 1.00 30.58 180 ALA F C 1
ATOM 10980 O O . ALA F 1 180 ? 43.700 93.276 48.419 1.00 29.70 180 ALA F O 1
ATOM 10982 N N . ASP F 1 181 ? 41.891 93.058 47.096 1.00 30.85 181 ASP F N 1
ATOM 10983 C CA . ASP F 1 181 ? 42.184 94.223 46.260 1.00 30.94 181 ASP F CA 1
ATOM 10984 C C . ASP F 1 181 ? 42.248 95.507 47.074 1.00 30.88 181 ASP F C 1
ATOM 10985 O O . ASP F 1 181 ? 43.196 96.310 46.925 1.00 30.79 181 ASP F O 1
ATOM 10990 N N . ALA F 1 182 ? 41.251 95.690 47.934 1.00 30.32 182 ALA F N 1
ATOM 10991 C CA . ALA F 1 182 ? 41.157 96.872 48.785 1.00 30.42 182 ALA F CA 1
ATOM 10992 C C . ALA F 1 182 ? 42.357 96.975 49.722 1.00 30.23 182 ALA F C 1
ATOM 10993 O O . ALA F 1 182 ? 42.919 98.061 49.905 1.00 31.01 182 ALA F O 1
ATOM 10995 N N . MET F 1 183 ? 42.751 95.852 50.314 1.00 29.34 183 MET F N 1
ATOM 10996 C CA . MET F 1 183 ? 43.892 95.829 51.242 1.00 28.47 183 MET F CA 1
ATOM 10997 C C . MET F 1 183 ? 45.236 96.086 50.527 1.00 28.71 183 MET F C 1
ATOM 10998 O O . MET F 1 183 ? 46.122 96.740 51.073 1.00 29.19 183 MET F O 1
ATOM 11003 N N . LEU F 1 184 ? 45.381 95.575 49.313 1.00 29.38 184 LEU F N 1
ATOM 11004 C CA . LEU F 1 184 ? 46.632 95.724 48.563 1.00 30.17 184 LEU F CA 1
ATOM 11005 C C . LEU F 1 184 ? 46.795 97.144 48.050 1.00 30.58 184 LEU F C 1
ATOM 11006 O O . LEU F 1 184 ? 47.896 97.686 48.088 1.00 29.97 184 LEU F O 1
ATOM 11011 N N . ALA F 1 185 ? 45.700 97.747 47.579 1.00 31.11 185 ALA F N 1
ATOM 11012 C CA . ALA F 1 185 ? 45.680 99.171 47.260 1.00 31.55 185 ALA F CA 1
ATOM 11013 C C . ALA F 1 185 ? 46.050 100.003 48.487 1.00 32.12 185 ALA F C 1
ATOM 11014 O O . ALA F 1 185 ? 46.894 100.886 48.423 1.00 32.47 185 ALA F O 1
ATOM 11016 N N . GLY F 1 186 ? 45.405 99.714 49.608 1.00 32.08 186 GLY F N 1
ATOM 11017 C CA . GLY F 1 186 ? 45.627 100.448 50.829 1.00 32.31 186 GLY F CA 1
ATOM 11018 C C . GLY F 1 186 ? 46.996 100.262 51.451 1.00 32.49 186 GLY F C 1
ATOM 11019 O O . GLY F 1 186 ? 47.379 101.065 52.287 1.00 32.48 186 GLY F O 1
ATOM 11020 N N . ALA F 1 187 ? 47.714 99.199 51.057 1.00 32.59 187 ALA F N 1
ATOM 11021 C CA . ALA F 1 187 ? 49.052 98.895 51.566 1.00 32.87 187 ALA F CA 1
ATOM 11022 C C . ALA F 1 187 ? 50.146 99.587 50.754 1.00 33.12 187 ALA F C 1
ATOM 11023 O O . ALA F 1 187 ? 51.321 99.536 51.129 1.00 33.60 187 ALA F O 1
ATOM 11025 N N . GLU F 1 188 ? 49.768 100.208 49.646 1.00 33.59 188 GLU F N 1
ATOM 11026 C CA . GLU F 1 188 ? 50.679 101.077 48.902 1.00 33.15 188 GLU F CA 1
ATOM 11027 C C . GLU F 1 188 ? 51.317 102.113 49.853 1.00 32.65 188 GLU F C 1
ATOM 11028 O O . GLU F 1 188 ? 50.625 102.779 50.644 1.00 32.28 188 GLU F O 1
ATOM 11034 N N . GLY F 1 189 ? 52.645 102.197 49.808 1.00 31.75 189 GLY F N 1
ATOM 11035 C CA . GLY F 1 189 ? 53.392 103.138 50.636 1.00 30.88 189 GLY F CA 1
ATOM 11036 C C . GLY F 1 189 ? 53.606 102.698 52.075 1.00 30.13 189 GLY F C 1
ATOM 11037 O O . GLY F 1 189 ? 54.239 103.411 52.836 1.00 28.88 189 GLY F O 1
ATOM 11038 N N . ALA F 1 190 ? 53.089 101.524 52.453 1.00 29.07 190 ALA F N 1
ATOM 11039 C CA . ALA F 1 190 ? 53.334 100.977 53.786 1.00 29.07 190 ALA F CA 1
ATOM 11040 C C . ALA F 1 190 ? 54.812 100.552 53.920 1.00 28.07 190 ALA F C 1
ATOM 11041 O O . ALA F 1 190 ? 55.459 100.223 52.930 1.00 27.37 190 ALA F O 1
ATOM 11043 N N . SER F 1 191 ? 55.301 100.542 55.154 1.00 28.39 191 SER F N 1
ATOM 11044 C CA . SER F 1 191 ? 56.686 100.189 55.469 1.00 28.23 191 SER F CA 1
ATOM 11045 C C . SER F 1 191 ? 56.981 98.702 55.349 1.00 28.64 191 SER F C 1
ATOM 11046 O O . SER F 1 191 ? 58.164 98.312 55.352 1.00 29.06 191 SER F O 1
ATOM 11049 N N . LEU F 1 192 ? 55.919 97.886 55.264 1.00 28.05 192 LEU F N 1
ATOM 11050 C CA . LEU F 1 192 ? 56.030 96.436 55.140 1.00 27.94 192 LEU F CA 1
ATOM 11051 C C . LEU F 1 192 ? 55.921 96.043 53.675 1.00 27.53 192 LEU F C 1
ATOM 11052 O O . LEU F 1 192 ? 55.263 96.729 52.895 1.00 27.47 192 LEU F O 1
ATOM 11057 N N . THR F 1 193 ? 56.572 94.950 53.295 1.00 27.84 193 THR F N 1
ATOM 11058 C CA . THR F 1 193 ? 56.427 94.392 51.961 1.00 28.38 193 THR F CA 1
ATOM 11059 C C . THR F 1 193 ? 55.148 93.537 51.958 1.00 28.98 193 THR F C 1
ATOM 11060 O O . THR F 1 193 ? 55.095 92.479 52.616 1.00 28.99 193 THR F O 1
ATOM 11064 N N . VAL F 1 194 ? 54.139 94.000 51.219 1.00 29.14 194 VAL F N 1
ATOM 11065 C CA . VAL F 1 194 ? 52.807 93.387 51.216 1.00 29.80 194 VAL F CA 1
ATOM 11066 C C . VAL F 1 194 ? 52.518 92.891 49.813 1.00 30.26 194 VAL F C 1
ATOM 11067 O O . VAL F 1 194 ? 52.608 93.658 48.881 1.00 30.67 194 VAL F O 1
ATOM 11071 N N . ARG F 1 195 ? 52.182 91.609 49.662 1.00 30.60 195 ARG F N 1
ATOM 11072 C CA . ARG F 1 195 ? 52.117 90.969 48.358 1.00 31.08 195 ARG F CA 1
ATOM 11073 C C . ARG F 1 195 ? 50.880 90.085 48.227 1.00 30.81 195 ARG F C 1
ATOM 11074 O O . ARG F 1 195 ? 50.440 89.488 49.207 1.00 30.28 195 ARG F O 1
ATOM 11082 N N . ARG F 1 196 ? 50.356 89.997 47.010 1.00 30.52 196 ARG F N 1
ATOM 11083 C CA . ARG F 1 196 ? 49.206 89.153 46.696 1.00 30.74 196 ARG F CA 1
ATOM 11084 C C . ARG F 1 196 ? 49.571 87.678 46.587 1.00 30.54 196 ARG F C 1
ATOM 11085 O O . ARG F 1 196 ? 50.484 87.301 45.834 1.00 30.18 196 ARG F O 1
ATOM 11093 N N . ASN F 1 197 ? 48.817 86.833 47.295 1.00 30.05 197 ASN F N 1
ATOM 11094 C CA . ASN F 1 197 ? 48.983 85.404 47.191 1.00 29.72 197 ASN F CA 1
ATOM 11095 C C . ASN F 1 197 ? 50.440 84.972 47.196 1.00 29.65 197 ASN F C 1
ATOM 11096 O O . ASN F 1 197 ? 50.905 84.238 46.318 1.00 30.28 197 ASN F O 1
ATOM 11101 N N . ASP F 1 198 ? 51.135 85.410 48.231 1.00 29.93 198 ASP F N 1
ATOM 11102 C CA . ASP F 1 198 ? 52.550 85.206 48.376 1.00 29.74 198 ASP F CA 1
ATOM 11103 C C . ASP F 1 198 ? 52.775 85.163 49.881 1.00 29.53 198 ASP F C 1
ATOM 11104 O O . ASP F 1 198 ? 52.382 86.100 50.571 1.00 29.10 198 ASP F O 1
ATOM 11109 N N . PRO F 1 199 ? 53.416 84.105 50.407 1.00 29.43 199 PRO F N 1
ATOM 11110 C CA . PRO F 1 199 ? 54.136 82.997 49.774 1.00 29.72 199 PRO F CA 1
ATOM 11111 C C . PRO F 1 199 ? 53.302 81.855 49.197 1.00 29.87 199 PRO F C 1
ATOM 11112 O O . PRO F 1 199 ? 53.879 80.935 48.631 1.00 30.16 199 PRO F O 1
ATOM 11116 N N . TYR F 1 200 ? 51.975 81.891 49.353 1.00 29.71 200 TYR F N 1
ATOM 11117 C CA . TYR F 1 200 ? 51.124 80.804 48.874 1.00 29.85 200 TYR F CA 1
ATOM 11118 C C . TYR F 1 200 ? 49.880 81.362 48.210 1.00 29.84 200 TYR F C 1
ATOM 11119 O O . TYR F 1 200 ? 49.527 82.534 48.407 1.00 28.84 200 TYR F O 1
ATOM 11128 N N . GLY F 1 201 ? 49.233 80.513 47.416 1.00 30.24 201 GLY F N 1
ATOM 11129 C CA . GLY F 1 201 ? 47.948 80.844 46.785 1.00 30.71 201 GLY F CA 1
ATOM 11130 C C . GLY F 1 201 ? 47.018 79.634 46.794 1.00 31.01 201 GLY F C 1
ATOM 11131 O O . GLY F 1 201 ? 47.365 78.591 47.329 1.00 30.23 201 GLY F O 1
ATOM 11132 N N . PRO F 1 202 ? 45.828 79.771 46.197 1.00 31.94 202 PRO F N 1
ATOM 11133 C CA . PRO F 1 202 ? 44.823 78.707 46.133 1.00 32.38 202 PRO F CA 1
ATOM 11134 C C . PRO F 1 202 ? 45.353 77.388 45.589 1.00 32.86 202 PRO F C 1
ATOM 11135 O O . PRO F 1 202 ? 44.967 76.333 46.056 1.00 33.19 202 PRO F O 1
ATOM 11139 N N . GLU F 1 203 ? 46.251 77.481 44.615 1.00 33.01 203 GLU F N 1
ATOM 11140 C CA . GLU F 1 203 ? 46.829 76.327 43.953 1.00 33.13 203 GLU F CA 1
ATOM 11141 C C . GLU F 1 203 ? 47.693 75.492 44.893 1.00 32.82 203 GLU F C 1
ATOM 11142 O O . GLU F 1 203 ? 47.938 74.325 44.608 1.00 33.92 203 GLU F O 1
ATOM 11148 N N . ASP F 1 204 ? 48.117 76.075 46.021 1.00 31.86 204 ASP F N 1
ATOM 11149 C CA . ASP F 1 204 ? 48.847 75.362 47.056 1.00 30.85 204 ASP F CA 1
ATOM 11150 C C . ASP F 1 204 ? 47.914 74.719 48.075 1.00 30.01 204 ASP F C 1
ATOM 11151 O O . ASP F 1 204 ? 48.371 74.080 49.028 1.00 29.77 204 ASP F O 1
ATOM 11156 N N . GLY F 1 205 ? 46.612 74.881 47.866 1.00 29.04 205 GLY F N 1
ATOM 11157 C CA . GLY F 1 205 ? 45.600 74.289 48.721 1.00 27.94 205 GLY F CA 1
ATOM 11158 C C . GLY F 1 205 ? 45.397 75.025 50.020 1.00 27.12 205 GLY F C 1
ATOM 11159 O O . GLY F 1 205 ? 44.868 74.452 50.966 1.00 27.51 205 GLY F O 1
ATOM 11160 N N . VAL F 1 206 ? 45.750 76.305 50.071 1.00 25.68 206 VAL F N 1
ATOM 11161 C CA . VAL F 1 206 ? 45.716 77.042 51.325 1.00 24.18 206 VAL F CA 1
ATOM 11162 C C . VAL F 1 206 ? 44.445 77.853 51.534 1.00 23.32 206 VAL F C 1
ATOM 11163 O O . VAL F 1 206 ? 44.291 78.494 52.565 1.00 23.50 206 VAL F O 1
ATOM 11167 N N . THR F 1 207 ? 43.535 77.852 50.568 1.00 22.53 207 THR F N 1
ATOM 11168 C CA . THR F 1 207 ? 42.314 78.611 50.713 1.00 22.50 207 THR F CA 1
ATOM 11169 C C . THR F 1 207 ? 41.091 77.725 51.053 1.00 22.52 207 THR F C 1
ATOM 11170 O O . THR F 1 207 ? 39.964 78.155 50.803 1.00 21.70 207 THR F O 1
ATOM 11174 N N . HIS F 1 208 ? 41.319 76.552 51.670 1.00 21.56 208 HIS F N 1
ATOM 11175 C CA . HIS F 1 208 ? 40.235 75.623 52.029 1.00 21.82 208 HIS F CA 1
ATOM 11176 C C . HIS F 1 208 ? 39.172 76.287 52.905 1.00 21.45 208 HIS F C 1
ATOM 11177 O O . HIS F 1 208 ? 37.991 76.278 52.567 1.00 19.76 208 HIS F O 1
ATOM 11184 N N . THR F 1 209 ? 39.594 76.847 54.039 1.00 21.42 209 THR F N 1
ATOM 11185 C CA . THR F 1 209 ? 38.676 77.547 54.928 1.00 21.65 209 THR F CA 1
ATOM 11186 C C . THR F 1 209 ? 37.809 78.642 54.226 1.00 21.45 209 THR F C 1
ATOM 11187 O O . THR F 1 209 ? 36.619 78.749 54.505 1.00 21.33 209 THR F O 1
ATOM 11191 N N . LEU F 1 210 ? 38.392 79.396 53.292 1.00 22.11 210 LEU F N 1
ATOM 11192 C CA . LEU F 1 210 ? 37.663 80.437 52.561 1.00 22.39 210 LEU F CA 1
ATOM 11193 C C . LEU F 1 210 ? 36.649 79.820 51.597 1.00 22.83 210 LEU F C 1
ATOM 11194 O O . LEU F 1 210 ? 35.513 80.301 51.491 1.00 23.35 210 LEU F O 1
ATOM 11199 N N . ARG F 1 211 ? 37.051 78.749 50.918 1.00 22.34 211 ARG F N 1
ATOM 11200 C CA . ARG F 1 211 ? 36.172 77.991 50.048 1.00 23.32 211 ARG F CA 1
ATOM 11201 C C . ARG F 1 211 ? 34.994 77.425 50.835 1.00 23.71 211 ARG F C 1
ATOM 11202 O O . ARG F 1 211 ? 33.879 77.410 50.333 1.00 23.71 211 ARG F O 1
ATOM 11210 N N . LEU F 1 212 ? 35.239 76.959 52.060 1.00 23.13 212 LEU F N 1
ATOM 11211 C CA . LEU F 1 212 ? 34.162 76.369 52.876 1.00 24.05 212 LEU F CA 1
ATOM 11212 C C . LEU F 1 212 ? 33.140 77.399 53.307 1.00 24.03 212 LEU F C 1
ATOM 11213 O O . LEU F 1 212 ? 31.944 77.178 53.144 1.00 24.39 212 LEU F O 1
ATOM 11218 N N . HIS F 1 213 ? 33.623 78.539 53.784 1.00 23.61 213 HIS F N 1
ATOM 11219 C CA . HIS F 1 213 ? 32.815 79.500 54.552 1.00 24.64 213 HIS F CA 1
ATOM 11220 C C . HIS F 1 213 ? 32.523 80.823 53.879 1.00 25.16 213 HIS F C 1
ATOM 11221 O O . HIS F 1 213 ? 31.583 81.497 54.271 1.00 25.98 213 HIS F O 1
ATOM 11228 N N . ALA F 1 214 ? 33.318 81.223 52.894 1.00 25.87 214 ALA F N 1
ATOM 11229 C CA . ALA F 1 214 ? 33.166 82.565 52.336 1.00 26.53 214 ALA F CA 1
ATOM 11230 C C . ALA F 1 214 ? 32.577 82.556 50.941 1.00 27.32 214 ALA F C 1
ATOM 11231 O O . ALA F 1 214 ? 31.701 83.365 50.634 1.00 27.39 214 ALA F O 1
ATOM 11233 N N . LEU F 1 215 ? 33.046 81.650 50.094 1.00 28.51 215 LEU F N 1
ATOM 11234 C CA . LEU F 1 215 ? 32.607 81.650 48.713 1.00 29.82 215 LEU F CA 1
ATOM 11235 C C . LEU F 1 215 ? 31.115 81.286 48.546 1.00 30.95 215 LEU F C 1
ATOM 11236 O O . LEU F 1 215 ? 30.435 81.873 47.699 1.00 32.73 215 LEU F O 1
ATOM 11241 N N . PRO F 1 216 ? 30.595 80.321 49.328 1.00 31.47 216 PRO F N 1
ATOM 11242 C CA . PRO F 1 216 ? 29.205 79.949 49.050 1.00 31.60 216 PRO F CA 1
ATOM 11243 C C . PRO F 1 216 ? 28.215 81.113 49.054 1.00 31.82 216 PRO F C 1
ATOM 11244 O O . PRO F 1 216 ? 27.396 81.208 48.149 1.00 32.52 216 PRO F O 1
ATOM 11248 N N . ASP F 1 217 ? 28.290 81.981 50.052 1.00 31.88 217 ASP F N 1
ATOM 11249 C CA . ASP F 1 217 ? 27.374 83.119 50.141 1.00 31.71 217 ASP F CA 1
ATOM 11250 C C . ASP F 1 217 ? 27.993 84.447 49.715 1.00 30.88 217 ASP F C 1
ATOM 11251 O O . ASP F 1 217 ? 27.414 85.492 49.967 1.00 30.29 217 ASP F O 1
ATOM 11256 N N . GLY F 1 218 ? 29.159 84.404 49.073 1.00 30.65 218 GLY F N 1
ATOM 11257 C CA . GLY F 1 218 ? 29.793 85.613 48.530 1.00 30.30 218 GLY F CA 1
ATOM 11258 C C . GLY F 1 218 ? 30.139 86.589 49.616 1.00 29.81 218 GLY F C 1
ATOM 11259 O O . GLY F 1 218 ? 29.978 87.805 49.454 1.00 30.44 218 GLY F O 1
ATOM 11260 N N . LEU F 1 219 ? 30.620 86.077 50.742 1.00 28.85 219 LEU F N 1
ATOM 11261 C CA . LEU F 1 219 ? 31.028 86.935 51.826 1.00 28.65 219 LEU F CA 1
ATOM 11262 C C . LEU F 1 219 ? 32.388 87.537 51.496 1.00 28.60 219 LEU F C 1
ATOM 11263 O O . LEU F 1 219 ? 33.231 86.878 50.886 1.00 28.87 219 LEU F O 1
ATOM 11268 N N . LEU F 1 220 ? 32.586 88.794 51.885 1.00 28.45 220 LEU F N 1
ATOM 11269 C CA . LEU F 1 220 ? 33.917 89.400 51.898 1.00 28.01 220 LEU F CA 1
ATOM 11270 C C . LEU F 1 220 ? 34.854 88.535 52.746 1.00 27.01 220 LEU F C 1
ATOM 11271 O O . LEU F 1 220 ? 34.480 88.041 53.820 1.00 25.91 220 LEU F O 1
ATOM 11276 N N . ASN F 1 221 ? 36.070 88.360 52.251 1.00 26.54 221 ASN F N 1
ATOM 11277 C CA . ASN F 1 221 ? 37.007 87.436 52.882 1.00 26.43 221 ASN F CA 1
ATOM 11278 C C . ASN F 1 221 ? 38.453 87.670 52.461 1.00 25.85 221 ASN F C 1
ATOM 11279 O O . ASN F 1 221 ? 38.737 88.171 51.366 1.00 26.49 221 ASN F O 1
ATOM 11284 N N . VAL F 1 222 ? 39.363 87.286 53.346 1.00 25.64 222 VAL F N 1
ATOM 11285 C CA . VAL F 1 222 ? 40.789 87.360 53.060 1.00 24.65 222 VAL F CA 1
ATOM 11286 C C . VAL F 1 222 ? 41.501 86.412 54.008 1.00 24.07 222 VAL F C 1
ATOM 11287 O O . VAL F 1 222 ? 40.996 86.122 55.092 1.00 24.13 222 VAL F O 1
ATOM 11291 N N . MET F 1 223 ? 42.651 85.911 53.568 1.00 22.50 223 MET F N 1
ATOM 11292 C CA . MET F 1 223 ? 43.551 85.123 54.401 1.00 22.28 223 MET F CA 1
ATOM 11293 C C . MET F 1 223 ? 44.803 85.992 54.546 1.00 22.73 223 MET F C 1
ATOM 11294 O O . MET F 1 223 ? 45.371 86.397 53.548 1.00 22.25 223 MET F O 1
ATOM 11299 N N . ILE F 1 224 ? 45.192 86.286 55.782 1.00 23.60 224 ILE F N 1
ATOM 11300 C CA . ILE F 1 224 ? 46.379 87.123 56.065 1.00 24.10 224 ILE F CA 1
ATOM 11301 C C . ILE F 1 224 ? 47.545 86.245 56.523 1.00 24.01 224 ILE F C 1
ATOM 11302 O O . ILE F 1 224 ? 47.426 85.516 57.497 1.00 23.18 224 ILE F O 1
ATOM 11307 N N . GLU F 1 225 ? 48.660 86.335 55.804 1.00 23.96 225 GLU F N 1
ATOM 11308 C CA . GLU F 1 225 ? 49.913 85.692 56.170 1.00 24.45 225 GLU F CA 1
ATOM 11309 C C . GLU F 1 225 ? 50.921 86.707 56.688 1.00 24.73 225 GLU F C 1
ATOM 11310 O O . GLU F 1 225 ? 51.134 87.742 56.057 1.00 24.94 225 GLU F O 1
ATOM 11316 N N . ILE F 1 226 ? 51.554 86.400 57.818 1.00 25.01 226 ILE F N 1
ATOM 11317 C CA . ILE F 1 226 ? 52.484 87.326 58.491 1.00 24.99 226 ILE F CA 1
ATOM 11318 C C . ILE F 1 226 ? 53.794 86.587 58.698 1.00 25.54 226 ILE F C 1
ATOM 11319 O O . ILE F 1 226 ? 53.795 85.524 59.302 1.00 25.80 226 ILE F O 1
ATOM 11324 N N . ARG F 1 227 ? 54.913 87.129 58.221 1.00 25.91 227 ARG F N 1
ATOM 11325 C CA . ARG F 1 227 ? 56.195 86.439 58.411 1.00 26.21 227 ARG F CA 1
ATOM 11326 C C . ARG F 1 227 ? 56.470 86.364 59.929 1.00 26.28 227 ARG F C 1
ATOM 11327 O O . ARG F 1 227 ? 56.364 87.379 60.640 1.00 26.27 227 ARG F O 1
ATOM 11335 N N . ASN F 1 228 ? 56.780 85.171 60.436 1.00 26.19 228 ASN F N 1
ATOM 11336 C CA . ASN F 1 228 ? 56.642 84.928 61.883 1.00 26.69 228 ASN F CA 1
ATOM 11337 C C . ASN F 1 228 ? 57.660 85.664 62.771 1.00 26.88 228 ASN F C 1
ATOM 11338 O O . ASN F 1 228 ? 57.409 85.911 63.952 1.00 25.99 228 ASN F O 1
ATOM 11343 N N . ASP F 1 229 ? 58.786 86.044 62.197 1.00 27.11 229 ASP F N 1
ATOM 11344 C CA . ASP F 1 229 ? 59.732 86.902 62.932 1.00 28.15 229 ASP F CA 1
ATOM 11345 C C . ASP F 1 229 ? 59.148 88.287 63.286 1.00 28.15 229 ASP F C 1
ATOM 11346 O O . ASP F 1 229 ? 59.596 88.920 64.230 1.00 28.37 229 ASP F O 1
ATOM 11351 N N . LEU F 1 230 ? 58.149 88.744 62.540 1.00 28.23 230 LEU F N 1
ATOM 11352 C CA . LEU F 1 230 ? 57.540 90.048 62.794 1.00 28.55 230 LEU F CA 1
ATOM 11353 C C . LEU F 1 230 ? 56.579 90.036 63.968 1.00 28.46 230 LEU F C 1
ATOM 11354 O O . LEU F 1 230 ? 56.086 91.085 64.341 1.00 27.59 230 LEU F O 1
ATOM 11359 N N . ILE F 1 231 ? 56.305 88.855 64.531 1.00 29.12 231 ILE F N 1
ATOM 11360 C CA . ILE F 1 231 ? 55.335 88.709 65.621 1.00 30.14 231 ILE F CA 1
ATOM 11361 C C . ILE F 1 231 ? 55.849 87.775 66.713 1.00 31.21 231 ILE F C 1
ATOM 11362 O O . ILE F 1 231 ? 55.084 86.988 67.299 1.00 30.75 231 ILE F O 1
ATOM 11367 N N . ALA F 1 232 ? 57.146 87.902 67.002 1.00 32.30 232 ALA F N 1
ATOM 11368 C CA . ALA F 1 232 ? 57.844 87.005 67.915 1.00 33.52 232 ALA F CA 1
ATOM 11369 C C . ALA F 1 232 ? 57.666 87.354 69.391 1.00 34.42 232 ALA F C 1
ATOM 11370 O O . ALA F 1 232 ? 57.949 86.530 70.250 1.00 34.97 232 ALA F O 1
ATOM 11372 N N . ASN F 1 233 ? 57.216 88.565 69.691 1.00 35.30 233 ASN F N 1
ATOM 11373 C CA . ASN F 1 233 ? 56.996 88.964 71.081 1.00 35.67 233 ASN F CA 1
ATOM 11374 C C . ASN F 1 233 ? 55.819 89.924 71.216 1.00 36.23 233 ASN F C 1
ATOM 11375 O O . ASN F 1 233 ? 55.249 90.375 70.229 1.00 35.75 233 ASN F O 1
ATOM 11380 N N . GLU F 1 234 ? 55.462 90.215 72.462 1.00 36.99 234 GLU F N 1
ATOM 11381 C CA . GLU F 1 234 ? 54.242 90.921 72.765 1.00 37.16 234 GLU F CA 1
ATOM 11382 C C . GLU F 1 234 ? 54.163 92.277 72.064 1.00 36.81 234 GLU F C 1
ATOM 11383 O O . GLU F 1 234 ? 53.125 92.640 71.501 1.00 36.43 234 GLU F O 1
ATOM 11389 N N . GLY F 1 235 ? 55.251 93.041 72.144 1.00 36.24 235 GLY F N 1
ATOM 11390 C CA . GLY F 1 235 ? 55.328 94.340 71.485 1.00 35.93 235 GLY F CA 1
ATOM 11391 C C . GLY F 1 235 ? 55.240 94.254 69.971 1.00 35.53 235 GLY F C 1
ATOM 11392 O O . GLY F 1 235 ? 54.583 95.074 69.331 1.00 35.22 235 GLY F O 1
ATOM 11393 N N . GLU F 1 236 ? 55.907 93.259 69.393 1.00 35.25 236 GLU F N 1
ATOM 11394 C CA . GLU F 1 236 ? 55.818 93.011 67.951 1.00 34.80 236 GLU F CA 1
ATOM 11395 C C . GLU F 1 236 ? 54.394 92.608 67.520 1.00 33.86 236 GLU F C 1
ATOM 11396 O O . GLU F 1 236 ? 53.888 93.071 66.499 1.00 32.46 236 GLU F O 1
ATOM 11402 N N . GLN F 1 237 ? 53.758 91.735 68.305 1.00 32.76 237 GLN F N 1
ATOM 11403 C CA . GLN F 1 237 ? 52.391 91.318 68.021 1.00 31.80 237 GLN F CA 1
ATOM 11404 C C . GLN F 1 237 ? 51.440 92.512 68.065 1.00 31.65 237 GLN F C 1
ATOM 11405 O O . GLN F 1 237 ? 50.648 92.720 67.146 1.00 30.83 237 GLN F O 1
ATOM 11411 N N . ALA F 1 238 ? 51.552 93.310 69.125 1.00 31.10 238 ALA F N 1
ATOM 11412 C CA . ALA F 1 238 ? 50.761 94.541 69.271 1.00 30.97 238 ALA F CA 1
ATOM 11413 C C . ALA F 1 238 ? 50.938 95.481 68.079 1.00 30.50 238 ALA F C 1
ATOM 11414 O O . ALA F 1 238 ? 49.952 95.978 67.515 1.00 30.39 238 ALA F O 1
ATOM 11416 N N . ALA F 1 239 ? 52.194 95.703 67.680 1.00 30.07 239 ALA F N 1
ATOM 11417 C CA . ALA F 1 239 ? 52.508 96.530 66.510 1.00 29.65 239 ALA F CA 1
ATOM 11418 C C . ALA F 1 239 ? 51.810 96.042 65.250 1.00 29.30 239 ALA F C 1
ATOM 11419 O O . ALA F 1 239 ? 51.107 96.809 64.569 1.00 28.82 239 ALA F O 1
ATOM 11421 N N . ILE F 1 240 ? 52.025 94.769 64.917 1.00 28.43 240 ILE F N 1
ATOM 11422 C CA . ILE F 1 240 ? 51.445 94.214 63.687 1.00 28.73 240 ILE F CA 1
ATOM 11423 C C . ILE F 1 240 ? 49.903 94.220 63.735 1.00 27.92 240 ILE F C 1
ATOM 11424 O O . ILE F 1 240 ? 49.252 94.426 62.730 1.00 26.60 240 ILE F O 1
ATOM 11429 N N . ALA F 1 241 ? 49.335 94.011 64.917 1.00 28.59 241 ALA F N 1
ATOM 11430 C CA . ALA F 1 241 ? 47.875 93.965 65.067 1.00 28.64 241 ALA F CA 1
ATOM 11431 C C . ALA F 1 241 ? 47.293 95.348 64.758 1.00 28.76 241 ALA F C 1
ATOM 11432 O O . ALA F 1 241 ? 46.271 95.471 64.067 1.00 28.28 241 ALA F O 1
ATOM 11434 N N . GLY F 1 242 ? 47.966 96.383 65.251 1.00 28.68 242 GLY F N 1
ATOM 11435 C CA . GLY F 1 242 ? 47.581 97.767 64.937 1.00 28.95 242 GLY F CA 1
ATOM 11436 C C . GLY F 1 242 ? 47.663 98.095 63.457 1.00 28.58 242 GLY F C 1
ATOM 11437 O O . GLY F 1 242 ? 46.738 98.669 62.887 1.00 30.42 242 GLY F O 1
ATOM 11438 N N . PHE F 1 243 ? 48.774 97.732 62.835 1.00 28.63 243 PHE F N 1
ATOM 11439 C CA . PHE F 1 243 ? 48.947 97.920 61.397 1.00 28.54 243 PHE F CA 1
ATOM 11440 C C . PHE F 1 243 ? 47.832 97.255 60.617 1.00 28.51 243 PHE F C 1
ATOM 11441 O O . PHE F 1 243 ? 47.234 97.864 59.722 1.00 29.18 243 PHE F O 1
ATOM 11449 N N . LEU F 1 244 ? 47.566 95.988 60.939 1.00 28.40 244 LEU F N 1
ATOM 11450 C CA . LEU F 1 244 ? 46.516 95.233 60.243 1.00 29.01 244 LEU F CA 1
ATOM 11451 C C . LEU F 1 244 ? 45.128 95.838 60.514 1.00 29.09 244 LEU F C 1
ATOM 11452 O O . LEU F 1 244 ? 44.308 95.920 59.605 1.00 29.02 244 LEU F O 1
ATOM 11457 N N . HIS F 1 245 ? 44.881 96.262 61.751 1.00 30.34 245 HIS F N 1
ATOM 11458 C CA . HIS F 1 245 ? 43.615 96.933 62.095 1.00 31.01 245 HIS F CA 1
ATOM 11459 C C . HIS F 1 245 ? 43.392 98.161 61.218 1.00 31.87 245 HIS F C 1
ATOM 11460 O O . HIS F 1 245 ? 42.346 98.307 60.568 1.00 32.20 245 HIS F O 1
ATOM 11467 N N . GLU F 1 246 ? 44.408 99.025 61.182 1.00 32.33 246 GLU F N 1
ATOM 11468 C CA . GLU F 1 246 ? 44.357 100.255 60.394 1.00 32.49 246 GLU F CA 1
ATOM 11469 C C . GLU F 1 246 ? 44.170 99.935 58.910 1.00 31.72 246 GLU F C 1
ATOM 11470 O O . GLU F 1 246 ? 43.315 100.525 58.271 1.00 31.25 246 GLU F O 1
ATOM 11476 N N . LEU F 1 247 ? 44.925 98.973 58.376 1.00 31.64 247 LEU F N 1
ATOM 11477 C CA . LEU F 1 247 ? 44.825 98.582 56.941 1.00 31.54 247 LEU F CA 1
ATOM 11478 C C . LEU F 1 247 ? 43.493 97.935 56.553 1.00 31.61 247 LEU F C 1
ATOM 11479 O O . LEU F 1 247 ? 42.896 98.292 55.529 1.00 31.71 247 LEU F O 1
ATOM 11484 N N . MET F 1 248 ? 43.037 96.952 57.326 1.00 31.54 248 MET F N 1
ATOM 11485 C CA . MET F 1 248 ? 41.816 96.247 56.931 1.00 31.45 248 MET F CA 1
ATOM 11486 C C . MET F 1 248 ? 40.586 97.125 57.179 1.00 32.08 248 MET F C 1
ATOM 11487 O O . MET F 1 248 ? 39.636 97.106 56.390 1.00 31.87 248 MET F O 1
ATOM 11492 N N . GLY F 1 249 ? 40.612 97.889 58.264 1.00 32.86 249 GLY F N 1
ATOM 11493 C CA . GLY F 1 249 ? 39.531 98.832 58.565 1.00 33.68 249 GLY F CA 1
ATOM 11494 C C . GLY F 1 249 ? 39.291 99.834 57.451 1.00 34.13 249 GLY F C 1
ATOM 11495 O O . GLY F 1 249 ? 38.159 100.051 57.036 1.00 34.11 249 GLY F O 1
ATOM 11496 N N . LYS F 1 250 ? 40.370 100.437 56.955 1.00 35.07 250 LYS F N 1
ATOM 11497 C CA . LYS F 1 250 ? 40.284 101.405 55.864 1.00 35.22 250 LYS F CA 1
ATOM 11498 C C . LYS F 1 250 ? 39.870 100.751 54.547 1.00 35.20 250 LYS F C 1
ATOM 11499 O O . LYS F 1 250 ? 39.134 101.342 53.773 1.00 34.44 250 LYS F O 1
ATOM 11505 N N . ALA F 1 251 ? 40.315 99.518 54.301 1.00 35.54 251 ALA F N 1
ATOM 11506 C CA . ALA F 1 251 ? 39.880 98.759 53.117 1.00 35.50 251 ALA F CA 1
ATOM 11507 C C . ALA F 1 251 ? 38.379 98.453 53.142 1.00 35.26 251 ALA F C 1
ATOM 11508 O O . ALA F 1 251 ? 37.729 98.478 52.108 1.00 34.28 251 ALA F O 1
ATOM 11510 N N . LEU F 1 252 ? 37.849 98.130 54.317 1.00 35.86 252 LEU F N 1
ATOM 11511 C CA . LEU F 1 252 ? 36.430 97.770 54.443 1.00 36.89 252 LEU F CA 1
ATOM 11512 C C . LEU F 1 252 ? 35.554 98.992 54.154 1.00 37.92 252 LEU F C 1
ATOM 11513 O O . LEU F 1 252 ? 34.581 98.912 53.409 1.00 37.65 252 LEU F O 1
ATOM 11518 N N . SER F 1 253 ? 35.947 100.127 54.728 1.00 39.45 253 SER F N 1
ATOM 11519 C CA . SER F 1 253 ? 35.281 101.409 54.477 1.00 40.53 253 SER F CA 1
ATOM 11520 C C . SER F 1 253 ? 35.323 101.781 53.006 1.00 41.62 253 SER F C 1
ATOM 11521 O O . SER F 1 253 ? 34.339 102.273 52.471 1.00 42.30 253 SER F O 1
ATOM 11524 N N . SER F 1 254 ? 36.440 101.508 52.344 1.00 42.81 254 SER F N 1
ATOM 11525 C CA . SER F 1 254 ? 36.560 101.746 50.902 1.00 44.18 254 SER F CA 1
ATOM 11526 C C . SER F 1 254 ? 35.590 100.952 50.026 1.00 44.96 254 SER F C 1
ATOM 11527 O O . SER F 1 254 ? 35.175 101.436 48.978 1.00 44.96 254 SER F O 1
ATOM 11530 N N . ILE F 1 255 ? 35.269 99.725 50.434 1.00 46.19 255 ILE F N 1
ATOM 11531 C CA . ILE F 1 255 ? 34.362 98.842 49.673 1.00 47.02 255 ILE F CA 1
ATOM 11532 C C . ILE F 1 255 ? 32.897 99.252 49.835 1.00 47.66 255 ILE F C 1
ATOM 11533 O O . ILE F 1 255 ? 32.094 99.070 48.921 1.00 47.61 255 ILE F O 1
ATOM 11538 N N . GLU F 1 256 ? 32.556 99.793 51.000 1.00 48.51 256 GLU F N 1
ATOM 11539 C CA . GLU F 1 256 ? 31.221 100.338 51.235 1.00 49.38 256 GLU F CA 1
ATOM 11540 C C . GLU F 1 256 ? 30.930 101.534 50.337 1.00 49.78 256 GLU F C 1
ATOM 11541 O O . GLU F 1 256 ? 29.840 101.641 49.780 1.00 50.66 256 GLU F O 1
ATOM 11547 N N . PHE G 1 7 ? 39.212 8.658 27.843 1.00 47.10 7 PHE G N 1
ATOM 11548 C CA . PHE G 1 7 ? 40.114 9.698 28.434 1.00 47.38 7 PHE G CA 1
ATOM 11549 C C . PHE G 1 7 ? 39.527 10.283 29.723 1.00 47.38 7 PHE G C 1
ATOM 11550 O O . PHE G 1 7 ? 40.259 10.598 30.663 1.00 47.13 7 PHE G O 1
ATOM 11558 N N . PHE G 1 8 ? 38.207 10.422 29.761 1.00 47.69 8 PHE G N 1
ATOM 11559 C CA . PHE G 1 8 ? 37.550 11.090 30.878 1.00 48.15 8 PHE G CA 1
ATOM 11560 C C . PHE G 1 8 ? 36.601 10.155 31.620 1.00 48.56 8 PHE G C 1
ATOM 11561 O O . PHE G 1 8 ? 35.855 9.384 30.991 1.00 48.78 8 PHE G O 1
ATOM 11569 N N . THR G 1 9 ? 36.590 10.256 32.949 1.00 48.88 9 THR G N 1
ATOM 11570 C CA . THR G 1 9 ? 35.495 9.677 33.734 1.00 49.14 9 THR G CA 1
ATOM 11571 C C . THR G 1 9 ? 34.192 10.299 33.231 1.00 49.43 9 THR G C 1
ATOM 11572 O O . THR G 1 9 ? 34.199 11.377 32.631 1.00 49.51 9 THR G O 1
ATOM 11576 N N . GLU G 1 10 ? 33.077 9.622 33.469 1.00 49.62 10 GLU G N 1
ATOM 11577 C CA . GLU G 1 10 ? 31.767 10.164 33.109 1.00 49.49 10 GLU G CA 1
ATOM 11578 C C . GLU G 1 10 ? 31.495 11.468 33.883 1.00 49.01 10 GLU G C 1
ATOM 11579 O O . GLU G 1 10 ? 30.961 12.437 33.330 1.00 48.86 10 GLU G O 1
ATOM 11585 N N . ALA G 1 11 ? 31.880 11.477 35.159 1.00 48.22 11 ALA G N 1
ATOM 11586 C CA . ALA G 1 11 ? 31.693 12.627 36.040 1.00 47.51 11 ALA G CA 1
ATOM 11587 C C . ALA G 1 11 ? 32.570 13.824 35.654 1.00 46.94 11 ALA G C 1
ATOM 11588 O O . ALA G 1 11 ? 32.221 14.967 35.956 1.00 46.68 11 ALA G O 1
ATOM 11590 N N . GLU G 1 12 ? 33.707 13.564 35.001 1.00 46.13 12 GLU G N 1
ATOM 11591 C CA . GLU G 1 12 ? 34.624 14.640 34.586 1.00 45.49 12 GLU G CA 1
ATOM 11592 C C . GLU G 1 12 ? 34.000 15.591 33.575 1.00 44.46 12 GLU G C 1
ATOM 11593 O O . GLU G 1 12 ? 34.298 16.784 33.590 1.00 44.67 12 GLU G O 1
ATOM 11599 N N . GLY G 1 13 ? 33.130 15.063 32.719 1.00 43.37 13 GLY G N 1
ATOM 11600 C CA . GLY G 1 13 ? 32.492 15.852 31.677 1.00 42.60 13 GLY G CA 1
ATOM 11601 C C . GLY G 1 13 ? 33.345 15.888 30.425 1.00 41.87 13 GLY G C 1
ATOM 11602 O O . GLY G 1 13 ? 34.201 15.027 30.218 1.00 42.43 13 GLY G O 1
ATOM 11603 N N . LYS G 1 14 ? 33.115 16.898 29.597 1.00 40.57 14 LYS G N 1
ATOM 11604 C CA . LYS G 1 14 ? 33.804 17.032 28.317 1.00 39.19 14 LYS G CA 1
ATOM 11605 C C . LYS G 1 14 ? 34.971 18.008 28.424 1.00 37.04 14 LYS G C 1
ATOM 11606 O O . LYS G 1 14 ? 35.056 18.787 29.377 1.00 36.39 14 LYS G O 1
ATOM 11612 N N . ALA G 1 15 ? 35.863 17.985 27.433 1.00 34.84 15 ALA G N 1
ATOM 11613 C CA . ALA G 1 15 ? 37.005 18.897 27.418 1.00 33.57 15 ALA G CA 1
ATOM 11614 C C . ALA G 1 15 ? 36.585 20.353 27.225 1.00 31.85 15 ALA G C 1
ATOM 11615 O O . ALA G 1 15 ? 37.199 21.253 27.791 1.00 31.79 15 ALA G O 1
ATOM 11617 N N . VAL G 1 16 ? 35.567 20.575 26.404 1.00 30.10 16 VAL G N 1
ATOM 11618 C CA . VAL G 1 16 ? 35.243 21.906 25.933 1.00 29.74 16 VAL G CA 1
ATOM 11619 C C . VAL G 1 16 ? 33.977 22.375 26.608 1.00 28.91 16 VAL G C 1
ATOM 11620 O O . VAL G 1 16 ? 32.954 21.726 26.519 1.00 28.71 16 VAL G O 1
ATOM 11624 N N . GLY G 1 17 ? 34.078 23.493 27.308 1.00 28.66 17 GLY G N 1
ATOM 11625 C CA . GLY G 1 17 ? 32.909 24.187 27.816 1.00 28.64 17 GLY G CA 1
ATOM 11626 C C . GLY G 1 17 ? 32.505 25.304 26.878 1.00 28.31 17 GLY G C 1
ATOM 11627 O O . GLY G 1 17 ? 33.356 26.015 26.328 1.00 27.24 17 GLY G O 1
ATOM 11628 N N . VAL G 1 18 ? 31.198 25.466 26.696 1.00 28.31 18 VAL G N 1
ATOM 11629 C CA . VAL G 1 18 ? 30.663 26.584 25.930 1.00 28.74 18 VAL G CA 1
ATOM 11630 C C . VAL G 1 18 ? 29.514 27.214 26.700 1.00 29.30 18 VAL G C 1
ATOM 11631 O O . VAL G 1 18 ? 28.547 26.540 27.023 1.00 29.65 18 VAL G O 1
ATOM 11635 N N . GLU G 1 19 ? 29.611 28.502 26.989 1.00 29.50 19 GLU G N 1
ATOM 11636 C CA . GLU G 1 19 ? 28.433 29.212 27.481 1.00 30.35 19 GLU G CA 1
ATOM 11637 C C . GLU G 1 19 ? 27.872 30.172 26.429 1.00 29.40 19 GLU G C 1
ATOM 11638 O O . GLU G 1 19 ? 28.597 30.773 25.666 1.00 28.80 19 GLU G O 1
ATOM 11644 N N . ASN G 1 20 ? 26.551 30.260 26.364 1.00 29.36 20 ASN G N 1
ATOM 11645 C CA . ASN G 1 20 ? 25.882 31.107 25.370 1.00 29.20 20 ASN G CA 1
ATOM 11646 C C . ASN G 1 20 ? 26.370 30.803 23.962 1.00 28.54 20 ASN G C 1
ATOM 11647 O O . ASN G 1 20 ? 26.762 31.704 23.222 1.00 28.63 20 ASN G O 1
ATOM 11652 N N . ALA G 1 21 ? 26.325 29.519 23.600 1.00 28.55 21 ALA G N 1
ATOM 11653 C CA . ALA G 1 21 ? 26.699 29.061 22.258 1.00 28.29 21 ALA G CA 1
ATOM 11654 C C . ALA G 1 21 ? 25.919 29.813 21.174 1.00 28.31 21 ALA G C 1
ATOM 11655 O O . ALA G 1 21 ? 26.462 30.176 20.140 1.00 27.15 21 ALA G O 1
ATOM 11657 N N . ALA G 1 22 ? 24.646 30.073 21.439 1.00 28.30 22 ALA G N 1
ATOM 11658 C CA . ALA G 1 22 ? 23.770 30.665 20.450 1.00 29.12 22 ALA G CA 1
ATOM 11659 C C . ALA G 1 22 ? 23.637 32.157 20.676 1.00 30.23 22 ALA G C 1
ATOM 11660 O O . ALA G 1 22 ? 22.541 32.676 20.568 1.00 32.24 22 ALA G O 1
ATOM 11662 N N . ALA G 1 23 ? 24.729 32.850 21.013 1.00 29.99 23 ALA G N 1
ATOM 11663 C CA . ALA G 1 23 ? 24.643 34.273 21.362 1.00 28.99 23 ALA G CA 1
ATOM 11664 C C . ALA G 1 23 ? 24.562 35.186 20.147 1.00 28.51 23 ALA G C 1
ATOM 11665 O O . ALA G 1 23 ? 25.122 34.892 19.101 1.00 27.12 23 ALA G O 1
ATOM 11667 N N . LYS G 1 24 ? 23.891 36.324 20.324 1.00 28.38 24 LYS G N 1
ATOM 11668 C CA . LYS G 1 24 ? 23.721 37.314 19.267 1.00 29.02 24 LYS G CA 1
ATOM 11669 C C . LYS G 1 24 ? 24.918 38.234 19.046 1.00 29.04 24 LYS G C 1
ATOM 11670 O O . LYS G 1 24 ? 24.971 38.927 18.050 1.00 29.26 24 LYS G O 1
ATOM 11676 N N . GLY G 1 25 ? 25.843 38.291 19.987 1.00 28.94 25 GLY G N 1
ATOM 11677 C CA . GLY G 1 25 ? 26.877 39.320 19.948 1.00 28.80 25 GLY G CA 1
ATOM 11678 C C . GLY G 1 25 ? 27.971 38.977 18.967 1.00 28.24 25 GLY G C 1
ATOM 11679 O O . GLY G 1 25 ? 28.183 37.797 18.644 1.00 28.58 25 GLY G O 1
ATOM 11680 N N . ASP G 1 26 ? 28.665 40.018 18.522 1.00 27.66 26 ASP G N 1
ATOM 11681 C CA . ASP G 1 26 ? 29.786 39.910 17.588 1.00 27.76 26 ASP G CA 1
ATOM 11682 C C . ASP G 1 26 ? 31.039 39.335 18.242 1.00 26.90 26 ASP G C 1
ATOM 11683 O O . ASP G 1 26 ? 31.862 38.705 17.572 1.00 25.97 26 ASP G O 1
ATOM 11688 N N . VAL G 1 27 ? 31.180 39.552 19.551 1.00 26.03 27 VAL G N 1
ATOM 11689 C CA . VAL G 1 27 ? 32.377 39.146 20.274 1.00 25.16 27 VAL G CA 1
ATOM 11690 C C . VAL G 1 27 ? 32.310 37.662 20.605 1.00 25.10 27 VAL G C 1
ATOM 11691 O O . VAL G 1 27 ? 31.317 37.192 21.140 1.00 24.67 27 VAL G O 1
ATOM 11695 N N . LEU G 1 28 ? 33.367 36.933 20.245 1.00 24.43 28 LEU G N 1
ATOM 11696 C CA . LEU G 1 28 ? 33.548 35.547 20.636 1.00 24.05 28 LEU G CA 1
ATOM 11697 C C . LEU G 1 28 ? 34.656 35.455 21.660 1.00 24.05 28 LEU G C 1
ATOM 11698 O O . LEU G 1 28 ? 35.832 35.708 21.344 1.00 23.52 28 LEU G O 1
ATOM 11703 N N . LEU G 1 29 ? 34.294 35.052 22.875 1.00 23.68 29 LEU G N 1
ATOM 11704 C CA . LEU G 1 29 ? 35.254 34.968 23.964 1.00 24.43 29 LEU G CA 1
ATOM 11705 C C . LEU G 1 29 ? 35.857 33.570 24.027 1.00 24.32 29 LEU G C 1
ATOM 11706 O O . LEU G 1 29 ? 35.177 32.562 23.853 1.00 24.38 29 LEU G O 1
ATOM 11711 N N . VAL G 1 30 ? 37.148 33.518 24.302 1.00 24.84 30 VAL G N 1
ATOM 11712 C CA . VAL G 1 30 ? 37.853 32.266 24.386 1.00 25.84 30 VAL G CA 1
ATOM 11713 C C . VAL G 1 30 ? 38.725 32.305 25.625 1.00 26.35 30 VAL G C 1
ATOM 11714 O O . VAL G 1 30 ? 39.412 33.291 25.856 1.00 27.01 30 VAL G O 1
ATOM 11718 N N . CYS G 1 31 ? 38.670 31.249 26.427 1.00 27.80 31 CYS G N 1
ATOM 11719 C CA . CYS G 1 31 ? 39.445 31.169 27.673 1.00 27.96 31 CYS G CA 1
ATOM 11720 C C . CYS G 1 31 ? 40.175 29.826 27.765 1.00 28.45 31 CYS G C 1
ATOM 11721 O O . CYS G 1 31 ? 39.624 28.810 28.233 1.00 27.67 31 CYS G O 1
ATOM 11724 N N . GLU G 1 32 ? 41.428 29.818 27.322 1.00 28.89 32 GLU G N 1
ATOM 11725 C CA . GLU G 1 32 ? 42.180 28.558 27.210 1.00 29.45 32 GLU G CA 1
ATOM 11726 C C . GLU G 1 32 ? 42.603 28.038 28.571 1.00 29.76 32 GLU G C 1
ATOM 11727 O O . GLU G 1 32 ? 42.697 26.838 28.771 1.00 29.29 32 GLU G O 1
ATOM 11733 N N . HIS G 1 33 ? 42.916 28.953 29.486 1.00 30.45 33 HIS G N 1
ATOM 11734 C CA . HIS G 1 33 ? 43.433 28.561 30.788 1.00 31.15 33 HIS G CA 1
ATOM 11735 C C . HIS G 1 33 ? 42.351 28.750 31.861 1.00 32.17 33 HIS G C 1
ATOM 11736 O O . HIS G 1 33 ? 42.642 29.101 33.021 1.00 33.25 33 HIS G O 1
ATOM 11743 N N . ALA G 1 34 ? 41.109 28.478 31.463 1.00 32.51 34 ALA G N 1
ATOM 11744 C CA . ALA G 1 34 ? 39.947 28.642 32.329 1.00 33.15 34 ALA G CA 1
ATOM 11745 C C . ALA G 1 34 ? 40.062 27.818 33.610 1.00 33.86 34 ALA G C 1
ATOM 11746 O O . ALA G 1 34 ? 39.688 28.276 34.702 1.00 33.58 34 ALA G O 1
ATOM 11748 N N . SER G 1 35 ? 40.558 26.598 33.468 1.00 34.56 35 SER G N 1
ATOM 11749 C CA . SER G 1 35 ? 40.377 25.590 34.502 1.00 35.85 35 SER G CA 1
ATOM 11750 C C . SER G 1 35 ? 41.674 24.944 34.974 1.00 36.99 35 SER G C 1
ATOM 11751 O O . SER G 1 35 ? 42.608 24.729 34.194 1.00 36.34 35 SER G O 1
ATOM 11754 N N . ALA G 1 36 ? 41.698 24.635 36.273 1.00 37.83 36 ALA G N 1
ATOM 11755 C CA . ALA G 1 36 ? 42.838 23.996 36.923 1.00 38.59 36 ALA G CA 1
ATOM 11756 C C . ALA G 1 36 ? 42.656 22.485 36.995 1.00 39.17 36 ALA G C 1
ATOM 11757 O O . ALA G 1 36 ? 43.576 21.764 37.385 1.00 39.49 36 ALA G O 1
ATOM 11759 N N . THR G 1 37 ? 41.475 22.001 36.630 1.00 40.11 37 THR G N 1
ATOM 11760 C CA . THR G 1 37 ? 41.165 20.582 36.780 1.00 41.11 37 THR G CA 1
ATOM 11761 C C . THR G 1 37 ? 42.182 19.699 36.068 1.00 42.15 37 THR G C 1
ATOM 11762 O O . THR G 1 37 ? 42.449 19.884 34.874 1.00 41.26 37 THR G O 1
ATOM 11766 N N . ILE G 1 38 ? 42.739 18.744 36.811 1.00 43.44 38 ILE G N 1
ATOM 11767 C CA . ILE G 1 38 ? 43.519 17.662 36.220 1.00 44.42 38 ILE G CA 1
ATOM 11768 C C . ILE G 1 38 ? 42.578 16.475 36.073 1.00 45.27 38 ILE G C 1
ATOM 11769 O O . ILE G 1 38 ? 41.893 16.130 37.023 1.00 45.72 38 ILE G O 1
ATOM 11774 N N . PRO G 1 39 ? 42.504 15.865 34.877 1.00 46.82 39 PRO G N 1
ATOM 11775 C CA . PRO G 1 39 ? 41.739 14.616 34.819 1.00 47.90 39 PRO G CA 1
ATOM 11776 C C . PRO G 1 39 ? 42.270 13.563 35.800 1.00 49.06 39 PRO G C 1
ATOM 11777 O O . PRO G 1 39 ? 43.467 13.536 36.107 1.00 49.04 39 PRO G O 1
ATOM 11781 N N . GLN G 1 40 ? 41.363 12.728 36.298 1.00 50.59 40 GLN G N 1
ATOM 11782 C CA . GLN G 1 40 ? 41.672 11.690 37.292 1.00 51.21 40 GLN G CA 1
ATOM 11783 C C . GLN G 1 40 ? 42.854 10.804 36.910 1.00 51.68 40 GLN G C 1
ATOM 11784 O O . GLN G 1 40 ? 43.684 10.500 37.758 1.00 52.01 40 GLN G O 1
ATOM 11790 N N . LYS G 1 41 ? 42.940 10.415 35.636 1.00 52.29 41 LYS G N 1
ATOM 11791 C CA . LYS G 1 41 ? 44.010 9.518 35.166 1.00 52.47 41 LYS G CA 1
ATOM 11792 C C . LYS G 1 41 ? 45.427 10.050 35.402 1.00 52.56 41 LYS G C 1
ATOM 11793 O O . LYS G 1 41 ? 46.386 9.280 35.311 1.00 53.14 41 LYS G O 1
ATOM 11799 N N . TYR G 1 42 ? 45.575 11.344 35.692 1.00 52.27 42 TYR G N 1
ATOM 11800 C CA . TYR G 1 42 ? 46.903 11.932 35.893 1.00 52.05 42 TYR G CA 1
ATOM 11801 C C . TYR G 1 42 ? 47.224 12.234 37.350 1.00 51.88 42 TYR G C 1
ATOM 11802 O O . TYR G 1 42 ? 48.323 12.724 37.661 1.00 51.66 42 TYR G O 1
ATOM 11811 N N . GLY G 1 43 ? 46.283 11.936 38.243 1.00 51.76 43 GLY G N 1
ATOM 11812 C CA . GLY G 1 43 ? 46.510 12.154 39.666 1.00 51.73 43 GLY G CA 1
ATOM 11813 C C . GLY G 1 43 ? 46.906 13.590 39.921 1.00 51.51 43 GLY G C 1
ATOM 11814 O O . GLY G 1 43 ? 46.166 14.502 39.586 1.00 51.86 43 GLY G O 1
ATOM 11815 N N . THR G 1 44 ? 48.082 13.802 40.493 1.00 51.54 44 THR G N 1
ATOM 11816 C CA . THR G 1 44 ? 48.569 15.157 40.735 1.00 51.39 44 THR G CA 1
ATOM 11817 C C . THR G 1 44 ? 49.635 15.588 39.708 1.00 51.27 44 THR G C 1
ATOM 11818 O O . THR G 1 44 ? 50.308 16.602 39.917 1.00 50.72 44 THR G O 1
ATOM 11822 N N . LEU G 1 45 ? 49.779 14.836 38.607 1.00 51.19 45 LEU G N 1
ATOM 11823 C CA . LEU G 1 45 ? 50.962 14.953 37.722 1.00 51.42 45 LEU G CA 1
ATOM 11824 C C . LEU G 1 45 ? 52.237 15.038 38.581 1.00 51.56 45 LEU G C 1
ATOM 11825 O O . LEU G 1 45 ? 53.178 15.796 38.281 1.00 51.51 45 LEU G O 1
ATOM 11830 N N . GLY G 1 46 ? 52.238 14.268 39.673 1.00 51.76 46 GLY G N 1
ATOM 11831 C CA . GLY G 1 46 ? 53.284 14.328 40.687 1.00 51.65 46 GLY G CA 1
ATOM 11832 C C . GLY G 1 46 ? 53.595 15.722 41.200 1.00 51.81 46 GLY G C 1
ATOM 11833 O O . GLY G 1 46 ? 54.733 16.000 41.573 1.00 52.00 46 GLY G O 1
ATOM 11834 N N . LEU G 1 47 ? 52.591 16.603 41.226 1.00 51.82 47 LEU G N 1
ATOM 11835 C CA . LEU G 1 47 ? 52.763 17.971 41.726 1.00 51.65 47 LEU G CA 1
ATOM 11836 C C . LEU G 1 47 ? 52.020 18.121 43.051 1.00 51.62 47 LEU G C 1
ATOM 11837 O O . LEU G 1 47 ? 51.097 17.346 43.350 1.00 51.35 47 LEU G O 1
ATOM 11842 N N . SER G 1 48 ? 52.417 19.130 43.826 1.00 51.60 48 SER G N 1
ATOM 11843 C CA . SER G 1 48 ? 51.706 19.498 45.060 1.00 51.90 48 SER G CA 1
ATOM 11844 C C . SER G 1 48 ? 50.455 20.352 44.786 1.00 52.09 48 SER G C 1
ATOM 11845 O O . SER G 1 48 ? 50.430 21.178 43.861 1.00 51.99 48 SER G O 1
ATOM 11848 N N . ALA G 1 49 ? 49.438 20.150 45.627 1.00 52.07 49 ALA G N 1
ATOM 11849 C CA . ALA G 1 49 ? 48.122 20.773 45.486 1.00 52.08 49 ALA G CA 1
ATOM 11850 C C . ALA G 1 49 ? 48.197 22.301 45.481 1.00 52.10 49 ALA G C 1
ATOM 11851 O O . ALA G 1 49 ? 47.264 22.975 45.019 1.00 51.76 49 ALA G O 1
ATOM 11853 N N . ASP G 1 50 ? 49.302 22.826 46.015 1.00 52.24 50 ASP G N 1
ATOM 11854 C CA . ASP G 1 50 ? 49.572 24.259 46.049 1.00 52.02 50 ASP G CA 1
ATOM 11855 C C . ASP G 1 50 ? 50.005 24.796 44.689 1.00 51.79 50 ASP G C 1
ATOM 11856 O O . ASP G 1 50 ? 49.568 25.873 44.262 1.00 51.57 50 ASP G O 1
ATOM 11861 N N . VAL G 1 51 ? 50.907 24.062 44.040 1.00 51.11 51 VAL G N 1
ATOM 11862 C CA . VAL G 1 51 ? 51.317 24.362 42.668 1.00 50.53 51 VAL G CA 1
ATOM 11863 C C . VAL G 1 51 ? 50.126 24.145 41.739 1.00 49.86 51 VAL G C 1
ATOM 11864 O O . VAL G 1 51 ? 49.922 24.914 40.789 1.00 49.36 51 VAL G O 1
ATOM 11868 N N . LEU G 1 52 ? 49.357 23.095 42.045 1.00 49.30 52 LEU G N 1
ATOM 11869 C CA . LEU G 1 52 ? 48.153 22.722 41.308 1.00 49.05 52 LEU G CA 1
ATOM 11870 C C . LEU G 1 52 ? 46.994 23.714 41.478 1.00 48.75 52 LEU G C 1
ATOM 11871 O O . LEU G 1 52 ? 45.986 23.606 40.770 1.00 48.38 52 LEU G O 1
ATOM 11876 N N . SER G 1 53 ? 47.118 24.639 42.428 1.00 48.23 53 SER G N 1
ATOM 11877 C CA . SER G 1 53 ? 46.139 25.716 42.583 1.00 48.07 53 SER G CA 1
ATOM 11878 C C . SER G 1 53 ? 46.730 27.066 42.205 1.00 47.51 53 SER G C 1
ATOM 11879 O O . SER G 1 53 ? 46.039 28.082 42.292 1.00 47.85 53 SER G O 1
ATOM 11882 N N . SER G 1 54 ? 47.997 27.084 41.783 1.00 46.92 54 SER G N 1
ATOM 11883 C CA . SER G 1 54 ? 48.673 28.332 41.411 1.00 46.50 54 SER G CA 1
ATOM 11884 C C . SER G 1 54 ? 48.386 28.697 39.959 1.00 45.92 54 SER G C 1
ATOM 11885 O O . SER G 1 54 ? 47.756 27.933 39.223 1.00 45.52 54 SER G O 1
ATOM 11888 N N . HIS G 1 55 ? 48.874 29.872 39.561 1.00 45.25 55 HIS G N 1
ATOM 11889 C CA . HIS G 1 55 ? 48.791 30.334 38.170 1.00 44.89 55 HIS G CA 1
ATOM 11890 C C . HIS G 1 55 ? 49.446 29.387 37.145 1.00 44.33 55 HIS G C 1
ATOM 11891 O O . HIS G 1 55 ? 49.264 29.558 35.930 1.00 43.94 55 HIS G O 1
ATOM 11898 N N . ALA G 1 56 ? 50.229 28.424 37.640 1.00 43.21 56 ALA G N 1
ATOM 11899 C CA . ALA G 1 56 ? 50.802 27.365 36.819 1.00 42.22 56 ALA G CA 1
ATOM 11900 C C . ALA G 1 56 ? 49.735 26.461 36.218 1.00 41.55 56 ALA G C 1
ATOM 11901 O O . ALA G 1 56 ? 49.926 25.932 35.115 1.00 41.37 56 ALA G O 1
ATOM 11903 N N . ALA G 1 57 ? 48.634 26.264 36.956 1.00 40.31 57 ALA G N 1
ATOM 11904 C CA . ALA G 1 57 ? 47.572 25.329 36.562 1.00 39.59 57 ALA G CA 1
ATOM 11905 C C . ALA G 1 57 ? 46.405 25.982 35.817 1.00 38.53 57 ALA G C 1
ATOM 11906 O O . ALA G 1 57 ? 45.672 25.296 35.108 1.00 38.33 57 ALA G O 1
ATOM 11908 N N . TRP G 1 58 ? 46.223 27.290 35.988 1.00 37.93 58 TRP G N 1
ATOM 11909 C CA . TRP G 1 58 ? 45.075 27.990 35.413 1.00 37.46 58 TRP G CA 1
ATOM 11910 C C . TRP G 1 58 ? 45.240 29.485 35.595 1.00 37.28 58 TRP G C 1
ATOM 11911 O O . TRP G 1 58 ? 46.185 29.943 36.256 1.00 37.30 58 TRP G O 1
ATOM 11922 N N . ASP G 1 59 ? 44.362 30.251 34.965 1.00 36.36 59 ASP G N 1
ATOM 11923 C CA . ASP G 1 59 ? 44.348 31.695 35.146 1.00 36.11 59 ASP G CA 1
ATOM 11924 C C . ASP G 1 59 ? 43.259 32.013 36.162 1.00 35.49 59 ASP G C 1
ATOM 11925 O O . ASP G 1 59 ? 42.089 32.086 35.797 1.00 35.08 59 ASP G O 1
ATOM 11930 N N . PRO G 1 60 ? 43.636 32.256 37.432 1.00 35.49 60 PRO G N 1
ATOM 11931 C CA . PRO G 1 60 ? 42.586 32.501 38.431 1.00 34.57 60 PRO G CA 1
ATOM 11932 C C . PRO G 1 60 ? 41.778 33.723 38.065 1.00 33.65 60 PRO G C 1
ATOM 11933 O O . PRO G 1 60 ? 42.351 34.726 37.639 1.00 33.20 60 PRO G O 1
ATOM 11937 N N . GLY G 1 61 ? 40.458 33.621 38.195 1.00 33.05 61 GLY G N 1
ATOM 11938 C CA . GLY G 1 61 ? 39.558 34.739 37.903 1.00 32.23 61 GLY G CA 1
ATOM 11939 C C . GLY G 1 61 ? 39.234 34.971 36.438 1.00 31.38 61 GLY G C 1
ATOM 11940 O O . GLY G 1 61 ? 38.315 35.728 36.122 1.00 30.79 61 GLY G O 1
ATOM 11941 N N . ALA G 1 62 ? 39.968 34.313 35.538 1.00 30.56 62 ALA G N 1
ATOM 11942 C CA . ALA G 1 62 ? 39.855 34.588 34.098 1.00 29.98 62 ALA G CA 1
ATOM 11943 C C . ALA G 1 62 ? 38.513 34.077 33.527 1.00 29.20 62 ALA G C 1
ATOM 11944 O O . ALA G 1 62 ? 37.818 34.794 32.792 1.00 28.70 62 ALA G O 1
ATOM 11946 N N . LEU G 1 63 ? 38.133 32.859 33.890 1.00 28.68 63 LEU G N 1
ATOM 11947 C CA . LEU G 1 63 ? 36.844 32.323 33.480 1.00 28.69 63 LEU G CA 1
ATOM 11948 C C . LEU G 1 63 ? 35.692 33.164 34.047 1.00 28.85 63 LEU G C 1
ATOM 11949 O O . LEU G 1 63 ? 34.696 33.419 33.364 1.00 28.27 63 LEU G O 1
ATOM 11954 N N . ALA G 1 64 ? 35.823 33.601 35.292 1.00 29.16 64 ALA G N 1
ATOM 11955 C CA . ALA G 1 64 ? 34.740 34.359 35.927 1.00 28.90 64 ALA G CA 1
ATOM 11956 C C . ALA G 1 64 ? 34.506 35.654 35.182 1.00 29.16 64 ALA G C 1
ATOM 11957 O O . ALA G 1 64 ? 33.366 36.009 34.842 1.00 29.41 64 ALA G O 1
ATOM 11959 N N . VAL G 1 65 ? 35.592 36.364 34.912 1.00 28.88 65 VAL G N 1
ATOM 11960 C CA . VAL G 1 65 ? 35.481 37.604 34.164 1.00 28.92 65 VAL G CA 1
ATOM 11961 C C . VAL G 1 65 ? 34.891 37.326 32.772 1.00 27.94 65 VAL G C 1
ATOM 11962 O O . VAL G 1 65 ? 34.074 38.092 32.269 1.00 26.63 65 VAL G O 1
ATOM 11966 N N . ALA G 1 66 ? 35.327 36.228 32.159 1.00 28.38 66 ALA G N 1
ATOM 11967 C CA . ALA G 1 66 ? 34.867 35.859 30.821 1.00 28.47 66 ALA G CA 1
ATOM 11968 C C . ALA G 1 66 ? 33.358 35.600 30.797 1.00 28.23 66 ALA G C 1
ATOM 11969 O O . ALA G 1 66 ? 32.644 36.025 29.879 1.00 28.58 66 ALA G O 1
ATOM 11971 N N . ARG G 1 67 ? 32.859 34.951 31.840 1.00 28.58 67 ARG G N 1
ATOM 11972 C CA . ARG G 1 67 ? 31.411 34.727 31.976 1.00 29.10 67 ARG G CA 1
ATOM 11973 C C . ARG G 1 67 ? 30.614 36.021 32.129 1.00 28.88 67 ARG G C 1
ATOM 11974 O O . ARG G 1 67 ? 29.569 36.193 31.517 1.00 27.86 67 ARG G O 1
ATOM 11982 N N . LEU G 1 68 ? 31.149 36.973 32.887 1.00 29.51 68 LEU G N 1
ATOM 11983 C CA . LEU G 1 68 ? 30.471 38.268 33.060 1.00 29.37 68 LEU G CA 1
ATOM 11984 C C . LEU G 1 68 ? 30.517 39.080 31.769 1.00 28.97 68 LEU G C 1
ATOM 11985 O O . LEU G 1 68 ? 29.538 39.725 31.383 1.00 28.27 68 LEU G O 1
ATOM 11990 N N . LEU G 1 69 ? 31.649 39.007 31.073 1.00 29.09 69 LEU G N 1
ATOM 11991 C CA . LEU G 1 69 ? 31.784 39.603 29.730 1.00 29.53 69 LEU G CA 1
ATOM 11992 C C . LEU G 1 69 ? 30.807 38.956 28.763 1.00 29.44 69 LEU G C 1
ATOM 11993 O O . LEU G 1 69 ? 30.258 39.631 27.892 1.00 29.39 69 LEU G O 1
ATOM 11998 N N . SER G 1 70 ? 30.598 37.646 28.923 1.00 30.27 70 SER G N 1
ATOM 11999 C CA . SER G 1 70 ? 29.672 36.901 28.071 1.00 30.25 70 SER G CA 1
ATOM 12000 C C . SER G 1 70 ? 28.300 37.520 28.207 1.00 30.79 70 SER G C 1
ATOM 12001 O O . SER G 1 70 ? 27.624 37.762 27.201 1.00 28.75 70 SER G O 1
ATOM 12004 N N . GLU G 1 71 ? 27.902 37.794 29.455 1.00 30.82 71 GLU G N 1
ATOM 12005 C CA . GLU G 1 71 ? 26.608 38.444 29.717 1.00 31.76 71 GLU G CA 1
ATOM 12006 C C . GLU G 1 71 ? 26.548 39.867 29.175 1.00 31.63 71 GLU G C 1
ATOM 12007 O O . GLU G 1 71 ? 25.614 40.203 28.452 1.00 32.20 71 GLU G O 1
ATOM 12013 N N . LYS G 1 72 ? 27.564 40.679 29.466 1.00 31.39 72 LYS G N 1
ATOM 12014 C CA . LYS G 1 72 ? 27.577 42.076 29.038 1.00 31.50 72 LYS G CA 1
ATOM 12015 C C . LYS G 1 72 ? 27.651 42.258 27.536 1.00 31.11 72 LYS G C 1
ATOM 12016 O O . LYS G 1 72 ? 27.013 43.154 27.004 1.00 30.72 72 LYS G O 1
ATOM 12022 N N . PHE G 1 73 ? 28.428 41.422 26.853 1.00 30.65 73 PHE G N 1
ATOM 12023 C CA . PHE G 1 73 ? 28.533 41.514 25.391 1.00 30.22 73 PHE G CA 1
ATOM 12024 C C . PHE G 1 73 ? 27.538 40.607 24.658 1.00 29.65 73 PHE G C 1
ATOM 12025 O O . PHE G 1 73 ? 27.541 40.594 23.423 1.00 29.46 73 PHE G O 1
ATOM 12033 N N . HIS G 1 74 ? 26.697 39.879 25.406 1.00 29.21 74 HIS G N 1
ATOM 12034 C CA . HIS G 1 74 ? 25.881 38.785 24.860 1.00 29.25 74 HIS G CA 1
ATOM 12035 C C . HIS G 1 74 ? 26.715 37.945 23.895 1.00 28.35 74 HIS G C 1
ATOM 12036 O O . HIS G 1 74 ? 26.430 37.875 22.704 1.00 28.14 74 HIS G O 1
ATOM 12043 N N . ALA G 1 75 ? 27.762 37.346 24.432 1.00 26.81 75 ALA G N 1
ATOM 12044 C CA . ALA G 1 75 ? 28.837 36.793 23.603 1.00 25.97 75 ALA G CA 1
ATOM 12045 C C . ALA G 1 75 ? 29.073 35.344 23.959 1.00 24.85 75 ALA G C 1
ATOM 12046 O O . ALA G 1 75 ? 29.130 34.985 25.112 1.00 25.03 75 ALA G O 1
ATOM 12048 N N . THR G 1 76 ? 29.232 34.504 22.957 1.00 24.21 76 THR G N 1
ATOM 12049 C CA . THR G 1 76 ? 29.627 33.135 23.189 1.00 23.66 76 THR G CA 1
ATOM 12050 C C . THR G 1 76 ? 31.011 33.104 23.868 1.00 23.65 76 THR G C 1
ATOM 12051 O O . THR G 1 76 ? 31.883 33.924 23.550 1.00 23.83 76 THR G O 1
ATOM 12055 N N . LEU G 1 77 ? 31.148 32.197 24.821 1.00 23.29 77 LEU G N 1
ATOM 12056 C CA . LEU G 1 77 ? 32.399 31.896 25.535 1.00 23.86 77 LEU G CA 1
ATOM 12057 C C . LEU G 1 77 ? 32.734 30.410 25.354 1.00 23.85 77 LEU G C 1
ATOM 12058 O O . LEU G 1 77 ? 31.963 29.516 25.749 1.00 23.23 77 LEU G O 1
ATOM 12063 N N . VAL G 1 78 ? 33.896 30.143 24.756 1.00 24.20 78 VAL G N 1
ATOM 12064 C CA . VAL G 1 78 ? 34.398 28.793 24.650 1.00 23.78 78 VAL G CA 1
ATOM 12065 C C . VAL G 1 78 ? 35.555 28.686 25.611 1.00 24.71 78 VAL G C 1
ATOM 12066 O O . VAL G 1 78 ? 36.484 29.508 25.554 1.00 24.22 78 VAL G O 1
ATOM 12070 N N . TYR G 1 79 ? 35.501 27.693 26.490 1.00 24.67 79 TYR G N 1
ATOM 12071 C CA . TYR G 1 79 ? 36.574 27.495 27.439 1.00 26.28 79 TYR G CA 1
ATOM 12072 C C . TYR G 1 79 ? 37.008 26.043 27.602 1.00 26.78 79 TYR G C 1
ATOM 12073 O O . TYR G 1 79 ? 36.259 25.102 27.339 1.00 27.42 79 TYR G O 1
ATOM 12082 N N . GLN G 1 80 ? 38.262 25.888 28.009 1.00 28.19 80 GLN G N 1
ATOM 12083 C CA . GLN G 1 80 ? 38.874 24.586 28.246 1.00 28.21 80 GLN G CA 1
ATOM 12084 C C . GLN G 1 80 ? 38.594 24.198 29.686 1.00 28.69 80 GLN G C 1
ATOM 12085 O O . GLN G 1 80 ? 38.739 25.025 30.577 1.00 28.56 80 GLN G O 1
ATOM 12091 N N . ARG G 1 81 ? 38.152 22.958 29.900 1.00 29.13 81 ARG G N 1
ATOM 12092 C CA . ARG G 1 81 ? 37.703 22.492 31.220 1.00 29.93 81 ARG G CA 1
ATOM 12093 C C . ARG G 1 81 ? 38.806 21.806 32.041 1.00 30.88 81 ARG G C 1
ATOM 12094 O O . ARG G 1 81 ? 38.571 21.416 33.203 1.00 30.98 81 ARG G O 1
ATOM 12102 N N . PHE G 1 82 ? 40.007 21.697 31.465 1.00 30.60 82 PHE G N 1
ATOM 12103 C CA . PHE G 1 82 ? 41.147 21.073 32.151 1.00 30.81 82 PHE G CA 1
ATOM 12104 C C . PHE G 1 82 ? 42.440 21.871 32.077 1.00 30.98 82 PHE G C 1
ATOM 12105 O O . PHE G 1 82 ? 42.562 22.814 31.288 1.00 30.40 82 PHE G O 1
ATOM 12113 N N . SER G 1 83 ? 43.397 21.511 32.933 1.00 31.18 83 SER G N 1
ATOM 12114 C CA . SER G 1 83 ? 44.574 22.328 33.138 1.00 31.69 83 SER G CA 1
ATOM 12115 C C . SER G 1 83 ? 45.529 22.385 31.944 1.00 31.85 83 SER G C 1
ATOM 12116 O O . SER G 1 83 ? 45.749 21.394 31.246 1.00 31.81 83 SER G O 1
ATOM 12119 N N . ARG G 1 84 ? 46.101 23.571 31.754 1.00 32.47 84 ARG G N 1
ATOM 12120 C CA . ARG G 1 84 ? 47.208 23.798 30.820 1.00 33.21 84 ARG G CA 1
ATOM 12121 C C . ARG G 1 84 ? 48.426 22.921 31.141 1.00 33.66 84 ARG G C 1
ATOM 12122 O O . ARG G 1 84 ? 49.363 22.812 30.323 1.00 34.09 84 ARG G O 1
ATOM 12130 N N . LEU G 1 85 ? 48.428 22.326 32.340 1.00 33.96 85 LEU G N 1
ATOM 12131 C CA . LEU G 1 85 ? 49.509 21.440 32.763 1.00 34.09 85 LEU G CA 1
ATOM 12132 C C . LEU G 1 85 ? 49.530 20.133 31.989 1.00 34.12 85 LEU G C 1
ATOM 12133 O O . LEU G 1 85 ? 50.618 19.580 31.754 1.00 35.01 85 LEU G O 1
ATOM 12138 N N . VAL G 1 86 ? 48.365 19.633 31.584 1.00 33.61 86 VAL G N 1
ATOM 12139 C CA . VAL G 1 86 ? 48.321 18.407 30.772 1.00 33.15 86 VAL G CA 1
ATOM 12140 C C . VAL G 1 86 ? 48.403 18.701 29.246 1.00 33.01 86 VAL G C 1
ATOM 12141 O O . VAL G 1 86 ? 49.135 18.019 28.536 1.00 33.18 86 VAL G O 1
ATOM 12145 N N . TYR G 1 87 ? 47.677 19.712 28.763 1.00 31.59 87 TYR G N 1
ATOM 12146 C CA . TYR G 1 87 ? 47.928 20.308 27.431 1.00 31.01 87 TYR G CA 1
ATOM 12147 C C . TYR G 1 87 ? 47.576 21.794 27.487 1.00 30.66 87 TYR G C 1
ATOM 12148 O O . TYR G 1 87 ? 46.444 22.137 27.827 1.00 31.10 87 TYR G O 1
ATOM 12157 N N . ASP G 1 88 ? 48.532 22.659 27.142 1.00 30.11 88 ASP G N 1
ATOM 12158 C CA . ASP G 1 88 ? 48.306 24.093 27.064 1.00 30.01 88 ASP G CA 1
ATOM 12159 C C . ASP G 1 88 ? 47.701 24.400 25.694 1.00 29.95 88 ASP G C 1
ATOM 12160 O O . ASP G 1 88 ? 48.402 24.452 24.681 1.00 29.65 88 ASP G O 1
ATOM 12165 N N . CYS G 1 89 ? 46.392 24.606 25.671 1.00 29.21 89 CYS G N 1
ATOM 12166 C CA . CYS G 1 89 ? 45.666 24.758 24.425 1.00 28.88 89 CYS G CA 1
ATOM 12167 C C . CYS G 1 89 ? 46.069 25.991 23.619 1.00 28.24 89 CYS G C 1
ATOM 12168 O O . CYS G 1 89 ? 45.712 26.093 22.439 1.00 28.17 89 CYS G O 1
ATOM 12171 N N . ASN G 1 90 ? 46.840 26.892 24.235 1.00 27.92 90 ASN G N 1
ATOM 12172 C CA . ASN G 1 90 ? 47.412 28.060 23.553 1.00 28.12 90 ASN G CA 1
ATOM 12173 C C . ASN G 1 90 ? 48.822 27.785 23.002 1.00 27.99 90 ASN G C 1
ATOM 12174 O O . ASN G 1 90 ? 49.620 28.710 22.817 1.00 26.41 90 ASN G O 1
ATOM 12179 N N . ARG G 1 91 ? 49.122 26.514 22.751 1.00 27.74 91 ARG G N 1
ATOM 12180 C CA . ARG G 1 91 ? 50.396 26.113 22.158 1.00 28.67 91 ARG G CA 1
ATOM 12181 C C . ARG G 1 91 ? 50.150 24.998 21.147 1.00 28.60 91 ARG G C 1
ATOM 12182 O O . ARG G 1 91 ? 49.353 24.093 21.420 1.00 27.18 91 ARG G O 1
ATOM 12190 N N . PRO G 1 92 ? 50.847 25.041 19.989 1.00 29.15 92 PRO G N 1
ATOM 12191 C CA . PRO G 1 92 ? 50.765 23.922 19.052 1.00 29.64 92 PRO G CA 1
ATOM 12192 C C . PRO G 1 92 ? 51.606 22.755 19.552 1.00 30.23 92 PRO G C 1
ATOM 12193 O O . PRO G 1 92 ? 52.498 22.954 20.383 1.00 30.33 92 PRO G O 1
ATOM 12197 N N . PRO G 1 93 ? 51.297 21.531 19.101 1.00 31.02 93 PRO G N 1
ATOM 12198 C CA . PRO G 1 93 ? 52.007 20.348 19.589 1.00 31.61 93 PRO G CA 1
ATOM 12199 C C . PRO G 1 93 ? 53.525 20.363 19.425 1.00 32.16 93 PRO G C 1
ATOM 12200 O O . PRO G 1 93 ? 54.224 19.757 20.226 1.00 32.22 93 PRO G O 1
ATOM 12204 N N . GLU G 1 94 ? 54.043 21.020 18.397 1.00 32.85 94 GLU G N 1
ATOM 12205 C CA . GLU G 1 94 ? 55.508 21.064 18.235 1.00 33.29 94 GLU G CA 1
ATOM 12206 C C . GLU G 1 94 ? 56.183 22.009 19.236 1.00 33.92 94 GLU G C 1
ATOM 12207 O O . GLU G 1 94 ? 57.394 22.029 19.325 1.00 34.33 94 GLU G O 1
ATOM 12213 N N . SER G 1 95 ? 55.407 22.798 19.983 1.00 34.60 95 SER G N 1
ATOM 12214 C CA . SER G 1 95 ? 55.976 23.651 21.022 1.00 34.65 95 SER G CA 1
ATOM 12215 C C . SER G 1 95 ? 56.332 22.827 22.233 1.00 35.15 95 SER G C 1
ATOM 12216 O O . SER G 1 95 ? 55.496 22.060 22.713 1.00 35.55 95 SER G O 1
ATOM 12219 N N . PRO G 1 96 ? 57.548 23.027 22.778 1.00 35.77 96 PRO G N 1
ATOM 12220 C CA . PRO G 1 96 ? 57.891 22.421 24.062 1.00 35.74 96 PRO G CA 1
ATOM 12221 C C . PRO G 1 96 ? 56.891 22.792 25.177 1.00 35.38 96 PRO G C 1
ATOM 12222 O O . PRO G 1 96 ? 56.709 22.034 26.110 1.00 35.40 96 PRO G O 1
ATOM 12226 N N . SER G 1 97 ? 56.261 23.955 25.071 1.00 35.65 97 SER G N 1
ATOM 12227 C CA . SER G 1 97 ? 55.318 24.409 26.092 1.00 35.61 97 SER G CA 1
ATOM 12228 C C . SER G 1 97 ? 53.955 23.729 26.034 1.00 35.35 97 SER G C 1
ATOM 12229 O O . SER G 1 97 ? 53.168 23.877 26.974 1.00 34.84 97 SER G O 1
ATOM 12232 N N . ALA G 1 98 ? 53.664 22.995 24.955 1.00 35.04 98 ALA G N 1
ATOM 12233 C CA . ALA G 1 98 ? 52.355 22.345 24.815 1.00 35.47 98 ALA G CA 1
ATOM 12234 C C . ALA G 1 98 ? 52.094 21.331 25.936 1.00 35.37 98 ALA G C 1
ATOM 12235 O O . ALA G 1 98 ? 51.020 21.319 26.525 1.00 35.15 98 ALA G O 1
ATOM 12237 N N . MET G 1 99 ? 53.074 20.472 26.208 1.00 36.08 99 MET G N 1
ATOM 12238 C CA . MET G 1 99 ? 52.976 19.459 27.273 1.00 36.39 99 MET G CA 1
ATOM 12239 C C . MET G 1 99 ? 54.255 19.590 28.082 1.00 38.16 99 MET G C 1
ATOM 12240 O O . MET G 1 99 ? 55.185 18.792 27.923 1.00 38.60 99 MET G O 1
ATOM 12245 N N . PRO G 1 100 ? 54.322 20.632 28.931 1.00 39.81 100 PRO G N 1
ATOM 12246 C CA . PRO G 1 100 ? 55.589 21.110 29.483 1.00 41.08 100 PRO G CA 1
ATOM 12247 C C . PRO G 1 100 ? 56.179 20.182 30.539 1.00 42.56 100 PRO G C 1
ATOM 12248 O O . PRO G 1 100 ? 55.481 19.758 31.456 1.00 42.39 100 PRO G O 1
ATOM 12252 N N . VAL G 1 101 ? 57.463 19.868 30.400 1.00 44.76 101 VAL G N 1
ATOM 12253 C CA . VAL G 1 101 ? 58.172 19.054 31.394 1.00 46.24 101 VAL G CA 1
ATOM 12254 C C . VAL G 1 101 ? 58.398 19.857 32.690 1.00 47.94 101 VAL G C 1
ATOM 12255 O O . VAL G 1 101 ? 58.634 19.279 33.756 1.00 47.93 101 VAL G O 1
ATOM 12259 N N . LYS G 1 102 ? 58.306 21.183 32.589 1.00 49.96 102 LYS G N 1
ATOM 12260 C CA . LYS G 1 102 ? 58.492 22.071 33.724 1.00 51.83 102 LYS G CA 1
ATOM 12261 C C . LYS G 1 102 ? 57.565 23.291 33.677 1.00 53.17 102 LYS G C 1
ATOM 12262 O O . LYS G 1 102 ? 57.259 23.812 32.600 1.00 52.97 102 LYS G O 1
ATOM 12268 N N . SER G 1 103 ? 57.142 23.739 34.860 1.00 54.87 103 SER G N 1
ATOM 12269 C CA . SER G 1 103 ? 56.488 25.039 35.038 1.00 56.32 103 SER G CA 1
ATOM 12270 C C . SER G 1 103 ? 57.289 25.894 36.030 1.00 57.65 103 SER G C 1
ATOM 12271 O O . SER G 1 103 ? 57.141 25.744 37.249 1.00 58.16 103 SER G O 1
ATOM 12274 N N . GLU G 1 104 ? 58.151 26.767 35.502 1.00 58.97 104 GLU G N 1
ATOM 12275 C CA . GLU G 1 104 ? 58.892 27.744 36.315 1.00 59.80 104 GLU G CA 1
ATOM 12276 C C . GLU G 1 104 ? 59.813 27.051 37.342 1.00 60.54 104 GLU G C 1
ATOM 12277 O O . GLU G 1 104 ? 60.486 26.070 37.005 1.00 60.80 104 GLU G O 1
ATOM 12283 N N . ILE G 1 105 ? 59.839 27.542 38.586 1.00 61.18 105 ILE G N 1
ATOM 12284 C CA . ILE G 1 105 ? 60.652 26.920 39.648 1.00 61.32 105 ILE G CA 1
ATOM 12285 C C . ILE G 1 105 ? 60.308 25.437 39.866 1.00 61.50 105 ILE G C 1
ATOM 12286 O O . ILE G 1 105 ? 61.052 24.731 40.556 1.00 61.61 105 ILE G O 1
ATOM 12291 N N . TYR G 1 106 ? 59.183 24.990 39.286 1.00 61.43 106 TYR G N 1
ATOM 12292 C CA . TYR G 1 106 ? 58.720 23.609 39.392 1.00 60.97 106 TYR G CA 1
ATOM 12293 C C . TYR G 1 106 ? 59.061 22.799 38.140 1.00 60.62 106 TYR G C 1
ATOM 12294 O O . TYR G 1 106 ? 59.194 23.349 37.036 1.00 60.92 106 TYR G O 1
ATOM 12303 N N . ASP G 1 107 ? 59.189 21.490 38.345 1.00 59.28 107 ASP G N 1
ATOM 12304 C CA . ASP G 1 107 ? 59.262 20.498 37.286 1.00 58.02 107 ASP G CA 1
ATOM 12305 C C . ASP G 1 107 ? 57.921 19.791 37.362 1.00 56.98 107 ASP G C 1
ATOM 12306 O O . ASP G 1 107 ? 57.287 19.798 38.424 1.00 57.08 107 ASP G O 1
ATOM 12311 N N . ILE G 1 108 ? 57.474 19.202 36.253 1.00 55.25 108 ILE G N 1
ATOM 12312 C CA . ILE G 1 108 ? 56.196 18.475 36.216 1.00 54.26 108 ILE G CA 1
ATOM 12313 C C . ILE G 1 108 ? 56.456 16.987 35.968 1.00 52.97 108 ILE G C 1
ATOM 12314 O O . ILE G 1 108 ? 56.527 16.549 34.816 1.00 52.91 108 ILE G O 1
ATOM 12319 N N . PRO G 1 109 ? 56.627 16.210 37.054 1.00 51.58 109 PRO G N 1
ATOM 12320 C CA . PRO G 1 109 ? 56.856 14.764 37.004 1.00 50.37 109 PRO G CA 1
ATOM 12321 C C . PRO G 1 109 ? 56.039 14.004 35.974 1.00 49.10 109 PRO G C 1
ATOM 12322 O O . PRO G 1 109 ? 56.598 13.214 35.218 1.00 48.66 109 PRO G O 1
ATOM 12326 N N . GLY G 1 110 ? 54.728 14.235 35.957 1.00 47.56 110 GLY G N 1
ATOM 12327 C CA . GLY G 1 110 ? 53.825 13.511 35.061 1.00 46.41 110 GLY G CA 1
ATOM 12328 C C . GLY G 1 110 ? 53.970 13.863 33.586 1.00 45.04 110 GLY G C 1
ATOM 12329 O O . GLY G 1 110 ? 53.396 13.183 32.733 1.00 44.86 110 GLY G O 1
ATOM 12330 N N . ASN G 1 111 ? 54.728 14.921 33.293 1.00 43.74 111 ASN G N 1
ATOM 12331 C CA . ASN G 1 111 ? 55.023 15.337 31.912 1.00 43.01 111 ASN G CA 1
ATOM 12332 C C . ASN G 1 111 ? 56.421 14.948 31.454 1.00 43.12 111 ASN G C 1
ATOM 12333 O O . ASN G 1 111 ? 56.837 15.314 30.349 1.00 42.74 111 ASN G O 1
ATOM 12338 N N . PHE G 1 112 ? 57.150 14.216 32.293 1.00 42.76 112 PHE G N 1
ATOM 12339 C CA . PHE G 1 112 ? 58.532 13.852 31.973 1.00 42.55 112 PHE G CA 1
ATOM 12340 C C . PHE G 1 112 ? 58.554 12.759 30.915 1.00 41.85 112 PHE G C 1
ATOM 12341 O O . PHE G 1 112 ? 57.893 11.737 31.063 1.00 41.45 112 PHE G O 1
ATOM 12349 N N . ASP G 1 113 ? 59.300 13.015 29.843 1.00 41.82 113 ASP G N 1
ATOM 12350 C CA . ASP G 1 113 ? 59.614 12.012 28.831 1.00 41.36 113 ASP G CA 1
ATOM 12351 C C . ASP G 1 113 ? 58.368 11.270 28.337 1.00 40.86 113 ASP G C 1
ATOM 12352 O O . ASP G 1 113 ? 58.315 10.039 28.388 1.00 40.51 113 ASP G O 1
ATOM 12357 N N . LEU G 1 114 ? 57.365 12.019 27.872 1.00 40.01 114 LEU G N 1
ATOM 12358 C CA . LEU G 1 114 ? 56.102 11.411 27.426 1.00 39.33 114 LEU G CA 1
ATOM 12359 C C . LEU G 1 114 ? 56.337 10.635 26.139 1.00 38.48 114 LEU G C 1
ATOM 12360 O O . LEU G 1 114 ? 57.025 11.107 25.254 1.00 38.37 114 LEU G O 1
ATOM 12365 N N . ASP G 1 115 ? 55.791 9.432 26.052 1.00 38.24 115 ASP G N 1
ATOM 12366 C CA . ASP G 1 115 ? 55.889 8.629 24.836 1.00 37.97 115 ASP G CA 1
ATOM 12367 C C . ASP G 1 115 ? 54.828 9.054 23.812 1.00 37.62 115 ASP G C 1
ATOM 12368 O O . ASP G 1 115 ? 53.943 9.878 24.114 1.00 36.80 115 ASP G O 1
ATOM 12373 N N . GLU G 1 116 ? 54.921 8.501 22.603 1.00 36.24 116 GLU G N 1
ATOM 12374 C CA . GLU G 1 116 ? 54.116 9.000 21.486 1.00 35.94 116 GLU G CA 1
ATOM 12375 C C . GLU G 1 116 ? 52.625 8.807 21.696 1.00 35.36 116 GLU G C 1
ATOM 12376 O O . GLU G 1 116 ? 51.836 9.644 21.270 1.00 35.17 116 GLU G O 1
ATOM 12382 N N . ALA G 1 117 ? 52.246 7.720 22.364 1.00 34.93 117 ALA G N 1
ATOM 12383 C CA . ALA G 1 117 ? 50.831 7.422 22.619 1.00 34.97 117 ALA G CA 1
ATOM 12384 C C . ALA G 1 117 ? 50.191 8.434 23.586 1.00 34.88 117 ALA G C 1
ATOM 12385 O O . ALA G 1 117 ? 49.034 8.819 23.416 1.00 35.21 117 ALA G O 1
ATOM 12387 N N . GLU G 1 118 ? 50.949 8.865 24.590 1.00 35.11 118 GLU G N 1
ATOM 12388 C CA . GLU G 1 118 ? 50.431 9.817 25.573 1.00 34.86 118 GLU G CA 1
ATOM 12389 C C . GLU G 1 118 ? 50.288 11.205 24.943 1.00 34.14 118 GLU G C 1
ATOM 12390 O O . GLU G 1 118 ? 49.293 11.884 25.152 1.00 33.94 118 GLU G O 1
ATOM 12396 N N . ARG G 1 119 ? 51.275 11.603 24.147 1.00 33.50 119 ARG G N 1
ATOM 12397 C CA . ARG G 1 119 ? 51.222 12.864 23.418 1.00 33.10 119 ARG G CA 1
ATOM 12398 C C . ARG G 1 119 ? 49.999 12.936 22.507 1.00 32.10 119 ARG G C 1
ATOM 12399 O O . ARG G 1 119 ? 49.288 13.945 22.502 1.00 31.39 119 ARG G O 1
ATOM 12407 N N . PHE G 1 120 ? 49.723 11.861 21.782 1.00 31.19 120 PHE G N 1
ATOM 12408 C CA . PHE G 1 120 ? 48.563 11.850 20.912 1.00 31.53 120 PHE G CA 1
ATOM 12409 C C . PHE G 1 120 ? 47.271 11.969 21.713 1.00 31.65 120 PHE G C 1
ATOM 12410 O O . PHE G 1 120 ? 46.353 12.703 21.322 1.00 31.13 120 PHE G O 1
ATOM 12418 N N . ALA G 1 121 ? 47.206 11.216 22.810 1.00 31.53 121 ALA G N 1
ATOM 12419 C CA . ALA G 1 121 ? 46.009 11.139 23.644 1.00 31.47 121 ALA G CA 1
ATOM 12420 C C . ALA G 1 121 ? 45.621 12.513 24.149 1.00 30.99 121 ALA G C 1
ATOM 12421 O O . ALA G 1 121 ? 44.447 12.855 24.126 1.00 31.51 121 ALA G O 1
ATOM 12423 N N . ARG G 1 122 ? 46.608 13.265 24.635 1.00 30.93 122 ARG G N 1
ATOM 12424 C CA . ARG G 1 122 ? 46.384 14.599 25.186 1.00 30.97 122 ARG G CA 1
ATOM 12425 C C . ARG G 1 122 ? 46.000 15.583 24.078 1.00 30.68 122 ARG G C 1
ATOM 12426 O O . ARG G 1 122 ? 45.069 16.374 24.256 1.00 30.78 122 ARG G O 1
ATOM 12434 N N . THR G 1 123 ? 46.663 15.519 22.919 1.00 30.11 123 THR G N 1
ATOM 12435 C CA . THR G 1 123 ? 46.306 16.458 21.838 1.00 29.56 123 THR G CA 1
ATOM 12436 C C . THR G 1 123 ? 44.942 16.134 21.205 1.00 28.61 123 THR G C 1
ATOM 12437 O O . THR G 1 123 ? 44.184 17.046 20.875 1.00 28.23 123 THR G O 1
ATOM 12441 N N . SER G 1 124 ? 44.606 14.848 21.093 1.00 27.58 124 SER G N 1
ATOM 12442 C CA . SER G 1 124 ? 43.310 14.427 20.562 1.00 26.82 124 SER G CA 1
ATOM 12443 C C . SER G 1 124 ? 42.135 14.791 21.491 1.00 26.45 124 SER G C 1
ATOM 12444 O O . SER G 1 124 ? 41.047 15.105 21.017 1.00 24.53 124 SER G O 1
ATOM 12447 N N . ALA G 1 125 ? 42.360 14.711 22.805 1.00 26.72 125 ALA G N 1
ATOM 12448 C CA . ALA G 1 125 ? 41.294 14.887 23.815 1.00 27.07 125 ALA G CA 1
ATOM 12449 C C . ALA G 1 125 ? 41.063 16.327 24.246 1.00 26.90 125 ALA G C 1
ATOM 12450 O O . ALA G 1 125 ? 39.945 16.696 24.612 1.00 27.87 125 ALA G O 1
ATOM 12452 N N . LEU G 1 126 ? 42.114 17.126 24.278 1.00 26.55 126 LEU G N 1
ATOM 12453 C CA . LEU G 1 126 ? 42.017 18.478 24.806 1.00 26.64 126 LEU G CA 1
ATOM 12454 C C . LEU G 1 126 ? 42.162 19.494 23.683 1.00 26.26 126 LEU G C 1
ATOM 12455 O O . LEU G 1 126 ? 41.268 20.312 23.449 1.00 25.78 126 LEU G O 1
ATOM 12460 N N . TYR G 1 127 ? 43.280 19.401 22.976 1.00 25.37 127 TYR G N 1
ATOM 12461 C CA . TYR G 1 127 ? 43.678 20.430 22.014 1.00 25.16 127 TYR G CA 1
ATOM 12462 C C . TYR G 1 127 ? 42.761 20.509 20.807 1.00 24.59 127 TYR G C 1
ATOM 12463 O O . TYR G 1 127 ? 42.215 21.568 20.528 1.00 24.61 127 TYR G O 1
ATOM 12472 N N . VAL G 1 128 ? 42.622 19.405 20.078 1.00 24.65 128 VAL G N 1
ATOM 12473 C CA . VAL G 1 128 ? 41.876 19.414 18.814 1.00 24.73 128 VAL G CA 1
ATOM 12474 C C . VAL G 1 128 ? 40.384 19.738 19.016 1.00 24.61 128 VAL G C 1
ATOM 12475 O O . VAL G 1 128 ? 39.840 20.570 18.316 1.00 25.71 128 VAL G O 1
ATOM 12479 N N . PRO G 1 129 ? 39.716 19.093 19.978 1.00 25.06 129 PRO G N 1
ATOM 12480 C CA . PRO G 1 129 ? 38.322 19.466 20.214 1.00 24.22 129 PRO G CA 1
ATOM 12481 C C . PRO G 1 129 ? 38.120 20.928 20.625 1.00 23.55 129 PRO G C 1
ATOM 12482 O O . PRO G 1 129 ? 37.176 21.570 20.169 1.00 23.44 129 PRO G O 1
ATOM 12486 N N . PHE G 1 130 ? 39.010 21.454 21.455 1.00 23.63 130 PHE G N 1
ATOM 12487 C CA . PHE G 1 130 ? 38.943 22.874 21.842 1.00 23.08 130 PHE G CA 1
ATOM 12488 C C . PHE G 1 130 ? 38.937 23.793 20.629 1.00 22.25 130 PHE G C 1
ATOM 12489 O O . PHE G 1 130 ? 38.011 24.571 20.444 1.00 22.33 130 PHE G O 1
ATOM 12497 N N . HIS G 1 131 ? 39.963 23.704 19.791 1.00 21.96 131 HIS G N 1
ATOM 12498 C CA . HIS G 1 131 ? 40.043 24.586 18.616 1.00 21.26 131 HIS G CA 1
ATOM 12499 C C . HIS G 1 131 ? 39.068 24.236 17.527 1.00 21.09 131 HIS G C 1
ATOM 12500 O O . HIS G 1 131 ? 38.649 25.117 16.789 1.00 21.93 131 HIS G O 1
ATOM 12507 N N . ASP G 1 132 ? 38.657 22.974 17.431 1.00 21.16 132 ASP G N 1
ATOM 12508 C CA . ASP G 1 132 ? 37.618 22.590 16.444 1.00 21.37 132 ASP G CA 1
ATOM 12509 C C . ASP G 1 132 ? 36.308 23.310 16.739 1.00 21.12 132 ASP G C 1
ATOM 12510 O O . ASP G 1 132 ? 35.599 23.742 15.824 1.00 20.00 132 ASP G O 1
ATOM 12515 N N . ARG G 1 133 ? 35.993 23.436 18.020 1.00 21.79 133 ARG G N 1
ATOM 12516 C CA . ARG G 1 133 ? 34.766 24.114 18.447 1.00 22.07 133 ARG G CA 1
ATOM 12517 C C . ARG G 1 133 ? 34.812 25.619 18.121 1.00 21.43 133 ARG G C 1
ATOM 12518 O O . ARG G 1 133 ? 33.867 26.165 17.545 1.00 20.78 133 ARG G O 1
ATOM 12526 N N . VAL G 1 134 ? 35.930 26.257 18.449 1.00 21.32 134 VAL G N 1
ATOM 12527 C CA . VAL G 1 134 ? 36.115 27.668 18.147 1.00 21.11 134 VAL G CA 1
ATOM 12528 C C . VAL G 1 134 ? 36.011 27.862 16.641 1.00 21.19 134 VAL G C 1
ATOM 12529 O O . VAL G 1 134 ? 35.279 28.745 16.163 1.00 20.77 134 VAL G O 1
ATOM 12533 N N . SER G 1 135 ? 36.694 27.004 15.880 1.00 22.03 135 SER G N 1
ATOM 12534 C CA . SER G 1 135 ? 36.649 27.092 14.419 1.00 21.99 135 SER G CA 1
ATOM 12535 C C . SER G 1 135 ? 35.258 26.923 13.837 1.00 22.03 135 SER G C 1
ATOM 12536 O O . SER G 1 135 ? 34.904 27.597 12.882 1.00 20.69 135 SER G O 1
ATOM 12539 N N . GLU G 1 136 ? 34.497 26.008 14.420 1.00 22.48 136 GLU G N 1
ATOM 12540 C CA . GLU G 1 136 ? 33.163 25.703 13.948 1.00 23.01 136 GLU G CA 1
ATOM 12541 C C . GLU G 1 136 ? 32.219 26.879 14.192 1.00 22.06 136 GLU G C 1
ATOM 12542 O O . GLU G 1 136 ? 31.432 27.225 13.325 1.00 21.49 136 GLU G O 1
ATOM 12548 N N . ILE G 1 137 ? 32.296 27.481 15.376 1.00 21.38 137 ILE G N 1
ATOM 12549 C CA . ILE G 1 137 ? 31.511 28.693 15.662 1.00 21.36 137 ILE G CA 1
ATOM 12550 C C . ILE G 1 137 ? 31.857 29.815 14.670 1.00 20.79 137 ILE G C 1
ATOM 12551 O O . ILE G 1 137 ? 30.981 30.455 14.079 1.00 21.68 137 ILE G O 1
ATOM 12556 N N . ILE G 1 138 ? 33.141 30.031 14.436 1.00 20.91 138 ILE G N 1
ATOM 12557 C CA . ILE G 1 138 ? 33.553 31.100 13.519 1.00 20.82 138 ILE G CA 1
ATOM 12558 C C . ILE G 1 138 ? 33.024 30.889 12.098 1.00 20.75 138 ILE G C 1
ATOM 12559 O O . ILE G 1 138 ? 32.459 31.814 11.507 1.00 20.99 138 ILE G O 1
ATOM 12564 N N . ALA G 1 139 ? 33.177 29.672 11.582 1.00 21.66 139 ALA G N 1
ATOM 12565 C CA . ALA G 1 139 ? 32.704 29.318 10.229 1.00 21.91 139 ALA G CA 1
ATOM 12566 C C . ALA G 1 139 ? 31.190 29.482 10.077 1.00 22.26 139 ALA G C 1
ATOM 12567 O O . ALA G 1 139 ? 30.721 29.973 9.047 1.00 20.57 139 ALA G O 1
ATOM 12569 N N . GLU G 1 140 ? 30.436 29.070 11.088 1.00 22.53 140 GLU G N 1
ATOM 12570 C CA . GLU G 1 140 ? 28.964 29.242 11.070 1.00 24.59 140 GLU G CA 1
ATOM 12571 C C . GLU G 1 140 ? 28.552 30.702 11.063 1.00 23.92 140 GLU G C 1
ATOM 12572 O O . GLU G 1 140 ? 27.661 31.127 10.307 1.00 22.91 140 GLU G O 1
ATOM 12578 N N . ARG G 1 141 ? 29.233 31.491 11.883 1.00 24.44 141 ARG G N 1
ATOM 12579 C CA . ARG G 1 141 ? 28.961 32.923 11.948 1.00 25.66 141 ARG G CA 1
ATOM 12580 C C . ARG G 1 141 ? 29.315 33.572 10.607 1.00 26.41 141 ARG G C 1
ATOM 12581 O O . ARG G 1 141 ? 28.569 34.404 10.086 1.00 26.08 141 ARG G O 1
ATOM 12589 N N . GLN G 1 142 ? 30.455 33.190 10.046 1.00 27.05 142 GLN G N 1
ATOM 12590 C CA . GLN G 1 142 ? 30.829 33.693 8.733 1.00 28.13 142 GLN G CA 1
ATOM 12591 C C . GLN G 1 142 ? 29.800 33.319 7.655 1.00 28.30 142 GLN G C 1
ATOM 12592 O O . GLN G 1 142 ? 29.451 34.159 6.832 1.00 28.81 142 GLN G O 1
ATOM 12598 N N . ALA G 1 143 ? 29.290 32.091 7.688 1.00 28.34 143 ALA G N 1
ATOM 12599 C CA . ALA G 1 143 ? 28.251 31.654 6.756 1.00 28.83 143 ALA G CA 1
ATOM 12600 C C . ALA G 1 143 ? 26.965 32.463 6.902 1.00 29.53 143 ALA G C 1
ATOM 12601 O O . ALA G 1 143 ? 26.217 32.615 5.937 1.00 30.04 143 ALA G O 1
ATOM 12603 N N . ALA G 1 144 ? 26.682 32.933 8.113 1.00 29.58 144 ALA G N 1
ATOM 12604 C CA . ALA G 1 144 ? 25.484 33.744 8.378 1.00 29.72 144 ALA G CA 1
ATOM 12605 C C . ALA G 1 144 ? 25.703 35.218 8.018 1.00 29.80 144 ALA G C 1
ATOM 12606 O O . ALA G 1 144 ? 24.796 36.022 8.137 1.00 30.13 144 ALA G O 1
ATOM 12608 N N . GLY G 1 145 ? 26.902 35.569 7.569 1.00 30.14 145 GLY G N 1
ATOM 12609 C CA . GLY G 1 145 ? 27.215 36.954 7.233 1.00 30.02 145 GLY G CA 1
ATOM 12610 C C . GLY G 1 145 ? 27.506 37.803 8.448 1.00 30.13 145 GLY G C 1
ATOM 12611 O O . GLY G 1 145 ? 27.470 39.037 8.380 1.00 29.42 145 GLY G O 1
ATOM 12612 N N . ARG G 1 146 ? 27.823 37.144 9.562 1.00 29.87 146 ARG G N 1
ATOM 12613 C CA . ARG G 1 146 ? 28.018 37.825 10.814 1.00 29.65 146 ARG G CA 1
ATOM 12614 C C . ARG G 1 146 ? 29.447 38.220 11.069 1.00 29.95 146 ARG G C 1
ATOM 12615 O O . ARG G 1 146 ? 30.367 37.473 10.744 1.00 29.89 146 ARG G O 1
ATOM 12623 N N . LYS G 1 147 ? 29.605 39.379 11.704 1.00 29.79 147 LYS G N 1
ATOM 12624 C CA . LYS G 1 147 ? 30.884 39.841 12.211 1.00 29.75 147 LYS G CA 1
ATOM 12625 C C . LYS G 1 147 ? 31.327 38.945 13.355 1.00 28.99 147 LYS G C 1
ATOM 12626 O O . LYS G 1 147 ? 30.490 38.435 14.120 1.00 29.86 147 LYS G O 1
ATOM 12632 N N . VAL G 1 148 ? 32.635 38.717 13.443 1.00 27.54 148 VAL G N 1
ATOM 12633 C CA . VAL G 1 148 ? 33.240 37.963 14.528 1.00 26.49 148 VAL G CA 1
ATOM 12634 C C . VAL G 1 148 ? 34.463 38.735 15.036 1.00 26.16 148 VAL G C 1
ATOM 12635 O O . VAL G 1 148 ? 35.347 39.095 14.254 1.00 25.49 148 VAL G O 1
ATOM 12639 N N . VAL G 1 149 ? 34.476 39.017 16.337 1.00 25.10 149 VAL G N 1
ATOM 12640 C CA . VAL G 1 149 ? 35.602 39.662 17.000 1.00 25.09 149 VAL G CA 1
ATOM 12641 C C . VAL G 1 149 ? 36.149 38.625 17.986 1.00 24.87 149 VAL G C 1
ATOM 12642 O O . VAL G 1 149 ? 35.460 38.241 18.925 1.00 24.74 149 VAL G O 1
ATOM 12646 N N . VAL G 1 150 ? 37.362 38.138 17.751 1.00 24.68 150 VAL G N 1
ATOM 12647 C CA . VAL G 1 150 ? 37.947 37.083 18.590 1.00 24.44 150 VAL G CA 1
ATOM 12648 C C . VAL G 1 150 ? 38.682 37.715 19.751 1.00 25.03 150 VAL G C 1
ATOM 12649 O O . VAL G 1 150 ? 39.651 38.462 19.553 1.00 25.44 150 VAL G O 1
ATOM 12653 N N . VAL G 1 151 ? 38.261 37.373 20.967 1.00 25.49 151 VAL G N 1
ATOM 12654 C CA . VAL G 1 151 ? 38.788 37.999 22.178 1.00 25.79 151 VAL G CA 1
ATOM 12655 C C . VAL G 1 151 ? 39.146 36.919 23.178 1.00 25.79 151 VAL G C 1
ATOM 12656 O O . VAL G 1 151 ? 38.292 36.128 23.591 1.00 25.84 151 VAL G O 1
ATOM 12660 N N . THR G 1 152 ? 40.422 36.825 23.527 1.00 26.05 152 THR G N 1
ATOM 12661 C CA . THR G 1 152 ? 40.830 35.806 24.489 1.00 27.01 152 THR G CA 1
ATOM 12662 C C . THR G 1 152 ? 41.064 36.472 25.833 1.00 27.06 152 THR G C 1
ATOM 12663 O O . THR G 1 152 ? 41.534 37.603 25.889 1.00 26.27 152 THR G O 1
ATOM 12667 N N . ILE G 1 153 ? 40.719 35.758 26.903 1.00 27.84 153 ILE G N 1
ATOM 12668 C CA . ILE G 1 153 ? 40.751 36.304 28.251 1.00 28.42 153 ILE G CA 1
ATOM 12669 C C . ILE G 1 153 ? 41.708 35.483 29.117 1.00 28.57 153 ILE G C 1
ATOM 12670 O O . ILE G 1 153 ? 41.562 34.275 29.242 1.00 27.99 153 ILE G O 1
ATOM 12675 N N . HIS G 1 154 ? 42.687 36.175 29.698 1.00 29.93 154 HIS G N 1
ATOM 12676 C CA . HIS G 1 154 ? 43.693 35.591 30.578 1.00 30.87 154 HIS G CA 1
ATOM 12677 C C . HIS G 1 154 ? 43.883 36.464 31.811 1.00 31.17 154 HIS G C 1
ATOM 12678 O O . HIS G 1 154 ? 43.517 37.639 31.834 1.00 30.80 154 HIS G O 1
ATOM 12685 N N . SER G 1 155 ? 44.513 35.879 32.813 1.00 32.07 155 SER G N 1
ATOM 12686 C CA . SER G 1 155 ? 45.019 36.622 33.962 1.00 33.49 155 SER G CA 1
ATOM 12687 C C . SER G 1 155 ? 46.500 36.257 34.203 1.00 34.45 155 SER G C 1
ATOM 12688 O O . SER G 1 155 ? 46.957 35.175 33.809 1.00 33.87 155 SER G O 1
ATOM 12691 N N . PHE G 1 156 ? 47.231 37.172 34.840 1.00 35.86 156 PHE G N 1
ATOM 12692 C CA . PHE G 1 156 ? 48.655 36.971 35.159 1.00 37.00 156 PHE G CA 1
ATOM 12693 C C . PHE G 1 156 ? 48.947 37.294 36.620 1.00 38.57 156 PHE G C 1
ATOM 12694 O O . PHE G 1 156 ? 48.360 38.212 37.193 1.00 38.17 156 PHE G O 1
ATOM 12702 N N . THR G 1 157 ? 49.859 36.519 37.204 1.00 40.50 157 THR G N 1
ATOM 12703 C CA . THR G 1 157 ? 50.253 36.675 38.603 1.00 41.78 157 THR G CA 1
ATOM 12704 C C . THR G 1 157 ? 50.915 38.047 38.849 1.00 42.83 157 THR G C 1
ATOM 12705 O O . THR G 1 157 ? 51.615 38.563 37.970 1.00 41.49 157 THR G O 1
ATOM 12709 N N . PRO G 1 158 ? 50.668 38.656 40.032 1.00 44.53 158 PRO G N 1
ATOM 12710 C CA . PRO G 1 158 ? 51.179 40.027 40.308 1.00 46.08 158 PRO G CA 1
ATOM 12711 C C . PRO G 1 158 ? 52.705 40.165 40.508 1.00 47.52 158 PRO G C 1
ATOM 12712 O O . PRO G 1 158 ? 53.288 41.195 40.125 1.00 47.55 158 PRO G O 1
ATOM 12716 N N . VAL G 1 159 ? 53.340 39.156 41.108 1.00 49.08 159 VAL G N 1
ATOM 12717 C CA . VAL G 1 159 ? 54.796 39.183 41.296 1.00 50.25 159 VAL G CA 1
ATOM 12718 C C . VAL G 1 159 ? 55.451 38.156 40.375 1.00 51.36 159 VAL G C 1
ATOM 12719 O O . VAL G 1 159 ? 55.090 36.981 40.391 1.00 51.41 159 VAL G O 1
ATOM 12723 N N . TYR G 1 160 ? 56.418 38.625 39.586 1.00 52.94 160 TYR G N 1
ATOM 12724 C CA . TYR G 1 160 ? 57.087 37.824 38.557 1.00 53.57 160 TYR G CA 1
ATOM 12725 C C . TYR G 1 160 ? 58.595 38.065 38.618 1.00 54.48 160 TYR G C 1
ATOM 12726 O O . TYR G 1 160 ? 59.046 39.212 38.520 1.00 54.54 160 TYR G O 1
ATOM 12735 N N . HIS G 1 161 ? 59.360 36.978 38.752 1.00 55.35 161 HIS G N 1
ATOM 12736 C CA . HIS G 1 161 ? 60.795 37.050 39.065 1.00 55.91 161 HIS G CA 1
ATOM 12737 C C . HIS G 1 161 ? 61.026 38.001 40.238 1.00 56.10 161 HIS G C 1
ATOM 12738 O O . HIS G 1 161 ? 61.894 38.882 40.182 1.00 55.93 161 HIS G O 1
ATOM 12745 N N . GLY G 1 162 ? 60.203 37.833 41.279 1.00 56.41 162 GLY G N 1
ATOM 12746 C CA . GLY G 1 162 ? 60.348 38.560 42.539 1.00 56.38 162 GLY G CA 1
ATOM 12747 C C . GLY G 1 162 ? 60.001 40.040 42.519 1.00 56.50 162 GLY G C 1
ATOM 12748 O O . GLY G 1 162 ? 60.107 40.703 43.555 1.00 56.63 162 GLY G O 1
ATOM 12749 N N . ARG G 1 163 ? 59.602 40.573 41.362 1.00 56.45 163 ARG G N 1
ATOM 12750 C CA . ARG G 1 163 ? 59.229 41.984 41.276 1.00 56.38 163 ARG G CA 1
ATOM 12751 C C . ARG G 1 163 ? 57.775 42.187 40.837 1.00 55.98 163 ARG G C 1
ATOM 12752 O O . ARG G 1 163 ? 57.234 41.441 40.009 1.00 56.05 163 ARG G O 1
ATOM 12760 N N . PHE G 1 164 ? 57.170 43.226 41.407 1.00 55.27 164 PHE G N 1
ATOM 12761 C CA . PHE G 1 164 ? 55.764 43.533 41.222 1.00 54.48 164 PHE G CA 1
ATOM 12762 C C . PHE G 1 164 ? 55.515 44.098 39.830 1.00 53.78 164 PHE G C 1
ATOM 12763 O O . PHE G 1 164 ? 56.263 44.967 39.371 1.00 53.89 164 PHE G O 1
ATOM 12771 N N . ARG G 1 165 ? 54.467 43.607 39.162 1.00 52.36 165 ARG G N 1
ATOM 12772 C CA . ARG G 1 165 ? 54.105 44.103 37.836 1.00 51.38 165 ARG G CA 1
ATOM 12773 C C . ARG G 1 165 ? 53.133 45.273 37.964 1.00 50.27 165 ARG G C 1
ATOM 12774 O O . ARG G 1 165 ? 52.053 45.123 38.523 1.00 50.09 165 ARG G O 1
ATOM 12782 N N . GLU G 1 166 ? 53.530 46.443 37.468 1.00 49.02 166 GLU G N 1
ATOM 12783 C CA . GLU G 1 166 ? 52.683 47.645 37.558 1.00 48.56 166 GLU G CA 1
ATOM 12784 C C . GLU G 1 166 ? 51.601 47.674 36.470 1.00 46.94 166 GLU G C 1
ATOM 12785 O O . GLU G 1 166 ? 50.625 48.436 36.571 1.00 46.47 166 GLU G O 1
ATOM 12791 N N . VAL G 1 167 ? 51.778 46.845 35.437 1.00 45.04 167 VAL G N 1
ATOM 12792 C CA . VAL G 1 167 ? 50.725 46.610 34.444 1.00 44.14 167 VAL G CA 1
ATOM 12793 C C . VAL G 1 167 ? 49.529 45.933 35.129 1.00 42.50 167 VAL G C 1
ATOM 12794 O O . VAL G 1 167 ? 49.690 44.952 35.857 1.00 41.57 167 VAL G O 1
ATOM 12798 N N . GLU G 1 168 ? 48.341 46.492 34.915 1.00 41.35 168 GLU G N 1
ATOM 12799 C CA . GLU G 1 168 ? 47.101 45.941 35.469 1.00 41.02 168 GLU G CA 1
ATOM 12800 C C . GLU G 1 168 ? 46.256 45.249 34.377 1.00 39.92 168 GLU G C 1
ATOM 12801 O O . GLU G 1 168 ? 45.737 44.159 34.593 1.00 39.78 168 GLU G O 1
ATOM 12807 N N . ILE G 1 169 ? 46.129 45.896 33.216 1.00 38.69 169 ILE G N 1
ATOM 12808 C CA . ILE G 1 169 ? 45.499 45.297 32.036 1.00 38.00 169 ILE G CA 1
ATOM 12809 C C . ILE G 1 169 ? 46.473 45.383 30.853 1.00 37.26 169 ILE G C 1
ATOM 12810 O O . ILE G 1 169 ? 46.939 46.467 30.496 1.00 36.89 169 ILE G O 1
ATOM 12815 N N . GLY G 1 170 ? 46.766 44.231 30.254 1.00 36.21 170 GLY G N 1
ATOM 12816 C CA . GLY G 1 170 ? 47.568 44.143 29.026 1.00 35.40 170 GLY G CA 1
ATOM 12817 C C . GLY G 1 170 ? 46.686 43.960 27.808 1.00 34.28 170 GLY G C 1
ATOM 12818 O O . GLY G 1 170 ? 45.743 43.171 27.831 1.00 33.47 170 GLY G O 1
ATOM 12819 N N . ILE G 1 171 ? 46.977 44.716 26.761 1.00 33.05 171 ILE G N 1
ATOM 12820 C CA . ILE G 1 171 ? 46.264 44.622 25.499 1.00 33.52 171 ILE G CA 1
ATOM 12821 C C . ILE G 1 171 ? 47.235 43.967 24.516 1.00 33.64 171 ILE G C 1
ATOM 12822 O O . ILE G 1 171 ? 48.143 44.625 23.991 1.00 32.91 171 ILE G O 1
ATOM 12827 N N . LEU G 1 172 ? 47.064 42.658 24.322 1.00 33.53 172 LEU G N 1
ATOM 12828 C CA . LEU G 1 172 ? 48.025 41.844 23.557 1.00 33.84 172 LEU G CA 1
ATOM 12829 C C . LEU G 1 172 ? 47.519 41.569 22.155 1.00 34.02 172 LEU G C 1
ATOM 12830 O O . LEU G 1 172 ? 46.308 41.414 21.939 1.00 32.75 172 LEU G O 1
ATOM 12835 N N . HIS G 1 173 ? 48.447 41.518 21.195 1.00 34.49 173 HIS G N 1
ATOM 12836 C CA . HIS G 1 173 ? 48.072 41.296 19.822 1.00 35.16 173 HIS G CA 1
ATOM 12837 C C . HIS G 1 173 ? 49.227 40.774 18.999 1.00 35.85 173 HIS G C 1
ATOM 12838 O O . HIS G 1 173 ? 50.394 40.898 19.376 1.00 35.41 173 HIS G O 1
ATOM 12845 N N . ASP G 1 174 ? 48.882 40.200 17.856 1.00 36.00 174 ASP G N 1
ATOM 12846 C CA . ASP G 1 174 ? 49.880 39.799 16.878 1.00 36.52 174 ASP G CA 1
ATOM 12847 C C . ASP G 1 174 ? 49.966 40.962 15.877 1.00 36.63 174 ASP G C 1
ATOM 12848 O O . ASP G 1 174 ? 49.822 42.134 16.257 1.00 35.90 174 ASP G O 1
ATOM 12853 N N . ASN G 1 175 ? 50.146 40.667 14.599 1.00 36.91 175 ASN G N 1
ATOM 12854 C CA . ASN G 1 175 ? 50.509 41.689 13.650 1.00 36.73 175 ASN G CA 1
ATOM 12855 C C . ASN G 1 175 ? 49.326 42.645 13.409 1.00 36.61 175 ASN G C 1
ATOM 12856 O O . ASN G 1 175 ? 49.523 43.818 13.093 1.00 36.86 175 ASN G O 1
ATOM 12861 N N . ASP G 1 176 ? 48.101 42.147 13.618 1.00 35.39 176 ASP G N 1
ATOM 12862 C CA . ASP G 1 176 ? 46.885 42.950 13.508 1.00 34.50 176 ASP G CA 1
ATOM 12863 C C . ASP G 1 176 ? 46.596 43.677 14.830 1.00 33.64 176 ASP G C 1
ATOM 12864 O O . ASP G 1 176 ? 46.076 43.083 15.787 1.00 33.03 176 ASP G O 1
ATOM 12869 N N . SER G 1 177 ? 46.902 44.976 14.854 1.00 33.18 177 SER G N 1
ATOM 12870 C CA . SER G 1 177 ? 46.765 45.795 16.066 1.00 32.36 177 SER G CA 1
ATOM 12871 C C . SER G 1 177 ? 45.515 46.677 16.055 1.00 31.96 177 SER G C 1
ATOM 12872 O O . SER G 1 177 ? 45.391 47.576 16.892 1.00 32.19 177 SER G O 1
ATOM 12875 N N . ARG G 1 178 ? 44.594 46.442 15.119 1.00 31.08 178 ARG G N 1
ATOM 12876 C CA . ARG G 1 178 ? 43.469 47.354 14.938 1.00 30.79 178 ARG G CA 1
ATOM 12877 C C . ARG G 1 178 ? 42.663 47.557 16.218 1.00 31.35 178 ARG G C 1
ATOM 12878 O O . ARG G 1 178 ? 42.492 48.697 16.675 1.00 31.32 178 ARG G O 1
ATOM 12886 N N . LEU G 1 179 ? 42.191 46.464 16.804 1.00 31.38 179 LEU G N 1
ATOM 12887 C CA . LEU G 1 179 ? 41.378 46.552 18.021 1.00 31.72 179 LEU G CA 1
ATOM 12888 C C . LEU G 1 179 ? 42.233 46.962 19.219 1.00 32.15 179 LEU G C 1
ATOM 12889 O O . LEU G 1 179 ? 41.796 47.757 20.053 1.00 31.86 179 LEU G O 1
ATOM 12894 N N . ALA G 1 180 ? 43.443 46.421 19.310 1.00 32.30 180 ALA G N 1
ATOM 12895 C CA . ALA G 1 180 ? 44.346 46.791 20.404 1.00 33.02 180 ALA G CA 1
ATOM 12896 C C . ALA G 1 180 ? 44.680 48.316 20.397 1.00 33.64 180 ALA G C 1
ATOM 12897 O O . ALA G 1 180 ? 44.670 48.970 21.451 1.00 33.76 180 ALA G O 1
ATOM 12899 N N . ASP G 1 181 ? 44.941 48.873 19.210 1.00 33.91 181 ASP G N 1
ATOM 12900 C CA . ASP G 1 181 ? 45.230 50.300 19.084 1.00 33.82 181 ASP G CA 1
ATOM 12901 C C . ASP G 1 181 ? 44.068 51.114 19.644 1.00 34.19 181 ASP G C 1
ATOM 12902 O O . ASP G 1 181 ? 44.277 52.036 20.442 1.00 33.85 181 ASP G O 1
ATOM 12907 N N . ALA G 1 182 ? 42.848 50.765 19.220 1.00 33.80 182 ALA G N 1
ATOM 12908 C CA . ALA G 1 182 ? 41.638 51.499 19.602 1.00 33.59 182 ALA G CA 1
ATOM 12909 C C . ALA G 1 182 ? 41.395 51.446 21.118 1.00 33.51 182 ALA G C 1
ATOM 12910 O O . ALA G 1 182 ? 41.029 52.451 21.742 1.00 33.14 182 ALA G O 1
ATOM 12912 N N . MET G 1 183 ? 41.627 50.277 21.699 1.00 33.21 183 MET G N 1
ATOM 12913 C CA . MET G 1 183 ? 41.493 50.071 23.136 1.00 32.99 183 MET G CA 1
ATOM 12914 C C . MET G 1 183 ? 42.543 50.859 23.911 1.00 34.32 183 MET G C 1
ATOM 12915 O O . MET G 1 183 ? 42.233 51.468 24.945 1.00 34.97 183 MET G O 1
ATOM 12920 N N . LEU G 1 184 ? 43.774 50.858 23.411 1.00 35.52 184 LEU G N 1
ATOM 12921 C CA . LEU G 1 184 ? 44.871 51.596 24.064 1.00 36.23 184 LEU G CA 1
ATOM 12922 C C . LEU G 1 184 ? 44.646 53.115 23.984 1.00 36.77 184 LEU G C 1
ATOM 12923 O O . LEU G 1 184 ? 44.815 53.812 24.975 1.00 37.30 184 LEU G O 1
ATOM 12928 N N . ALA G 1 185 ? 44.206 53.610 22.830 1.00 37.68 185 ALA G N 1
ATOM 12929 C CA . ALA G 1 185 ? 43.789 55.017 22.706 1.00 38.49 185 ALA G CA 1
ATOM 12930 C C . ALA G 1 185 ? 42.689 55.348 23.730 1.00 39.30 185 ALA G C 1
ATOM 12931 O O . ALA G 1 185 ? 42.780 56.344 24.452 1.00 39.15 185 ALA G O 1
ATOM 12933 N N . GLY G 1 186 ? 41.675 54.486 23.799 1.00 40.09 186 GLY G N 1
ATOM 12934 C CA . GLY G 1 186 ? 40.556 54.646 24.730 1.00 40.55 186 GLY G CA 1
ATOM 12935 C C . GLY G 1 186 ? 40.898 54.493 26.202 1.00 41.07 186 GLY G C 1
ATOM 12936 O O . GLY G 1 186 ? 40.145 54.973 27.064 1.00 41.60 186 GLY G O 1
ATOM 12937 N N . ALA G 1 187 ? 42.014 53.832 26.502 1.00 41.40 187 ALA G N 1
ATOM 12938 C CA . ALA G 1 187 ? 42.499 53.700 27.880 1.00 42.54 187 ALA G CA 1
ATOM 12939 C C . ALA G 1 187 ? 43.370 54.889 28.346 1.00 43.39 187 ALA G C 1
ATOM 12940 O O . ALA G 1 187 ? 43.986 54.826 29.419 1.00 43.26 187 ALA G O 1
ATOM 12942 N N . GLU G 1 188 ? 43.436 55.946 27.533 1.00 44.53 188 GLU G N 1
ATOM 12943 C CA . GLU G 1 188 ? 44.141 57.174 27.909 1.00 45.44 188 GLU G CA 1
ATOM 12944 C C . GLU G 1 188 ? 43.333 57.892 28.985 1.00 45.75 188 GLU G C 1
ATOM 12945 O O . GLU G 1 188 ? 42.155 58.191 28.795 1.00 46.07 188 GLU G O 1
ATOM 12951 N N . GLY G 1 189 ? 43.965 58.153 30.123 1.00 46.04 189 GLY G N 1
ATOM 12952 C CA . GLY G 1 189 ? 43.264 58.755 31.256 1.00 46.12 189 GLY G CA 1
ATOM 12953 C C . GLY G 1 189 ? 42.572 57.721 32.124 1.00 46.31 189 GLY G C 1
ATOM 12954 O O . GLY G 1 189 ? 41.911 58.076 33.112 1.00 46.42 189 GLY G O 1
ATOM 12955 N N . ALA G 1 190 ? 42.725 56.441 31.768 1.00 46.07 190 ALA G N 1
ATOM 12956 C CA . ALA G 1 190 ? 42.108 55.355 32.521 1.00 45.80 190 ALA G CA 1
ATOM 12957 C C . ALA G 1 190 ? 42.610 55.350 33.953 1.00 45.48 190 ALA G C 1
ATOM 12958 O O . ALA G 1 190 ? 43.752 55.731 34.223 1.00 45.24 190 ALA G O 1
ATOM 12960 N N . SER G 1 191 ? 41.735 54.917 34.855 1.00 45.34 191 SER G N 1
ATOM 12961 C CA . SER G 1 191 ? 42.097 54.629 36.236 1.00 45.51 191 SER G CA 1
ATOM 12962 C C . SER G 1 191 ? 43.149 53.520 36.301 1.00 44.99 191 SER G C 1
ATOM 12963 O O . SER G 1 191 ? 44.079 53.574 37.103 1.00 45.04 191 SER G O 1
ATOM 12966 N N . LEU G 1 192 ? 42.994 52.512 35.445 1.00 44.56 192 LEU G N 1
ATOM 12967 C CA . LEU G 1 192 ? 43.887 51.345 35.464 1.00 44.11 192 LEU G CA 1
ATOM 12968 C C . LEU G 1 192 ? 45.108 51.539 34.548 1.00 43.67 192 LEU G C 1
ATOM 12969 O O . LEU G 1 192 ? 45.032 52.225 33.522 1.00 43.08 192 LEU G O 1
ATOM 12974 N N . THR G 1 193 ? 46.221 50.924 34.938 1.00 43.32 193 THR G N 1
ATOM 12975 C CA . THR G 1 193 ? 47.436 50.913 34.126 1.00 43.66 193 THR G CA 1
ATOM 12976 C C . THR G 1 193 ? 47.327 49.873 33.000 1.00 43.63 193 THR G C 1
ATOM 12977 O O . THR G 1 193 ? 47.586 48.669 33.197 1.00 43.10 193 THR G O 1
ATOM 12981 N N . VAL G 1 194 ? 46.954 50.372 31.823 1.00 43.45 194 VAL G N 1
ATOM 12982 C CA . VAL G 1 194 ? 46.710 49.554 30.648 1.00 43.40 194 VAL G CA 1
ATOM 12983 C C . VAL G 1 194 ? 47.913 49.691 29.719 1.00 43.41 194 VAL G C 1
ATOM 12984 O O . VAL G 1 194 ? 48.368 50.813 29.456 1.00 43.58 194 VAL G O 1
ATOM 12988 N N . ARG G 1 195 ? 48.428 48.568 29.223 1.00 43.26 195 ARG G N 1
ATOM 12989 C CA . ARG G 1 195 ? 49.654 48.576 28.410 1.00 43.32 195 ARG G CA 1
ATOM 12990 C C . ARG G 1 195 ? 49.626 47.585 27.244 1.00 42.74 195 ARG G C 1
ATOM 12991 O O . ARG G 1 195 ? 48.972 46.546 27.314 1.00 42.30 195 ARG G O 1
ATOM 12999 N N . ARG G 1 196 ? 50.357 47.928 26.184 1.00 41.72 196 ARG G N 1
ATOM 13000 C CA . ARG G 1 196 ? 50.455 47.109 24.985 1.00 41.42 196 ARG G CA 1
ATOM 13001 C C . ARG G 1 196 ? 51.460 45.997 25.163 1.00 41.03 196 ARG G C 1
ATOM 13002 O O . ARG G 1 196 ? 52.584 46.250 25.556 1.00 40.98 196 ARG G O 1
ATOM 13010 N N . ASN G 1 197 ? 51.058 44.775 24.827 1.00 40.75 197 ASN G N 1
ATOM 13011 C CA . ASN G 1 197 ? 51.935 43.594 24.842 1.00 40.89 197 ASN G CA 1
ATOM 13012 C C . ASN G 1 197 ? 52.816 43.467 26.081 1.00 40.98 197 ASN G C 1
ATOM 13013 O O . ASN G 1 197 ? 54.034 43.351 25.996 1.00 40.95 197 ASN G O 1
ATOM 13018 N N . ASP G 1 198 ? 52.160 43.428 27.230 1.00 41.15 198 ASP G N 1
ATOM 13019 C CA . ASP G 1 198 ? 52.815 43.467 28.527 1.00 40.84 198 ASP G CA 1
ATOM 13020 C C . ASP G 1 198 ? 51.776 42.890 29.497 1.00 40.33 198 ASP G C 1
ATOM 13021 O O . ASP G 1 198 ? 50.652 43.388 29.552 1.00 40.46 198 ASP G O 1
ATOM 13026 N N . PRO G 1 199 ? 52.140 41.857 30.270 1.00 39.38 199 PRO G N 1
ATOM 13027 C CA . PRO G 1 199 ? 53.470 41.301 30.506 1.00 39.25 199 PRO G CA 1
ATOM 13028 C C . PRO G 1 199 ? 54.037 40.391 29.419 1.00 39.51 199 PRO G C 1
ATOM 13029 O O . PRO G 1 199 ? 55.154 39.882 29.597 1.00 39.77 199 PRO G O 1
ATOM 13033 N N . TYR G 1 200 ? 53.283 40.156 28.342 1.00 39.25 200 TYR G N 1
ATOM 13034 C CA . TYR G 1 200 ? 53.700 39.210 27.298 1.00 39.00 200 TYR G CA 1
ATOM 13035 C C . TYR G 1 200 ? 53.291 39.706 25.927 1.00 39.07 200 TYR G C 1
ATOM 13036 O O . TYR G 1 200 ? 52.425 40.581 25.799 1.00 38.17 200 TYR G O 1
ATOM 13045 N N . GLY G 1 201 ? 53.929 39.121 24.910 1.00 38.81 201 GLY G N 1
ATOM 13046 C CA . GLY G 1 201 ? 53.708 39.475 23.511 1.00 39.03 201 GLY G CA 1
ATOM 13047 C C . GLY G 1 201 ? 53.891 38.259 22.628 1.00 38.68 201 GLY G C 1
ATOM 13048 O O . GLY G 1 201 ? 54.204 37.186 23.131 1.00 37.38 201 GLY G O 1
ATOM 13049 N N . PRO G 1 202 ? 53.695 38.422 21.305 1.00 39.63 202 PRO G N 1
ATOM 13050 C CA . PRO G 1 202 ? 53.789 37.313 20.337 1.00 40.42 202 PRO G CA 1
ATOM 13051 C C . PRO G 1 202 ? 55.102 36.539 20.406 1.00 40.79 202 PRO G C 1
ATOM 13052 O O . PRO G 1 202 ? 55.107 35.325 20.241 1.00 41.07 202 PRO G O 1
ATOM 13056 N N . GLU G 1 203 ? 56.199 37.247 20.675 1.00 41.77 203 GLU G N 1
ATOM 13057 C CA . GLU G 1 203 ? 57.525 36.625 20.867 1.00 42.34 203 GLU G CA 1
ATOM 13058 C C . GLU G 1 203 ? 57.487 35.474 21.880 1.00 41.83 203 GLU G C 1
ATOM 13059 O O . GLU G 1 203 ? 58.186 34.480 21.717 1.00 41.38 203 GLU G O 1
ATOM 13065 N N . ASP G 1 204 ? 56.631 35.602 22.895 1.00 41.41 204 ASP G N 1
ATOM 13066 C CA . ASP G 1 204 ? 56.506 34.593 23.956 1.00 40.67 204 ASP G CA 1
ATOM 13067 C C . ASP G 1 204 ? 55.623 33.397 23.584 1.00 40.05 204 ASP G C 1
ATOM 13068 O O . ASP G 1 204 ? 55.453 32.481 24.393 1.00 40.51 204 ASP G O 1
ATOM 13073 N N . GLY G 1 205 ? 55.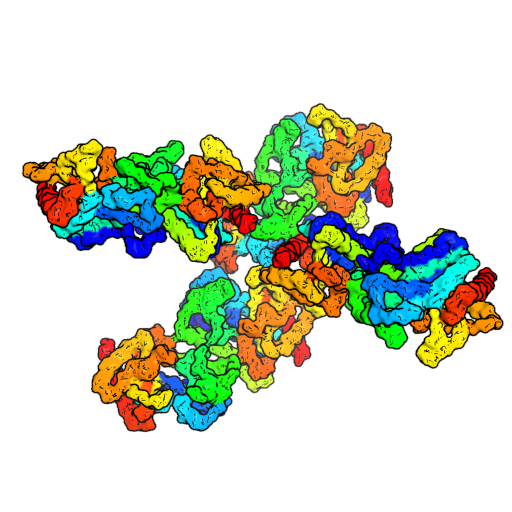043 33.404 22.385 1.00 38.87 205 GLY G N 1
ATOM 13074 C CA . GLY G 1 205 ? 54.203 32.292 21.937 1.00 37.84 205 GLY G CA 1
ATOM 13075 C C . GLY G 1 205 ? 52.808 32.278 22.524 1.00 36.96 205 GLY G C 1
ATOM 13076 O O . GLY G 1 205 ? 52.148 31.238 22.510 1.00 38.20 205 GLY G O 1
ATOM 13077 N N . VAL G 1 206 ? 52.340 33.429 23.019 1.00 35.35 206 VAL G N 1
ATOM 13078 C CA . VAL G 1 206 ? 51.049 33.496 23.691 1.00 33.35 206 VAL G CA 1
ATOM 13079 C C . VAL G 1 206 ? 49.909 33.885 22.754 1.00 32.06 206 VAL G C 1
ATOM 13080 O O . VAL G 1 206 ? 48.783 34.010 23.220 1.00 31.41 206 VAL G O 1
ATOM 13084 N N . THR G 1 207 ? 50.181 34.065 21.449 1.00 30.28 207 THR G N 1
ATOM 13085 C CA . THR G 1 207 ? 49.125 34.464 20.491 1.00 29.22 207 THR G CA 1
ATOM 13086 C C . THR G 1 207 ? 48.664 33.344 19.538 1.00 27.77 207 THR G C 1
ATOM 13087 O O . THR G 1 207 ? 48.017 33.613 18.532 1.00 27.01 207 THR G O 1
ATOM 13091 N N . HIS G 1 208 ? 48.943 32.095 19.895 1.00 26.78 208 HIS G N 1
ATOM 13092 C CA . HIS G 1 208 ? 48.580 30.923 19.070 1.00 26.58 208 HIS G CA 1
ATOM 13093 C C . HIS G 1 208 ? 47.109 30.920 18.680 1.00 25.97 208 HIS G C 1
ATOM 13094 O O . HIS G 1 208 ? 46.781 30.781 17.501 1.00 26.28 208 HIS G O 1
ATOM 13101 N N . THR G 1 209 ? 46.215 31.109 19.656 1.00 25.45 209 THR G N 1
ATOM 13102 C CA . THR G 1 209 ? 44.779 31.104 19.386 1.00 25.22 209 THR G CA 1
ATOM 13103 C C . THR G 1 209 ? 44.351 32.232 18.450 1.00 24.88 209 THR G C 1
ATOM 13104 O O . THR G 1 209 ? 43.496 32.038 17.583 1.00 24.43 209 THR G O 1
ATOM 13108 N N . LEU G 1 210 ? 44.962 33.408 18.587 1.00 25.14 210 LEU G N 1
ATOM 13109 C CA . LEU G 1 210 ? 44.691 34.515 17.669 1.00 25.75 210 LEU G CA 1
ATOM 13110 C C . LEU G 1 210 ? 45.197 34.175 16.252 1.00 25.61 210 LEU G C 1
ATOM 13111 O O . LEU G 1 210 ? 44.535 34.459 15.239 1.00 25.15 210 LEU G O 1
ATOM 13116 N N . ARG G 1 211 ? 46.360 33.552 16.196 1.00 25.50 211 ARG G N 1
ATOM 13117 C CA . ARG G 1 211 ? 46.928 33.104 14.914 1.00 26.09 211 ARG G CA 1
ATOM 13118 C C . ARG G 1 211 ? 46.072 32.043 14.223 1.00 25.79 211 ARG G C 1
ATOM 13119 O O . ARG G 1 211 ? 45.903 32.065 13.002 1.00 25.38 211 ARG G O 1
ATOM 13127 N N . LEU G 1 212 ? 45.570 31.096 15.009 1.00 25.35 212 LEU G N 1
ATOM 13128 C CA . LEU G 1 212 ? 44.729 30.036 14.496 1.00 25.88 212 LEU G CA 1
ATOM 13129 C C . LEU G 1 212 ? 43.416 30.542 13.942 1.00 25.85 212 LEU G C 1
ATOM 13130 O O . LEU G 1 212 ? 42.975 30.104 12.871 1.00 25.24 212 LEU G O 1
ATOM 13135 N N . HIS G 1 213 ? 42.794 31.475 14.665 1.00 25.32 213 HIS G N 1
ATOM 13136 C CA . HIS G 1 213 ? 41.382 31.775 14.466 1.00 25.55 213 HIS G CA 1
ATOM 13137 C C . HIS G 1 213 ? 41.047 33.160 13.928 1.00 25.97 213 HIS G C 1
ATOM 13138 O O . HIS G 1 213 ? 40.019 33.315 13.262 1.00 26.45 213 HIS G O 1
ATOM 13145 N N . ALA G 1 214 ? 41.879 34.161 14.215 1.00 26.47 214 ALA G N 1
ATOM 13146 C CA . ALA G 1 214 ? 41.597 35.549 13.816 1.00 27.47 214 ALA G CA 1
ATOM 13147 C C . ALA G 1 214 ? 42.285 35.935 12.518 1.00 28.28 214 ALA G C 1
ATOM 13148 O O . ALA G 1 214 ? 41.677 36.492 11.605 1.00 28.57 214 ALA G O 1
ATOM 13150 N N . LEU G 1 215 ? 43.557 35.607 12.422 1.00 29.93 215 LEU G N 1
ATOM 13151 C CA . LEU G 1 215 ? 44.368 36.149 11.340 1.00 30.98 215 LEU G CA 1
ATOM 13152 C C . LEU G 1 215 ? 44.021 35.608 9.953 1.00 31.68 215 LEU G C 1
ATOM 13153 O O . LEU G 1 215 ? 44.049 36.366 8.995 1.00 32.51 215 LEU G O 1
ATOM 13158 N N . PRO G 1 216 ? 43.633 34.321 9.835 1.00 32.06 216 PRO G N 1
ATOM 13159 C CA . PRO G 1 216 ? 43.281 33.814 8.503 1.00 32.06 216 PRO G CA 1
ATOM 13160 C C . PRO G 1 216 ? 42.166 34.591 7.805 1.00 32.26 216 PRO G C 1
ATOM 13161 O O . PRO G 1 216 ? 42.282 34.863 6.612 1.00 32.31 216 PRO G O 1
ATOM 13165 N N . ASP G 1 217 ? 41.117 34.963 8.547 1.00 31.79 217 ASP G N 1
ATOM 13166 C CA . ASP G 1 217 ? 40.001 35.729 7.982 1.00 31.40 217 ASP G CA 1
ATOM 13167 C C . ASP G 1 217 ? 40.092 37.226 8.269 1.00 30.71 217 ASP G C 1
ATOM 13168 O O . ASP G 1 217 ? 39.122 37.944 8.065 1.00 31.78 217 ASP G O 1
ATOM 13173 N N . GLY G 1 218 ? 41.251 37.681 8.733 1.00 29.41 218 GLY G N 1
ATOM 13174 C CA . GLY G 1 218 ? 41.459 39.059 9.117 1.00 28.44 218 GLY G CA 1
ATOM 13175 C C . GLY G 1 218 ? 40.424 39.595 10.089 1.00 27.03 218 GLY G C 1
ATOM 13176 O O . GLY G 1 218 ? 39.926 40.701 9.885 1.00 26.12 218 GLY G O 1
ATOM 13177 N N . LEU G 1 219 ? 40.092 38.813 11.124 1.00 25.72 219 LEU G N 1
ATOM 13178 C CA . LEU G 1 219 ? 39.093 39.227 12.107 1.00 25.69 219 LEU G CA 1
ATOM 13179 C C . LEU G 1 219 ? 39.733 40.156 13.140 1.00 25.49 219 LEU G C 1
ATOM 13180 O O . LEU G 1 219 ? 40.862 39.932 13.570 1.00 24.92 219 LEU G O 1
ATOM 13185 N N . LEU G 1 220 ? 38.994 41.196 13.536 1.00 26.15 220 LEU G N 1
ATOM 13186 C CA . LEU G 1 220 ? 39.383 42.025 14.684 1.00 25.73 220 LEU G CA 1
ATOM 13187 C C . LEU G 1 220 ? 39.621 41.094 15.849 1.00 25.56 220 LEU G C 1
ATOM 13188 O O . LEU G 1 220 ? 38.861 40.158 16.064 1.00 25.81 220 LEU G O 1
ATOM 13193 N N . ASN G 1 221 ? 40.701 41.310 16.581 1.00 25.89 221 ASN G N 1
ATOM 13194 C CA . ASN G 1 221 ? 41.026 40.424 17.670 1.00 25.97 221 ASN G CA 1
ATOM 13195 C C . ASN G 1 221 ? 41.930 41.078 18.692 1.00 26.14 221 ASN G C 1
ATOM 13196 O O . ASN G 1 221 ? 42.628 42.056 18.405 1.00 26.44 221 ASN G O 1
ATOM 13201 N N . VAL G 1 222 ? 41.912 40.522 19.885 1.00 26.43 222 VAL G N 1
ATOM 13202 C CA . VAL G 1 222 ? 42.771 40.987 20.955 1.00 26.37 222 VAL G CA 1
ATOM 13203 C C . VAL G 1 222 ? 42.836 39.908 22.015 1.00 26.47 222 VAL G C 1
ATOM 13204 O O . VAL G 1 222 ? 41.898 39.123 22.180 1.00 26.48 222 VAL G O 1
ATOM 13208 N N . MET G 1 223 ? 43.948 39.878 22.741 1.00 26.33 223 MET G N 1
ATOM 13209 C CA . MET G 1 223 ? 44.088 39.032 23.909 1.00 26.33 223 MET G CA 1
ATOM 13210 C C . MET G 1 223 ? 44.197 39.983 25.102 1.00 27.51 223 MET G C 1
ATOM 13211 O O . MET G 1 223 ? 45.019 40.930 25.098 1.00 27.01 223 MET G O 1
ATOM 13216 N N . ILE G 1 224 ? 43.350 39.735 26.100 1.00 28.33 224 ILE G N 1
ATOM 13217 C CA . ILE G 1 224 ? 43.280 40.558 27.301 1.00 29.22 224 ILE G CA 1
ATOM 13218 C C . ILE G 1 224 ? 43.948 39.823 28.478 1.00 29.58 224 ILE G C 1
ATOM 13219 O O . ILE G 1 224 ? 43.589 38.688 28.811 1.00 28.97 224 ILE G O 1
ATOM 13224 N N . GLU G 1 225 ? 44.941 40.494 29.068 1.00 30.51 225 GLU G N 1
ATOM 13225 C CA . GLU G 1 225 ? 45.623 40.044 30.277 1.00 31.17 225 GLU G CA 1
ATOM 13226 C C . GLU G 1 225 ? 45.171 40.899 31.457 1.00 31.49 225 GLU G C 1
ATOM 13227 O O . GLU G 1 225 ? 45.196 42.135 31.363 1.00 31.65 225 GLU G O 1
ATOM 13233 N N . ILE G 1 226 ? 44.732 40.250 32.542 1.00 32.13 226 ILE G N 1
ATOM 13234 C CA . ILE G 1 226 ? 44.316 40.942 33.794 1.00 32.15 226 ILE G CA 1
ATOM 13235 C C . ILE G 1 226 ? 45.163 40.477 34.984 1.00 32.17 226 ILE G C 1
ATOM 13236 O O . ILE G 1 226 ? 45.316 39.285 35.207 1.00 31.17 226 ILE G O 1
ATOM 13241 N N . ARG G 1 227 ? 45.735 41.418 35.739 1.00 33.25 227 ARG G N 1
ATOM 13242 C CA . ARG G 1 227 ? 46.536 41.035 36.918 1.00 33.69 227 ARG G CA 1
ATOM 13243 C C . ARG G 1 227 ? 45.553 40.429 37.907 1.00 33.81 227 ARG G C 1
ATOM 13244 O O . ARG G 1 227 ? 44.528 41.044 38.191 1.00 34.11 227 ARG G O 1
ATOM 13252 N N . ASN G 1 228 ? 45.829 39.221 38.395 1.00 33.94 228 ASN G N 1
ATOM 13253 C CA . ASN G 1 228 ? 44.765 38.398 38.988 1.00 34.37 228 ASN G CA 1
ATOM 13254 C C . ASN G 1 228 ? 44.327 38.815 40.388 1.00 34.65 228 ASN G C 1
ATOM 13255 O O . ASN G 1 228 ? 43.296 38.372 40.881 1.00 35.06 228 ASN G O 1
ATOM 13260 N N . ASP G 1 229 ? 45.114 39.670 41.024 1.00 35.63 229 ASP G N 1
ATOM 13261 C CA . ASP G 1 229 ? 44.704 40.299 42.283 1.00 35.76 229 ASP G CA 1
ATOM 13262 C C . ASP G 1 229 ? 43.550 41.268 42.063 1.00 35.92 229 ASP G C 1
ATOM 13263 O O . ASP G 1 229 ? 42.843 41.610 43.013 1.00 36.95 229 ASP G O 1
ATOM 13268 N N . LEU G 1 230 ? 43.361 41.734 40.825 1.00 35.58 230 LEU G N 1
ATOM 13269 C CA . LEU G 1 230 ? 42.257 42.643 40.507 1.00 35.11 230 LEU G CA 1
ATOM 13270 C C . LEU G 1 230 ? 40.912 41.953 40.294 1.00 34.79 230 LEU G C 1
ATOM 13271 O O . LEU G 1 230 ? 39.911 42.632 40.041 1.00 35.17 230 LEU G O 1
ATOM 13276 N N . ILE G 1 231 ? 40.879 40.629 40.387 1.00 34.13 231 ILE G N 1
ATOM 13277 C CA . ILE G 1 231 ? 39.681 39.845 40.046 1.00 34.11 231 ILE G CA 1
ATOM 13278 C C . ILE G 1 231 ? 39.603 38.628 40.954 1.00 34.40 231 ILE G C 1
ATOM 13279 O O . ILE G 1 231 ? 39.429 37.506 40.487 1.00 34.24 231 ILE G O 1
ATOM 13284 N N . ALA G 1 232 ? 39.721 38.874 42.263 1.00 34.38 232 ALA G N 1
ATOM 13285 C CA . ALA G 1 232 ? 39.817 37.811 43.281 1.00 33.65 232 ALA G CA 1
ATOM 13286 C C . ALA G 1 232 ? 38.464 37.344 43.835 1.00 33.62 232 ALA G C 1
ATOM 13287 O O . ALA G 1 232 ? 38.396 36.319 44.514 1.00 33.29 232 ALA G O 1
ATOM 13289 N N . ASN G 1 233 ? 37.398 38.089 43.548 1.00 33.19 233 ASN G N 1
ATOM 13290 C CA . ASN G 1 233 ? 36.050 37.751 44.015 1.00 32.56 233 ASN G CA 1
ATOM 13291 C C . ASN G 1 233 ? 35.053 38.244 42.988 1.00 32.27 233 ASN G C 1
ATOM 13292 O O . ASN G 1 233 ? 35.458 38.886 42.019 1.00 31.41 233 ASN G O 1
ATOM 13297 N N . GLU G 1 234 ? 33.766 37.960 43.192 1.00 32.36 234 GLU G N 1
ATOM 13298 C CA . GLU G 1 234 ? 32.709 38.351 42.230 1.00 33.41 234 GLU G CA 1
ATOM 13299 C C . GLU G 1 234 ? 32.683 39.839 41.956 1.00 33.20 234 GLU G C 1
ATOM 13300 O O . GLU G 1 234 ? 32.610 40.272 40.808 1.00 33.85 234 GLU G O 1
ATOM 13306 N N . GLY G 1 235 ? 32.662 40.622 43.036 1.00 32.87 235 GLY G N 1
ATOM 13307 C CA . GLY G 1 235 ? 32.546 42.063 42.926 1.00 32.23 235 GLY G CA 1
ATOM 13308 C C . GLY G 1 235 ? 33.660 42.633 42.068 1.00 31.44 235 GLY G C 1
ATOM 13309 O O . GLY G 1 235 ? 33.412 43.460 41.196 1.00 30.84 235 GLY G O 1
ATOM 13310 N N . GLU G 1 236 ? 34.879 42.163 42.315 1.00 31.20 236 GLU G N 1
ATOM 13311 C CA . GLU G 1 236 ? 36.059 42.600 41.568 1.00 31.68 236 GLU G CA 1
ATOM 13312 C C . GLU G 1 236 ? 36.003 42.188 40.084 1.00 31.40 236 GLU G C 1
ATOM 13313 O O . GLU G 1 236 ? 36.267 42.988 39.175 1.00 31.90 236 GLU G O 1
ATOM 13319 N N . GLN G 1 237 ? 35.665 40.929 39.864 1.00 31.60 237 GLN G N 1
ATOM 13320 C CA . GLN G 1 237 ? 35.427 40.408 38.522 1.00 31.25 237 GLN G CA 1
ATOM 13321 C C . GLN G 1 237 ? 34.337 41.214 37.784 1.00 31.27 237 GLN G C 1
ATOM 13322 O O . GLN G 1 237 ? 34.511 41.579 36.605 1.00 31.14 237 GLN G O 1
ATOM 13328 N N . ALA G 1 238 ? 33.242 41.536 38.477 1.00 31.36 238 ALA G N 1
ATOM 13329 C CA . ALA G 1 238 ? 32.203 42.399 37.897 1.00 31.32 238 ALA G CA 1
ATOM 13330 C C . ALA G 1 238 ? 32.730 43.784 37.546 1.00 31.62 238 ALA G C 1
ATOM 13331 O O . ALA G 1 238 ? 32.416 44.332 36.482 1.00 31.09 238 ALA G O 1
ATOM 13333 N N . ALA G 1 239 ? 33.547 44.345 38.441 1.00 31.98 239 ALA G N 1
ATOM 13334 C CA . ALA G 1 239 ? 34.111 45.674 38.240 1.00 31.88 239 ALA G CA 1
ATOM 13335 C C . ALA G 1 239 ? 34.984 45.698 36.994 1.00 31.75 239 ALA G C 1
ATOM 13336 O O . ALA G 1 239 ? 34.850 46.575 36.141 1.00 32.35 239 ALA G O 1
ATOM 13338 N N . ILE G 1 240 ? 35.872 44.728 36.889 1.00 31.44 240 ILE G N 1
ATOM 13339 C CA . ILE G 1 240 ? 36.784 44.646 35.739 1.00 31.37 240 ILE G CA 1
ATOM 13340 C C . ILE G 1 240 ? 36.018 44.342 34.429 1.00 31.34 240 ILE G C 1
ATOM 13341 O O . ILE G 1 240 ? 36.279 44.964 33.383 1.00 31.50 240 ILE G O 1
ATOM 13346 N N . ALA G 1 241 ? 35.062 43.413 34.488 1.00 30.29 241 ALA G N 1
ATOM 13347 C CA . ALA G 1 241 ? 34.205 43.131 33.341 1.00 30.71 241 ALA G CA 1
ATOM 13348 C C . ALA G 1 241 ? 33.525 44.411 32.831 1.00 30.90 241 ALA G C 1
ATOM 13349 O O . ALA G 1 241 ? 33.486 44.677 31.622 1.00 31.11 241 ALA G O 1
ATOM 13351 N N . GLY G 1 242 ? 32.990 45.212 33.751 1.00 30.55 242 GLY G N 1
ATOM 13352 C CA . GLY G 1 242 ? 32.443 46.509 33.384 1.00 30.31 242 GLY G CA 1
ATOM 13353 C C . GLY G 1 242 ? 33.482 47.395 32.723 1.00 30.31 242 GLY G C 1
ATOM 13354 O O . GLY G 1 242 ? 33.231 47.958 31.657 1.00 29.90 242 GLY G O 1
ATOM 13355 N N . PHE G 1 243 ? 34.652 47.518 33.352 1.00 30.58 243 PHE G N 1
ATOM 13356 C CA . PHE G 1 243 ? 35.732 48.328 32.802 1.00 31.09 243 PHE G CA 1
ATOM 13357 C C . PHE G 1 243 ? 36.063 47.888 31.364 1.00 31.01 243 PHE G C 1
ATOM 13358 O O . PHE G 1 243 ? 36.145 48.710 30.446 1.00 30.66 243 PHE G O 1
ATOM 13366 N N . LEU G 1 244 ? 36.251 46.586 31.191 1.00 30.89 244 LEU G N 1
ATOM 13367 C CA . LEU G 1 244 ? 36.581 46.023 29.876 1.00 31.19 244 LEU G CA 1
ATOM 13368 C C . LEU G 1 244 ? 35.442 46.177 28.864 1.00 31.66 244 LEU G C 1
ATOM 13369 O O . LEU G 1 244 ? 35.675 46.461 27.677 1.00 31.98 244 LEU G O 1
ATOM 13374 N N . HIS G 1 245 ? 34.209 45.988 29.324 1.00 32.18 245 HIS G N 1
ATOM 13375 C CA . HIS G 1 245 ? 33.054 46.177 28.458 1.00 32.30 245 HIS G CA 1
ATOM 13376 C C . HIS G 1 245 ? 32.988 47.596 27.912 1.00 32.53 245 HIS G C 1
ATOM 13377 O O . HIS G 1 245 ? 32.721 47.798 26.714 1.00 32.29 245 HIS G O 1
ATOM 13384 N N . GLU G 1 246 ? 33.214 48.587 28.770 1.00 32.39 246 GLU G N 1
ATOM 13385 C CA . GLU G 1 246 ? 33.176 49.969 28.282 1.00 33.00 246 GLU G CA 1
ATOM 13386 C C . GLU G 1 246 ? 34.349 50.258 27.357 1.00 32.03 246 GLU G C 1
ATOM 13387 O O . GLU G 1 246 ? 34.168 50.858 26.308 1.00 32.89 246 GLU G O 1
ATOM 13393 N N . LEU G 1 247 ? 35.528 49.783 27.719 1.00 31.47 247 LEU G N 1
ATOM 13394 C CA . LEU G 1 247 ? 36.728 50.034 26.933 1.00 31.42 247 LEU G CA 1
ATOM 13395 C C . LEU G 1 247 ? 36.648 49.377 25.564 1.00 31.00 247 LEU G C 1
ATOM 13396 O O . LEU G 1 247 ? 36.901 50.031 24.544 1.00 30.54 247 LEU G O 1
ATOM 13401 N N . MET G 1 248 ? 36.321 48.082 25.539 1.00 30.50 248 MET G N 1
ATOM 13402 C CA . MET G 1 248 ? 36.279 47.362 24.271 1.00 30.26 248 MET G CA 1
ATOM 13403 C C . MET G 1 248 ? 35.036 47.754 23.467 1.00 30.82 248 MET G C 1
ATOM 13404 O O . MET G 1 248 ? 35.105 47.867 22.232 1.00 30.53 248 MET G O 1
ATOM 13409 N N . GLY G 1 249 ? 33.919 47.991 24.153 1.00 31.07 249 GLY G N 1
ATOM 13410 C CA . GLY G 1 249 ? 32.706 48.488 23.507 1.00 32.10 249 GLY G CA 1
ATOM 13411 C C . GLY G 1 249 ? 32.889 49.793 22.726 1.00 32.73 249 GLY G C 1
ATOM 13412 O O . GLY G 1 249 ? 32.458 49.907 21.572 1.00 32.82 249 GLY G O 1
ATOM 13413 N N . LYS G 1 250 ? 33.531 50.783 23.334 1.00 33.70 250 LYS G N 1
ATOM 13414 C CA . LYS G 1 250 ? 33.743 52.079 22.666 1.00 34.16 250 LYS G CA 1
ATOM 13415 C C . LYS G 1 250 ? 34.797 51.949 21.567 1.00 34.21 250 LYS G C 1
ATOM 13416 O O . LYS G 1 250 ? 34.670 52.543 20.489 1.00 33.88 250 LYS G O 1
ATOM 13422 N N . ALA G 1 251 ? 35.842 51.179 21.853 1.00 34.09 251 ALA G N 1
ATOM 13423 C CA . ALA G 1 251 ? 36.858 50.851 20.848 1.00 34.49 251 ALA G CA 1
ATOM 13424 C C . ALA G 1 251 ? 36.238 50.339 19.542 1.00 34.57 251 ALA G C 1
ATOM 13425 O O . ALA G 1 251 ? 36.554 50.845 18.455 1.00 34.13 251 ALA G O 1
ATOM 13427 N N . LEU G 1 252 ? 35.350 49.350 19.653 1.00 34.83 252 LEU G N 1
ATOM 13428 C CA . LEU G 1 252 ? 34.698 48.741 18.483 1.00 35.64 252 LEU G CA 1
ATOM 13429 C C . LEU G 1 252 ? 33.809 49.728 17.756 1.00 36.31 252 LEU G C 1
ATOM 13430 O O . LEU G 1 252 ? 33.772 49.762 16.516 1.00 35.68 252 LEU G O 1
ATOM 13435 N N . SER G 1 253 ? 33.091 50.534 18.539 1.00 37.86 253 SER G N 1
ATOM 13436 C CA . SER G 1 253 ? 32.282 51.626 18.006 1.00 39.02 253 SER G CA 1
ATOM 13437 C C . SER G 1 253 ? 33.152 52.598 17.213 1.00 39.85 253 SER G C 1
ATOM 13438 O O . SER G 1 253 ? 32.774 53.010 16.127 1.00 39.44 253 SER G O 1
ATOM 13441 N N . SER G 1 254 ? 34.324 52.922 17.754 1.00 41.23 254 SER G N 1
ATOM 13442 C CA . SER G 1 254 ? 35.238 53.876 17.129 1.00 42.96 254 SER G CA 1
ATOM 13443 C C . SER G 1 254 ? 35.834 53.335 15.823 1.00 44.39 254 SER G C 1
ATOM 13444 O O . SER G 1 254 ? 36.061 54.096 14.876 1.00 44.95 254 SER G O 1
ATOM 13447 N N . ILE G 1 255 ? 36.067 52.026 15.777 1.00 46.01 255 ILE G N 1
ATOM 13448 C CA . ILE G 1 255 ? 36.541 51.350 14.571 1.00 46.90 255 ILE G CA 1
ATOM 13449 C C . ILE G 1 255 ? 35.408 51.176 13.566 1.00 48.02 255 ILE G C 1
ATOM 13450 O O . ILE G 1 255 ? 35.607 51.385 12.381 1.00 48.52 255 ILE G O 1
ATOM 13455 N N . GLU G 1 256 ? 34.229 50.791 14.054 1.00 49.36 256 GLU G N 1
ATOM 13456 C CA . GLU G 1 256 ? 33.076 50.419 13.219 1.00 50.03 256 GLU G CA 1
ATOM 13457 C C . GLU G 1 256 ? 33.339 50.454 11.710 1.00 50.82 256 GLU G C 1
ATOM 13458 O O . GLU G 1 256 ? 33.135 51.482 11.053 1.00 51.89 256 GLU G O 1
ATOM 13464 N N . ARG H 1 6 ? -31.922 34.375 35.222 1.00 46.84 6 ARG H N 1
ATOM 13465 C CA . ARG H 1 6 ? -32.940 34.952 34.279 1.00 46.30 6 ARG H CA 1
ATOM 13466 C C . ARG H 1 6 ? -32.645 34.495 32.843 1.00 45.48 6 ARG H C 1
ATOM 13467 O O . ARG H 1 6 ? -33.289 34.945 31.872 1.00 46.02 6 ARG H O 1
ATOM 13475 N N . PHE H 1 7 ? -31.687 33.570 32.724 1.00 43.34 7 PHE H N 1
ATOM 13476 C CA . PHE H 1 7 ? -31.370 32.925 31.455 1.00 42.51 7 PHE H CA 1
ATOM 13477 C C . PHE H 1 7 ? -32.559 32.093 30.985 1.00 41.56 7 PHE H C 1
ATOM 13478 O O . PHE H 1 7 ? -32.936 32.134 29.812 1.00 41.26 7 PHE H O 1
ATOM 13486 N N . PHE H 1 8 ? -33.132 31.355 31.936 1.00 41.00 8 PHE H N 1
ATOM 13487 C CA . PHE H 1 8 ? -34.214 30.411 31.694 1.00 40.92 8 PHE H CA 1
ATOM 13488 C C . PHE H 1 8 ? -35.498 30.902 32.351 1.00 40.87 8 PHE H C 1
ATOM 13489 O O . PHE H 1 8 ? -35.456 31.530 33.400 1.00 40.76 8 PHE H O 1
ATOM 13497 N N . THR H 1 9 ? -36.634 30.591 31.739 1.00 41.26 9 THR H N 1
ATOM 13498 C CA . THR H 1 9 ? -37.928 30.744 32.411 1.00 41.51 9 THR H CA 1
ATOM 13499 C C . THR H 1 9 ? -38.145 29.551 33.324 1.00 41.61 9 THR H C 1
ATOM 13500 O O . THR H 1 9 ? -37.547 28.485 33.111 1.00 42.24 9 THR H O 1
ATOM 13504 N N . GLU H 1 10 ? -39.015 29.726 34.320 1.00 41.77 10 GLU H N 1
ATOM 13505 C CA . GLU H 1 10 ? -39.459 28.631 35.189 1.00 41.51 10 GLU H CA 1
ATOM 13506 C C . GLU H 1 10 ? -39.868 27.410 34.367 1.00 40.97 10 GLU H C 1
ATOM 13507 O O . GLU H 1 10 ? -39.394 26.293 34.614 1.00 40.69 10 GLU H O 1
ATOM 13513 N N . ALA H 1 11 ? -40.709 27.635 33.360 1.00 40.40 11 ALA H N 1
ATOM 13514 C CA . ALA H 1 11 ? -41.260 26.550 32.549 1.00 39.81 11 ALA H CA 1
ATOM 13515 C C . ALA H 1 11 ? -40.168 25.756 31.845 1.00 39.60 11 ALA H C 1
ATOM 13516 O O . ALA H 1 11 ? -40.274 24.540 31.699 1.00 39.77 11 ALA H O 1
ATOM 13518 N N . GLU H 1 12 ? -39.126 26.454 31.408 1.00 38.67 12 GLU H N 1
ATOM 13519 C CA . GLU H 1 12 ? -38.073 25.863 30.592 1.00 38.05 12 GLU H CA 1
ATOM 13520 C C . GLU H 1 12 ? -37.235 24.807 31.281 1.00 37.28 12 GLU H C 1
ATOM 13521 O O . GLU H 1 12 ? -36.720 23.896 30.629 1.00 37.64 12 GLU H O 1
ATOM 13527 N N . GLY H 1 13 ? -37.065 24.966 32.586 1.00 36.50 13 GLY H N 1
ATOM 13528 C CA . GLY H 1 13 ? -36.340 24.002 33.381 1.00 35.79 13 GLY H CA 1
ATOM 13529 C C . GLY H 1 13 ? -34.859 24.314 33.429 1.00 35.03 13 GLY H C 1
ATOM 13530 O O . GLY H 1 13 ? -34.454 25.475 33.428 1.00 35.71 13 GLY H O 1
ATOM 13531 N N . LYS H 1 14 ? -34.058 23.261 33.482 1.00 33.81 14 LYS H N 1
ATOM 13532 C CA . LYS H 1 14 ? -32.632 23.382 33.678 1.00 32.50 14 LYS H CA 1
ATOM 13533 C C . LYS H 1 14 ? -31.888 22.957 32.422 1.00 30.45 14 LYS H C 1
ATOM 13534 O O . LYS H 1 14 ? -32.421 22.254 31.561 1.00 28.67 14 LYS H O 1
ATOM 13540 N N . ALA H 1 15 ? -30.641 23.402 32.339 1.00 28.99 15 ALA H N 1
ATOM 13541 C CA . ALA H 1 15 ? -29.790 23.156 31.186 1.00 28.13 15 ALA H CA 1
ATOM 13542 C C . ALA H 1 15 ? -29.476 21.686 31.041 1.00 27.06 15 ALA H C 1
ATOM 13543 O O . ALA H 1 15 ? -29.458 21.149 29.931 1.00 26.84 15 ALA H O 1
ATOM 13545 N N . VAL H 1 16 ? -29.275 21.015 32.173 1.00 26.15 16 VAL H N 1
ATOM 13546 C CA . VAL H 1 16 ? -28.752 19.659 32.164 1.00 25.86 16 VAL H CA 1
ATOM 13547 C C . VAL H 1 16 ? -29.816 18.633 32.568 1.00 25.45 16 VAL H C 1
ATOM 13548 O O . VAL H 1 16 ? -30.441 18.769 33.611 1.00 25.89 16 VAL H O 1
ATOM 13552 N N . GLY H 1 17 ? -30.014 17.638 31.720 1.00 25.21 17 GLY H N 1
ATOM 13553 C CA . GLY H 1 17 ? -30.873 16.495 32.028 1.00 25.25 17 GLY H CA 1
ATOM 13554 C C . GLY H 1 17 ? -30.017 15.304 32.439 1.00 24.93 17 GLY H C 1
ATOM 13555 O O . GLY H 1 17 ? -28.984 15.032 31.823 1.00 23.65 17 GLY H O 1
ATOM 13556 N N . VAL H 1 18 ? -30.429 14.621 33.503 1.00 24.16 18 VAL H N 1
ATOM 13557 C CA . VAL H 1 18 ? -29.800 13.377 33.909 1.00 24.72 18 VAL H CA 1
ATOM 13558 C C . VAL H 1 18 ? -30.888 12.320 34.052 1.00 25.35 18 VAL H C 1
ATOM 13559 O O . VAL H 1 18 ? -31.867 12.551 34.745 1.00 25.82 18 VAL H O 1
ATOM 13563 N N . GLU H 1 19 ? -30.732 11.206 33.342 1.00 26.16 19 GLU H N 1
ATOM 13564 C CA . GLU H 1 19 ? -31.586 10.042 33.489 1.00 26.06 19 GLU H CA 1
ATOM 13565 C C . GLU H 1 19 ? -30.800 8.867 34.050 1.00 26.12 19 GLU H C 1
ATOM 13566 O O . GLU H 1 19 ? -29.658 8.604 33.640 1.00 24.36 19 GLU H O 1
ATOM 13572 N N . ASN H 1 20 ? -31.420 8.172 35.011 1.00 25.20 20 ASN H N 1
ATOM 13573 C CA . ASN H 1 20 ? -30.789 7.044 35.703 1.00 25.72 20 ASN H CA 1
ATOM 13574 C C . ASN H 1 20 ? -29.514 7.465 36.411 1.00 25.54 20 ASN H C 1
ATOM 13575 O O . ASN H 1 20 ? -28.476 6.804 36.308 1.00 24.85 20 ASN H O 1
ATOM 13580 N N . ALA H 1 21 ? -29.630 8.569 37.138 1.00 25.37 21 ALA H N 1
ATOM 13581 C CA . ALA H 1 21 ? -28.528 9.142 37.901 1.00 25.99 21 ALA H CA 1
ATOM 13582 C C . ALA H 1 21 ? -27.796 8.131 38.770 1.00 26.55 21 ALA H C 1
ATOM 13583 O O . ALA H 1 21 ? -26.559 8.127 38.802 1.00 27.05 21 ALA H O 1
ATOM 13585 N N . ALA H 1 22 ? -28.552 7.281 39.470 1.00 26.46 22 ALA H N 1
ATOM 13586 C CA . ALA H 1 22 ? -27.978 6.327 40.414 1.00 26.25 22 ALA H CA 1
ATOM 13587 C C . ALA H 1 22 ? -27.898 4.901 39.822 1.00 26.43 22 ALA H C 1
ATOM 13588 O O . ALA H 1 22 ? -27.984 3.899 40.546 1.00 27.46 22 ALA H O 1
ATOM 13590 N N . ALA H 1 23 ? -27.715 4.806 38.505 1.00 25.83 23 ALA H N 1
ATOM 13591 C CA . ALA H 1 23 ? -27.585 3.523 37.827 1.00 25.17 23 ALA H CA 1
ATOM 13592 C C . ALA H 1 23 ? -26.351 2.737 38.277 1.00 24.69 23 ALA H C 1
ATOM 13593 O O . ALA H 1 23 ? -25.321 3.306 38.635 1.00 23.70 23 ALA H O 1
ATOM 13595 N N . LYS H 1 24 ? -26.464 1.414 38.216 1.00 24.23 24 LYS H N 1
ATOM 13596 C CA . LYS H 1 24 ? -25.366 0.511 38.557 1.00 24.21 24 LYS H CA 1
ATOM 13597 C C . LYS H 1 24 ? -24.348 0.350 37.443 1.00 23.78 24 LYS H C 1
ATOM 13598 O O . LYS H 1 24 ? -23.273 -0.203 37.683 1.00 23.07 24 LYS H O 1
ATOM 13604 N N . GLY H 1 25 ? -24.689 0.766 36.223 1.00 23.31 25 GLY H N 1
ATOM 13605 C CA . GLY H 1 25 ? -23.860 0.411 35.076 1.00 23.59 25 GLY H CA 1
ATOM 13606 C C . GLY H 1 25 ? -22.510 1.119 35.024 1.00 23.21 25 GLY H C 1
ATOM 13607 O O . GLY H 1 25 ? -22.389 2.270 35.458 1.00 23.48 25 GLY H O 1
ATOM 13608 N N . ASP H 1 26 ? -21.520 0.419 34.462 1.00 23.66 26 ASP H N 1
ATOM 13609 C CA . ASP H 1 26 ? -20.181 0.965 34.208 1.00 23.60 26 ASP H CA 1
ATOM 13610 C C . ASP H 1 26 ? -20.199 2.035 33.131 1.00 23.64 26 ASP H C 1
ATOM 13611 O O . ASP H 1 26 ? -19.344 2.913 33.139 1.00 23.74 26 ASP H O 1
ATOM 13616 N N . VAL H 1 27 ? -21.140 1.961 32.194 1.00 22.77 27 VAL H N 1
ATOM 13617 C CA . VAL H 1 27 ? -21.182 2.923 31.096 1.00 22.77 27 VAL H CA 1
ATOM 13618 C C . VAL H 1 27 ? -21.839 4.232 31.546 1.00 22.64 27 VAL H C 1
ATOM 13619 O O . VAL H 1 27 ? -22.847 4.233 32.263 1.00 22.35 27 VAL H O 1
ATOM 13623 N N . LEU H 1 28 ? -21.217 5.353 31.161 1.00 22.49 28 LEU H N 1
ATOM 13624 C CA . LEU H 1 28 ? -21.772 6.681 31.377 1.00 21.97 28 LEU H CA 1
ATOM 13625 C C . LEU H 1 28 ? -21.977 7.308 29.994 1.00 22.53 28 LEU H C 1
ATOM 13626 O O . LEU H 1 28 ? -20.999 7.602 29.262 1.00 21.03 28 LEU H O 1
ATOM 13631 N N . LEU H 1 29 ? -23.257 7.496 29.650 1.00 21.65 29 LEU H N 1
ATOM 13632 C CA . LEU H 1 29 ? -23.667 8.030 28.364 1.00 21.81 29 LEU H CA 1
ATOM 13633 C C . LEU H 1 29 ? -23.792 9.536 28.450 1.00 21.23 29 LEU H C 1
ATOM 13634 O O . LEU H 1 29 ? -24.320 10.066 29.399 1.00 21.04 29 LEU H O 1
ATOM 13639 N N . VAL H 1 30 ? -23.334 10.207 27.406 1.00 21.76 30 VAL H N 1
ATOM 13640 C CA . VAL H 1 30 ? -23.360 11.639 27.324 1.00 21.42 30 VAL H CA 1
ATOM 13641 C C . VAL H 1 30 ? -23.832 12.057 25.939 1.00 22.74 30 VAL H C 1
ATOM 13642 O O . VAL H 1 30 ? -23.353 11.509 24.943 1.00 22.40 30 VAL H O 1
ATOM 13646 N N . CYS H 1 31 ? -24.741 13.037 25.891 1.00 23.77 31 CYS H N 1
ATOM 13647 C CA . CYS H 1 31 ? -25.371 13.489 24.647 1.00 24.02 31 CYS H CA 1
ATOM 13648 C C . CYS H 1 31 ? -25.505 15.028 24.615 1.00 24.67 31 CYS H C 1
ATOM 13649 O O . CYS H 1 31 ? -26.519 15.635 25.054 1.00 24.65 31 CYS H O 1
ATOM 13652 N N . GLU H 1 32 ? -24.447 15.652 24.092 1.00 24.96 32 GLU H N 1
ATOM 13653 C CA . GLU H 1 32 ? -24.323 17.115 23.985 1.00 25.09 32 GLU H CA 1
ATOM 13654 C C . GLU H 1 32 ? -25.378 17.771 23.089 1.00 25.49 32 GLU H C 1
ATOM 13655 O O . GLU H 1 32 ? -25.901 18.859 23.389 1.00 24.42 32 GLU H O 1
ATOM 13661 N N . HIS H 1 33 ? -25.679 17.100 21.982 1.00 26.32 33 HIS H N 1
ATOM 13662 C CA . HIS H 1 33 ? -26.576 17.663 20.984 1.00 27.17 33 HIS H CA 1
ATOM 13663 C C . HIS H 1 33 ? -27.960 17.043 21.079 1.00 27.77 33 HIS H C 1
ATOM 13664 O O . HIS H 1 33 ? -28.646 16.901 20.074 1.00 27.86 33 HIS H O 1
ATOM 13671 N N . ALA H 1 34 ? -28.379 16.727 22.305 1.00 28.32 34 ALA H N 1
ATOM 13672 C CA . ALA H 1 34 ? -29.616 15.995 22.552 1.00 29.34 34 ALA H CA 1
ATOM 13673 C C . ALA H 1 34 ? -30.881 16.740 22.129 1.00 30.18 34 ALA H C 1
ATOM 13674 O O . ALA H 1 34 ? -31.838 16.107 21.674 1.00 30.43 34 ALA H O 1
ATOM 13676 N N . SER H 1 35 ? -30.872 18.061 22.256 1.00 30.73 35 SER H N 1
ATOM 13677 C CA . SER H 1 35 ? -32.109 18.859 22.213 1.00 31.66 35 SER H CA 1
ATOM 13678 C C . SER H 1 35 ? -32.003 20.049 21.257 1.00 32.29 35 SER H C 1
ATOM 13679 O O . SER H 1 35 ? -30.943 20.661 21.134 1.00 31.42 35 SER H O 1
ATOM 13682 N N . ALA H 1 36 ? -33.126 20.356 20.591 1.00 33.01 36 ALA H N 1
ATOM 13683 C CA . ALA H 1 36 ? -33.248 21.505 19.671 1.00 32.92 36 ALA H CA 1
ATOM 13684 C C . ALA H 1 36 ? -33.798 22.762 20.322 1.00 32.99 36 ALA H C 1
ATOM 13685 O O . ALA H 1 36 ? -33.782 23.824 19.711 1.00 33.57 36 ALA H O 1
ATOM 13687 N N . THR H 1 37 ? -34.274 22.653 21.561 1.00 33.23 37 THR H N 1
ATOM 13688 C CA . THR H 1 37 ? -34.886 23.771 22.263 1.00 33.18 37 THR H CA 1
ATOM 13689 C C . THR H 1 37 ? -34.018 25.024 22.299 1.00 33.79 37 THR H C 1
ATOM 13690 O O . THR H 1 37 ? -32.852 24.973 22.693 1.00 33.13 37 THR H O 1
ATOM 13694 N N . ILE H 1 38 ? -34.610 26.141 21.869 1.00 34.32 38 ILE H N 1
ATOM 13695 C CA . ILE H 1 38 ? -33.990 27.451 21.969 1.00 34.49 38 ILE H CA 1
ATOM 13696 C C . ILE H 1 38 ? -34.624 28.099 23.171 1.00 34.88 38 ILE H C 1
ATOM 13697 O O . ILE H 1 38 ? -35.857 28.127 23.273 1.00 35.37 38 ILE H O 1
ATOM 13702 N N . PRO H 1 39 ? -33.810 28.588 24.117 1.00 35.41 39 PRO H N 1
ATOM 13703 C CA . PRO H 1 39 ? -34.401 29.274 25.251 1.00 36.02 39 PRO H CA 1
ATOM 13704 C C . PRO H 1 39 ? -35.218 30.502 24.828 1.00 36.82 39 PRO H C 1
ATOM 13705 O O . PRO H 1 39 ? -34.846 31.191 23.868 1.00 35.96 39 PRO H O 1
ATOM 13709 N N . GLN H 1 40 ? -36.320 30.748 25.543 1.00 38.20 40 GLN H N 1
ATOM 13710 C CA . GLN H 1 40 ? -37.281 31.828 25.227 1.00 39.38 40 GLN H CA 1
ATOM 13711 C C . GLN H 1 40 ? -36.603 33.167 24.978 1.00 39.92 40 GLN H C 1
ATOM 13712 O O . GLN H 1 40 ? -37.000 33.907 24.079 1.00 40.39 40 GLN H O 1
ATOM 13718 N N . LYS H 1 41 ? -35.575 33.472 25.761 1.00 40.42 41 LYS H N 1
ATOM 13719 C CA . LYS H 1 41 ? -34.912 34.769 25.654 1.00 40.81 41 LYS H CA 1
ATOM 13720 C C . LYS H 1 41 ? -34.299 35.022 24.269 1.00 40.34 41 LYS H C 1
ATOM 13721 O O . LYS H 1 41 ? -34.189 36.171 23.859 1.00 40.25 41 LYS H O 1
ATOM 13727 N N . TYR H 1 42 ? -33.931 33.961 23.555 1.00 40.06 42 TYR H N 1
ATOM 13728 C CA . TYR H 1 42 ? -33.265 34.076 22.258 1.00 40.47 42 TYR H CA 1
ATOM 13729 C C . TYR H 1 42 ? -34.211 33.966 21.062 1.00 40.63 42 TYR H C 1
ATOM 13730 O O . TYR H 1 42 ? -33.770 34.041 19.906 1.00 40.41 42 TYR H O 1
ATOM 13739 N N . GLY H 1 43 ? -35.501 33.779 21.345 1.00 41.06 43 GLY H N 1
ATOM 13740 C CA . GLY H 1 43 ? -36.527 33.673 20.315 1.00 41.21 43 GLY H CA 1
ATOM 13741 C C . GLY H 1 43 ? -36.220 32.639 19.257 1.00 41.52 43 GLY H C 1
ATOM 13742 O O . GLY H 1 43 ? -36.237 31.432 19.520 1.00 42.05 43 GLY H O 1
ATOM 13743 N N . THR H 1 44 ? -35.931 33.125 18.053 1.00 41.81 44 THR H N 1
ATOM 13744 C CA . THR H 1 44 ? -35.647 32.273 16.901 1.00 41.56 44 THR H CA 1
ATOM 13745 C C . THR H 1 44 ? -34.176 32.353 16.483 1.00 41.27 44 THR H C 1
ATOM 13746 O O . THR H 1 44 ? -33.782 31.708 15.511 1.00 40.21 44 THR H O 1
ATOM 13750 N N . LEU H 1 45 ? -33.377 33.135 17.221 1.00 41.73 45 LEU H N 1
ATOM 13751 C CA . LEU H 1 45 ? -31.995 33.492 16.822 1.00 42.27 45 LEU H CA 1
ATOM 13752 C C . LEU H 1 45 ? -31.957 34.045 15.392 1.00 42.65 45 LEU H C 1
ATOM 13753 O O . LEU H 1 45 ? -30.959 33.894 14.675 1.00 42.31 45 LEU H O 1
ATOM 13758 N N . GLY H 1 46 ? -33.065 34.666 14.984 1.00 43.40 46 GLY H N 1
ATOM 13759 C CA . GLY H 1 46 ? -33.230 35.172 13.630 1.00 43.91 46 GLY H CA 1
ATOM 13760 C C . GLY H 1 46 ? -33.152 34.134 12.532 1.00 44.44 46 GLY H C 1
ATOM 13761 O O . GLY H 1 46 ? -32.823 34.473 11.398 1.00 44.44 46 GLY H O 1
ATOM 13762 N N . LEU H 1 47 ? -33.458 32.879 12.862 1.00 44.96 47 LEU H N 1
ATOM 13763 C CA . LEU H 1 47 ? -33.432 31.771 11.899 1.00 45.71 47 LEU H CA 1
ATOM 13764 C C . LEU H 1 47 ? -34.865 31.368 11.526 1.00 46.02 47 LEU H C 1
ATOM 13765 O O . LEU H 1 47 ? -35.820 31.795 12.170 1.00 46.31 47 LEU H O 1
ATOM 13770 N N . SER H 1 48 ? -34.993 30.539 10.490 1.00 46.61 48 SER H N 1
ATOM 13771 C CA . SER H 1 48 ? -36.295 30.048 10.027 1.00 47.19 48 SER H CA 1
ATOM 13772 C C . SER H 1 48 ? -36.732 28.785 10.776 1.00 47.61 48 SER H C 1
ATOM 13773 O O . SER H 1 48 ? -35.907 28.083 11.372 1.00 47.67 48 SER H O 1
ATOM 13776 N N . ALA H 1 49 ? -38.037 28.511 10.738 1.00 48.04 49 ALA H N 1
ATOM 13777 C CA . ALA H 1 49 ? -38.607 27.274 11.275 1.00 48.15 49 ALA H CA 1
ATOM 13778 C C . ALA H 1 49 ? -37.948 26.031 10.689 1.00 48.37 49 ALA H C 1
ATOM 13779 O O . ALA H 1 49 ? -37.781 25.025 11.385 1.00 48.16 49 ALA H O 1
ATOM 13781 N N . ASP H 1 50 ? -37.563 26.105 9.416 1.00 48.67 50 ASP H N 1
ATOM 13782 C CA . ASP H 1 50 ? -36.868 24.997 8.759 1.00 49.01 50 ASP H CA 1
ATOM 13783 C C . ASP H 1 50 ? -35.472 24.724 9.324 1.00 48.84 50 ASP H C 1
ATOM 13784 O O . ASP H 1 50 ? -35.108 23.570 9.534 1.00 48.64 50 ASP H O 1
ATOM 13789 N N . VAL H 1 51 ? -34.693 25.780 9.540 1.00 48.56 51 VAL H N 1
ATOM 13790 C CA . VAL H 1 51 ? -33.362 25.640 10.131 1.00 47.99 51 VAL H CA 1
ATOM 13791 C C . VAL H 1 51 ? -33.512 25.180 11.582 1.00 47.59 51 VAL H C 1
ATOM 13792 O O . VAL H 1 51 ? -32.818 24.262 12.026 1.00 48.05 51 VAL H O 1
ATOM 13796 N N . LEU H 1 52 ? -34.431 25.812 12.301 1.00 46.99 52 LEU H N 1
ATOM 13797 C CA . LEU H 1 52 ? -34.650 25.518 13.712 1.00 46.71 52 LEU H CA 1
ATOM 13798 C C . LEU H 1 52 ? -35.099 24.080 13.976 1.00 46.73 52 LEU H C 1
ATOM 13799 O O . LEU H 1 52 ? -34.887 23.555 15.079 1.00 46.75 52 LEU H O 1
ATOM 13804 N N . SER H 1 53 ? -35.731 23.458 12.980 1.00 46.54 53 SER H N 1
ATOM 13805 C CA . SER H 1 53 ? -36.148 22.067 13.082 1.00 46.34 53 SER H CA 1
ATOM 13806 C C . SER H 1 53 ? -35.215 21.138 12.315 1.00 45.95 53 SER H C 1
ATOM 13807 O O . SER H 1 53 ? -35.523 19.963 12.146 1.00 46.08 53 SER H O 1
ATOM 13810 N N . SER H 1 54 ? -34.066 21.658 11.880 1.00 45.55 54 SER H N 1
ATOM 13811 C CA . SER H 1 54 ? -33.086 20.870 11.120 1.00 45.11 54 SER H CA 1
ATOM 13812 C C . SER H 1 54 ? -32.026 20.284 12.049 1.00 45.01 54 SER H C 1
ATOM 13813 O O . SER H 1 54 ? -32.048 20.504 13.259 1.00 44.86 54 SER H O 1
ATOM 13816 N N . HIS H 1 55 ? -31.087 19.566 11.449 1.00 44.43 55 HIS H N 1
ATOM 13817 C CA . HIS H 1 55 ? -29.944 19.017 12.146 1.00 44.23 55 HIS H CA 1
ATOM 13818 C C . HIS H 1 55 ? -28.926 20.078 12.547 1.00 43.50 55 HIS H C 1
ATOM 13819 O O . HIS H 1 55 ? -27.895 19.742 13.110 1.00 43.46 55 HIS H O 1
ATOM 13826 N N . ALA H 1 56 ? -29.179 21.343 12.215 1.00 42.73 56 ALA H N 1
ATOM 13827 C CA . ALA H 1 56 ? -28.317 22.427 12.665 1.00 42.13 56 ALA H CA 1
ATOM 13828 C C . ALA H 1 56 ? -28.545 22.737 14.149 1.00 41.33 56 ALA H C 1
ATOM 13829 O O . ALA H 1 56 ? -27.688 23.329 14.808 1.00 40.86 56 ALA H O 1
ATOM 13831 N N . ALA H 1 57 ? -29.709 22.348 14.663 1.00 40.28 57 ALA H N 1
ATOM 13832 C CA . ALA H 1 57 ? -30.104 22.710 16.020 1.00 40.33 57 ALA H CA 1
ATOM 13833 C C . ALA H 1 57 ? -29.944 21.550 17.005 1.00 39.83 57 ALA H C 1
ATOM 13834 O O . ALA H 1 57 ? -30.052 21.762 18.216 1.00 39.70 57 ALA H O 1
ATOM 13836 N N . TRP H 1 58 ? -29.709 20.345 16.487 1.00 39.47 58 TRP H N 1
ATOM 13837 C CA . TRP H 1 58 ? -29.631 19.145 17.318 1.00 39.62 58 TRP H CA 1
ATOM 13838 C C . TRP H 1 58 ? -29.229 17.927 16.482 1.00 39.38 58 TRP H C 1
ATOM 13839 O O . TRP H 1 58 ? -29.053 18.036 15.268 1.00 39.17 58 TRP H O 1
ATOM 13850 N N . ASP H 1 59 ? -29.057 16.785 17.149 1.00 38.99 59 ASP H N 1
ATOM 13851 C CA . ASP H 1 59 ? -28.729 15.514 16.507 1.00 38.61 59 ASP H CA 1
ATOM 13852 C C . ASP H 1 59 ? -29.986 14.636 16.544 1.00 38.30 59 ASP H C 1
ATOM 13853 O O . ASP H 1 59 ? -30.242 13.958 17.541 1.00 37.75 59 ASP H O 1
ATOM 13858 N N . PRO H 1 60 ? -30.791 14.663 15.468 1.00 37.93 60 PRO H N 1
ATOM 13859 C CA . PRO H 1 60 ? -31.995 13.844 15.429 1.00 36.83 60 PRO H CA 1
ATOM 13860 C C . PRO H 1 60 ? -31.720 12.372 15.703 1.00 35.87 60 PRO H C 1
ATOM 13861 O O . PRO H 1 60 ? -30.838 11.771 15.080 1.00 35.67 60 PRO H O 1
ATOM 13865 N N . GLY H 1 61 ? -32.462 11.806 16.648 1.00 35.10 61 GLY H N 1
ATOM 13866 C CA . GLY H 1 61 ? -32.365 10.385 16.957 1.00 34.55 61 GLY H CA 1
ATOM 13867 C C . GLY H 1 61 ? -31.281 10.048 17.968 1.00 33.98 61 GLY H C 1
ATOM 13868 O O . GLY H 1 61 ? -31.224 8.915 18.469 1.00 34.18 61 GLY H O 1
ATOM 13869 N N . ALA H 1 62 ? -30.425 11.020 18.281 1.00 33.42 62 ALA H N 1
ATOM 13870 C CA . ALA H 1 62 ? -29.260 10.760 19.143 1.00 32.62 62 ALA H CA 1
ATOM 13871 C C . ALA H 1 62 ? -29.706 10.524 20.591 1.00 31.91 62 ALA H C 1
ATOM 13872 O O . ALA H 1 62 ? -29.320 9.528 21.199 1.00 31.39 62 ALA H O 1
ATOM 13874 N N . LEU H 1 63 ? -30.534 11.420 21.119 1.00 31.29 63 LEU H N 1
ATOM 13875 C CA . LEU H 1 63 ? -31.060 11.272 22.468 1.00 31.38 63 LEU H CA 1
ATOM 13876 C C . LEU H 1 63 ? -31.903 10.010 22.575 1.00 31.37 63 LEU H C 1
ATOM 13877 O O . LEU H 1 63 ? -31.807 9.287 23.565 1.00 30.88 63 LEU H O 1
ATOM 13882 N N . ALA H 1 64 ? -32.749 9.781 21.561 1.00 31.66 64 ALA H N 1
ATOM 13883 C CA . ALA H 1 64 ? -33.612 8.595 21.481 1.00 31.29 64 ALA H CA 1
ATOM 13884 C C . ALA H 1 64 ? -32.797 7.340 21.636 1.00 30.90 64 ALA H C 1
ATOM 13885 O O . ALA H 1 64 ? -33.106 6.499 22.478 1.00 31.40 64 ALA H O 1
ATOM 13887 N N . VAL H 1 65 ? -31.766 7.208 20.810 1.00 30.75 65 VAL H N 1
ATOM 13888 C CA . VAL H 1 65 ? -30.856 6.069 20.892 1.00 30.81 65 VAL H CA 1
ATOM 13889 C C . VAL H 1 65 ? -30.157 6.012 22.256 1.00 30.68 65 VAL H C 1
ATOM 13890 O O . VAL H 1 65 ? -30.090 4.944 22.882 1.00 31.55 65 VAL H O 1
ATOM 13894 N N . ALA H 1 66 ? -29.680 7.155 22.736 1.00 30.65 66 ALA H N 1
ATOM 13895 C CA . ALA H 1 66 ? -28.982 7.207 24.039 1.00 30.54 66 ALA H CA 1
ATOM 13896 C C . ALA H 1 66 ? -29.870 6.687 25.166 1.00 30.43 66 ALA H C 1
ATOM 13897 O O . ALA H 1 66 ? -29.408 5.934 26.024 1.00 29.76 66 ALA H O 1
ATOM 13899 N N . ARG H 1 67 ? -31.142 7.099 25.160 1.00 30.39 67 ARG H N 1
ATOM 13900 C CA . ARG H 1 67 ? -32.120 6.621 26.143 1.00 30.56 67 ARG H CA 1
ATOM 13901 C C . ARG H 1 67 ? -32.325 5.118 26.073 1.00 30.57 67 ARG H C 1
ATOM 13902 O O . ARG H 1 67 ? -32.486 4.463 27.093 1.00 30.96 67 ARG H O 1
ATOM 13910 N N . LEU H 1 68 ? -32.311 4.560 24.868 1.00 30.94 68 LEU H N 1
ATOM 13911 C CA . LEU H 1 68 ? -32.408 3.104 24.726 1.00 30.73 68 LEU H CA 1
ATOM 13912 C C . LEU H 1 68 ? -31.149 2.405 25.237 1.00 30.53 68 LEU H C 1
ATOM 13913 O O . LEU H 1 68 ? -31.227 1.337 25.849 1.00 30.20 68 LEU H O 1
ATOM 13918 N N . LEU H 1 69 ? -29.987 3.005 24.977 1.00 30.08 69 LEU H N 1
ATOM 13919 C CA . LEU H 1 69 ? -28.740 2.461 25.491 1.00 29.72 69 LEU H CA 1
ATOM 13920 C C . LEU H 1 69 ? -28.702 2.541 27.031 1.00 29.26 69 LEU H C 1
ATOM 13921 O O . LEU H 1 69 ? -28.203 1.629 27.707 1.00 28.87 69 LEU H O 1
ATOM 13926 N N . SER H 1 70 ? -29.280 3.598 27.574 1.00 29.00 70 SER H N 1
ATOM 13927 C CA . SER H 1 70 ? -29.303 3.825 29.014 1.00 29.60 70 SER H CA 1
ATOM 13928 C C . SER H 1 70 ? -30.039 2.676 29.728 1.00 30.35 70 SER H C 1
ATOM 13929 O O . SER H 1 70 ? -29.604 2.188 30.773 1.00 29.77 70 SER H O 1
ATOM 13932 N N . GLU H 1 71 ? -31.157 2.242 29.147 1.00 31.00 71 GLU H N 1
ATOM 13933 C CA . GLU H 1 71 ? -31.893 1.101 29.687 1.00 31.41 71 GLU H CA 1
ATOM 13934 C C . GLU H 1 71 ? -31.177 -0.220 29.402 1.00 31.12 71 GLU H C 1
ATOM 13935 O O . GLU H 1 71 ? -31.048 -1.027 30.295 1.00 31.89 71 GLU H O 1
ATOM 13941 N N . LYS H 1 72 ? -30.658 -0.425 28.195 1.00 30.69 72 LYS H N 1
ATOM 13942 C CA . LYS H 1 72 ? -29.969 -1.676 27.892 1.00 30.53 72 LYS H CA 1
ATOM 13943 C C . LYS H 1 72 ? -28.692 -1.888 28.718 1.00 30.33 72 LYS H C 1
ATOM 13944 O O . LYS H 1 72 ? -28.387 -3.024 29.084 1.00 30.70 72 LYS H O 1
ATOM 13950 N N . PHE H 1 73 ? -27.962 -0.798 29.000 1.00 29.41 73 PHE H N 1
ATOM 13951 C CA . PHE H 1 73 ? -26.717 -0.860 29.777 1.00 28.12 73 PHE H CA 1
ATOM 13952 C C . PHE H 1 73 ? -26.937 -0.525 31.244 1.00 27.47 73 PHE H C 1
ATOM 13953 O O . PHE H 1 73 ? -25.985 -0.584 32.025 1.00 26.78 73 PHE H O 1
ATOM 13961 N N . HIS H 1 74 ? -28.155 -0.140 31.616 1.00 26.53 74 HIS H N 1
ATOM 13962 C CA . HIS H 1 74 ? -28.452 0.289 32.984 1.00 27.08 74 HIS H CA 1
ATOM 13963 C C . HIS H 1 74 ? -27.471 1.388 33.365 1.00 26.39 74 HIS H C 1
ATOM 13964 O O . HIS H 1 74 ? -26.791 1.330 34.387 1.00 26.41 74 HIS H O 1
ATOM 13971 N N . ALA H 1 75 ? -27.427 2.402 32.511 1.00 26.02 75 ALA H N 1
ATOM 13972 C CA . ALA H 1 75 ? -26.370 3.411 32.522 1.00 24.75 75 ALA H CA 1
ATOM 13973 C C . ALA H 1 75 ? -26.969 4.797 32.670 1.00 23.81 75 ALA H C 1
ATOM 13974 O O . ALA H 1 75 ? -27.984 5.120 32.045 1.00 23.99 75 ALA H O 1
ATOM 13976 N N . THR H 1 76 ? -26.347 5.608 33.514 1.00 22.44 76 THR H N 1
ATOM 13977 C CA . THR H 1 76 ? -26.631 7.030 33.605 1.00 22.02 76 THR H CA 1
ATOM 13978 C C . THR H 1 76 ? -26.450 7.687 32.240 1.00 21.43 76 THR H C 1
ATOM 13979 O O . THR H 1 76 ? -25.538 7.327 31.489 1.00 20.69 76 THR H O 1
ATOM 13983 N N . LEU H 1 77 ? -27.370 8.591 31.916 1.00 21.92 77 LEU H N 1
ATOM 13984 C CA . LEU H 1 77 ? -27.313 9.437 30.736 1.00 22.20 77 LEU H CA 1
ATOM 13985 C C . LEU H 1 77 ? -27.369 10.895 31.157 1.00 22.01 77 LEU H C 1
ATOM 13986 O O . LEU H 1 77 ? -28.236 11.314 31.916 1.00 22.53 77 LEU H O 1
ATOM 13991 N N . VAL H 1 78 ? -26.373 11.668 30.732 1.00 22.03 78 VAL H N 1
ATOM 13992 C CA . VAL H 1 78 ? -26.361 13.117 30.952 1.00 21.91 78 VAL H CA 1
ATOM 13993 C C . VAL H 1 78 ? -26.564 13.744 29.582 1.00 22.13 78 VAL H C 1
ATOM 13994 O O . VAL H 1 78 ? -25.866 13.393 28.626 1.00 20.66 78 VAL H O 1
ATOM 13998 N N . TYR H 1 79 ? -27.534 14.647 29.482 1.00 22.94 79 TYR H N 1
ATOM 13999 C CA . TYR H 1 79 ? -27.805 15.302 28.210 1.00 24.04 79 TYR H CA 1
ATOM 14000 C C . TYR H 1 79 ? -28.118 16.765 28.389 1.00 23.97 79 TYR H C 1
ATOM 14001 O O . TYR H 1 79 ? -28.548 17.210 29.442 1.00 22.82 79 TYR H O 1
ATOM 14010 N N . GLN H 1 80 ? -27.825 17.517 27.342 1.00 25.29 80 GLN H N 1
ATOM 14011 C CA . GLN H 1 80 ? -28.027 18.956 27.323 1.00 25.70 80 GLN H CA 1
ATOM 14012 C C . GLN H 1 80 ? -29.442 19.218 26.778 1.00 26.26 80 GLN H C 1
ATOM 14013 O O . GLN H 1 80 ? -29.891 18.590 25.803 1.00 26.06 80 GLN H O 1
ATOM 14019 N N . ARG H 1 81 ? -30.149 20.104 27.459 1.00 26.61 81 ARG H N 1
ATOM 14020 C CA . ARG H 1 81 ? -31.572 20.316 27.207 1.00 27.85 81 ARG H CA 1
ATOM 14021 C C . ARG H 1 81 ? -31.861 21.485 26.259 1.00 28.34 81 ARG H C 1
ATOM 14022 O O . ARG H 1 81 ? -33.023 21.780 25.975 1.00 29.35 81 ARG H O 1
ATOM 14030 N N . PHE H 1 82 ? -30.807 22.121 25.739 1.00 27.89 82 PHE H N 1
ATOM 14031 C CA . PHE H 1 82 ? -30.953 23.246 24.830 1.00 27.10 82 PHE H CA 1
ATOM 14032 C C . PHE H 1 82 ? -29.984 23.141 23.662 1.00 27.23 82 PHE H C 1
ATOM 14033 O O . PHE H 1 82 ? -29.030 22.336 23.679 1.00 27.27 82 PHE H O 1
ATOM 14041 N N . SER H 1 83 ? -30.245 23.943 22.633 1.00 27.23 83 SER H N 1
ATOM 14042 C CA . SER H 1 83 ? -29.591 23.779 21.340 1.00 27.64 83 SER H CA 1
ATOM 14043 C C . SER H 1 83 ? -28.119 24.182 21.319 1.00 27.93 83 SER H C 1
ATOM 14044 O O . SER H 1 83 ? -27.712 25.200 21.886 1.00 28.18 83 SER H O 1
ATOM 14047 N N . ARG H 1 84 ? -27.369 23.402 20.568 1.00 28.06 84 ARG H N 1
ATOM 14048 C CA . ARG H 1 84 ? -25.995 23.707 20.265 1.00 29.02 84 ARG H CA 1
ATOM 14049 C C . ARG H 1 84 ? -25.840 25.035 19.508 1.00 29.19 84 ARG H C 1
ATOM 14050 O O . ARG H 1 84 ? -24.740 25.562 19.411 1.00 28.37 84 ARG H O 1
ATOM 14058 N N . LEU H 1 85 ? -26.949 25.573 18.982 1.00 29.44 85 LEU H N 1
ATOM 14059 C CA . LEU H 1 85 ? -26.946 26.917 18.390 1.00 29.39 85 LEU H CA 1
ATOM 14060 C C . LEU H 1 85 ? -26.667 28.003 19.418 1.00 28.99 85 LEU H C 1
ATOM 14061 O O . LEU H 1 85 ? -26.017 29.003 19.092 1.00 29.50 85 LEU H O 1
ATOM 14066 N N . VAL H 1 86 ? -27.181 27.843 20.641 1.00 28.61 86 VAL H N 1
ATOM 14067 C CA . VAL H 1 86 ? -26.940 28.835 21.683 1.00 27.92 86 VAL H CA 1
ATOM 14068 C C . VAL H 1 86 ? -25.519 28.641 22.254 1.00 27.27 86 VAL H C 1
ATOM 14069 O O . VAL H 1 86 ? -24.757 29.598 22.361 1.00 27.36 86 VAL H O 1
ATOM 14073 N N . TYR H 1 87 ? -25.193 27.404 22.606 1.00 26.17 87 TYR H N 1
ATOM 14074 C CA . TYR H 1 87 ? -23.832 26.992 22.989 1.00 26.17 87 TYR H CA 1
ATOM 14075 C C . TYR H 1 87 ? -23.614 25.530 22.597 1.00 26.07 87 TYR H C 1
ATOM 14076 O O . TYR H 1 87 ? -24.334 24.644 23.069 1.00 26.76 87 TYR H O 1
ATOM 14085 N N . ASP H 1 88 ? -22.631 25.259 21.737 1.00 26.14 88 ASP H N 1
ATOM 14086 C CA . ASP H 1 88 ? -22.245 23.896 21.415 1.00 25.89 88 ASP H CA 1
ATOM 14087 C C . ASP H 1 88 ? -21.345 23.294 22.533 1.00 26.07 88 ASP H C 1
ATOM 14088 O O . ASP H 1 88 ? -20.141 23.533 22.570 1.00 25.08 88 ASP H O 1
ATOM 14093 N N . CYS H 1 89 ? -21.942 22.479 23.406 1.00 25.22 89 CYS H N 1
ATOM 14094 C CA . CYS H 1 89 ? -21.255 21.988 24.594 1.00 25.07 89 CYS H CA 1
ATOM 14095 C C . CYS H 1 89 ? -20.124 21.026 24.286 1.00 24.91 89 CYS H C 1
ATOM 14096 O O . CYS H 1 89 ? -19.360 20.672 25.179 1.00 25.45 89 CYS H O 1
ATOM 14099 N N . ASN H 1 90 ? -20.013 20.565 23.038 1.00 24.22 90 ASN H N 1
ATOM 14100 C CA . ASN H 1 90 ? -18.822 19.815 22.622 1.00 24.23 90 ASN H CA 1
ATOM 14101 C C . ASN H 1 90 ? -17.701 20.734 22.076 1.00 23.29 90 ASN H C 1
ATOM 14102 O O . ASN H 1 90 ? -16.877 20.281 21.270 1.00 21.46 90 ASN H O 1
ATOM 14107 N N . ARG H 1 91 ? -17.697 21.995 22.526 1.00 23.36 91 ARG H N 1
ATOM 14108 C CA . ARG H 1 91 ? -16.682 23.009 22.138 1.00 24.14 91 ARG H CA 1
ATOM 14109 C C . ARG H 1 91 ? -16.309 23.869 23.345 1.00 23.36 91 ARG H C 1
ATOM 14110 O O . ARG H 1 91 ? -17.183 24.296 24.091 1.00 23.00 91 ARG H O 1
ATOM 14118 N N . PRO H 1 92 ? -15.012 24.170 23.523 1.00 23.44 92 PRO H N 1
ATOM 14119 C CA . PRO H 1 92 ? -14.650 25.132 24.573 1.00 24.03 92 PRO H CA 1
ATOM 14120 C C . PRO H 1 92 ? -14.941 26.574 24.118 1.00 24.39 92 PRO H C 1
ATOM 14121 O O . PRO H 1 92 ? -15.078 26.807 22.919 1.00 24.05 92 PRO H O 1
ATOM 14125 N N . PRO H 1 93 ? -15.043 27.521 25.056 1.00 25.49 93 PRO H N 1
ATOM 14126 C CA . PRO H 1 93 ? -15.466 28.881 24.714 1.00 27.12 93 PRO H CA 1
ATOM 14127 C C . PRO H 1 93 ? -14.581 29.631 23.713 1.00 28.41 93 PRO H C 1
ATOM 14128 O O . PRO H 1 93 ? -15.072 30.524 23.021 1.00 29.32 93 PRO H O 1
ATOM 14132 N N . GLU H 1 94 ? -13.314 29.256 23.605 1.00 29.39 94 GLU H N 1
ATOM 14133 C CA . GLU H 1 94 ? -12.421 29.967 22.698 1.00 30.26 94 GLU H CA 1
ATOM 14134 C C . GLU H 1 94 ? -12.568 29.469 21.257 1.00 31.30 94 GLU H C 1
ATOM 14135 O O . GLU H 1 94 ? -12.070 30.104 20.334 1.00 33.03 94 GLU H O 1
ATOM 14141 N N . SER H 1 95 ? -13.262 28.351 21.056 1.00 31.42 95 SER H N 1
ATOM 14142 C CA . SER H 1 95 ? -13.588 27.881 19.716 1.00 31.75 95 SER H CA 1
ATOM 14143 C C . SER H 1 95 ? -14.653 28.788 19.106 1.00 32.30 95 SER H C 1
ATOM 14144 O O . SER H 1 95 ? -15.552 29.242 19.807 1.00 31.52 95 SER H O 1
ATOM 14147 N N . PRO H 1 96 ? -14.529 29.084 17.801 1.00 32.89 96 PRO H N 1
ATOM 14148 C CA . PRO H 1 96 ? -15.615 29.778 17.088 1.00 33.07 96 PRO H CA 1
ATOM 14149 C C . PRO H 1 96 ? -16.853 28.908 16.862 1.00 32.78 96 PRO H C 1
ATOM 14150 O O . PRO H 1 96 ? -17.940 29.429 16.641 1.00 34.09 96 PRO H O 1
ATOM 14154 N N . SER H 1 97 ? -16.688 27.595 16.911 1.00 32.44 97 SER H N 1
ATOM 14155 C CA . SER H 1 97 ? -17.814 26.685 16.859 1.00 32.10 97 SER H CA 1
ATOM 14156 C C . SER H 1 97 ? -18.669 26.635 18.150 1.00 31.92 97 SER H C 1
ATOM 14157 O O . SER H 1 97 ? -19.709 25.976 18.155 1.00 31.82 97 SER H O 1
ATOM 14160 N N . ALA H 1 98 ? -18.251 27.306 19.227 1.00 30.93 98 ALA H N 1
ATOM 14161 C CA . ALA H 1 98 ? -18.978 27.243 20.512 1.00 30.62 98 ALA H CA 1
ATOM 14162 C C . ALA H 1 98 ? -20.284 28.040 20.479 1.00 30.13 98 ALA H C 1
ATOM 14163 O O . ALA H 1 98 ? -21.333 27.552 20.916 1.00 28.29 98 ALA H O 1
ATOM 14165 N N . MET H 1 99 ? -20.193 29.278 19.995 1.00 30.55 99 MET H N 1
ATOM 14166 C CA . MET H 1 99 ? -21.340 30.173 19.825 1.00 30.72 99 MET H CA 1
ATOM 14167 C C . MET H 1 99 ? -21.266 30.648 18.371 1.00 32.69 99 MET H C 1
ATOM 14168 O O . MET H 1 99 ? -20.820 31.758 18.091 1.00 32.76 99 MET H O 1
ATOM 14173 N N . PRO H 1 100 ? -21.680 29.788 17.437 1.00 34.36 100 PRO H N 1
ATOM 14174 C CA . PRO H 1 100 ? -21.293 29.989 16.045 1.00 35.86 100 PRO H CA 1
ATOM 14175 C C . PRO H 1 100 ? -22.093 31.101 15.341 1.00 37.40 100 PRO H C 1
ATOM 14176 O O . PRO H 1 100 ? -23.300 31.221 15.518 1.00 37.27 100 PRO H O 1
ATOM 14180 N N . VAL H 1 101 ? -21.397 31.926 14.562 1.00 39.61 101 VAL H N 1
ATOM 14181 C CA . VAL H 1 101 ? -22.042 32.981 13.766 1.00 40.86 101 VAL H CA 1
ATOM 14182 C C . VAL H 1 101 ? -22.762 32.408 12.536 1.00 42.48 101 VAL H C 1
ATOM 14183 O O . VAL H 1 101 ? -23.655 33.055 11.971 1.00 42.17 101 VAL H O 1
ATOM 14187 N N . LYS H 1 102 ? -22.373 31.197 12.143 1.00 44.88 102 LYS H N 1
ATOM 14188 C CA . LYS H 1 102 ? -22.897 30.532 10.955 1.00 46.65 102 LYS H CA 1
ATOM 14189 C C . LYS H 1 102 ? -23.040 28.996 11.157 1.00 48.26 102 LYS H C 1
ATOM 14190 O O . LYS H 1 102 ? -22.214 28.366 11.828 1.00 48.33 102 LYS H O 1
ATOM 14196 N N . SER H 1 103 ? -24.086 28.413 10.573 1.00 49.84 103 SER H N 1
ATOM 14197 C CA . SER H 1 103 ? -24.253 26.960 10.515 1.00 51.09 103 SER H CA 1
ATOM 14198 C C . SER H 1 103 ? -24.447 26.518 9.069 1.00 52.49 103 SER H C 1
ATOM 14199 O O . SER H 1 103 ? -25.507 26.757 8.479 1.00 52.98 103 SER H O 1
ATOM 14202 N N . GLU H 1 104 ? -23.429 25.863 8.511 1.00 53.70 104 GLU H N 1
ATOM 14203 C CA . GLU H 1 104 ? -23.416 25.509 7.097 1.00 54.49 104 GLU H CA 1
ATOM 14204 C C . GLU H 1 104 ? -23.643 26.792 6.291 1.00 55.10 104 GLU H C 1
ATOM 14205 O O . GLU H 1 104 ? -22.963 27.800 6.530 1.00 55.36 104 GLU H O 1
ATOM 14211 N N . ILE H 1 105 ? -24.617 26.767 5.374 1.00 55.35 105 ILE H N 1
ATOM 14212 C CA . ILE H 1 105 ? -24.950 27.926 4.538 1.00 55.11 105 ILE H CA 1
ATOM 14213 C C . ILE H 1 105 ? -25.706 29.003 5.306 1.00 55.01 105 ILE H C 1
ATOM 14214 O O . ILE H 1 105 ? -25.908 30.095 4.782 1.00 55.33 105 ILE H O 1
ATOM 14219 N N . TYR H 1 106 ? -26.141 28.694 6.529 1.00 54.77 106 TYR H N 1
ATOM 14220 C CA . TYR H 1 106 ? -27.066 29.560 7.259 1.00 54.32 106 TYR H CA 1
ATOM 14221 C C . TYR H 1 106 ? -26.377 30.425 8.301 1.00 53.86 106 TYR H C 1
ATOM 14222 O O . TYR H 1 106 ? -25.812 29.913 9.272 1.00 53.95 106 TYR H O 1
ATOM 14231 N N . ASP H 1 107 ? -26.454 31.737 8.108 1.00 52.63 107 ASP H N 1
ATOM 14232 C CA . ASP H 1 107 ? -26.040 32.676 9.129 1.00 51.62 107 ASP H CA 1
ATOM 14233 C C . ASP H 1 107 ? -26.993 32.610 10.311 1.00 50.68 107 ASP H C 1
ATOM 14234 O O . ASP H 1 107 ? -28.163 32.233 10.166 1.00 50.43 107 ASP H O 1
ATOM 14239 N N . ILE H 1 108 ? -26.478 32.994 11.478 1.00 49.01 108 ILE H N 1
ATOM 14240 C CA . ILE H 1 108 ? -27.231 32.974 12.715 1.00 48.00 108 ILE H CA 1
ATOM 14241 C C . ILE H 1 108 ? -27.184 34.383 13.289 1.00 46.83 108 ILE H C 1
ATOM 14242 O O . ILE H 1 108 ? -26.325 34.685 14.108 1.00 46.59 108 ILE H O 1
ATOM 14247 N N . PRO H 1 109 ? -28.107 35.261 12.836 1.00 45.63 109 PRO H N 1
ATOM 14248 C CA . PRO H 1 109 ? -28.200 36.652 13.292 1.00 44.57 109 PRO H CA 1
ATOM 14249 C C . PRO H 1 109 ? -28.213 36.843 14.806 1.00 43.44 109 PRO H C 1
ATOM 14250 O O . PRO H 1 109 ? -27.783 37.884 15.293 1.00 43.53 109 PRO H O 1
ATOM 14254 N N . GLY H 1 110 ? -28.742 35.867 15.543 1.00 41.89 110 GLY H N 1
ATOM 14255 C CA . GLY H 1 110 ? -28.754 35.943 17.000 1.00 41.14 110 GLY H CA 1
ATOM 14256 C C . GLY H 1 110 ? -27.378 35.735 17.618 1.00 39.75 110 GLY H C 1
ATOM 14257 O O . GLY H 1 110 ? -27.150 36.118 18.763 1.00 39.56 110 GLY H O 1
ATOM 14258 N N . ASN H 1 111 ? -26.471 35.117 16.861 1.00 38.61 111 ASN H N 1
ATOM 14259 C CA . ASN H 1 111 ? -25.090 34.882 17.295 1.00 38.21 111 ASN H CA 1
ATOM 14260 C C . ASN H 1 111 ? -24.099 35.895 16.704 1.00 38.46 111 ASN H C 1
ATOM 14261 O O . ASN H 1 111 ? -22.878 35.679 16.759 1.00 38.26 111 ASN H O 1
ATOM 14266 N N . PHE H 1 112 ? -24.619 36.985 16.141 1.00 38.47 112 PHE H N 1
ATOM 14267 C CA . PHE H 1 112 ? -23.770 37.988 15.512 1.00 38.24 112 PHE H CA 1
ATOM 14268 C C . PHE H 1 112 ? -23.155 38.881 16.559 1.00 37.30 112 PHE H C 1
ATOM 14269 O O . PHE H 1 112 ? -23.864 39.396 17.412 1.00 37.41 112 PHE H O 1
ATOM 14277 N N . ASP H 1 113 ? -21.838 39.054 16.476 1.00 37.04 113 ASP H N 1
ATOM 14278 C CA . ASP H 1 113 ? -21.113 40.059 17.245 1.00 36.27 113 ASP H CA 1
ATOM 14279 C C . ASP H 1 113 ? -21.509 40.057 18.731 1.00 35.17 113 ASP H C 1
ATOM 14280 O O . ASP H 1 113 ? -21.881 41.087 19.301 1.00 34.56 113 ASP H O 1
ATOM 14285 N N . LEU H 1 114 ? -21.423 38.879 19.352 1.00 33.95 114 LEU H N 1
ATOM 14286 C CA . LEU H 1 114 ? -21.811 38.723 20.750 1.00 33.44 114 LEU H CA 1
ATOM 14287 C C . LEU H 1 114 ? -20.848 39.513 21.646 1.00 32.39 114 LEU H C 1
ATOM 14288 O O . LEU H 1 114 ? -19.650 39.413 21.487 1.00 32.43 114 LEU H O 1
ATOM 14293 N N . ASP H 1 115 ? -21.377 40.317 22.558 1.00 31.83 115 ASP H N 1
ATOM 14294 C CA . ASP H 1 115 ? -20.527 41.039 23.494 1.00 31.69 115 ASP H CA 1
ATOM 14295 C C . ASP H 1 115 ? -20.091 40.131 24.656 1.00 31.23 115 ASP H C 1
ATOM 14296 O O . ASP H 1 115 ? -20.517 38.967 24.757 1.00 29.79 115 ASP H O 1
ATOM 14301 N N . GLU H 1 116 ? -19.233 40.670 25.519 1.00 30.00 116 GLU H N 1
ATOM 14302 C CA . GLU H 1 116 ? -18.624 39.882 26.582 1.00 29.26 116 GLU H CA 1
ATOM 14303 C C . GLU H 1 116 ? -19.644 39.374 27.596 1.00 28.35 116 GLU H C 1
ATOM 14304 O O . GLU H 1 116 ? -19.563 38.213 28.018 1.00 27.42 116 GLU H O 1
ATOM 14310 N N . ALA H 1 117 ? -20.611 40.222 27.947 1.00 27.48 117 ALA H N 1
ATOM 14311 C CA . ALA H 1 117 ? -21.672 39.839 28.878 1.00 27.39 117 ALA H CA 1
ATOM 14312 C C . ALA H 1 117 ? -22.449 38.612 28.378 1.00 27.11 117 ALA H C 1
ATOM 14313 O O . ALA H 1 117 ? -22.705 37.669 29.138 1.00 27.09 117 ALA H O 1
ATOM 14315 N N . GLU H 1 118 ? -22.779 38.612 27.089 1.00 27.06 118 GLU H N 1
ATOM 14316 C CA . GLU H 1 118 ? -23.578 37.551 26.497 1.00 26.46 118 GLU H CA 1
ATOM 14317 C C . GLU H 1 118 ? -22.792 36.253 26.385 1.00 26.40 118 GLU H C 1
ATOM 14318 O O . GLU H 1 118 ? -23.337 35.187 26.614 1.00 25.56 118 GLU H O 1
ATOM 14324 N N . ARG H 1 119 ? -21.519 36.345 25.985 1.00 25.41 119 ARG H N 1
ATOM 14325 C CA . ARG H 1 119 ? -20.653 35.176 25.919 1.00 24.96 119 ARG H CA 1
ATOM 14326 C C . ARG H 1 119 ? -20.530 34.492 27.282 1.00 24.27 119 ARG H C 1
ATOM 14327 O O . ARG H 1 119 ? -20.613 33.257 27.368 1.00 24.07 119 ARG H O 1
ATOM 14335 N N . PHE H 1 120 ? -20.350 35.294 28.328 1.00 23.95 120 PHE H N 1
ATOM 14336 C CA . PHE H 1 120 ? -20.233 34.768 29.683 1.00 23.72 120 PHE H CA 1
ATOM 14337 C C . PHE H 1 120 ? -21.550 34.083 30.061 1.00 23.22 120 PHE H C 1
ATOM 14338 O O . PHE H 1 120 ? -21.539 32.952 30.553 1.00 21.74 120 PHE H O 1
ATOM 14346 N N . ALA H 1 121 ? -22.670 34.774 29.796 1.00 22.97 121 ALA H N 1
ATOM 14347 C CA . ALA H 1 121 ? -24.013 34.234 30.081 1.00 23.52 121 ALA H CA 1
ATOM 14348 C C . ALA H 1 121 ? -24.225 32.810 29.563 1.00 23.17 121 ALA H C 1
ATOM 14349 O O . ALA H 1 121 ? -24.648 31.919 30.310 1.00 23.11 121 ALA H O 1
ATOM 14351 N N . ARG H 1 122 ? -23.923 32.589 28.289 1.00 23.14 122 ARG H N 1
ATOM 14352 C CA . ARG H 1 122 ? -24.097 31.278 27.673 1.00 23.65 122 ARG H CA 1
ATOM 14353 C C . ARG H 1 122 ? -23.113 30.230 28.211 1.00 23.50 122 ARG H C 1
ATOM 14354 O O . ARG H 1 122 ? -23.458 29.056 28.408 1.00 24.26 122 ARG H O 1
ATOM 14362 N N . THR H 1 123 ? -21.864 30.646 28.388 1.00 23.08 123 THR H N 1
ATOM 14363 C CA . THR H 1 123 ? -20.841 29.776 28.953 1.00 22.35 123 THR H CA 1
ATOM 14364 C C . THR H 1 123 ? -21.250 29.344 30.362 1.00 21.82 123 THR H C 1
ATOM 14365 O O . THR H 1 123 ? -21.133 28.179 30.707 1.00 21.65 123 THR H O 1
ATOM 14369 N N . SER H 1 124 ? -21.744 30.295 31.141 1.00 21.38 124 SER H N 1
ATOM 14370 C CA . SER H 1 124 ? -22.131 30.065 32.523 1.00 21.56 124 SER H CA 1
ATOM 14371 C C . SER H 1 124 ? -23.424 29.222 32.648 1.00 21.23 124 SER H C 1
ATOM 14372 O O . SER H 1 124 ? -23.514 28.383 33.533 1.00 19.86 124 SER H O 1
ATOM 14375 N N . ALA H 1 125 ? -24.398 29.463 31.762 1.00 21.18 125 ALA H N 1
ATOM 14376 C CA . ALA H 1 125 ? -25.723 28.840 31.869 1.00 20.85 125 ALA H CA 1
ATOM 14377 C C . ALA H 1 125 ? -25.779 27.454 31.307 1.00 20.45 125 ALA H C 1
ATOM 14378 O O . ALA H 1 125 ? -26.483 26.589 31.852 1.00 20.50 125 ALA H O 1
ATOM 14380 N N . LEU H 1 126 ? -25.050 27.223 30.218 1.00 20.18 126 LEU H N 1
ATOM 14381 C CA . LEU H 1 126 ? -25.162 25.991 29.467 1.00 20.39 126 LEU H CA 1
ATOM 14382 C C . LEU H 1 126 ? -23.918 25.089 29.536 1.00 20.05 126 LEU H C 1
ATOM 14383 O O . LEU H 1 126 ? -24.029 23.921 29.809 1.00 20.45 126 LEU H O 1
ATOM 14388 N N . TYR H 1 127 ? -22.746 25.641 29.257 1.00 19.28 127 TYR H N 1
ATOM 14389 C CA . TYR H 1 127 ? -21.527 24.858 29.109 1.00 18.90 127 TYR H CA 1
ATOM 14390 C C . TYR H 1 127 ? -21.003 24.324 30.448 1.00 18.84 127 TYR H C 1
ATOM 14391 O O . TYR H 1 127 ? -20.797 23.119 30.604 1.00 18.33 127 TYR H O 1
ATOM 14400 N N . VAL H 1 128 ? -20.767 25.227 31.391 1.00 18.39 128 VAL H N 1
ATOM 14401 C CA . VAL H 1 128 ? -20.096 24.852 32.652 1.00 19.06 128 VAL H CA 1
ATOM 14402 C C . VAL H 1 128 ? -20.978 23.884 33.478 1.00 18.72 128 VAL H C 1
ATOM 14403 O O . VAL H 1 128 ? -20.493 22.862 33.926 1.00 19.35 128 VAL H O 1
ATOM 14407 N N . PRO H 1 129 ? -22.285 24.179 33.631 1.00 19.01 129 PRO H N 1
ATOM 14408 C CA . PRO H 1 129 ? -23.150 23.223 34.341 1.00 18.96 129 PRO H CA 1
ATOM 14409 C C . PRO H 1 129 ? -23.140 21.815 33.790 1.00 18.72 129 PRO H C 1
ATOM 14410 O O . PRO H 1 129 ? -23.060 20.851 34.556 1.00 19.27 129 PRO H O 1
ATOM 14414 N N . PHE H 1 130 ? -23.213 21.698 32.469 1.00 18.97 130 PHE H N 1
ATOM 14415 C CA . PHE H 1 130 ? -23.192 20.413 31.800 1.00 18.55 130 PHE H CA 1
ATOM 14416 C C . PHE H 1 130 ? -21.944 19.596 32.133 1.00 18.53 130 PHE H C 1
ATOM 14417 O O . PHE H 1 130 ? -22.045 18.438 32.590 1.00 18.10 130 PHE H O 1
ATOM 14425 N N . HIS H 1 131 ? -20.773 20.181 31.903 1.00 18.25 131 HIS H N 1
ATOM 14426 C CA . HIS H 1 131 ? -19.527 19.445 32.144 1.00 17.70 131 HIS H CA 1
ATOM 14427 C C . HIS H 1 131 ? -19.269 19.265 33.611 1.00 17.26 131 HIS H C 1
ATOM 14428 O O . HIS H 1 131 ? -18.729 18.236 34.008 1.00 17.92 131 HIS H O 1
ATOM 14435 N N . ASP H 1 132 ? -19.696 20.218 34.421 1.00 17.43 132 ASP H N 1
ATOM 14436 C CA . ASP H 1 132 ? -19.553 20.054 35.867 1.00 17.86 132 ASP H CA 1
ATOM 14437 C C . ASP H 1 132 ? -20.347 18.828 36.335 1.00 17.79 132 ASP H C 1
ATOM 14438 O O . ASP H 1 132 ? -19.893 18.106 37.183 1.00 17.90 132 ASP H O 1
ATOM 14443 N N . ARG H 1 133 ? -21.528 18.608 35.776 1.00 19.08 133 ARG H N 1
ATOM 14444 C CA . ARG H 1 133 ? -22.342 17.460 36.161 1.00 18.94 133 ARG H CA 1
ATOM 14445 C C . ARG H 1 133 ? -21.693 16.124 35.777 1.00 18.92 133 ARG H C 1
ATOM 14446 O O . ARG H 1 133 ? -21.663 15.188 36.579 1.00 18.31 133 ARG H O 1
ATOM 14454 N N . VAL H 1 134 ? -21.195 16.040 34.548 1.00 19.01 134 VAL H N 1
ATOM 14455 C CA . VAL H 1 134 ? -20.470 14.862 34.089 1.00 18.46 134 VAL H CA 1
ATOM 14456 C C . VAL H 1 134 ? -19.288 14.618 35.013 1.00 18.84 134 VAL H C 1
ATOM 14457 O O . VAL H 1 134 ? -19.095 13.508 35.493 1.00 19.63 134 VAL H O 1
ATOM 14461 N N . SER H 1 135 ? -18.523 15.670 35.290 1.00 19.41 135 SER H N 1
ATOM 14462 C CA . SER H 1 135 ? -17.355 15.568 36.157 1.00 19.65 135 SER H CA 1
ATOM 14463 C C . SER H 1 135 ? -17.693 15.073 37.551 1.00 19.98 135 SER H C 1
ATOM 14464 O O . SER H 1 135 ? -16.997 14.227 38.082 1.00 18.75 135 SER H O 1
ATOM 14467 N N . GLU H 1 136 ? -18.765 15.604 38.128 1.00 20.76 136 GLU H N 1
ATOM 14468 C CA . GLU H 1 136 ? -19.216 15.210 39.463 1.00 21.14 136 GLU H CA 1
ATOM 14469 C C . GLU H 1 136 ? -19.532 13.715 39.528 1.00 20.58 136 GLU H C 1
ATOM 14470 O O . GLU H 1 136 ? -19.151 13.019 40.480 1.00 20.95 136 GLU H O 1
ATOM 14476 N N . ILE H 1 137 ? -20.246 13.211 38.528 1.00 20.03 137 ILE H N 1
ATOM 14477 C CA . ILE H 1 137 ? -20.656 11.801 38.496 1.00 19.14 137 ILE H CA 1
ATOM 14478 C C . ILE H 1 137 ? -19.452 10.916 38.404 1.00 18.84 137 ILE H C 1
ATOM 14479 O O . ILE H 1 137 ? -19.343 9.949 39.119 1.00 18.27 137 ILE H O 1
ATOM 14484 N N . ILE H 1 138 ? -18.522 11.277 37.525 1.00 18.38 138 ILE H N 1
ATOM 14485 C CA . ILE H 1 138 ? -17.311 10.510 37.331 1.00 18.81 138 ILE H CA 1
ATOM 14486 C C . ILE H 1 138 ? -16.537 10.434 38.654 1.00 19.95 138 ILE H C 1
ATOM 14487 O O . ILE H 1 138 ? -16.142 9.350 39.087 1.00 19.61 138 ILE H O 1
ATOM 14492 N N . ALA H 1 139 ? -16.382 11.585 39.307 1.00 20.43 139 ALA H N 1
ATOM 14493 C CA . ALA H 1 139 ? -15.676 11.679 40.580 1.00 21.28 139 ALA H CA 1
ATOM 14494 C C . ALA H 1 139 ? -16.344 10.834 41.679 1.00 22.03 139 ALA H C 1
ATOM 14495 O O . ALA H 1 139 ? -15.638 10.101 42.393 1.00 22.92 139 ALA H O 1
ATOM 14497 N N . GLU H 1 140 ? -17.671 10.899 41.794 1.00 22.01 140 GLU H N 1
ATOM 14498 C CA . GLU H 1 140 ? -18.433 10.030 42.726 1.00 23.83 140 GLU H CA 1
ATOM 14499 C C . GLU H 1 140 ? -18.107 8.556 42.495 1.00 23.18 140 GLU H C 1
ATOM 14500 O O . GLU H 1 140 ? -17.758 7.820 43.424 1.00 22.65 140 GLU H O 1
ATOM 14506 N N . ARG H 1 141 ? -18.199 8.139 41.236 1.00 23.50 141 ARG H N 1
ATOM 14507 C CA . ARG H 1 141 ? -18.019 6.740 40.869 1.00 24.09 141 ARG H CA 1
ATOM 14508 C C . ARG H 1 141 ? -16.600 6.272 41.208 1.00 24.63 141 ARG H C 1
ATOM 14509 O O . ARG H 1 141 ? -16.410 5.190 41.784 1.00 23.93 141 ARG H O 1
ATOM 14517 N N . GLN H 1 142 ? -15.617 7.104 40.875 1.00 25.35 142 GLN H N 1
ATOM 14518 C CA . GLN H 1 142 ? -14.227 6.777 41.138 1.00 26.82 142 GLN H CA 1
ATOM 14519 C C . GLN H 1 142 ? -13.995 6.651 42.637 1.00 26.73 142 GLN H C 1
ATOM 14520 O O . GLN H 1 142 ? -13.252 5.779 43.068 1.00 27.63 142 GLN H O 1
ATOM 14526 N N . ALA H 1 143 ? -14.678 7.481 43.420 1.00 26.47 143 ALA H N 1
ATOM 14527 C CA . ALA H 1 143 ? -14.608 7.423 44.872 1.00 26.53 143 ALA H CA 1
ATOM 14528 C C . ALA H 1 143 ? -15.194 6.109 45.448 1.00 26.32 143 ALA H C 1
ATOM 14529 O O . ALA H 1 143 ? -14.736 5.635 46.487 1.00 26.75 143 ALA H O 1
ATOM 14531 N N . ALA H 1 144 ? -16.199 5.539 44.781 1.00 25.57 144 ALA H N 1
ATOM 14532 C CA . ALA H 1 144 ? -16.765 4.232 45.157 1.00 25.50 144 ALA H CA 1
ATOM 14533 C C . ALA H 1 144 ? -15.964 3.039 44.602 1.00 25.17 144 ALA H C 1
ATOM 14534 O O . ALA H 1 144 ? -16.322 1.870 44.863 1.00 26.20 144 ALA H O 1
ATOM 14536 N N . GLY H 1 145 ? -14.919 3.322 43.828 1.00 24.53 145 GLY H N 1
ATOM 14537 C CA . GLY H 1 145 ? -14.091 2.313 43.186 1.00 24.46 145 GLY H CA 1
ATOM 14538 C C . GLY H 1 145 ? -14.727 1.714 41.945 1.00 24.54 145 GLY H C 1
ATOM 14539 O O . GLY H 1 145 ? -14.385 0.600 41.534 1.00 24.70 145 GLY H O 1
ATOM 14540 N N . ARG H 1 146 ? -15.676 2.428 41.360 1.00 23.73 146 ARG H N 1
ATOM 14541 C CA . ARG H 1 146 ? -16.440 1.887 40.246 1.00 23.57 146 ARG H CA 1
ATOM 14542 C C . ARG H 1 146 ? -15.733 2.142 38.946 1.00 23.17 146 ARG H C 1
ATOM 14543 O O . ARG H 1 146 ? -15.084 3.162 38.818 1.00 24.01 146 ARG H O 1
ATOM 14551 N N . LYS H 1 147 ? -15.885 1.232 37.984 1.00 23.68 147 LYS H N 1
ATOM 14552 C CA . LYS H 1 147 ? -15.446 1.466 36.605 1.00 23.49 147 LYS H CA 1
ATOM 14553 C C . LYS H 1 147 ? -16.338 2.518 35.941 1.00 22.96 147 LYS H C 1
ATOM 14554 O O . LYS H 1 147 ? -17.541 2.580 36.205 1.00 22.16 147 LYS H O 1
ATOM 14560 N N . VAL H 1 148 ? -15.744 3.324 35.063 1.00 22.31 148 VAL H N 1
ATOM 14561 C CA . VAL H 1 148 ? -16.481 4.276 34.229 1.00 21.40 148 VAL H CA 1
ATOM 14562 C C . VAL H 1 148 ? -15.990 4.167 32.795 1.00 21.35 148 VAL H C 1
ATOM 14563 O O . VAL H 1 148 ? -14.791 4.184 32.542 1.00 21.10 148 VAL H O 1
ATOM 14567 N N . VAL H 1 149 ? -16.931 4.019 31.870 1.00 21.20 149 VAL H N 1
ATOM 14568 C CA . VAL H 1 149 ? -16.672 3.949 30.443 1.00 20.83 149 VAL H CA 1
ATOM 14569 C C . VAL H 1 149 ? -17.470 5.130 29.890 1.00 21.53 149 VAL H C 1
ATOM 14570 O O . VAL H 1 149 ? -18.710 5.147 29.987 1.00 20.75 149 VAL H O 1
ATOM 14574 N N . VAL H 1 150 ? -16.774 6.148 29.373 1.00 20.98 150 VAL H N 1
ATOM 14575 C CA . VAL H 1 150 ? -17.448 7.365 28.912 1.00 20.98 150 VAL H CA 1
ATOM 14576 C C . VAL H 1 150 ? -17.840 7.133 27.446 1.00 22.09 150 VAL H C 1
ATOM 14577 O O . VAL H 1 150 ? -16.985 6.822 26.612 1.00 22.35 150 VAL H O 1
ATOM 14581 N N . VAL H 1 151 ? -19.134 7.255 27.155 1.00 22.09 151 VAL H N 1
ATOM 14582 C CA . VAL H 1 151 ? -19.646 6.977 25.814 1.00 22.74 151 VAL H CA 1
ATOM 14583 C C . VAL H 1 151 ? -20.505 8.151 25.385 1.00 23.04 151 VAL H C 1
ATOM 14584 O O . VAL H 1 151 ? -21.496 8.478 26.041 1.00 22.19 151 VAL H O 1
ATOM 14588 N N . THR H 1 152 ? -20.118 8.802 24.292 1.00 23.53 152 THR H N 1
ATOM 14589 C CA . THR H 1 152 ? -20.908 9.910 23.788 1.00 24.65 152 THR H CA 1
ATOM 14590 C C . THR H 1 152 ? -21.692 9.449 22.546 1.00 24.98 152 THR H C 1
ATOM 14591 O O . THR H 1 152 ? -21.270 8.548 21.828 1.00 24.44 152 THR H O 1
ATOM 14595 N N . ILE H 1 153 ? -22.836 10.081 22.317 1.00 26.16 153 ILE H N 1
ATOM 14596 C CA . ILE H 1 153 ? -23.798 9.602 21.313 1.00 27.27 153 ILE H CA 1
ATOM 14597 C C . ILE H 1 153 ? -24.174 10.762 20.411 1.00 27.94 153 ILE H C 1
ATOM 14598 O O . ILE H 1 153 ? -24.655 11.788 20.870 1.00 26.97 153 ILE H O 1
ATOM 14603 N N . HIS H 1 154 ? -23.880 10.587 19.125 1.00 30.06 154 HIS H N 1
ATOM 14604 C CA . HIS H 1 154 ? -24.093 11.602 18.112 1.00 31.98 154 HIS H CA 1
ATOM 14605 C C . HIS H 1 154 ? -24.791 10.947 16.910 1.00 33.39 154 HIS H C 1
ATOM 14606 O O . HIS H 1 154 ? -24.612 9.746 16.646 1.00 33.47 154 HIS H O 1
ATOM 14613 N N . SER H 1 155 ? -25.585 11.738 16.195 1.00 35.17 155 SER H N 1
ATOM 14614 C CA . SER H 1 155 ? -26.005 11.373 14.839 1.00 36.66 155 SER H CA 1
ATOM 14615 C C . SER H 1 155 ? -25.518 12.427 13.845 1.00 38.20 155 SER H C 1
ATOM 14616 O O . SER H 1 155 ? -25.303 13.580 14.202 1.00 37.98 155 SER H O 1
ATOM 14619 N N . PHE H 1 156 ? -25.336 12.002 12.598 1.00 40.66 156 PHE H N 1
ATOM 14620 C CA . PHE H 1 156 ? -24.892 12.890 11.527 1.00 42.61 156 PHE H CA 1
ATOM 14621 C C . PHE H 1 156 ? -25.785 12.770 10.285 1.00 44.66 156 PHE H C 1
ATOM 14622 O O . PHE H 1 156 ? -26.590 11.833 10.144 1.00 44.63 156 PHE H O 1
ATOM 14630 N N . THR H 1 157 ? -25.624 13.734 9.387 1.00 46.90 157 THR H N 1
ATOM 14631 C CA . THR H 1 157 ? -26.491 13.849 8.230 1.00 48.69 157 THR H CA 1
ATOM 14632 C C . THR H 1 157 ? -26.109 12.804 7.161 1.00 50.45 157 THR H C 1
ATOM 14633 O O . THR H 1 157 ? -24.922 12.489 6.993 1.00 50.59 157 THR H O 1
ATOM 14637 N N . PRO H 1 158 ? -27.112 12.212 6.477 1.00 52.31 158 PRO H N 1
ATOM 14638 C CA . PRO H 1 158 ? -26.766 11.145 5.529 1.00 53.52 158 PRO H CA 1
ATOM 14639 C C . PRO H 1 158 ? -26.141 11.660 4.227 1.00 55.00 158 PRO H C 1
ATOM 14640 O O . PRO H 1 158 ? -25.416 10.919 3.557 1.00 55.34 158 PRO H O 1
ATOM 14644 N N . VAL H 1 159 ? -26.415 12.916 3.879 1.00 56.65 159 VAL H N 1
ATOM 14645 C CA . VAL H 1 159 ? -25.841 13.533 2.684 1.00 57.85 159 VAL H CA 1
ATOM 14646 C C . VAL H 1 159 ? -25.120 14.810 3.079 1.00 58.97 159 VAL H C 1
ATOM 14647 O O . VAL H 1 159 ? -25.651 15.614 3.841 1.00 59.25 159 VAL H O 1
ATOM 14651 N N . TYR H 1 160 ? -23.923 14.995 2.536 1.00 60.54 160 TYR H N 1
ATOM 14652 C CA . TYR H 1 160 ? -23.028 16.060 2.979 1.00 61.41 160 TYR H CA 1
ATOM 14653 C C . TYR H 1 160 ? -22.227 16.626 1.816 1.00 62.36 160 TYR H C 1
ATOM 14654 O O . TYR H 1 160 ? -21.597 15.871 1.074 1.00 62.31 160 TYR H O 1
ATOM 14663 N N . HIS H 1 161 ? -22.242 17.953 1.679 1.00 63.38 161 HIS H N 1
ATOM 14664 C CA . HIS H 1 161 ? -21.508 18.645 0.618 1.00 63.97 161 HIS H CA 1
ATOM 14665 C C . HIS H 1 161 ? -21.810 18.012 -0.749 1.00 64.52 161 HIS H C 1
ATOM 14666 O O . HIS H 1 161 ? -20.911 17.753 -1.555 1.00 64.55 161 HIS H O 1
ATOM 14673 N N . GLY H 1 162 ? -23.101 17.764 -0.981 1.00 64.98 162 GLY H N 1
ATOM 14674 C CA . GLY H 1 162 ? -23.595 17.124 -2.199 1.00 65.16 162 GLY H CA 1
ATOM 14675 C C . GLY H 1 162 ? -23.636 15.612 -2.085 1.00 65.45 162 GLY H C 1
ATOM 14676 O O . GLY H 1 162 ? -24.695 14.987 -2.215 1.00 65.46 162 GLY H O 1
ATOM 14677 N N . ARG H 1 163 ? -22.469 15.034 -1.828 1.00 65.74 163 ARG H N 1
ATOM 14678 C CA . ARG H 1 163 ? -22.292 13.580 -1.829 1.00 65.74 163 ARG H CA 1
ATOM 14679 C C . ARG H 1 163 ? -22.973 12.905 -0.626 1.00 65.61 163 ARG H C 1
ATOM 14680 O O . ARG H 1 163 ? -23.096 13.491 0.458 1.00 65.79 163 ARG H O 1
ATOM 14688 N N . PHE H 1 164 ? -23.431 11.675 -0.850 1.00 65.02 164 PHE H N 1
ATOM 14689 C CA . PHE H 1 164 ? -24.061 10.859 0.181 1.00 64.44 164 PHE H CA 1
ATOM 14690 C C . PHE H 1 164 ? -23.013 9.938 0.810 1.00 64.00 164 PHE H C 1
ATOM 14691 O O . PHE H 1 164 ? -22.447 9.077 0.133 1.00 64.09 164 PHE H O 1
ATOM 14699 N N . ARG H 1 165 ? -22.833 10.099 2.123 1.00 63.07 165 ARG H N 1
ATOM 14700 C CA . ARG H 1 165 ? -21.887 9.294 2.863 1.00 62.25 165 ARG H CA 1
ATOM 14701 C C . ARG H 1 165 ? -22.375 7.948 3.238 1.00 61.21 165 ARG H C 1
ATOM 14702 O O . ARG H 1 165 ? -23.515 7.747 3.601 1.00 61.57 165 ARG H O 1
ATOM 14710 N N . GLU H 1 166 ? -21.457 7.016 3.149 1.00 59.81 166 GLU H N 1
ATOM 14711 C CA . GLU H 1 166 ? -21.778 5.639 3.132 1.00 58.52 166 GLU H CA 1
ATOM 14712 C C . GLU H 1 166 ? -21.458 5.008 4.440 1.00 57.70 166 GLU H C 1
ATOM 14713 O O . GLU H 1 166 ? -21.799 3.876 4.651 1.00 57.72 166 GLU H O 1
ATOM 14719 N N . VAL H 1 167 ? -20.816 5.747 5.332 1.00 56.49 167 VAL H N 1
ATOM 14720 C CA . VAL H 1 167 ? -20.654 5.283 6.699 1.00 55.13 167 VAL H CA 1
ATOM 14721 C C . VAL H 1 167 ? -21.988 5.236 7.333 1.00 53.81 167 VAL H C 1
ATOM 14722 O O . VAL H 1 167 ? -22.784 6.077 7.133 1.00 53.87 167 VAL H O 1
ATOM 14726 N N . GLU H 1 168 ? -22.205 4.219 8.118 1.00 52.53 168 GLU H N 1
ATOM 14727 C CA . GLU H 1 168 ? -23.457 4.062 8.768 1.00 51.33 168 GLU H CA 1
ATOM 14728 C C . GLU H 1 168 ? -23.233 4.364 10.225 1.00 49.68 168 GLU H C 1
ATOM 14729 O O . GLU H 1 168 ? -23.925 5.138 10.783 1.00 49.32 168 GLU H O 1
ATOM 14735 N N . ILE H 1 169 ? -22.211 3.766 10.791 1.00 48.06 169 ILE H N 1
ATOM 14736 C CA . ILE H 1 169 ? -21.857 3.954 12.195 1.00 47.14 169 ILE H CA 1
ATOM 14737 C C . ILE H 1 169 ? -20.382 4.284 12.299 1.00 45.81 169 ILE H C 1
ATOM 14738 O O . ILE H 1 169 ? -19.541 3.501 11.853 1.00 45.47 169 ILE H O 1
ATOM 14743 N N . GLY H 1 170 ? -20.085 5.456 12.864 1.00 44.26 170 GLY H N 1
ATOM 14744 C CA . GLY H 1 170 ? -18.711 5.894 13.122 1.00 42.97 170 GLY H CA 1
ATOM 14745 C C . GLY H 1 170 ? -18.247 5.583 14.539 1.00 41.60 170 GLY H C 1
ATOM 14746 O O . GLY H 1 170 ? -18.939 5.911 15.497 1.00 40.66 170 GLY H O 1
ATOM 14747 N N . ILE H 1 171 ? -17.078 4.951 14.662 1.00 40.23 171 ILE H N 1
ATOM 14748 C CA . ILE H 1 171 ? -16.431 4.710 15.957 1.00 39.34 171 ILE H CA 1
ATOM 14749 C C . ILE H 1 171 ? -15.297 5.734 16.103 1.00 38.38 171 ILE H C 1
ATOM 14750 O O . ILE H 1 171 ? -14.255 5.617 15.451 1.00 38.36 171 ILE H O 1
ATOM 14755 N N . LEU H 1 172 ? -15.532 6.747 16.939 1.00 36.65 172 LEU H N 1
ATOM 14756 C CA . LEU H 1 172 ? -14.626 7.889 17.087 1.00 35.51 172 LEU H CA 1
ATOM 14757 C C . LEU H 1 172 ? -13.821 7.834 18.390 1.00 34.75 172 LEU H C 1
ATOM 14758 O O . LEU H 1 172 ? -14.285 7.302 19.407 1.00 34.39 172 LEU H O 1
ATOM 14763 N N . HIS H 1 173 ? -12.617 8.397 18.361 1.00 33.35 173 HIS H N 1
ATOM 14764 C CA . HIS H 1 173 ? -11.723 8.352 19.509 1.00 32.29 173 HIS H CA 1
ATOM 14765 C C . HIS H 1 173 ? -10.592 9.360 19.386 1.00 31.32 173 HIS H C 1
ATOM 14766 O O . HIS H 1 173 ? -10.279 9.830 18.295 1.00 30.40 173 HIS H O 1
ATOM 14773 N N . ASP H 1 174 ? -10.001 9.677 20.535 1.00 30.27 174 ASP H N 1
ATOM 14774 C CA . ASP H 1 174 ? -8.876 10.596 20.632 1.00 29.59 174 ASP H CA 1
ATOM 14775 C C . ASP H 1 174 ? -7.605 9.769 20.896 1.00 28.91 174 ASP H C 1
ATOM 14776 O O . ASP H 1 174 ? -7.401 8.777 20.210 1.00 28.45 174 ASP H O 1
ATOM 14781 N N . ASN H 1 175 ? -6.754 10.143 21.860 1.00 28.78 175 ASN H N 1
ATOM 14782 C CA . ASN H 1 175 ? -5.454 9.482 22.012 1.00 28.06 175 ASN H CA 1
ATOM 14783 C C . ASN H 1 175 ? -5.554 8.085 22.654 1.00 28.13 175 ASN H C 1
ATOM 14784 O O . ASN H 1 175 ? -4.559 7.355 22.702 1.00 27.88 175 ASN H O 1
ATOM 14789 N N . ASP H 1 176 ? -6.758 7.716 23.119 1.00 26.84 176 ASP H N 1
ATOM 14790 C CA . ASP H 1 176 ? -7.034 6.396 23.666 1.00 27.20 176 ASP H CA 1
ATOM 14791 C C . ASP H 1 176 ? -7.963 5.644 22.719 1.00 27.26 176 ASP H C 1
ATOM 14792 O O . ASP H 1 176 ? -9.137 6.005 22.587 1.00 26.62 176 ASP H O 1
ATOM 14797 N N . SER H 1 177 ? -7.433 4.603 22.063 1.00 27.56 177 SER H N 1
ATOM 14798 C CA . SER H 1 177 ? -8.179 3.861 21.036 1.00 27.09 177 SER H CA 1
ATOM 14799 C C . SER H 1 177 ? -8.631 2.498 21.520 1.00 27.11 177 SER H C 1
ATOM 14800 O O . SER H 1 177 ? -9.171 1.707 20.747 1.00 27.45 177 SER H O 1
ATOM 14803 N N . ARG H 1 178 ? -8.413 2.210 22.798 1.00 26.60 178 ARG H N 1
ATOM 14804 C CA . ARG H 1 178 ? -8.603 0.866 23.318 1.00 26.65 178 ARG H CA 1
ATOM 14805 C C . ARG H 1 178 ? -10.027 0.333 23.052 1.00 27.55 178 ARG H C 1
ATOM 14806 O O . ARG H 1 178 ? -10.185 -0.736 22.439 1.00 26.92 178 ARG H O 1
ATOM 14814 N N . LEU H 1 179 ? -11.039 1.092 23.481 1.00 28.00 179 LEU H N 1
ATOM 14815 C CA . LEU H 1 179 ? -12.437 0.684 23.316 1.00 28.72 179 LEU H CA 1
ATOM 14816 C C . LEU H 1 179 ? -12.827 0.684 21.843 1.00 29.17 179 LEU H C 1
ATOM 14817 O O . LEU H 1 179 ? -13.445 -0.268 21.363 1.00 29.45 179 LEU H O 1
ATOM 14822 N N . ALA H 1 180 ? -12.438 1.739 21.140 1.00 30.29 180 ALA H N 1
ATOM 14823 C CA . ALA H 1 180 ? -12.645 1.865 19.703 1.00 30.79 180 ALA H CA 1
ATOM 14824 C C . ALA H 1 180 ? -12.094 0.667 18.934 1.00 31.51 180 ALA H C 1
ATOM 14825 O O . ALA H 1 180 ? -12.809 0.099 18.118 1.00 31.19 180 ALA H O 1
ATOM 14827 N N . ASP H 1 181 ? -10.840 0.293 19.214 1.00 32.43 181 ASP H N 1
ATOM 14828 C CA . ASP H 1 181 ? -10.161 -0.848 18.558 1.00 32.75 181 ASP H CA 1
ATOM 14829 C C . ASP H 1 181 ? -10.982 -2.122 18.718 1.00 33.50 181 ASP H C 1
ATOM 14830 O O . ASP H 1 181 ? -11.162 -2.874 17.762 1.00 33.79 181 ASP H O 1
ATOM 14835 N N . ALA H 1 182 ? -11.448 -2.365 19.947 1.00 33.67 182 ALA H N 1
ATOM 14836 C CA 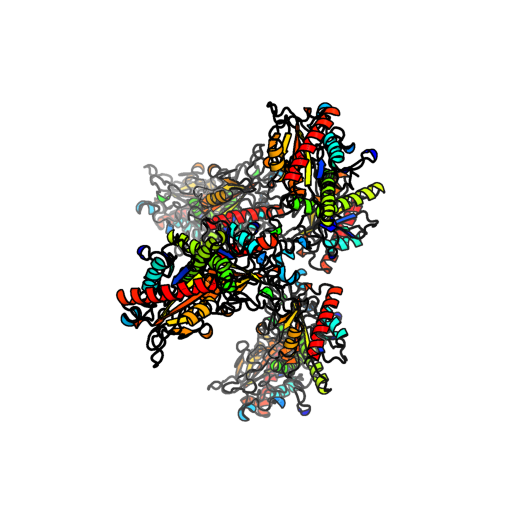. ALA H 1 182 ? -12.209 -3.548 20.296 1.00 34.13 182 ALA H CA 1
ATOM 14837 C C . ALA H 1 182 ? -13.550 -3.588 19.587 1.00 34.51 182 ALA H C 1
ATOM 14838 O O . ALA H 1 182 ? -13.983 -4.648 19.151 1.00 35.07 182 ALA H O 1
ATOM 14840 N N . MET H 1 183 ? -14.204 -2.440 19.484 1.00 34.78 183 MET H N 1
ATOM 14841 C CA . MET H 1 183 ? -15.498 -2.342 18.799 1.00 34.54 183 MET H CA 1
ATOM 14842 C C . MET H 1 183 ? -15.337 -2.513 17.300 1.00 36.31 183 MET H C 1
ATOM 14843 O O . MET H 1 183 ? -16.142 -3.190 16.673 1.00 36.34 183 MET H O 1
ATOM 14848 N N . LEU H 1 184 ? -14.288 -1.916 16.742 1.00 38.10 184 LEU H N 1
ATOM 14849 C CA . LEU H 1 184 ? -14.018 -2.014 15.308 1.00 39.43 184 LEU H CA 1
ATOM 14850 C C . LEU H 1 184 ? -13.639 -3.435 14.902 1.00 41.05 184 LEU H C 1
ATOM 14851 O O . LEU H 1 184 ? -14.229 -3.995 13.974 1.00 40.98 184 LEU H O 1
ATOM 14856 N N . ALA H 1 185 ? -12.694 -4.031 15.620 1.00 42.38 185 ALA H N 1
ATOM 14857 C CA . ALA H 1 185 ? -12.382 -5.432 15.428 1.00 43.56 185 ALA H CA 1
ATOM 14858 C C . ALA H 1 185 ? -13.685 -6.234 15.422 1.00 44.72 185 ALA H C 1
ATOM 14859 O O . ALA H 1 185 ? -13.943 -7.012 14.501 1.00 44.93 185 ALA H O 1
ATOM 14861 N N . GLY H 1 186 ? -14.513 -6.017 16.441 1.00 46.10 186 GLY H N 1
ATOM 14862 C CA . GLY H 1 186 ? -15.777 -6.723 16.583 1.00 47.25 186 GLY H CA 1
ATOM 14863 C C . GLY H 1 186 ? -16.819 -6.400 15.524 1.00 48.47 186 GLY H C 1
ATOM 14864 O O . GLY H 1 186 ? -17.740 -7.185 15.313 1.00 49.03 186 GLY H O 1
ATOM 14865 N N . ALA H 1 187 ? -16.681 -5.251 14.863 1.00 49.79 187 ALA H N 1
ATOM 14866 C CA . ALA H 1 187 ? -17.596 -4.835 13.795 1.00 51.02 187 ALA H CA 1
ATOM 14867 C C . ALA H 1 187 ? -17.244 -5.422 12.415 1.00 52.32 187 ALA H C 1
ATOM 14868 O O . ALA H 1 187 ? -17.948 -5.166 11.439 1.00 52.52 187 ALA H O 1
ATOM 14870 N N . GLU H 1 188 ? -16.157 -6.192 12.343 1.00 53.92 188 GLU H N 1
ATOM 14871 C CA . GLU H 1 188 ? -15.711 -6.835 11.097 1.00 54.30 188 GLU H CA 1
ATOM 14872 C C . GLU H 1 188 ? -16.714 -7.896 10.618 1.00 54.87 188 GLU H C 1
ATOM 14873 O O . GLU H 1 188 ? -17.066 -8.816 11.362 1.00 54.97 188 GLU H O 1
ATOM 14879 N N . GLY H 1 189 ? -17.167 -7.746 9.372 1.00 55.43 189 GLY H N 1
ATOM 14880 C CA . GLY H 1 189 ? -18.202 -8.612 8.803 1.00 55.63 189 GLY H CA 1
ATOM 14881 C C . GLY H 1 189 ? -19.587 -8.395 9.390 1.00 55.90 189 GLY H C 1
ATOM 14882 O O . GLY H 1 189 ? -20.373 -9.335 9.500 1.00 56.30 189 GLY H O 1
ATOM 14883 N N . ALA H 1 190 ? -19.885 -7.161 9.775 1.00 56.21 190 ALA H N 1
ATOM 14884 C CA . ALA H 1 190 ? -21.204 -6.804 10.287 1.00 56.26 190 ALA H CA 1
ATOM 14885 C C . ALA H 1 190 ? -21.976 -6.153 9.156 1.00 56.33 190 ALA H C 1
ATOM 14886 O O . ALA H 1 190 ? -21.387 -5.449 8.327 1.00 56.46 190 ALA H O 1
ATOM 14888 N N . SER H 1 191 ? -23.289 -6.373 9.121 1.00 56.22 191 SER H N 1
ATOM 14889 C CA . SER H 1 191 ? -24.111 -5.834 8.033 1.00 56.27 191 SER H CA 1
ATOM 14890 C C . SER H 1 191 ? -23.925 -4.325 7.872 1.00 56.09 191 SER H C 1
ATOM 14891 O O . SER H 1 191 ? -23.805 -3.828 6.745 1.00 56.29 191 SER H O 1
ATOM 14894 N N . LEU H 1 192 ? -23.863 -3.602 8.993 1.00 55.65 192 LEU H N 1
ATOM 14895 C CA . LEU H 1 192 ? -23.689 -2.144 8.952 1.00 55.16 192 LEU H CA 1
ATOM 14896 C C . LEU H 1 192 ? -22.255 -1.745 8.591 1.00 54.67 192 LEU H C 1
ATOM 14897 O O . LEU H 1 192 ? -21.309 -2.505 8.830 1.00 54.25 192 LEU H O 1
ATOM 14902 N N . THR H 1 193 ? -22.108 -0.558 8.004 1.00 54.11 193 THR H N 1
ATOM 14903 C CA . THR H 1 193 ? -20.806 -0.033 7.578 1.00 54.14 193 THR H CA 1
ATOM 14904 C C . THR H 1 193 ? -20.126 0.763 8.704 1.00 53.92 193 THR H C 1
ATOM 14905 O O . THR H 1 193 ? -20.302 1.981 8.811 1.00 53.68 193 THR H O 1
ATOM 14909 N N . VAL H 1 194 ? -19.330 0.060 9.517 1.00 53.72 194 VAL H N 1
ATOM 14910 C CA . VAL H 1 194 ? -18.699 0.651 10.701 1.00 53.39 194 VAL H CA 1
ATOM 14911 C C . VAL H 1 194 ? -17.269 1.103 10.389 1.00 53.21 194 VAL H C 1
ATOM 14912 O O . VAL H 1 194 ? -16.417 0.275 10.090 1.00 53.54 194 VAL H O 1
ATOM 14916 N N . ARG H 1 195 ? -17.001 2.413 10.454 1.00 52.70 195 ARG H N 1
ATOM 14917 C CA . ARG H 1 195 ? -15.664 2.939 10.129 1.00 52.19 195 ARG H CA 1
ATOM 14918 C C . ARG H 1 195 ? -15.047 3.786 11.262 1.00 51.40 195 ARG H C 1
ATOM 14919 O O . ARG H 1 195 ? -15.749 4.499 11.979 1.00 50.53 195 ARG H O 1
ATOM 14927 N N . ARG H 1 196 ? -13.725 3.695 11.400 1.00 50.55 196 ARG H N 1
ATOM 14928 C CA . ARG H 1 196 ? -12.986 4.416 12.448 1.00 50.26 196 ARG H CA 1
ATOM 14929 C C . ARG H 1 196 ? -12.861 5.887 12.093 1.00 49.80 196 ARG H C 1
ATOM 14930 O O . ARG H 1 196 ? -12.538 6.229 10.959 1.00 50.08 196 ARG H O 1
ATOM 14938 N N . ASN H 1 197 ? -13.107 6.754 13.073 1.00 49.28 197 ASN H N 1
ATOM 14939 C CA . ASN H 1 197 ? -13.013 8.208 12.902 1.00 48.70 197 ASN H CA 1
ATOM 14940 C C . ASN H 1 197 ? -13.598 8.706 11.571 1.00 48.68 197 ASN H C 1
ATOM 14941 O O . ASN H 1 197 ? -13.000 9.510 10.862 1.00 48.21 197 ASN H O 1
ATOM 14946 N N . ASP H 1 198 ? -14.805 8.234 11.287 1.00 48.80 198 ASP H N 1
ATOM 14947 C CA . ASP H 1 198 ? -15.510 8.515 10.047 1.00 48.72 198 ASP H CA 1
ATOM 14948 C C . ASP H 1 198 ? -16.968 8.607 10.458 1.00 48.27 198 ASP H C 1
ATOM 14949 O O . ASP H 1 198 ? -17.470 7.682 11.094 1.00 48.39 198 ASP H O 1
ATOM 14954 N N . PRO H 1 199 ? -17.666 9.699 10.102 1.00 48.20 199 PRO H N 1
ATOM 14955 C CA . PRO H 1 199 ? -17.350 10.840 9.241 1.00 48.14 199 PRO H CA 1
ATOM 14956 C C . PRO H 1 199 ? -16.495 11.920 9.878 1.00 48.23 199 PRO H C 1
ATOM 14957 O O . PRO H 1 199 ? -16.048 12.828 9.184 1.00 48.31 199 PRO H O 1
ATOM 14961 N N . TYR H 1 200 ? -16.298 11.854 11.186 1.00 48.17 200 TYR H N 1
ATOM 14962 C CA . TYR H 1 200 ? -15.422 12.797 11.871 1.00 47.97 200 TYR H CA 1
ATOM 14963 C C . TYR H 1 200 ? -14.426 12.049 12.761 1.00 47.65 200 TYR H C 1
ATOM 14964 O O . TYR H 1 200 ? -14.606 10.862 13.056 1.00 47.05 200 TYR H O 1
ATOM 14973 N N . GLY H 1 201 ? -13.370 12.750 13.162 1.00 47.07 201 GLY H N 1
ATOM 14974 C CA . GLY H 1 201 ? -12.375 12.212 14.079 1.00 47.15 201 GLY H CA 1
ATOM 14975 C C . GLY H 1 201 ? -11.783 13.294 14.961 1.00 46.77 201 GLY H C 1
ATOM 14976 O O . GLY H 1 201 ? -12.287 14.414 14.987 1.00 46.32 201 GLY H O 1
ATOM 14977 N N . PRO H 1 202 ? -10.702 12.964 15.697 1.00 46.97 202 PRO H N 1
ATOM 14978 C CA . PRO H 1 202 ? -9.983 13.982 16.470 1.00 46.99 202 PRO H CA 1
ATOM 14979 C C . PRO H 1 202 ? -9.394 15.045 15.529 1.00 47.25 202 PRO H C 1
ATOM 14980 O O . PRO H 1 202 ? -9.295 16.227 15.898 1.00 47.30 202 PRO H O 1
ATOM 14984 N N . GLU H 1 203 ? -9.066 14.617 14.306 1.00 46.90 203 GLU H N 1
ATOM 14985 C CA . GLU H 1 203 ? -8.689 15.519 13.224 1.00 46.56 203 GLU H CA 1
ATOM 14986 C C . GLU H 1 203 ? -9.910 16.245 12.583 1.00 46.02 203 GLU H C 1
ATOM 14987 O O . GLU H 1 203 ? -9.809 16.749 11.458 1.00 46.55 203 GLU H O 1
ATOM 14993 N N . ASP H 1 204 ? -11.040 16.321 13.301 1.00 44.79 204 ASP H N 1
ATOM 14994 C CA . ASP H 1 204 ? -12.163 17.209 12.943 1.00 43.32 204 ASP H CA 1
ATOM 14995 C C . ASP H 1 204 ? -12.677 18.105 14.096 1.00 41.75 204 ASP H C 1
ATOM 14996 O O . ASP H 1 204 ? -13.690 18.796 13.926 1.00 41.21 204 ASP H O 1
ATOM 15001 N N . GLY H 1 205 ? -12.006 18.089 15.254 1.00 39.79 205 GLY H N 1
ATOM 15002 C CA . GLY H 1 205 ? -12.401 18.924 16.410 1.00 37.77 205 GLY H CA 1
ATOM 15003 C C . GLY H 1 205 ? -13.595 18.451 17.251 1.00 36.12 205 GLY H C 1
ATOM 15004 O O . GLY H 1 205 ? -14.142 19.200 18.050 1.00 36.05 205 GLY H O 1
ATOM 15005 N N . VAL H 1 206 ? -13.984 17.193 17.100 1.00 34.01 206 VAL H N 1
ATOM 15006 C CA . VAL H 1 206 ? -15.205 16.704 17.702 1.00 31.64 206 VAL H CA 1
ATOM 15007 C C . VAL H 1 206 ? -15.012 15.905 19.012 1.00 29.87 206 VAL H C 1
ATOM 15008 O O . VAL H 1 206 ? -15.999 15.392 19.558 1.00 28.98 206 VAL H O 1
ATOM 15012 N N . THR H 1 207 ? -13.784 15.822 19.544 1.00 27.06 207 THR H N 1
ATOM 15013 C CA . THR H 1 207 ? -13.535 14.954 20.732 1.00 25.77 207 THR H CA 1
ATOM 15014 C C . THR H 1 207 ? -13.348 15.696 22.070 1.00 23.92 207 THR H C 1
ATOM 15015 O O . THR H 1 207 ? -12.712 15.189 22.980 1.00 22.92 207 THR H O 1
ATOM 15019 N N . HIS H 1 208 ? -13.922 16.887 22.177 1.00 22.91 208 HIS H N 1
ATOM 15020 C CA . HIS H 1 208 ? -13.744 17.756 23.328 1.00 22.55 208 HIS H CA 1
ATOM 15021 C C . HIS H 1 208 ? -14.238 17.087 24.614 1.00 21.91 208 HIS H C 1
ATOM 15022 O O . HIS H 1 208 ? -13.520 17.056 25.610 1.00 21.46 208 HIS H O 1
ATOM 15029 N N . THR H 1 209 ? -15.436 16.526 24.583 1.00 21.48 209 THR H N 1
ATOM 15030 C CA . THR H 1 209 ? -16.009 15.870 25.771 1.00 21.00 209 THR H CA 1
ATOM 15031 C C . THR H 1 209 ? -15.126 14.688 26.223 1.00 21.12 209 THR H C 1
ATOM 15032 O O . THR H 1 209 ? -14.937 14.458 27.423 1.00 21.63 209 THR H O 1
ATOM 15036 N N . LEU H 1 210 ? -14.548 13.963 25.273 1.00 20.20 210 LEU H N 1
ATOM 15037 C CA . LEU H 1 210 ? -13.604 12.906 25.613 1.00 20.70 210 LEU H CA 1
ATOM 15038 C C . LEU H 1 210 ? -12.327 13.442 26.283 1.00 20.64 210 LEU H C 1
ATOM 15039 O O . LEU H 1 210 ? -11.842 12.855 27.252 1.00 20.33 210 LEU H O 1
ATOM 15044 N N . ARG H 1 211 ? -11.814 14.560 25.781 1.00 20.07 211 ARG H N 1
ATOM 15045 C CA . ARG H 1 211 ? -10.624 15.214 26.347 1.00 20.31 211 ARG H CA 1
ATOM 15046 C C . ARG H 1 211 ? -10.859 15.770 27.749 1.00 19.43 211 ARG H C 1
ATOM 15047 O O . ARG H 1 211 ? -9.971 15.710 28.602 1.00 18.49 211 ARG H O 1
ATOM 15055 N N . LEU H 1 212 ? -12.048 16.318 27.990 1.00 19.97 212 LEU H N 1
ATOM 15056 C CA . LEU H 1 212 ? -12.416 16.792 29.332 1.00 20.48 212 LEU H CA 1
ATOM 15057 C C . LEU H 1 212 ? -12.566 15.664 30.338 1.00 20.59 212 LEU H C 1
ATOM 15058 O O . LEU H 1 212 ? -12.103 15.787 31.477 1.00 20.66 212 LEU H O 1
ATOM 15063 N N . HIS H 1 213 ? -13.224 14.579 29.932 1.00 20.32 213 HIS H N 1
ATOM 15064 C CA . HIS H 1 213 ? -13.768 13.619 30.907 1.00 20.09 213 HIS H CA 1
ATOM 15065 C C . HIS H 1 213 ? -13.181 12.218 30.928 1.00 20.49 213 HIS H C 1
ATOM 15066 O O . HIS H 1 213 ? -13.216 11.558 31.983 1.00 21.27 213 HIS H O 1
ATOM 15073 N N . ALA H 1 214 ? -12.716 11.728 29.786 1.00 19.38 214 ALA H N 1
ATOM 15074 C CA . ALA H 1 214 ? -12.209 10.368 29.692 1.00 20.11 214 ALA H CA 1
ATOM 15075 C C . ALA H 1 214 ? -10.685 10.282 29.829 1.00 20.01 214 ALA H C 1
ATOM 15076 O O . ALA H 1 214 ? -10.170 9.520 30.635 1.00 19.41 214 ALA H O 1
ATOM 15078 N N . LEU H 1 215 ? -9.969 11.053 29.014 1.00 20.76 215 LEU H N 1
ATOM 15079 C CA . LEU H 1 215 ? -8.505 10.950 28.961 1.00 20.63 215 LEU H CA 1
ATOM 15080 C C . LEU H 1 215 ? -7.796 11.254 30.283 1.00 19.68 215 LEU H C 1
ATOM 15081 O O . LEU H 1 215 ? -6.901 10.512 30.671 1.00 19.47 215 LEU H O 1
ATOM 15086 N N . PRO H 1 216 ? -8.176 12.331 30.981 1.00 19.38 216 PRO H N 1
ATOM 15087 C CA . PRO H 1 216 ? -7.467 12.659 32.238 1.00 19.83 216 PRO H CA 1
ATOM 15088 C C . PRO H 1 216 ? -7.471 11.554 33.301 1.00 19.66 216 PRO H C 1
ATOM 15089 O O . PRO H 1 216 ? -6.572 11.499 34.132 1.00 18.24 216 PRO H O 1
ATOM 15093 N N . ASP H 1 217 ? -8.467 10.676 33.252 1.00 20.40 217 ASP H N 1
ATOM 15094 C CA . ASP H 1 217 ? -8.629 9.625 34.255 1.00 20.48 217 ASP H CA 1
ATOM 15095 C C . ASP H 1 217 ? -8.345 8.212 33.742 1.00 19.91 217 ASP H C 1
ATOM 15096 O O . ASP H 1 217 ? -8.570 7.233 34.446 1.00 18.60 217 ASP H O 1
ATOM 15101 N N . GLY H 1 218 ? -7.833 8.121 32.517 1.00 20.71 218 GLY H N 1
ATOM 15102 C CA . GLY H 1 218 ? -7.506 6.859 31.898 1.00 20.48 218 GLY H CA 1
ATOM 15103 C C . GLY H 1 218 ? -8.687 5.980 31.574 1.00 20.73 218 GLY H C 1
ATOM 15104 O O . GLY H 1 218 ? -8.529 4.769 31.421 1.00 20.33 218 GLY H O 1
ATOM 15105 N N . LEU H 1 219 ? -9.867 6.589 31.444 1.00 20.48 219 LEU H N 1
ATOM 15106 C CA . LEU H 1 219 ? -11.095 5.822 31.312 1.00 20.20 219 LEU H CA 1
ATOM 15107 C C . LEU H 1 219 ? -11.261 5.323 29.902 1.00 20.49 219 LEU H C 1
ATOM 15108 O O . LEU H 1 219 ? -10.953 6.022 28.957 1.00 20.31 219 LEU H O 1
ATOM 15113 N N . LEU H 1 220 ? -11.746 4.100 29.760 1.00 20.88 220 LEU H N 1
ATOM 15114 C CA . LEU H 1 220 ? -12.190 3.645 28.452 1.00 21.18 220 LEU H CA 1
ATOM 15115 C C . LEU H 1 220 ? -13.241 4.608 27.939 1.00 21.31 220 LEU H C 1
ATOM 15116 O O . LEU H 1 220 ? -14.032 5.161 28.698 1.00 20.76 220 LEU H O 1
ATOM 15121 N N . ASN H 1 221 ? -13.239 4.829 26.633 1.00 22.44 221 ASN H N 1
ATOM 15122 C CA . ASN H 1 221 ? -14.109 5.831 26.061 1.00 22.99 221 ASN H CA 1
ATOM 15123 C C . ASN H 1 221 ? -14.239 5.673 24.567 1.00 23.93 221 ASN H C 1
ATOM 15124 O O . ASN H 1 221 ? -13.356 5.117 23.913 1.00 22.68 221 ASN H O 1
ATOM 15129 N N . VAL H 1 222 ? -15.379 6.136 24.059 1.00 25.32 222 VAL H N 1
ATOM 15130 C CA . VAL H 1 222 ? -15.631 6.178 22.618 1.00 25.56 222 VAL H CA 1
ATOM 15131 C C . VAL H 1 222 ? -16.784 7.134 22.329 1.00 25.81 222 VAL H C 1
ATOM 15132 O O . VAL H 1 222 ? -17.638 7.383 23.186 1.00 24.62 222 VAL H O 1
ATOM 15136 N N . MET H 1 223 ? -16.761 7.707 21.131 1.00 25.69 223 MET H N 1
ATOM 15137 C CA . MET H 1 223 ? -17.795 8.596 20.660 1.00 26.22 223 MET H CA 1
ATOM 15138 C C . MET H 1 223 ? -18.443 7.874 19.493 1.00 28.18 223 MET H C 1
ATOM 15139 O O . MET H 1 223 ? -17.740 7.374 18.601 1.00 27.68 223 MET H O 1
ATOM 15144 N N . ILE H 1 224 ? -19.773 7.790 19.522 1.00 29.41 224 ILE H N 1
ATOM 15145 C CA . ILE H 1 224 ? -20.510 7.043 18.518 1.00 30.80 224 ILE H CA 1
ATOM 15146 C C . ILE H 1 224 ? -21.254 7.996 17.604 1.00 32.19 224 ILE H C 1
ATOM 15147 O O . ILE H 1 224 ? -22.002 8.837 18.063 1.00 32.19 224 ILE H O 1
ATOM 15152 N N . GLU H 1 225 ? -21.023 7.846 16.301 1.00 34.38 225 GLU H N 1
ATOM 15153 C CA . GLU H 1 225 ? -21.729 8.613 15.269 1.00 35.58 225 GLU H CA 1
ATOM 15154 C C . GLU H 1 225 ? -22.706 7.682 14.532 1.00 36.99 225 GLU H C 1
ATOM 15155 O O . GLU H 1 225 ? -22.283 6.647 14.009 1.00 36.91 225 GLU H O 1
ATOM 15161 N N . ILE H 1 226 ? -23.996 8.038 14.519 1.00 38.20 226 ILE H N 1
ATOM 15162 C CA . ILE H 1 226 ? -25.026 7.248 13.828 1.00 39.47 226 ILE H CA 1
ATOM 15163 C C . ILE H 1 226 ? -25.594 8.061 12.660 1.00 40.70 226 ILE H C 1
ATOM 15164 O O . ILE H 1 226 ? -26.048 9.182 12.856 1.00 40.02 226 ILE H O 1
ATOM 15169 N N . ARG H 1 227 ? -25.575 7.494 11.451 1.00 42.28 227 ARG H N 1
ATOM 15170 C CA . ARG H 1 227 ? -26.210 8.156 10.298 1.00 43.20 227 ARG H CA 1
ATOM 15171 C C . ARG H 1 227 ? -27.708 8.300 10.596 1.00 43.58 227 ARG H C 1
ATOM 15172 O O . ARG H 1 227 ? -28.364 7.305 10.893 1.00 43.70 227 ARG H O 1
ATOM 15180 N N . ASN H 1 228 ? -28.243 9.519 10.562 1.00 44.39 228 ASN H N 1
ATOM 15181 C CA . ASN H 1 228 ? -29.571 9.769 11.175 1.00 45.41 228 ASN H CA 1
ATOM 15182 C C . ASN H 1 228 ? -30.781 9.100 10.496 1.00 45.92 228 ASN H C 1
ATOM 15183 O O . ASN H 1 228 ? -31.830 8.952 11.116 1.00 45.61 228 ASN H O 1
ATOM 15188 N N . ASP H 1 229 ? -30.630 8.695 9.237 1.00 47.16 229 ASP H N 1
ATOM 15189 C CA . ASP H 1 229 ? -31.687 7.946 8.557 1.00 47.78 229 ASP H CA 1
ATOM 15190 C C . ASP H 1 229 ? -31.846 6.553 9.160 1.00 48.29 229 ASP H C 1
ATOM 15191 O O . ASP H 1 229 ? -32.958 6.010 9.194 1.00 48.72 229 ASP H O 1
ATOM 15196 N N . LEU H 1 230 ? -30.754 6.000 9.687 1.00 48.32 230 LEU H N 1
ATOM 15197 C CA . LEU H 1 230 ? -30.790 4.676 10.306 1.00 48.69 230 LEU H CA 1
ATOM 15198 C C . LEU H 1 230 ? -31.534 4.653 11.652 1.00 48.81 230 LEU H C 1
ATOM 15199 O O . LEU H 1 230 ? -31.736 3.588 12.234 1.00 49.01 230 LEU H O 1
ATOM 15204 N N . ILE H 1 231 ? -31.929 5.821 12.148 1.00 49.15 231 ILE H N 1
ATOM 15205 C CA . ILE H 1 231 ? -32.567 5.929 13.459 1.00 49.56 231 ILE H CA 1
ATOM 15206 C C . ILE H 1 231 ? -33.693 6.970 13.429 1.00 50.00 231 ILE H C 1
ATOM 15207 O O . ILE H 1 231 ? -33.962 7.650 14.432 1.00 50.05 231 ILE H O 1
ATOM 15212 N N . ALA H 1 232 ? -34.357 7.073 12.273 1.00 50.52 232 ALA H N 1
ATOM 15213 C CA . ALA H 1 232 ? -35.425 8.065 12.058 1.00 50.61 232 ALA H CA 1
ATOM 15214 C C . ALA H 1 232 ? -36.756 7.709 12.727 1.00 50.95 232 ALA H C 1
ATOM 15215 O O . ALA H 1 232 ? -37.596 8.593 12.914 1.00 51.09 232 ALA H O 1
ATOM 15217 N N . ASN H 1 233 ? -36.954 6.434 13.080 1.00 51.26 233 ASN H N 1
ATOM 15218 C CA . ASN H 1 233 ? -38.134 6.007 13.850 1.00 51.30 233 ASN H CA 1
ATOM 15219 C C . ASN H 1 233 ? -37.765 5.043 14.986 1.00 51.41 233 ASN H C 1
ATOM 15220 O O . ASN H 1 233 ? -36.615 4.619 15.088 1.00 51.38 233 ASN H O 1
ATOM 15225 N N . GLU H 1 234 ? -38.751 4.699 15.819 1.00 51.42 234 GLU H N 1
ATOM 15226 C CA . GLU H 1 234 ? -38.547 3.879 17.029 1.00 51.58 234 GLU H CA 1
ATOM 15227 C C . GLU H 1 234 ? -38.016 2.477 16.778 1.00 51.47 234 GLU H C 1
ATOM 15228 O O . GLU H 1 234 ? -37.276 1.927 17.606 1.00 51.51 234 GLU H O 1
ATOM 15234 N N . GLY H 1 235 ? -38.443 1.876 15.674 1.00 51.20 235 GLY H N 1
ATOM 15235 C CA . GLY H 1 235 ? -38.014 0.524 15.331 1.00 50.99 235 GLY H CA 1
ATOM 15236 C C . GLY H 1 235 ? -36.572 0.529 14.884 1.00 50.82 235 GLY H C 1
ATOM 15237 O O . GLY H 1 235 ? -35.802 -0.373 15.215 1.00 50.92 235 GLY H O 1
ATOM 15238 N N . GLU H 1 236 ? -36.221 1.563 14.128 1.00 50.35 236 GLU H N 1
ATOM 15239 C CA . GLU H 1 236 ? -34.862 1.780 13.668 1.00 50.37 236 GLU H CA 1
ATOM 15240 C C . GLU H 1 236 ? -33.929 2.121 14.838 1.00 49.91 236 GLU H C 1
ATOM 15241 O O . GLU H 1 236 ? -32.768 1.709 14.862 1.00 49.86 236 GLU H O 1
ATOM 15247 N N . GLN H 1 237 ? -34.451 2.889 15.789 1.00 49.20 237 GLN H N 1
ATOM 15248 C CA . GLN H 1 237 ? -33.703 3.286 16.970 1.00 48.43 237 GLN H CA 1
ATOM 15249 C C . GLN H 1 237 ? -33.408 2.059 17.813 1.00 48.43 237 GLN H C 1
ATOM 15250 O O . GLN H 1 237 ? -32.258 1.823 18.194 1.00 48.37 237 GLN H O 1
ATOM 15256 N N . ALA H 1 238 ? -34.437 1.253 18.061 1.00 47.85 238 ALA H N 1
ATOM 15257 C CA . ALA H 1 238 ? -34.271 0.015 18.824 1.00 47.53 238 ALA H CA 1
ATOM 15258 C C . ALA H 1 238 ? -33.317 -0.983 18.147 1.00 47.28 238 ALA H C 1
ATOM 15259 O O . ALA H 1 238 ? -32.614 -1.726 18.834 1.00 47.43 238 ALA H O 1
ATOM 15261 N N . ALA H 1 239 ? -33.284 -0.995 16.813 1.00 46.70 239 ALA H N 1
ATOM 15262 C CA . ALA H 1 239 ? -32.388 -1.897 16.075 1.00 46.52 239 ALA H CA 1
ATOM 15263 C C . ALA H 1 239 ? -30.928 -1.466 16.214 1.00 46.26 239 ALA H C 1
ATOM 15264 O O . ALA H 1 239 ? -30.031 -2.302 16.402 1.00 46.69 239 ALA H O 1
ATOM 15266 N N . ILE H 1 240 ? -30.699 -0.164 16.085 1.00 45.39 240 ILE H N 1
ATOM 15267 C CA . ILE H 1 240 ? -29.366 0.406 16.231 1.00 44.98 240 ILE H CA 1
ATOM 15268 C C . ILE H 1 240 ? -28.902 0.338 17.698 1.00 44.10 240 ILE H C 1
ATOM 15269 O O . ILE H 1 240 ? -27.726 0.086 17.959 1.00 44.48 240 ILE H O 1
ATOM 15274 N N . ALA H 1 241 ? -29.827 0.520 18.638 1.00 42.98 241 ALA H N 1
ATOM 15275 C CA . ALA H 1 241 ? -29.518 0.399 20.063 1.00 42.42 241 ALA H CA 1
ATOM 15276 C C . ALA H 1 241 ? -29.093 -1.027 20.439 1.00 42.00 241 ALA H C 1
ATOM 15277 O O . ALA H 1 241 ? -28.171 -1.215 21.246 1.00 41.70 241 ALA H O 1
ATOM 15279 N N . GLY H 1 242 ? -29.755 -2.029 19.854 1.00 41.00 242 GLY H N 1
ATOM 15280 C CA . GLY H 1 242 ? -29.358 -3.421 20.051 1.00 40.76 242 GLY H CA 1
ATOM 15281 C C . GLY H 1 242 ? -28.029 -3.772 19.409 1.00 40.30 242 GLY H C 1
ATOM 15282 O O . GLY H 1 242 ? -27.229 -4.510 19.987 1.00 40.47 242 GLY H O 1
ATOM 15283 N N . PHE H 1 243 ? -27.790 -3.257 18.212 1.00 39.83 243 PHE H N 1
ATOM 15284 C CA . PHE H 1 243 ? -26.526 -3.489 17.521 1.00 40.02 243 PHE H CA 1
ATOM 15285 C C . PHE H 1 243 ? -25.349 -2.939 18.333 1.00 39.75 243 PHE H C 1
ATOM 15286 O O . PHE H 1 243 ? -24.408 -3.658 18.649 1.00 40.38 243 PHE H O 1
ATOM 15294 N N . LEU H 1 244 ? -25.431 -1.659 18.669 1.00 39.17 244 LEU H N 1
ATOM 15295 C CA . LEU H 1 244 ? -24.417 -0.983 19.483 1.00 38.61 244 LEU H CA 1
ATOM 15296 C C . LEU H 1 244 ? -24.213 -1.645 20.845 1.00 38.33 244 LEU H C 1
ATOM 15297 O O . LEU H 1 244 ? -23.081 -1.779 21.323 1.00 37.95 244 LEU H O 1
ATOM 15302 N N . HIS H 1 245 ? -25.305 -2.072 21.462 1.00 38.33 245 HIS H N 1
ATOM 15303 C CA . HIS H 1 245 ? -25.219 -2.736 22.753 1.00 38.37 245 HIS H CA 1
ATOM 15304 C C . HIS H 1 245 ? -24.471 -4.075 22.661 1.00 38.44 245 HIS H C 1
ATOM 15305 O O . HIS H 1 245 ? -23.641 -4.399 23.531 1.00 37.84 245 HIS H O 1
ATOM 15312 N N . GLU H 1 246 ? -24.749 -4.856 21.619 1.00 38.14 246 GLU H N 1
ATOM 15313 C CA . GLU H 1 246 ? -24.006 -6.103 21.435 1.00 38.42 246 GLU H CA 1
ATOM 15314 C C . GLU H 1 246 ? -22.568 -5.813 21.053 1.00 37.76 246 GLU H C 1
ATOM 15315 O O . GLU H 1 246 ? -21.660 -6.460 21.569 1.00 38.00 246 GLU H O 1
ATOM 15321 N N . LEU H 1 247 ? -22.364 -4.840 20.165 1.00 37.13 247 LEU H N 1
ATOM 15322 C CA . LEU H 1 247 ? -21.012 -4.452 19.748 1.00 36.63 247 LEU H CA 1
ATOM 15323 C C . LEU H 1 247 ? -20.169 -4.022 20.959 1.00 36.02 247 LEU H C 1
ATOM 15324 O O . LEU H 1 247 ? -19.101 -4.602 21.217 1.00 35.52 247 LEU H O 1
ATOM 15329 N N . MET H 1 248 ? -20.680 -3.043 21.711 1.00 35.29 248 MET H N 1
ATOM 15330 C CA . MET H 1 248 ? -19.930 -2.431 22.814 1.00 34.68 248 MET H CA 1
ATOM 15331 C C . MET H 1 248 ? -19.793 -3.363 23.989 1.00 34.80 248 MET H C 1
ATOM 15332 O O . MET H 1 248 ? -18.732 -3.419 24.625 1.00 34.86 248 MET H O 1
ATOM 15337 N N . GLY H 1 249 ? -20.859 -4.109 24.277 1.00 35.10 249 GLY H N 1
ATOM 15338 C CA . GLY H 1 249 ? -20.826 -5.162 25.295 1.00 35.11 249 GLY H CA 1
ATOM 15339 C C . GLY H 1 249 ? -19.753 -6.226 25.072 1.00 35.30 249 GLY H C 1
ATOM 15340 O O . GLY H 1 249 ? -19.027 -6.578 25.989 1.00 35.34 249 GLY H O 1
ATOM 15341 N N . LYS H 1 250 ? -19.637 -6.735 23.849 1.00 35.68 250 LYS H N 1
ATOM 15342 C CA . LYS H 1 250 ? -18.636 -7.778 23.548 1.00 35.70 250 LYS H CA 1
ATOM 15343 C C . LYS H 1 250 ? -17.235 -7.174 23.560 1.00 34.99 250 LYS H C 1
ATOM 15344 O O . LYS H 1 250 ? -16.288 -7.804 24.052 1.00 34.81 250 LYS H O 1
ATOM 15350 N N . ALA H 1 251 ? -17.109 -5.962 23.021 1.00 34.44 251 ALA H N 1
ATOM 15351 C CA . ALA H 1 251 ? -15.837 -5.223 23.069 1.00 34.25 251 ALA H CA 1
ATOM 15352 C C . ALA H 1 251 ? -15.336 -5.049 24.520 1.00 33.83 251 ALA H C 1
ATOM 15353 O O . ALA H 1 251 ? -14.189 -5.391 24.827 1.00 33.16 251 ALA H O 1
ATOM 15355 N N . LEU H 1 252 ? -16.198 -4.562 25.412 1.00 33.74 252 LEU H N 1
ATOM 15356 C CA . LEU H 1 252 ? -15.808 -4.361 26.819 1.00 33.73 252 LEU H CA 1
ATOM 15357 C C . LEU H 1 252 ? -15.367 -5.671 27.478 1.00 34.13 252 LEU H C 1
ATOM 15358 O O . LEU H 1 252 ? -14.394 -5.697 28.232 1.00 33.16 252 LEU H O 1
ATOM 15363 N N . SER H 1 253 ? -16.085 -6.762 27.186 1.00 34.92 253 SER H N 1
ATOM 15364 C CA . SER H 1 253 ? -15.695 -8.090 27.659 1.00 35.29 253 SER H CA 1
ATOM 15365 C C . SER H 1 253 ? -14.334 -8.530 27.119 1.00 35.54 253 SER H C 1
ATOM 15366 O O . SER H 1 253 ? -13.530 -9.090 27.863 1.00 35.86 253 SER H O 1
ATOM 15369 N N . SER H 1 254 ? -14.065 -8.279 25.840 1.00 36.01 254 SER H N 1
ATOM 15370 C CA . SER H 1 254 ? -12.797 -8.709 25.243 1.00 36.89 254 SER H CA 1
ATOM 15371 C C . SER H 1 254 ? -11.597 -7.952 25.801 1.00 37.48 254 SER H C 1
ATOM 15372 O O . SER H 1 254 ? -10.500 -8.493 25.827 1.00 37.86 254 SER H O 1
ATOM 15375 N N . ILE H 1 255 ? -11.829 -6.722 26.249 1.00 37.70 255 ILE H N 1
ATOM 15376 C CA . ILE H 1 255 ? -10.816 -5.849 26.850 1.00 38.03 255 ILE H CA 1
ATOM 15377 C C . ILE H 1 255 ? -10.496 -6.182 28.303 1.00 38.01 255 ILE H C 1
ATOM 15378 O O . ILE H 1 255 ? -9.437 -5.815 28.793 1.00 38.03 255 ILE H O 1
ATOM 15383 N N . GLU H 1 256 ? -11.419 -6.831 29.005 1.00 38.70 256 GLU H N 1
ATOM 15384 C CA . GLU H 1 256 ? -11.329 -6.990 30.467 1.00 39.65 256 GLU H CA 1
ATOM 15385 C C . GLU H 1 256 ? -9.984 -7.490 30.953 1.00 39.51 256 GLU H C 1
ATOM 15386 O O . GLU H 1 256 ? -9.484 -8.469 30.433 1.00 40.03 256 GLU H O 1
#

InterPro domains:
  IPR007709 N-formylglutamate amidohydrolase [PF05013] (26-231)
  IPR011227 Uncharacterised conserved protein UCP029730 [PIRSF029730] (5-254)

Nearest PDB structures (foldseek):
  2odf-assembly2_B  TM=1.004E+00  e=5.876E-53  Agrobacterium fabrum str. C58
  2odf-assembly1_A  TM=9.918E-01  e=7.893E-49  Agrobacterium fabrum str. C58
  7rag-assembly1_B-2  TM=5.626E-01  e=6.096E-04  Clostridioides difficile
  1sq6-assembly1_A  TM=5.162E-01  e=1.850E-01  Plasmodium falciparum 3D7
  2odf-assembly1_A  TM=1.000E+00  e=7.072E-53  Agrobacterium fabrum str. C58

Solvent-accessible surface area: 82735 Å² total; per-residue (Å²): 235,16,26,46,183,107,29,38,98,1,8,8,35,58,70,66,102,8,187,11,59,4,0,0,0,0,1,8,1,17,30,66,29,0,133,98,32,49,74,5,51,15,64,82,114,8,37,89,33,59,9,0,77,4,32,8,0,22,34,0,0,86,43,0,7,112,81,26,118,0,0,0,0,23,1,82,2,0,69,2,0,2,3,1,5,45,22,7,56,21,121,40,0,5,24,89,122,18,73,148,96,90,1,72,25,1,149,110,30,97,39,19,34,50,17,28,1,5,19,18,0,2,7,33,0,0,56,79,0,46,117,18,6,64,120,16,77,95,75,70,74,78,6,0,0,0,1,0,5,10,9,20,28,90,68,126,70,175,125,29,132,10,33,0,0,0,0,21,19,130,20,37,115,1,0,60,21,0,29,77,52,10,148,73,35,114,29,41,18,124,111,40,50,25,51,6,38,174,70,27,15,1,5,2,1,76,15,7,0,38,74,81,52,15,17,1,0,3,0,7,0,20,25,61,36,2,75,76,141,51,63,23,48,67,13,0,21,51,0,62,116,13,0,22,153,4,18,59,62,61,124,178,75,37,130,83,93,12,15,67,177,105,24,26,130,7,25,8,38,56,73,51,106,10,186,10,60,4,0,0,0,0,2,5,1,18,32,66,24,0,133,93,20,31,54,1,14,15,37,44,36,5,34,63,35,61,11,0,74,5,35,10,0,22,34,0,0,94,64,0,8,125,84,27,115,0,0,0,0,26,1,76,2,0,58,3,0,1,3,0,2,28,20,10,75,23,125,41,0,6,18,84,105,23,114,127,84,73,0,16,11,2,86,142,34,90,39,24,32,53,18,25,1,4,5,3,1,4,7,45,0,0,42,79,0,29,71,5,8,37,105,13,66,94,76,70,80,83,5,0,0,0,1,0,4,8,16,49,37,32,152,153,81,9,3,31,0,0,0,0,17,16,126,24,34,106,1,0,61,18,0,30,68,49,12,147,85,36,120,37,34,17,114,107,31,29,0,73,0,23,138,41,28,11,0,3,1,1,71,14,8,0,41,78,80,42,20,19,1,0,3,0,8,0,11,26,45,32,3,50,33,147,51,31,23,50,67,13,0,20,48,0,46,104,14,0,22,155,5,18,85,94,58,176,72,58,46,174,107,30,34,148,7,18,6,35,59,74,54,105,9,186,12,61,5,0,1,0,0,1,8,2,18,30,66,28,0,134,117,30,49,76,5,53,17,67,59,48,8,36,42,28,57,9,0,72,6,36,9,0,21,33,0,0,100,63,5,8,121,76,31,114,0,0,0,0,23,2,76,2,0,60,2,0,1,2,0,2,25,20,9,72,25,122,47,0,7,16,81,113,20,89,120,87,78,0,56,30,2,98,146,34,93,45,20,34,62,20,29,1,4,18,18,1,3,5,45,0,0,58,73,0,45,88,11,10,59,104,18,67,95,77,71,76,95,4,0,0,1,1,0,4,9,9,20,22,39,63,142,50,104,53,31,67,4,33,0,0,0,0,18,8,140,25,33,116,1,0,61,16,1,5,56,46,2,102,67,23,99,27,15,4,24,107,38,30,26,47,0,30,147,73,32,11,2,4,2,1,80,12,10,0,49,76,87,46,21,26,1,0,4,3,8,0,19,26,58,31,3,77,76,146,53,63,24,51,68,11,0,15,33,3,63,105,13,6,22,150,4,28,102,86,98,74,61,44,178,103,26,34,164,7,24,6,37,54,76,53,103,7,186,11,56,2,1,0,0,0,2,6,1,18,31,64,30,0,132,115,26,47,76,6,54,18,62,78,116,12,37,86,32,62,9,0,78,8,36,11,0,23,34,0,0,99,48,1,8,128,79,29,123,0,0,0,0,23,1,78,2,0,57,2,0,1,2,1,1,26,21,8,71,25,124,48,0,6,14,80,114,22,120,134,94,77,1,61,30,2,100,143,34,92,41,21,32,60,21,32,2,4,21,20,1,3,5,46,0,0,53,81,0,44,87,10,7,55,102,18,69,94,79,70,78,84,6,0,0,0,1,0,5,8,10,34,30,64,111,134,25,72,76,35,66,3,13,0,0,0,0,18,17,126,22,32,109,0,0,58,19,0,34,76,50,11,155,55,19,62,32,39,21,92,110,42,48,20,65,9,37,181,78,29,12,1,3,2,1,73,13,8,0,42,83,82,46,22,18,0,0,2,3,7,0,10,28,63,32,4,79,37,148,12,11,28,19,22,10,0,19,46,2,46,103,14,2,22,148,4,17,67,88,61,164,217,28,38,28,151,100,29,35,164,7,27,7,39,52,84,47,108,12,187,10,59,4,0,0,0,0,2,7,2,20,32,65,26,0,140,103,30,48,74,8,53,16,64,81,114,10,41,88,30,58,6,0,74,5,34,9,0,22,34,0,0,95,42,0,3,98,72,30,128,0,0,0,0,24,1,78,3,0,61,2,0,1,3,0,3,38,23,9,66,20,125,33,0,8,16,73,118,25,80,140,98,84,0,70,33,4,109,147,33,90,41,21,40,58,17,29,2,6,17,17,0,3,7,47,0,0,56,76,0,46,99,7,9,61,120,16,68,94,75,70,77,74,6,0,0,0,1,0,4,9,10,22,17,83,53,154,76,141,112,8,138,7,29,0,0,0,0,19,10,138,25,32,118,1,0,60,21,0,32,72,50,11,157,88,34,122,32,38,18,120,108,43,50,26,55,10,41,180,74,31,11,2,4,1,2,78,12,11,0,52,75,90,45,19,16,1,0,3,0,8,0,20,27,51,33,2,78,75,146,50,57,25,48,65,8,0,24,48,0,56,92,14,0,23,126,3,15,75,93,60,149,182,22,52,55,180,94,20,34,165,8,27,8,41,54,78,52,107,12,188,14,56,3,0,0,0,0,1,8,1,18,32,67,27,0,111,104,33,48,72,5,50,15,62,81,117,10,36,85,36,58,10,0,76,5,32,8,0,21,32,0,0,99,45,0,3,101,70,29,126,0,0,0,0,21,1,77,2,0,70,4,0,0,4,0,7,44,21,10,70,17,121,38,0,7,24,91,107,18,81,136,99,93,1,69,26,2,145,109,30,95,36,18,33,50,18,27,1,4,18,16,0,3,6,44,0,0,21,72,0,28,39,5,10,35,97,16,65,94,76,74,77,78,4,0,0,0,1,0,7,8,10,20,30,90,68,137,77,195,105,23,135,9,31,0,0,0,0,21,6,143,28,32,111,1,0,62,16,0,33,75,50,9,147,72,35,116,30,46,20,125,110,37,45,29,54,1,30,147,65,25,20,1,4,2,1,81,11,12,0,52,78,91,44,20,20,1,0,2,0,9,0,21,26,59,35,2,74,76,145,50,61,29,47,66,13,0,24,54,1,58,100,13,0,24,132,4,17,77,89,65,154,87,57,45,179,105,27,32,134,7,11,6,36,52,67,47,102,10,189,12,58,5,0,1,0,0,2,8,2,17,27,64,28,0,134,104,28,50,69,3,54,15,66,81,111,8,31,71,27,63,6,0,73,5,32,10,0,26,29,0,0,94,14,2,1,90,81,28,124,0,0,0,0,24,1,80,2,0,70,3,0,1,3,1,5,49,22,10,74,18,123,37,0,8,20,91,115,13,88,162,64,96,1,74,30,1,153,116,37,89,42,18,35,60,18,28,1,5,15,16,0,3,5,47,0,0,54,70,0,46,92,13,7,58,112,17,68,95,79,72,79,84,5,0,0,0,1,0,6,8,7,23,28,78,83,130,75,162,126,25,129,4,29,0,0,0,0,18,6,131,27,30,113,0,0,61,18,0,31,73,52,14,156,86,36,110,31,42,19,107,112,44,46,27,61,8,35,183,67,24,20,1,6,1,1,84,11,9,0,50,76,79,44,22,17,1,0,3,0,7,0,18,25,60,36,2,77,14,17,6,22,24,31,68,11,0,19,48,1,48,84,15,2,22,143,4,19,74,89,60,167,261,25,49,47,180,106,31,32,162,6,26,6,36,54,66,52,103,14,186,10,67,4,0,1,0,0,2,7,1,16,31,65,28,0,133,90,30,48,75,4,53,21,61,80,118,10,35,86,30,67,5,0,74,8,37,10,0,23,33,0,0,93,59,4,2,110,84,31,127,0,0,0,0,21,2,79,2,0,69,1,0,1,4,1,5,49,23,10,72,19,119,43,0,8,20,96,105,17,96,132,86,89,2,78,29,2,150,114,37,89,41,22,39,56,18,26,2,5,18,17,1,3,6,47,0,0,54,78,0,43,87,5,6,62,95,14,77,93,78,70,78,105,2,0,0,0,1,0,6,8,10,23,28,75,85,136,70,185,100,34,127,9,27,0,0,0,0,20,18,128,20,36,119,1,0,65,18,0,26,74,52,9,146,81,34,117,37,39,16,131,110,39,49,23,52,2,41,173,74,37,17,2,8,2,1,84,14,6,0,39,73,73,50,14,6,1,0,3,1,6,0,20,24,55,32,1,79,80,147,51,59,25,48,64,10,0,19,44,2,46,104,15,5,23,155,4,30,69,88,58,183